Protein 7VHV (pdb70)

B-factor: mean 48.1, std 13.95, range [21.31, 115.85]

Organism: Staphylococcus aureus (strain Mu50 / ATCC 700699) (NCBI:txid158878)

Foldseek 3Di:
DAQLVLLVVLCVVCVQQWAEDEPPQTAGSVRLLLLLQLLLVVVAPDAFAEEQEEWRHCCSSSSLSNSQQNANAYEYDYPVDDPVVVLVVCVLRQHQHYEDADDDDDDHPHHDYDYPVCRVPRPDGSDGGRDHDQQGFRYWADFFAPFTFTAGSVLLVQVLVVLLVLDPPAAQFEEEDEFTVSYLLVSSGNRNHSSRNYYYYYDTLVCLVPVVVVVVSCVVDLGAEYGAELLSLVVVVVPVCPACVNRVSHAEYEHEDDFNALVSLVVHCVRRVRHFYKQFYDGVQQRNTFAIDTDHPVQSVVDVGHFNHAGDPQWDWDADPVQWIKTKGNRGTPAGRVPVVNRVVFWDQPPNIIMGTGQFRWDADPRTIHTQAGNVQWAPFPHDTHHQSNLQSLLCVDQFFVGKGKDFDDPVHHGPFIEIEGETPDPCPDFVPPVVVSVVRVVVRDPPRSRGPHYDYDNGFDAGSRGHGHNVVVVVVVVD/DALLVLLVVLCVVCVQQWAEDEPPQTDGSVRLLQLLQLLLVVCAPWLFAEEQEEWRHCCSSSNLSNRQQNQNAYEYDYPPPDPVVVLVVCVQRQGQHYEHADPDDDDHPHHDYDYVVCRVPRPDGSDGGRPHDQQGFRYWAQDPVCFTFTAGSVLLVQLLVVLLVLDPPAAAFAEEDEFTVSQLLNSSGNRVHSSRHYYYYYDTPVCLVPVVVVVVSCVVDLHAEYGAALLSLVVCVVVVCPACVNRVNHAEYEHEDDFNALVSLVSRCVRRVRHFYKQFYDDVQQRNTFAIDTDHPCQSVVPVGHFRAAGDAQWDWDADPVQFIKTKGNSGTPAGRPPVVRGVVFWDQPPNITMGTHQFRWDDDPRTIHTQARVVQWAQWPNDIDGQVLLQSLLCPAQFAVGKGKDFDDDPPHGDFIEIEGATPDDPPDQVVSVVRSLVSCVPPDDNRSDGPYYHYDNGFDADPRGHGDVVVVVVVVVD/DLALLVLLVVLCVVFVQQWAEDEPPDTDGSVRLLQLLQLLLVVCAPPQQAEEQEEWRHPCSSSSLSNRQQNQNAHEYDYPVDPVVVVQVVCVLRQDQHYEYADDDDDDHPHHDYDYPVCSVPDPDDSDGHRDHDQAGFRYWAWFQQQQHPTFTFTAGSVLLSQVLVVLLVVDPPAAQFEEEDEFTVSHLLVSSGNRVHSSRSYYYYYDTPVCLVPVVVVVVSCVVDQHAEYGAELLSLVVCVVVVQPACVNRVSYAEYEYEDDFNALVSLVSRCVRRVRHFYKQFYDGVQQRGTFAIDTDHPVQSVVDNGHFNHDGGPQWDWDADPVQWIKTKGNSGTPATRPDVPVRVVFWDCPPNIIMGTDQWRWDADPRTIHTQAGVSQWAQFPRRIDGQSQLFSLLCVQQFFVGWGKAFDDDPHHGHFIEIEGATPDDDPDQVVVQVSSLVSCVVPDPNSHRGPGYDYDNGFDARSRGHGDNVVVNVVVPD/DLAQLVLLVVLCVVFVQCWAEDEPPDTAGSLNLLQLLQLVLVVCAPDLFAEEQEEWRHCCSSSSLSNRQQNQNAYEYDYPVDDPVVVLVVCVLRQDQHYEDADPDDDDHPHHDYDYPVCSVPRPPGSDGGRDHDQQGFRYWAWFQQPQHGTFTFTAGSVLLSQVLVVLLVVDPPAAQFEEEDEFTPSYLLRSSGNRVHSSRSYYYYYDTPVCLVPVVNVVVSCVVGQHAEYGAALLSLVVCLVVVCPACVNRVNHAEYEHEDDFNQLVSLVSHCVRRVRHWYWQFYDGVQQRGTFAIDTDHPVQSVVDNGHFRHAGDPQWDWDADPQQWIKTKGNSGTPATRPDVPVRVVAWDCPPNIIMGGDQWRWDADPRTIHTQAGPSQWAQFPNDIGHQSQLQNLLCPQPFFPGWGKAFDDDPRHGHFIEIETATNDDDPDQVVVQVSSLVSCVVPDPNRHNGPHYDYDPGFDARSRGHGDNVVVNVVVVD

Radius of gyration: 46.09 Å; Cα contacts (8 Å, |Δi|>4): 4179; chains: 4; bounding box: 107×100×132 Å

InterPro domains:
  IPR000873 AMP-dependent synthetase/ligase domain [PF00501] (9-342)
  IPR010071 Amino acid adenylation domain [TIGR01733] (29-411)
  IPR010072 D-alanine--D-alanyl carrier protein ligase [MF_00593] (1-485)
  IPR010072 D-alanine--D-alanyl carrier protein ligase [TIGR01734] (3-484)
  IPR025110 AMP-binding enzyme, C-terminal domain [PF13193] (395-473)
  IPR042099 ANL, N-terminal domain [G3DSA:3.40.50.12780] (3-379)
  IPR044507 D-alanine:D-alanyl carrier protein ligase-like [cd05945] (12-479)
  IPR045851 AMP-binding enzyme domain superfamily [G3DSA:3.30.300.30] (381-484)

Secondary structure (DSSP, 8-state):
---HHHHHHHHHHHSTTSEEEEETTEEEEHHHHHHHHHHHHHHTTT--SPEEEEESS-THHHHHHHHHHHHTS-EEEEETTS-HHHHHHHHHHH--SEEEE-SSS----SSSEEEESHHHHH----S-------TTSEEEEEE---SSSS--EEEEEHHHHHHHHHHHHHH--S-SS-EEEE-S-TTSTHHHHHHHHHHTTT-EEEE--HHHHH-HHHHHHHHHHS---EEEE-HHHHHHHTT-TT-STTT-TT--EEEE-SS---HHHHHHHHHH-TT-EEEEEE--GGGSS-SEEEE--HHHHHH-SS---BEEPTT-EEEE-TTSEEEEESTTS-SEETT-HHHHHHHEE-GGGS-EEEEEEEEEEETTEEEEEEEGGGEEEETTEEEEHHHHHHHHHTSTTEEEEEEEEEEETTEEEEEEEEEEESS--S-HHHHHHHHHHHHHTTS-GGGS-SEEEE-SS--B-TTSSB-HHHHHHHHT-/---HHHHHHHHHHH-TTSEEEEETTEEEEHHHHHHHHHHHHHHHTT--SPEEEEESS-THHHHHHHHHHHHTS-EEEEETTS-HHHHHHHHHHH--SEEEE-SSS----SSSEEEESHHHHT--S-S-------TTSEEEEEE---SSSSPPEEEEEHHHHHHHHHHHHHH--S-SS-EEEE-S-TTSGGGHHHHHHHHTTT-EEEE--HHHHH-HHHHHHHHHHS---EEEE-HHHHHHHTT-TT-STTTSTT--EEEE-SS---HHHHHHHHHHSTT-EEEEEE--GGGSS-SEEEE--HHHHHH-SS---BEE-TT-EEEE-TTSEEEEESTTS--EETT-HHHHHHHEE-GGG--EEEEEEEEEEETTEEEEEEEGGGEEEETTEEEEHHHHHHHHHTSTTEEEEEEEEEEETTEEEEEEEEEEESS--S-HHHHHHHHHHHHHTTS-GGGS-SEEEE-SS--B-TTSSB-HHHHHHHHH-/--HHHHHHHHHHH-TTSEEEEETTEEEEHHHHHHHHHHHHHHHTT--SPEEEEESS-HHHHHHHHHHHHHSS-EEEEETTS-HHHHHHHHHHH--SEEEE-SSS----SSSEEEESHHHHT--S-S-------TTSEEEEEE-----EEEEEHHHHHHHHHHHHHH--S-SS-EEEE-S-TTSTHHHHHHHHHHTTT-EEEE--HHHHH-HHHHHHHHHHS---EEEE-HHHHHHHTT-TT-STTT-TT--EEEE-SS---HHHHHHHHHH-TT-EEEEEE--GGGSS-SEEEE--HHHHHH-SS---BEE-TT-EEEE-TTSEEEEESTTS--EETT-HHHHHHHEE--TT--EEEEEEEEEEETTEEEEEEEGGGEEEETTEEEEHHHHHHHHHSSTTEEEEEEEEEESSSSEEEEEEEEEESS--S-HHHHHHHHHHHHTTTS-GGGS-SEEEE-SS--B-TTSSB-HHHHHHHH--/--HHHHHHHHHHH-TTSEEEEETTEEEEHHHHHHHHHHHHHHHTT--SPEEEEESS-THHHHHHHHHHHHSS-EEEEETTS-HHHHHHHHHHH--SEEEE-SSS----SSSEEEEHHHHHT--S-S-------TTSEEEEEE-----EEEEEHHHHHHHHHHHHHH--S-SS-EEEE-S-TTSTHHHHHHHHHHTTT-EEEEPPHHHHH-HHHHHHHHHHS---EEEE-HHHHHHHTTSTT-STTT-TT--EEEEESS---HHHHHHHHHH-TT-EEEEEE--GGGSS-SEEEE--HHHHHH-SS---BEE-TT-EEEE-TTSEEEEESTTS--EESS-HHHHHHHEE-GGG--EEEEEEEEEEETTEEEEEEEGGG-EEETTEEE-HHHHHHHHHTSTTEEEEEEEEEESSSSEEEEEEEEEES-----SSSTHHHHHHHHHHHS-GGGS-SEEEE-SS--B-TTSSB-HHHHHHHHT-

Sequence (1930 aa):
TDIINKLQAFADANPQSIAVRHTTDELTYQQLMDESSKLAHRLQGSKKPMILFGHMSPYMIVGMIGAIKAGCGYVPVDTSIPEDRIKMIINKVQPEFVFNTTDESFESLEGEVFTIEDIKTSQDPVIFDSQIKDNDTVYTIFTSGSKGVQIEYASLVQFTEWMLELNKSGNKQQWLNQAPFSFDLSVMAIYPCLASGGTLNLVDKNMINKPKLLNEMLTATPINIWVSTPSFMEMCLLLPTLNEEQYGSLNEFFFCGEILPHRAAKALVSRFPSATIYNTYGPTEATVAVTSIQITQEILDQYPTLPVGVERLGARLSTTDDGELVIEGQSVSLGYLKNDQKTAEVFNFDDGIRTYHTGDKAKFENGQWFIQGRIDFQIKLNGYRMELEEIETQLRQSEFVKEAIVVPVYKNDKVIHLIGAIVPTTEVTDNAEMTKNIKNDLKSRLPEYMIPRKFEWMEQLPLTSNGKIDRKKIAEVINGTDIINKLQAFADANPQSIAVRHTTDELTYQQLMDESSKLAHRLQGSKKPMILFGHMSPYMIVGMIGAIKAGCGYVPVDTSIPEDRIKMIINKVQPEFVFNTTDESFESLEGEVFTIEDIKTSQDPVIFDSQIKDNDTVYTIFTSGSKGVQIEYASLVQFTEWMLELNKSGNKQQWLNQAPFSFDLSVMAIYPCLASGGTLNLVDKNMINKPKLLNEMLTATPINIWVSTPSFMEMCLLLPTLNEEQYGSLNEFFFCGEILPHRAAKALVSRFPSATIYNTYGPTEATVAVTSIQITQEILDQYPTLPVGVERLGARLSTTDDGELVIEGQSVSLGYLKNDQKTAEVFNFDDGIRTYHTGDKAKFENGQWFIQGRIDFQIKLNGYRMELEEIETQLRQSEFVKEAIVVPVYKNDKVIHLIGAIVPTTEVTDNAEMTKNIKNDLKSRLPEYMIPRKFEWMEQLPLTSNGKIDRKKIAEVINGMTDIINKLQAFADANPQSIAVRHTTDELTYQQLMDESSKLAHRLQGSKKPMILFGHMSPYMIVGMIGAIKAGCGYVPVDTSIPEDRIKMIINKVQPEFVFNTTDESFESLEGEVFTIEDIKTSQDPVIFDSQIKDNDTVYTIFTSGSTGEPKGVQIEYASLVQFTEWMLELNKSGNKQQWLNQAPFSFDLSVMAIYPCLASGGTLNLVDKNMINKPKLLNEMLTATPINIWVSTPSFMEMCLLLPTLNEEQYGSLNEFFFCGEILPHRAAKALVSRFPSATIYNTYGPTEATVAVTSIQITQEILDQYPTLPVGVERLGARLSTTDDGELVIEGQSVSLGYLKNDQKTAEVFNFDDGIRTYHTGDKAKFENGQWFIQGRIDFQIKLNGYRMELEEIETQLRQSEFVKEAIVVPVYKNDKVIHLIGAIVPTTEVTDNAEMTKNIKNDLKSRLPEYMIPRKFEWMEQLPLTSNGKIDRKKIAEVINGMTDIINKLQAFADANPQSIAVRHTTDELTYQQLMDESSKLAHRLQGSKKPMILFGHMSPYMIVGMIGAIKAGCGYVPVDTSIPEDRIKMIINKVQPEFVFNTTDESFESLEGEVFTIEDIKTSQDPVIFDSQIKDNDTVYTIFTSGSTGEPKGVQIEYASLVQFTEWMLELNKSGNKQQWLNQAPFSFDLSVMAIYPCLASGGTLNLVDKNMINKPKLLNEMLTATPINIWVSTPSFMEMCLLLPTLNEEQYGSLNEFFFCGEILPHRAAKALVSRFPSATIYNTYGPTEATVAVTSIQITQEILDQYPTLPVGVERLGARLSTTDDGELVIEGQSVSLGYLKNDQKTAEVFNFDDGIRTYHTGDKAKFENGQWFIQGRIDFQIKLNGYRMELEEIETQLRQSEFVKEAIVVPVYKNDKVIHLIGAIVPTTEVTDNAEMTKNIKNDLKSRLPEYMIPRKFEWMEQLPLTSNGKIDRKKIAEVING

Nearest PDB structures (foldseek):
  7vhv-assembly4_A  TM=1.002E+00  e=0.000E+00  Staphylococcus aureus subsp. aureus Mu50
  7vhv-assembly2_D  TM=9.859E-01  e=4.985E-98  Staphylococcus aureus subsp. aureus Mu50
  4pzp-assembly1_A  TM=9.039E-01  e=3.483E-54  Bacillus cereus ATCC 14579
  3lgx-assembly4_D  TM=9.377E-01  e=2.286E-50  Streptococcus pyogenes M1 GAS
  7r27-assembly1_A  TM=9.277E-01  e=1.248E-42  Lactiplantibacillus plantarum subsp. plantarum NC8

Solvent-accessible surface area: 79059 Å² total; per-residue (Å²): 112,42,4,10,100,54,0,63,59,33,3,102,78,38,40,125,43,37,0,0,46,32,72,130,78,79,7,18,2,70,79,0,7,31,20,0,2,37,0,0,49,83,1,127,60,19,178,76,33,2,0,0,14,0,41,3,24,2,13,0,0,0,0,1,0,0,0,0,5,12,15,8,0,3,0,3,0,1,61,47,31,84,110,29,129,9,31,74,3,2,25,56,8,87,7,72,40,1,0,3,5,25,148,120,97,35,132,24,80,28,38,107,44,1,46,34,110,54,1,115,99,19,177,52,78,57,128,22,117,42,104,21,106,101,107,28,35,0,1,3,2,36,57,32,63,105,84,4,0,32,0,16,7,23,1,0,27,42,0,0,39,29,0,38,135,28,18,135,26,35,82,125,35,39,0,0,0,2,0,6,2,14,10,7,3,0,3,0,0,1,1,0,0,2,3,1,9,0,9,0,2,2,1,14,70,73,8,19,86,113,65,180,66,2,53,116,22,5,108,82,11,77,0,23,0,0,1,0,0,3,8,1,2,6,21,1,18,102,22,112,46,4,20,52,176,127,25,50,29,1,54,0,0,0,1,4,26,40,58,7,17,45,73,3,1,113,34,1,10,76,60,1,92,87,10,16,2,8,5,3,24,16,20,14,7,0,0,3,0,0,0,9,21,52,3,42,83,113,29,7,111,100,26,95,55,11,0,15,0,78,70,9,151,10,0,164,19,60,66,36,148,107,6,35,1,24,0,60,22,64,0,1,0,52,2,12,41,102,40,116,66,86,20,41,137,33,13,68,81,95,135,64,79,34,28,13,69,14,18,16,58,4,69,115,92,115,34,35,16,16,30,39,1,97,50,121,42,24,2,76,13,104,61,188,144,35,15,10,18,76,1,5,10,54,0,42,70,2,138,69,1,34,13,4,8,2,21,32,30,99,89,97,97,124,20,105,24,2,16,0,0,0,5,18,56,81,74,102,68,64,107,52,81,36,23,74,49,0,26,97,32,1,73,101,121,23,60,86,76,20,8,1,38,111,9,58,52,30,132,73,7,30,43,35,38,13,4,33,42,35,52,151,89,0,33,103,48,18,124,96,131,36,0,10,98,30,0,61,61,37,1,53,16,16,17,121,36,36,0,0,47,36,72,124,83,91,6,19,2,64,77,0,5,33,16,0,2,27,0,0,59,85,1,121,62,12,189,72,28,1,0,0,20,0,40,3,25,6,15,0,0,0,0,2,0,0,0,0,4,13,17,12,0,3,0,5,0,0,67,42,28,64,136,102,114,4,67,94,6,1,93,45,2,76,6,65,23,0,0,2,6,39,148,126,118,30,129,5,154,56,33,98,37,3,53,32,107,57,0,109,95,22,163,53,78,68,150,29,110,32,125,21,124,78,83,42,34,0,1,4,3,28,29,58,66,146,81,1,0,35,0,18,7,23,0,0,28,34,0,0,58,28,0,37,129,28,18,128,23,34,49,76,33,39,0,0,0,2,0,6,2,16,15,8,3,0,4,0,0,0,0,0,0,0,4,1,9,0,8,0,1,1,1,16,112,75,9,29,87,115,58,184,72,2,54,114,23,7,110,84,12,79,0,29,0,0,0,0,0,3,12,1,3,12,27,1,12,108,20,112,47,3,23,44,175,124,26,54,30,1,60,0,0,0,2,5,36,41,71,8,14,40,70,3,2,114,29,2,14,64,58,1,100,85,12,14,2,15,6,3,24,16,22,31,14,0,0,3,0,0,0,13,15,53,3,42,68,113,31,7,108,109,17,95,53,18,0,13,0,75,74,9,154,9,1,149,21,59,68,43,115,118,6,41,1,16,0,58,12,63,0,0,0,55,2,14,36,110,33,118,142,102,20,79,131,45,10,86,69,96,146,72,94,34,22,15,64,12,9,18,6,3,44,105,80,110,38,23,15,20,40,21,3,94,65,98,63,51,8,115,18,110,65,38,74,2,0,10,13,31,0,4,14,15,0,36,60,10,128,56,3,50,25,3,11,2,19,27,33,114,163,139,143,85,10,80,52,1,8,0,0,0,12,15,65,76,118,26,141,63,100,64,61,27,31,114,33,0,73,60,37,0,149,41,87,1,1,120,33,2,20,1,128,113,9,47,76,24,146,114,9,40,46,46,73,17,3,48,42,34,67,168,93,0,35,92,74,31,126,112,131,74,45,2,14,77,35,0,64,38,37,4,96,83,61,50,130,39,37,0,0,43,33,76,123,77,79,11,17,2,78,69,0,10,31,18,0,0,39,0,0,45,97,0,129,59,16,155,75,30,0,0,0,19,0,33,3,23,2,11,1,0,0,0,2,0,0,0,0,9,15,12,5,0,2,0,3,0,1,52,43,33,63,82,99,79,4,56,92,10,2,83,57,4,68,6,76,21,0,0,3,9,30,146,133,96,14,111,21,153,52,37,102,56,5,38,29,98,49,1,121,101,29,183,62,76,64,144,30,108,35,91,17,110,93,104,39,42,0,1,5,1,24,23,31,29,56,65,39,106,25,57,3,0,40,0,17,2,22,0,0,22,36,0,4,56,37,0,27,146,26,21,132,20,36,75,123,38,36,0,0,0,3,0,7,1,12,13,6,2,1,2,0,0,1,0,0,0,0,2,1,7,0,9,0,1,1,1,13,78,62,6,40,109,96,64,175,58,2,51,113,18,7,115,84,12,81,0,28,0,1,0,0,0,3,10,2,2,14,45,0,16,112,18,116,64,5,25,51,173,122,29,53,29,1,60,0,0,0,1,5,25,35,70,7,13,45,82,4,1,116,32,1,13,77,57,1,96,82,12,14,2,11,4,3,24,17,22,16,8,0,0,3,0,0,0,8,16,50,3,42,86,113,27,7,109,107,24,87,42,10,0,15,0,78,79,8,154,5,0,110,19,58,66,44,157,110,16,23,0,16,0,67,1,56,0,0,0,51,2,17,20,127,43,125,130,100,18,76,113,42,11,67,100,94,145,76,77,37,22,12,70,15,26,17,40,3,87,109,75,122,40,31,14,18,41,48,4,76,54,97,35,27,12,117,22,32,34,3,141,13,28,9,27,37,0,4,11,29,1,32,53,2,86,32,0,44,20,5,7,2,6,25,27,119,145,134,112,136,19,83,38,2,11,0,0,0,8,25,37,38,142,46,68,55,84,72,59,10,24,108,40,0,56,51,47,3,44,26,69,0,3,75,22,0,26,0,137,89,5,62,63,20,162,120,12,44,57,38,70,15,6,29,41,36,69,152,95,0,29,91,81,26,83,99,195,64,33,2,10,83,53,0,64,62,35,4,98,75,52,36,126,39,35,0,0,39,39,75,129,78,83,5,22,1,78,84,0,6,42,14,0,3,25,0,0,46,69,1,110,60,8,159,76,34,1,0,0,20,1,43,2,24,5,16,2,0,0,0,1,0,0,0,0,5,7,5,10,0,2,0,4,3,3,63,41,35,72,123,102,68,12,125,57,5,10,85,59,9,64,6,77,31,0,0,2,5,33,148,122,91,31,51,4,52,21,19,46,43,1,50,33,104,52,0,104,88,20,168,65,75,58,135,21,126,43,85,18,123,95,108,20,33,0,1,3,1,19,21,30,29,43,64,45,118,42,57,4,0,40,0,21,6,23,0,0,19,42,0,3,52,32,0,36,133,24,22,128,22,37,81,105,38,35,0,0,0,2,0,8,4,14,10,6,2,1,2,0,0,0,0,1,0,0,5,1,8,0,9,0,1,1,1,16,111,78,9,34,98,112,68,173,60,3,46,112,21,7,116,85,10,78,0,24,0,0,0,0,0,3,8,2,2,15,57,0,14,120,20,114,62,3,26,46,172,125,30,54,27,1,55,0,0,0,2,4,23,33,75,9,17,36,73,5,4,106,32,2,12,66,64,1,96,83,12,16,2,12,4,3,22,17,19,18,9,0,0,3,0,0,0,12,22,50,2,42,84,124,27,8,112,103,27,88,47,13,0,16,0,68,78,8,150,9,0,115,20,57,74,41,159,105,15,29,0,15,0,67,2,54,0,0,0,50,2,15,31,132,55,118,137,90,18,74,124,42,14,65,97,91,143,77,73,35,20,10,70,15,24,18,17,4,92,116,86,115,35,34,19,21,43,40,4,76,59,97,27,31,8,141,22,97,67,122,132,24,17,10,11,50,0,5,12,32,0,36,60,0,134,51,0,39,20,5,8,2,6,24,29,116,140,133,124,159,22,85,37,3,12,0,0,0,9,20,53,88,144,10,106,68,37,76,81,22,22,100,47,0,60,68,42,0,124,96,92,10,61,123,77,0,18,0,135,98,14,43,14,28,116,118,13,39,50,41,66,14,6,26,43,35,42,125,102,0,24,112,66,16,93,83

Structure (mmCIF, N/CA/C/O backbone):
data_7VHV
#
_entry.id   7VHV
#
_cell.length_a   89.468
_cell.length_b   88.510
_cell.length_c   130.850
_cell.angle_alpha   90.000
_cell.angle_beta   91.670
_cell.angle_gamma   90.000
#
_symmetry.space_group_name_H-M   'P 1 21 1'
#
loop_
_entity.id
_entity.type
_entity.pdbx_description
1 polymer 'D-alanine--D-alanyl carrier protein ligase'
2 non-polymer 'MAGNESIUM ION'
3 non-polymer "ADENOSINE-5'-TRIPHOSPHATE"
4 water water
#
loop_
_atom_site.group_PDB
_atom_site.id
_atom_site.type_symbol
_atom_site.label_atom_id
_atom_site.label_alt_id
_atom_site.label_comp_id
_atom_site.label_asym_id
_atom_site.label_entity_id
_atom_site.label_seq_id
_atom_site.pdbx_PDB_ins_code
_atom_site.Cartn_x
_atom_site.Cartn_y
_atom_site.Cartn_z
_atom_site.occupancy
_atom_site.B_iso_or_equiv
_atom_site.auth_seq_id
_atom_site.auth_comp_id
_atom_site.auth_asym_id
_atom_site.auth_atom_id
_atom_site.pdbx_PDB_model_num
ATOM 1 N N . THR A 1 2 ? -39.597 -42.976 -11.024 1.00 66.64 2 THR D N 1
ATOM 2 C CA . THR A 1 2 ? -39.051 -41.621 -10.989 1.00 61.49 2 THR D CA 1
ATOM 3 C C . THR A 1 2 ? -40.040 -40.614 -10.414 1.00 61.63 2 THR D C 1
ATOM 4 O O . THR A 1 2 ? -39.939 -39.414 -10.699 1.00 64.30 2 THR D O 1
ATOM 8 N N . ASP A 1 3 ? -40.894 -41.056 -9.494 1.00 58.16 3 ASP D N 1
ATOM 9 C CA . ASP A 1 3 ? -41.934 -40.170 -9.005 1.00 49.93 3 ASP D CA 1
ATOM 10 C C . ASP A 1 3 ? -41.290 -39.164 -8.073 1.00 49.33 3 ASP D C 1
ATOM 11 O O . ASP A 1 3 ? -40.352 -39.485 -7.337 1.00 48.18 3 ASP D O 1
ATOM 16 N N . ILE A 1 4 ? -41.804 -37.940 -8.119 1.00 45.20 4 ILE D N 1
ATOM 17 C CA . ILE A 1 4 ? -41.118 -36.798 -7.526 1.00 42.77 4 ILE D CA 1
ATOM 18 C C . ILE A 1 4 ? -41.110 -36.895 -6.005 1.00 45.38 4 ILE D C 1
ATOM 19 O O . ILE A 1 4 ? -40.068 -36.709 -5.358 1.00 47.42 4 ILE D O 1
ATOM 24 N N . ILE A 1 5 ? -42.261 -37.212 -5.415 1.00 44.91 5 ILE D N 1
ATOM 25 C CA . ILE A 1 5 ? -42.336 -37.361 -3.962 1.00 44.61 5 ILE D CA 1
ATOM 26 C C . ILE A 1 5 ? -41.429 -38.500 -3.492 1.00 45.97 5 ILE D C 1
ATOM 27 O O . ILE A 1 5 ? -40.860 -38.457 -2.387 1.00 41.14 5 ILE D O 1
ATOM 32 N N . ASN A 1 6 ? -41.322 -39.570 -4.281 1.00 44.27 6 ASN D N 1
ATOM 33 C CA . ASN A 1 6 ? -40.460 -40.687 -3.900 1.00 47.38 6 ASN D CA 1
ATOM 34 C C . ASN A 1 6 ? -38.992 -40.288 -3.880 1.00 46.14 6 ASN D C 1
ATOM 35 O O . ASN A 1 6 ? -38.295 -40.545 -2.896 1.00 45.28 6 ASN D O 1
ATOM 40 N N . LYS A 1 7 ? -38.512 -39.649 -4.955 1.00 45.45 7 LYS D N 1
ATOM 41 C CA . LYS A 1 7 ? -37.107 -39.256 -4.996 1.00 47.82 7 LYS D CA 1
ATOM 42 C C . LYS A 1 7 ? -36.788 -38.253 -3.898 1.00 46.87 7 LYS D C 1
ATOM 43 O O . LYS A 1 7 ? -35.762 -38.351 -3.215 1.00 46.90 7 LYS D O 1
ATOM 49 N N . LEU A 1 8 ? -37.690 -37.316 -3.679 1.00 42.18 8 LEU D N 1
ATOM 50 C CA . LEU A 1 8 ? -37.364 -36.295 -2.701 1.00 44.45 8 LEU D CA 1
ATOM 51 C C . LEU A 1 8 ? -37.440 -36.887 -1.298 1.00 41.00 8 LEU D C 1
ATOM 52 O O . LEU A 1 8 ? -36.664 -36.522 -0.397 1.00 45.10 8 LEU D O 1
ATOM 57 N N . GLN A 1 9 ? -38.332 -37.848 -1.033 1.00 45.48 9 GLN D N 1
ATOM 58 C CA . GLN A 1 9 ? -38.341 -38.548 0.249 1.00 50.16 9 GLN D CA 1
ATOM 59 C C . GLN A 1 9 ? -37.063 -39.373 0.430 1.00 44.46 9 GLN D C 1
ATOM 60 O O . GLN A 1 9 ? -36.561 -39.503 1.540 1.00 41.70 9 GLN D O 1
ATOM 66 N N . ALA A 1 10 ? -36.573 -40.004 -0.649 1.00 36.71 10 ALA D N 1
ATOM 67 C CA . ALA A 1 10 ? -35.330 -40.772 -0.560 1.00 43.32 10 ALA D CA 1
ATOM 68 C C . ALA A 1 10 ? -34.145 -39.881 -0.177 1.00 45.99 10 ALA D C 1
ATOM 69 O O . ALA A 1 10 ? -33.337 -40.239 0.697 1.00 46.02 10 ALA D O 1
ATOM 71 N N . PHE A 1 11 ? -34.010 -38.718 -0.829 1.00 40.05 11 PHE D N 1
ATOM 72 C CA . PHE A 1 11 ? -32.933 -37.822 -0.430 1.00 42.81 11 PHE D CA 1
ATOM 73 C C . PHE A 1 11 ? -33.120 -37.361 1.007 1.00 45.85 11 PHE D C 1
ATOM 74 O O . PHE A 1 11 ? -32.137 -37.192 1.746 1.00 44.42 11 PHE D O 1
ATOM 82 N N . ALA A 1 12 ? -34.377 -37.138 1.419 1.00 44.55 12 ALA D N 1
ATOM 83 C CA . ALA A 1 12 ? -34.619 -36.676 2.785 1.00 49.06 12 ALA D CA 1
ATOM 84 C C . ALA A 1 12 ? -34.290 -37.752 3.822 1.00 46.92 12 ALA D C 1
ATOM 85 O O . ALA A 1 12 ? -33.797 -37.437 4.913 1.00 47.79 12 ALA D O 1
ATOM 87 N N . ASP A 1 13 ? -34.498 -39.016 3.491 1.00 38.21 13 ASP D N 1
ATOM 88 C CA . ASP A 1 13 ? -34.169 -40.075 4.440 1.00 48.74 13 ASP D CA 1
ATOM 89 C C . ASP A 1 13 ? -32.662 -40.287 4.519 1.00 51.07 13 ASP D C 1
ATOM 90 O O . ASP A 1 13 ? -32.133 -40.573 5.601 1.00 50.05 13 ASP D O 1
ATOM 95 N N . ALA A 1 14 ? -31.955 -40.147 3.387 1.00 45.84 14 ALA D N 1
ATOM 96 C CA . ALA A 1 14 ? -30.508 -40.338 3.421 1.00 45.41 14 ALA D CA 1
ATOM 97 C C . ALA A 1 14 ? -29.790 -39.167 4.090 1.00 44.73 14 ALA D C 1
ATOM 98 O O . ALA A 1 14 ? -28.797 -39.370 4.799 1.00 46.30 14 ALA D O 1
ATOM 100 N N . ASN A 1 15 ? -30.276 -37.939 3.897 1.00 46.67 15 ASN D N 1
ATOM 101 C CA . ASN A 1 15 ? -29.606 -36.734 4.396 1.00 46.73 15 ASN D CA 1
ATOM 102 C C . ASN A 1 15 ? -30.645 -35.813 5.029 1.00 44.69 15 ASN D C 1
ATOM 103 O O . ASN A 1 15 ? -30.912 -34.719 4.524 1.00 42.73 15 ASN D O 1
ATOM 108 N N . PRO A 1 16 ? -31.247 -36.225 6.149 1.00 43.75 16 PRO D N 1
ATOM 109 C CA . PRO A 1 16 ? -32.343 -35.429 6.716 1.00 46.36 16 PRO D CA 1
ATOM 110 C C . PRO A 1 16 ? -31.952 -34.002 7.065 1.00 44.55 16 PRO D C 1
ATOM 111 O O . PRO A 1 16 ? -32.772 -33.082 6.915 1.00 44.88 16 PRO D O 1
ATOM 115 N N . GLN A 1 17 ? -30.717 -33.765 7.476 1.00 40.41 17 GLN D N 1
ATOM 116 C CA . GLN A 1 17 ? -30.321 -32.423 7.868 1.00 43.30 17 GLN D CA 1
ATOM 117 C C . GLN A 1 17 ? -29.598 -31.680 6.746 1.00 38.97 17 GLN D C 1
ATOM 118 O O . GLN A 1 17 ? -28.963 -30.655 7.001 1.00 41.26 17 GLN D O 1
ATOM 124 N N . SER A 1 18 ? -29.629 -32.198 5.523 1.00 36.55 18 SER D N 1
ATOM 125 C CA . SER A 1 18 ? -29.268 -31.357 4.388 1.00 41.84 18 SER D CA 1
ATOM 126 C C . SER A 1 18 ? -30.304 -30.250 4.196 1.00 42.07 18 SER D C 1
ATOM 127 O O . SER A 1 18 ? -31.509 -30.474 4.344 1.00 42.46 18 SER D O 1
ATOM 130 N N . ILE A 1 19 ? -29.834 -29.062 3.830 1.00 37.39 19 ILE D N 1
ATOM 131 C CA . ILE A 1 19 ? -30.723 -27.930 3.609 1.00 36.90 19 ILE D CA 1
ATOM 132 C C . ILE A 1 19 ? -31.370 -28.089 2.243 1.00 37.80 19 ILE D C 1
ATOM 133 O O . ILE A 1 19 ? -30.682 -28.154 1.219 1.00 37.30 19 ILE D O 1
ATOM 138 N N . ALA A 1 20 ? -32.696 -28.138 2.223 1.00 38.40 20 ALA D N 1
ATOM 139 C CA . ALA A 1 20 ? -33.458 -28.205 0.985 1.00 40.91 20 ALA D CA 1
ATOM 140 C C . ALA A 1 20 ? -33.752 -26.817 0.405 1.00 35.48 20 ALA D C 1
ATOM 141 O O . ALA A 1 20 ? -33.690 -26.628 -0.813 1.00 36.04 20 ALA D O 1
ATOM 143 N N . VAL A 1 21 ? -34.045 -25.827 1.240 1.00 35.63 21 VAL D N 1
ATOM 144 C CA . VAL A 1 21 ? -34.389 -24.498 0.745 1.00 39.78 21 VAL D CA 1
ATOM 145 C C . VAL A 1 21 ? -33.716 -23.454 1.626 1.00 37.86 21 VAL D C 1
ATOM 146 O O . VAL A 1 21 ? -33.785 -23.514 2.860 1.00 37.20 21 VAL D O 1
ATOM 150 N N . ARG A 1 22 ? -33.136 -22.452 0.986 1.00 31.19 22 ARG D N 1
ATOM 151 C CA . ARG A 1 22 ? -32.491 -21.362 1.693 1.00 38.75 22 ARG D CA 1
ATOM 152 C C . ARG A 1 22 ? -32.930 -20.034 1.086 1.00 38.00 22 ARG D C 1
ATOM 153 O O . ARG A 1 22 ? -32.885 -19.849 -0.140 1.00 34.33 22 ARG D O 1
ATOM 161 N N . HIS A 1 23 ? -33.386 -19.130 1.953 1.00 38.93 23 HIS D N 1
ATOM 162 C CA . HIS A 1 23 ? -33.694 -17.745 1.596 1.00 38.88 23 HIS D CA 1
ATOM 163 C C . HIS A 1 23 ? -33.058 -16.898 2.678 1.00 38.53 23 HIS D C 1
ATOM 164 O O . HIS A 1 23 ? -33.554 -16.863 3.810 1.00 38.45 23 HIS D O 1
ATOM 171 N N . THR A 1 24 ? -31.971 -16.223 2.321 1.00 40.42 24 THR D N 1
ATOM 172 C CA . THR A 1 24 ? -31.089 -15.550 3.271 1.00 42.97 24 THR D CA 1
ATOM 173 C C . THR A 1 24 ? -30.854 -16.524 4.410 1.00 42.91 24 THR D C 1
ATOM 174 O O . THR A 1 24 ? -30.422 -17.662 4.190 1.00 46.11 24 THR D O 1
ATOM 178 N N . THR A 1 25 ? -31.079 -16.058 5.632 1.00 46.62 25 THR D N 1
ATOM 179 C CA . THR A 1 25 ? -30.854 -16.874 6.810 1.00 47.28 25 THR D CA 1
ATOM 180 C C . THR A 1 25 ? -31.890 -17.940 7.081 1.00 49.42 25 THR D C 1
ATOM 181 O O . THR A 1 25 ? -31.619 -18.878 7.838 1.00 51.68 25 THR D O 1
ATOM 185 N N . ASP A 1 26 ? -33.067 -17.807 6.487 1.00 48.00 26 ASP D N 1
ATOM 186 C CA . ASP A 1 26 ? -34.142 -18.750 6.732 1.00 49.41 26 ASP D CA 1
ATOM 187 C C . ASP A 1 26 ? -33.826 -20.054 6.003 1.00 47.48 26 ASP D C 1
ATOM 188 O O . ASP A 1 26 ? -33.644 -20.071 4.779 1.00 42.25 26 ASP D O 1
ATOM 193 N N . GLU A 1 27 ? -33.754 -21.147 6.752 1.00 47.34 27 GLU D N 1
ATOM 194 C CA . GLU A 1 27 ? -33.399 -22.428 6.175 1.00 39.30 27 GLU D CA 1
ATOM 195 C C . GLU A 1 27 ? -34.420 -23.491 6.544 1.00 41.76 27 GLU D C 1
ATOM 196 O O . GLU A 1 27 ? -35.018 -23.485 7.622 1.00 44.52 27 GLU D O 1
ATOM 202 N N . LEU A 1 28 ? -34.571 -24.441 5.637 1.00 39.33 28 LEU D N 1
ATOM 203 C CA . LEU A 1 28 ? -35.484 -25.554 5.817 1.00 42.13 28 LEU D CA 1
ATOM 204 C C . LEU A 1 28 ? -34.758 -26.792 5.337 1.00 37.01 28 LEU D C 1
ATOM 205 O O . LEU A 1 28 ? -34.289 -26.816 4.197 1.00 36.08 28 LEU D O 1
ATOM 210 N N . THR A 1 29 ? -34.610 -27.782 6.215 1.00 40.56 29 THR D N 1
ATOM 211 C CA . THR A 1 29 ? -33.966 -29.045 5.859 1.00 39.46 29 THR D CA 1
ATOM 212 C C . THR A 1 29 ? -34.905 -29.955 5.067 1.00 39.63 29 THR D C 1
ATOM 213 O O . THR A 1 29 ? -36.112 -29.713 4.944 1.00 38.70 29 THR D O 1
ATOM 217 N N . TYR A 1 30 ? -34.310 -30.989 4.468 1.00 42.20 30 TYR D N 1
ATOM 218 C CA . TYR A 1 30 ? -35.112 -32.012 3.808 1.00 39.94 30 TYR D CA 1
ATOM 219 C C . TYR A 1 30 ? -36.075 -32.663 4.803 1.00 42.25 30 TYR D C 1
ATOM 220 O O . TYR A 1 30 ? -37.269 -32.853 4.510 1.00 42.72 30 TYR D O 1
ATOM 229 N N . GLN A 1 31 ? -35.601 -32.901 6.025 1.00 39.25 31 GLN D N 1
ATOM 230 C CA . GLN A 1 31 ? -36.470 -33.437 7.061 1.00 40.55 31 GLN D CA 1
ATOM 231 C C . GLN A 1 31 ? -37.652 -32.514 7.313 1.00 44.18 31 GLN D C 1
ATOM 232 O O . GLN A 1 31 ? -38.812 -32.941 7.266 1.00 45.36 31 GLN D O 1
ATOM 238 N N . GLN A 1 32 ? -37.382 -31.230 7.539 1.00 43.61 32 GLN D N 1
ATOM 239 C CA . GLN A 1 32 ? -38.467 -30.297 7.813 1.00 45.78 32 GLN D CA 1
ATOM 240 C C . GLN A 1 32 ? -39.406 -30.159 6.623 1.00 44.52 32 GLN D C 1
ATOM 241 O O . GLN A 1 32 ? -40.625 -30.218 6.792 1.00 44.62 32 GLN D O 1
ATOM 247 N N . LEU A 1 33 ? -38.867 -30.077 5.405 1.00 41.51 33 LEU D N 1
ATOM 248 C CA . LEU A 1 33 ? -39.742 -29.963 4.242 1.00 41.28 33 LEU D CA 1
ATOM 249 C C . LEU A 1 33 ? -40.717 -31.133 4.193 1.00 47.84 33 LEU D C 1
ATOM 250 O O . LEU A 1 33 ? -41.926 -30.938 4.008 1.00 50.12 33 LEU D O 1
ATOM 255 N N . MET A 1 34 ? -40.216 -32.356 4.417 1.00 44.77 34 MET D N 1
ATOM 256 C CA . MET A 1 34 ? -41.088 -33.526 4.367 1.00 46.25 34 MET D CA 1
ATOM 257 C C . MET A 1 34 ? -42.092 -33.581 5.493 1.00 49.88 34 MET D C 1
ATOM 258 O O . MET A 1 34 ? -43.275 -33.871 5.265 1.00 51.94 34 MET D O 1
ATOM 263 N N . ASP A 1 35 ? -41.623 -33.333 6.711 1.00 49.61 35 ASP D N 1
ATOM 264 C CA . ASP A 1 35 ? -42.481 -33.411 7.883 1.00 50.35 35 ASP D CA 1
ATOM 265 C C . ASP A 1 35 ? -43.598 -32.396 7.772 1.00 48.79 35 ASP D C 1
ATOM 266 O O . ASP A 1 35 ? -44.788 -32.725 7.930 1.00 52.13 35 ASP D O 1
ATOM 271 N N . GLU A 1 36 ? -43.236 -31.141 7.504 1.00 47.06 36 GLU D N 1
ATOM 272 C CA . GLU A 1 36 ? -44.215 -30.071 7.387 1.00 49.72 36 GLU D CA 1
ATOM 273 C C . GLU A 1 36 ? -45.165 -30.320 6.231 1.00 47.70 36 GLU D C 1
ATOM 274 O O . GLU A 1 36 ? -46.385 -30.175 6.378 1.00 48.35 36 GLU D O 1
ATOM 280 N N . SER A 1 37 ? -44.640 -30.793 5.106 1.00 43.36 37 SER D N 1
ATOM 281 C CA . SER A 1 37 ? -45.506 -30.989 3.959 1.00 43.61 37 SER D CA 1
ATOM 282 C C . SER A 1 37 ? -46.531 -32.089 4.219 1.00 48.47 37 SER D C 1
ATOM 283 O O . SER A 1 37 ? -47.667 -32.010 3.726 1.00 44.68 37 SER D O 1
ATOM 286 N N . SER A 1 38 ? -46.155 -33.125 4.979 1.00 51.95 38 SER D N 1
ATOM 287 C CA . SER A 1 38 ? -47.153 -34.100 5.414 1.00 52.19 38 SER D CA 1
ATOM 288 C C . SER A 1 38 ? -48.188 -33.485 6.360 1.00 49.01 38 SER D C 1
ATOM 289 O O . SER A 1 38 ? -49.390 -33.747 6.216 1.00 43.83 38 SER D O 1
ATOM 292 N N . LYS A 1 39 ? -47.756 -32.666 7.329 1.00 43.51 39 LYS D N 1
ATOM 293 C CA . LYS A 1 39 ? -48.740 -32.065 8.230 1.00 48.26 39 LYS D CA 1
ATOM 294 C C . LYS A 1 39 ? -49.758 -31.222 7.452 1.00 55.38 39 LYS D C 1
ATOM 295 O O . LYS A 1 39 ? -50.974 -31.312 7.697 1.00 57.63 39 LYS D O 1
ATOM 301 N N . LEU A 1 40 ? -49.284 -30.419 6.487 1.00 50.86 40 LEU D N 1
ATOM 302 C CA . LEU A 1 40 ? -50.203 -29.646 5.653 1.00 51.03 40 LEU D CA 1
ATOM 303 C C . LEU A 1 40 ? -51.098 -30.558 4.821 1.00 55.37 40 LEU D C 1
ATOM 304 O O . LEU A 1 40 ? -52.293 -30.280 4.668 1.00 62.11 40 LEU D O 1
ATOM 309 N N . ALA A 1 41 ? -50.539 -31.628 4.243 1.00 44.24 41 ALA D N 1
ATOM 310 C CA . ALA A 1 41 ? -51.387 -32.535 3.479 1.00 50.73 41 ALA D CA 1
ATOM 311 C C . ALA A 1 41 ? -52.524 -33.056 4.344 1.00 58.07 41 ALA D C 1
ATOM 312 O O . ALA A 1 41 ? -53.679 -33.125 3.897 1.00 53.53 41 ALA D O 1
ATOM 314 N N . HIS A 1 42 ? -52.217 -33.367 5.610 1.00 56.61 42 HIS D N 1
ATOM 315 C CA . HIS A 1 42 ? -53.236 -33.839 6.542 1.00 60.48 42 HIS D CA 1
ATOM 316 C C . HIS A 1 42 ? -54.310 -32.787 6.737 1.00 60.72 42 HIS D C 1
ATOM 317 O O . HIS A 1 42 ? -55.504 -33.054 6.548 1.00 62.49 42 HIS D O 1
ATOM 324 N N . ARG A 1 43 ? -53.894 -31.553 7.028 1.00 61.86 43 ARG D N 1
ATOM 325 C CA . ARG A 1 43 ? -54.871 -30.482 7.152 1.00 54.57 43 ARG D CA 1
ATOM 326 C C . ARG A 1 43 ? -55.644 -30.261 5.856 1.00 52.76 43 ARG D C 1
ATOM 327 O O . ARG A 1 43 ? -56.715 -29.650 5.883 1.00 60.47 43 ARG D O 1
ATOM 335 N N . LEU A 1 44 ? -55.168 -30.777 4.733 1.00 53.30 44 LEU D N 1
ATOM 336 C CA . LEU A 1 44 ? -55.899 -30.614 3.488 1.00 56.26 44 LEU D CA 1
ATOM 337 C C . LEU A 1 44 ? -56.718 -31.827 3.062 1.00 66.59 44 LEU D C 1
ATOM 338 O O . LEU A 1 44 ? -57.413 -31.736 2.042 1.00 68.53 44 LEU D O 1
ATOM 343 N N . GLN A 1 45 ? -56.679 -32.940 3.804 1.00 68.03 45 GLN D N 1
ATOM 344 C CA . GLN A 1 45 ? -57.003 -34.232 3.199 1.00 69.75 45 GLN D CA 1
ATOM 345 C C . GLN A 1 45 ? -58.434 -34.276 2.653 1.00 69.55 45 GLN D C 1
ATOM 346 O O . GLN A 1 45 ? -59.374 -33.756 3.259 1.00 64.42 45 GLN D O 1
ATOM 352 N N . GLY A 1 46 ? -58.572 -34.831 1.448 1.00 67.22 46 GLY D N 1
ATOM 353 C CA . GLY A 1 46 ? -59.850 -35.033 0.815 1.00 65.16 46 GLY D CA 1
ATOM 354 C C . GLY A 1 46 ? -60.283 -33.929 -0.126 1.00 64.82 46 GLY D C 1
ATOM 355 O O . GLY A 1 46 ? -61.012 -34.203 -1.088 1.00 62.57 46 GLY D O 1
ATOM 356 N N . SER A 1 47 ? -59.863 -32.691 0.135 1.00 55.52 47 SER D N 1
ATOM 357 C CA . SER A 1 47 ? -60.346 -31.547 -0.628 1.00 58.89 47 SER D CA 1
ATOM 358 C C . SER A 1 47 ? -60.044 -31.675 -2.119 1.00 61.45 47 SER D C 1
ATOM 359 O O . SER A 1 47 ? -59.035 -32.251 -2.535 1.00 55.20 47 SER D O 1
ATOM 362 N N . LYS A 1 48 ? -60.960 -31.137 -2.927 1.00 65.69 48 LYS D N 1
ATOM 363 C CA . LYS A 1 48 ? -60.886 -31.204 -4.384 1.00 62.84 48 LYS D CA 1
ATOM 364 C C . LYS A 1 48 ? -60.166 -29.983 -4.967 1.00 60.62 48 LYS D C 1
ATOM 365 O O . LYS A 1 48 ? -59.151 -30.116 -5.661 1.00 64.69 48 LYS D O 1
ATOM 371 N N . LYS A 1 49 ? -60.674 -28.795 -4.679 1.00 52.14 49 LYS D N 1
ATOM 372 C CA . LYS A 1 49 ? -60.108 -27.521 -5.098 1.00 52.91 49 LYS D CA 1
ATOM 373 C C . LYS A 1 49 ? -58.597 -27.398 -4.881 1.00 49.44 49 LYS D C 1
ATOM 374 O O . LYS A 1 49 ? -58.063 -27.803 -3.835 1.00 49.78 49 LYS D O 1
ATOM 380 N N . PRO A 1 50 ? -57.878 -26.825 -5.839 1.00 47.87 50 PRO D N 1
ATOM 381 C CA . PRO A 1 50 ? -56.439 -26.595 -5.642 1.00 45.03 50 PRO D CA 1
ATOM 382 C C . PRO A 1 50 ? -56.200 -25.626 -4.489 1.00 45.61 50 PRO D C 1
ATOM 383 O O . PRO A 1 50 ? -57.022 -24.753 -4.181 1.00 40.39 50 PRO D O 1
ATOM 387 N N . MET A 1 51 ? -55.058 -25.791 -3.838 1.00 44.05 51 MET D N 1
ATOM 388 C CA . MET A 1 51 ? -54.731 -24.967 -2.687 1.00 43.81 51 MET D CA 1
ATOM 389 C C . MET A 1 51 ? -54.087 -23.661 -3.158 1.00 46.34 51 MET D C 1
ATOM 390 O O . MET A 1 51 ? -53.182 -23.669 -3.991 1.00 47.14 51 MET D O 1
ATOM 395 N N . ILE A 1 52 ? -54.603 -22.527 -2.706 1.00 44.12 52 ILE D N 1
ATOM 396 C CA . ILE A 1 52 ? -53.907 -21.299 -3.034 1.00 43.00 52 ILE D CA 1
ATOM 397 C C . ILE A 1 52 ? -52.623 -21.233 -2.219 1.00 44.30 52 ILE D C 1
ATOM 398 O O . ILE A 1 52 ? -52.645 -21.452 -1.002 1.00 40.22 52 ILE D O 1
ATOM 403 N N . LEU A 1 53 ? -51.491 -20.942 -2.889 1.00 40.28 53 LEU D N 1
ATOM 404 C CA . LEU A 1 53 ? -50.179 -20.813 -2.244 1.00 42.21 53 LEU D CA 1
ATOM 405 C C . LEU A 1 53 ? -49.719 -19.365 -2.379 1.00 37.54 53 LEU D C 1
ATOM 406 O O . LEU A 1 53 ? -49.298 -18.951 -3.468 1.00 30.31 53 LEU D O 1
ATOM 411 N N . PHE A 1 54 ? -49.760 -18.613 -1.271 1.00 37.36 54 PHE D N 1
ATOM 412 C CA . PHE A 1 54 ? -49.516 -17.169 -1.280 1.00 37.85 54 PHE D CA 1
ATOM 413 C C . PHE A 1 54 ? -48.281 -16.779 -0.477 1.00 37.83 54 PHE D C 1
ATOM 414 O O . PHE A 1 54 ? -48.117 -17.199 0.671 1.00 35.70 54 PHE D O 1
ATOM 422 N N . GLY A 1 55 ? -47.467 -15.902 -1.052 1.00 41.01 55 GLY D N 1
ATOM 423 C CA . GLY A 1 55 ? -46.288 -15.383 -0.384 1.00 35.95 55 GLY D CA 1
ATOM 424 C C . GLY A 1 55 ? -45.256 -14.964 -1.405 1.00 37.11 55 GLY D C 1
ATOM 425 O O . GLY A 1 55 ? -45.555 -14.804 -2.589 1.00 39.49 55 GLY D O 1
ATOM 426 N N . HIS A 1 56 ? -44.030 -14.802 -0.926 1.00 37.60 56 HIS D N 1
ATOM 427 C CA . HIS A 1 56 ? -42.940 -14.464 -1.830 1.00 39.05 56 HIS D CA 1
ATOM 428 C C . HIS A 1 56 ? -41.850 -15.542 -1.833 1.00 36.36 56 HIS D C 1
ATOM 429 O O . HIS A 1 56 ? -41.910 -16.462 -2.653 1.00 33.08 56 HIS D O 1
ATOM 436 N N . MET A 1 57 ? -40.874 -15.460 -0.923 1.00 29.56 57 MET D N 1
ATOM 437 C CA . MET A 1 57 ? -39.722 -16.347 -0.966 1.00 34.51 57 MET D CA 1
ATOM 438 C C . MET A 1 57 ? -39.475 -17.033 0.377 1.00 39.71 57 MET D C 1
ATOM 439 O O . MET A 1 57 ? -38.373 -17.517 0.636 1.00 37.43 57 MET D O 1
ATOM 444 N N . SER A 1 58 ? -40.512 -17.156 1.207 1.00 40.85 58 SER D N 1
ATOM 445 C CA . SER A 1 58 ? -40.377 -17.972 2.397 1.00 37.24 58 SER D CA 1
ATOM 446 C C . SER A 1 58 ? -40.219 -19.419 1.964 1.00 40.81 58 SER D C 1
ATOM 447 O O . SER A 1 58 ? -40.914 -19.862 1.047 1.00 40.93 58 SER D O 1
ATOM 450 N N . PRO A 1 59 ? -39.326 -20.183 2.593 1.00 42.87 59 PRO D N 1
ATOM 451 C CA . PRO A 1 59 ? -39.202 -21.596 2.210 1.00 40.08 59 PRO D CA 1
ATOM 452 C C . PRO A 1 59 ? -40.498 -22.366 2.345 1.00 40.51 59 PRO D C 1
ATOM 453 O O . PRO A 1 59 ? -40.641 -23.401 1.682 1.00 43.72 59 PRO D O 1
ATOM 457 N N . TYR A 1 60 ? -41.473 -21.864 3.117 1.00 38.52 60 TYR D N 1
ATOM 458 C CA . TYR A 1 60 ? -42.729 -22.590 3.276 1.00 41.21 60 TYR D CA 1
ATOM 459 C C . TYR A 1 60 ? -43.574 -22.584 2.008 1.00 42.12 60 TYR D C 1
ATOM 460 O O . TYR A 1 60 ? -44.477 -23.417 1.879 1.00 45.38 60 TYR D O 1
ATOM 469 N N . MET A 1 61 ? -43.298 -21.695 1.055 1.00 37.32 61 MET D N 1
ATOM 470 C CA . MET A 1 61 ? -43.894 -21.870 -0.262 1.00 36.57 61 MET D CA 1
ATOM 471 C C . MET A 1 61 ? -43.574 -23.258 -0.799 1.00 39.69 61 MET D C 1
ATOM 472 O O . MET A 1 61 ? -44.463 -23.978 -1.270 1.00 40.78 61 MET D O 1
ATOM 477 N N . ILE A 1 62 ? -42.312 -23.685 -0.668 1.00 39.91 62 ILE D N 1
ATOM 478 C CA . ILE A 1 62 ? -41.967 -25.026 -1.117 1.00 41.79 62 ILE D CA 1
ATOM 479 C C . ILE A 1 62 ? -42.764 -26.050 -0.332 1.00 38.57 62 ILE D C 1
ATOM 480 O O . ILE A 1 62 ? -43.295 -27.012 -0.903 1.00 39.93 62 ILE D O 1
ATOM 485 N N . VAL A 1 63 ? -42.889 -25.844 0.981 1.00 33.59 63 VAL D N 1
ATOM 486 C CA . VAL A 1 63 ? -43.701 -26.761 1.773 1.00 40.22 63 VAL D CA 1
ATOM 487 C C . VAL A 1 63 ? -45.088 -26.873 1.159 1.00 43.22 63 VAL D C 1
ATOM 488 O O . VAL A 1 63 ? -45.586 -27.981 0.870 1.00 38.08 63 VAL D O 1
ATOM 492 N N . GLY A 1 64 ? -45.665 -25.716 0.818 1.00 40.16 64 GLY D N 1
ATOM 493 C CA . GLY A 1 64 ? -47.004 -25.721 0.276 1.00 40.82 64 GLY D CA 1
ATOM 494 C C . GLY A 1 64 ? -47.092 -26.608 -0.942 1.00 41.29 64 GLY D C 1
ATOM 495 O O . GLY A 1 64 ? -47.924 -27.533 -0.996 1.00 42.30 64 GLY D O 1
ATOM 496 N N . MET A 1 65 ? -46.119 -26.457 -1.850 1.00 34.97 65 MET D N 1
ATOM 497 C CA . MET A 1 65 ? -46.174 -27.227 -3.079 1.00 36.49 65 MET D CA 1
ATOM 498 C C . MET A 1 65 ? -46.154 -28.718 -2.766 1.00 39.36 65 MET D C 1
ATOM 499 O O . MET A 1 65 ? -47.051 -29.469 -3.185 1.00 36.18 65 MET D O 1
ATOM 504 N N . ILE A 1 66 ? -45.189 -29.150 -1.955 1.00 35.17 66 ILE D N 1
ATOM 505 C CA . ILE A 1 66 ? -45.060 -30.585 -1.753 1.00 40.93 66 ILE D CA 1
ATOM 506 C C . ILE A 1 66 ? -46.294 -31.107 -1.039 1.00 45.70 66 ILE D C 1
ATOM 507 O O . ILE A 1 66 ? -46.836 -32.175 -1.394 1.00 37.26 66 ILE D O 1
ATOM 512 N N . GLY A 1 67 ? -46.827 -30.296 -0.106 1.00 45.20 67 GLY D N 1
ATOM 513 C CA . GLY A 1 67 ? -48.029 -30.708 0.600 1.00 46.71 67 GLY D CA 1
ATOM 514 C C . GLY A 1 67 ? -49.196 -30.855 -0.349 1.00 46.44 67 GLY D C 1
ATOM 515 O O . GLY A 1 67 ? -49.860 -31.900 -0.390 1.00 41.87 67 GLY D O 1
ATOM 516 N N . ALA A 1 68 ? -49.370 -29.855 -1.222 1.00 45.63 68 ALA D N 1
ATOM 517 C CA . ALA A 1 68 ? -50.482 -29.900 -2.155 1.00 45.70 68 ALA D CA 1
ATOM 518 C C . ALA A 1 68 ? -50.325 -31.054 -3.137 1.00 43.38 68 ALA D C 1
ATOM 519 O O . ALA A 1 68 ? -51.330 -31.571 -3.653 1.00 40.72 68 ALA D O 1
ATOM 521 N N . ILE A 1 69 ? -49.085 -31.466 -3.426 1.00 44.85 69 ILE D N 1
ATOM 522 C CA . ILE A 1 69 ? -48.924 -32.642 -4.271 1.00 45.03 69 ILE D CA 1
ATOM 523 C C . ILE A 1 69 ? -49.391 -33.879 -3.524 1.00 46.09 69 ILE D C 1
ATOM 524 O O . ILE A 1 69 ? -50.269 -34.605 -3.999 1.00 47.46 69 ILE D O 1
ATOM 529 N N . LYS A 1 70 ? -48.888 -34.074 -2.297 1.00 42.80 70 LYS D N 1
ATOM 530 C CA . LYS A 1 70 ? -49.202 -35.298 -1.568 1.00 45.09 70 LYS D CA 1
ATOM 531 C C . LYS A 1 70 ? -50.698 -35.413 -1.322 1.00 49.62 70 LYS D C 1
ATOM 532 O O . LYS A 1 70 ? -51.243 -36.526 -1.297 1.00 49.56 70 LYS D O 1
ATOM 538 N N . ALA A 1 71 ? -51.366 -34.278 -1.076 1.00 40.11 71 ALA D N 1
ATOM 539 C CA . ALA A 1 71 ? -52.803 -34.299 -0.882 1.00 40.92 71 ALA D CA 1
ATOM 540 C C . ALA A 1 71 ? -53.562 -34.515 -2.177 1.00 45.40 71 ALA D C 1
ATOM 541 O O . ALA A 1 71 ? -54.740 -34.879 -2.127 1.00 46.58 71 ALA D O 1
ATOM 543 N N . GLY A 1 72 ? -52.920 -34.314 -3.328 1.00 43.88 72 GLY D N 1
ATOM 544 C CA . GLY A 1 72 ? -53.549 -34.503 -4.624 1.00 37.95 72 GLY D CA 1
ATOM 545 C C . GLY A 1 72 ? -54.405 -33.348 -5.126 1.00 43.63 72 GLY D C 1
ATOM 546 O O . GLY A 1 72 ? -54.840 -33.387 -6.284 1.00 45.76 72 GLY D O 1
ATOM 547 N N . CYS A 1 73 ? -54.591 -32.278 -4.342 1.00 39.65 73 CYS D N 1
ATOM 548 C CA . CYS A 1 73 ? -55.427 -31.168 -4.802 1.00 44.70 73 CYS D CA 1
ATOM 549 C C . CYS A 1 73 ? -54.687 -30.184 -5.706 1.00 43.62 73 CYS D C 1
ATOM 550 O O . CYS A 1 73 ? -55.333 -29.452 -6.462 1.00 39.87 73 CYS D O 1
ATOM 553 N N . GLY A 1 74 ? -53.360 -30.151 -5.661 1.00 48.33 74 GLY D N 1
ATOM 554 C CA . GLY A 1 74 ? -52.615 -29.184 -6.439 1.00 39.69 74 GLY D CA 1
ATOM 555 C C . GLY A 1 74 ? -52.615 -27.840 -5.750 1.00 43.14 74 GLY D C 1
ATOM 556 O O . GLY A 1 74 ? -53.191 -27.649 -4.678 1.00 44.45 74 GLY D O 1
ATOM 557 N N . TYR A 1 75 ? -51.952 -26.883 -6.383 1.00 41.68 75 TYR D N 1
ATOM 558 C CA . TYR A 1 75 ? -51.825 -25.557 -5.802 1.00 36.55 75 TYR D CA 1
ATOM 559 C C . TYR A 1 75 ? -51.849 -24.531 -6.915 1.00 37.23 75 TYR D C 1
ATOM 560 O O . TYR A 1 75 ? -51.739 -24.859 -8.100 1.00 38.30 75 TYR D O 1
ATOM 569 N N . VAL A 1 76 ? -51.999 -23.276 -6.507 1.00 34.72 76 VAL D N 1
ATOM 570 C CA . VAL A 1 76 ? -51.982 -22.118 -7.395 1.00 37.83 76 VAL D CA 1
ATOM 571 C C . VAL A 1 76 ? -50.941 -21.188 -6.808 1.00 39.21 76 VAL D C 1
ATOM 572 O O . VAL A 1 76 ? -51.164 -20.630 -5.725 1.00 42.82 76 VAL D O 1
ATOM 576 N N . PRO A 1 77 ? -49.789 -21.023 -7.449 1.00 36.65 77 PRO D N 1
ATOM 577 C CA . PRO A 1 77 ? -48.766 -20.129 -6.894 1.00 33.74 77 PRO D CA 1
ATOM 578 C C . PRO A 1 77 ? -49.160 -18.673 -7.105 1.00 36.27 77 PRO D C 1
ATOM 579 O O . PRO A 1 77 ? -49.441 -18.240 -8.227 1.00 35.93 77 PRO D O 1
ATOM 583 N N . VAL A 1 78 ? -49.196 -17.921 -6.011 1.00 34.29 78 VAL D N 1
ATOM 584 C CA . VAL A 1 78 ? -49.507 -16.500 -6.063 1.00 32.87 78 VAL D CA 1
ATOM 585 C C . VAL A 1 78 ? -48.419 -15.704 -5.333 1.00 32.45 78 VAL D C 1
ATOM 586 O O . VAL A 1 78 ? -48.288 -15.783 -4.107 1.00 34.04 78 VAL D O 1
ATOM 590 N N . ASP A 1 79 ? -47.670 -14.916 -6.083 1.00 33.34 79 ASP D N 1
ATOM 591 C CA . ASP A 1 79 ? -46.590 -14.096 -5.562 1.00 37.76 79 ASP D CA 1
ATOM 592 C C . ASP A 1 79 ? -47.124 -12.737 -5.101 1.00 38.27 79 ASP D C 1
ATOM 593 O O . ASP A 1 79 ? -48.104 -12.212 -5.647 1.00 37.02 79 ASP D O 1
ATOM 598 N N . THR A 1 80 ? -46.447 -12.158 -4.100 1.00 36.52 80 THR D N 1
ATOM 599 C CA . THR A 1 80 ? -46.839 -10.845 -3.587 1.00 40.58 80 THR D CA 1
ATOM 600 C C . THR A 1 80 ? -46.661 -9.726 -4.597 1.00 39.13 80 THR D C 1
ATOM 601 O O . THR A 1 80 ? -47.188 -8.638 -4.366 1.00 37.72 80 THR D O 1
ATOM 605 N N . SER A 1 81 ? -45.929 -9.938 -5.694 1.00 41.50 81 SER D N 1
ATOM 606 C CA . SER A 1 81 ? -45.851 -8.864 -6.672 1.00 37.46 81 SER D CA 1
ATOM 607 C C . SER A 1 81 ? -47.106 -8.761 -7.526 1.00 34.45 81 SER D C 1
ATOM 608 O O . SER A 1 81 ? -47.201 -7.838 -8.333 1.00 42.48 81 SER D O 1
ATOM 611 N N . ILE A 1 82 ? -48.041 -9.692 -7.403 1.00 40.27 82 ILE D N 1
ATOM 612 C CA . ILE A 1 82 ? -49.299 -9.618 -8.154 1.00 41.05 82 ILE D CA 1
ATOM 613 C C . ILE A 1 82 ? -50.199 -8.596 -7.472 1.00 41.65 82 ILE D C 1
ATOM 614 O O . ILE A 1 82 ? -50.324 -8.633 -6.240 1.00 47.08 82 ILE D O 1
ATOM 619 N N . PRO A 1 83 ? -50.793 -7.659 -8.205 1.00 44.61 83 PRO D N 1
ATOM 620 C CA . PRO A 1 83 ? -51.684 -6.680 -7.563 1.00 44.62 83 PRO D CA 1
ATOM 621 C C . PRO A 1 83 ? -52.854 -7.345 -6.843 1.00 49.80 83 PRO D C 1
ATOM 622 O O . PRO A 1 83 ? -53.277 -8.463 -7.151 1.00 46.95 83 PRO D O 1
ATOM 626 N N . GLU A 1 84 ? -53.371 -6.632 -5.842 1.00 56.52 84 GLU D N 1
ATOM 627 C CA . GLU A 1 84 ? -54.345 -7.230 -4.931 1.00 56.09 84 GLU D CA 1
ATOM 628 C C . GLU A 1 84 ? -55.639 -7.607 -5.645 1.00 52.95 84 GLU D C 1
ATOM 629 O O . GLU A 1 84 ? -56.219 -8.660 -5.370 1.00 55.06 84 GLU D O 1
ATOM 635 N N . ASP A 1 85 ? -56.127 -6.755 -6.545 1.00 56.24 85 ASP D N 1
ATOM 636 C CA . ASP A 1 85 ? -57.394 -7.061 -7.184 1.00 52.13 85 ASP D CA 1
ATOM 637 C C . ASP A 1 85 ? -57.249 -8.243 -8.123 1.00 47.31 85 ASP D C 1
ATOM 638 O O . ASP A 1 85 ? -58.167 -9.061 -8.225 1.00 49.13 85 ASP D O 1
ATOM 643 N N . ARG A 1 86 ? -56.118 -8.344 -8.833 1.00 47.03 86 ARG D N 1
ATOM 644 C CA . ARG A 1 86 ? -55.947 -9.521 -9.685 1.00 54.45 86 ARG D CA 1
ATOM 645 C C . ARG A 1 86 ? -55.751 -10.783 -8.856 1.00 46.30 86 ARG D C 1
ATOM 646 O O . ARG A 1 86 ? -56.218 -11.851 -9.256 1.00 47.78 86 ARG D O 1
ATOM 654 N N . ILE A 1 87 ? -55.106 -10.683 -7.690 1.00 44.33 87 ILE D N 1
ATOM 655 C CA . ILE A 1 87 ? -55.114 -11.800 -6.757 1.00 48.45 87 ILE D CA 1
ATOM 656 C C . ILE A 1 87 ? -56.544 -12.213 -6.449 1.00 48.40 87 ILE D C 1
ATOM 657 O O . ILE A 1 87 ? -56.913 -13.385 -6.574 1.00 49.31 87 ILE D O 1
ATOM 662 N N . LYS A 1 88 ? -57.374 -11.251 -6.048 1.00 49.85 88 LYS D N 1
ATOM 663 C CA . LYS A 1 88 ? -58.741 -11.601 -5.677 1.00 51.89 88 LYS D CA 1
ATOM 664 C C . LYS A 1 88 ? -59.540 -12.126 -6.855 1.00 44.07 88 LYS D C 1
ATOM 665 O O . LYS A 1 88 ? -60.459 -12.921 -6.658 1.00 50.98 88 LYS D O 1
ATOM 671 N N . MET A 1 89 ? -59.175 -11.735 -8.069 1.00 41.47 89 MET D N 1
ATOM 672 C CA . MET A 1 89 ? -59.788 -12.301 -9.263 1.00 47.20 89 MET D CA 1
ATOM 673 C C . MET A 1 89 ? -59.408 -13.773 -9.435 1.00 52.17 89 MET D C 1
ATOM 674 O O . MET A 1 89 ? -60.263 -14.608 -9.757 1.00 53.87 89 MET D O 1
ATOM 679 N N . ILE A 1 90 ? -58.127 -14.105 -9.226 1.00 51.92 90 ILE D N 1
ATOM 680 C CA . ILE A 1 90 ? -57.691 -15.501 -9.283 1.00 49.29 90 ILE D CA 1
ATOM 681 C C . ILE A 1 90 ? -58.436 -16.323 -8.255 1.00 51.03 90 ILE D C 1
ATOM 682 O O . ILE A 1 90 ? -58.969 -17.392 -8.560 1.00 58.95 90 ILE D O 1
ATOM 687 N N . ILE A 1 91 ? -58.424 -15.876 -7.003 1.00 49.63 91 ILE D N 1
ATOM 688 C CA . ILE A 1 91 ? -59.153 -16.618 -5.982 1.00 50.37 91 ILE D CA 1
ATOM 689 C C . ILE A 1 91 ? -60.629 -16.758 -6.340 1.00 54.91 91 ILE D C 1
ATOM 690 O O . ILE A 1 91 ? -61.227 -17.812 -6.095 1.00 58.09 91 ILE D O 1
ATOM 695 N N . ASN A 1 92 ? -61.242 -15.740 -6.959 1.00 50.52 92 ASN D N 1
ATOM 696 C CA . ASN A 1 92 ? -62.631 -15.925 -7.379 1.00 53.51 92 ASN D CA 1
ATOM 697 C C . ASN A 1 92 ? -62.744 -17.073 -8.384 1.00 58.87 92 ASN D C 1
ATOM 698 O O . ASN A 1 92 ? -63.632 -17.930 -8.265 1.00 57.36 92 ASN D O 1
ATOM 703 N N . LYS A 1 93 ? -61.855 -17.109 -9.387 1.00 53.15 93 LYS D N 1
ATOM 704 C CA . LYS A 1 93 ? -61.936 -18.182 -10.373 1.00 49.09 93 LYS D CA 1
ATOM 705 C C . LYS A 1 93 ? -61.667 -19.547 -9.747 1.00 55.67 93 LYS D C 1
ATOM 706 O O . LYS A 1 93 ? -62.401 -20.504 -10.007 1.00 54.60 93 LYS D O 1
ATOM 712 N N . VAL A 1 94 ? -60.662 -19.652 -8.878 1.00 53.23 94 VAL D N 1
ATOM 713 C CA . VAL A 1 94 ? -60.282 -20.953 -8.331 1.00 50.91 94 VAL D CA 1
ATOM 714 C C . VAL A 1 94 ? -61.389 -21.506 -7.435 1.00 49.96 94 VAL D C 1
ATOM 715 O O . VAL A 1 94 ? -61.648 -22.715 -7.427 1.00 52.75 94 VAL D O 1
ATOM 719 N N . GLN A 1 95 ? -62.075 -20.636 -6.685 1.00 48.28 95 GLN D N 1
ATOM 720 C CA . GLN A 1 95 ? -63.007 -21.066 -5.643 1.00 53.74 95 GLN D CA 1
ATOM 721 C C . GLN A 1 95 ? -62.270 -22.035 -4.722 1.00 55.61 95 GLN D C 1
ATOM 722 O O . GLN A 1 95 ? -62.633 -23.215 -4.641 1.00 53.59 95 GLN D O 1
ATOM 728 N N . PRO A 1 96 ? -61.211 -21.602 -4.046 1.00 52.21 96 PRO D N 1
ATOM 729 C CA . PRO A 1 96 ? -60.451 -22.544 -3.210 1.00 50.95 96 PRO D CA 1
ATOM 730 C C . PRO A 1 96 ? -61.191 -22.874 -1.925 1.00 50.48 96 PRO D C 1
ATOM 731 O O . PRO A 1 96 ? -62.020 -22.101 -1.438 1.00 53.35 96 PRO D O 1
ATOM 735 N N . GLU A 1 97 ? -60.879 -24.052 -1.377 1.00 44.28 97 GLU D N 1
ATOM 736 C CA . GLU A 1 97 ? -61.244 -24.353 0.005 1.00 49.66 97 GLU D CA 1
ATOM 737 C C . GLU A 1 97 ? -60.190 -23.906 0.994 1.00 51.11 97 GLU D C 1
ATOM 738 O O . GLU A 1 97 ? -60.524 -23.589 2.139 1.00 50.75 97 GLU D O 1
ATOM 744 N N . PHE A 1 98 ? -58.926 -23.882 0.583 1.00 56.72 98 PHE D N 1
ATOM 745 C CA . PHE A 1 98 ? -57.833 -23.494 1.459 1.00 53.06 98 PHE D CA 1
ATOM 746 C C . PHE A 1 98 ? -56.904 -22.545 0.739 1.00 50.75 98 PHE D C 1
ATOM 747 O O . PHE A 1 98 ? -56.570 -22.750 -0.438 1.00 53.14 98 PHE D O 1
ATOM 755 N N . VAL A 1 99 ? -56.424 -21.561 1.490 1.00 47.83 99 VAL D N 1
ATOM 756 C CA . VAL A 1 99 ? -55.450 -20.597 1.009 1.00 47.51 99 VAL D CA 1
ATOM 757 C C . VAL A 1 99 ? -54.356 -20.499 2.071 1.00 47.66 99 VAL D C 1
ATOM 758 O O . VAL A 1 99 ? -54.634 -20.194 3.239 1.00 47.02 99 VAL D O 1
ATOM 762 N N . PHE A 1 100 ? -53.117 -20.802 1.670 1.00 48.86 100 PHE D N 1
ATOM 763 C CA . PHE A 1 100 ? -51.952 -20.825 2.558 1.00 48.02 100 PHE D CA 1
ATOM 764 C C . PHE A 1 100 ? -51.237 -19.479 2.493 1.00 46.22 100 PHE D C 1
ATOM 765 O O . PHE A 1 100 ? -50.640 -19.131 1.469 1.00 44.77 100 PHE D O 1
ATOM 773 N N . ASN A 1 101 ? -51.287 -18.745 3.601 1.00 42.57 101 ASN D N 1
ATOM 774 C CA . ASN A 1 101 ? -50.579 -17.483 3.765 1.00 47.02 101 ASN D CA 1
ATOM 775 C C . ASN A 1 101 ? -49.196 -17.758 4.364 1.00 46.84 101 ASN D C 1
ATOM 776 O O . ASN A 1 101 ? -49.067 -17.966 5.573 1.00 51.61 101 ASN D O 1
ATOM 781 N N . THR A 1 102 ? -48.144 -17.709 3.541 1.00 43.84 102 THR D N 1
ATOM 782 C CA . THR A 1 102 ? -46.786 -17.921 4.043 1.00 47.11 102 THR D CA 1
ATOM 783 C C . THR A 1 102 ? -46.051 -16.612 4.374 1.00 45.74 102 THR D C 1
ATOM 784 O O . THR A 1 102 ? -44.857 -16.652 4.692 1.00 42.91 102 THR D O 1
ATOM 788 N N . THR A 1 103 ? -46.743 -15.464 4.366 1.00 48.31 103 THR D N 1
ATOM 789 C CA . THR A 1 103 ? -46.144 -14.184 4.733 1.00 51.19 103 THR D CA 1
ATOM 790 C C . THR A 1 103 ? -46.441 -13.835 6.190 1.00 51.13 103 THR D C 1
ATOM 791 O O . THR A 1 103 ? -47.137 -14.559 6.904 1.00 47.05 103 THR D O 1
ATOM 795 N N . ASP A 1 104 ? -45.883 -12.692 6.627 1.00 58.26 104 ASP D N 1
ATOM 796 C CA . ASP A 1 104 ? -46.089 -12.176 7.977 1.00 60.07 104 ASP D CA 1
ATOM 797 C C . ASP A 1 104 ? -47.318 -11.303 8.114 1.00 61.10 104 ASP D C 1
ATOM 798 O O . ASP A 1 104 ? -47.914 -11.251 9.198 1.00 65.06 104 ASP D O 1
ATOM 803 N N . GLU A 1 105 ? -47.715 -10.612 7.056 1.00 59.95 105 GLU D N 1
ATOM 804 C CA . GLU A 1 105 ? -48.873 -9.763 7.185 1.00 53.98 105 GLU D CA 1
ATOM 805 C C . GLU A 1 105 ? -50.100 -10.663 7.119 1.00 57.17 105 GLU D C 1
ATOM 806 O O . GLU A 1 105 ? -50.066 -11.749 6.543 1.00 62.02 105 GLU D O 1
ATOM 812 N N . SER A 1 106 ? -51.181 -10.212 7.724 1.00 55.76 106 SER D N 1
ATOM 813 C CA . SER A 1 106 ? -52.431 -10.949 7.704 1.00 52.52 106 SER D CA 1
ATOM 814 C C . SER A 1 106 ? -52.965 -11.035 6.278 1.00 56.31 106 SER D C 1
ATOM 815 O O . SER A 1 106 ? -52.692 -10.169 5.446 1.00 59.65 106 SER D O 1
ATOM 818 N N . PHE A 1 107 ? -53.671 -12.119 5.960 1.00 49.44 107 PHE D N 1
ATOM 819 C CA . PHE A 1 107 ? -54.286 -12.204 4.638 1.00 54.20 107 PHE D CA 1
ATOM 820 C C . PHE A 1 107 ? -55.774 -12.541 4.728 1.00 59.23 107 PHE D C 1
ATOM 821 O O . PHE A 1 107 ? -56.161 -13.467 5.452 1.00 52.22 107 PHE D O 1
ATOM 829 N N . GLU A 1 108 ? -56.597 -11.797 3.976 1.00 53.01 108 GLU D N 1
ATOM 830 C CA . GLU A 1 108 ? -58.049 -11.947 3.965 1.00 55.04 108 GLU D CA 1
ATOM 831 C C . GLU A 1 108 ? -58.492 -12.512 2.621 1.00 57.26 108 GLU D C 1
ATOM 832 O O . GLU A 1 108 ? -58.019 -12.063 1.575 1.00 56.97 108 GLU D O 1
ATOM 838 N N . SER A 1 109 ? -59.418 -13.471 2.637 1.00 50.87 109 SER D N 1
ATOM 839 C CA . SER A 1 109 ? -59.889 -14.067 1.391 1.00 59.68 109 SER D CA 1
ATOM 840 C C . SER A 1 109 ? -61.400 -14.266 1.430 1.00 56.73 109 SER D C 1
ATOM 841 O O . SER A 1 109 ? -61.934 -14.843 2.384 1.00 53.77 109 SER D O 1
ATOM 844 N N . LEU A 1 110 ? -62.080 -13.819 0.370 1.00 58.15 110 LEU D N 1
ATOM 845 C CA . LEU A 1 110 ? -63.518 -14.048 0.239 1.00 61.40 110 LEU D CA 1
ATOM 846 C C . LEU A 1 110 ? -63.885 -15.526 0.257 1.00 60.67 110 LEU D C 1
ATOM 847 O O . LEU A 1 110 ? -65.001 -15.882 0.650 1.00 60.08 110 LEU D O 1
ATOM 852 N N . GLU A 1 111 ? -62.998 -16.380 -0.242 1.00 58.51 111 GLU D N 1
ATOM 853 C CA . GLU A 1 111 ? -63.249 -17.804 -0.381 1.00 57.15 111 GLU D CA 1
ATOM 854 C C . GLU A 1 111 ? -62.196 -18.628 0.350 1.00 56.89 111 GLU D C 1
ATOM 855 O O . GLU A 1 111 ? -61.045 -18.203 0.476 1.00 56.28 111 GLU D O 1
ATOM 861 N N . GLY A 1 112 ? -62.642 -19.730 0.962 1.00 56.44 112 GLY D N 1
ATOM 862 C CA . GLY A 1 112 ? -61.751 -20.711 1.543 1.00 49.20 112 GLY D CA 1
ATOM 863 C C . GLY A 1 112 ? -61.284 -20.290 2.924 1.00 51.44 112 GLY D C 1
ATOM 864 O O . GLY A 1 112 ? -61.530 -19.178 3.387 1.00 52.04 112 GLY D O 1
ATOM 865 N N . GLU A 1 113 ? -60.547 -21.184 3.580 1.00 53.50 113 GLU D N 1
ATOM 866 C CA . GLU A 1 113 ? -60.039 -20.953 4.931 1.00 51.91 113 GLU D CA 1
ATOM 867 C C . GLU A 1 113 ? -58.548 -20.617 4.860 1.00 56.90 113 GLU D C 1
ATOM 868 O O . GLU A 1 113 ? -57.736 -21.428 4.379 1.00 53.01 113 GLU D O 1
ATOM 874 N N . VAL A 1 114 ? -58.207 -19.416 5.325 1.00 52.58 114 VAL D N 1
ATOM 875 C CA . VAL A 1 114 ? -56.840 -18.905 5.342 1.00 49.50 114 VAL D CA 1
ATOM 876 C C . VAL A 1 114 ? -56.134 -19.430 6.591 1.00 49.87 114 VAL D C 1
ATOM 877 O O . VAL A 1 114 ? -56.634 -19.278 7.708 1.00 59.79 114 VAL D O 1
ATOM 881 N N . PHE A 1 115 ? -55.007 -20.107 6.408 1.00 44.58 115 PHE D N 1
ATOM 882 C CA . PHE A 1 115 ? -54.163 -20.511 7.522 1.00 48.72 115 PHE D CA 1
ATOM 883 C C . PHE A 1 115 ? -52.740 -20.028 7.268 1.00 50.84 115 PHE D C 1
ATOM 884 O O . PHE A 1 115 ? -52.414 -19.567 6.173 1.00 50.17 115 PHE D O 1
ATOM 892 N N . THR A 1 116 ? -51.909 -20.049 8.309 1.00 50.96 116 THR D N 1
ATOM 893 C CA . THR A 1 116 ? -50.555 -19.506 8.223 1.00 52.51 116 THR D CA 1
ATOM 894 C C . THR A 1 116 ? -49.481 -20.579 8.449 1.00 56.99 116 THR D C 1
ATOM 895 O O . THR A 1 116 ? -49.752 -21.773 8.606 1.00 50.58 116 THR D O 1
ATOM 899 N N . ILE A 1 117 ? -48.228 -20.122 8.432 1.00 57.87 117 ILE D N 1
ATOM 900 C CA . ILE A 1 117 ? -47.125 -20.998 8.799 1.00 55.64 117 ILE D CA 1
ATOM 901 C C . ILE A 1 117 ? -47.309 -21.461 10.236 1.00 56.01 117 ILE D C 1
ATOM 902 O O . ILE A 1 117 ? -47.091 -22.634 10.566 1.00 49.72 117 ILE D O 1
ATOM 907 N N . GLU A 1 118 ? -47.749 -20.546 11.107 1.00 60.43 118 GLU D N 1
ATOM 908 C CA . GLU A 1 118 ? -47.951 -20.897 12.507 1.00 60.55 118 GLU D CA 1
ATOM 909 C C . GLU A 1 118 ? -48.969 -22.020 12.646 1.00 57.32 118 GLU D C 1
ATOM 910 O O . GLU A 1 118 ? -48.815 -22.891 13.507 1.00 58.52 118 GLU D O 1
ATOM 916 N N . ASP A 1 119 ? -49.997 -22.044 11.786 1.00 52.30 119 ASP D N 1
ATOM 917 C CA . ASP A 1 119 ? -50.944 -23.152 11.844 1.00 53.00 119 ASP D CA 1
ATOM 918 C C . ASP A 1 119 ? -50.317 -24.501 11.493 1.00 55.30 119 ASP D C 1
ATOM 919 O O . ASP A 1 119 ? -50.855 -25.538 11.900 1.00 59.33 119 ASP D O 1
ATOM 924 N N . ILE A 1 120 ? -49.198 -24.529 10.768 1.00 55.17 120 ILE D N 1
ATOM 925 C CA . ILE A 1 120 ? -48.563 -25.803 10.421 1.00 49.99 120 ILE D CA 1
ATOM 926 C C . ILE A 1 120 ? -47.459 -26.165 11.384 1.00 48.62 120 ILE D C 1
ATOM 927 O O . ILE A 1 120 ? -47.262 -27.336 11.690 1.00 54.17 120 ILE D O 1
ATOM 932 N N . LYS A 1 121 ? -46.684 -25.181 11.827 1.00 58.89 121 LYS D N 1
ATOM 933 C CA . LYS A 1 121 ? -45.627 -25.456 12.793 1.00 56.54 121 LYS D CA 1
ATOM 934 C C . LYS A 1 121 ? -46.200 -26.090 14.060 1.00 60.48 121 LYS D C 1
ATOM 935 O O . LYS A 1 121 ? -45.553 -26.944 14.677 1.00 62.29 121 LYS D O 1
ATOM 941 N N . THR A 1 122 ? -47.404 -25.673 14.473 1.00 55.82 122 THR D N 1
ATOM 942 C CA . THR A 1 122 ? -48.052 -26.226 15.659 1.00 55.33 122 THR D CA 1
ATOM 943 C C . THR A 1 122 ? -48.997 -27.398 15.366 1.00 59.82 122 THR D C 1
ATOM 944 O O . THR A 1 122 ? -49.534 -27.986 16.312 1.00 56.50 122 THR D O 1
ATOM 948 N N . SER A 1 123 ? -49.220 -27.761 14.103 1.00 60.39 123 SER D N 1
ATOM 949 C CA . SER A 1 123 ? -50.069 -28.907 13.815 1.00 55.69 123 SER D CA 1
ATOM 950 C C . SER A 1 123 ? -49.488 -30.162 14.454 1.00 59.82 123 SER D C 1
ATOM 951 O O . SER A 1 123 ? -48.270 -30.346 14.502 1.00 66.81 123 SER D O 1
ATOM 954 N N . GLN A 1 124 ? -50.369 -31.009 14.979 1.00 66.16 124 GLN D N 1
ATOM 955 C CA . GLN A 1 124 ? -49.991 -32.276 15.593 1.00 64.81 124 GLN D CA 1
ATOM 956 C C . GLN A 1 124 ? -50.280 -33.472 14.700 1.00 62.51 124 GLN D C 1
ATOM 957 O O . GLN A 1 124 ? -50.130 -34.613 15.143 1.00 69.29 124 GLN D O 1
ATOM 963 N N . ASP A 1 125 ? -50.700 -33.245 13.461 1.00 58.80 125 ASP D N 1
ATOM 964 C CA . ASP A 1 125 ? -51.012 -34.346 12.568 1.00 58.96 125 ASP D CA 1
ATOM 965 C C . ASP A 1 125 ? -49.742 -35.144 12.240 1.00 58.92 125 ASP D C 1
ATOM 966 O O . ASP A 1 125 ? -48.624 -34.656 12.439 1.00 54.90 125 ASP D O 1
ATOM 971 N N . PRO A 1 126 ? -49.882 -36.390 11.765 1.00 55.97 126 PRO D N 1
ATOM 972 C CA . PRO A 1 126 ? -48.686 -37.207 11.519 1.00 57.50 126 PRO D CA 1
ATOM 973 C C . PRO A 1 126 ? -47.763 -36.557 10.504 1.00 56.03 126 PRO D C 1
ATOM 974 O O . PRO A 1 126 ? -48.195 -35.829 9.613 1.00 55.09 126 PRO D O 1
ATOM 978 N N . VAL A 1 127 ? -46.473 -36.882 10.602 1.00 55.72 127 VAL D N 1
ATOM 979 C CA . VAL A 1 127 ? -45.528 -36.404 9.605 1.00 49.09 127 VAL D CA 1
ATOM 980 C C . VAL A 1 127 ? -45.410 -37.393 8.467 1.00 55.23 127 VAL D C 1
ATOM 981 O O . VAL A 1 127 ? -44.659 -37.142 7.514 1.00 58.82 127 VAL D O 1
ATOM 985 N N . ILE A 1 128 ? -46.162 -38.497 8.527 1.00 56.46 128 ILE D N 1
ATOM 986 C CA . ILE A 1 128 ? -46.231 -39.498 7.473 1.00 52.13 128 ILE D CA 1
ATOM 987 C C . ILE A 1 128 ? -47.549 -39.281 6.741 1.00 49.89 128 ILE D C 1
ATOM 988 O O . ILE A 1 128 ? -48.614 -39.326 7.365 1.00 52.55 128 ILE D O 1
ATOM 993 N N . PHE A 1 129 ? -47.493 -39.059 5.425 1.00 49.31 129 PHE D N 1
ATOM 994 C CA . PHE A 1 129 ? -48.701 -38.924 4.603 1.00 49.88 129 PHE D CA 1
ATOM 995 C C . PHE A 1 129 ? -48.452 -39.505 3.219 1.00 41.23 129 PHE D C 1
ATOM 996 O O . PHE A 1 129 ? -47.648 -38.974 2.456 1.00 46.32 129 PHE D O 1
ATOM 1004 N N . ASP A 1 130 ? -49.200 -40.535 2.870 1.00 45.71 130 ASP D N 1
ATOM 1005 C CA . ASP A 1 130 ? -49.025 -41.215 1.594 1.00 51.18 130 ASP D CA 1
ATOM 1006 C C . ASP A 1 130 ? -49.593 -40.364 0.460 1.00 49.82 130 ASP D C 1
ATOM 1007 O O . ASP A 1 130 ? -50.800 -40.102 0.411 1.00 49.67 130 ASP D O 1
ATOM 1012 N N . SER A 1 131 ? -48.723 -39.988 -0.476 1.00 48.14 131 SER D N 1
ATOM 1013 C CA . SER A 1 131 ? -49.089 -39.099 -1.565 1.00 49.06 131 SER D CA 1
ATOM 1014 C C . SER A 1 131 ? -50.299 -39.635 -2.315 1.00 49.22 131 SER D C 1
ATOM 1015 O O . SER A 1 131 ? -50.398 -40.825 -2.592 1.00 52.42 131 SER D O 1
ATOM 1018 N N . GLN A 1 132 ? -51.233 -38.741 -2.625 1.00 51.46 132 GLN D N 1
ATOM 1019 C CA . GLN A 1 132 ? -52.455 -39.101 -3.322 1.00 49.81 132 GLN D CA 1
ATOM 1020 C C . GLN A 1 132 ? -52.506 -38.575 -4.736 1.00 49.73 132 GLN D C 1
ATOM 1021 O O . GLN A 1 132 ? -53.501 -38.802 -5.422 1.00 54.51 132 GLN D O 1
ATOM 1027 N N . ILE A 1 133 ? -51.435 -37.947 -5.213 1.00 48.89 133 ILE D N 1
ATOM 1028 C CA . ILE A 1 133 ? -51.406 -37.441 -6.578 1.00 47.61 133 ILE D CA 1
ATOM 1029 C C . ILE A 1 133 ? -51.448 -38.601 -7.577 1.00 46.30 133 ILE D C 1
ATOM 1030 O O . ILE A 1 133 ? -50.934 -39.698 -7.321 1.00 40.82 133 ILE D O 1
ATOM 1035 N N . LYS A 1 134 ? -52.057 -38.354 -8.734 1.00 44.67 134 LYS D N 1
ATOM 1036 C CA . LYS A 1 134 ? -52.064 -39.297 -9.845 1.00 45.31 134 LYS D CA 1
ATOM 1037 C C . LYS A 1 134 ? -51.609 -38.598 -11.117 1.00 48.97 134 LYS D C 1
ATOM 1038 O O . LYS A 1 134 ? -51.617 -37.363 -11.214 1.00 49.15 134 LYS D O 1
ATOM 1044 N N . ASP A 1 135 ? -51.260 -39.420 -12.113 1.00 43.76 135 ASP D N 1
ATOM 1045 C CA . ASP A 1 135 ? -50.641 -38.908 -13.334 1.00 46.04 135 ASP D CA 1
ATOM 1046 C C . ASP A 1 135 ? -51.505 -37.831 -14.004 1.00 50.66 135 ASP D C 1
ATOM 1047 O O . ASP A 1 135 ? -50.983 -36.829 -14.512 1.00 44.23 135 ASP D O 1
ATOM 1052 N N . ASN A 1 136 ? -52.824 -38.017 -14.027 1.00 50.34 136 ASN D N 1
ATOM 1053 C CA . ASN A 1 136 ? -53.689 -37.076 -14.724 1.00 49.81 136 ASN D CA 1
ATOM 1054 C C . ASN A 1 136 ? -54.240 -35.981 -13.818 1.00 44.98 136 ASN D C 1
ATOM 1055 O O . ASN A 1 136 ? -55.062 -35.189 -14.279 1.00 46.48 136 ASN D O 1
ATOM 1060 N N . ASP A 1 137 ? -53.828 -35.916 -12.550 1.00 43.31 137 ASP D N 1
ATOM 1061 C CA . ASP A 1 137 ? -54.218 -34.786 -11.710 1.00 45.18 137 ASP D CA 1
ATOM 1062 C C . ASP A 1 137 ? -53.513 -33.485 -12.133 1.00 46.95 137 ASP D C 1
ATOM 1063 O O . ASP A 1 137 ? -52.396 -33.491 -12.682 1.00 39.82 137 ASP D O 1
ATOM 1068 N N . THR A 1 138 ? -54.186 -32.358 -11.858 1.00 38.13 138 THR D N 1
ATOM 1069 C CA . THR A 1 138 ? -53.601 -31.032 -12.043 1.00 38.44 138 THR D CA 1
ATOM 1070 C C . THR A 1 138 ? -52.715 -30.704 -10.855 1.00 37.32 138 THR D C 1
ATOM 1071 O O . THR A 1 138 ? -53.206 -30.514 -9.743 1.00 46.91 138 THR D O 1
ATOM 1075 N N . VAL A 1 139 ? -51.407 -30.654 -11.071 1.00 34.25 139 VAL D N 1
ATOM 1076 C CA . VAL A 1 139 ? -50.517 -30.367 -9.952 1.00 34.84 139 VAL D CA 1
ATOM 1077 C C . VAL A 1 139 ? -50.465 -28.866 -9.657 1.00 36.38 139 VAL D C 1
ATOM 1078 O O . VAL A 1 139 ? -50.470 -28.440 -8.497 1.00 37.56 139 VAL D O 1
ATOM 1082 N N . TYR A 1 140 ? -50.445 -28.024 -10.681 1.00 36.15 140 TYR D N 1
ATOM 1083 C CA . TYR A 1 140 ? -50.445 -26.607 -10.374 1.00 39.98 140 TYR D CA 1
ATOM 1084 C C . TYR A 1 140 ? -51.214 -25.861 -11.449 1.00 40.24 140 TYR D C 1
ATOM 1085 O O . TYR A 1 140 ? -51.462 -26.386 -12.543 1.00 38.21 140 TYR D O 1
ATOM 1094 N N . THR A 1 141 ? -51.655 -24.654 -11.083 1.00 36.39 141 THR D N 1
ATOM 1095 C CA . THR A 1 141 ? -52.285 -23.721 -12.013 1.00 40.53 141 THR D CA 1
ATOM 1096 C C . THR A 1 141 ? -51.523 -22.406 -11.929 1.00 42.26 141 THR D C 1
ATOM 1097 O O . THR A 1 141 ? -51.498 -21.777 -10.865 1.00 40.81 141 THR D O 1
ATOM 1101 N N . ILE A 1 142 ? -50.851 -22.033 -13.017 1.00 42.80 142 ILE D N 1
ATOM 1102 C CA . ILE A 1 142 ? -50.040 -20.823 -13.094 1.00 44.66 142 ILE D CA 1
ATOM 1103 C C . ILE A 1 142 ? -50.586 -19.920 -14.187 1.00 50.24 142 ILE D C 1
ATOM 1104 O O . ILE A 1 142 ? -51.152 -20.401 -15.174 1.00 52.78 142 ILE D O 1
ATOM 1109 N N . PHE A 1 143 ? -50.462 -18.608 -13.991 1.00 52.90 143 PHE D N 1
ATOM 1110 C CA . PHE A 1 143 ? -50.851 -17.622 -14.995 1.00 56.35 143 PHE D CA 1
ATOM 1111 C C . PHE A 1 143 ? -49.623 -17.118 -15.780 1.00 61.21 143 PHE D C 1
ATOM 1112 O O . PHE A 1 143 ? -48.501 -17.084 -15.254 1.00 60.95 143 PHE D O 1
ATOM 1120 N N . THR A 1 144 ? -49.836 -16.727 -17.048 1.00 63.67 144 THR D N 1
ATOM 1121 C CA . THR A 1 144 ? -48.733 -16.325 -17.940 1.00 60.55 144 THR D CA 1
ATOM 1122 C C . THR A 1 144 ? -48.188 -14.920 -17.620 1.00 60.28 144 THR D C 1
ATOM 1123 O O . THR A 1 144 ? -48.852 -14.092 -16.978 1.00 64.62 144 THR D O 1
ATOM 1127 N N . SER A 1 145 ? -46.952 -14.666 -18.095 1.00 51.51 145 SER D N 1
ATOM 1128 C CA . SER A 1 145 ? -46.110 -13.533 -17.686 1.00 57.84 145 SER D CA 1
ATOM 1129 C C . SER A 1 145 ? -46.400 -12.177 -18.361 1.00 61.42 145 SER D C 1
ATOM 1130 O O . SER A 1 145 ? -46.537 -11.160 -17.675 1.00 55.75 145 SER D O 1
ATOM 1133 N N . GLY A 1 146 ? -46.449 -12.121 -19.693 1.00 69.38 146 GLY D N 1
ATOM 1134 C CA . GLY A 1 146 ? -46.342 -10.851 -20.399 1.00 62.15 146 GLY D CA 1
ATOM 1135 C C . GLY A 1 146 ? -47.589 -10.319 -21.075 1.00 60.54 146 GLY D C 1
ATOM 1136 O O . GLY A 1 146 ? -48.636 -10.157 -20.439 1.00 67.02 146 GLY D O 1
ATOM 1137 N N . SER A 1 147 ? -47.480 -10.035 -22.368 1.00 56.73 147 SER D N 1
ATOM 1138 C CA . SER A 1 147 ? -48.515 -9.291 -23.084 1.00 66.27 147 SER D CA 1
ATOM 1139 C C . SER A 1 147 ? -49.574 -10.177 -23.751 1.00 59.84 147 SER D C 1
ATOM 1140 O O . SER A 1 147 ? -49.317 -10.809 -24.777 1.00 60.95 147 SER D O 1
ATOM 1143 N N . LYS A 1 152 ? -54.026 -15.702 -18.161 1.00 53.14 152 LYS D N 1
ATOM 1144 C CA . LYS A 1 152 ? -55.080 -16.687 -17.909 1.00 57.58 152 LYS D CA 1
ATOM 1145 C C . LYS A 1 152 ? -54.446 -17.798 -17.081 1.00 56.20 152 LYS D C 1
ATOM 1146 O O . LYS A 1 152 ? -53.229 -17.799 -16.904 1.00 53.82 152 LYS D O 1
ATOM 1152 N N . GLY A 1 153 ? -55.244 -18.696 -16.510 1.00 54.44 153 GLY D N 1
ATOM 1153 C CA . GLY A 1 153 ? -54.661 -19.752 -15.697 1.00 49.45 153 GLY D CA 1
ATOM 1154 C C . GLY A 1 153 ? -54.263 -21.001 -16.455 1.00 49.82 153 GLY D C 1
ATOM 1155 O O . GLY A 1 153 ? -55.131 -21.664 -17.022 1.00 56.66 153 GLY D O 1
ATOM 1156 N N . VAL A 1 154 ? -52.984 -21.371 -16.458 1.00 43.58 154 VAL D N 1
ATOM 1157 C CA . VAL A 1 154 ? -52.540 -22.537 -17.216 1.00 44.77 154 VAL D CA 1
ATOM 1158 C C . VAL A 1 154 ? -52.522 -23.756 -16.291 1.00 44.85 154 VAL D C 1
ATOM 1159 O O . VAL A 1 154 ? -51.945 -23.717 -15.196 1.00 42.70 154 VAL D O 1
ATOM 1163 N N . GLN A 1 155 ? -53.171 -24.838 -16.718 1.00 40.33 155 GLN D N 1
ATOM 1164 C CA . GLN A 1 155 ? -53.267 -26.047 -15.915 1.00 39.58 155 GLN D CA 1
ATOM 1165 C C . GLN A 1 155 ? -52.297 -27.100 -16.431 1.00 40.77 155 GLN D C 1
ATOM 1166 O O . GLN A 1 155 ? -52.159 -27.308 -17.642 1.00 40.30 155 GLN D O 1
ATOM 1172 N N . ILE A 1 156 ? -51.603 -27.744 -15.498 1.00 35.80 156 ILE D N 1
ATOM 1173 C CA . ILE A 1 156 ? -50.516 -28.646 -15.829 1.00 37.82 156 ILE D CA 1
ATOM 1174 C C . ILE A 1 156 ? -50.735 -29.975 -15.114 1.00 41.15 156 ILE D C 1
ATOM 1175 O O . ILE A 1 156 ? -50.936 -30.003 -13.890 1.00 44.46 156 ILE D O 1
ATOM 1180 N N . GLU A 1 157 ? -50.697 -31.069 -15.880 1.00 38.12 157 GLU D N 1
ATOM 1181 C CA . GLU A 1 157 ? -50.814 -32.421 -15.334 1.00 42.14 157 GLU D CA 1
ATOM 1182 C C . GLU A 1 157 ? -49.596 -32.777 -14.491 1.00 37.23 157 GLU D C 1
ATOM 1183 O O . GLU A 1 157 ? -48.469 -32.405 -14.826 1.00 37.97 157 GLU D O 1
ATOM 1189 N N . TYR A 1 158 ? -49.810 -33.547 -13.421 1.00 34.43 158 TYR D N 1
ATOM 1190 C CA . TYR A 1 158 ? -48.668 -34.077 -12.676 1.00 36.98 158 TYR D CA 1
ATOM 1191 C C . TYR A 1 158 ? -47.694 -34.808 -13.594 1.00 40.22 158 TYR D C 1
ATOM 1192 O O . TYR A 1 158 ? -46.473 -34.679 -13.445 1.00 40.06 158 TYR D O 1
ATOM 1201 N N . ALA A 1 159 ? -48.220 -35.610 -14.534 1.00 39.56 159 ALA D N 1
ATOM 1202 C CA . ALA A 1 159 ? -47.348 -36.376 -15.422 1.00 38.72 159 ALA D CA 1
ATOM 1203 C C . ALA A 1 159 ? -46.512 -35.457 -16.307 1.00 37.06 159 ALA D C 1
ATOM 1204 O O . ALA A 1 159 ? -45.325 -35.722 -16.541 1.00 33.90 159 ALA D O 1
ATOM 1206 N N . SER A 1 160 ? -47.084 -34.331 -16.750 1.00 45.71 160 SER D N 1
ATOM 1207 C CA . SER A 1 160 ? -46.266 -33.356 -17.474 1.00 43.09 160 SER D CA 1
ATOM 1208 C C . SER A 1 160 ? -45.115 -32.860 -16.605 1.00 38.06 160 SER D C 1
ATOM 1209 O O . SER A 1 160 ? -43.970 -32.797 -17.072 1.00 37.06 160 SER D O 1
ATOM 1212 N N . LEU A 1 161 ? -45.377 -32.633 -15.306 1.00 34.13 161 LEU D N 1
ATOM 1213 C CA . LEU A 1 161 ? -44.341 -32.121 -14.412 1.00 37.62 161 LEU D CA 1
ATOM 1214 C C . LEU A 1 161 ? -43.248 -33.155 -14.197 1.00 34.76 161 LEU D C 1
ATOM 1215 O O . LEU A 1 161 ? -42.055 -32.842 -14.293 1.00 32.97 161 LEU D O 1
ATOM 1220 N N . VAL A 1 162 ? -43.645 -34.404 -13.941 1.00 42.01 162 VAL D N 1
ATOM 1221 C CA . VAL A 1 162 ? -42.695 -35.508 -13.790 1.00 34.64 162 VAL D CA 1
ATOM 1222 C C . VAL A 1 162 ? -41.819 -35.635 -15.034 1.00 35.74 162 VAL D C 1
ATOM 1223 O O . VAL A 1 162 ? -40.581 -35.671 -14.953 1.00 36.00 162 VAL D O 1
ATOM 1227 N N . GLN A 1 163 ? -42.443 -35.644 -16.208 1.00 32.27 163 GLN D N 1
ATOM 1228 C CA . GLN A 1 163 ? -41.671 -35.775 -17.441 1.00 42.12 163 GLN D CA 1
ATOM 1229 C C . GLN A 1 163 ? -40.644 -34.653 -17.551 1.00 40.12 163 GLN D C 1
ATOM 1230 O O . GLN A 1 163 ? -39.457 -34.901 -17.836 1.00 37.59 163 GLN D O 1
ATOM 1236 N N . PHE A 1 164 ? -41.091 -33.412 -17.297 1.00 37.41 164 PHE D N 1
ATOM 1237 C CA . PHE A 1 164 ? -40.212 -32.243 -17.352 1.00 38.18 164 PHE D CA 1
ATOM 1238 C C . PHE A 1 164 ? -39.053 -32.361 -16.379 1.00 36.52 164 PHE D C 1
ATOM 1239 O O . PHE A 1 164 ? -37.906 -32.043 -16.710 1.00 40.56 164 PHE D O 1
ATOM 1247 N N . THR A 1 165 ? -39.345 -32.767 -15.153 1.00 39.39 165 THR D N 1
ATOM 1248 C CA . THR A 1 165 ? -38.295 -32.877 -14.154 1.00 39.81 165 THR D CA 1
ATOM 1249 C C . THR A 1 165 ? -37.245 -33.881 -14.588 1.00 37.87 165 THR D C 1
ATOM 1250 O O . THR A 1 165 ? -36.041 -33.634 -14.453 1.00 37.05 165 THR D O 1
ATOM 1254 N N . GLU A 1 166 ? -37.679 -35.002 -15.153 1.00 44.57 166 GLU D N 1
ATOM 1255 C CA . GLU A 1 166 ? -36.702 -35.978 -15.614 1.00 44.06 166 GLU D CA 1
ATOM 1256 C C . GLU A 1 166 ? -35.838 -35.388 -16.720 1.00 39.88 166 GLU D C 1
ATOM 1257 O O . GLU A 1 166 ? -34.604 -35.490 -16.682 1.00 38.48 166 GLU D O 1
ATOM 1263 N N . TRP A 1 167 ? -36.457 -34.667 -17.648 1.00 36.94 167 TRP D N 1
ATOM 1264 C CA . TRP A 1 167 ? -35.673 -34.059 -18.711 1.00 37.83 167 TRP D CA 1
ATOM 1265 C C . TRP A 1 167 ? -34.588 -33.168 -18.124 1.00 42.94 167 TRP D C 1
ATOM 1266 O O . TRP A 1 167 ? -33.404 -33.309 -18.463 1.00 40.48 167 TRP D O 1
ATOM 1277 N N . MET A 1 168 ? -34.975 -32.309 -17.162 1.00 38.45 168 MET D N 1
ATOM 1278 C CA . MET A 1 168 ? -34.030 -31.403 -16.526 1.00 34.80 168 MET D CA 1
ATOM 1279 C C . MET A 1 168 ? -32.907 -32.158 -15.825 1.00 38.19 168 MET D C 1
ATOM 1280 O O . MET A 1 168 ? -31.745 -31.727 -15.865 1.00 35.60 168 MET D O 1
ATOM 1285 N N . LEU A 1 169 ? -33.244 -33.267 -15.147 1.00 38.96 169 LEU D N 1
ATOM 1286 C CA . LEU A 1 169 ? -32.243 -34.072 -14.449 1.00 37.68 169 LEU D CA 1
ATOM 1287 C C . LEU A 1 169 ? -31.290 -34.772 -15.411 1.00 37.46 169 LEU D C 1
ATOM 1288 O O . LEU A 1 169 ? -30.147 -35.075 -15.032 1.00 36.45 169 LEU D O 1
ATOM 1293 N N . GLU A 1 170 ? -31.745 -35.062 -16.634 1.00 33.34 170 GLU D N 1
ATOM 1294 C CA . GLU A 1 170 ? -30.843 -35.588 -17.653 1.00 34.71 170 GLU D CA 1
ATOM 1295 C C . GLU A 1 170 ? -29.928 -34.487 -18.177 1.00 38.18 170 GLU D C 1
ATOM 1296 O O . GLU A 1 170 ? -28.712 -34.690 -18.313 1.00 37.45 170 GLU D O 1
ATOM 1302 N N . LEU A 1 171 ? -30.496 -33.298 -18.443 1.00 39.09 171 LEU D N 1
ATOM 1303 C CA . LEU A 1 171 ? -29.718 -32.146 -18.896 1.00 37.01 171 LEU D CA 1
ATOM 1304 C C . LEU A 1 171 ? -28.668 -31.727 -17.874 1.00 35.32 171 LEU D C 1
ATOM 1305 O O . LEU A 1 171 ? -27.625 -31.188 -18.246 1.00 34.32 171 LEU D O 1
ATOM 1310 N N . ASN A 1 172 ? -28.933 -31.934 -16.590 1.00 33.59 172 ASN D N 1
ATOM 1311 C CA . ASN A 1 172 ? -27.965 -31.571 -15.562 1.00 31.96 172 ASN D CA 1
ATOM 1312 C C . ASN A 1 172 ? -26.718 -32.448 -15.669 1.00 39.53 172 ASN D C 1
ATOM 1313 O O . ASN A 1 172 ? -26.795 -33.687 -15.618 1.00 45.08 172 ASN D O 1
ATOM 1318 N N . LYS A 1 173 ? -25.570 -31.796 -15.806 1.00 39.67 173 LYS D N 1
ATOM 1319 C CA . LYS A 1 173 ? -24.267 -32.438 -15.893 1.00 36.91 173 LYS D CA 1
ATOM 1320 C C . LYS A 1 173 ? -23.438 -32.171 -14.651 1.00 43.64 173 LYS D C 1
ATOM 1321 O O . LYS A 1 173 ? -22.266 -32.573 -14.594 1.00 48.07 173 LYS D O 1
ATOM 1327 N N . SER A 1 174 ? -24.005 -31.463 -13.669 1.00 41.64 174 SER D N 1
ATOM 1328 C CA . SER A 1 174 ? -23.294 -31.091 -12.457 1.00 40.39 174 SER D CA 1
ATOM 1329 C C . SER A 1 174 ? -23.645 -31.982 -11.269 1.00 33.71 174 SER D C 1
ATOM 1330 O O . SER A 1 174 ? -23.103 -31.783 -10.172 1.00 33.44 174 SER D O 1
ATOM 1333 N N . GLY A 1 175 ? -24.509 -32.964 -11.458 1.00 34.03 175 GLY D N 1
ATOM 1334 C CA . GLY A 1 175 ? -24.716 -33.943 -10.421 1.00 30.96 175 GLY D CA 1
ATOM 1335 C C . GLY A 1 175 ? -25.635 -33.499 -9.299 1.00 39.00 175 GLY D C 1
ATOM 1336 O O . GLY A 1 175 ? -26.323 -32.456 -9.337 1.00 41.83 175 GLY D O 1
ATOM 1337 N N . ASN A 1 176 ? -25.642 -34.333 -8.267 1.00 36.05 176 ASN D N 1
ATOM 1338 C CA . ASN A 1 176 ? -26.552 -34.173 -7.150 1.00 33.52 176 ASN D CA 1
ATOM 1339 C C . ASN A 1 176 ? -25.949 -33.339 -6.033 1.00 35.17 176 ASN D C 1
ATOM 1340 O O . ASN A 1 176 ? -24.733 -33.183 -5.936 1.00 32.77 176 ASN D O 1
ATOM 1345 N N . LYS A 1 177 ? -26.835 -32.884 -5.132 1.00 38.21 177 LYS D N 1
ATOM 1346 C CA . LYS A 1 177 ? -26.480 -32.132 -3.925 1.00 36.63 177 LYS D CA 1
ATOM 1347 C C . LYS A 1 177 ? -25.772 -30.813 -4.280 1.00 39.30 177 LYS D C 1
ATOM 1348 O O . LYS A 1 177 ? -24.843 -30.365 -3.603 1.00 31.33 177 LYS D O 1
ATOM 1354 N N . GLN A 1 178 ? -26.201 -30.186 -5.368 1.00 41.57 178 GLN D N 1
ATOM 1355 C CA . GLN A 1 178 ? -25.635 -28.905 -5.765 1.00 37.07 178 GLN D CA 1
ATOM 1356 C C . GLN A 1 178 ? -26.419 -27.741 -5.157 1.00 34.90 178 GLN D C 1
ATOM 1357 O O . GLN A 1 178 ? -27.589 -27.864 -4.789 1.00 35.26 178 GLN D O 1
ATOM 1363 N N . GLN A 1 179 ? -25.756 -26.596 -5.070 1.00 33.07 179 GLN D N 1
ATOM 1364 C CA . GLN A 1 179 ? -26.436 -25.362 -4.693 1.00 36.30 179 GLN D CA 1
ATOM 1365 C C . GLN A 1 179 ? -27.106 -24.805 -5.946 1.00 34.05 179 GLN D C 1
ATOM 1366 O O . GLN A 1 179 ? -26.430 -24.451 -6.920 1.00 34.85 179 GLN D O 1
ATOM 1372 N N . TRP A 1 180 ? -28.430 -24.772 -5.939 1.00 31.04 180 TRP D N 1
ATOM 1373 C CA . TRP A 1 180 ? -29.215 -24.211 -7.023 1.00 35.04 180 TRP D CA 1
ATOM 1374 C C . TRP A 1 180 ? -29.591 -22.767 -6.729 1.00 33.93 180 TRP D C 1
ATOM 1375 O O . TRP A 1 180 ? -29.852 -22.406 -5.576 1.00 34.20 180 TRP D O 1
ATOM 1386 N N . LEU A 1 181 ? -29.663 -21.955 -7.791 1.00 33.93 181 LEU D N 1
ATOM 1387 C CA . LEU A 1 181 ? -30.112 -20.563 -7.707 1.00 33.35 181 LEU D CA 1
ATOM 1388 C C . LEU A 1 181 ? -31.447 -20.391 -8.427 1.00 35.71 181 LEU D C 1
ATOM 1389 O O . LEU A 1 181 ? -31.584 -20.794 -9.593 1.00 34.12 181 LEU D O 1
ATOM 1394 N N . ASN A 1 182 ? -32.425 -19.773 -7.747 1.00 32.49 182 ASN D N 1
ATOM 1395 C CA . ASN A 1 182 ? -33.704 -19.424 -8.369 1.00 32.36 182 ASN D CA 1
ATOM 1396 C C . ASN A 1 182 ? -33.960 -17.927 -8.267 1.00 31.26 182 ASN D C 1
ATOM 1397 O O . ASN A 1 182 ? -33.762 -17.319 -7.207 1.00 31.93 182 ASN D O 1
ATOM 1402 N N . GLN A 1 183 ? -34.422 -17.359 -9.380 1.00 29.06 183 GLN D N 1
ATOM 1403 C CA . GLN A 1 183 ? -34.776 -15.958 -9.492 1.00 31.84 183 GLN D CA 1
ATOM 1404 C C . GLN A 1 183 ? -36.263 -15.723 -9.727 1.00 32.29 183 GLN D C 1
ATOM 1405 O O . GLN A 1 183 ? -36.784 -14.685 -9.311 1.00 36.07 183 GLN D O 1
ATOM 1411 N N . ALA A 1 184 ? -36.941 -16.645 -10.388 1.00 28.25 184 ALA D N 1
ATOM 1412 C CA . ALA A 1 184 ? -38.332 -16.441 -10.784 1.00 29.03 184 ALA D CA 1
ATOM 1413 C C . ALA A 1 184 ? -39.249 -16.387 -9.571 1.00 29.94 184 ALA D C 1
ATOM 1414 O O . ALA A 1 184 ? -39.165 -17.254 -8.699 1.00 29.54 184 ALA D O 1
ATOM 1416 N N . PRO A 1 185 ? -40.173 -15.438 -9.495 1.00 34.38 185 PRO D N 1
ATOM 1417 C CA . PRO A 1 185 ? -41.211 -15.558 -8.472 1.00 34.54 185 PRO D CA 1
ATOM 1418 C C . PRO A 1 185 ? -41.958 -16.854 -8.753 1.00 31.83 185 PRO D C 1
ATOM 1419 O O . PRO A 1 185 ? -41.982 -17.335 -9.894 1.00 32.19 185 PRO D O 1
ATOM 1423 N N . PHE A 1 186 ? -42.534 -17.441 -7.701 1.00 32.12 186 PHE D N 1
ATOM 1424 C CA . PHE A 1 186 ? -43.144 -18.772 -7.829 1.00 31.83 186 PHE D CA 1
ATOM 1425 C C . PHE A 1 186 ? -44.408 -18.798 -8.697 1.00 35.95 186 PHE D C 1
ATOM 1426 O O . PHE A 1 186 ? -44.811 -19.891 -9.119 1.00 34.65 186 PHE D O 1
ATOM 1434 N N . SER A 1 187 ? -45.007 -17.630 -9.006 1.00 33.48 187 SER D N 1
ATOM 1435 C CA . SER A 1 187 ? -46.108 -17.507 -9.965 1.00 33.17 187 SER D CA 1
ATOM 1436 C C . SER A 1 187 ? -45.628 -17.410 -11.411 1.00 36.25 187 SER D C 1
ATOM 1437 O O . SER A 1 187 ? -46.446 -17.183 -12.313 1.00 39.90 187 SER D O 1
ATOM 1440 N N . PHE A 1 188 ? -44.324 -17.529 -11.640 1.00 32.70 188 PHE D N 1
ATOM 1441 C CA . PHE A 1 188 ? -43.713 -17.620 -12.957 1.00 29.08 188 PHE D CA 1
ATOM 1442 C C . PHE A 1 188 ? -43.214 -19.065 -13.098 1.00 34.33 188 PHE D C 1
ATOM 1443 O O . PHE A 1 188 ? -42.544 -19.578 -12.199 1.00 34.24 188 PHE D O 1
ATOM 1451 N N . ASP A 1 189 ? -43.587 -19.752 -14.181 1.00 33.91 189 ASP D N 1
ATOM 1452 C CA . ASP A 1 189 ? -43.286 -21.181 -14.186 1.00 35.72 189 ASP D CA 1
ATOM 1453 C C . ASP A 1 189 ? -41.802 -21.484 -14.390 1.00 39.84 189 ASP D C 1
ATOM 1454 O O . ASP A 1 189 ? -41.393 -22.650 -14.232 1.00 35.21 189 ASP D O 1
ATOM 1459 N N . LEU A 1 190 ? -40.977 -20.464 -14.665 1.00 36.56 190 LEU D N 1
ATOM 1460 C CA . LEU A 1 190 ? -39.531 -20.690 -14.683 1.00 36.68 190 LEU D CA 1
ATOM 1461 C C . LEU A 1 190 ? -39.038 -21.205 -13.336 1.00 36.78 190 LEU D C 1
ATOM 1462 O O . LEU A 1 190 ? -38.084 -21.988 -13.288 1.00 34.48 190 LEU D O 1
ATOM 1467 N N . SER A 1 191 ? -39.678 -20.795 -12.236 1.00 32.35 191 SER D N 1
ATOM 1468 C CA . SER A 1 191 ? -39.292 -21.340 -10.940 1.00 35.72 191 SER D CA 1
ATOM 1469 C C . SER A 1 191 ? -39.379 -22.855 -10.932 1.00 35.29 191 SER D C 1
ATOM 1470 O O . SER A 1 191 ? -38.567 -23.509 -10.273 1.00 33.35 191 SER D O 1
ATOM 1473 N N . VAL A 1 192 ? -40.349 -23.425 -11.665 1.00 38.72 192 VAL D N 1
ATOM 1474 C CA . VAL A 1 192 ? -40.496 -24.881 -11.744 1.00 38.50 192 VAL D CA 1
ATOM 1475 C C . VAL A 1 192 ? -39.191 -25.521 -12.208 1.00 35.72 192 VAL D C 1
ATOM 1476 O O . VAL A 1 192 ? -38.774 -26.564 -11.693 1.00 34.65 192 VAL D O 1
ATOM 1480 N N . MET A 1 193 ? -38.522 -24.885 -13.178 1.00 36.60 193 MET D N 1
ATOM 1481 C CA . MET A 1 193 ? -37.239 -25.357 -13.699 1.00 37.88 193 MET D CA 1
ATOM 1482 C C . MET A 1 193 ? -36.141 -25.421 -12.631 1.00 35.40 193 MET D C 1
ATOM 1483 O O . MET A 1 193 ? -35.166 -26.161 -12.812 1.00 33.44 193 MET D O 1
ATOM 1488 N N . ALA A 1 194 ? -36.241 -24.637 -11.550 1.00 32.95 194 ALA D N 1
ATOM 1489 C CA . ALA A 1 194 ? -35.338 -24.766 -10.406 1.00 31.88 194 ALA D CA 1
ATOM 1490 C C . ALA A 1 194 ? -35.888 -25.640 -9.280 1.00 36.71 194 ALA D C 1
ATOM 1491 O O . ALA A 1 194 ? -35.157 -26.486 -8.762 1.00 37.93 194 ALA D O 1
ATOM 1493 N N . ILE A 1 195 ? -37.164 -25.480 -8.904 1.00 36.59 195 ILE D N 1
ATOM 1494 C CA . ILE A 1 195 ? -37.735 -26.171 -7.736 1.00 35.92 195 ILE D CA 1
ATOM 1495 C C . ILE A 1 195 ? -37.567 -27.694 -7.835 1.00 35.01 195 ILE D C 1
ATOM 1496 O O . ILE A 1 195 ? -36.969 -28.337 -6.966 1.00 33.85 195 ILE D O 1
ATOM 1501 N N . TYR A 1 196 ? -38.131 -28.295 -8.862 1.00 32.34 196 TYR D N 1
ATOM 1502 C CA . TYR A 1 196 ? -38.245 -29.743 -8.839 1.00 34.82 196 TYR D CA 1
ATOM 1503 C C . TYR A 1 196 ? -36.960 -30.454 -9.263 1.00 37.27 196 TYR D C 1
ATOM 1504 O O . TYR A 1 196 ? -36.612 -31.477 -8.669 1.00 36.19 196 TYR D O 1
ATOM 1513 N N . PRO A 1 197 ? -36.234 -29.979 -10.274 1.00 37.50 197 PRO D N 1
ATOM 1514 C CA . PRO A 1 197 ? -34.900 -30.552 -10.518 1.00 32.79 197 PRO D CA 1
ATOM 1515 C C . PRO A 1 197 ? -33.951 -30.437 -9.342 1.00 33.93 197 PRO D C 1
ATOM 1516 O O . PRO A 1 197 ? -33.123 -31.329 -9.139 1.00 39.46 197 PRO D O 1
ATOM 1520 N N . CYS A 1 198 ? -34.039 -29.375 -8.549 1.00 34.27 198 CYS D N 1
ATOM 1521 C CA . CYS A 1 198 ? -33.170 -29.252 -7.382 1.00 37.39 198 CYS D CA 1
ATOM 1522 C C . CYS A 1 198 ? -33.554 -30.272 -6.318 1.00 39.89 198 CYS D C 1
ATOM 1523 O O . CYS A 1 198 ? -32.731 -31.094 -5.878 1.00 37.38 198 CYS D O 1
ATOM 1526 N N . LEU A 1 199 ? -34.822 -30.244 -5.920 1.00 38.26 199 LEU D N 1
ATOM 1527 C CA . LEU A 1 199 ? -35.321 -31.155 -4.901 1.00 39.93 199 LEU D CA 1
ATOM 1528 C C . LEU A 1 199 ? -35.223 -32.640 -5.301 1.00 40.65 199 LEU D C 1
ATOM 1529 O O . LEU A 1 199 ? -34.928 -33.502 -4.454 1.00 38.98 199 LEU D O 1
ATOM 1534 N N . ALA A 1 200 ? -35.438 -32.963 -6.574 1.00 35.59 200 ALA D N 1
ATOM 1535 C CA . ALA A 1 200 ? -35.319 -34.346 -7.017 1.00 35.36 200 ALA D CA 1
ATOM 1536 C C . ALA A 1 200 ? -33.866 -34.792 -7.195 1.00 42.69 200 ALA D C 1
ATOM 1537 O O . ALA A 1 200 ? -33.633 -35.949 -7.578 1.00 46.23 200 ALA D O 1
ATOM 1539 N N . SER A 1 201 ? -32.885 -33.922 -6.930 1.00 39.47 201 SER D N 1
ATOM 1540 C CA . SER A 1 201 ? -31.486 -34.308 -7.031 1.00 36.81 201 SER D CA 1
ATOM 1541 C C . SER A 1 201 ? -30.712 -34.067 -5.748 1.00 38.58 201 SER D C 1
ATOM 1542 O O . SER A 1 201 ? -29.487 -34.162 -5.763 1.00 41.17 201 SER D O 1
ATOM 1545 N N . GLY A 1 202 ? -31.396 -33.830 -4.632 1.00 40.30 202 GLY D N 1
ATOM 1546 C CA . GLY A 1 202 ? -30.745 -33.566 -3.368 1.00 36.10 202 GLY D CA 1
ATOM 1547 C C . GLY A 1 202 ? -30.149 -32.185 -3.210 1.00 37.13 202 GLY D C 1
ATOM 1548 O O . GLY A 1 202 ? -29.415 -31.962 -2.237 1.00 36.37 202 GLY D O 1
ATOM 1549 N N . GLY A 1 203 ? -30.459 -31.234 -4.127 1.00 39.05 203 GLY D N 1
ATOM 1550 C CA . GLY A 1 203 ? -29.883 -29.906 -4.059 1.00 39.04 203 GLY D CA 1
ATOM 1551 C C . GLY A 1 203 ? -30.487 -29.001 -2.981 1.00 38.18 203 GLY D C 1
ATOM 1552 O O . GLY A 1 203 ? -31.486 -29.312 -2.346 1.00 38.36 203 GLY D O 1
ATOM 1553 N N . THR A 1 204 ? -29.846 -27.845 -2.782 1.00 40.97 204 THR D N 1
ATOM 1554 C CA . THR A 1 204 ? -30.357 -26.780 -1.929 1.00 37.28 204 THR D CA 1
ATOM 1555 C C . THR A 1 204 ? -30.888 -25.709 -2.856 1.00 39.06 204 THR D C 1
ATOM 1556 O O . THR A 1 204 ? -30.144 -25.199 -3.698 1.00 38.36 204 THR D O 1
ATOM 1560 N N . LEU A 1 205 ? -32.173 -25.411 -2.741 1.00 37.71 205 LEU D N 1
ATOM 1561 C CA . LEU A 1 205 ? -32.796 -24.357 -3.530 1.00 35.24 205 LEU D CA 1
ATOM 1562 C C . LEU A 1 205 ? -32.534 -23.030 -2.831 1.00 34.44 205 LEU D C 1
ATOM 1563 O O . LEU A 1 205 ? -33.020 -22.819 -1.717 1.00 32.93 205 LEU D O 1
ATOM 1568 N N . ASN A 1 206 ? -31.718 -22.169 -3.447 1.00 31.20 206 ASN D N 1
ATOM 1569 C CA . ASN A 1 206 ? -31.407 -20.851 -2.908 1.00 35.04 206 ASN D CA 1
ATOM 1570 C C . ASN A 1 206 ? -32.270 -19.801 -3.603 1.00 34.11 206 ASN D C 1
ATOM 1571 O O . ASN A 1 206 ? -32.321 -19.743 -4.839 1.00 31.49 206 ASN D O 1
ATOM 1576 N N . LEU A 1 207 ? -32.919 -18.953 -2.812 1.00 34.17 207 LEU D N 1
ATOM 1577 C CA . LEU A 1 207 ? -33.958 -18.060 -3.322 1.00 33.57 207 LEU D CA 1
ATOM 1578 C C . LEU A 1 207 ? -33.444 -16.629 -3.458 1.00 29.58 207 LEU D C 1
ATOM 1579 O O . LEU A 1 207 ? -33.057 -16.000 -2.469 1.00 28.41 207 LEU D O 1
ATOM 1584 N N . VAL A 1 208 ? -33.412 -16.135 -4.691 1.00 30.76 208 VAL D N 1
ATOM 1585 C CA . VAL A 1 208 ? -33.296 -14.701 -4.938 1.00 32.92 208 VAL D CA 1
ATOM 1586 C C . VAL A 1 208 ? -34.673 -14.061 -4.794 1.00 26.45 208 VAL D C 1
ATOM 1587 O O . VAL A 1 208 ? -35.568 -14.325 -5.597 1.00 28.52 208 VAL D O 1
ATOM 1591 N N . ASP A 1 209 ? -34.810 -13.122 -3.866 1.00 33.05 209 ASP D N 1
ATOM 1592 C CA . ASP A 1 209 ? -36.085 -12.428 -3.694 1.00 37.22 209 ASP D CA 1
ATOM 1593 C C . ASP A 1 209 ? -36.102 -11.107 -4.486 1.00 35.56 209 ASP D C 1
ATOM 1594 O O . ASP A 1 209 ? -35.084 -10.661 -5.034 1.00 33.53 209 ASP D O 1
ATOM 1599 N N . LYS A 1 210 ? -37.293 -10.500 -4.568 1.00 32.91 210 LYS D N 1
ATOM 1600 C CA . LYS A 1 210 ? -37.462 -9.301 -5.393 1.00 41.84 210 LYS D CA 1
ATOM 1601 C C . LYS A 1 210 ? -36.486 -8.216 -4.968 1.00 38.57 210 LYS D C 1
ATOM 1602 O O . LYS A 1 210 ? -35.862 -7.545 -5.804 1.00 39.53 210 LYS D O 1
ATOM 1608 N N . ASN A 1 211 ? -36.315 -8.073 -3.663 1.00 37.80 211 ASN D N 1
ATOM 1609 C CA . ASN A 1 211 ? -35.444 -7.058 -3.094 1.00 40.11 211 ASN D CA 1
ATOM 1610 C C . ASN A 1 211 ? -34.015 -7.221 -3.595 1.00 42.15 211 ASN D C 1
ATOM 1611 O O . ASN A 1 211 ? -33.334 -6.232 -3.910 1.00 40.77 211 ASN D O 1
ATOM 1616 N N . MET A 1 212 ? -33.546 -8.473 -3.676 1.00 40.59 212 MET D N 1
ATOM 1617 C CA . MET A 1 212 ? -32.222 -8.747 -4.220 1.00 35.76 212 MET D CA 1
ATOM 1618 C C . MET A 1 212 ? -32.119 -8.315 -5.666 1.00 40.37 212 MET D C 1
ATOM 1619 O O . MET A 1 212 ? -31.058 -7.836 -6.095 1.00 43.67 212 MET D O 1
ATOM 1624 N N . ILE A 1 213 ? -33.182 -8.537 -6.449 1.00 37.35 213 ILE D N 1
ATOM 1625 C CA . ILE A 1 213 ? -33.190 -8.124 -7.849 1.00 37.38 213 ILE D CA 1
ATOM 1626 C C . ILE A 1 213 ? -33.071 -6.611 -7.959 1.00 39.35 213 ILE D C 1
ATOM 1627 O O . ILE A 1 213 ? -32.291 -6.091 -8.769 1.00 37.53 213 ILE D O 1
ATOM 1632 N N . ASN A 1 214 ? -33.755 -5.895 -7.071 1.00 37.94 214 ASN D N 1
ATOM 1633 C CA . ASN A 1 214 ? -33.753 -4.441 -7.146 1.00 41.43 214 ASN D CA 1
ATOM 1634 C C . ASN A 1 214 ? -32.489 -3.827 -6.557 1.00 37.66 214 ASN D C 1
ATOM 1635 O O . ASN A 1 214 ? -32.116 -2.723 -6.941 1.00 34.96 214 ASN D O 1
ATOM 1640 N N . LYS A 1 215 ? -31.809 -4.530 -5.658 1.00 42.59 215 LYS D N 1
ATOM 1641 C CA . LYS A 1 215 ? -30.621 -4.008 -4.989 1.00 42.11 215 LYS D CA 1
ATOM 1642 C C . LYS A 1 215 ? -29.445 -4.939 -5.235 1.00 37.42 215 LYS D C 1
ATOM 1643 O O . LYS A 1 215 ? -29.221 -5.877 -4.462 1.00 41.18 215 LYS D O 1
ATOM 1649 N N . PRO A 1 216 ? -28.629 -4.664 -6.249 1.00 34.87 216 PRO D N 1
ATOM 1650 C CA . PRO A 1 216 ? -27.552 -5.601 -6.614 1.00 32.86 216 PRO D CA 1
ATOM 1651 C C . PRO A 1 216 ? -26.537 -5.869 -5.508 1.00 38.94 216 PRO D C 1
ATOM 1652 O O . PRO A 1 216 ? -25.956 -6.967 -5.488 1.00 41.64 216 PRO D O 1
ATOM 1656 N N . LYS A 1 217 ? -26.321 -4.946 -4.567 1.00 30.67 217 LYS D N 1
ATOM 1657 C CA . LYS A 1 217 ? -25.431 -5.268 -3.458 1.00 32.16 217 LYS D CA 1
ATOM 1658 C C . LYS A 1 217 ? -25.987 -6.404 -2.609 1.00 38.03 217 LYS D C 1
ATOM 1659 O O . LYS A 1 217 ? -25.237 -7.280 -2.160 1.00 43.33 217 LYS D O 1
ATOM 1665 N N . LEU A 1 218 ? -27.300 -6.435 -2.402 1.00 38.62 218 LEU D N 1
ATOM 1666 C CA . LEU A 1 218 ? -27.877 -7.534 -1.632 1.00 41.99 218 LEU D CA 1
ATOM 1667 C C . LEU A 1 218 ? -27.729 -8.866 -2.368 1.00 41.93 218 LEU D C 1
ATOM 1668 O O . LEU A 1 218 ? -27.467 -9.917 -1.746 1.00 40.96 218 LEU D O 1
ATOM 1673 N N . LEU A 1 219 ? -27.825 -8.837 -3.699 1.00 39.16 219 LEU D N 1
ATOM 1674 C CA . LEU A 1 219 ? -27.571 -10.062 -4.442 1.00 37.63 219 LEU D CA 1
ATOM 1675 C C . LEU A 1 219 ? -26.134 -10.499 -4.255 1.00 40.30 219 LEU D C 1
ATOM 1676 O O . LEU A 1 219 ? -25.859 -11.665 -3.945 1.00 39.01 219 LEU D O 1
ATOM 1681 N N . ASN A 1 220 ? -25.202 -9.561 -4.426 1.00 36.11 220 ASN D N 1
ATOM 1682 C CA . ASN A 1 220 ? -23.795 -9.900 -4.296 1.00 37.04 220 ASN D CA 1
ATOM 1683 C C . ASN A 1 220 ? -23.528 -10.489 -2.923 1.00 38.18 220 ASN D C 1
ATOM 1684 O O . ASN A 1 220 ? -22.768 -11.456 -2.787 1.00 33.12 220 ASN D O 1
ATOM 1689 N N . GLU A 1 221 ? -24.173 -9.941 -1.892 1.00 40.21 221 GLU D N 1
ATOM 1690 C CA . GLU A 1 221 ? -23.980 -10.501 -0.561 1.00 40.46 221 GLU D CA 1
ATOM 1691 C C . GLU A 1 221 ? -24.458 -11.953 -0.514 1.00 41.85 221 GLU D C 1
ATOM 1692 O O . GLU A 1 221 ? -23.752 -12.844 -0.022 1.00 45.82 221 GLU D O 1
ATOM 1698 N N . MET A 1 222 ? -25.629 -12.218 -1.086 1.00 39.29 222 MET D N 1
ATOM 1699 C CA . MET A 1 222 ? -26.151 -13.579 -1.106 1.00 36.77 222 MET D CA 1
ATOM 1700 C C . MET A 1 222 ? -25.245 -14.542 -1.869 1.00 36.38 222 MET D C 1
ATOM 1701 O O . MET A 1 222 ? -25.033 -15.673 -1.426 1.00 39.40 222 MET D O 1
ATOM 1706 N N . LEU A 1 223 ? -24.725 -14.131 -3.029 1.00 36.28 223 LEU D N 1
ATOM 1707 C CA . LEU A 1 223 ? -23.838 -15.003 -3.799 1.00 35.85 223 LEU D CA 1
ATOM 1708 C C . LEU A 1 223 ? -22.537 -15.264 -3.052 1.00 38.95 223 LEU D C 1
ATOM 1709 O O . LEU A 1 223 ? -21.944 -16.340 -3.190 1.00 38.59 223 LEU D O 1
ATOM 1714 N N . THR A 1 224 ? -22.052 -14.288 -2.285 1.00 37.91 224 THR D N 1
ATOM 1715 C CA . THR A 1 224 ? -20.831 -14.547 -1.537 1.00 38.68 224 THR D CA 1
ATOM 1716 C C . THR A 1 224 ? -21.110 -15.479 -0.363 1.00 40.00 224 THR D C 1
ATOM 1717 O O . THR A 1 224 ? -20.246 -16.283 0.004 1.00 41.99 224 THR D O 1
ATOM 1721 N N . ALA A 1 225 ? -22.318 -15.412 0.209 1.00 38.58 225 ALA D N 1
ATOM 1722 C CA . ALA A 1 225 ? -22.643 -16.240 1.368 1.00 38.37 225 ALA D CA 1
ATOM 1723 C C . ALA A 1 225 ? -22.810 -17.704 1.002 1.00 41.37 225 ALA D C 1
ATOM 1724 O O . ALA A 1 225 ? -22.554 -18.574 1.842 1.00 42.97 225 ALA D O 1
ATOM 1726 N N . THR A 1 226 ? -23.270 -17.988 -0.216 1.00 37.85 226 THR D N 1
ATOM 1727 C CA . THR A 1 226 ? -23.452 -19.349 -0.709 1.00 34.76 226 THR D CA 1
ATOM 1728 C C . THR A 1 226 ? -22.795 -19.478 -2.074 1.00 38.07 226 THR D C 1
ATOM 1729 O O . THR A 1 226 ? -23.157 -18.731 -3.016 1.00 36.37 226 THR D O 1
ATOM 1733 N N . PRO A 1 227 ? -21.854 -20.371 -2.234 1.00 36.96 227 PRO D N 1
ATOM 1734 C CA . PRO A 1 227 ? -21.312 -20.626 -3.571 1.00 31.76 227 PRO D CA 1
ATOM 1735 C C . PRO A 1 227 ? -22.272 -21.461 -4.405 1.00 32.30 227 PRO D C 1
ATOM 1736 O O . PRO A 1 227 ? -22.295 -22.689 -4.311 1.00 39.91 227 PRO D O 1
ATOM 1740 N N . ILE A 1 228 ? -23.013 -20.791 -5.279 1.00 31.62 228 ILE D N 1
ATOM 1741 C CA . ILE A 1 228 ? -24.004 -21.419 -6.139 1.00 31.95 228 ILE D CA 1
ATOM 1742 C C . ILE A 1 228 ? -23.316 -22.249 -7.219 1.00 35.90 228 ILE D C 1
ATOM 1743 O O . ILE A 1 228 ? -22.277 -21.845 -7.765 1.00 36.99 228 ILE D O 1
ATOM 1748 N N . ASN A 1 229 ? -23.902 -23.412 -7.553 1.00 26.54 229 ASN D N 1
ATOM 1749 C CA . ASN A 1 229 ? -23.415 -24.237 -8.655 1.00 29.12 229 ASN D CA 1
ATOM 1750 C C . ASN A 1 229 ? -24.235 -24.125 -9.933 1.00 31.78 229 ASN D C 1
ATOM 1751 O O . ASN A 1 229 ? -23.652 -24.075 -11.025 1.00 32.30 229 ASN D O 1
ATOM 1756 N N . ILE A 1 230 ? -25.568 -24.105 -9.837 1.00 31.33 230 ILE D N 1
ATOM 1757 C CA . ILE A 1 230 ? -26.446 -24.168 -11.002 1.00 29.20 230 ILE D CA 1
ATOM 1758 C C . ILE A 1 230 ? -27.409 -22.996 -10.957 1.00 29.59 230 ILE D C 1
ATOM 1759 O O . ILE A 1 230 ? -27.985 -22.679 -9.913 1.00 34.75 230 ILE D O 1
ATOM 1764 N N . TRP A 1 231 ? -27.580 -22.343 -12.088 1.00 35.16 231 TRP D N 1
ATOM 1765 C CA . TRP A 1 231 ? -28.218 -21.038 -12.136 1.00 30.14 231 TRP D CA 1
ATOM 1766 C C . TRP A 1 231 ? -29.384 -21.121 -13.109 1.00 29.13 231 TRP D C 1
ATOM 1767 O O . TRP A 1 231 ? -29.179 -21.405 -14.298 1.00 29.56 231 TRP D O 1
ATOM 1778 N N . VAL A 1 232 ? -30.601 -20.883 -12.612 1.00 26.99 232 VAL D N 1
ATOM 1779 C CA . VAL A 1 232 ? -31.813 -20.842 -13.442 1.00 29.04 232 VAL D CA 1
ATOM 1780 C C . VAL A 1 232 ? -32.386 -19.424 -13.407 1.00 31.72 232 VAL D C 1
ATOM 1781 O O . VAL A 1 232 ? -32.716 -18.907 -12.324 1.00 30.34 232 VAL D O 1
ATOM 1785 N N . SER A 1 233 ? -32.505 -18.790 -14.576 1.00 29.77 233 SER D N 1
ATOM 1786 C CA . SER A 1 233 ? -32.986 -17.410 -14.612 1.00 29.42 233 SER D CA 1
ATOM 1787 C C . SER A 1 233 ? -33.373 -17.017 -16.026 1.00 29.93 233 SER D C 1
ATOM 1788 O O . SER A 1 233 ? -33.021 -17.689 -16.994 1.00 32.40 233 SER D O 1
ATOM 1791 N N . THR A 1 234 ? -34.067 -15.884 -16.136 1.00 30.89 234 THR D N 1
ATOM 1792 C CA . THR A 1 234 ? -34.274 -15.280 -17.442 1.00 31.99 234 THR D CA 1
ATOM 1793 C C . THR A 1 234 ? -32.974 -14.719 -17.998 1.00 37.42 234 THR D C 1
ATOM 1794 O O . THR A 1 234 ? -32.072 -14.339 -17.244 1.00 38.32 234 THR D O 1
ATOM 1798 N N . PRO A 1 235 ? -32.883 -14.586 -19.318 1.00 40.32 235 PRO D N 1
ATOM 1799 C CA . PRO A 1 235 ? -31.739 -13.859 -19.885 1.00 37.77 235 PRO D CA 1
ATOM 1800 C C . PRO A 1 235 ? -31.543 -12.466 -19.304 1.00 35.15 235 PRO D C 1
ATOM 1801 O O . PRO A 1 235 ? -30.393 -12.089 -19.063 1.00 35.43 235 PRO D O 1
ATOM 1805 N N . SER A 1 236 ? -32.606 -11.703 -19.030 1.00 36.94 236 SER D N 1
ATOM 1806 C CA . SER A 1 236 ? -32.410 -10.326 -18.564 1.00 28.90 236 SER D CA 1
ATOM 1807 C C . SER A 1 236 ? -31.794 -10.277 -17.170 1.00 31.07 236 SER D C 1
ATOM 1808 O O . SER A 1 236 ? -30.897 -9.469 -16.911 1.00 37.41 236 SER D O 1
ATOM 1811 N N . PHE A 1 237 ? -32.208 -11.167 -16.274 1.00 36.30 237 PHE D N 1
ATOM 1812 C CA . PHE A 1 237 ? -31.575 -11.229 -14.964 1.00 34.52 237 PHE D CA 1
ATOM 1813 C C . PHE A 1 237 ? -30.076 -11.510 -15.102 1.00 38.91 237 PHE D C 1
ATOM 1814 O O . PHE A 1 237 ? -29.231 -10.846 -14.472 1.00 35.20 237 PHE D O 1
ATOM 1822 N N . MET A 1 238 ? -29.726 -12.452 -15.974 1.00 38.16 238 MET D N 1
ATOM 1823 C CA . MET A 1 238 ? -28.319 -12.734 -16.236 1.00 37.27 238 MET D CA 1
ATOM 1824 C C . MET A 1 238 ? -27.606 -11.505 -16.785 1.00 35.80 238 MET D C 1
ATOM 1825 O O . MET A 1 238 ? -26.467 -11.214 -16.393 1.00 36.38 238 MET D O 1
ATOM 1830 N N . GLU A 1 239 ? -28.269 -10.766 -17.681 1.00 32.38 239 GLU D N 1
ATOM 1831 C CA . GLU A 1 239 ? -27.714 -9.510 -18.194 1.00 39.56 239 GLU D CA 1
ATOM 1832 C C . GLU A 1 239 ? -27.392 -8.549 -17.054 1.00 38.46 239 GLU D C 1
ATOM 1833 O O . GLU A 1 239 ? -26.341 -7.911 -17.060 1.00 38.83 239 GLU D O 1
ATOM 1839 N N . MET A 1 240 ? -28.274 -8.460 -16.053 1.00 36.61 240 MET D N 1
ATOM 1840 C CA . MET A 1 240 ? -28.004 -7.623 -14.887 1.00 37.38 240 MET D CA 1
ATOM 1841 C C . MET A 1 240 ? -26.780 -8.118 -14.132 1.00 38.31 240 MET D C 1
ATOM 1842 O O . MET A 1 240 ? -25.918 -7.325 -13.728 1.00 40.03 240 MET D O 1
ATOM 1847 N N . CYS A 1 241 ? -26.709 -9.431 -13.896 1.00 34.09 241 CYS D N 1
ATOM 1848 C CA . CYS A 1 241 ? -25.648 -9.961 -13.056 1.00 35.06 241 CYS D CA 1
ATOM 1849 C C . CYS A 1 241 ? -24.285 -9.971 -13.732 1.00 38.20 241 CYS D C 1
ATOM 1850 O O . CYS A 1 241 ? -23.264 -9.943 -13.029 1.00 40.21 241 CYS D O 1
ATOM 1853 N N . LEU A 1 242 ? -24.227 -9.920 -15.059 1.00 40.59 242 LEU D N 1
ATOM 1854 C CA . LEU A 1 242 ? -22.929 -9.738 -15.692 1.00 40.09 242 LEU D CA 1
ATOM 1855 C C . LEU A 1 242 ? -22.325 -8.371 -15.385 1.00 39.71 242 LEU D C 1
ATOM 1856 O O . LEU A 1 242 ? -21.148 -8.153 -15.687 1.00 38.77 242 LEU D O 1
ATOM 1861 N N . LEU A 1 243 ? -23.078 -7.476 -14.737 1.00 41.27 243 LEU D N 1
ATOM 1862 C CA . LEU A 1 243 ? -22.527 -6.214 -14.250 1.00 41.90 243 LEU D CA 1
ATOM 1863 C C . LEU A 1 243 ? -21.800 -6.306 -12.909 1.00 40.99 243 LEU D C 1
ATOM 1864 O O . LEU A 1 243 ? -21.232 -5.292 -12.482 1.00 44.57 243 LEU D O 1
ATOM 1869 N N . LEU A 1 244 ? -21.807 -7.468 -12.240 1.00 37.11 244 LEU D N 1
ATOM 1870 C CA . LEU A 1 244 ? -20.969 -7.707 -11.069 1.00 35.61 244 LEU D CA 1
ATOM 1871 C C . LEU A 1 244 ? -19.639 -8.281 -11.542 1.00 39.03 244 LEU D C 1
ATOM 1872 O O . LEU A 1 244 ? -19.611 -9.423 -12.044 1.00 40.12 244 LEU D O 1
ATOM 1877 N N . PRO A 1 245 ? -18.533 -7.538 -11.456 1.00 36.74 245 PRO D N 1
ATOM 1878 C CA . PRO A 1 245 ? -17.303 -7.990 -12.121 1.00 42.31 245 PRO D CA 1
ATOM 1879 C C . PRO A 1 245 ? -16.723 -9.238 -11.502 1.00 39.79 245 PRO D C 1
ATOM 1880 O O . PRO A 1 245 ? -15.952 -9.944 -12.161 1.00 43.30 245 PRO D O 1
ATOM 1884 N N . THR A 1 246 ? -17.062 -9.508 -10.250 1.00 39.72 246 THR D N 1
ATOM 1885 C CA . THR A 1 246 ? -16.588 -10.642 -9.475 1.00 42.18 246 THR D CA 1
ATOM 1886 C C . THR A 1 246 ? -17.188 -11.959 -9.958 1.00 43.07 246 THR D C 1
ATOM 1887 O O . THR A 1 246 ? -16.757 -13.039 -9.541 1.00 40.99 246 THR D O 1
ATOM 1891 N N . LEU A 1 247 ? -18.176 -11.892 -10.830 1.00 43.41 247 LEU D N 1
ATOM 1892 C CA . LEU A 1 247 ? -18.945 -13.071 -11.198 1.00 44.52 247 LEU D CA 1
ATOM 1893 C C . LEU A 1 247 ? -18.291 -13.718 -12.418 1.00 41.80 247 LEU D C 1
ATOM 1894 O O . LEU A 1 247 ? -18.662 -13.454 -13.559 1.00 44.46 247 LEU D O 1
ATOM 1899 N N . ASN A 1 248 ? -17.253 -14.530 -12.169 1.00 39.96 248 ASN D N 1
ATOM 1900 C CA . ASN A 1 248 ? -16.514 -15.233 -13.224 1.00 36.31 248 ASN D CA 1
ATOM 1901 C C . ASN A 1 248 ? -15.980 -16.541 -12.674 1.00 34.12 248 ASN D C 1
ATOM 1902 O O . ASN A 1 248 ? -15.959 -16.768 -11.463 1.00 34.91 248 ASN D O 1
ATOM 1907 N N . GLU A 1 249 ? -15.429 -17.355 -13.570 1.00 36.90 249 GLU D N 1
ATOM 1908 C CA . GLU A 1 249 ? -14.983 -18.680 -13.141 1.00 41.40 249 GLU D CA 1
ATOM 1909 C C . GLU A 1 249 ? -13.809 -18.586 -12.160 1.00 40.65 249 GLU D C 1
ATOM 1910 O O . GLU A 1 249 ? -13.808 -19.272 -11.138 1.00 38.20 249 GLU D O 1
ATOM 1916 N N . GLU A 1 250 ? -12.863 -17.663 -12.374 1.00 48.96 250 GLU D N 1
ATOM 1917 C CA . GLU A 1 250 ? -11.707 -17.611 -11.478 1.00 41.47 250 GLU D CA 1
ATOM 1918 C C . GLU A 1 250 ? -12.082 -17.166 -10.072 1.00 38.59 250 GLU D C 1
ATOM 1919 O O . GLU A 1 250 ? -11.649 -17.772 -9.090 1.00 42.44 250 GLU D O 1
ATOM 1925 N N . GLN A 1 251 ? -12.927 -16.145 -9.944 1.00 45.93 251 GLN D N 1
ATOM 1926 C CA . GLN A 1 251 ? -13.273 -15.621 -8.626 1.00 41.65 251 GLN D CA 1
ATOM 1927 C C . GLN A 1 251 ? -14.510 -16.282 -8.015 1.00 40.66 251 GLN D C 1
ATOM 1928 O O . GLN A 1 251 ? -14.763 -16.089 -6.827 1.00 36.41 251 GLN D O 1
ATOM 1934 N N . TYR A 1 252 ? -15.260 -17.091 -8.781 1.00 39.15 252 TYR D N 1
ATOM 1935 C CA . TYR A 1 252 ? -16.517 -17.664 -8.304 1.00 40.25 252 TYR D CA 1
ATOM 1936 C C . TYR A 1 252 ? -16.720 -19.040 -8.966 1.00 40.56 252 TYR D C 1
ATOM 1937 O O . TYR A 1 252 ? -17.637 -19.280 -9.773 1.00 35.18 252 TYR D O 1
ATOM 1946 N N . GLY A 1 253 ? -15.834 -19.974 -8.587 1.00 37.43 253 GLY D N 1
ATOM 1947 C CA . GLY A 1 253 ? -15.668 -21.249 -9.264 1.00 36.20 253 GLY D CA 1
ATOM 1948 C C . GLY A 1 253 ? -16.717 -22.300 -8.984 1.00 38.27 253 GLY D C 1
ATOM 1949 O O . GLY A 1 253 ? -16.814 -23.266 -9.743 1.00 27.74 253 GLY D O 1
ATOM 1950 N N . SER A 1 254 ? -17.534 -22.120 -7.950 1.00 35.67 254 SER D N 1
ATOM 1951 C CA . SER A 1 254 ? -18.583 -23.094 -7.684 1.00 27.54 254 SER D CA 1
ATOM 1952 C C . SER A 1 254 ? -19.555 -23.184 -8.849 1.00 36.25 254 SER D C 1
ATOM 1953 O O . SER A 1 254 ? -20.152 -24.244 -9.080 1.00 36.16 254 SER D O 1
ATOM 1956 N N . LEU A 1 255 ? -19.678 -22.102 -9.620 1.00 37.36 255 LEU D N 1
ATOM 1957 C CA . LEU A 1 255 ? -20.750 -21.916 -10.593 1.00 35.12 255 LEU D CA 1
ATOM 1958 C C . LEU A 1 255 ? -20.329 -22.522 -11.924 1.00 36.15 255 LEU D C 1
ATOM 1959 O O . LEU A 1 255 ? -19.444 -22.003 -12.602 1.00 38.63 255 LEU D O 1
ATOM 1964 N N . ASN A 1 256 ? -20.984 -23.606 -12.307 1.00 37.80 256 ASN D N 1
ATOM 1965 C CA . ASN A 1 256 ? -20.568 -24.343 -13.488 1.00 37.65 256 ASN D CA 1
ATOM 1966 C C . ASN A 1 256 ? -21.715 -24.804 -14.372 1.00 39.92 256 ASN D C 1
ATOM 1967 O O . ASN A 1 256 ? -21.477 -25.646 -15.255 1.00 41.02 256 ASN D O 1
ATOM 1972 N N . GLU A 1 257 ? -22.947 -24.318 -14.155 1.00 37.52 257 GLU D N 1
ATOM 1973 C CA . GLU A 1 257 ? -24.068 -24.699 -15.010 1.00 34.07 257 GLU D CA 1
ATOM 1974 C C . GLU A 1 257 ? -25.166 -23.646 -15.010 1.00 33.89 257 GLU D C 1
ATOM 1975 O O . GLU A 1 257 ? -25.541 -23.119 -13.951 1.00 29.07 257 GLU D O 1
ATOM 1981 N N . PHE A 1 258 ? -25.710 -23.380 -16.199 1.00 33.33 258 PHE D N 1
ATOM 1982 C CA . PHE A 1 258 ? -26.763 -22.384 -16.349 1.00 35.82 258 PHE D CA 1
ATOM 1983 C C . PHE A 1 258 ? -27.919 -22.886 -17.199 1.00 31.88 258 PHE D C 1
ATOM 1984 O O . PHE A 1 258 ? -27.719 -23.547 -18.220 1.00 33.69 258 PHE D O 1
ATOM 1992 N N . PHE A 1 259 ? -29.123 -22.492 -16.808 1.00 30.89 259 PHE D N 1
ATOM 1993 C CA . PHE A 1 259 ? -30.316 -22.719 -17.610 1.00 34.21 259 PHE D CA 1
ATOM 1994 C C . PHE A 1 259 ? -30.980 -21.363 -17.773 1.00 33.17 259 PHE D C 1
ATOM 1995 O O . PHE A 1 259 ? -31.342 -20.727 -16.773 1.00 31.30 259 PHE D O 1
ATOM 2003 N N . PHE A 1 260 ? -31.157 -20.928 -19.017 1.00 32.98 260 PHE D N 1
ATOM 2004 C CA . PHE A 1 260 ? -31.865 -19.688 -19.310 1.00 28.92 260 PHE D CA 1
ATOM 2005 C C . PHE A 1 260 ? -33.085 -20.002 -20.151 1.00 34.73 260 PHE D C 1
ATOM 2006 O O . PHE A 1 260 ? -33.029 -20.828 -21.077 1.00 38.21 260 PHE D O 1
ATOM 2014 N N . CYS A 1 261 ? -34.177 -19.331 -19.830 1.00 28.40 261 CYS D N 1
ATOM 2015 C CA . CYS A 1 261 ? -35.440 -19.576 -20.493 1.00 30.30 261 CYS D CA 1
ATOM 2016 C C . CYS A 1 261 ? -36.266 -18.327 -20.307 1.00 25.74 261 CYS D C 1
ATOM 2017 O O . CYS A 1 261 ? -36.100 -17.632 -19.315 1.00 27.59 261 CYS D O 1
ATOM 2020 N N . GLY A 1 262 ? -37.262 -18.149 -21.167 1.00 28.51 262 GLY D N 1
ATOM 2021 C CA . GLY A 1 262 ? -38.235 -17.079 -20.999 1.00 29.74 262 GLY D CA 1
ATOM 2022 C C . GLY A 1 262 ? -38.185 -15.939 -21.992 1.00 31.21 262 GLY D C 1
ATOM 2023 O O . GLY A 1 262 ? -39.232 -15.433 -22.385 1.00 34.91 262 GLY D O 1
ATOM 2024 N N . GLU A 1 263 ? -36.993 -15.562 -22.451 1.00 35.15 263 GLU D N 1
ATOM 2025 C CA . GLU A 1 263 ? -36.821 -14.548 -23.488 1.00 39.87 263 GLU D CA 1
ATOM 2026 C C . GLU A 1 263 ? -35.634 -14.946 -24.362 1.00 35.36 263 GLU D C 1
ATOM 2027 O O . GLU A 1 263 ? -34.864 -15.845 -24.029 1.00 37.31 263 GLU D O 1
ATOM 2033 N N . ILE A 1 264 ? -35.523 -14.283 -25.513 1.00 35.50 264 ILE D N 1
ATOM 2034 C CA . ILE A 1 264 ? -34.365 -14.441 -26.377 1.00 37.38 264 ILE D CA 1
ATOM 2035 C C . ILE A 1 264 ? -33.107 -14.325 -25.546 1.00 39.27 264 ILE D C 1
ATOM 2036 O O . ILE A 1 264 ? -32.971 -13.391 -24.759 1.00 37.53 264 ILE D O 1
ATOM 2041 N N . LEU A 1 265 ? -32.192 -15.290 -25.693 1.00 41.63 265 LEU D N 1
ATOM 2042 C CA . LEU A 1 265 ? -30.880 -15.178 -25.071 1.00 39.42 265 LEU D CA 1
ATOM 2043 C C . LEU A 1 265 ? -29.951 -14.399 -26.003 1.00 43.27 265 LEU D C 1
ATOM 2044 O O . LEU A 1 265 ? -29.564 -14.914 -27.061 1.00 42.84 265 LEU D O 1
ATOM 2049 N N . PRO A 1 266 ? -29.615 -13.150 -25.677 1.00 39.82 266 PRO D N 1
ATOM 2050 C CA . PRO A 1 266 ? -28.814 -12.344 -26.602 1.00 39.10 266 PRO D CA 1
ATOM 2051 C C . PRO A 1 266 ? -27.443 -12.958 -26.848 1.00 37.85 266 PRO D C 1
ATOM 2052 O O . PRO A 1 266 ? -26.768 -13.413 -25.929 1.00 40.61 266 PRO D O 1
ATOM 2056 N N . HIS A 1 267 ? -27.015 -12.932 -28.106 1.00 42.22 267 HIS D N 1
ATOM 2057 C CA . HIS A 1 267 ? -25.727 -13.515 -28.453 1.00 43.08 267 HIS D CA 1
ATOM 2058 C C . HIS A 1 267 ? -24.605 -12.912 -27.623 1.00 44.86 267 HIS D C 1
ATOM 2059 O O . HIS A 1 267 ? -23.790 -13.635 -27.047 1.00 46.82 267 HIS D O 1
ATOM 2066 N N . ARG A 1 268 ? -24.552 -11.586 -27.546 1.00 45.33 268 ARG D N 1
ATOM 2067 C CA . ARG A 1 268 ? -23.409 -10.950 -26.896 1.00 46.72 268 ARG D CA 1
ATOM 2068 C C . ARG A 1 268 ? -23.369 -11.250 -25.395 1.00 45.92 268 ARG D C 1
ATOM 2069 O O . ARG A 1 268 ? -22.286 -11.451 -24.821 1.00 41.15 268 ARG D O 1
ATOM 2077 N N . ALA A 1 269 ? -24.530 -11.317 -24.741 1.00 41.99 269 ALA D N 1
ATOM 2078 C CA . ALA A 1 269 ? -24.571 -11.741 -23.344 1.00 42.66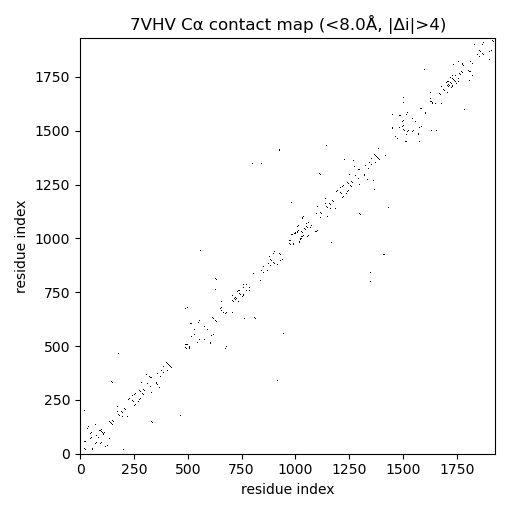 269 ALA D CA 1
ATOM 2079 C C . ALA A 1 269 ? -24.079 -13.180 -23.185 1.00 41.15 269 ALA D C 1
ATOM 2080 O O . ALA A 1 269 ? -23.300 -13.487 -22.275 1.00 41.40 269 ALA D O 1
ATOM 2082 N N . ALA A 1 270 ? -24.549 -14.084 -24.056 1.00 41.52 270 ALA D N 1
ATOM 2083 C CA . ALA A 1 270 ? -24.101 -15.471 -24.035 1.00 34.15 270 ALA D CA 1
ATOM 2084 C C . ALA A 1 270 ? -22.594 -15.585 -24.233 1.00 41.80 270 ALA D C 1
ATOM 2085 O O . ALA A 1 270 ? -21.941 -16.422 -23.603 1.00 41.85 270 ALA D O 1
ATOM 2087 N N . LYS A 1 271 ? -22.034 -14.778 -25.135 1.00 44.50 271 LYS D N 1
ATOM 2088 C CA . LYS A 1 271 ? -20.600 -14.804 -25.405 1.00 42.13 271 LYS D CA 1
ATOM 2089 C C . LYS A 1 271 ? -19.806 -14.337 -24.200 1.00 42.25 271 LYS D C 1
ATOM 2090 O O . LYS A 1 271 ? -18.767 -14.928 -23.863 1.00 36.67 271 LYS D O 1
ATOM 2096 N N . ALA A 1 272 ? -20.275 -13.271 -23.539 1.00 44.93 272 ALA D N 1
ATOM 2097 C CA . ALA A 1 272 ? -19.616 -12.862 -22.302 1.00 42.09 272 ALA D CA 1
ATOM 2098 C C . ALA A 1 272 ? -19.676 -13.980 -21.271 1.00 42.90 272 ALA D C 1
ATOM 2099 O O . ALA A 1 272 ? -18.699 -14.227 -20.568 1.00 43.40 272 ALA D O 1
ATOM 2101 N N . LEU A 1 273 ? -20.804 -14.689 -21.178 1.00 44.59 273 LEU D N 1
ATOM 2102 C CA . LEU A 1 273 ? -20.911 -15.721 -20.146 1.00 42.58 273 LEU D CA 1
ATOM 2103 C C . LEU A 1 273 ? -20.003 -16.919 -20.447 1.00 44.21 273 LEU D C 1
ATOM 2104 O O . LEU A 1 273 ? -19.315 -17.431 -19.553 1.00 42.20 273 LEU D O 1
ATOM 2109 N N . VAL A 1 274 ? -20.002 -17.395 -21.700 1.00 45.78 274 VAL D N 1
ATOM 2110 C CA . VAL A 1 274 ? -19.063 -18.436 -22.109 1.00 41.52 274 VAL D CA 1
ATOM 2111 C C . VAL A 1 274 ? -17.637 -17.980 -21.846 1.00 44.92 274 VAL D C 1
ATOM 2112 O O . VAL A 1 274 ? -16.766 -18.777 -21.479 1.00 51.32 274 VAL D O 1
ATOM 2116 N N . SER A 1 275 ? -17.377 -16.694 -22.077 1.00 45.66 275 SER D N 1
ATOM 2117 C CA . SER A 1 275 ? -16.058 -16.118 -21.868 1.00 41.01 275 SER D CA 1
ATOM 2118 C C . SER A 1 275 ? -15.677 -16.112 -20.389 1.00 41.01 275 SER D C 1
ATOM 2119 O O . SER A 1 275 ? -14.552 -16.477 -20.032 1.00 47.67 275 SER D O 1
ATOM 2122 N N . ARG A 1 276 ? -16.597 -15.713 -19.507 1.00 39.07 276 ARG D N 1
ATOM 2123 C CA . ARG A 1 276 ? -16.298 -15.604 -18.084 1.00 37.16 276 ARG D CA 1
ATOM 2124 C C . ARG A 1 276 ? -16.373 -16.944 -17.352 1.00 37.03 276 ARG D C 1
ATOM 2125 O O . ARG A 1 276 ? -15.766 -17.085 -16.284 1.00 37.45 276 ARG D O 1
ATOM 2133 N N . PHE A 1 277 ? -17.073 -17.934 -17.908 1.00 42.50 277 PHE D N 1
ATOM 2134 C CA . PHE A 1 277 ? -17.129 -19.293 -17.356 1.00 43.13 277 PHE D CA 1
ATOM 2135 C C . PHE A 1 277 ? -16.882 -20.269 -18.504 1.00 43.76 277 PHE D C 1
ATOM 2136 O O . PHE A 1 277 ? -17.827 -20.864 -19.041 1.00 40.62 277 PHE D O 1
ATOM 2144 N N . PRO A 1 278 ? -15.625 -20.417 -18.940 1.00 49.60 278 PRO D N 1
ATOM 2145 C CA . PRO A 1 278 ? -15.337 -21.279 -20.109 1.00 49.52 278 PRO D CA 1
ATOM 2146 C C . PRO A 1 278 ? -15.714 -22.747 -19.940 1.00 45.04 278 PRO D C 1
ATOM 2147 O O . PRO A 1 278 ? -15.845 -23.444 -20.947 1.00 40.55 278 PRO D O 1
ATOM 2151 N N . SER A 1 279 ? -15.872 -23.249 -18.724 1.00 43.43 279 SER D N 1
ATOM 2152 C CA . SER A 1 279 ? -16.177 -24.653 -18.524 1.00 48.17 279 SER D CA 1
ATOM 2153 C C . SER A 1 279 ? -17.604 -24.901 -18.074 1.00 47.67 279 SER D C 1
ATOM 2154 O O . SER A 1 279 ? -17.973 -26.060 -17.850 1.00 50.55 279 SER D O 1
ATOM 2157 N N . ALA A 1 280 ? -18.402 -23.855 -17.908 1.00 45.62 280 ALA D N 1
ATOM 2158 C CA . ALA A 1 280 ? -19.754 -24.025 -17.411 1.00 38.37 280 ALA D CA 1
ATOM 2159 C C . ALA A 1 280 ? -20.624 -24.645 -18.487 1.00 41.61 280 ALA D C 1
ATOM 2160 O O . ALA A 1 280 ? -20.441 -24.408 -19.687 1.00 42.88 280 ALA D O 1
ATOM 2162 N N . THR A 1 281 ? -21.575 -25.452 -18.044 1.00 44.17 281 THR D N 1
ATOM 2163 C CA . THR A 1 281 ? -22.613 -25.973 -18.919 1.00 43.49 281 THR D CA 1
ATOM 2164 C C . THR A 1 281 ? -23.747 -24.947 -18.979 1.00 36.18 281 THR D C 1
ATOM 2165 O O . THR A 1 281 ? -24.376 -24.632 -17.958 1.00 35.42 281 THR D O 1
ATOM 2169 N N . ILE A 1 282 ? -23.960 -24.392 -20.164 1.00 31.14 282 ILE D N 1
ATOM 2170 C CA . ILE A 1 282 ? -24.919 -23.315 -20.383 1.00 42.83 282 ILE D CA 1
ATOM 2171 C C . ILE A 1 282 ? -26.006 -23.782 -21.348 1.00 39.26 282 ILE D C 1
ATOM 2172 O O . ILE A 1 282 ? -25.701 -24.221 -22.460 1.00 43.11 282 ILE D O 1
ATOM 2177 N N . TYR A 1 283 ? -27.269 -23.680 -20.933 1.00 34.15 283 TYR D N 1
ATOM 2178 C CA . TYR A 1 283 ? -28.392 -24.073 -21.778 1.00 35.70 283 TYR D CA 1
ATOM 2179 C C . TYR A 1 283 ? -29.274 -22.895 -22.167 1.00 33.94 283 TYR D C 1
ATOM 2180 O O . TYR A 1 283 ? -29.743 -22.145 -21.301 1.00 34.15 283 TYR D O 1
ATOM 2189 N N . ASN A 1 284 ? -29.566 -22.776 -23.453 1.00 33.33 284 ASN D N 1
ATOM 2190 C CA . ASN A 1 284 ? -30.698 -21.965 -23.890 1.00 32.94 284 ASN D CA 1
ATOM 2191 C C . ASN A 1 284 ? -31.921 -22.872 -23.954 1.00 40.40 284 ASN D C 1
ATOM 2192 O O . ASN A 1 284 ? -31.837 -23.995 -24.465 1.00 38.59 284 ASN D O 1
ATOM 2197 N N . THR A 1 285 ? -33.038 -22.435 -23.374 1.00 38.29 285 THR D N 1
ATOM 2198 C CA . THR A 1 285 ? -34.260 -23.224 -23.474 1.00 34.31 285 THR D CA 1
ATOM 2199 C C . THR A 1 285 ? -35.439 -22.334 -23.829 1.00 36.78 285 THR D C 1
ATOM 2200 O O . THR A 1 285 ? -35.475 -21.143 -23.509 1.00 36.72 285 THR D O 1
ATOM 2204 N N . TYR A 1 286 ? -36.403 -22.928 -24.514 1.00 37.96 286 TYR D N 1
ATOM 2205 C CA . TYR A 1 286 ? -37.606 -22.225 -24.898 1.00 34.59 286 TYR D CA 1
ATOM 2206 C C . TYR A 1 286 ? -38.828 -23.059 -24.559 1.00 39.29 286 TYR D C 1
ATOM 2207 O O . TYR A 1 286 ? -38.813 -24.291 -24.662 1.00 39.32 286 TYR D O 1
ATOM 2216 N N . GLY A 1 287 ? -39.891 -22.352 -24.184 1.00 39.12 287 GLY D N 1
ATOM 2217 C CA . GLY A 1 287 ? -41.199 -22.915 -24.024 1.00 40.16 287 GLY D CA 1
ATOM 2218 C C . GLY A 1 287 ? -42.166 -21.869 -23.514 1.00 37.82 287 GLY D C 1
ATOM 2219 O O . GLY A 1 287 ? -41.780 -20.904 -22.853 1.00 34.08 287 GLY D O 1
ATOM 2220 N N . PRO A 1 288 ? -43.448 -22.046 -23.826 1.00 39.05 288 PRO D N 1
ATOM 2221 C CA . PRO A 1 288 ? -44.498 -21.265 -23.183 1.00 38.20 288 PRO D CA 1
ATOM 2222 C C . PRO A 1 288 ? -44.997 -21.989 -21.946 1.00 36.42 288 PRO D C 1
ATOM 2223 O O . PRO A 1 288 ? -44.786 -23.190 -21.768 1.00 41.81 288 PRO D O 1
ATOM 2227 N N . THR A 1 289 ? -45.652 -21.219 -21.082 1.00 32.51 289 THR D N 1
ATOM 2228 C CA . THR A 1 289 ? -46.288 -21.802 -19.912 1.00 34.13 289 THR D CA 1
ATOM 2229 C C . THR A 1 289 ? -47.272 -22.901 -20.318 1.00 36.41 289 THR D C 1
ATOM 2230 O O . THR A 1 289 ? -47.482 -23.858 -19.570 1.00 37.60 289 THR D O 1
ATOM 2234 N N . GLU A 1 290 ? -47.894 -22.780 -21.487 1.00 34.21 290 GLU D N 1
ATOM 2235 C CA . GLU A 1 290 ? -48.854 -23.787 -21.905 1.00 39.72 290 GLU D CA 1
ATOM 2236 C C . GLU A 1 290 ? -48.229 -25.149 -22.229 1.00 44.53 290 GLU D C 1
ATOM 2237 O O . GLU A 1 290 ? -48.979 -26.110 -22.481 1.00 44.67 290 GLU D O 1
ATOM 2243 N N . ALA A 1 291 ? -46.901 -25.289 -22.216 1.00 37.21 291 ALA D N 1
ATOM 2244 C CA . ALA A 1 291 ? -46.313 -26.613 -22.475 1.00 44.70 291 ALA D CA 1
ATOM 2245 C C . ALA A 1 291 ? -45.292 -26.990 -21.413 1.00 41.06 291 ALA D C 1
ATOM 2246 O O . ALA A 1 291 ? -44.206 -27.467 -21.732 1.00 39.46 291 ALA D O 1
ATOM 2248 N N . THR A 1 292 ? -45.623 -26.778 -20.140 1.00 33.27 292 THR D N 1
ATOM 2249 C CA . THR A 1 292 ? -44.763 -27.153 -19.009 1.00 36.97 292 THR D CA 1
ATOM 2250 C C . THR A 1 292 ? -43.348 -26.554 -19.139 1.00 36.76 292 THR D C 1
ATOM 2251 O O . THR A 1 292 ? -42.371 -27.240 -19.438 1.00 36.89 292 THR D O 1
ATOM 2255 N N . VAL A 1 293 ? -43.271 -25.238 -18.908 1.00 39.18 293 VAL D N 1
ATOM 2256 C CA . VAL A 1 293 ? -42.023 -24.509 -18.657 1.00 37.49 293 VAL D CA 1
ATOM 2257 C C . VAL A 1 293 ? -41.159 -24.346 -19.903 1.00 38.45 293 VAL D C 1
ATOM 2258 O O . VAL A 1 293 ? -40.982 -23.228 -20.388 1.00 39.83 293 VAL D O 1
ATOM 2262 N N . ALA A 1 294 ? -40.594 -25.432 -20.429 1.00 43.81 294 ALA D N 1
ATOM 2263 C CA . ALA A 1 294 ? -39.792 -25.346 -21.651 1.00 40.14 294 ALA D CA 1
ATOM 2264 C C . ALA A 1 294 ? -39.940 -26.656 -22.400 1.00 35.07 294 ALA D C 1
ATOM 2265 O O . ALA A 1 294 ? -40.363 -27.663 -21.828 1.00 35.32 294 ALA D O 1
ATOM 2267 N N . VAL A 1 295 ? -39.656 -26.615 -23.703 1.00 30.47 295 VAL D N 1
ATOM 2268 C CA . VAL A 1 295 ? -39.754 -27.807 -24.533 1.00 38.38 295 VAL D CA 1
ATOM 2269 C C . VAL A 1 295 ? -38.529 -27.946 -25.423 1.00 36.60 295 VAL D C 1
ATOM 2270 O O . VAL A 1 295 ? -38.424 -28.911 -26.182 1.00 36.89 295 VAL D O 1
ATOM 2274 N N . THR A 1 296 ? -37.627 -26.976 -25.408 1.00 36.61 296 THR D N 1
ATOM 2275 C CA . THR A 1 296 ? -36.380 -27.172 -26.133 1.00 37.61 296 THR D CA 1
ATOM 2276 C C . THR A 1 296 ? -35.197 -26.788 -25.263 1.00 37.75 296 THR D C 1
ATOM 2277 O O . THR A 1 296 ? -35.344 -26.142 -24.226 1.00 38.47 296 THR D O 1
ATOM 2281 N N . SER A 1 297 ? -34.027 -27.273 -25.665 1.00 36.49 297 SER D N 1
ATOM 2282 C CA . SER A 1 297 ? -32.777 -26.922 -25.022 1.00 34.40 297 SER D CA 1
ATOM 2283 C C . SER A 1 297 ? -31.667 -27.034 -26.037 1.00 37.99 297 SER D C 1
ATOM 2284 O O . SER A 1 297 ? -31.784 -27.781 -27.011 1.00 40.93 297 SER D O 1
ATOM 2287 N N . ILE A 1 298 ? -30.596 -26.276 -25.805 1.00 34.67 298 ILE D N 1
ATOM 2288 C CA . ILE A 1 298 ? -29.344 -26.438 -26.538 1.00 35.84 298 ILE D CA 1
ATOM 2289 C C . ILE A 1 298 ? -28.212 -25.922 -25.666 1.00 39.64 298 ILE D C 1
ATOM 2290 O O . ILE A 1 298 ? -28.302 -24.815 -25.107 1.00 41.56 298 ILE D O 1
ATOM 2295 N N . GLN A 1 299 ? -27.126 -26.692 -25.568 1.00 35.77 299 GLN D N 1
ATOM 2296 C CA . GLN A 1 299 ? -25.961 -26.236 -24.820 1.00 37.86 299 GLN D CA 1
ATOM 2297 C C . GLN A 1 299 ? -25.182 -25.218 -25.637 1.00 40.25 299 GLN D C 1
ATOM 2298 O O . GLN A 1 299 ? -24.786 -25.497 -26.774 1.00 42.48 299 GLN D O 1
ATOM 2304 N N . ILE A 1 300 ? -24.979 -24.037 -25.061 1.00 35.02 300 ILE D N 1
ATOM 2305 C CA . ILE A 1 300 ? -24.283 -22.954 -25.742 1.00 39.14 300 ILE D CA 1
ATOM 2306 C C . ILE A 1 300 ? -22.788 -23.140 -25.530 1.00 39.57 300 ILE D C 1
ATOM 2307 O O . ILE A 1 300 ? -22.287 -22.944 -24.422 1.00 35.95 300 ILE D O 1
ATOM 2312 N N . THR A 1 301 ? -22.061 -23.438 -26.602 1.00 39.60 301 THR D N 1
ATOM 2313 C CA . THR A 1 301 ? -20.617 -23.535 -26.516 1.00 41.48 301 THR D CA 1
ATOM 2314 C C . THR A 1 301 ? -19.990 -22.450 -27.382 1.00 47.88 301 THR D C 1
ATOM 2315 O O . THR A 1 301 ? -20.662 -21.791 -28.188 1.00 46.21 301 THR D O 1
ATOM 2319 N N . GLN A 1 302 ? -18.671 -22.289 -27.207 1.00 48.35 302 GLN D N 1
ATOM 2320 C CA . GLN A 1 302 ? -17.903 -21.385 -28.056 1.00 45.50 302 GLN D CA 1
ATOM 2321 C C . GLN A 1 302 ? -18.175 -21.651 -29.525 1.00 47.15 302 GLN D C 1
ATOM 2322 O O . GLN A 1 302 ? -18.318 -20.710 -30.312 1.00 46.84 302 GLN D O 1
ATOM 2328 N N . GLU A 1 303 ? -18.268 -22.935 -29.907 1.00 47.57 303 GLU D N 1
ATOM 2329 C CA . GLU A 1 303 ? -18.543 -23.285 -31.299 1.00 43.61 303 GLU D CA 1
ATOM 2330 C C . GLU A 1 303 ? -19.934 -22.835 -31.697 1.00 45.55 303 GLU D C 1
ATOM 2331 O O . GLU A 1 303 ? -20.149 -22.448 -32.849 1.00 44.65 303 GLU D O 1
ATOM 2337 N N . ILE A 1 304 ? -20.909 -22.963 -30.783 1.00 44.01 304 ILE D N 1
ATOM 2338 C CA . ILE A 1 304 ? -22.266 -22.501 -31.064 1.00 44.44 304 ILE D CA 1
ATOM 2339 C C . ILE A 1 304 ? -22.288 -20.995 -31.278 1.00 45.99 304 ILE D C 1
ATOM 2340 O O . ILE A 1 304 ? -22.915 -20.493 -32.223 1.00 44.96 304 ILE D O 1
ATOM 2345 N N . LEU A 1 305 ? -21.589 -20.254 -30.423 1.00 41.78 305 LEU D N 1
ATOM 2346 C CA . LEU A 1 305 ? -21.494 -18.821 -30.631 1.00 40.73 305 LEU D CA 1
ATOM 2347 C C . LEU A 1 305 ? -20.844 -18.543 -31.975 1.00 47.75 305 LEU D C 1
ATOM 2348 O O . LEU A 1 305 ? -21.321 -17.697 -32.747 1.00 47.96 305 LEU D O 1
ATOM 2353 N N . ASP A 1 306 ? -19.763 -19.277 -32.281 1.00 46.64 306 ASP D N 1
ATOM 2354 C CA . ASP A 1 306 ? -19.056 -19.074 -33.539 1.00 48.32 306 ASP D CA 1
ATOM 2355 C C . ASP A 1 306 ? -19.967 -19.367 -34.724 1.00 47.76 306 ASP D C 1
ATOM 2356 O O . ASP A 1 306 ? -19.964 -18.643 -35.720 1.00 47.99 306 ASP D O 1
ATOM 2361 N N . GLN A 1 307 ? -20.796 -20.385 -34.612 1.00 46.10 307 GLN D N 1
ATOM 2362 C CA . GLN A 1 307 ? -21.543 -20.851 -35.762 1.00 50.29 307 GLN D CA 1
ATOM 2363 C C . GLN A 1 307 ? -22.870 -20.141 -35.935 1.00 54.15 307 GLN D C 1
ATOM 2364 O O . GLN A 1 307 ? -23.379 -20.079 -37.060 1.00 57.75 307 GLN D O 1
ATOM 2370 N N . TYR A 1 308 ? -23.433 -19.588 -34.869 1.00 56.25 308 TYR D N 1
ATOM 2371 C CA . TYR A 1 308 ? -24.767 -19.004 -34.936 1.00 49.04 308 TYR D CA 1
ATOM 2372 C C . TYR A 1 308 ? -24.731 -17.570 -34.456 1.00 54.21 308 TYR D C 1
ATOM 2373 O O . TYR A 1 308 ? -24.569 -17.319 -33.244 1.00 51.84 308 TYR D O 1
ATOM 2382 N N . PRO A 1 309 ? -24.848 -16.606 -35.365 1.00 56.97 309 PRO D N 1
ATOM 2383 C CA . PRO A 1 309 ? -24.871 -15.206 -34.932 1.00 47.87 309 PRO D CA 1
ATOM 2384 C C . PRO A 1 309 ? -26.082 -14.895 -34.071 1.00 47.28 309 PRO D C 1
ATOM 2385 O O . PRO A 1 309 ? -25.977 -14.073 -33.150 1.00 52.52 309 PRO D O 1
ATOM 2389 N N . THR A 1 310 ? -27.217 -15.555 -34.324 1.00 51.52 310 THR D N 1
ATOM 2390 C CA . THR A 1 310 ? -28.376 -15.575 -33.432 1.00 49.43 310 THR D CA 1
ATOM 2391 C C . THR A 1 310 ? -28.564 -16.998 -32.918 1.00 46.79 310 THR D C 1
ATOM 2392 O O . THR A 1 310 ? -28.610 -17.950 -33.711 1.00 42.36 310 THR D O 1
ATOM 2396 N N . LEU A 1 311 ? -28.702 -17.127 -31.599 1.00 44.14 311 LEU D N 1
ATOM 2397 C CA . LEU A 1 311 ? -28.650 -18.437 -30.970 1.00 41.33 311 LEU D CA 1
ATOM 2398 C C . LEU A 1 311 ? -29.926 -19.218 -31.251 1.00 44.54 311 LEU D C 1
ATOM 2399 O O . LEU A 1 311 ? -31.028 -18.654 -31.227 1.00 44.71 311 LEU D O 1
ATOM 2404 N N . PRO A 1 312 ? -29.813 -20.506 -31.533 1.00 42.44 312 PRO D N 1
ATOM 2405 C CA . PRO A 1 312 ? -31.010 -21.348 -31.569 1.00 46.77 312 PRO D CA 1
ATOM 2406 C C . PRO A 1 312 ? -31.545 -21.604 -30.170 1.00 40.43 312 PRO D C 1
ATOM 2407 O O . PRO A 1 312 ? -30.855 -21.441 -29.164 1.00 39.71 312 PRO D O 1
ATOM 2411 N N . VAL A 1 313 ? -32.790 -22.067 -30.129 1.00 38.39 313 VAL D N 1
ATOM 2412 C CA . VAL A 1 313 ? -33.359 -22.584 -28.895 1.00 39.30 313 VAL D CA 1
ATOM 2413 C C . VAL A 1 313 ? -33.276 -24.099 -28.835 1.00 36.98 313 VAL D C 1
ATOM 2414 O O . VAL A 1 313 ? -33.564 -24.679 -27.777 1.00 42.85 313 VAL D O 1
ATOM 2418 N N . GLY A 1 314 ? -32.841 -24.759 -29.909 1.00 40.08 314 GLY D N 1
ATOM 2419 C CA . GLY A 1 314 ? -32.407 -26.149 -29.810 1.00 43.98 314 GLY D CA 1
ATOM 2420 C C . GLY A 1 314 ? -33.347 -27.244 -30.298 1.00 42.86 314 GLY D C 1
ATOM 2421 O O . GLY A 1 314 ? -34.017 -27.105 -31.325 1.00 40.80 314 GLY D O 1
ATOM 2422 N N . VAL A 1 315 ? -33.354 -28.374 -29.594 1.00 39.51 315 VAL D N 1
ATOM 2423 C CA . VAL A 1 315 ? -34.111 -29.532 -30.037 1.00 43.37 315 VAL D CA 1
ATOM 2424 C C . VAL A 1 315 ? -35.189 -29.858 -29.013 1.00 43.26 315 VAL D C 1
ATOM 2425 O O . VAL A 1 315 ? -35.046 -29.601 -27.809 1.00 38.62 315 VAL D O 1
ATOM 2429 N N . GLU A 1 316 ? -36.271 -30.449 -29.515 1.00 42.67 316 GLU D N 1
ATOM 2430 C CA . GLU A 1 316 ? -37.440 -30.748 -28.709 1.00 40.25 316 GLU D CA 1
ATOM 2431 C C . GLU A 1 316 ? -37.113 -31.867 -27.740 1.00 39.04 316 GLU D C 1
ATOM 2432 O O . GLU A 1 316 ? -36.225 -32.683 -27.985 1.00 40.20 316 GLU D O 1
ATOM 2438 N N . ARG A 1 317 ? -37.859 -31.916 -26.640 1.00 41.89 317 ARG D N 1
ATOM 2439 C CA . ARG A 1 317 ? -37.706 -32.965 -25.640 1.00 41.02 317 ARG D CA 1
ATOM 2440 C C . ARG A 1 317 ? -38.855 -33.956 -25.724 1.00 41.23 317 ARG D C 1
ATOM 2441 O O . ARG A 1 317 ? -39.911 -33.676 -26.294 1.00 42.61 317 ARG D O 1
ATOM 2449 N N . LEU A 1 318 ? -38.659 -35.109 -25.087 1.00 50.72 318 LEU D N 1
ATOM 2450 C CA . LEU A 1 318 ? -39.710 -36.109 -25.050 1.00 40.16 318 LEU D CA 1
ATOM 2451 C C . LEU A 1 318 ? -40.938 -35.508 -24.386 1.00 46.28 318 LEU D C 1
ATOM 2452 O O . LEU A 1 318 ? -40.835 -34.848 -23.344 1.00 50.18 318 LEU D O 1
ATOM 2457 N N . GLY A 1 319 ? -42.094 -35.697 -25.024 1.00 43.52 319 GLY D N 1
ATOM 2458 C CA . GLY A 1 319 ? -43.330 -35.041 -24.631 1.00 43.11 319 GLY D CA 1
ATOM 2459 C C . GLY A 1 319 ? -43.703 -33.808 -25.437 1.00 40.55 319 GLY D C 1
ATOM 2460 O O . GLY A 1 319 ? -44.789 -33.266 -25.222 1.00 39.92 319 GLY D O 1
ATOM 2461 N N . ALA A 1 320 ? -42.852 -33.372 -26.371 1.00 40.43 320 ALA D N 1
ATOM 2462 C CA . ALA A 1 320 ? -43.055 -32.149 -27.154 1.00 43.81 320 ALA D CA 1
ATOM 2463 C C . ALA A 1 320 ? -42.690 -32.399 -28.612 1.00 42.37 320 ALA D C 1
ATOM 2464 O O . ALA A 1 320 ? -41.509 -32.474 -28.941 1.00 43.81 320 ALA D O 1
ATOM 2466 N N . ARG A 1 321 ? -43.668 -32.567 -29.483 1.00 41.89 321 ARG D N 1
ATOM 2467 C CA . ARG A 1 321 ? -43.354 -32.706 -30.890 1.00 47.74 321 ARG D CA 1
ATOM 2468 C C . ARG A 1 321 ? -43.690 -31.374 -31.539 1.00 46.03 321 ARG D C 1
ATOM 2469 O O . ARG A 1 321 ? -44.803 -30.871 -31.370 1.00 50.29 321 ARG D O 1
ATOM 2477 N N . LEU A 1 322 ? -42.690 -30.746 -32.139 1.00 45.50 322 LEU D N 1
ATOM 2478 C CA . LEU A 1 322 ? -42.798 -29.375 -32.602 1.00 46.32 322 LEU D CA 1
ATOM 2479 C C . LEU A 1 322 ? -43.014 -29.385 -34.103 1.00 46.51 322 LEU D C 1
ATOM 2480 O O . LEU A 1 322 ? -42.328 -30.096 -34.840 1.00 48.17 322 LEU D O 1
ATOM 2485 N N . SER A 1 323 ? -43.931 -28.548 -34.555 1.00 48.09 323 SER D N 1
ATOM 2486 C CA . SER A 1 323 ? -44.243 -28.423 -35.962 1.00 50.40 323 SER D CA 1
ATOM 2487 C C . SER A 1 323 ? -44.470 -26.944 -36.223 1.00 58.72 323 SER D C 1
ATOM 2488 O O . SER A 1 323 ? -44.520 -26.139 -35.293 1.00 54.37 323 SER D O 1
ATOM 2491 N N . THR A 1 324 ? -44.564 -26.563 -37.493 1.00 62.58 324 THR D N 1
ATOM 2492 C CA . THR A 1 324 ? -44.746 -25.160 -37.830 1.00 55.26 324 THR D CA 1
ATOM 2493 C C . THR A 1 324 ? -45.918 -24.986 -38.788 1.00 60.01 324 THR D C 1
ATOM 2494 O O . THR A 1 324 ? -46.001 -25.670 -39.812 1.00 63.51 324 THR D O 1
ATOM 2498 N N . THR A 1 325 ? -46.836 -24.087 -38.439 1.00 59.64 325 THR D N 1
ATOM 2499 C CA . THR A 1 325 ? -47.852 -23.632 -39.378 1.00 61.02 325 THR D CA 1
ATOM 2500 C C . THR A 1 325 ? -47.158 -23.147 -40.644 1.00 67.29 325 THR D C 1
ATOM 2501 O O . THR A 1 325 ? -46.009 -22.700 -40.602 1.00 72.04 325 THR D O 1
ATOM 2505 N N . ASP A 1 326 ? -47.832 -23.238 -41.792 1.00 73.57 326 ASP D N 1
ATOM 2506 C CA . ASP A 1 326 ? -47.120 -22.723 -42.970 1.00 79.20 326 ASP D CA 1
ATOM 2507 C C . ASP A 1 326 ? -46.961 -21.204 -42.955 1.00 66.56 326 ASP D C 1
ATOM 2508 O O . ASP A 1 326 ? -46.356 -20.658 -43.876 1.00 69.97 326 ASP D O 1
ATOM 2513 N N . ASP A 1 327 ? -47.511 -20.512 -41.971 1.00 67.37 327 ASP D N 1
ATOM 2514 C CA . ASP A 1 327 ? -47.255 -19.096 -41.763 1.00 69.27 327 ASP D CA 1
ATOM 2515 C C . ASP A 1 327 ? -46.134 -18.879 -40.754 1.00 70.54 327 ASP D C 1
ATOM 2516 O O . ASP A 1 327 ? -45.834 -17.732 -40.394 1.00 73.18 327 ASP D O 1
ATOM 2521 N N . GLY A 1 328 ? -45.562 -19.969 -40.244 1.00 65.88 328 GLY D N 1
ATOM 2522 C CA . GLY A 1 328 ? -44.441 -19.940 -39.339 1.00 63.34 328 GLY D CA 1
ATOM 2523 C C . GLY A 1 328 ? -44.774 -20.183 -37.886 1.00 59.93 328 GLY D C 1
ATOM 2524 O O . GLY A 1 328 ? -43.851 -20.300 -37.074 1.00 60.85 328 GLY D O 1
ATOM 2525 N N . GLU A 1 329 ? -46.053 -20.306 -37.540 1.00 57.56 329 GLU D N 1
ATOM 2526 C CA . GLU A 1 329 ? -46.433 -20.376 -36.139 1.00 53.03 329 GLU D CA 1
ATOM 2527 C C . GLU A 1 329 ? -46.084 -21.735 -35.565 1.00 53.06 329 GLU D C 1
ATOM 2528 O O . GLU A 1 329 ? -46.427 -22.768 -36.140 1.00 59.93 329 GLU D O 1
ATOM 2534 N N . LEU A 1 330 ? -45.393 -21.742 -34.434 1.00 53.76 330 LEU D N 1
ATOM 2535 C CA . LEU A 1 330 ? -44.985 -23.004 -33.844 1.00 49.63 330 LEU D CA 1
ATOM 2536 C C . LEU A 1 330 ? -46.173 -23.674 -33.181 1.00 47.21 330 LEU D C 1
ATOM 2537 O O . LEU A 1 330 ? -46.988 -23.022 -32.526 1.00 47.39 330 LEU D O 1
ATOM 2542 N N . VAL A 1 331 ? -46.261 -24.992 -33.351 1.00 48.72 331 VAL D N 1
ATOM 2543 C CA . VAL A 1 331 ? -47.276 -25.823 -32.714 1.00 47.74 331 VAL D CA 1
ATOM 2544 C C . VAL A 1 331 ? -46.558 -26.923 -31.944 1.00 47.67 331 VAL D C 1
ATOM 2545 O O . VAL A 1 331 ? -45.550 -27.466 -32.415 1.00 47.33 331 VAL D O 1
ATOM 2549 N N . ILE A 1 332 ? -47.054 -27.207 -30.737 1.00 45.99 332 ILE D N 1
ATOM 2550 C CA . ILE A 1 332 ? -46.486 -28.200 -29.829 1.00 45.94 332 ILE D CA 1
ATOM 2551 C C . ILE A 1 332 ? -47.542 -29.268 -29.570 1.00 51.37 332 ILE D C 1
ATOM 2552 O O . ILE A 1 332 ? -48.706 -28.949 -29.311 1.00 44.12 332 ILE D O 1
ATOM 2557 N N . GLU A 1 333 ? -47.144 -30.529 -29.660 1.00 50.17 333 GLU D N 1
ATOM 2558 C CA . GLU A 1 333 ? -48.071 -31.628 -29.465 1.00 52.83 333 GLU D CA 1
ATOM 2559 C C . GLU A 1 333 ? -47.493 -32.649 -28.506 1.00 45.21 333 GLU D C 1
ATOM 2560 O O . GLU A 1 333 ? -46.320 -33.002 -28.622 1.00 40.95 333 GLU D O 1
ATOM 2566 N N . GLY A 1 334 ? -48.310 -33.133 -27.570 1.00 39.41 334 GLY D N 1
ATOM 2567 C CA . GLY A 1 334 ? -47.849 -34.237 -26.764 1.00 37.05 334 GLY D CA 1
ATOM 2568 C C . GLY A 1 334 ? -48.207 -34.047 -25.319 1.00 40.32 334 GLY D C 1
ATOM 2569 O O . GLY A 1 334 ? -49.066 -33.246 -24.970 1.00 47.07 334 GLY D O 1
ATOM 2570 N N . GLN A 1 335 ? -47.550 -34.840 -24.482 1.00 42.66 335 GLN D N 1
ATOM 2571 C CA . GLN A 1 335 ? -47.832 -34.834 -23.056 1.00 42.40 335 GLN D CA 1
ATOM 2572 C C . GLN A 1 335 ? -47.473 -33.500 -22.393 1.00 47.37 335 GLN D C 1
ATOM 2573 O O . GLN A 1 335 ? -48.058 -33.141 -21.357 1.00 44.90 335 GLN D O 1
ATOM 2579 N N . SER A 1 336 ? -46.530 -32.742 -22.962 1.00 41.72 336 SER D N 1
ATOM 2580 C CA . SER A 1 336 ? -46.118 -31.509 -22.295 1.00 41.11 336 SER D CA 1
ATOM 2581 C C . SER A 1 336 ? -47.205 -30.448 -22.328 1.00 43.31 336 SER D C 1
ATOM 2582 O O . SER A 1 336 ? -47.156 -29.503 -21.536 1.00 37.93 336 SER D O 1
ATOM 2585 N N . VAL A 1 337 ? -48.166 -30.586 -23.236 1.00 39.23 337 VAL D N 1
ATOM 2586 C CA . VAL A 1 337 ? -49.160 -29.558 -23.469 1.00 39.51 337 VAL D CA 1
ATOM 2587 C C . VAL A 1 337 ? -50.140 -29.472 -22.300 1.00 48.42 337 VAL D C 1
ATOM 2588 O O . VAL A 1 337 ? -50.587 -30.495 -21.760 1.00 42.95 337 VAL D O 1
ATOM 2592 N N . SER A 1 338 ? -50.500 -28.236 -21.923 1.00 49.28 338 SER D N 1
ATOM 2593 C CA . SER A 1 338 ? -51.398 -27.993 -20.798 1.00 46.01 338 SER D CA 1
ATOM 2594 C C . SER A 1 338 ? -52.767 -28.617 -21.045 1.00 49.80 338 SER D C 1
ATOM 2595 O O . SER A 1 338 ? -53.160 -28.873 -22.186 1.00 51.86 338 SER D O 1
ATOM 2598 N N . LEU A 1 339 ? -53.529 -28.794 -19.958 1.00 42.67 339 LEU D N 1
ATOM 2599 C CA . LEU A 1 339 ? -54.917 -29.228 -20.093 1.00 42.55 339 LEU D CA 1
ATOM 2600 C C . LEU A 1 339 ? -55.831 -28.144 -20.642 1.00 45.41 339 LEU D C 1
ATOM 2601 O O . LEU A 1 339 ? -56.930 -28.464 -21.116 1.00 44.19 339 LEU D O 1
ATOM 2606 N N . GLY A 1 340 ? -55.392 -26.890 -20.606 1.00 46.78 340 GLY D N 1
ATOM 2607 C CA . GLY A 1 340 ? -56.166 -25.744 -21.042 1.00 45.13 340 GLY D CA 1
ATOM 2608 C C . GLY A 1 340 ? -56.277 -24.711 -19.938 1.00 47.75 340 GLY D C 1
ATOM 2609 O O . GLY A 1 340 ? -55.944 -24.954 -18.780 1.00 50.51 340 GLY D O 1
ATOM 2610 N N . TYR A 1 341 ? -56.803 -23.551 -20.318 1.00 47.26 341 TYR D N 1
ATOM 2611 C CA . TYR A 1 341 ? -56.968 -22.480 -19.346 1.00 49.08 341 TYR D CA 1
ATOM 2612 C C . TYR A 1 341 ? -58.173 -22.796 -18.475 1.00 52.21 341 TYR D C 1
ATOM 2613 O O . TYR A 1 341 ? -59.123 -23.441 -18.923 1.00 59.09 341 TYR D O 1
ATOM 2622 N N . LEU A 1 342 ? -58.162 -22.292 -17.239 1.00 53.07 342 LEU D N 1
ATOM 2623 C CA . LEU A 1 342 ? -59.182 -22.711 -16.277 1.00 55.60 342 LEU D CA 1
ATOM 2624 C C . LEU A 1 342 ? -60.497 -21.974 -16.489 1.00 58.87 342 LEU D C 1
ATOM 2625 O O . LEU A 1 342 ? -60.568 -20.747 -16.356 1.00 57.16 342 LEU D O 1
ATOM 2630 N N . LYS A 1 343 ? -61.543 -22.732 -16.760 1.00 64.14 343 LYS D N 1
ATOM 2631 C CA . LYS A 1 343 ? -62.880 -22.219 -16.931 1.00 67.17 343 LYS D CA 1
ATOM 2632 C C . LYS A 1 343 ? -63.035 -21.289 -18.099 1.00 68.30 343 LYS D C 1
ATOM 2633 O O . LYS A 1 343 ? -64.141 -20.972 -18.495 1.00 72.06 343 LYS D O 1
ATOM 2639 N N . ASN A 1 344 ? -61.919 -20.872 -18.653 1.00 62.91 344 ASN D N 1
ATOM 2640 C CA . ASN A 1 344 ? -61.861 -19.954 -19.793 1.00 62.32 344 ASN D CA 1
ATOM 2641 C C . ASN A 1 344 ? -61.967 -20.784 -21.089 1.00 62.87 344 ASN D C 1
ATOM 2642 O O . ASN A 1 344 ? -61.008 -20.970 -21.846 1.00 61.13 344 ASN D O 1
ATOM 2647 N N . ASP A 1 345 ? -63.170 -21.331 -21.322 1.00 60.31 345 ASP D N 1
ATOM 2648 C CA . ASP A 1 345 ? -63.381 -22.258 -22.439 1.00 57.41 345 ASP D CA 1
ATOM 2649 C C . ASP A 1 345 ? -63.072 -21.637 -23.798 1.00 55.75 345 ASP D C 1
ATOM 2650 O O . ASP A 1 345 ? -62.513 -22.305 -24.675 1.00 56.51 345 ASP D O 1
ATOM 2655 N N . GLN A 1 346 ? -63.423 -20.368 -24.011 1.00 63.91 346 GLN D N 1
ATOM 2656 C CA . GLN A 1 346 ? -63.251 -19.826 -25.363 1.00 62.92 346 GLN D CA 1
ATOM 2657 C C . GLN A 1 346 ? -61.777 -19.518 -25.654 1.00 59.82 346 GLN D C 1
ATOM 2658 O O . GLN A 1 346 ? -61.240 -19.922 -26.704 1.00 57.11 346 GLN D O 1
ATOM 2664 N N . LYS A 1 347 ? -61.086 -18.873 -24.705 1.00 58.24 347 LYS D N 1
ATOM 2665 C CA . LYS A 1 347 ? -59.636 -18.733 -24.790 1.00 58.08 347 LYS D CA 1
ATOM 2666 C C . LYS A 1 347 ? -58.912 -20.073 -24.953 1.00 55.34 347 LYS D C 1
ATOM 2667 O O . LYS A 1 347 ? -57.889 -20.118 -25.638 1.00 58.44 347 LYS D O 1
ATOM 2673 N N . THR A 1 348 ? -59.447 -21.176 -24.414 1.00 54.43 348 THR D N 1
ATOM 2674 C CA . THR A 1 348 ? -58.856 -22.499 -24.640 1.00 50.84 348 THR D CA 1
ATOM 2675 C C . THR A 1 348 ? -59.128 -23.032 -26.043 1.00 56.85 348 THR D C 1
ATOM 2676 O O . THR A 1 348 ? -58.244 -23.637 -26.671 1.00 51.22 348 THR D O 1
ATOM 2680 N N . ALA A 1 349 ? -60.370 -22.868 -26.529 1.00 58.62 349 ALA D N 1
ATOM 2681 C CA . ALA A 1 349 ? -60.731 -23.370 -27.849 1.00 53.43 349 ALA D CA 1
ATOM 2682 C C . ALA A 1 349 ? -59.907 -22.720 -28.935 1.00 52.30 349 ALA D C 1
ATOM 2683 O O . ALA A 1 349 ? -59.690 -23.346 -29.977 1.00 63.00 349 ALA D O 1
ATOM 2685 N N . GLU A 1 350 ? -59.418 -21.499 -28.715 1.00 50.06 350 GLU D N 1
ATOM 2686 C CA . GLU A 1 350 ? -58.605 -20.905 -29.773 1.00 58.71 350 GLU D CA 1
ATOM 2687 C C . GLU A 1 350 ? -57.275 -21.592 -29.996 1.00 62.55 350 GLU D C 1
ATOM 2688 O O . GLU A 1 350 ? -56.913 -21.853 -31.153 1.00 67.27 350 GLU D O 1
ATOM 2694 N N . VAL A 1 351 ? -56.564 -21.989 -28.950 1.00 57.67 351 VAL D N 1
ATOM 2695 C CA . VAL A 1 351 ? -55.160 -22.341 -29.125 1.00 58.31 351 VAL D CA 1
ATOM 2696 C C . VAL A 1 351 ? -54.841 -23.768 -28.735 1.00 53.53 351 VAL D C 1
ATOM 2697 O O . VAL A 1 351 ? -53.762 -24.251 -29.087 1.00 54.36 351 VAL D O 1
ATOM 2701 N N . PHE A 1 352 ? -55.757 -24.467 -28.075 1.00 55.56 352 PHE D N 1
ATOM 2702 C CA . PHE A 1 352 ? -55.598 -25.874 -27.737 1.00 53.38 352 PHE D CA 1
ATOM 2703 C C . PHE A 1 352 ? -56.498 -26.727 -28.624 1.00 56.35 352 PHE D C 1
ATOM 2704 O O . PHE A 1 352 ? -57.617 -26.328 -28.959 1.00 60.58 352 PHE D O 1
ATOM 2712 N N . ASN A 1 353 ? -56.011 -27.882 -29.041 1.00 63.32 353 ASN D N 1
ATOM 2713 C CA . ASN A 1 353 ? -56.897 -28.850 -29.671 1.00 59.26 353 ASN D CA 1
ATOM 2714 C C . ASN A 1 353 ? -56.711 -30.197 -28.991 1.00 59.09 353 ASN D C 1
ATOM 2715 O O . ASN A 1 353 ? -55.575 -30.596 -28.727 1.00 60.29 353 ASN D O 1
ATOM 2720 N N . PHE A 1 354 ? -57.815 -30.871 -28.636 1.00 64.31 354 PHE D N 1
ATOM 2721 C CA . PHE A 1 354 ? -57.722 -32.175 -27.975 1.00 68.46 354 PHE D CA 1
ATOM 2722 C C . PHE A 1 354 ? -58.391 -33.311 -28.745 1.00 69.88 354 PHE D C 1
ATOM 2723 O O . PHE A 1 354 ? -58.888 -34.258 -28.129 1.00 66.59 354 PHE D O 1
ATOM 2731 N N . ASP A 1 355 ? -58.307 -33.320 -30.070 1.00 73.46 355 ASP D N 1
ATOM 2732 C CA . ASP A 1 355 ? -58.964 -34.398 -30.793 1.00 67.29 355 ASP D CA 1
ATOM 2733 C C . ASP A 1 355 ? -58.153 -35.669 -30.583 1.00 75.80 355 ASP D C 1
ATOM 2734 O O . ASP A 1 355 ? -56.935 -35.624 -30.399 1.00 76.82 355 ASP D O 1
ATOM 2739 N N . ASP A 1 356 ? -58.852 -36.806 -30.554 1.00 81.82 356 ASP D N 1
ATOM 2740 C CA . ASP A 1 356 ? -58.257 -38.125 -30.330 1.00 77.11 356 ASP D CA 1
ATOM 2741 C C . ASP A 1 356 ? -57.633 -38.260 -28.949 1.00 76.96 356 ASP D C 1
ATOM 2742 O O . ASP A 1 356 ? -57.070 -39.311 -28.628 1.00 86.31 356 ASP D O 1
ATOM 2747 N N . GLY A 1 357 ? -57.765 -37.248 -28.101 1.00 78.73 357 GLY D N 1
ATOM 2748 C CA . GLY A 1 357 ? -56.985 -37.242 -26.881 1.00 85.31 357 GLY D CA 1
ATOM 2749 C C . GLY A 1 357 ? -55.561 -36.750 -27.070 1.00 75.60 357 GLY D C 1
ATOM 2750 O O . GLY A 1 357 ? -54.821 -36.628 -26.083 1.00 69.41 357 GLY D O 1
ATOM 2751 N N . ILE A 1 358 ? -55.150 -36.483 -28.309 1.00 72.26 358 ILE D N 1
ATOM 2752 C CA . ILE A 1 358 ? -53.862 -35.858 -28.560 1.00 69.79 358 ILE D CA 1
ATOM 2753 C C . ILE A 1 358 ? -53.971 -34.380 -28.194 1.00 68.57 358 ILE D C 1
ATOM 2754 O O . ILE A 1 358 ? -54.876 -33.676 -28.665 1.00 70.74 358 ILE D O 1
ATOM 2759 N N . ARG A 1 359 ? -53.029 -33.878 -27.396 1.00 58.58 359 ARG D N 1
ATOM 2760 C CA . ARG A 1 359 ? -53.092 -32.477 -26.990 1.00 60.09 359 ARG D CA 1
ATOM 2761 C C . ARG A 1 359 ? -52.092 -31.651 -27.787 1.00 56.04 359 ARG D C 1
ATOM 2762 O O . ARG A 1 359 ? -50.896 -31.959 -27.824 1.00 53.85 359 ARG D O 1
ATOM 2770 N N . THR A 1 360 ? -52.592 -30.587 -28.397 1.00 53.43 360 THR D N 1
ATOM 2771 C CA . THR A 1 360 ? -51.802 -29.684 -29.208 1.00 52.09 360 THR D CA 1
ATOM 2772 C C . THR A 1 360 ? -52.077 -28.249 -28.801 1.00 54.49 360 THR D C 1
ATOM 2773 O O . THR A 1 360 ? -53.192 -27.892 -28.415 1.00 58.03 360 THR D O 1
ATOM 2777 N N . TYR A 1 361 ? -51.049 -27.426 -28.922 1.00 48.75 361 TYR D N 1
ATOM 2778 C CA . TYR A 1 361 ? -51.100 -26.050 -28.492 1.00 48.43 361 TYR D CA 1
ATOM 2779 C C . TYR A 1 3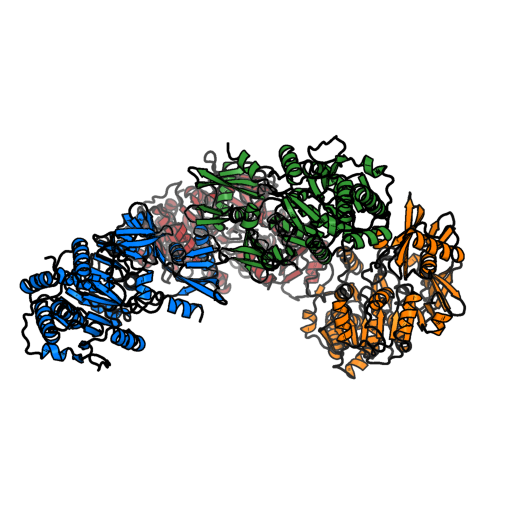61 ? -50.487 -25.189 -29.579 1.00 49.91 361 TYR D C 1
ATOM 2780 O O . TYR A 1 361 ? -49.395 -25.486 -30.077 1.00 48.96 361 TYR D O 1
ATOM 2789 N N . HIS A 1 362 ? -51.211 -24.142 -29.957 1.00 50.05 362 HIS D N 1
ATOM 2790 C CA . HIS A 1 362 ? -50.730 -23.168 -30.919 1.00 49.41 362 HIS D CA 1
ATOM 2791 C C . HIS A 1 362 ? -50.039 -22.053 -30.159 1.00 52.82 362 HIS D C 1
ATOM 2792 O O . HIS A 1 362 ? -50.622 -21.437 -29.263 1.00 51.92 362 HIS D O 1
ATOM 2799 N N . THR A 1 363 ? -48.804 -21.794 -30.534 1.00 47.85 363 THR D N 1
ATOM 2800 C CA . THR A 1 363 ? -47.874 -21.113 -29.658 1.00 49.24 363 THR D CA 1
ATOM 2801 C C . THR A 1 363 ? -47.889 -19.591 -29.802 1.00 53.65 363 THR D C 1
ATOM 2802 O O . THR A 1 363 ? -47.588 -18.886 -28.827 1.00 52.21 363 THR D O 1
ATOM 2806 N N . GLY A 1 364 ? -48.268 -19.058 -30.970 1.00 52.12 364 GLY D N 1
ATOM 2807 C CA . GLY A 1 364 ? -48.227 -17.628 -31.212 1.00 48.02 364 GLY D CA 1
ATOM 2808 C C . GLY A 1 364 ? -46.848 -17.085 -31.513 1.00 56.52 364 GLY D C 1
ATOM 2809 O O . GLY A 1 364 ? -46.688 -15.857 -31.679 1.00 48.87 364 GLY D O 1
ATOM 2810 N N . ASP A 1 365 ? -45.852 -17.961 -31.617 1.00 52.38 365 ASP D N 1
ATOM 2811 C CA . ASP A 1 365 ? -44.476 -17.586 -31.927 1.00 50.35 365 ASP D CA 1
ATOM 2812 C C . ASP A 1 365 ? -44.086 -17.962 -33.359 1.00 52.49 365 ASP D C 1
ATOM 2813 O O . ASP A 1 365 ? -44.392 -19.078 -33.799 1.00 52.87 365 ASP D O 1
ATOM 2818 N N . LYS A 1 366 ? -43.399 -17.033 -34.073 1.00 47.04 366 LYS D N 1
ATOM 2819 C CA . LYS A 1 366 ? -42.716 -17.373 -35.326 1.00 51.43 366 LYS D CA 1
ATOM 2820 C C . LYS A 1 366 ? -41.546 -18.318 -34.996 1.00 53.94 366 LYS D C 1
ATOM 2821 O O . LYS A 1 366 ? -40.665 -18.065 -34.131 1.00 52.23 366 LYS D O 1
ATOM 2827 N N . ALA A 1 367 ? -41.594 -19.468 -35.640 1.00 54.23 367 ALA D N 1
ATOM 2828 C CA . ALA A 1 367 ? -40.496 -20.391 -35.514 1.00 49.48 367 ALA D CA 1
ATOM 2829 C C . ALA A 1 367 ? -39.957 -20.751 -36.894 1.00 48.69 367 ALA D C 1
ATOM 2830 O O . ALA A 1 367 ? -40.619 -20.596 -37.919 1.00 55.39 367 ALA D O 1
ATOM 2832 N N . LYS A 1 368 ? -38.699 -21.168 -36.902 1.00 45.57 368 LYS D N 1
ATOM 2833 C CA . LYS A 1 368 ? -38.017 -21.643 -38.093 1.00 44.63 368 LYS D CA 1
ATOM 2834 C C . LYS A 1 368 ? -37.093 -22.766 -37.672 1.00 49.18 368 LYS D C 1
ATOM 2835 O O . LYS A 1 368 ? -36.471 -22.703 -36.611 1.00 53.31 368 LYS D O 1
ATOM 2841 N N . PHE A 1 369 ? -37.059 -23.814 -38.480 1.00 51.84 369 PHE D N 1
ATOM 2842 C CA . PHE A 1 369 ? -36.251 -24.997 -38.230 1.00 53.87 369 PHE D CA 1
ATOM 2843 C C . PHE A 1 369 ? -35.147 -25.041 -39.275 1.00 57.99 369 PHE D C 1
ATOM 2844 O O . PHE A 1 369 ? -35.430 -25.148 -40.471 1.00 56.70 369 PHE D O 1
ATOM 2852 N N . GLU A 1 370 ? -33.901 -24.929 -38.829 1.00 57.23 370 GLU D N 1
ATOM 2853 C CA . GLU A 1 370 ? -32.759 -24.922 -39.727 1.00 52.66 370 GLU D CA 1
ATOM 2854 C C . GLU A 1 370 ? -31.633 -25.736 -39.119 1.00 58.93 370 GLU D C 1
ATOM 2855 O O . GLU A 1 370 ? -31.323 -25.590 -37.931 1.00 60.06 370 GLU D O 1
ATOM 2861 N N . ASN A 1 371 ? -31.031 -26.596 -39.935 1.00 57.90 371 ASN D N 1
ATOM 2862 C CA . ASN A 1 371 ? -29.863 -27.349 -39.518 1.00 54.57 371 ASN D CA 1
ATOM 2863 C C . ASN A 1 371 ? -30.163 -28.158 -38.259 1.00 61.66 371 ASN D C 1
ATOM 2864 O O . ASN A 1 371 ? -29.294 -28.352 -37.399 1.00 64.04 371 ASN D O 1
ATOM 2869 N N . GLY A 1 372 ? -31.395 -28.662 -38.156 1.00 57.28 372 GLY D N 1
ATOM 2870 C CA . GLY A 1 372 ? -31.752 -29.485 -37.026 1.00 55.02 372 GLY D CA 1
ATOM 2871 C C . GLY A 1 372 ? -32.023 -28.724 -35.752 1.00 55.15 372 GLY D C 1
ATOM 2872 O O . GLY A 1 372 ? -32.057 -29.340 -34.685 1.00 57.44 372 GLY D O 1
ATOM 2873 N N . GLN A 1 373 ? -32.177 -27.402 -35.812 1.00 58.20 373 GLN D N 1
ATOM 2874 C CA . GLN A 1 373 ? -32.335 -26.599 -34.607 1.00 57.76 373 GLN D CA 1
ATOM 2875 C C . GLN A 1 373 ? -33.526 -25.674 -34.775 1.00 56.09 373 GLN D C 1
ATOM 2876 O O . GLN A 1 373 ? -33.717 -25.075 -35.840 1.00 54.48 373 GLN D O 1
ATOM 2882 N N . TRP A 1 374 ? -34.283 -25.504 -33.700 1.00 53.90 374 TRP D N 1
ATOM 2883 C CA . TRP A 1 374 ? -35.388 -24.561 -33.700 1.00 48.88 374 TRP D CA 1
ATOM 2884 C C . TRP A 1 374 ? -34.878 -23.172 -33.373 1.00 44.35 374 TRP D C 1
ATOM 2885 O O . TRP A 1 374 ? -33.948 -23.029 -32.582 1.00 49.48 374 TRP D O 1
ATOM 2896 N N . PHE A 1 375 ? -35.468 -22.152 -34.007 1.00 43.21 375 PHE D N 1
ATOM 2897 C CA . PHE A 1 375 ? -35.215 -20.746 -33.689 1.00 43.40 375 PHE D CA 1
ATOM 2898 C C . PHE A 1 375 ? -36.532 -20.031 -33.463 1.00 43.89 375 PHE D C 1
ATOM 2899 O O . PHE A 1 375 ? -37.476 -20.213 -34.239 1.00 46.70 375 PHE D O 1
ATOM 2907 N N . ILE A 1 376 ? -36.608 -19.200 -32.429 1.00 41.94 376 ILE D N 1
ATOM 2908 C CA . ILE A 1 376 ? -37.787 -18.357 -32.249 1.00 42.07 376 ILE D CA 1
ATOM 2909 C C . ILE A 1 376 ? -37.492 -17.002 -32.871 1.00 39.00 376 ILE D C 1
ATOM 2910 O O . ILE A 1 376 ? -36.536 -16.327 -32.488 1.00 40.69 376 ILE D O 1
ATOM 2915 N N . GLN A 1 377 ? -38.293 -16.613 -33.851 1.00 46.12 377 GLN D N 1
ATOM 2916 C CA . GLN A 1 377 ? -38.054 -15.340 -34.509 1.00 47.05 377 GLN D CA 1
ATOM 2917 C C . GLN A 1 377 ? -38.818 -14.176 -33.892 1.00 53.24 377 GLN D C 1
ATOM 2918 O O . GLN A 1 377 ? -38.385 -13.023 -34.038 1.00 60.07 377 GLN D O 1
ATOM 2924 N N . GLY A 1 378 ? -39.885 -14.431 -33.154 1.00 46.52 378 GLY D N 1
ATOM 2925 C CA . GLY A 1 378 ? -40.609 -13.352 -32.508 1.00 49.14 378 GLY D CA 1
ATOM 2926 C C . GLY A 1 378 ? -42.070 -13.711 -32.380 1.00 48.12 378 GLY D C 1
ATOM 2927 O O . GLY A 1 378 ? -42.518 -14.737 -32.859 1.00 49.95 378 GLY D O 1
ATOM 2928 N N . ARG A 1 379 ? -42.814 -12.842 -31.713 1.00 48.25 379 ARG D N 1
ATOM 2929 C CA . ARG A 1 379 ? -44.221 -13.113 -31.450 1.00 49.34 379 ARG D CA 1
ATOM 2930 C C . ARG A 1 379 ? -45.104 -12.475 -32.513 1.00 55.25 379 ARG D C 1
ATOM 2931 O O . ARG A 1 379 ? -44.911 -11.315 -32.899 1.00 57.53 379 ARG D O 1
ATOM 2939 N N . ILE A 1 380 ? -46.069 -13.257 -32.996 1.00 58.36 380 ILE D N 1
ATOM 2940 C CA . ILE A 1 380 ? -46.972 -12.778 -34.038 1.00 59.67 380 ILE D CA 1
ATOM 2941 C C . ILE A 1 380 ? -47.818 -11.617 -33.518 1.00 60.18 380 ILE D C 1
ATOM 2942 O O . ILE A 1 380 ? -48.100 -10.666 -34.259 1.00 63.09 380 ILE D O 1
ATOM 2947 N N . ASP A 1 381 ? -48.191 -11.650 -32.229 1.00 63.07 381 ASP D N 1
ATOM 2948 C CA . ASP A 1 381 ? -48.996 -10.582 -31.642 1.00 62.41 381 ASP D CA 1
ATOM 2949 C C . ASP A 1 381 ? -48.306 -9.237 -31.837 1.00 63.31 381 ASP D C 1
ATOM 2950 O O . ASP A 1 381 ? -48.970 -8.195 -31.847 1.00 69.40 381 ASP D O 1
ATOM 2955 N N . PHE A 1 382 ? -46.970 -9.253 -31.944 1.00 62.83 382 PHE D N 1
ATOM 2956 C CA . PHE A 1 382 ? -46.100 -8.094 -32.113 1.00 57.80 382 PHE D CA 1
ATOM 2957 C C . PHE A 1 382 ? -45.647 -7.810 -33.555 1.00 63.54 382 PHE D C 1
ATOM 2958 O O . PHE A 1 382 ? -44.955 -6.810 -33.772 1.00 59.88 382 PHE D O 1
ATOM 2966 N N . GLN A 1 383 ? -46.054 -8.599 -34.549 1.00 60.73 383 GLN D N 1
ATOM 2967 C CA . GLN A 1 383 ? -45.547 -8.404 -35.908 1.00 61.64 383 GLN D CA 1
ATOM 2968 C C . GLN A 1 383 ? -46.057 -7.107 -36.520 1.00 66.30 383 GLN D C 1
ATOM 2969 O O . GLN A 1 383 ? -47.156 -6.642 -36.205 1.00 69.11 383 GLN D O 1
ATOM 2975 N N . ILE A 1 384 ? -45.194 -6.467 -37.319 1.00 66.51 384 ILE D N 1
ATOM 2976 C CA . ILE A 1 384 ? -45.566 -5.253 -38.040 1.00 70.53 384 ILE D CA 1
ATOM 2977 C C . ILE A 1 384 ? -45.393 -5.301 -39.570 1.00 73.40 384 ILE D C 1
ATOM 2978 O O . ILE A 1 384 ? -44.353 -5.728 -40.120 1.00 69.18 384 ILE D O 1
ATOM 2983 N N . LYS A 1 385 ? -46.432 -4.677 -40.113 1.00 74.31 385 LYS D N 1
ATOM 2984 C CA . LYS A 1 385 ? -46.757 -4.351 -41.475 1.00 75.90 385 LYS D CA 1
ATOM 2985 C C . LYS A 1 385 ? -45.885 -3.184 -41.799 1.00 73.42 385 LYS D C 1
ATOM 2986 O O . LYS A 1 385 ? -46.253 -2.024 -41.799 1.00 70.30 385 LYS D O 1
ATOM 2992 N N . LEU A 1 386 ? -44.681 -3.559 -42.065 1.00 74.21 386 LEU D N 1
ATOM 2993 C CA . LEU A 1 386 ? -43.565 -2.686 -42.413 1.00 74.37 386 LEU D CA 1
ATOM 2994 C C . LEU A 1 386 ? -43.026 -3.021 -43.796 1.00 80.38 386 LEU D C 1
ATOM 2995 O O . LEU A 1 386 ? -42.566 -4.145 -44.036 1.00 78.23 386 LEU D O 1
ATOM 3000 N N . ASN A 1 387 ? -43.070 -2.023 -44.684 1.00 84.74 387 ASN D N 1
ATOM 3001 C CA . ASN A 1 387 ? -42.571 -2.129 -46.054 1.00 75.80 387 ASN D CA 1
ATOM 3002 C C . ASN A 1 387 ? -43.125 -3.367 -46.748 1.00 81.67 387 ASN D C 1
ATOM 3003 O O . ASN A 1 387 ? -42.435 -4.031 -47.522 1.00 87.11 387 ASN D O 1
ATOM 3008 N N . GLY A 1 388 ? -44.381 -3.687 -46.454 1.00 79.67 388 GLY D N 1
ATOM 3009 C CA . GLY A 1 388 ? -45.146 -4.496 -47.366 1.00 82.69 388 GLY D CA 1
ATOM 3010 C C . GLY A 1 388 ? -45.035 -5.985 -47.185 1.00 88.17 388 GLY D C 1
ATOM 3011 O O . GLY A 1 388 ? -45.507 -6.723 -48.057 1.00 88.05 388 GLY D O 1
ATOM 3012 N N . TYR A 1 389 ? -44.388 -6.440 -46.104 1.00 86.24 389 TYR D N 1
ATOM 3013 C CA . TYR A 1 389 ? -44.513 -7.786 -45.533 1.00 86.27 389 TYR D CA 1
ATOM 3014 C C . TYR A 1 389 ? -44.180 -7.800 -44.051 1.00 81.32 389 TYR D C 1
ATOM 3015 O O . TYR A 1 389 ? -43.321 -7.047 -43.587 1.00 74.22 389 TYR D O 1
ATOM 3024 N N . ARG A 1 390 ? -44.749 -8.801 -43.367 1.00 74.26 390 ARG D N 1
ATOM 3025 C CA . ARG A 1 390 ? -44.752 -8.812 -41.910 1.00 74.27 390 ARG D CA 1
ATOM 3026 C C . ARG A 1 390 ? -43.360 -9.012 -41.341 1.00 74.78 390 ARG D C 1
ATOM 3027 O O . ARG A 1 390 ? -42.484 -9.633 -41.953 1.00 72.62 390 ARG D O 1
ATOM 3035 N N . MET A 1 391 ? -43.167 -8.466 -40.137 1.00 74.31 391 MET D N 1
ATOM 3036 C CA . MET A 1 391 ? -41.831 -8.419 -39.587 1.00 64.49 391 MET D CA 1
ATOM 3037 C C . MET A 1 391 ? -41.970 -8.579 -38.076 1.00 58.63 391 MET D C 1
ATOM 3038 O O . MET A 1 391 ? -43.012 -8.250 -37.511 1.00 62.24 391 MET D O 1
ATOM 3043 N N . GLU A 1 392 ? -40.947 -9.095 -37.398 1.00 60.00 392 GLU D N 1
ATOM 3044 C CA . GLU A 1 392 ? -41.035 -9.161 -35.943 1.00 55.50 392 GLU D CA 1
ATOM 3045 C C . GLU A 1 392 ? -40.186 -8.050 -35.348 1.00 53.45 392 GLU D C 1
ATOM 3046 O O . GLU A 1 392 ? -39.056 -7.797 -35.792 1.00 51.04 392 GLU D O 1
ATOM 3052 N N . LEU A 1 393 ? -40.745 -7.380 -34.339 1.00 55.33 393 LEU D N 1
ATOM 3053 C CA . LEU A 1 393 ? -39.968 -6.347 -33.664 1.00 52.14 393 LEU D CA 1
ATOM 3054 C C . LEU A 1 393 ? -38.720 -6.982 -33.089 1.00 48.18 393 LEU D C 1
ATOM 3055 O O . LEU A 1 393 ? -37.664 -6.355 -33.077 1.00 52.14 393 LEU D O 1
ATOM 3060 N N . GLU A 1 394 ? -38.805 -8.254 -32.670 1.00 47.57 394 GLU D N 1
ATOM 3061 C CA . GLU A 1 394 ? -37.619 -8.921 -32.162 1.00 48.00 394 GLU D CA 1
ATOM 3062 C C . GLU A 1 394 ? -36.531 -8.983 -33.216 1.00 48.68 394 GLU D C 1
ATOM 3063 O O . GLU A 1 394 ? -35.358 -8.813 -32.896 1.00 48.98 394 GLU D O 1
ATOM 3069 N N . GLU A 1 395 ? -36.891 -9.174 -34.485 1.00 53.69 395 GLU D N 1
ATOM 3070 C CA . GLU A 1 395 ? -35.837 -9.204 -35.496 1.00 53.24 395 GLU D CA 1
ATOM 3071 C C . GLU A 1 395 ? -35.184 -7.845 -35.611 1.00 50.54 395 GLU D C 1
ATOM 3072 O O . GLU A 1 395 ? -33.955 -7.754 -35.700 1.00 49.73 395 GLU D O 1
ATOM 3078 N N . ILE A 1 396 ? -35.991 -6.778 -35.608 1.00 50.76 396 ILE D N 1
ATOM 3079 C CA . ILE A 1 396 ? -35.432 -5.428 -35.606 1.00 49.24 396 ILE D CA 1
ATOM 3080 C C . ILE A 1 396 ? -34.505 -5.233 -34.403 1.00 50.62 396 ILE D C 1
ATOM 3081 O O . ILE A 1 396 ? -33.362 -4.795 -34.556 1.00 53.44 396 ILE D O 1
ATOM 3086 N N . GLU A 1 397 ? -34.952 -5.630 -33.201 1.00 48.96 397 GLU D N 1
ATOM 3087 C CA . GLU A 1 397 ? -34.164 -5.415 -31.986 1.00 49.08 397 GLU D CA 1
ATOM 3088 C C . GLU A 1 397 ? -32.870 -6.222 -32.014 1.00 50.44 397 GLU D C 1
ATOM 3089 O O . GLU A 1 397 ? -31.808 -5.735 -31.605 1.00 54.92 397 GLU D O 1
ATOM 3095 N N . THR A 1 398 ? -32.925 -7.437 -32.529 1.00 44.84 398 THR D N 1
ATOM 3096 C CA . THR A 1 398 ? -31.704 -8.212 -32.660 1.00 52.26 398 THR D CA 1
ATOM 3097 C C . THR A 1 398 ? -30.765 -7.572 -33.671 1.00 54.19 398 THR D C 1
ATOM 3098 O O . THR A 1 398 ? -29.554 -7.484 -33.427 1.00 55.84 398 THR D O 1
ATOM 3102 N N . GLN A 1 399 ? -31.296 -7.113 -34.811 1.00 50.53 399 GLN D N 1
ATOM 3103 C CA . GLN A 1 399 ? -30.426 -6.487 -35.799 1.00 52.06 399 GLN D CA 1
ATOM 3104 C C . GLN A 1 399 ? -29.773 -5.235 -35.228 1.00 50.09 399 GLN D C 1
ATOM 3105 O O . GLN A 1 399 ? -28.597 -4.962 -35.496 1.00 51.77 399 GLN D O 1
ATOM 3111 N N . LEU A 1 400 ? -30.521 -4.472 -34.429 1.00 49.17 400 LEU D N 1
ATOM 3112 C CA . LEU A 1 400 ? -29.961 -3.302 -33.755 1.00 53.22 400 LEU D CA 1
ATOM 3113 C C . LEU A 1 400 ? -28.855 -3.702 -32.783 1.00 51.72 400 LEU D C 1
ATOM 3114 O O . LEU A 1 400 ? -27.859 -2.988 -32.634 1.00 50.75 400 LEU D O 1
ATOM 3119 N N . ARG A 1 401 ? -29.039 -4.826 -32.087 1.00 54.80 401 ARG D N 1
ATOM 3120 C CA . ARG A 1 401 ? -28.064 -5.332 -31.128 1.00 53.02 401 ARG D CA 1
ATOM 3121 C C . ARG A 1 401 ? -26.745 -5.745 -31.796 1.00 55.08 401 ARG D C 1
ATOM 3122 O O . ARG A 1 401 ? -25.717 -5.822 -31.117 1.00 51.05 401 ARG D O 1
ATOM 3130 N N . GLN A 1 402 ? -26.749 -5.970 -33.119 1.00 58.72 402 GLN D N 1
ATOM 3131 C CA . GLN A 1 402 ? -25.530 -6.327 -33.845 1.00 58.59 402 GLN D CA 1
ATOM 3132 C C . GLN A 1 402 ? -24.550 -5.164 -33.879 1.00 59.03 402 GLN D C 1
ATOM 3133 O O . GLN A 1 402 ? -23.336 -5.381 -33.978 1.00 59.42 402 GLN D O 1
ATOM 3139 N N . SER A 1 403 ? -25.065 -3.933 -33.833 1.00 59.81 403 SER D N 1
ATOM 3140 C CA . SER A 1 403 ? -24.224 -2.740 -33.848 1.00 64.81 403 SER D CA 1
ATOM 3141 C C . SER A 1 403 ? -23.398 -2.622 -32.570 1.00 63.29 403 SER D C 1
ATOM 3142 O O . SER A 1 403 ? -23.902 -2.813 -31.460 1.00 60.11 403 SER D O 1
ATOM 3145 N N . GLU A 1 404 ? -22.118 -2.274 -32.748 1.00 68.58 404 GLU D N 1
ATOM 3146 C CA . GLU A 1 404 ? -21.157 -2.186 -31.655 1.00 69.25 404 GLU D CA 1
ATOM 3147 C C . GLU A 1 404 ? -21.583 -1.192 -30.584 1.00 68.50 404 GLU D C 1
ATOM 3148 O O . GLU A 1 404 ? -21.064 -1.241 -29.467 1.00 67.55 404 GLU D O 1
ATOM 3154 N N . PHE A 1 405 ? -22.525 -0.309 -30.886 1.00 63.17 405 PHE D N 1
ATOM 3155 C CA . PHE A 1 405 ? -22.904 0.731 -29.951 1.00 63.42 405 PHE D CA 1
ATOM 3156 C C . PHE A 1 405 ? -24.173 0.403 -29.179 1.00 63.77 405 PHE D C 1
ATOM 3157 O O . PHE A 1 405 ? -24.505 1.126 -28.233 1.00 62.41 405 PHE D O 1
ATOM 3165 N N . VAL A 1 406 ? -24.846 -0.695 -29.519 1.00 61.23 406 VAL D N 1
ATOM 3166 C CA . VAL A 1 406 ? -26.073 -1.127 -28.865 1.00 61.16 406 VAL D CA 1
ATOM 3167 C C . VAL A 1 406 ? -25.752 -2.326 -27.985 1.00 61.78 406 VAL D C 1
ATOM 3168 O O . VAL A 1 406 ? -25.341 -3.382 -28.483 1.00 57.85 406 VAL D O 1
ATOM 3172 N N . LYS A 1 407 ? -25.978 -2.179 -26.683 1.00 61.31 407 LYS D N 1
ATOM 3173 C CA . LYS A 1 407 ? -25.896 -3.336 -25.808 1.00 56.99 407 LYS D CA 1
ATOM 3174 C C . LYS A 1 407 ? -27.259 -3.994 -25.652 1.00 59.11 407 LYS D C 1
ATOM 3175 O O . LYS A 1 407 ? -27.364 -5.226 -25.638 1.00 57.48 407 LYS D O 1
ATOM 3181 N N . GLU A 1 408 ? -28.319 -3.192 -25.616 1.00 56.55 408 GLU D N 1
ATOM 3182 C CA . GLU A 1 408 ? -29.673 -3.722 -25.588 1.00 55.75 408 GLU D CA 1
ATOM 3183 C C . GLU A 1 408 ? -30.557 -2.736 -26.329 1.00 56.02 408 GLU D C 1
ATOM 3184 O O . GLU A 1 408 ? -30.255 -1.543 -26.395 1.00 49.49 408 GLU D O 1
ATOM 3190 N N . ALA A 1 409 ? -31.648 -3.251 -26.899 1.00 55.81 409 ALA D N 1
ATOM 3191 C CA . ALA A 1 409 ? -32.540 -2.431 -27.697 1.00 46.21 409 ALA D CA 1
ATOM 3192 C C . ALA A 1 409 ? -33.939 -2.990 -27.614 1.00 45.54 409 ALA D C 1
ATOM 3193 O O . ALA A 1 409 ? -34.135 -4.199 -27.754 1.00 52.06 409 ALA D O 1
ATOM 3195 N N . ILE A 1 410 ? -34.902 -2.092 -27.411 1.00 43.72 410 ILE D N 1
ATOM 3196 C CA . ILE A 1 410 ? -36.327 -2.389 -27.526 1.00 44.99 410 ILE D CA 1
ATOM 3197 C C . ILE A 1 410 ? -36.938 -1.372 -28.484 1.00 48.73 410 ILE D C 1
ATOM 3198 O O . ILE A 1 410 ? -36.643 -0.174 -28.393 1.00 48.96 410 ILE D O 1
ATOM 3203 N N . VAL A 1 411 ? -37.743 -1.846 -29.430 1.00 44.10 411 VAL D N 1
ATOM 3204 C CA . VAL A 1 411 ? -38.289 -1.004 -30.491 1.00 39.36 411 VAL D CA 1
ATOM 3205 C C . VAL A 1 411 ? -39.783 -0.791 -30.313 1.00 45.09 411 VAL D C 1
ATOM 3206 O O . VAL A 1 411 ? -40.555 -1.753 -30.222 1.00 50.50 411 VAL D O 1
ATOM 3210 N N . VAL A 1 412 ? -40.191 0.469 -30.281 1.00 50.48 412 VAL D N 1
ATOM 3211 C CA . VAL A 1 412 ? -41.586 0.876 -30.168 1.00 48.40 412 VAL D CA 1
ATOM 3212 C C . VAL A 1 412 ? -42.057 1.407 -31.517 1.00 51.65 412 VAL D C 1
ATOM 3213 O O . VAL A 1 412 ? -41.525 2.413 -32.013 1.00 49.58 412 VAL D O 1
ATOM 3217 N N . PRO A 1 413 ? -43.020 0.749 -32.150 1.00 58.89 413 PRO D N 1
ATOM 3218 C CA . PRO A 1 413 ? -43.605 1.268 -33.395 1.00 62.74 413 PRO D CA 1
ATOM 3219 C C . PRO A 1 413 ? -44.514 2.472 -33.165 1.00 67.07 413 PRO D C 1
ATOM 3220 O O . PRO A 1 413 ? -45.104 2.638 -32.093 1.00 66.73 413 PRO D O 1
ATOM 3224 N N . VAL A 1 414 ? -44.572 3.362 -34.159 1.00 67.12 414 VAL D N 1
ATOM 3225 C CA . VAL A 1 414 ? -45.569 4.430 -34.150 1.00 69.51 414 VAL D CA 1
ATOM 3226 C C . VAL A 1 414 ? -46.401 4.326 -35.435 1.00 75.94 414 VAL D C 1
ATOM 3227 O O . VAL A 1 414 ? -45.870 3.963 -36.491 1.00 76.61 414 VAL D O 1
ATOM 3231 N N . TYR A 1 415 ? -47.702 4.640 -35.361 1.00 75.45 415 TYR D N 1
ATOM 3232 C CA . TYR A 1 415 ? -48.646 4.288 -36.430 1.00 80.59 415 TYR D CA 1
ATOM 3233 C C . TYR A 1 415 ? -49.232 5.485 -37.181 1.00 81.84 415 TYR D C 1
ATOM 3234 O O . TYR A 1 415 ? -49.244 6.607 -36.678 1.00 76.28 415 TYR D O 1
ATOM 3243 N N . LYS A 1 416 ? -49.789 5.212 -38.369 1.00 84.76 416 LYS D N 1
ATOM 3244 C CA . LYS A 1 416 ? -50.646 6.163 -39.103 1.00 90.84 416 LYS D CA 1
ATOM 3245 C C . LYS A 1 416 ? -52.114 6.012 -38.684 1.00 95.57 416 LYS D C 1
ATOM 3246 O O . LYS A 1 416 ? -53.003 6.280 -39.486 1.00 92.08 416 LYS D O 1
ATOM 3252 N N . ASN A 1 417 ? -52.391 5.580 -37.450 1.00 97.28 417 ASN D N 1
ATOM 3253 C CA . ASN A 1 417 ? -53.732 5.118 -37.071 1.00 96.80 417 ASN D CA 1
ATOM 3254 C C . ASN A 1 417 ? -54.041 3.905 -37.923 1.00 96.81 417 ASN D C 1
ATOM 3255 O O . ASN A 1 417 ? -54.996 3.903 -38.715 1.00 99.63 417 ASN D O 1
ATOM 3260 N N . ASP A 1 418 ? -53.102 2.922 -37.824 1.00 93.74 418 ASP D N 1
ATOM 3261 C CA . ASP A 1 418 ? -53.206 1.598 -38.502 1.00 92.57 418 ASP D CA 1
ATOM 3262 C C . ASP A 1 418 ? -51.904 1.030 -39.142 1.00 91.04 418 ASP D C 1
ATOM 3263 O O . ASP A 1 418 ? -51.729 -0.199 -39.171 1.00 90.94 418 ASP D O 1
ATOM 3268 N N . LYS A 1 419 ? -51.026 1.838 -39.802 1.00 91.15 419 LYS D N 1
ATOM 3269 C CA . LYS A 1 419 ? -49.742 1.387 -40.404 1.00 89.93 419 LYS D CA 1
ATOM 3270 C C . LYS A 1 419 ? -48.575 2.140 -39.754 1.00 84.85 419 LYS D C 1
ATOM 3271 O O . LYS A 1 419 ? -48.664 3.360 -39.539 1.00 85.73 419 LYS D O 1
ATOM 3277 N N . VAL A 1 420 ? -47.421 1.522 -39.804 1.00 78.57 420 VAL D N 1
ATOM 3278 C CA . VAL A 1 420 ? -46.270 2.073 -39.113 1.00 76.21 420 VAL D CA 1
ATOM 3279 C C . VAL A 1 420 ? -45.646 3.173 -39.960 1.00 74.08 420 VAL D C 1
ATOM 3280 O O . VAL A 1 420 ? -45.397 2.995 -41.160 1.00 70.20 420 VAL D O 1
ATOM 3284 N N . ILE A 1 421 ? -45.350 4.307 -39.326 1.00 72.37 421 ILE D N 1
ATOM 3285 C CA . ILE A 1 421 ? -44.765 5.440 -40.044 1.00 65.66 421 ILE D CA 1
ATOM 3286 C C . ILE A 1 421 ? -43.283 5.518 -39.709 1.00 65.43 421 ILE D C 1
ATOM 3287 O O . ILE A 1 421 ? -42.485 5.980 -40.532 1.00 60.89 421 ILE D O 1
ATOM 3292 N N . HIS A 1 422 ? -42.898 5.070 -38.516 1.00 66.12 422 HIS D N 1
ATOM 3293 C CA . HIS A 1 422 ? -41.481 4.882 -38.202 1.00 64.02 422 HIS D CA 1
ATOM 3294 C C . HIS A 1 422 ? -41.361 4.164 -36.857 1.00 62.12 422 HIS D C 1
ATOM 3295 O O . HIS A 1 422 ? -42.359 3.723 -36.255 1.00 63.71 422 HIS D O 1
ATOM 3302 N N . LEU A 1 423 ? -40.125 4.089 -36.366 1.00 57.72 423 LEU D N 1
ATOM 3303 C CA . LEU A 1 423 ? -39.805 3.423 -35.116 1.00 61.13 423 LEU D CA 1
ATOM 3304 C C . LEU A 1 423 ? -39.101 4.376 -34.157 1.00 52.29 423 LEU D C 1
ATOM 3305 O O . LEU A 1 423 ? -38.378 5.288 -34.570 1.00 51.85 423 LEU D O 1
ATOM 3310 N N . ILE A 1 424 ? -39.345 4.148 -32.865 1.00 53.91 424 ILE D N 1
ATOM 3311 C CA . ILE A 1 424 ? -38.577 4.740 -31.776 1.00 55.19 424 ILE D CA 1
ATOM 3312 C C . ILE A 1 424 ? -37.787 3.614 -31.112 1.00 49.74 424 ILE D C 1
ATOM 3313 O O . ILE A 1 424 ? -38.341 2.561 -30.796 1.00 38.94 424 ILE D O 1
ATOM 3318 N N . GLY A 1 425 ? -36.488 3.816 -30.945 1.00 52.32 425 GLY D N 1
ATOM 3319 C CA . GLY A 1 425 ? -35.657 2.860 -30.257 1.00 49.57 425 GLY D CA 1
ATOM 3320 C C . GLY A 1 425 ? -35.192 3.237 -28.863 1.00 51.01 425 GLY D C 1
ATOM 3321 O O . GLY A 1 425 ? -34.407 4.178 -28.727 1.00 56.75 425 GLY D O 1
ATOM 3322 N N . ALA A 1 426 ? -35.642 2.534 -27.823 1.00 47.38 426 ALA D N 1
ATOM 3323 C CA . ALA A 1 426 ? -35.020 2.677 -26.510 1.00 49.37 426 ALA D CA 1
ATOM 3324 C C . ALA A 1 426 ? -33.742 1.837 -26.491 1.00 56.74 426 ALA D C 1
ATOM 3325 O O . ALA A 1 426 ? -33.808 0.608 -26.667 1.00 53.45 426 ALA D O 1
ATOM 3327 N N . ILE A 1 427 ? -32.580 2.476 -26.273 1.00 51.40 427 ILE D N 1
ATOM 3328 C CA . ILE A 1 427 ? -31.294 1.787 -26.420 1.00 53.61 427 ILE D CA 1
ATOM 3329 C C . ILE A 1 427 ? -30.464 1.869 -25.136 1.00 54.52 427 ILE D C 1
ATOM 3330 O O . ILE A 1 427 ? -30.253 2.950 -24.582 1.00 51.77 427 ILE D O 1
ATOM 3335 N N . VAL A 1 428 ? -30.002 0.708 -24.675 1.00 59.44 428 VAL D N 1
ATOM 3336 C CA . VAL A 1 428 ? -28.936 0.607 -23.680 1.00 56.98 428 VAL D CA 1
ATOM 3337 C C . VAL A 1 428 ? -27.604 0.572 -24.426 1.00 55.32 428 VAL D C 1
ATOM 3338 O O . VAL A 1 428 ? -27.300 -0.449 -25.079 1.00 56.66 428 VAL D O 1
ATOM 3342 N N . PRO A 1 429 ? -26.772 1.608 -24.315 1.00 59.41 429 PRO D N 1
ATOM 3343 C CA . PRO A 1 429 ? -25.525 1.652 -25.083 1.00 63.88 429 PRO D CA 1
ATOM 3344 C C . PRO A 1 429 ? -24.424 0.820 -24.441 1.00 59.82 429 PRO D C 1
ATOM 3345 O O . PRO A 1 429 ? -24.337 0.692 -23.217 1.00 57.38 429 PRO D O 1
ATOM 3349 N N . THR A 1 430 ? -23.533 0.301 -25.299 1.00 62.57 430 THR D N 1
ATOM 3350 C CA . THR A 1 430 ? -22.453 -0.579 -24.834 1.00 68.23 430 THR D CA 1
ATOM 3351 C C . THR A 1 430 ? -21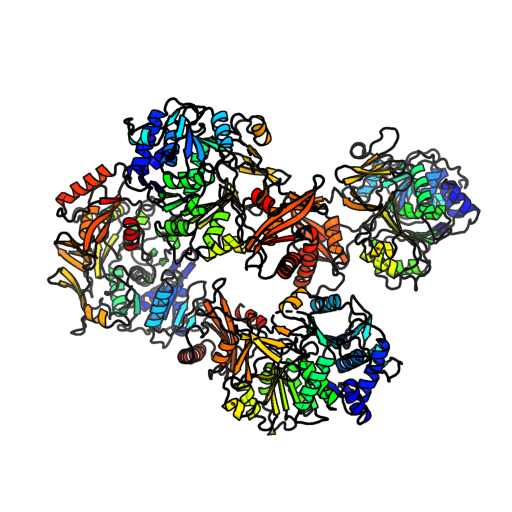.408 0.147 -24.005 1.00 70.52 430 THR D C 1
ATOM 3352 O O . THR A 1 430 ? -20.580 -0.507 -23.366 1.00 69.59 430 THR D O 1
ATOM 3356 N N . THR A 1 431 ? -21.348 1.466 -24.113 1.00 69.15 431 THR D N 1
ATOM 3357 C CA . THR A 1 431 ? -20.460 2.297 -23.320 1.00 71.84 431 THR D CA 1
ATOM 3358 C C . THR A 1 431 ? -21.247 3.557 -23.012 1.00 78.47 431 THR D C 1
ATOM 3359 O O . THR A 1 431 ? -21.450 4.371 -23.918 1.00 87.60 431 THR D O 1
ATOM 3363 N N . GLU A 1 432 ? -21.685 3.762 -21.772 1.00 84.88 432 GLU D N 1
ATOM 3364 C CA . GLU A 1 432 ? -22.285 5.068 -21.548 1.00 89.27 432 GLU D CA 1
ATOM 3365 C C . GLU A 1 432 ? -21.172 6.036 -21.114 1.00 96.10 432 GLU D C 1
ATOM 3366 O O . GLU A 1 432 ? -21.096 6.528 -19.987 1.00 94.22 432 GLU D O 1
ATOM 3372 N N . VAL A 1 433 ? -20.330 6.299 -22.125 1.00 101.47 433 VAL D N 1
ATOM 3373 C CA . VAL A 1 433 ? -19.488 7.460 -22.299 1.00 105.08 433 VAL D CA 1
ATOM 3374 C C . VAL A 1 433 ? -20.403 8.569 -22.831 1.00 111.51 433 VAL D C 1
ATOM 3375 O O . VAL A 1 433 ? -20.018 9.369 -23.703 1.00 113.44 433 VAL D O 1
ATOM 3379 N N . THR A 1 434 ? -21.609 8.656 -22.256 1.00 108.01 434 THR D N 1
ATOM 3380 C CA . THR A 1 434 ? -22.792 9.179 -22.930 1.00 104.81 434 THR D CA 1
ATOM 3381 C C . THR A 1 434 ? -22.695 10.672 -23.208 1.00 110.90 434 THR D C 1
ATOM 3382 O O . THR A 1 434 ? -21.937 11.414 -22.575 1.00 111.34 434 THR D O 1
ATOM 3386 N N . ASP A 1 435 ? -23.380 11.062 -24.285 1.00 114.10 435 ASP D N 1
ATOM 3387 C CA . ASP A 1 435 ? -23.503 12.415 -24.878 1.00 109.06 435 ASP D CA 1
ATOM 3388 C C . ASP A 1 435 ? -24.862 12.122 -25.411 1.00 104.43 435 ASP D C 1
ATOM 3389 O O . ASP A 1 435 ? -25.046 11.114 -26.054 1.00 98.78 435 ASP D O 1
ATOM 3394 N N . ASN A 1 436 ? -25.846 12.943 -25.113 1.00 104.96 436 ASN D N 1
ATOM 3395 C CA . ASN A 1 436 ? -27.207 12.475 -25.405 1.00 103.18 436 ASN D CA 1
ATOM 3396 C C . ASN A 1 436 ? -27.631 12.727 -26.846 1.00 97.42 436 ASN D C 1
ATOM 3397 O O . ASN A 1 436 ? -28.016 11.793 -27.570 1.00 93.77 436 ASN D O 1
ATOM 3402 N N . ALA A 1 437 ? -27.679 14.005 -27.248 1.00 101.33 437 ALA D N 1
ATOM 3403 C CA . ALA A 1 437 ? -27.940 14.285 -28.659 1.00 93.70 437 ALA D CA 1
ATOM 3404 C C . ALA A 1 437 ? -26.799 13.826 -29.567 1.00 87.77 437 ALA D C 1
ATOM 3405 O O . ALA A 1 437 ? -27.068 13.594 -30.739 1.00 81.59 437 ALA D O 1
ATOM 3407 N N . GLU A 1 438 ? -25.537 13.783 -29.076 1.00 91.40 438 GLU D N 1
ATOM 3408 C CA . GLU A 1 438 ? -24.357 13.218 -29.721 1.00 90.35 438 GLU D CA 1
ATOM 3409 C C . GLU A 1 438 ? -24.813 11.794 -30.010 1.00 94.45 438 GLU D C 1
ATOM 3410 O O . GLU A 1 438 ? -25.689 11.619 -30.845 1.00 93.87 438 GLU D O 1
ATOM 3416 N N . MET A 1 439 ? -24.361 10.766 -29.346 1.00 98.00 439 MET D N 1
ATOM 3417 C CA . MET A 1 439 ? -24.150 9.524 -30.100 1.00 85.60 439 MET D CA 1
ATOM 3418 C C . MET A 1 439 ? -25.354 8.885 -30.757 1.00 80.15 439 MET D C 1
ATOM 3419 O O . MET A 1 439 ? -25.182 7.792 -31.285 1.00 77.98 439 MET D O 1
ATOM 3424 N N . THR A 1 440 ? -26.469 9.586 -30.838 1.00 77.62 440 THR D N 1
ATOM 3425 C CA . THR A 1 440 ? -27.453 9.291 -31.861 1.00 74.23 440 THR D CA 1
ATOM 3426 C C . THR A 1 440 ? -26.855 9.420 -33.285 1.00 74.21 440 THR D C 1
ATOM 3427 O O . THR A 1 440 ? -27.339 8.746 -34.218 1.00 79.22 440 THR D O 1
ATOM 3431 N N . LYS A 1 441 ? -25.793 10.240 -33.500 1.00 74.40 441 LYS D N 1
ATOM 3432 C CA . LYS A 1 441 ? -25.276 10.284 -34.887 1.00 76.59 441 LYS D CA 1
ATOM 3433 C C . LYS A 1 441 ? -24.379 9.086 -35.152 1.00 73.34 441 LYS D C 1
ATOM 3434 O O . LYS A 1 441 ? -24.288 8.644 -36.299 1.00 70.60 441 LYS D O 1
ATOM 3440 N N . ASN A 1 442 ? -23.755 8.497 -34.116 1.00 74.20 442 ASN D N 1
ATOM 3441 C CA . ASN A 1 442 ? -22.962 7.284 -34.344 1.00 77.80 442 ASN D CA 1
ATOM 3442 C C . ASN A 1 442 ? -23.849 6.059 -34.506 1.00 72.53 442 ASN D C 1
ATOM 3443 O O . ASN A 1 442 ? -23.495 5.130 -35.248 1.00 66.28 442 ASN D O 1
ATOM 3448 N N . ILE A 1 443 ? -24.987 6.041 -33.805 1.00 73.14 443 ILE D N 1
ATOM 3449 C CA . ILE A 1 443 ? -25.925 4.945 -33.978 1.00 73.16 443 ILE D CA 1
ATOM 3450 C C . ILE A 1 443 ? -26.579 5.047 -35.349 1.00 67.56 443 ILE D C 1
ATOM 3451 O O . ILE A 1 443 ? -26.684 4.050 -36.076 1.00 71.01 443 ILE D O 1
ATOM 3456 N N . LYS A 1 444 ? -26.966 6.258 -35.754 1.00 62.55 444 LYS D N 1
ATOM 3457 C CA . LYS A 1 444 ? -27.557 6.427 -37.074 1.00 64.24 444 LYS D CA 1
ATOM 3458 C C . LYS A 1 444 ? -26.553 6.087 -38.168 1.00 63.89 444 LYS D C 1
ATOM 3459 O O . LYS A 1 444 ? -26.860 5.293 -39.068 1.00 63.31 444 LYS D O 1
ATOM 3465 N N . ASN A 1 445 ? -25.318 6.585 -38.047 1.00 64.48 445 ASN D N 1
ATOM 3466 C CA . ASN A 1 445 ? -24.304 6.307 -39.064 1.00 66.08 445 ASN D CA 1
ATOM 3467 C C . ASN A 1 445 ? -23.983 4.821 -39.169 1.00 62.08 445 ASN D C 1
ATOM 3468 O O . ASN A 1 445 ? -23.775 4.311 -40.273 1.00 62.90 445 ASN D O 1
ATOM 3473 N N . ASP A 1 446 ? -23.907 4.112 -38.047 1.00 59.06 446 ASP D N 1
ATOM 3474 C CA . ASP A 1 446 ? -23.703 2.666 -38.122 1.00 61.74 446 ASP D CA 1
ATOM 3475 C C . ASP A 1 446 ? -24.889 1.924 -38.746 1.00 60.41 446 ASP D C 1
ATOM 3476 O O . ASP A 1 446 ? -24.727 1.108 -39.676 1.00 59.29 446 ASP D O 1
ATOM 3481 N N . LEU A 1 447 ? -26.101 2.275 -38.323 1.00 61.72 447 LEU D N 1
ATOM 3482 C CA . LEU A 1 447 ? -27.270 1.497 -38.708 1.00 56.09 447 LEU D CA 1
ATOM 3483 C C . LEU A 1 447 ? -27.637 1.762 -40.145 1.00 53.65 447 LEU D C 1
ATOM 3484 O O . LEU A 1 447 ? -28.354 0.966 -40.753 1.00 53.85 447 LEU D O 1
ATOM 3489 N N . LYS A 1 448 ? -27.131 2.852 -40.701 1.00 55.88 448 LYS D N 1
ATOM 3490 C CA . LYS A 1 448 ? -27.426 3.177 -42.085 1.00 59.09 448 LYS D CA 1
ATOM 3491 C C . LYS A 1 448 ? -26.614 2.309 -43.032 1.00 54.07 448 LYS D C 1
ATOM 3492 O O . LYS A 1 448 ? -27.128 1.868 -44.065 1.00 55.77 448 LYS D O 1
ATOM 3498 N N . SER A 1 449 ? -25.348 2.049 -42.694 1.00 54.40 449 SER D N 1
ATOM 3499 C CA . SER A 1 449 ? -24.563 1.088 -43.462 1.00 56.27 449 SER D CA 1
ATOM 3500 C C . SER A 1 449 ? -24.987 -0.359 -43.196 1.00 53.40 449 SER D C 1
ATOM 3501 O O . SER A 1 449 ? -24.683 -1.235 -44.012 1.00 53.11 449 SER D O 1
ATOM 3504 N N . ARG A 1 450 ? -25.696 -0.635 -42.094 1.00 50.36 450 ARG D N 1
ATOM 3505 C CA . ARG A 1 450 ? -25.976 -2.026 -41.771 1.00 51.83 450 ARG D CA 1
ATOM 3506 C C . ARG A 1 450 ? -27.384 -2.531 -42.101 1.00 52.45 450 ARG D C 1
ATOM 3507 O O . ARG A 1 450 ? -27.561 -3.750 -42.213 1.00 49.16 450 ARG D O 1
ATOM 3515 N N . LEU A 1 451 ? -28.373 -1.665 -42.289 1.00 50.48 451 LEU D N 1
ATOM 3516 C CA . LEU A 1 451 ? -29.761 -2.091 -42.387 1.00 47.94 451 LEU D CA 1
ATOM 3517 C C . LEU A 1 451 ? -30.484 -1.285 -43.455 1.00 46.49 451 LEU D C 1
ATOM 3518 O O . LEU A 1 451 ? -30.042 -0.193 -43.825 1.00 42.60 451 LEU D O 1
ATOM 3523 N N . PRO A 1 452 ? -31.600 -1.803 -43.973 1.00 48.08 452 PRO D N 1
ATOM 3524 C CA . PRO A 1 452 ? -32.444 -0.991 -44.860 1.00 45.69 452 PRO D CA 1
ATOM 3525 C C . PRO A 1 452 ? -33.106 0.137 -44.078 1.00 49.10 452 PRO D C 1
ATOM 3526 O O . PRO A 1 452 ? -33.325 0.030 -42.866 1.00 46.88 452 PRO D O 1
ATOM 3530 N N . GLU A 1 453 ? -33.438 1.223 -44.791 1.00 47.00 453 GLU D N 1
ATOM 3531 C CA . GLU A 1 453 ? -33.907 2.432 -44.120 1.00 46.97 453 GLU D CA 1
ATOM 3532 C C . GLU A 1 453 ? -35.091 2.136 -43.213 1.00 49.69 453 GLU D C 1
ATOM 3533 O O . GLU A 1 453 ? -35.134 2.614 -42.071 1.00 50.09 453 GLU D O 1
ATOM 3539 N N . TYR A 1 454 ? -36.043 1.316 -43.685 1.00 47.20 454 TYR D N 1
ATOM 3540 C CA . TYR A 1 454 ? -37.291 1.066 -42.962 1.00 46.48 454 TYR D CA 1
ATOM 3541 C C . TYR A 1 454 ? -37.097 0.282 -41.685 1.00 51.12 454 TYR D C 1
ATOM 3542 O O . TYR A 1 454 ? -38.093 -0.019 -41.021 1.00 57.25 454 TYR D O 1
ATOM 3551 N N . MET A 1 455 ? -35.871 -0.075 -41.314 1.00 48.30 455 MET D N 1
ATOM 3552 C CA . MET A 1 455 ? -35.645 -0.752 -40.061 1.00 51.51 455 MET D CA 1
ATOM 3553 C C . MET A 1 455 ? -34.832 0.065 -39.072 1.00 53.85 455 MET D C 1
ATOM 3554 O O . MET A 1 455 ? -34.689 -0.348 -37.913 1.00 47.84 455 MET D O 1
ATOM 3559 N N . ILE A 1 456 ? -34.305 1.210 -39.491 1.00 53.39 456 ILE D N 1
ATOM 3560 C CA . ILE A 1 456 ? -33.608 2.099 -38.575 1.00 52.36 456 ILE D CA 1
ATOM 3561 C C . ILE A 1 456 ? -34.668 2.985 -37.939 1.00 48.24 456 ILE D C 1
ATOM 3562 O O . ILE A 1 456 ? -35.434 3.623 -38.675 1.00 57.82 456 ILE D O 1
ATOM 3567 N N . PRO A 1 457 ? -34.787 3.014 -36.626 1.00 51.57 457 PRO D N 1
ATOM 3568 C CA . PRO A 1 457 ? -35.747 3.927 -36.011 1.00 56.82 457 PRO D CA 1
ATOM 3569 C C . PRO A 1 457 ? -35.314 5.366 -36.274 1.00 54.32 457 PRO D C 1
ATOM 3570 O O . PRO A 1 457 ? -34.121 5.668 -36.371 1.00 53.18 457 PRO D O 1
ATOM 3574 N N . ARG A 1 458 ? -36.293 6.251 -36.442 1.00 56.03 458 ARG D N 1
ATOM 3575 C CA . ARG A 1 458 ? -35.958 7.649 -36.696 1.00 56.11 458 ARG D CA 1
ATOM 3576 C C . ARG A 1 458 ? -35.499 8.347 -35.442 1.00 52.47 458 ARG D C 1
ATOM 3577 O O . ARG A 1 458 ? -34.650 9.243 -35.505 1.00 52.66 458 ARG D O 1
ATOM 3585 N N . LYS A 1 459 ? -36.007 7.890 -34.304 1.00 63.32 459 LYS D N 1
ATOM 3586 C CA . LYS A 1 459 ? -35.964 8.589 -33.034 1.00 60.84 459 LYS D CA 1
ATOM 3587 C C . LYS A 1 459 ? -35.453 7.586 -31.989 1.00 67.71 459 LYS D C 1
ATOM 3588 O O . LYS A 1 459 ? -35.936 6.441 -31.919 1.00 57.76 459 LYS D O 1
ATOM 3594 N N . PHE A 1 460 ? -34.463 7.999 -31.190 1.00 67.44 460 PHE D N 1
ATOM 3595 C CA . PHE A 1 460 ? -33.898 7.129 -30.158 1.00 61.67 460 PHE D CA 1
ATOM 3596 C C . PHE A 1 460 ? -34.021 7.779 -28.787 1.00 66.13 460 PHE D C 1
ATOM 3597 O O . PHE A 1 460 ? -33.891 9.000 -28.655 1.00 69.05 460 PHE D O 1
ATOM 3605 N N . GLU A 1 461 ? -34.255 6.962 -27.759 1.00 66.35 461 GLU D N 1
ATOM 3606 C CA . GLU A 1 461 ? -34.212 7.418 -26.371 1.00 63.22 461 GLU D CA 1
ATOM 3607 C C . GLU A 1 461 ? -33.205 6.550 -25.634 1.00 63.72 461 GLU D C 1
ATOM 3608 O O . GLU A 1 461 ? -33.337 5.318 -25.604 1.00 67.54 461 GLU D O 1
ATOM 3614 N N . TRP A 1 462 ? -32.185 7.193 -25.077 1.00 63.46 462 TRP D N 1
ATOM 3615 C CA . TRP A 1 462 ? -31.084 6.496 -24.428 1.00 60.43 462 TRP D CA 1
ATOM 3616 C C . TRP A 1 462 ? -31.444 6.111 -23.008 1.00 59.81 462 TRP D C 1
ATOM 3617 O O . TRP A 1 462 ? -32.030 6.897 -22.258 1.00 57.39 462 TRP D O 1
ATOM 3628 N N . MET A 1 463 ? -31.078 4.895 -22.636 1.00 60.45 463 MET D N 1
ATOM 3629 C CA . MET A 1 463 ? -31.524 4.326 -21.379 1.00 64.53 463 MET D CA 1
ATOM 3630 C C . MET A 1 463 ? -30.343 3.712 -20.647 1.00 63.11 463 MET D C 1
ATOM 3631 O O . MET A 1 463 ? -29.435 3.139 -21.259 1.00 58.74 463 MET D O 1
ATOM 3636 N N . GLU A 1 464 ? -30.359 3.888 -19.326 1.00 68.73 464 GLU D N 1
ATOM 3637 C CA . GLU A 1 464 ? -29.309 3.352 -18.471 1.00 68.57 464 GLU D CA 1
ATOM 3638 C C . GLU A 1 464 ? -29.466 1.854 -18.298 1.00 65.37 464 GLU D C 1
ATOM 3639 O O . GLU A 1 464 ? -28.525 1.100 -18.565 1.00 54.83 464 GLU D O 1
ATOM 3645 N N . GLN A 1 465 ? -30.635 1.383 -17.885 1.00 65.71 465 GLN D N 1
ATOM 3646 C CA . GLN A 1 465 ? -30.789 -0.031 -18.182 1.00 60.75 465 GLN D CA 1
ATOM 3647 C C . GLN A 1 465 ? -32.301 -0.293 -18.289 1.00 60.02 465 GLN D C 1
ATOM 3648 O O . GLN A 1 465 ? -33.127 0.575 -17.982 1.00 62.44 465 GLN D O 1
ATOM 3654 N N . LEU A 1 466 ? -32.662 -1.409 -18.934 1.00 53.80 466 LEU D N 1
ATOM 3655 C CA . LEU A 1 466 ? -34.068 -1.595 -19.294 1.00 50.98 466 LEU D CA 1
ATOM 3656 C C . LEU A 1 466 ? -34.883 -2.072 -18.085 1.00 50.80 466 LEU D C 1
ATOM 3657 O O . LEU A 1 466 ? -34.396 -2.882 -17.280 1.00 49.72 466 LEU D O 1
ATOM 3662 N N . PRO A 1 467 ? -36.126 -1.582 -17.931 1.00 51.02 467 PRO D N 1
ATOM 3663 C CA . PRO A 1 467 ? -36.956 -2.001 -16.788 1.00 46.75 467 PRO D CA 1
ATOM 3664 C C . PRO A 1 467 ? -37.403 -3.451 -16.919 1.00 46.04 467 PRO D C 1
ATOM 3665 O O . PRO A 1 467 ? -37.596 -3.982 -18.017 1.00 46.88 467 PRO D O 1
ATOM 3669 N N . LEU A 1 468 ? -37.564 -4.095 -15.779 1.00 47.13 468 LEU D N 1
ATOM 3670 C CA . LEU A 1 468 ? -37.947 -5.490 -15.756 1.00 47.57 468 LEU D CA 1
ATOM 3671 C C . LEU A 1 468 ? -39.314 -5.681 -15.115 1.00 44.27 468 LEU D C 1
ATOM 3672 O O . LEU A 1 468 ? -39.663 -5.006 -14.152 1.00 47.27 468 LEU D O 1
ATOM 3677 N N . THR A 1 469 ? -40.066 -6.624 -15.654 1.00 44.50 469 THR D N 1
ATOM 3678 C CA . THR A 1 469 ? -41.264 -7.167 -15.044 1.00 46.86 469 THR D CA 1
ATOM 3679 C C . THR A 1 469 ? -40.921 -7.709 -13.646 1.00 52.62 469 THR D C 1
ATOM 3680 O O . THR A 1 469 ? -39.747 -7.853 -13.269 1.00 45.31 469 THR D O 1
ATOM 3684 N N . SER A 1 470 ? -41.966 -8.001 -12.863 1.00 48.03 470 SER D N 1
ATOM 3685 C CA . SER A 1 470 ? -41.758 -8.761 -11.636 1.00 43.36 470 SER D CA 1
ATOM 3686 C C . SER A 1 470 ? -41.183 -10.148 -11.944 1.00 49.71 470 SER D C 1
ATOM 3687 O O . SER A 1 470 ? -40.511 -10.753 -11.094 1.00 49.00 470 SER D O 1
ATOM 3690 N N . ASN A 1 471 ? -41.462 -10.688 -13.138 1.00 42.54 471 ASN D N 1
ATOM 3691 C CA . ASN A 1 471 ? -40.900 -11.976 -13.508 1.00 34.70 471 ASN D CA 1
ATOM 3692 C C . ASN A 1 471 ? -39.466 -11.878 -14.022 1.00 42.40 471 ASN D C 1
ATOM 3693 O O . ASN A 1 471 ? -38.821 -12.921 -14.237 1.00 38.93 471 ASN D O 1
ATOM 3698 N N . GLY A 1 472 ? -38.943 -10.662 -14.202 1.00 44.84 472 GLY D N 1
ATOM 3699 C CA . GLY A 1 472 ? -37.595 -10.467 -14.703 1.00 41.35 472 GLY D CA 1
ATOM 3700 C C . GLY A 1 472 ? -37.473 -10.387 -16.208 1.00 40.82 472 GLY D C 1
ATOM 3701 O O . GLY A 1 472 ? -36.364 -10.554 -16.735 1.00 38.57 472 GLY D O 1
ATOM 3702 N N . LYS A 1 473 ? -38.576 -10.190 -16.922 1.00 38.39 473 LYS D N 1
ATOM 3703 C CA . LYS A 1 473 ? -38.504 -9.967 -18.354 1.00 39.85 473 LYS D CA 1
ATOM 3704 C C . LYS A 1 473 ? -38.485 -8.474 -18.641 1.00 45.82 473 LYS D C 1
ATOM 3705 O O . LYS A 1 473 ? -38.914 -7.657 -17.825 1.00 45.94 473 LYS D O 1
ATOM 3711 N N . ILE A 1 474 ? -38.000 -8.121 -19.830 1.00 46.00 474 ILE D N 1
ATOM 3712 C CA . ILE A 1 474 ? -38.030 -6.720 -20.224 1.00 47.53 474 ILE D CA 1
ATOM 3713 C C . ILE A 1 474 ? -39.478 -6.250 -20.276 1.00 52.05 474 ILE D C 1
ATOM 3714 O O . ILE A 1 474 ? -40.363 -6.923 -20.818 1.00 56.19 474 ILE D O 1
ATOM 3719 N N . ASP A 1 475 ? -39.727 -5.104 -19.666 1.00 50.79 475 ASP D N 1
ATOM 3720 C CA . ASP A 1 475 ? -41.069 -4.564 -19.489 1.00 55.57 475 ASP D CA 1
ATOM 3721 C C . ASP A 1 475 ? -41.380 -3.676 -20.696 1.00 59.86 475 ASP D C 1
ATOM 3722 O O . ASP A 1 475 ? -41.208 -2.456 -20.652 1.00 52.09 475 ASP D O 1
ATOM 3727 N N . ARG A 1 476 ? -41.873 -4.296 -21.781 1.00 61.95 476 ARG D N 1
ATOM 3728 C CA . ARG A 1 476 ? -42.203 -3.543 -22.995 1.00 56.65 476 ARG D CA 1
ATOM 3729 C C . ARG A 1 476 ? -43.267 -2.490 -22.730 1.00 62.18 476 ARG D C 1
ATOM 3730 O O . ARG A 1 476 ? -43.144 -1.344 -23.185 1.00 55.37 476 ARG D O 1
ATOM 3738 N N . LYS A 1 477 ? -44.357 -2.877 -22.050 1.00 61.86 477 LYS D N 1
ATOM 3739 C CA . LYS A 1 477 ? -45.437 -1.916 -21.835 1.00 68.53 477 LYS D CA 1
ATOM 3740 C C . LYS A 1 477 ? -44.925 -0.701 -21.069 1.00 62.64 477 LYS D C 1
ATOM 3741 O O . LYS A 1 477 ? -45.318 0.441 -21.362 1.00 63.78 477 LYS D O 1
ATOM 3747 N N . LYS A 1 478 ? -43.972 -0.923 -20.158 1.00 57.71 478 LYS D N 1
ATOM 3748 C CA . LYS A 1 478 ? -43.456 0.164 -19.348 1.00 58.55 478 LYS D CA 1
ATOM 3749 C C . LYS A 1 478 ? -42.438 1.004 -20.112 1.00 61.97 478 LYS D C 1
ATOM 3750 O O . LYS A 1 478 ? -42.389 2.226 -19.919 1.00 68.96 478 LYS D O 1
ATOM 3756 N N . ILE A 1 479 ? -41.660 0.394 -21.017 1.00 59.52 479 ILE D N 1
ATOM 3757 C CA . ILE A 1 479 ? -40.772 1.180 -21.871 1.00 55.17 479 ILE D CA 1
ATOM 3758 C C . ILE A 1 479 ? -41.600 2.045 -22.813 1.00 60.06 479 ILE D C 1
ATOM 3759 O O . ILE A 1 479 ? -41.271 3.214 -23.075 1.00 58.52 479 ILE D O 1
ATOM 3764 N N . ALA A 1 480 ? -42.691 1.479 -23.332 1.00 58.93 480 ALA D N 1
ATOM 3765 C CA . ALA A 1 480 ? -43.627 2.253 -24.127 1.00 59.95 480 ALA D CA 1
ATOM 3766 C C . ALA A 1 480 ? -44.128 3.447 -23.334 1.00 63.34 480 ALA D C 1
ATOM 3767 O O . ALA A 1 480 ? -44.242 4.552 -23.872 1.00 66.15 480 ALA D O 1
ATOM 3769 N N . GLU A 1 481 ? -44.413 3.253 -22.044 1.00 64.65 481 GLU D N 1
ATOM 3770 C CA . GLU A 1 481 ? -44.850 4.392 -21.243 1.00 64.43 481 GLU D CA 1
ATOM 3771 C C . GLU A 1 481 ? -43.736 5.415 -21.066 1.00 66.38 481 GLU D C 1
ATOM 3772 O O . GLU A 1 481 ? -44.006 6.619 -21.027 1.00 70.08 481 GLU D O 1
ATOM 3778 N N . VAL A 1 482 ? -42.484 4.954 -20.975 1.00 64.73 482 VAL D N 1
ATOM 3779 C CA . VAL A 1 482 ? -41.340 5.850 -20.809 1.00 62.93 482 VAL D CA 1
ATOM 3780 C C . VAL A 1 482 ? -41.137 6.730 -22.045 1.00 70.04 482 VAL D C 1
ATOM 3781 O O . VAL A 1 482 ? -40.693 7.885 -21.935 1.00 73.33 482 VAL D O 1
ATOM 3785 N N . ILE A 1 483 ? -41.472 6.218 -23.234 1.00 68.19 483 ILE D N 1
ATOM 3786 C CA . ILE A 1 483 ? -41.217 6.967 -24.461 1.00 67.97 483 ILE D CA 1
ATOM 3787 C C . ILE A 1 483 ? -42.225 8.102 -24.643 1.00 72.85 483 ILE D C 1
ATOM 3788 O O . ILE A 1 483 ? -41.849 9.221 -25.010 1.00 78.97 483 ILE D O 1
ATOM 3793 N N . ASN A 1 484 ? -43.517 7.836 -24.419 1.00 70.84 484 ASN D N 1
ATOM 3794 C CA . ASN A 1 484 ? -44.572 8.833 -24.589 1.00 76.53 484 ASN D CA 1
ATOM 3795 C C . ASN A 1 484 ? -44.770 9.708 -23.355 1.00 75.85 484 ASN D C 1
ATOM 3796 O O . ASN A 1 484 ? -45.893 10.164 -23.091 1.00 77.28 484 ASN D O 1
ATOM 3801 N N . GLY A 1 485 ? -43.714 9.946 -22.590 1.00 79.25 485 GLY D N 1
ATOM 3802 C CA . GLY A 1 485 ? -43.778 10.815 -21.431 1.00 84.31 485 GLY D CA 1
ATOM 3803 C C . GLY A 1 485 ? -42.483 11.590 -21.346 1.00 86.57 485 GLY D C 1
ATOM 3804 O O . GLY A 1 485 ? -41.823 11.793 -22.370 1.00 86.49 485 GLY D O 1
ATOM 3805 N N . THR B 1 2 ? -82.303 33.971 -54.673 1.00 71.99 2 THR C N 1
ATOM 3806 C CA . THR B 1 2 ? -81.979 32.591 -55.039 1.00 67.06 2 THR C CA 1
ATOM 3807 C C . THR B 1 2 ? -83.195 31.652 -55.167 1.00 70.32 2 THR C C 1
ATOM 3808 O O . THR B 1 2 ? -83.801 31.231 -54.174 1.00 69.47 2 THR C O 1
ATOM 3812 N N . ASP B 1 3 ? -83.503 31.348 -56.434 1.00 64.03 3 ASP C N 1
ATOM 3813 C CA . ASP B 1 3 ? -84.633 30.568 -56.918 1.00 50.96 3 ASP C CA 1
ATOM 3814 C C . ASP B 1 3 ? -84.109 29.435 -57.782 1.00 50.29 3 ASP C C 1
ATOM 3815 O O . ASP B 1 3 ? -83.105 29.612 -58.476 1.00 52.75 3 ASP C O 1
ATOM 3820 N N . ILE B 1 4 ? -84.792 28.277 -57.775 1.00 38.39 4 ILE C N 1
ATOM 3821 C CA . ILE B 1 4 ? -84.185 27.096 -58.390 1.00 44.03 4 ILE C CA 1
ATOM 3822 C C . ILE B 1 4 ? -84.032 27.316 -59.892 1.00 44.93 4 ILE C C 1
ATOM 3823 O O . ILE B 1 4 ? -82.932 27.195 -60.461 1.00 47.37 4 ILE C O 1
ATOM 3828 N N . ILE B 1 5 ? -85.118 27.751 -60.534 1.00 46.01 5 ILE C N 1
ATOM 3829 C CA . ILE B 1 5 ? -85.119 27.969 -61.980 1.00 46.76 5 ILE C CA 1
ATOM 3830 C C . ILE B 1 5 ? -84.082 29.021 -62.371 1.00 46.55 5 ILE C C 1
ATOM 3831 O O . ILE B 1 5 ? -83.329 28.842 -63.337 1.00 44.08 5 ILE C O 1
ATOM 3836 N N . ASN B 1 6 ? -83.988 30.111 -61.597 1.00 43.48 6 ASN C N 1
ATOM 3837 C CA . ASN B 1 6 ? -83.081 31.206 -61.935 1.00 46.83 6 ASN C CA 1
ATOM 3838 C C . ASN B 1 6 ? -81.607 30.792 -61.881 1.00 46.57 6 ASN C C 1
ATOM 3839 O O . ASN B 1 6 ? -80.822 31.181 -62.751 1.00 44.81 6 ASN C O 1
ATOM 3844 N N . LYS B 1 7 ? -81.188 30.073 -60.828 1.00 45.83 7 LYS C N 1
ATOM 3845 C CA . LYS B 1 7 ? -79.786 29.660 -60.829 1.00 46.61 7 LYS C CA 1
ATOM 3846 C C . LYS B 1 7 ? -79.529 28.677 -61.960 1.00 43.81 7 LYS C C 1
ATOM 3847 O O . LYS B 1 7 ? -78.493 28.768 -62.651 1.00 48.22 7 LYS C O 1
ATOM 3853 N N . LEU B 1 8 ? -80.477 27.773 -62.235 1.00 37.67 8 LEU C N 1
ATOM 3854 C CA . LEU B 1 8 ? -80.207 26.838 -63.306 1.00 36.97 8 LEU C CA 1
ATOM 3855 C C . LEU B 1 8 ? -80.080 27.557 -64.631 1.00 39.63 8 LEU C C 1
ATOM 3856 O O . LEU B 1 8 ? -79.161 27.287 -65.408 1.00 35.55 8 LEU C O 1
ATOM 3861 N N . GLN B 1 9 ? -80.955 28.541 -64.854 1.00 40.64 9 GLN C N 1
ATOM 3862 C CA . GLN B 1 9 ? -80.979 29.289 -66.099 1.00 41.31 9 GLN C CA 1
ATOM 3863 C C . GLN B 1 9 ? -79.734 30.152 -66.248 1.00 38.50 9 GLN C C 1
ATOM 3864 O O . GLN B 1 9 ? -79.176 30.265 -67.346 1.00 37.84 9 GLN C O 1
ATOM 3870 N N . ALA B 1 10 ? -79.282 30.772 -65.160 1.00 32.91 10 ALA C N 1
ATOM 3871 C CA . ALA B 1 10 ? -78.054 31.556 -65.255 1.00 38.71 10 ALA C CA 1
ATOM 3872 C C . ALA B 1 10 ? -76.878 30.662 -65.638 1.00 43.95 10 ALA C C 1
ATOM 3873 O O . ALA B 1 10 ? -76.090 31.016 -66.525 1.00 46.12 10 ALA C O 1
ATOM 3875 N N . PHE B 1 11 ? -76.762 29.483 -64.999 1.00 34.67 11 PHE C N 1
ATOM 3876 C CA . PHE B 1 11 ? -75.700 28.549 -65.368 1.00 37.02 11 PHE C CA 1
ATOM 3877 C C . PHE B 1 11 ? -75.832 28.062 -66.805 1.00 40.13 11 PHE C C 1
ATOM 3878 O O . PHE B 1 11 ? -74.821 27.852 -67.488 1.00 44.96 11 PHE C O 1
ATOM 3886 N N . ALA B 1 12 ? -77.056 27.833 -67.271 1.00 35.68 12 ALA C N 1
ATOM 3887 C CA . ALA B 1 12 ? -77.225 27.376 -68.646 1.00 42.60 12 ALA C CA 1
ATOM 3888 C C . ALA B 1 12 ? -76.834 28.467 -69.620 1.00 42.99 12 ALA C C 1
ATOM 3889 O O . ALA B 1 12 ? -76.395 28.183 -70.742 1.00 39.88 12 ALA C O 1
ATOM 3891 N N . ASP B 1 13 ? -77.023 29.719 -69.219 1.00 41.92 13 ASP C N 1
ATOM 3892 C CA . ASP B 1 13 ? -76.645 30.832 -70.076 1.00 44.06 13 ASP C CA 1
ATOM 3893 C C . ASP B 1 13 ? -75.136 31.031 -70.072 1.00 45.25 13 ASP C C 1
ATOM 3894 O O . ASP B 1 13 ? -74.581 31.560 -71.045 1.00 43.77 13 ASP C O 1
ATOM 3899 N N . ALA B 1 14 ? -74.473 30.675 -68.966 1.00 42.33 14 ALA C N 1
ATOM 3900 C CA . ALA B 1 14 ? -73.022 30.785 -68.920 1.00 36.87 14 ALA C CA 1
ATOM 3901 C C . ALA B 1 14 ? -72.355 29.673 -69.714 1.00 40.04 14 ALA C C 1
ATOM 3902 O O . ALA B 1 14 ? -71.445 29.929 -70.510 1.00 42.45 14 ALA C O 1
ATOM 3904 N N . ASN B 1 15 ? -72.842 28.439 -69.573 1.00 43.53 15 ASN C N 1
ATOM 3905 C CA . ASN B 1 15 ? -72.178 27.260 -70.136 1.00 43.84 15 ASN C CA 1
ATOM 3906 C C . ASN B 1 15 ? -73.211 26.350 -70.773 1.00 43.30 15 ASN C C 1
ATOM 3907 O O . ASN B 1 15 ? -73.485 25.248 -70.278 1.00 45.41 15 ASN C O 1
ATOM 3912 N N . PRO B 1 16 ? -73.804 26.780 -71.886 1.00 40.11 16 PRO C N 1
ATOM 3913 C CA . PRO B 1 16 ? -74.869 25.971 -72.508 1.00 42.16 16 PRO C CA 1
ATOM 3914 C C . PRO B 1 16 ? -74.443 24.558 -72.849 1.00 38.85 16 PRO C C 1
ATOM 3915 O O . PRO B 1 16 ? -75.276 23.640 -72.811 1.00 42.55 16 PRO C O 1
ATOM 3919 N N . GLN B 1 17 ? -73.170 24.344 -73.151 1.00 34.61 17 GLN C N 1
ATOM 3920 C CA . GLN B 1 17 ? -72.699 23.030 -73.563 1.00 40.73 17 GLN C CA 1
ATOM 3921 C C . GLN B 1 17 ? -72.044 22.235 -72.436 1.00 40.15 17 GLN C C 1
ATOM 3922 O O . GLN B 1 17 ? -71.667 21.082 -72.656 1.00 43.85 17 GLN C O 1
ATOM 3928 N N . SER B 1 18 ? -72.030 22.758 -71.215 1.00 36.76 18 SER C N 1
ATOM 3929 C CA . SER B 1 18 ? -71.693 21.931 -70.068 1.00 35.37 18 SER C CA 1
ATOM 3930 C C . SER B 1 18 ? -72.736 20.840 -69.917 1.00 39.50 18 SER C C 1
ATOM 3931 O O . SER B 1 18 ? -73.882 20.983 -70.348 1.00 41.26 18 SER C O 1
ATOM 3934 N N . ILE B 1 19 ? -72.312 19.696 -69.404 1.00 34.01 19 ILE C N 1
ATOM 3935 C CA . ILE B 1 19 ? -73.248 18.601 -69.214 1.00 33.92 19 ILE C CA 1
ATOM 3936 C C . ILE B 1 19 ? -73.995 18.790 -67.892 1.00 35.91 19 ILE C C 1
ATOM 3937 O O . ILE B 1 19 ? -73.376 18.901 -66.827 1.00 34.65 19 ILE C O 1
ATOM 3942 N N . ALA B 1 20 ? -75.327 18.838 -67.960 1.00 31.78 20 ALA C N 1
ATOM 3943 C CA . ALA B 1 20 ? -76.174 18.888 -66.778 1.00 32.62 20 ALA C CA 1
ATOM 3944 C C . ALA B 1 20 ? -76.510 17.494 -66.219 1.00 34.14 20 ALA C C 1
ATOM 3945 O O . ALA B 1 20 ? -76.572 17.331 -64.992 1.00 26.65 20 ALA C O 1
ATOM 3947 N N . VAL B 1 21 ? -76.743 16.497 -67.093 1.00 32.97 21 VAL C N 1
ATOM 3948 C CA . VAL B 1 21 ? -77.137 15.139 -66.703 1.00 32.49 21 VAL C CA 1
ATOM 3949 C C . VAL B 1 21 ? -76.446 14.101 -67.601 1.00 34.79 21 VAL C C 1
ATOM 3950 O O . VAL B 1 21 ? -76.410 14.241 -68.831 1.00 29.74 21 VAL C O 1
ATOM 3954 N N . ARG B 1 22 ? -75.923 13.042 -66.977 1.00 29.33 22 ARG C N 1
ATOM 3955 C CA . ARG B 1 22 ? -75.272 11.949 -67.683 1.00 31.05 22 ARG C CA 1
ATOM 3956 C C . ARG B 1 22 ? -75.725 10.612 -67.107 1.00 29.78 22 ARG C C 1
ATOM 3957 O O . ARG B 1 22 ? -75.589 10.358 -65.903 1.00 27.22 22 ARG C O 1
ATOM 3965 N N . HIS B 1 23 ? -76.205 9.738 -67.974 1.00 32.85 23 HIS C N 1
ATOM 3966 C CA . HIS B 1 23 ? -76.546 8.367 -67.598 1.00 35.48 23 HIS C CA 1
ATOM 3967 C C . HIS B 1 23 ? -75.888 7.464 -68.637 1.00 36.82 23 HIS C C 1
ATOM 3968 O O . HIS B 1 23 ? -76.377 7.369 -69.770 1.00 33.72 23 HIS C O 1
ATOM 3975 N N . THR B 1 24 ? -74.745 6.930 -68.256 1.00 36.94 24 THR C N 1
ATOM 3976 C CA . THR B 1 24 ? -73.844 6.176 -69.089 1.00 38.75 24 THR C CA 1
ATOM 3977 C C . THR B 1 24 ? -73.531 7.048 -70.264 1.00 40.60 24 THR C C 1
ATOM 3978 O O . THR B 1 24 ? -73.072 8.134 -70.107 1.00 42.53 24 THR C O 1
ATOM 3982 N N . THR B 1 25 ? -73.807 6.587 -71.452 1.00 36.97 25 THR C N 1
ATOM 3983 C CA . THR B 1 25 ? -73.472 7.396 -72.619 1.00 41.00 25 THR C CA 1
ATOM 3984 C C . THR B 1 25 ? -74.508 8.468 -72.914 1.00 41.94 25 THR C C 1
ATOM 3985 O O . THR B 1 25 ? -74.247 9.323 -73.760 1.00 44.21 25 THR C O 1
ATOM 3989 N N . ASP B 1 26 ? -75.707 8.389 -72.336 1.00 41.52 26 ASP C N 1
ATOM 3990 C CA . ASP B 1 26 ? -76.735 9.396 -72.595 1.00 44.85 26 ASP C CA 1
ATOM 3991 C C . ASP B 1 26 ? -76.399 10.663 -71.817 1.00 39.61 26 ASP C C 1
ATOM 3992 O O . ASP B 1 26 ? -76.358 10.645 -70.586 1.00 37.86 26 ASP C O 1
ATOM 3997 N N . GLU B 1 27 ? -76.226 11.773 -72.522 1.00 41.03 27 GLU C N 1
ATOM 3998 C CA . GLU B 1 27 ? -75.849 13.042 -71.912 1.00 36.40 27 GLU C CA 1
ATOM 3999 C C . GLU B 1 27 ? -76.857 14.105 -72.292 1.00 35.28 27 GLU C C 1
ATOM 4000 O O . GLU B 1 27 ? -77.464 14.060 -73.368 1.00 36.02 27 GLU C O 1
ATOM 4006 N N . LEU B 1 28 ? -77.008 15.074 -71.396 1.00 36.49 28 LEU C N 1
ATOM 4007 C CA . LEU B 1 28 ? -77.907 16.208 -71.593 1.00 38.38 28 LEU C CA 1
ATOM 4008 C C . LEU B 1 28 ? -77.219 17.471 -71.100 1.00 39.47 28 LEU C C 1
ATOM 4009 O O . LEU B 1 28 ? -76.931 17.582 -69.903 1.00 36.00 28 LEU C O 1
ATOM 4014 N N . THR B 1 29 ? -76.995 18.428 -72.005 1.00 39.89 29 THR C N 1
ATOM 4015 C CA . THR B 1 29 ? -76.335 19.675 -71.638 1.00 38.76 29 THR C CA 1
ATOM 4016 C C . THR B 1 29 ? -77.316 20.614 -70.928 1.00 41.24 29 THR C C 1
ATOM 4017 O O . THR B 1 29 ? -78.539 20.494 -71.062 1.00 43.71 29 THR C O 1
ATOM 4021 N N . TYR B 1 30 ? -76.766 21.618 -70.239 1.00 36.52 30 TYR C N 1
ATOM 4022 C CA . TYR B 1 30 ? -77.627 22.589 -69.574 1.00 36.92 30 TYR C CA 1
ATOM 4023 C C . TYR B 1 30 ? -78.575 23.281 -70.561 1.00 38.78 30 TYR C C 1
ATOM 4024 O O . TYR B 1 30 ? -79.762 23.470 -70.259 1.00 35.98 30 TYR C O 1
ATOM 4033 N N . GLN B 1 31 ? -78.093 23.607 -71.767 1.00 42.60 31 GLN C N 1
ATOM 4034 C CA . GLN B 1 31 ? -78.964 24.239 -72.755 1.00 41.32 31 GLN C CA 1
ATOM 4035 C C . GLN B 1 31 ? -80.146 23.343 -73.100 1.00 46.09 31 GLN C C 1
ATOM 4036 O O . GLN B 1 31 ? -81.283 23.815 -73.158 1.00 39.21 31 GLN C O 1
ATOM 4042 N N . GLN B 1 32 ? -79.878 22.049 -73.369 1.00 41.53 32 GLN C N 1
ATOM 4043 C CA . GLN B 1 32 ? -80.962 21.117 -73.706 1.00 40.49 32 GLN C CA 1
ATOM 4044 C C . GLN B 1 32 ? -81.876 20.888 -72.518 1.00 43.91 32 GLN C C 1
ATOM 4045 O O . GLN B 1 32 ? -83.093 20.736 -72.671 1.00 51.45 32 GLN C O 1
ATOM 4051 N N . LEU B 1 33 ? -81.327 20.804 -71.312 1.00 43.79 33 LEU C N 1
ATOM 4052 C CA . LEU B 1 33 ? -82.200 20.663 -70.161 1.00 42.05 33 LEU C CA 1
ATOM 4053 C C . LEU B 1 33 ? -83.197 21.823 -70.141 1.00 45.55 33 LEU C C 1
ATOM 4054 O O . LEU B 1 33 ? -84.410 21.600 -70.065 1.00 44.11 33 LEU C O 1
ATOM 4059 N N . MET B 1 34 ? -82.711 23.068 -70.320 1.00 41.67 34 MET C N 1
ATOM 4060 C CA . MET B 1 34 ? -83.623 24.216 -70.308 1.00 47.10 34 MET C CA 1
ATOM 4061 C C . MET B 1 34 ? -84.544 24.263 -71.535 1.00 48.65 34 MET C C 1
ATOM 4062 O O . MET B 1 34 ? -85.724 24.625 -71.422 1.00 50.03 34 MET C O 1
ATOM 4067 N N . ASP B 1 35 ? -84.021 23.931 -72.715 1.00 45.43 35 ASP C N 1
ATOM 4068 C CA . ASP B 1 35 ? -84.822 23.934 -73.934 1.00 52.16 35 ASP C CA 1
ATOM 4069 C C . ASP B 1 35 ? -85.994 22.963 -73.819 1.00 52.90 35 ASP C C 1
ATOM 4070 O O . ASP B 1 35 ? -87.178 23.350 -73.874 1.00 52.87 35 ASP C O 1
ATOM 4075 N N . GLU B 1 36 ? -85.665 21.693 -73.605 1.00 48.16 36 GLU C N 1
ATOM 4076 C CA . GLU B 1 36 ? -86.670 20.650 -73.521 1.00 49.36 36 GLU C CA 1
ATOM 4077 C C . GLU B 1 36 ? -87.613 20.877 -72.347 1.00 48.55 36 GLU C C 1
ATOM 4078 O O . GLU B 1 36 ? -88.796 20.503 -72.414 1.00 46.56 36 GLU C O 1
ATOM 4084 N N . SER B 1 37 ? -87.112 21.462 -71.256 1.00 44.29 37 SER C N 1
ATOM 4085 C CA . SER B 1 37 ? -87.998 21.733 -70.131 1.00 49.59 37 SER C CA 1
ATOM 4086 C C . SER B 1 37 ? -89.043 22.785 -70.483 1.00 52.90 37 SER C C 1
ATOM 4087 O O . SER B 1 37 ? -90.218 22.637 -70.117 1.00 50.08 37 SER C O 1
ATOM 4090 N N . SER B 1 38 ? -88.657 23.836 -71.225 1.00 52.54 38 SER C N 1
ATOM 4091 C CA . SER B 1 38 ? -89.675 24.788 -71.676 1.00 51.32 38 SER C CA 1
ATOM 4092 C C . SER B 1 38 ? -90.677 24.137 -72.613 1.00 50.30 38 SER C C 1
ATOM 4093 O O . SER B 1 38 ? -91.887 24.351 -72.471 1.00 48.14 38 SER C O 1
ATOM 4096 N N . LYS B 1 39 ? -90.201 23.316 -73.559 1.00 49.10 39 LYS C N 1
ATOM 4097 C CA . LYS B 1 39 ? -91.128 22.658 -74.482 1.00 49.05 39 LYS C CA 1
ATOM 4098 C C . LYS B 1 39 ? -92.149 21.803 -73.724 1.00 57.64 39 LYS C C 1
ATOM 4099 O O . LYS B 1 39 ? -93.372 21.920 -73.947 1.00 61.06 39 LYS C O 1
ATOM 4105 N N . LEU B 1 40 ? -91.677 21.014 -72.747 1.00 52.64 40 LEU C N 1
ATOM 4106 C CA . LEU B 1 40 ? -92.604 20.243 -71.922 1.00 50.14 40 LEU C CA 1
ATOM 4107 C C . LEU B 1 40 ? -93.577 21.148 -71.184 1.00 54.08 40 LEU C C 1
ATOM 4108 O O . LEU B 1 40 ? -94.781 20.885 -71.161 1.00 58.96 40 LEU C O 1
ATOM 4113 N N . ALA B 1 41 ? -93.070 22.231 -70.593 1.00 48.07 41 ALA C N 1
ATOM 4114 C CA . ALA B 1 41 ? -93.931 23.175 -69.893 1.00 51.67 41 ALA C CA 1
ATOM 4115 C C . ALA B 1 41 ? -95.030 23.718 -70.801 1.00 58.25 41 ALA C C 1
ATOM 4116 O O . ALA B 1 41 ? -96.158 23.938 -70.348 1.00 58.60 41 ALA C O 1
ATOM 4118 N N . HIS B 1 42 ? -94.713 23.977 -72.077 1.00 60.98 42 HIS C N 1
ATOM 4119 C CA . HIS B 1 42 ? -95.744 24.410 -73.021 1.00 61.56 42 HIS C CA 1
ATOM 4120 C C . HIS B 1 42 ? -96.814 23.343 -73.174 1.00 59.77 42 HIS C C 1
ATOM 4121 O O . HIS B 1 42 ? -98.013 23.635 -73.125 1.00 61.77 42 HIS C O 1
ATOM 4128 N N . ARG B 1 43 ? -96.405 22.089 -73.358 1.00 59.51 43 ARG C N 1
ATOM 4129 C CA . ARG B 1 43 ? -97.425 21.049 -73.415 1.00 51.65 43 ARG C CA 1
ATOM 4130 C C . ARG B 1 43 ? -98.150 20.869 -72.077 1.00 58.72 43 ARG C C 1
ATOM 4131 O O . ARG B 1 43 ? -99.258 20.319 -72.042 1.00 59.72 43 ARG C O 1
ATOM 4139 N N . LEU B 1 44 ? -97.590 21.381 -70.989 1.00 58.77 44 LEU C N 1
ATOM 4140 C CA . LEU B 1 44 ? -98.133 21.148 -69.664 1.00 59.43 44 LEU C CA 1
ATOM 4141 C C . LEU B 1 44 ? -98.962 22.291 -69.103 1.00 63.06 44 LEU C C 1
ATOM 4142 O O . LEU B 1 44 ? -99.548 22.127 -68.026 1.00 70.76 44 LEU C O 1
ATOM 4147 N N . GLN B 1 45 ? -99.018 23.439 -69.765 1.00 64.94 45 GLN C N 1
ATOM 4148 C CA . GLN B 1 45 ? -99.530 24.652 -69.123 1.00 70.86 45 GLN C CA 1
ATOM 4149 C C . GLN B 1 45 ? -101.062 24.678 -69.046 1.00 71.17 45 GLN C C 1
ATOM 4150 O O . GLN B 1 45 ? -101.764 24.258 -69.980 1.00 69.90 45 GLN C O 1
ATOM 4156 N N . GLY B 1 46 ? -101.563 25.198 -67.912 1.00 69.35 46 GLY C N 1
ATOM 4157 C CA . GLY B 1 46 ? -102.958 25.196 -67.545 1.00 71.15 46 GLY C CA 1
ATOM 4158 C C . GLY B 1 46 ? -103.263 24.120 -66.517 1.00 69.35 46 GLY C C 1
ATOM 4159 O O . GLY B 1 46 ? -104.091 24.338 -65.620 1.00 75.95 46 GLY C O 1
ATOM 4160 N N . SER B 1 47 ? -102.532 23.012 -66.576 1.00 66.00 47 SER C N 1
ATOM 4161 C CA . SER B 1 47 ? -102.626 21.851 -65.696 1.00 63.91 47 SER C CA 1
ATOM 4162 C C . SER B 1 47 ? -102.487 22.231 -64.222 1.00 67.19 47 SER C C 1
ATOM 4163 O O . SER B 1 47 ? -101.423 22.678 -63.787 1.00 67.07 47 SER C O 1
ATOM 4166 N N . LYS B 1 48 ? -103.551 22.083 -63.430 1.00 70.89 48 LYS C N 1
ATOM 4167 C CA . LYS B 1 48 ? -103.438 22.245 -61.984 1.00 73.27 48 LYS C CA 1
ATOM 4168 C C . LYS B 1 48 ? -103.506 20.888 -61.277 1.00 68.74 48 LYS C C 1
ATOM 4169 O O . LYS B 1 48 ? -103.967 20.777 -60.138 1.00 67.18 48 LYS C O 1
ATOM 4175 N N . LYS B 1 49 ? -103.060 19.845 -61.967 1.00 59.30 49 LYS C N 1
ATOM 4176 C CA . LYS B 1 49 ? -102.819 18.543 -61.384 1.00 63.79 49 LYS C CA 1
ATOM 4177 C C . LYS B 1 49 ? -101.380 18.132 -61.680 1.00 57.64 49 LYS C C 1
ATOM 4178 O O . LYS B 1 49 ? -100.859 18.401 -62.776 1.00 52.14 49 LYS C O 1
ATOM 4184 N N . PRO B 1 50 ? -100.713 17.489 -60.726 1.00 46.41 50 PRO C N 1
ATOM 4185 C CA . PRO B 1 50 ? -99.304 17.133 -60.926 1.00 42.55 50 PRO C CA 1
ATOM 4186 C C . PRO B 1 50 ? -99.116 16.210 -62.115 1.00 50.14 50 PRO C C 1
ATOM 4187 O O . PRO B 1 50 ? -99.973 15.377 -62.435 1.00 51.49 50 PRO C O 1
ATOM 4191 N N . MET B 1 51 ? -97.963 16.349 -62.762 1.00 44.52 51 MET C N 1
ATOM 4192 C CA . MET B 1 51 ? -97.600 15.462 -63.856 1.00 45.13 51 MET C CA 1
ATOM 4193 C C . MET B 1 51 ? -96.943 14.215 -63.265 1.00 44.35 51 MET C C 1
ATOM 4194 O O . MET B 1 51 ? -96.018 14.331 -62.455 1.00 40.02 51 MET C O 1
ATOM 4199 N N . ILE B 1 52 ? -97.460 13.029 -63.609 1.00 39.32 52 ILE C N 1
ATOM 4200 C CA . ILE B 1 52 ? -96.755 11.810 -63.232 1.00 42.36 52 ILE C CA 1
ATOM 4201 C C . ILE B 1 52 ? -95.459 11.741 -64.024 1.00 42.62 52 ILE C C 1
ATOM 4202 O O . ILE B 1 52 ? -95.438 12.029 -65.228 1.00 40.88 52 ILE C O 1
ATOM 4207 N N . LEU B 1 53 ? -94.362 11.423 -63.338 1.00 37.42 53 LEU C N 1
ATOM 4208 C CA . LEU B 1 53 ? -93.040 11.322 -63.946 1.00 33.33 53 LEU C CA 1
ATOM 4209 C C . LEU B 1 53 ? -92.582 9.874 -63.836 1.00 38.84 53 LEU C C 1
ATOM 4210 O O . LEU B 1 53 ? -92.284 9.390 -62.734 1.00 38.85 53 LEU C O 1
ATOM 4215 N N . PHE B 1 54 ? -92.544 9.173 -64.968 1.00 35.91 54 PHE C N 1
ATOM 4216 C CA . PHE B 1 54 ? -92.317 7.741 -64.981 1.00 34.53 54 PHE C CA 1
ATOM 4217 C C . PHE B 1 54 ? -91.010 7.398 -65.684 1.00 37.79 54 PHE C C 1
ATOM 4218 O O . PHE B 1 54 ? -90.728 7.898 -66.778 1.00 36.86 54 PHE C O 1
ATOM 4226 N N . GLY B 1 55 ? -90.247 6.500 -65.085 1.00 37.30 55 GLY C N 1
ATOM 4227 C CA . GLY B 1 55 ? -89.035 6.014 -65.705 1.00 39.72 55 GLY C CA 1
ATOM 4228 C C . GLY B 1 55 ? -88.038 5.552 -64.660 1.00 36.96 55 GLY C C 1
ATOM 4229 O O . GLY B 1 55 ? -88.382 5.305 -63.504 1.00 38.09 55 GLY C O 1
ATOM 4230 N N . HIS B 1 56 ? -86.798 5.415 -65.099 1.00 31.68 56 HIS C N 1
ATOM 4231 C CA . HIS B 1 56 ? -85.739 5.073 -64.163 1.00 37.51 56 HIS C CA 1
ATOM 4232 C C . HIS B 1 56 ? -84.693 6.191 -64.204 1.00 35.59 56 HIS C C 1
ATOM 4233 O O . HIS B 1 56 ? -84.774 7.127 -63.401 1.00 36.21 56 HIS C O 1
ATOM 4240 N N . MET B 1 57 ? -83.708 6.108 -65.120 1.00 29.76 57 MET C N 1
ATOM 4241 C CA . MET B 1 57 ? -82.569 7.023 -65.086 1.00 39.12 57 MET C CA 1
ATOM 4242 C C . MET B 1 57 ? -82.317 7.718 -66.425 1.00 37.04 57 MET C C 1
ATOM 4243 O O . MET B 1 57 ? -81.200 8.154 -66.699 1.00 34.55 57 MET C O 1
ATOM 4248 N N . SER B 1 58 ? -83.334 7.872 -67.253 1.00 33.69 58 SER C N 1
ATOM 4249 C CA . SER B 1 58 ? -83.138 8.678 -68.434 1.00 32.01 58 SER C CA 1
ATOM 4250 C C . SER B 1 58 ? -82.978 10.129 -68.016 1.00 41.76 58 SER C C 1
ATOM 4251 O O . SER B 1 58 ? -83.732 10.612 -67.160 1.00 39.70 58 SER C O 1
ATOM 4254 N N . PRO B 1 59 ? -82.040 10.867 -68.627 1.00 41.70 59 PRO C N 1
ATOM 4255 C CA . PRO B 1 59 ? -81.911 12.290 -68.288 1.00 34.31 59 PRO C CA 1
ATOM 4256 C C . PRO B 1 59 ? -83.205 13.059 -68.485 1.00 38.16 59 PRO C C 1
ATOM 4257 O O . PRO B 1 59 ? -83.408 14.103 -67.850 1.00 36.89 59 PRO C O 1
ATOM 4261 N N . TYR B 1 60 ? -84.135 12.532 -69.276 1.00 38.55 60 TYR C N 1
ATOM 4262 C CA . TYR B 1 60 ? -85.390 13.249 -69.464 1.00 40.78 60 TYR C CA 1
ATOM 4263 C C . TYR B 1 60 ? -86.282 13.229 -68.220 1.00 36.53 60 TYR C C 1
ATOM 4264 O O . TYR B 1 60 ? -87.174 14.077 -68.111 1.00 40.29 60 TYR C O 1
ATOM 4273 N N . MET B 1 61 ? -86.042 12.331 -67.260 1.00 34.37 61 MET C N 1
ATOM 4274 C CA . MET B 1 61 ? -86.678 12.487 -65.952 1.00 36.00 61 MET C CA 1
ATOM 4275 C C . MET B 1 61 ? -86.391 13.873 -65.385 1.00 34.95 61 MET C C 1
ATOM 4276 O O . MET B 1 61 ? -87.302 14.570 -64.918 1.00 35.99 61 MET C O 1
ATOM 4281 N N . ILE B 1 62 ? -85.130 14.315 -65.472 1.00 35.38 62 ILE C N 1
ATOM 4282 C CA . ILE B 1 62 ? -84.800 15.667 -65.024 1.00 36.14 62 ILE C CA 1
ATOM 4283 C C . ILE B 1 62 ? -85.543 16.689 -65.866 1.00 35.92 62 ILE C C 1
ATOM 4284 O O . ILE B 1 62 ? -86.101 17.661 -65.328 1.00 40.37 62 ILE C O 1
ATOM 4289 N N . VAL B 1 63 ? -85.603 16.474 -67.191 1.00 32.90 63 VAL C N 1
ATOM 4290 C CA . VAL B 1 63 ? -86.386 17.379 -68.025 1.00 34.52 63 VAL C CA 1
ATOM 4291 C C . VAL B 1 63 ? -87.789 17.470 -67.454 1.00 39.50 63 VAL C C 1
ATOM 4292 O O . VAL B 1 63 ? -88.312 18.570 -67.187 1.00 37.66 63 VAL C O 1
ATOM 4296 N N . GLY B 1 64 ? -88.355 16.301 -67.123 1.00 37.61 64 GLY C N 1
ATOM 4297 C CA . GLY B 1 64 ? -89.692 16.281 -66.569 1.00 38.37 64 GLY C CA 1
ATOM 4298 C C . GLY B 1 64 ? -89.786 17.125 -65.317 1.00 36.54 64 GLY C C 1
ATOM 4299 O O . GLY B 1 64 ? -90.600 18.055 -65.243 1.00 46.00 64 GLY C O 1
ATOM 4300 N N . MET B 1 65 ? -88.843 16.939 -64.396 1.00 31.17 65 MET C N 1
ATOM 4301 C CA . MET B 1 65 ? -88.907 17.711 -63.162 1.00 35.25 65 MET C CA 1
ATOM 4302 C C . MET B 1 65 ? -88.866 19.200 -63.484 1.00 39.44 65 MET C C 1
ATOM 4303 O O . MET B 1 65 ? -89.760 19.966 -63.083 1.00 38.14 65 MET C O 1
ATOM 4308 N N . ILE B 1 66 ? -87.901 19.617 -64.298 1.00 38.36 66 ILE C N 1
ATOM 4309 C CA . ILE B 1 66 ? -87.767 21.049 -64.511 1.00 35.71 66 ILE C CA 1
ATOM 4310 C C . ILE B 1 66 ? -89.004 21.573 -65.226 1.00 43.02 66 ILE C C 1
ATOM 4311 O O . ILE B 1 66 ? -89.563 22.620 -64.857 1.00 35.27 66 ILE C O 1
ATOM 4316 N N . GLY B 1 67 ? -89.532 20.776 -66.167 1.00 46.54 67 GLY C N 1
ATOM 4317 C CA . GLY B 1 67 ? -90.737 21.191 -66.865 1.00 46.96 67 GLY C CA 1
ATOM 4318 C C . GLY B 1 67 ? -91.914 21.309 -65.924 1.00 44.60 67 GLY C C 1
ATOM 4319 O O . GLY B 1 67 ? -92.640 22.309 -65.936 1.00 43.57 67 GLY C O 1
ATOM 4320 N N . ALA B 1 68 ? -92.076 20.325 -65.038 1.00 45.22 68 ALA C N 1
ATOM 4321 C CA . ALA B 1 68 ? -93.207 20.395 -64.130 1.00 43.39 68 ALA C CA 1
ATOM 4322 C C . ALA B 1 68 ? -93.076 21.575 -63.190 1.00 42.03 68 ALA C C 1
ATOM 4323 O O . ALA B 1 68 ? -94.087 22.147 -62.772 1.00 46.31 68 ALA C O 1
ATOM 4325 N N . ILE B 1 69 ? -91.846 21.980 -62.866 1.00 42.57 69 ILE C N 1
ATOM 4326 C CA . ILE B 1 69 ? -91.708 23.157 -62.019 1.00 47.33 69 ILE C CA 1
ATOM 4327 C C . ILE B 1 69 ? -92.142 24.405 -62.772 1.00 40.89 69 ILE C C 1
ATOM 4328 O O . ILE B 1 69 ? -92.832 25.261 -62.215 1.00 45.58 69 ILE C O 1
ATOM 4333 N N . LYS B 1 70 ? -91.714 24.545 -64.028 1.00 37.62 70 LYS C N 1
ATOM 4334 C CA . LYS B 1 70 ? -91.983 25.783 -64.749 1.00 49.73 70 LYS C CA 1
ATOM 4335 C C . LYS B 1 70 ? -93.472 25.978 -65.004 1.00 51.32 70 LYS C C 1
ATOM 4336 O O . LYS B 1 70 ? -93.987 27.097 -64.881 1.00 50.03 70 LYS C O 1
ATOM 4342 N N . ALA B 1 71 ? -94.183 24.908 -65.351 1.00 50.52 71 ALA C N 1
ATOM 4343 C CA . ALA B 1 71 ? -95.623 25.020 -65.555 1.00 51.05 71 ALA C CA 1
ATOM 4344 C C . ALA B 1 71 ? -96.380 25.218 -64.243 1.00 49.64 71 ALA C C 1
ATOM 4345 O O . ALA B 1 71 ? -97.545 25.625 -64.270 1.00 55.69 71 ALA C O 1
ATOM 4347 N N . GLY B 1 72 ? -95.741 24.959 -63.102 1.00 47.95 72 GLY C N 1
ATOM 4348 C CA . GLY B 1 72 ? -96.325 25.172 -61.795 1.00 45.13 72 GLY C CA 1
ATOM 4349 C C . GLY B 1 72 ? -97.210 24.059 -61.280 1.00 46.87 72 GLY C C 1
ATOM 4350 O O . GLY B 1 72 ? -97.631 24.117 -60.117 1.00 47.72 72 GLY C O 1
ATOM 4351 N N . CYS B 1 73 ? -97.436 23.005 -62.062 1.00 41.43 73 CYS C N 1
ATOM 4352 C CA . CYS B 1 73 ? -98.284 21.923 -61.598 1.00 40.41 73 CYS C CA 1
ATOM 4353 C C . CYS B 1 73 ? -97.545 20.923 -60.702 1.00 48.83 73 CYS C C 1
ATOM 4354 O O . CYS B 1 73 ? -98.196 20.190 -59.945 1.00 48.81 73 CYS C O 1
ATOM 4357 N N . GLY B 1 74 ? -96.208 20.871 -60.754 1.00 47.31 74 GLY C N 1
ATOM 4358 C CA . GLY B 1 74 ? -95.461 19.921 -59.952 1.00 40.49 74 GLY C CA 1
ATOM 4359 C C . GLY B 1 74 ? -95.463 18.545 -60.588 1.00 46.80 74 GLY C C 1
ATOM 4360 O O . GLY B 1 74 ? -96.057 18.316 -61.650 1.00 45.28 74 GLY C O 1
ATOM 4361 N N . TYR B 1 75 ? -94.812 17.592 -59.908 1.00 42.75 75 TYR C N 1
ATOM 4362 C CA . TYR B 1 75 ? -94.684 16.250 -60.457 1.00 39.17 75 TYR C CA 1
ATOM 4363 C C . TYR B 1 75 ? -94.785 15.216 -59.340 1.00 38.43 75 TYR C C 1
ATOM 4364 O O . TYR B 1 75 ? -94.746 15.540 -58.153 1.00 40.62 75 TYR C O 1
ATOM 4373 N N . VAL B 1 76 ? -94.972 13.965 -59.745 1.00 39.08 76 VAL C N 1
ATOM 4374 C CA . VAL B 1 76 ? -95.020 12.805 -58.854 1.00 39.79 76 VAL C CA 1
ATOM 4375 C C . VAL B 1 76 ? -94.046 11.826 -59.477 1.00 40.02 76 VAL C C 1
ATOM 4376 O O . VAL B 1 76 ? -94.359 11.230 -60.518 1.00 39.78 76 VAL C O 1
ATOM 4380 N N . PRO B 1 77 ? -92.861 11.647 -58.896 1.00 40.31 77 PRO C N 1
ATOM 4381 C CA . PRO B 1 77 ? -91.852 10.784 -59.520 1.00 35.08 77 PRO C CA 1
ATOM 4382 C C . PRO B 1 77 ? -92.179 9.326 -59.255 1.00 36.07 77 PRO C C 1
ATOM 4383 O O . PRO B 1 77 ? -92.470 8.931 -58.122 1.00 36.85 77 PRO C O 1
ATOM 4387 N N . VAL B 1 78 ? -92.185 8.535 -60.321 1.00 36.83 78 VAL C N 1
ATOM 4388 C CA . VAL B 1 78 ? -92.478 7.113 -60.228 1.00 33.37 78 VAL C CA 1
ATOM 4389 C C . VAL B 1 78 ? -91.356 6.339 -60.902 1.00 30.20 78 VAL C C 1
ATOM 4390 O O . VAL B 1 78 ? -91.085 6.550 -62.091 1.00 32.21 78 VAL C O 1
ATOM 4394 N N . ASP B 1 79 ? -90.664 5.500 -60.134 1.00 33.16 79 ASP C N 1
ATOM 4395 C CA . ASP B 1 79 ? -89.578 4.669 -60.646 1.00 33.73 79 ASP C CA 1
ATOM 4396 C C . ASP B 1 79 ? -90.098 3.318 -61.150 1.00 37.07 79 ASP C C 1
ATOM 4397 O O . ASP B 1 79 ? -91.094 2.785 -60.648 1.00 34.89 79 ASP C O 1
ATOM 4402 N N . THR B 1 80 ? -89.393 2.761 -62.147 1.00 29.67 80 THR C N 1
ATOM 4403 C CA . THR B 1 80 ? -89.788 1.491 -62.750 1.00 39.54 80 THR C CA 1
ATOM 4404 C C . THR B 1 80 ? -89.689 0.318 -61.770 1.00 41.61 80 THR C C 1
ATOM 4405 O O . THR B 1 80 ? -90.274 -0.738 -62.019 1.00 39.99 80 THR C O 1
ATOM 4409 N N . SER B 1 81 ? -88.971 0.475 -60.663 1.00 39.39 81 SER C N 1
ATOM 4410 C CA . SER B 1 81 ? -88.901 -0.560 -59.641 1.00 36.99 81 SER C CA 1
ATOM 4411 C C . SER B 1 81 ? -90.129 -0.609 -58.738 1.00 37.89 81 SER C C 1
ATOM 4412 O O . SER B 1 81 ? -90.204 -1.495 -57.879 1.00 39.33 81 SER C O 1
ATOM 4415 N N . ILE B 1 82 ? -91.057 0.333 -58.853 1.00 38.27 82 ILE C N 1
ATOM 4416 C CA . ILE B 1 82 ? -92.275 0.273 -58.040 1.00 41.37 82 ILE C CA 1
ATOM 4417 C C . ILE B 1 82 ? -93.225 -0.743 -58.667 1.00 41.82 82 ILE C C 1
ATOM 4418 O O . ILE B 1 82 ? -93.461 -0.680 -59.883 1.00 47.34 82 ILE C O 1
ATOM 4423 N N . PRO B 1 83 ? -93.774 -1.678 -57.895 1.00 42.13 83 PRO C N 1
ATOM 4424 C CA . PRO B 1 83 ? -94.688 -2.674 -58.484 1.00 46.44 83 PRO C CA 1
ATOM 4425 C C . PRO B 1 83 ? -95.875 -2.028 -59.186 1.00 47.01 83 PRO C C 1
ATOM 4426 O O . PRO B 1 83 ? -96.371 -0.967 -58.791 1.00 41.38 83 PRO C O 1
ATOM 4430 N N . GLU B 1 84 ? -96.311 -2.692 -60.264 1.00 54.29 84 GLU C N 1
ATOM 4431 C CA . GLU B 1 84 ? -97.287 -2.091 -61.167 1.00 50.20 84 GLU C CA 1
ATOM 4432 C C . GLU B 1 84 ? -98.571 -1.754 -60.445 1.00 47.13 84 GLU C C 1
ATOM 4433 O O . GLU B 1 84 ? -99.163 -0.701 -60.690 1.00 48.23 84 GLU C O 1
ATOM 4439 N N . ASP B 1 85 ? -99.011 -2.623 -59.537 1.00 47.94 85 ASP C N 1
ATOM 4440 C CA . ASP B 1 85 ? -100.255 -2.341 -58.838 1.00 51.65 85 ASP C CA 1
ATOM 4441 C C . ASP B 1 85 ? -100.131 -1.090 -57.975 1.00 46.10 85 ASP C C 1
ATOM 4442 O O . ASP B 1 85 ? -101.080 -0.312 -57.892 1.00 51.65 85 ASP C O 1
ATOM 4447 N N . ARG B 1 86 ? -98.968 -0.849 -57.366 1.00 44.01 86 ARG C N 1
ATOM 4448 C CA . ARG B 1 86 ? -98.811 0.410 -56.641 1.00 50.04 86 ARG C CA 1
ATOM 4449 C C . ARG B 1 86 ? -98.754 1.596 -57.584 1.00 44.86 86 ARG C C 1
ATOM 4450 O O . ARG B 1 86 ? -99.215 2.677 -57.222 1.00 46.62 86 ARG C O 1
ATOM 4458 N N . ILE B 1 87 ? -98.229 1.415 -58.796 1.00 40.68 87 ILE C N 1
ATOM 4459 C CA . ILE B 1 87 ? -98.264 2.489 -59.781 1.00 38.68 87 ILE C CA 1
ATOM 4460 C C . ILE B 1 87 ? -99.710 2.836 -60.112 1.00 46.54 87 ILE C C 1
ATOM 4461 O O . ILE B 1 87 ? -100.102 4.009 -60.099 1.00 44.88 87 ILE C O 1
ATOM 4466 N N . LYS B 1 88 ? -100.534 1.807 -60.387 1.00 50.15 88 LYS C N 1
ATOM 4467 C CA . LYS B 1 88 ? -101.965 2.008 -60.620 1.00 47.20 88 LYS C CA 1
ATOM 4468 C C . LYS B 1 88 ? -102.602 2.748 -59.452 1.00 45.63 88 LYS C C 1
ATOM 4469 O O . LYS B 1 88 ? -103.358 3.711 -59.648 1.00 43.86 88 LYS C O 1
ATOM 4475 N N . MET B 1 89 ? -102.281 2.325 -58.226 1.00 41.97 89 MET C N 1
ATOM 4476 C CA . MET B 1 89 ? -102.822 3.011 -57.057 1.00 48.94 89 MET C CA 1
ATOM 4477 C C . MET B 1 89 ? -102.414 4.487 -57.045 1.00 55.38 89 MET C C 1
ATOM 4478 O O . MET B 1 89 ? -103.246 5.375 -56.778 1.00 57.25 89 MET C O 1
ATOM 4483 N N . ILE B 1 90 ? -101.160 4.790 -57.393 1.00 49.08 90 ILE C N 1
ATOM 4484 C CA . ILE B 1 90 ? -100.693 6.168 -57.357 1.00 47.36 90 ILE C CA 1
ATOM 4485 C C . ILE B 1 90 ? -101.411 7.007 -58.411 1.00 51.76 90 ILE C C 1
ATOM 4486 O O . ILE B 1 90 ? -102.037 8.017 -58.081 1.00 57.64 90 ILE C O 1
ATOM 4491 N N . ILE B 1 91 ? -101.354 6.598 -59.687 1.00 49.45 91 ILE C N 1
ATOM 4492 C CA . ILE B 1 91 ? -102.021 7.379 -60.737 1.00 52.60 91 ILE C CA 1
ATOM 4493 C C . ILE B 1 91 ? -103.501 7.587 -60.413 1.00 54.99 91 ILE C C 1
ATOM 4494 O O . ILE B 1 91 ? -104.066 8.666 -60.657 1.00 56.33 91 ILE C O 1
ATOM 4499 N N . ASN B 1 92 ? -104.141 6.571 -59.825 1.00 55.75 92 ASN C N 1
ATOM 4500 C CA . ASN B 1 92 ? -105.537 6.686 -59.411 1.00 58.58 92 ASN C CA 1
ATOM 4501 C C . ASN B 1 92 ? -105.742 7.763 -58.351 1.00 57.08 92 ASN C C 1
ATOM 4502 O O . ASN B 1 92 ? -106.684 8.562 -58.431 1.00 60.90 92 ASN C O 1
ATOM 4507 N N . LYS B 1 93 ? -104.905 7.762 -57.316 1.00 56.87 93 LYS C N 1
ATOM 4508 C CA . LYS B 1 93 ? -105.002 8.779 -56.272 1.00 55.37 93 LYS C CA 1
ATOM 4509 C C . LYS B 1 93 ? -104.693 10.184 -56.802 1.00 61.70 93 LYS C C 1
ATOM 4510 O O . LYS B 1 93 ? -105.351 11.161 -56.422 1.00 61.79 93 LYS C O 1
ATOM 4516 N N . VAL B 1 94 ? -103.676 10.300 -57.662 1.00 58.40 94 VAL C N 1
ATOM 4517 C CA . VAL B 1 94 ? -103.171 11.598 -58.113 1.00 57.37 94 VAL C CA 1
ATOM 4518 C C . VAL B 1 94 ? -104.172 12.303 -59.018 1.00 57.35 94 VAL C C 1
ATOM 4519 O O . VAL B 1 94 ? -104.311 13.532 -58.971 1.00 61.95 94 VAL C O 1
ATOM 4523 N N . GLN B 1 95 ? -104.890 11.545 -59.844 1.00 58.47 95 GLN C N 1
ATOM 4524 C CA . GLN B 1 95 ? -105.741 12.059 -60.913 1.00 58.27 95 GLN C CA 1
ATOM 4525 C C . GLN B 1 95 ? -104.931 12.888 -61.890 1.00 56.96 95 GLN C C 1
ATOM 4526 O O . GLN B 1 95 ? -105.284 14.047 -62.128 1.00 58.00 95 GLN C O 1
ATOM 4532 N N . PRO B 1 96 ? -103.892 12.359 -62.523 1.00 56.53 96 PRO C N 1
ATOM 4533 C CA . PRO B 1 96 ? -103.098 13.220 -63.392 1.00 57.47 96 PRO C CA 1
ATOM 4534 C C . PRO B 1 96 ? -103.854 13.517 -64.671 1.00 57.11 96 PRO C C 1
ATOM 4535 O O . PRO B 1 96 ? -104.676 12.725 -65.144 1.00 57.99 96 PRO C O 1
ATOM 4539 N N . GLU B 1 97 ? -103.542 14.664 -65.249 1.00 52.39 97 GLU C N 1
ATOM 4540 C CA . GLU B 1 97 ? -103.923 14.870 -66.632 1.00 55.76 97 GLU C CA 1
ATOM 4541 C C . GLU B 1 97 ? -102.843 14.321 -67.546 1.00 55.77 97 GLU C C 1
ATOM 4542 O O . GLU B 1 97 ? -103.132 13.879 -68.664 1.00 54.60 97 GLU C O 1
ATOM 4548 N N . PHE B 1 98 ? -101.604 14.318 -67.064 1.00 55.27 98 PHE C N 1
ATOM 4549 C CA . PHE B 1 98 ? -100.454 13.966 -67.874 1.00 54.72 98 PHE C CA 1
ATOM 4550 C C . PHE B 1 98 ? -99.529 12.993 -67.164 1.00 46.10 98 PHE C C 1
ATOM 4551 O O . PHE B 1 98 ? -99.318 13.065 -65.947 1.00 51.66 98 PHE C O 1
ATOM 4559 N N . VAL B 1 99 ? -98.951 12.109 -67.972 1.00 47.53 99 VAL C N 1
ATOM 4560 C CA . VAL B 1 99 ? -97.961 11.129 -67.550 1.00 44.66 99 VAL C CA 1
ATOM 4561 C C . VAL B 1 99 ? -96.810 11.208 -68.540 1.00 46.78 99 VAL C C 1
ATOM 4562 O O . VAL B 1 99 ? -97.024 11.092 -69.749 1.00 48.95 99 VAL C O 1
ATOM 4566 N N . PHE B 1 100 ? -95.604 11.434 -68.027 1.00 46.53 100 PHE C N 1
ATOM 4567 C CA . PHE B 1 100 ? -94.411 11.479 -68.860 1.00 45.00 100 PHE C CA 1
ATOM 4568 C C . PHE B 1 100 ? -93.794 10.085 -68.801 1.00 43.18 100 PHE C C 1
ATOM 4569 O O . PHE B 1 100 ? -93.265 9.679 -67.761 1.00 39.89 100 PHE C O 1
ATOM 4577 N N . ASN B 1 101 ? -93.879 9.346 -69.915 1.00 47.11 101 ASN C N 1
ATOM 4578 C CA . ASN B 1 101 ? -93.236 8.033 -70.049 1.00 45.47 101 ASN C CA 1
ATOM 4579 C C . ASN B 1 101 ? -91.851 8.265 -70.629 1.00 49.34 101 ASN C C 1
ATOM 4580 O O . ASN B 1 101 ? -91.702 8.458 -71.838 1.00 54.75 101 ASN C O 1
ATOM 4585 N N . THR B 1 102 ? -90.823 8.213 -69.775 1.00 45.24 102 THR C N 1
ATOM 4586 C CA . THR B 1 102 ? -89.453 8.423 -70.227 1.00 41.66 102 THR C CA 1
ATOM 4587 C C . THR B 1 102 ? -88.714 7.128 -70.547 1.00 46.69 102 THR C C 1
ATOM 4588 O O . THR B 1 102 ? -87.521 7.178 -70.871 1.00 42.89 102 THR C O 1
ATOM 4592 N N . THR B 1 103 ? -89.396 5.985 -70.544 1.00 46.06 103 THR C N 1
ATOM 4593 C CA . THR B 1 103 ? -88.732 4.746 -70.908 1.00 54.29 103 THR C CA 1
ATOM 4594 C C . THR B 1 103 ? -89.001 4.463 -72.384 1.00 58.57 103 THR C C 1
ATOM 4595 O O . THR B 1 103 ? -89.806 5.132 -73.032 1.00 53.94 103 THR C O 1
ATOM 4599 N N . ASP B 1 104 ? -88.376 3.407 -72.900 1.00 63.20 104 ASP C N 1
ATOM 4600 C CA . ASP B 1 104 ? -88.530 3.074 -74.313 1.00 68.74 104 ASP C CA 1
ATOM 4601 C C . ASP B 1 104 ? -89.804 2.293 -74.570 1.00 67.30 104 ASP C C 1
ATOM 4602 O O . ASP B 1 104 ? -90.364 2.358 -75.667 1.00 70.07 104 ASP C O 1
ATOM 4607 N N . GLU B 1 105 ? -90.255 1.543 -73.579 1.00 64.94 105 GLU C N 1
ATOM 4608 C CA . GLU B 1 105 ? -91.430 0.710 -73.722 1.00 68.77 105 GLU C CA 1
ATOM 4609 C C . GLU B 1 105 ? -92.712 1.511 -73.480 1.00 65.46 105 GLU C C 1
ATOM 4610 O O . GLU B 1 105 ? -92.737 2.523 -72.772 1.00 63.64 105 GLU C O 1
ATOM 4616 N N . SER B 1 106 ? -93.789 1.033 -74.086 1.00 68.06 106 SER C N 1
ATOM 4617 C CA . SER B 1 106 ? -95.067 1.710 -73.976 1.00 61.61 106 SER C CA 1
ATOM 4618 C C . SER B 1 106 ? -95.577 1.671 -72.547 1.00 61.53 106 SER C C 1
ATOM 4619 O O . SER B 1 106 ? -95.316 0.738 -71.787 1.00 63.61 106 SER C O 1
ATOM 4622 N N . PHE B 1 107 ? -96.232 2.748 -72.167 1.00 60.06 107 PHE C N 1
ATOM 4623 C CA . PHE B 1 107 ? -96.908 2.862 -70.890 1.00 57.64 107 PHE C CA 1
ATOM 4624 C C . PHE B 1 107 ? -98.330 3.315 -71.175 1.00 61.63 107 PHE C C 1
ATOM 4625 O O . PHE B 1 107 ? -98.534 4.178 -72.036 1.00 62.67 107 PHE C O 1
ATOM 4633 N N . GLU B 1 108 ? -99.326 2.756 -70.475 1.00 57.44 108 GLU C N 1
ATOM 4634 C CA . GLU B 1 108 ? -100.603 3.446 -70.510 1.00 61.63 108 GLU C CA 1
ATOM 4635 C C . GLU B 1 108 ? -101.302 3.438 -69.160 1.00 61.24 108 GLU C C 1
ATOM 4636 O O . GLU B 1 108 ? -101.188 2.491 -68.368 1.00 59.51 108 GLU C O 1
ATOM 4642 N N . SER B 1 109 ? -102.045 4.528 -68.954 1.00 65.39 109 SER C N 1
ATOM 4643 C CA . SER B 1 109 ? -102.558 5.012 -67.684 1.00 67.14 109 SER C CA 1
ATOM 4644 C C . SER B 1 109 ? -104.052 5.273 -67.794 1.00 61.00 109 SER C C 1
ATOM 4645 O O . SER B 1 109 ? -104.510 5.963 -68.710 1.00 55.63 109 SER C O 1
ATOM 4648 N N . LEU B 1 110 ? -104.801 4.769 -66.819 1.00 64.68 110 LEU C N 1
ATOM 4649 C CA . LEU B 1 110 ? -106.235 5.020 -66.788 1.00 64.38 110 LEU C CA 1
ATOM 4650 C C . LEU B 1 110 ? -106.538 6.507 -66.724 1.00 68.25 110 LEU C C 1
ATOM 4651 O O . LEU B 1 110 ? -107.587 6.941 -67.215 1.00 71.56 110 LEU C O 1
ATOM 4656 N N . GLU B 1 111 ? -105.636 7.311 -66.153 1.00 65.12 111 GLU C N 1
ATOM 4657 C CA . GLU B 1 111 ? -105.896 8.732 -65.979 1.00 57.93 111 GLU C CA 1
ATOM 4658 C C . GLU B 1 111 ? -104.865 9.522 -66.769 1.00 59.37 111 GLU C C 1
ATOM 4659 O O . GLU B 1 111 ? -103.664 9.388 -66.524 1.00 58.90 111 GLU C O 1
ATOM 4665 N N . GLY B 1 112 ? -105.336 10.423 -67.638 1.00 58.94 112 GLY C N 1
ATOM 4666 C CA . GLY B 1 112 ? -104.461 11.347 -68.333 1.00 52.68 112 GLY C CA 1
ATOM 4667 C C . GLY B 1 112 ? -103.845 10.836 -69.629 1.00 51.24 112 GLY C C 1
ATOM 4668 O O . GLY B 1 112 ? -104.028 9.692 -70.058 1.00 51.79 112 GLY C O 1
ATOM 4669 N N . GLU B 1 113 ? -103.067 11.724 -70.254 1.00 50.76 113 GLU C N 1
ATOM 4670 C CA . GLU B 1 113 ? -102.447 11.479 -71.551 1.00 54.56 113 GLU C CA 1
ATOM 4671 C C . GLU B 1 113 ? -100.994 11.061 -71.365 1.00 54.10 113 GLU C C 1
ATOM 4672 O O . GLU B 1 113 ? -100.185 11.847 -70.855 1.00 57.00 113 GLU C O 1
ATOM 4678 N N . VAL B 1 114 ? -100.657 9.848 -71.796 1.00 48.36 114 VAL C N 1
ATOM 4679 C CA . VAL B 1 114 ? -99.285 9.358 -71.738 1.00 51.83 114 VAL C CA 1
ATOM 4680 C C . VAL B 1 114 ? -98.542 9.833 -72.985 1.00 56.31 114 VAL C C 1
ATOM 4681 O O . VAL B 1 114 ? -98.915 9.491 -74.113 1.00 60.72 114 VAL C O 1
ATOM 4685 N N . PHE B 1 115 ? -97.473 10.598 -72.790 1.00 48.72 115 PHE C N 1
ATOM 4686 C CA . PHE B 1 115 ? -96.615 11.009 -73.885 1.00 48.36 115 PHE C CA 1
ATOM 4687 C C . PHE B 1 115 ? -95.177 10.573 -73.617 1.00 51.47 115 PHE C C 1
ATOM 4688 O O . PHE B 1 115 ? -94.794 10.238 -72.493 1.00 44.31 115 PHE C O 1
ATOM 4696 N N . THR B 1 116 ? -94.379 10.577 -74.671 1.00 54.20 116 THR C N 1
ATOM 4697 C CA . THR B 1 116 ? -93.041 10.026 -74.622 1.00 50.64 116 THR C CA 1
ATOM 4698 C C . THR B 1 116 ? -92.028 11.151 -74.756 1.00 55.31 116 THR C C 1
ATOM 4699 O O . THR B 1 116 ? -92.373 12.327 -74.938 1.00 51.19 116 THR C O 1
ATOM 4703 N N . ILE B 1 117 ? -90.753 10.771 -74.696 1.00 53.92 117 ILE C N 1
ATOM 4704 C CA . ILE B 1 117 ? -89.707 11.748 -74.954 1.00 50.03 117 ILE C CA 1
ATOM 4705 C C . ILE B 1 117 ? -89.832 12.262 -76.375 1.00 51.58 117 ILE C C 1
ATOM 4706 O O . ILE B 1 117 ? -89.653 13.452 -76.632 1.00 53.17 117 ILE C O 1
ATOM 4711 N N . GLU B 1 118 ? -90.183 11.372 -77.308 1.00 57.22 118 GLU C N 1
ATOM 4712 C CA . GLU B 1 118 ? -90.342 11.741 -78.711 1.00 54.44 118 GLU C CA 1
ATOM 4713 C C . GLU B 1 118 ? -91.274 12.931 -78.889 1.00 57.45 118 GLU C C 1
ATOM 4714 O O . GLU B 1 118 ? -90.989 13.838 -79.684 1.00 57.32 118 GLU C O 1
ATOM 4720 N N . ASP B 1 119 ? -92.389 12.957 -78.151 1.00 54.95 119 ASP C N 1
ATOM 4721 C CA . ASP B 1 119 ? -93.274 14.121 -78.206 1.00 54.47 119 ASP C CA 1
ATOM 4722 C C . ASP B 1 119 ? -92.570 15.425 -77.860 1.00 55.57 119 ASP C C 1
ATOM 4723 O O . ASP B 1 119 ? -93.023 16.495 -78.275 1.00 58.46 119 ASP C O 1
ATOM 4728 N N . ILE B 1 120 ? -91.478 15.370 -77.107 1.00 56.67 120 ILE C N 1
ATOM 4729 C CA . ILE B 1 120 ? -90.760 16.571 -76.706 1.00 53.08 120 ILE C CA 1
ATOM 4730 C C . ILE B 1 120 ? -89.554 16.838 -77.599 1.00 55.16 120 ILE C C 1
ATOM 4731 O O . ILE B 1 120 ? -89.289 17.986 -77.957 1.00 54.94 120 ILE C O 1
ATOM 4736 N N . LYS B 1 121 ? -88.820 15.785 -77.973 1.00 55.56 121 LYS C N 1
ATOM 4737 C CA . LYS B 1 121 ? -87.646 15.958 -78.816 1.00 53.72 121 LYS C CA 1
ATOM 4738 C C . LYS B 1 121 ? -88.017 16.667 -80.111 1.00 62.16 121 LYS C C 1
ATOM 4739 O O . LYS B 1 121 ? -87.280 17.539 -80.588 1.00 66.18 121 LYS C O 1
ATOM 4745 N N . THR B 1 122 ? -89.154 16.298 -80.700 1.00 64.07 122 THR C N 1
ATOM 4746 C CA . THR B 1 122 ? -89.654 16.919 -81.921 1.00 63.10 122 THR C CA 1
ATOM 4747 C C . THR B 1 122 ? -90.830 17.865 -81.688 1.00 61.35 122 THR C C 1
ATOM 4748 O O . THR B 1 122 ? -91.586 18.130 -82.626 1.00 62.14 122 THR C O 1
ATOM 4752 N N . SER B 1 123 ? -91.101 18.258 -80.446 1.00 59.95 123 SER C N 1
ATOM 4753 C CA . SER B 1 123 ? -92.059 19.336 -80.244 1.00 56.17 123 SER C CA 1
ATOM 4754 C C . SER B 1 123 ? -91.522 20.592 -80.918 1.00 62.20 123 SER C C 1
ATOM 4755 O O . SER B 1 123 ? -90.306 20.779 -81.039 1.00 64.01 123 SER C O 1
ATOM 4758 N N . GLN B 1 124 ? -92.436 21.446 -81.387 1.00 65.60 124 GLN C N 1
ATOM 4759 C CA . GLN B 1 124 ? -92.081 22.742 -81.964 1.00 64.38 124 GLN C CA 1
ATOM 4760 C C . GLN B 1 124 ? -92.432 23.899 -81.042 1.00 62.27 124 GLN C C 1
ATOM 4761 O O . GLN B 1 124 ? -92.310 25.058 -81.449 1.00 64.82 124 GLN C O 1
ATOM 4767 N N . ASP B 1 125 ? -92.882 23.622 -79.824 1.00 55.48 125 ASP C N 1
ATOM 4768 C CA . ASP B 1 125 ? -93.219 24.704 -78.915 1.00 60.05 125 ASP C CA 1
ATOM 4769 C C . ASP B 1 125 ? -91.981 25.551 -78.611 1.00 58.96 125 ASP C C 1
ATOM 4770 O O . ASP B 1 125 ? -90.848 25.074 -78.727 1.00 59.24 125 ASP C O 1
ATOM 4775 N N . PRO B 1 126 ? -92.165 26.814 -78.226 1.00 57.52 126 PRO C N 1
ATOM 4776 C CA . PRO B 1 126 ? -91.006 27.684 -77.997 1.00 61.36 126 PRO C CA 1
ATOM 4777 C C . PRO B 1 126 ? -90.126 27.151 -76.878 1.00 58.01 126 PRO C C 1
ATOM 4778 O O . PRO B 1 126 ? -90.561 26.397 -76.006 1.00 61.25 126 PRO C O 1
ATOM 4782 N N . VAL B 1 127 ? -88.854 27.550 -76.914 1.00 56.72 127 VAL C N 1
ATOM 4783 C CA . VAL B 1 127 ? -87.907 27.114 -75.897 1.00 56.61 127 VAL C CA 1
ATOM 4784 C C . VAL B 1 127 ? -87.771 28.099 -74.736 1.00 56.12 127 VAL C C 1
ATOM 4785 O O . VAL B 1 127 ? -87.029 27.813 -73.789 1.00 57.09 127 VAL C O 1
ATOM 4789 N N . ILE B 1 128 ? -88.462 29.245 -74.776 1.00 56.12 128 ILE C N 1
ATOM 4790 C CA . ILE B 1 128 ? -88.542 30.161 -73.639 1.00 55.49 128 ILE C CA 1
ATOM 4791 C C . ILE B 1 128 ? -89.933 30.038 -73.027 1.00 53.37 128 ILE C C 1
ATOM 4792 O O . ILE B 1 128 ? -90.937 30.102 -73.741 1.00 55.53 128 ILE C O 1
ATOM 4797 N N . PHE B 1 129 ? -89.966 29.831 -71.705 1.00 49.12 129 PHE C N 1
ATOM 4798 C CA . PHE B 1 129 ? -91.208 29.710 -70.949 1.00 45.61 129 PHE C CA 1
ATOM 4799 C C . PHE B 1 129 ? -91.049 30.299 -69.551 1.00 50.58 129 PHE C C 1
ATOM 4800 O O . PHE B 1 129 ? -90.211 29.820 -68.783 1.00 54.41 129 PHE C O 1
ATOM 4808 N N . ASP B 1 130 ? -91.879 31.288 -69.201 1.00 58.76 130 ASP C N 1
ATOM 4809 C CA . ASP B 1 130 ? -91.881 31.816 -67.833 1.00 61.23 130 ASP C CA 1
ATOM 4810 C C . ASP B 1 130 ? -92.332 30.807 -66.814 1.00 59.61 130 ASP C C 1
ATOM 4811 O O . ASP B 1 130 ? -93.497 30.374 -66.822 1.00 63.85 130 ASP C O 1
ATOM 4816 N N . SER B 1 131 ? -91.428 30.521 -65.877 1.00 56.46 131 SER C N 1
ATOM 4817 C CA . SER B 1 131 ? -91.781 29.696 -64.744 1.00 59.09 131 SER C CA 1
ATOM 4818 C C . SER B 1 131 ? -92.905 30.387 -63.981 1.00 54.42 131 SER C C 1
ATOM 4819 O O . SER B 1 131 ? -92.835 31.581 -63.682 1.00 55.64 131 SER C O 1
ATOM 4822 N N . GLN B 1 132 ? -93.949 29.623 -63.661 1.00 58.44 132 GLN C N 1
ATOM 4823 C CA . GLN B 1 132 ? -95.123 30.142 -62.973 1.00 57.97 132 GLN C CA 1
ATOM 4824 C C . GLN B 1 132 ? -95.336 29.475 -61.620 1.00 51.71 132 GLN C C 1
ATOM 4825 O O . GLN B 1 132 ? -96.411 29.623 -61.023 1.00 55.75 132 GLN C O 1
ATOM 4831 N N . ILE B 1 133 ? -94.339 28.730 -61.130 1.00 54.12 133 ILE C N 1
ATOM 4832 C CA . ILE B 1 133 ? -94.389 28.165 -59.782 1.00 52.45 133 ILE C CA 1
ATOM 4833 C C . ILE B 1 133 ? -94.402 29.307 -58.781 1.00 49.70 133 ILE C C 1
ATOM 4834 O O . ILE B 1 133 ? -93.850 30.380 -59.029 1.00 50.42 133 ILE C O 1
ATOM 4839 N N . LYS B 1 134 ? -95.022 29.081 -57.632 1.00 49.99 134 LYS C N 1
ATOM 4840 C CA . LYS B 1 134 ? -94.872 30.017 -56.532 1.00 48.91 134 LYS C CA 1
ATOM 4841 C C . LYS B 1 134 ? -94.609 29.243 -55.246 1.00 51.78 134 LYS C C 1
ATOM 4842 O O . LYS B 1 134 ? -94.733 28.016 -55.194 1.00 57.17 134 LYS C O 1
ATOM 4848 N N . ASP B 1 135 ? -94.255 29.988 -54.195 1.00 49.20 135 ASP C N 1
ATOM 4849 C CA . ASP B 1 135 ? -93.622 29.402 -53.019 1.00 51.88 135 ASP C CA 1
ATOM 4850 C C . ASP B 1 135 ? -94.483 28.327 -52.376 1.00 53.98 135 ASP C C 1
ATOM 4851 O O . ASP B 1 135 ? -93.966 27.312 -51.896 1.00 48.84 135 ASP C O 1
ATOM 4856 N N . ASN B 1 136 ? -95.793 28.537 -52.345 1.00 56.19 136 ASN C N 1
ATOM 4857 C CA . ASN B 1 136 ? -96.719 27.658 -51.650 1.00 52.18 136 ASN C CA 1
ATOM 4858 C C . ASN B 1 136 ? -97.246 26.541 -52.537 1.00 52.50 136 ASN C C 1
ATOM 4859 O O . ASN B 1 136 ? -97.974 25.669 -52.050 1.00 56.05 136 ASN C O 1
ATOM 4864 N N . ASP B 1 137 ? -96.819 26.480 -53.794 1.00 51.20 137 ASP C N 1
ATOM 4865 C CA . ASP B 1 137 ? -97.244 25.389 -54.652 1.00 52.78 137 ASP C CA 1
ATOM 4866 C C . ASP B 1 137 ? -96.602 24.092 -54.181 1.00 48.96 137 ASP C C 1
ATOM 4867 O O . ASP B 1 137 ? -95.577 24.092 -53.484 1.00 48.41 137 ASP C O 1
ATOM 4872 N N . THR B 1 138 ? -97.270 22.983 -54.481 1.00 49.11 138 THR C N 1
ATOM 4873 C CA . THR B 1 138 ? -96.695 21.666 -54.221 1.00 50.44 138 THR C CA 1
ATOM 4874 C C . THR B 1 138 ? -95.750 21.314 -55.358 1.00 45.23 138 THR C C 1
ATOM 4875 O O . THR B 1 138 ? -96.203 20.972 -56.456 1.00 49.26 138 THR C O 1
ATOM 4879 N N . VAL B 1 139 ? -94.442 21.329 -55.086 1.00 39.74 139 VAL C N 1
ATOM 4880 C CA . VAL B 1 139 ? -93.480 21.058 -56.152 1.00 44.29 139 VAL C CA 1
ATOM 4881 C C . VAL B 1 139 ? -93.448 19.567 -56.488 1.00 41.99 139 VAL C C 1
ATOM 4882 O O . VAL B 1 139 ? -93.421 19.177 -57.664 1.00 37.92 139 VAL C O 1
ATOM 4886 N N . TYR B 1 140 ? -93.487 18.709 -55.478 1.00 40.22 140 TYR C N 1
ATOM 4887 C CA . TYR B 1 140 ? -93.519 17.292 -55.780 1.00 41.01 140 TYR C CA 1
ATOM 4888 C C . TYR B 1 140 ? -94.287 16.568 -54.699 1.00 43.20 140 TYR C C 1
ATOM 4889 O O . TYR B 1 140 ? -94.374 17.005 -53.547 1.00 47.42 140 TYR C O 1
ATOM 4898 N N . THR B 1 141 ? -94.807 15.428 -55.098 1.00 39.24 141 THR C N 1
ATOM 4899 C CA . THR B 1 141 ? -95.455 14.489 -54.211 1.00 41.97 141 THR C CA 1
ATOM 4900 C C . THR B 1 141 ? -94.693 13.194 -54.373 1.00 42.24 141 THR C C 1
ATOM 4901 O O . THR B 1 141 ? -94.649 12.635 -55.467 1.00 47.41 141 THR C O 1
ATOM 4905 N N . ILE B 1 142 ? -94.031 12.765 -53.314 1.00 45.19 142 ILE C N 1
ATOM 4906 C CA . ILE B 1 142 ? -93.260 11.539 -53.318 1.00 41.75 142 ILE C CA 1
ATOM 4907 C C . ILE B 1 142 ? -93.998 10.597 -52.392 1.00 51.15 142 ILE C C 1
ATOM 4908 O O . ILE B 1 142 ? -94.540 11.026 -51.360 1.00 48.47 142 ILE C O 1
ATOM 4913 N N . PHE B 1 143 ? -94.054 9.324 -52.784 1.00 45.92 143 PHE C N 1
ATOM 4914 C CA . PHE B 1 143 ? -94.797 8.330 -52.029 1.00 53.52 143 PHE C CA 1
ATOM 4915 C C . PHE B 1 143 ? -93.894 7.580 -51.080 1.00 54.81 143 PHE C C 1
ATOM 4916 O O . PHE B 1 143 ? -92.682 7.483 -51.293 1.00 56.72 143 PHE C O 1
ATOM 4924 N N . THR B 1 144 ? -94.495 7.146 -49.975 1.00 62.22 144 THR C N 1
ATOM 4925 C CA . THR B 1 144 ? -93.752 6.512 -48.898 1.00 67.84 144 THR C CA 1
ATOM 4926 C C . THR B 1 144 ? -93.408 5.083 -49.245 1.00 66.08 144 THR C C 1
ATOM 4927 O O . THR B 1 144 ? -94.219 4.368 -49.846 1.00 62.26 144 THR C O 1
ATOM 4931 N N . SER B 1 145 ? -92.311 4.616 -48.647 1.00 73.14 145 SER C N 1
ATOM 4932 C CA . SER B 1 145 ? -91.719 3.344 -49.037 1.00 80.69 145 SER C CA 1
ATOM 4933 C C . SER B 1 145 ? -92.760 2.251 -48.838 1.00 75.22 145 SER C C 1
ATOM 4934 O O . SER B 1 145 ? -93.032 1.445 -49.737 1.00 78.24 145 SER C O 1
ATOM 4937 N N . GLY B 1 146 ? -93.441 2.304 -47.702 1.00 77.37 146 GLY C N 1
ATOM 4938 C CA . GLY B 1 146 ? -94.346 1.264 -47.282 1.00 82.24 146 GLY C CA 1
ATOM 4939 C C . GLY B 1 146 ? -93.797 0.387 -46.176 1.00 85.88 146 GLY C C 1
ATOM 4940 O O . GLY B 1 146 ? -94.435 -0.617 -45.834 1.00 84.20 146 GLY C O 1
ATOM 4941 N N . SER B 1 147 ? -92.629 0.722 -45.625 1.00 84.44 147 SER C N 1
ATOM 4942 C CA . SER B 1 147 ? -92.056 0.014 -44.483 1.00 83.24 147 SER C CA 1
ATOM 4943 C C . SER B 1 147 ? -92.953 0.208 -43.263 1.00 86.59 147 SER C C 1
ATOM 4944 O O . SER B 1 147 ? -92.842 -0.513 -42.278 1.00 85.98 147 SER C O 1
ATOM 4947 N N . LYS B 1 152 ? -98.508 6.206 -49.030 1.00 56.34 152 LYS C N 1
ATOM 4948 C CA . LYS B 1 152 ? -98.996 7.575 -48.917 1.00 53.50 152 LYS C CA 1
ATOM 4949 C C . LYS B 1 152 ? -98.006 8.570 -49.548 1.00 57.98 152 LYS C C 1
ATOM 4950 O O . LYS B 1 152 ? -96.800 8.551 -49.284 1.00 54.70 152 LYS C O 1
ATOM 4956 N N . GLY B 1 153 ? -98.556 9.487 -50.336 1.00 57.49 153 GLY C N 1
ATOM 4957 C CA . GLY B 1 153 ? -97.764 10.439 -51.085 1.00 53.74 153 GLY C CA 1
ATOM 4958 C C . GLY B 1 153 ? -97.448 11.662 -50.263 1.00 54.12 153 GLY C C 1
ATOM 4959 O O . GLY B 1 153 ? -98.375 12.287 -49.754 1.00 56.50 153 GLY C O 1
ATOM 4960 N N . VAL B 1 154 ? -96.174 12.011 -50.098 1.00 48.37 154 VAL C N 1
ATOM 4961 C CA . VAL B 1 154 ? -95.805 13.128 -49.239 1.00 48.80 154 VAL C CA 1
ATOM 4962 C C . VAL B 1 154 ? -95.744 14.388 -50.095 1.00 48.24 154 VAL C C 1
ATOM 4963 O O . VAL B 1 154 ? -95.080 14.411 -51.138 1.00 49.84 154 VAL C O 1
ATOM 4967 N N . GLN B 1 155 ? -96.429 15.444 -49.669 1.00 45.07 155 GLN C N 1
ATOM 4968 C CA . GLN B 1 155 ? -96.473 16.665 -50.469 1.00 43.94 155 GLN C CA 1
ATOM 4969 C C . GLN B 1 155 ? -95.529 17.730 -49.922 1.00 41.63 155 GLN C C 1
ATOM 4970 O O . GLN B 1 155 ? -95.494 17.989 -48.718 1.00 39.81 155 GLN C O 1
ATOM 4976 N N . ILE B 1 156 ? -94.796 18.379 -50.820 1.00 41.88 156 ILE C N 1
ATOM 4977 C CA . ILE B 1 156 ? -93.727 19.286 -50.430 1.00 42.63 156 ILE C CA 1
ATOM 4978 C C . ILE B 1 156 ? -93.912 20.641 -51.118 1.00 42.93 156 ILE C C 1
ATOM 4979 O O . ILE B 1 156 ? -94.071 20.712 -52.341 1.00 44.75 156 ILE C O 1
ATOM 4984 N N . GLU B 1 157 ? -93.899 21.715 -50.325 1.00 48.80 157 GLU C N 1
ATOM 4985 C CA . GLU B 1 157 ? -93.977 23.073 -50.864 1.00 49.03 157 GLU C CA 1
ATOM 4986 C C . GLU B 1 157 ? -92.715 23.442 -51.642 1.00 47.08 157 GLU C C 1
ATOM 4987 O O . GLU B 1 157 ? -91.598 23.077 -51.258 1.00 43.28 157 GLU C O 1
ATOM 4993 N N . TYR B 1 158 ? -92.902 24.204 -52.723 1.00 42.21 158 TYR C N 1
ATOM 4994 C CA . TYR B 1 158 ? -91.763 24.714 -53.482 1.00 43.81 158 TYR C CA 1
ATOM 4995 C C . TYR B 1 158 ? -90.757 25.419 -52.575 1.00 43.20 158 TYR C C 1
ATOM 4996 O O . TYR B 1 158 ? -89.539 25.278 -52.745 1.00 44.26 158 TYR C O 1
ATOM 5005 N N . ALA B 1 159 ? -91.245 26.189 -51.607 1.00 44.66 159 ALA C N 1
ATOM 5006 C CA . ALA B 1 159 ? -90.339 26.935 -50.738 1.00 44.77 159 ALA C CA 1
ATOM 5007 C C . ALA B 1 159 ? -89.498 26.019 -49.880 1.00 37.81 159 ALA C C 1
ATOM 5008 O O . ALA B 1 159 ? -88.330 26.328 -49.597 1.00 39.08 159 ALA C O 1
ATOM 5010 N N . SER B 1 160 ? -90.071 24.892 -49.470 1.00 43.14 160 SER C N 1
ATOM 5011 C CA . SER B 1 160 ? -89.293 23.893 -48.745 1.00 43.97 160 SER C CA 1
ATOM 5012 C C . SER B 1 160 ? -88.119 23.427 -49.588 1.00 37.78 160 SER C C 1
ATOM 5013 O O . SER B 1 160 ? -87.000 23.299 -49.083 1.00 36.03 160 SER C O 1
ATOM 5016 N N . LEU B 1 161 ? -88.347 23.236 -50.890 1.00 31.73 161 LEU C N 1
ATOM 5017 C CA . LEU B 1 161 ? -87.293 22.747 -51.762 1.00 37.57 161 LEU C CA 1
ATOM 5018 C C . LEU B 1 161 ? -86.223 23.809 -51.960 1.00 37.31 161 LEU C C 1
ATOM 5019 O O . LEU B 1 161 ? -85.024 23.534 -51.809 1.00 33.79 161 LEU C O 1
ATOM 5024 N N . VAL B 1 162 ? -86.646 25.050 -52.220 1.00 39.86 162 VAL C N 1
ATOM 5025 C CA . VAL B 1 162 ? -85.693 26.147 -52.375 1.00 39.31 162 VAL C CA 1
ATOM 5026 C C . VAL B 1 162 ? -84.810 26.249 -51.131 1.00 40.13 162 VAL C C 1
ATOM 5027 O O . VAL B 1 162 ? -83.571 26.266 -51.208 1.00 38.50 162 VAL C O 1
ATOM 5031 N N . GLN B 1 163 ? -85.443 26.261 -49.962 1.00 40.20 163 GLN C N 1
ATOM 5032 C CA . GLN B 1 163 ? -84.704 26.307 -48.707 1.00 38.25 163 GLN C CA 1
ATOM 5033 C C . GLN B 1 163 ? -83.741 25.135 -48.571 1.00 37.96 163 GLN C C 1
ATOM 5034 O O . GLN B 1 163 ? -82.552 25.331 -48.267 1.00 37.60 163 GLN C O 1
ATOM 5040 N N . PHE B 1 164 ? -84.234 23.904 -48.813 1.00 35.35 164 PHE C N 1
ATOM 5041 C CA . PHE B 1 164 ? -83.401 22.703 -48.672 1.00 34.99 164 PHE C CA 1
ATOM 5042 C C . PHE B 1 164 ? -82.170 22.772 -49.580 1.00 35.75 164 PHE C C 1
ATOM 5043 O O . PHE B 1 164 ? -81.056 22.427 -49.163 1.00 37.16 164 PHE C O 1
ATOM 5051 N N . THR B 1 165 ? -82.370 23.160 -50.846 1.00 30.53 165 THR C N 1
ATOM 5052 C CA . THR B 1 165 ? -81.266 23.306 -51.789 1.00 31.81 165 THR C CA 1
ATOM 5053 C C . THR B 1 165 ? -80.281 24.367 -51.330 1.00 34.61 165 THR C C 1
ATOM 5054 O O . THR B 1 165 ? -79.061 24.211 -51.478 1.00 33.31 165 THR C O 1
ATOM 5058 N N . GLU B 1 166 ? -80.785 25.477 -50.803 1.00 39.30 166 GLU C N 1
ATOM 5059 C CA . GLU B 1 166 ? -79.850 26.492 -50.337 1.00 44.06 166 GLU C CA 1
ATOM 5060 C C . GLU B 1 166 ? -79.008 25.941 -49.200 1.00 38.76 166 GLU C C 1
ATOM 5061 O O . GLU B 1 166 ? -77.793 26.193 -49.124 1.00 39.34 166 GLU C O 1
ATOM 5067 N N . TRP B 1 167 ? -79.628 25.130 -48.343 1.00 37.09 167 TRP C N 1
ATOM 5068 C CA . TRP B 1 167 ? -78.888 24.510 -47.257 1.00 34.62 167 TRP C CA 1
ATOM 5069 C C . TRP B 1 167 ? -77.771 23.608 -47.795 1.00 41.63 167 TRP C C 1
ATOM 5070 O O . TRP B 1 167 ? -76.605 23.722 -47.385 1.00 44.69 167 TRP C O 1
ATOM 5081 N N . MET B 1 168 ? -78.101 22.741 -48.758 1.00 37.28 168 MET C N 1
ATOM 5082 C CA . MET B 1 168 ? -77.096 21.868 -49.357 1.00 35.30 168 MET C CA 1
ATOM 5083 C C . MET B 1 168 ? -75.989 22.680 -50.023 1.00 35.51 168 MET C C 1
ATOM 5084 O O . MET B 1 168 ? -74.808 22.310 -49.950 1.00 31.06 168 MET C O 1
ATOM 5089 N N . LEU B 1 169 ? -76.349 23.798 -50.674 1.00 34.76 169 LEU C N 1
ATOM 5090 C CA . LEU B 1 169 ? -75.337 24.623 -51.324 1.00 35.44 169 LEU C CA 1
ATOM 5091 C C . LEU B 1 169 ? -74.349 25.211 -50.326 1.00 40.35 169 LEU C C 1
ATOM 5092 O O . LEU B 1 169 ? -73.164 25.355 -50.649 1.00 41.67 169 LEU C O 1
ATOM 5097 N N . GLU B 1 170 ? -74.804 25.553 -49.109 1.00 41.28 170 GLU C N 1
ATOM 5098 C CA . GLU B 1 170 ? -73.832 26.014 -48.111 1.00 39.86 170 GLU C CA 1
ATOM 5099 C C . GLU B 1 170 ? -73.026 24.863 -47.531 1.00 38.50 170 GLU C C 1
ATOM 5100 O O . GLU B 1 170 ? -71.823 25.006 -47.266 1.00 42.22 170 GLU C O 1
ATOM 5106 N N . LEU B 1 171 ? -73.673 23.718 -47.289 1.00 41.26 171 LEU C N 1
ATOM 5107 C CA . LEU B 1 171 ? -72.933 22.562 -46.789 1.00 40.10 171 LEU C CA 1
ATOM 5108 C C . LEU B 1 171 ? -71.870 22.106 -47.774 1.00 39.40 171 LEU C C 1
ATOM 5109 O O . LEU B 1 171 ? -70.811 21.618 -47.362 1.00 40.00 171 LEU C O 1
ATOM 5114 N N . ASN B 1 172 ? -72.117 22.298 -49.067 1.00 33.92 172 ASN C N 1
ATOM 5115 C CA . ASN B 1 172 ? -71.160 21.932 -50.094 1.00 34.76 172 ASN C CA 1
ATOM 5116 C C . ASN B 1 172 ? -69.865 22.744 -49.978 1.00 39.30 172 ASN C C 1
ATOM 5117 O O . ASN B 1 172 ? -69.876 23.978 -50.075 1.00 46.07 172 ASN C O 1
ATOM 5122 N N . LYS B 1 173 ? -68.741 22.043 -49.837 1.00 40.64 173 LYS C N 1
ATOM 5123 C CA . LYS B 1 173 ? -67.423 22.664 -49.772 1.00 42.48 173 LYS C CA 1
ATOM 5124 C C . LYS B 1 173 ? -66.580 22.429 -51.025 1.00 43.82 173 LYS C C 1
ATOM 5125 O O . LYS B 1 173 ? -65.460 22.943 -51.095 1.00 43.42 173 LYS C O 1
ATOM 5131 N N . SER B 1 174 ? -67.087 21.708 -52.027 1.00 40.34 174 SER C N 1
ATOM 5132 C CA . SER B 1 174 ? -66.310 21.416 -53.220 1.00 36.36 174 SER C CA 1
ATOM 5133 C C . SER B 1 174 ? -66.624 22.357 -54.374 1.00 32.64 174 SER C C 1
ATOM 5134 O O . SER B 1 174 ? -66.094 22.159 -55.469 1.00 34.84 174 SER C O 1
ATOM 5137 N N . GLY B 1 175 ? -67.473 23.357 -54.169 1.00 35.05 175 GLY C N 1
ATOM 5138 C CA . GLY B 1 175 ? -67.661 24.380 -55.180 1.00 33.09 175 GLY C CA 1
ATOM 5139 C C . GLY B 1 175 ? -68.615 24.002 -56.295 1.00 35.89 175 GLY C C 1
ATOM 5140 O O . GLY B 1 175 ? -69.347 23.014 -56.231 1.00 39.08 175 GLY C O 1
ATOM 5141 N N . ASN B 1 176 ? -68.616 24.842 -57.325 1.00 35.01 176 ASN C N 1
ATOM 5142 C CA . ASN B 1 176 ? -69.496 24.723 -58.474 1.00 32.28 176 ASN C CA 1
ATOM 5143 C C . ASN B 1 176 ? -68.854 23.859 -59.542 1.00 31.63 176 ASN C C 1
ATOM 5144 O O . ASN B 1 176 ? -67.646 23.623 -59.536 1.00 32.67 176 ASN C O 1
ATOM 5149 N N . LYS B 1 177 ? -69.678 23.444 -60.517 1.00 35.23 177 LYS C N 1
ATOM 5150 C CA . LYS B 1 177 ? -69.223 22.674 -61.686 1.00 32.52 177 LYS C CA 1
ATOM 5151 C C . LYS B 1 177 ? -68.547 21.354 -61.292 1.00 32.40 177 LYS C C 1
ATOM 5152 O O . LYS B 1 177 ? -67.567 20.930 -61.902 1.00 36.42 177 LYS C O 1
ATOM 5158 N N . GLN B 1 178 ? -69.063 20.699 -60.264 1.00 32.61 178 GLN C N 1
ATOM 5159 C CA . GLN B 1 178 ? -68.556 19.399 -59.848 1.00 33.03 178 GLN C CA 1
ATOM 5160 C C . GLN B 1 178 ? -69.318 18.241 -60.512 1.00 32.18 178 GLN C C 1
ATOM 5161 O O . GLN B 1 178 ? -70.485 18.367 -60.898 1.00 29.67 178 GLN C O 1
ATOM 5167 N N . GLN B 1 179 ? -68.650 17.090 -60.594 1.00 30.68 179 GLN C N 1
ATOM 5168 C CA . GLN B 1 179 ? -69.305 15.841 -60.989 1.00 31.61 179 GLN C CA 1
ATOM 5169 C C . GLN B 1 179 ? -69.963 15.245 -59.750 1.00 32.52 179 GLN C C 1
ATOM 5170 O O . GLN B 1 179 ? -69.261 14.779 -58.841 1.00 31.84 179 GLN C O 1
ATOM 5176 N N . TRP B 1 180 ? -71.305 15.243 -59.726 1.00 29.82 180 TRP C N 1
ATOM 5177 C CA . TRP B 1 180 ? -72.123 14.683 -58.649 1.00 27.60 180 TRP C CA 1
ATOM 5178 C C . TRP B 1 180 ? -72.527 13.250 -58.981 1.00 31.00 180 TRP C C 1
ATOM 5179 O O . TRP B 1 180 ? -72.729 12.898 -60.150 1.00 27.92 180 TRP C O 1
ATOM 5190 N N . LEU B 1 181 ? -72.658 12.428 -57.945 1.00 26.95 181 LEU C N 1
ATOM 5191 C CA . LEU B 1 181 ? -73.164 11.069 -58.088 1.00 30.28 181 LEU C CA 1
ATOM 5192 C C . LEU B 1 181 ? -74.515 10.945 -57.396 1.00 31.00 181 LEU C C 1
ATOM 5193 O O . LEU B 1 181 ? -74.644 11.272 -56.215 1.00 32.27 181 LEU C O 1
ATOM 5198 N N . ASN B 1 182 ? -75.493 10.400 -58.100 1.00 28.33 182 ASN C N 1
ATOM 5199 C CA . ASN B 1 182 ? -76.766 10.056 -57.504 1.00 24.06 182 ASN C CA 1
ATOM 5200 C C . ASN B 1 182 ? -76.957 8.553 -57.579 1.00 30.89 182 ASN C C 1
ATOM 5201 O O . ASN B 1 182 ? -76.634 7.931 -58.600 1.00 29.22 182 ASN C O 1
ATOM 5206 N N . GLN B 1 183 ? -77.450 7.976 -56.477 1.00 29.01 183 GLN C N 1
ATOM 5207 C CA . GLN B 1 183 ? -77.818 6.573 -56.410 1.00 28.57 183 GLN C CA 1
ATOM 5208 C C . GLN B 1 183 ? -79.313 6.365 -56.217 1.00 30.38 183 GLN C C 1
ATOM 5209 O O . GLN B 1 183 ? -79.865 5.399 -56.748 1.00 30.75 183 GLN C O 1
ATOM 5215 N N . ALA B 1 184 ? -79.983 7.272 -55.511 1.00 32.17 184 ALA C N 1
ATOM 5216 C CA . ALA B 1 184 ? -81.379 7.060 -55.124 1.00 32.24 184 ALA C CA 1
ATOM 5217 C C . ALA B 1 184 ? -82.271 7.083 -56.352 1.00 27.95 184 ALA C C 1
ATOM 5218 O O . ALA B 1 184 ? -82.050 7.890 -57.258 1.00 27.52 184 ALA C O 1
ATOM 5220 N N . PRO B 1 185 ? -83.237 6.170 -56.447 1.00 35.01 185 PRO C N 1
ATOM 5221 C CA . PRO B 1 185 ? -84.256 6.316 -57.484 1.00 33.44 185 PRO C CA 1
ATOM 5222 C C . PRO B 1 185 ? -85.015 7.589 -57.203 1.00 32.71 185 PRO C C 1
ATOM 5223 O O . PRO B 1 185 ? -85.126 8.027 -56.057 1.00 34.84 185 PRO C O 1
ATOM 5227 N N . PHE B 1 186 ? -85.555 8.172 -58.262 1.00 31.44 186 PHE C N 1
ATOM 5228 C CA . PHE B 1 186 ? -86.229 9.449 -58.138 1.00 27.53 186 PHE C CA 1
ATOM 5229 C C . PHE B 1 186 ? -87.529 9.369 -57.335 1.00 27.85 186 PHE C C 1
ATOM 5230 O O . PHE B 1 186 ? -88.096 10.408 -56.996 1.00 35.11 186 PHE C O 1
ATOM 5238 N N . SER B 1 187 ? -88.028 8.180 -57.039 1.00 29.89 187 SER C N 1
ATOM 5239 C CA . SER B 1 187 ? -89.176 8.024 -56.157 1.00 33.17 187 SER C CA 1
ATOM 5240 C C . SER B 1 187 ? -88.758 7.989 -54.706 1.00 30.24 187 SER C C 1
ATOM 5241 O O . SER B 1 187 ? -89.607 7.816 -53.826 1.00 31.16 187 SER C O 1
ATOM 5244 N N . PHE B 1 188 ? -87.462 8.127 -54.468 1.00 32.12 188 PHE C N 1
ATOM 5245 C CA . PHE B 1 188 ? -86.825 8.190 -53.158 1.00 33.34 188 PHE C CA 1
ATOM 5246 C C . PHE B 1 188 ? -86.285 9.609 -53.033 1.00 32.89 188 PHE C C 1
ATOM 5247 O O . PHE B 1 188 ? -85.440 10.022 -53.836 1.00 29.99 188 PHE C O 1
ATOM 5255 N N . ASP B 1 189 ? -86.730 10.334 -52.018 1.00 31.22 189 ASP C N 1
ATOM 5256 C CA . ASP B 1 189 ? -86.392 11.749 -52.019 1.00 34.43 189 ASP C CA 1
ATOM 5257 C C . ASP B 1 189 ? -84.914 11.993 -51.728 1.00 37.52 189 ASP C C 1
ATOM 5258 O O . ASP B 1 189 ? -84.475 13.154 -51.822 1.00 36.05 189 ASP C O 1
ATOM 5263 N N . LEU B 1 190 ? -84.135 10.938 -51.429 1.00 31.86 190 LEU C N 1
ATOM 5264 C CA . LEU B 1 190 ? -82.694 11.130 -51.333 1.00 29.82 190 LEU C CA 1
ATOM 5265 C C . LEU B 1 190 ? -82.129 11.674 -52.632 1.00 34.29 190 LEU C C 1
ATOM 5266 O O . LEU B 1 190 ? -81.197 12.490 -52.603 1.00 35.60 190 LEU C O 1
ATOM 5271 N N . SER B 1 191 ? -82.689 11.264 -53.779 1.00 29.63 191 SER C N 1
ATOM 5272 C CA . SER B 1 191 ? -82.195 11.799 -55.045 1.00 32.15 191 SER C CA 1
ATOM 5273 C C . SER B 1 19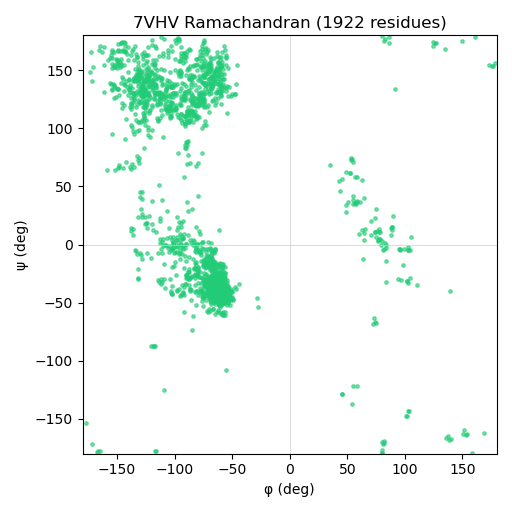1 ? -82.328 13.314 -55.088 1.00 34.40 191 SER C C 1
ATOM 5274 O O . SER B 1 191 ? -81.504 13.991 -55.714 1.00 30.94 191 SER C O 1
ATOM 5277 N N . VAL B 1 192 ? -83.343 13.867 -54.418 1.00 34.14 192 VAL C N 1
ATOM 5278 C CA . VAL B 1 192 ? -83.496 15.320 -54.404 1.00 37.52 192 VAL C CA 1
ATOM 5279 C C . VAL B 1 192 ? -82.223 15.973 -53.888 1.00 37.01 192 VAL C C 1
ATOM 5280 O O . VAL B 1 192 ? -81.747 16.974 -54.452 1.00 33.94 192 VAL C O 1
ATOM 5284 N N . MET B 1 193 ? -81.612 15.363 -52.856 1.00 36.05 193 MET C N 1
ATOM 5285 C CA . MET B 1 193 ? -80.373 15.874 -52.259 1.00 36.30 193 MET C CA 1
ATOM 5286 C C . MET B 1 193 ? -79.238 15.947 -53.277 1.00 35.11 193 MET C C 1
ATOM 5287 O O . MET B 1 193 ? -78.328 16.774 -53.135 1.00 35.68 193 MET C O 1
ATOM 5292 N N . ALA B 1 194 ? -79.282 15.121 -54.322 1.00 29.38 194 ALA C N 1
ATOM 5293 C CA . ALA B 1 194 ? -78.327 15.260 -55.412 1.00 29.47 194 ALA C CA 1
ATOM 5294 C C . ALA B 1 194 ? -78.843 16.154 -56.526 1.00 33.78 194 ALA C C 1
ATOM 5295 O O . ALA B 1 194 ? -78.093 17.000 -57.018 1.00 32.82 194 ALA C O 1
ATOM 5297 N N . ILE B 1 195 ? -80.110 15.998 -56.932 1.00 33.84 195 ILE C N 1
ATOM 5298 C CA . ILE B 1 195 ? -80.581 16.659 -58.155 1.00 30.79 195 ILE C CA 1
ATOM 5299 C C . ILE B 1 195 ? -80.409 18.170 -58.060 1.00 35.29 195 ILE C C 1
ATOM 5300 O O . ILE B 1 195 ? -79.713 18.800 -58.872 1.00 32.84 195 ILE C O 1
ATOM 5305 N N . TYR B 1 196 ? -81.033 18.770 -57.067 1.00 37.31 196 TYR C N 1
ATOM 5306 C CA . TYR B 1 196 ? -81.146 20.211 -57.103 1.00 34.10 196 TYR C CA 1
ATOM 5307 C C . TYR B 1 196 ? -79.857 20.901 -56.657 1.00 35.41 196 TYR C C 1
ATOM 5308 O O . TYR B 1 196 ? -79.392 21.785 -57.381 1.00 39.31 196 TYR C O 1
ATOM 5317 N N . PRO B 1 197 ? -79.171 20.477 -55.586 1.00 37.20 197 PRO C N 1
ATOM 5318 C CA . PRO B 1 197 ? -77.854 21.095 -55.306 1.00 35.42 197 PRO C CA 1
ATOM 5319 C C . PRO B 1 197 ? -76.878 20.977 -56.464 1.00 34.62 197 PRO C C 1
ATOM 5320 O O . PRO B 1 197 ? -76.074 21.889 -56.684 1.00 37.12 197 PRO C O 1
ATOM 5324 N N . CYS B 1 198 ? -76.949 19.901 -57.245 1.00 33.89 198 CYS C N 1
ATOM 5325 C CA . CYS B 1 198 ? -76.066 19.779 -58.396 1.00 32.58 198 CYS C CA 1
ATOM 5326 C C . CYS B 1 198 ? -76.450 20.791 -59.472 1.00 35.70 198 CYS C C 1
ATOM 5327 O O . CYS B 1 198 ? -75.644 21.653 -59.853 1.00 34.72 198 CYS C O 1
ATOM 5330 N N . LEU B 1 199 ? -77.700 20.747 -59.933 1.00 36.04 199 LEU C N 1
ATOM 5331 C CA . LEU B 1 199 ? -78.095 21.683 -60.987 1.00 33.93 199 LEU C CA 1
ATOM 5332 C C . LEU B 1 199 ? -77.969 23.132 -60.538 1.00 35.86 199 LEU C C 1
ATOM 5333 O O . LEU B 1 199 ? -77.614 24.000 -61.343 1.00 35.39 199 LEU C O 1
ATOM 5338 N N . ALA B 1 200 ? -78.233 23.415 -59.259 1.00 37.18 200 ALA C N 1
ATOM 5339 C CA . ALA B 1 200 ? -78.139 24.781 -58.770 1.00 35.22 200 ALA C CA 1
ATOM 5340 C C . ALA B 1 200 ? -76.702 25.248 -58.563 1.00 34.22 200 ALA C C 1
ATOM 5341 O O . ALA B 1 200 ? -76.508 26.417 -58.241 1.00 29.37 200 ALA C O 1
ATOM 5343 N N . SER B 1 201 ? -75.691 24.392 -58.781 1.00 35.66 201 SER C N 1
ATOM 5344 C CA . SER B 1 201 ? -74.303 24.844 -58.720 1.00 36.62 201 SER C CA 1
ATOM 5345 C C . SER B 1 201 ? -73.545 24.550 -60.015 1.00 37.00 201 SER C C 1
ATOM 5346 O O . SER B 1 201 ? -72.307 24.551 -60.012 1.00 33.98 201 SER C O 1
ATOM 5349 N N . GLY B 1 202 ? -74.257 24.294 -61.118 1.00 30.63 202 GLY C N 1
ATOM 5350 C CA . GLY B 1 202 ? -73.625 24.005 -62.387 1.00 29.12 202 GLY C CA 1
ATOM 5351 C C . GLY B 1 202 ? -72.987 22.636 -62.520 1.00 33.64 202 GLY C C 1
ATOM 5352 O O . GLY B 1 202 ? -72.268 22.402 -63.498 1.00 38.82 202 GLY C O 1
ATOM 5353 N N . GLY B 1 203 ? -73.220 21.708 -61.571 1.00 32.38 203 GLY C N 1
ATOM 5354 C CA . GLY B 1 203 ? -72.590 20.405 -61.631 1.00 33.90 203 GLY C CA 1
ATOM 5355 C C . GLY B 1 203 ? -73.210 19.482 -62.673 1.00 32.99 203 GLY C C 1
ATOM 5356 O O . GLY B 1 203 ? -74.211 19.787 -63.310 1.00 35.65 203 GLY C O 1
ATOM 5357 N N . THR B 1 204 ? -72.581 18.332 -62.867 1.00 28.90 204 THR C N 1
ATOM 5358 C CA . THR B 1 204 ? -73.125 17.290 -63.724 1.00 32.65 204 THR C CA 1
ATOM 5359 C C . THR B 1 204 ? -73.684 16.184 -62.842 1.00 29.92 204 THR C C 1
ATOM 5360 O O . THR B 1 204 ? -72.931 15.527 -62.122 1.00 26.83 204 THR C O 1
ATOM 5364 N N . LEU B 1 205 ? -74.993 15.970 -62.924 1.00 31.00 205 LEU C N 1
ATOM 5365 C CA . LEU B 1 205 ? -75.670 14.907 -62.184 1.00 27.71 205 LEU C CA 1
ATOM 5366 C C . LEU B 1 205 ? -75.408 13.620 -62.930 1.00 28.00 205 LEU C C 1
ATOM 5367 O O . LEU B 1 205 ? -75.895 13.447 -64.050 1.00 25.56 205 LEU C O 1
ATOM 5372 N N . ASN B 1 206 ? -74.588 12.753 -62.329 1.00 33.55 206 ASN C N 1
ATOM 5373 C CA . ASN B 1 206 ? -74.239 11.445 -62.868 1.00 27.24 206 ASN C CA 1
ATOM 5374 C C . ASN B 1 206 ? -75.122 10.399 -62.185 1.00 31.25 206 ASN C C 1
ATOM 5375 O O . ASN B 1 206 ? -75.194 10.353 -60.947 1.00 27.90 206 ASN C O 1
ATOM 5380 N N . LEU B 1 207 ? -75.770 9.555 -62.985 1.00 32.18 207 LEU C N 1
ATOM 5381 C CA . LEU B 1 207 ? -76.801 8.625 -62.523 1.00 25.56 207 LEU C CA 1
ATOM 5382 C C . LEU B 1 207 ? -76.281 7.196 -62.446 1.00 29.03 207 LEU C C 1
ATOM 5383 O O . LEU B 1 207 ? -75.896 6.604 -63.470 1.00 28.91 207 LEU C O 1
ATOM 5388 N N . VAL B 1 208 ? -76.250 6.663 -61.230 1.00 25.23 208 VAL C N 1
ATOM 5389 C CA . VAL B 1 208 ? -76.125 5.231 -60.988 1.00 31.12 208 VAL C CA 1
ATOM 5390 C C . VAL B 1 208 ? -77.502 4.578 -61.087 1.00 28.89 208 VAL C C 1
ATOM 5391 O O . VAL B 1 208 ? -78.392 4.891 -60.297 1.00 27.99 208 VAL C O 1
ATOM 5395 N N . ASP B 1 209 ? -77.651 3.604 -61.982 1.00 32.53 209 ASP C N 1
ATOM 5396 C CA . ASP B 1 209 ? -78.924 2.899 -62.143 1.00 35.60 209 ASP C CA 1
ATOM 5397 C C . ASP B 1 209 ? -78.952 1.548 -61.409 1.00 33.98 209 ASP C C 1
ATOM 5398 O O . ASP B 1 209 ? -77.955 1.069 -60.863 1.00 32.22 209 ASP C O 1
ATOM 5403 N N . LYS B 1 210 ? -80.138 0.937 -61.412 1.00 31.68 210 LYS C N 1
ATOM 5404 C CA . LYS B 1 210 ? -80.341 -0.319 -60.695 1.00 34.55 210 LYS C CA 1
ATOM 5405 C C . LYS B 1 210 ? -79.356 -1.387 -61.147 1.00 37.31 210 LYS C C 1
ATOM 5406 O O . LYS B 1 210 ? -78.807 -2.133 -60.324 1.00 35.87 210 LYS C O 1
ATOM 5412 N N . ASN B 1 211 ? -79.119 -1.478 -62.454 1.00 39.39 211 ASN C N 1
ATOM 5413 C CA . ASN B 1 211 ? -78.179 -2.468 -62.964 1.00 37.02 211 ASN C CA 1
ATOM 5414 C C . ASN B 1 211 ? -76.798 -2.298 -62.343 1.00 39.02 211 ASN C C 1
ATOM 5415 O O . ASN B 1 211 ? -76.175 -3.281 -61.920 1.00 34.58 211 ASN C O 1
ATOM 5420 N N . MET B 1 212 ? -76.323 -1.040 -62.246 1.00 35.50 212 MET C N 1
ATOM 5421 C CA . MET B 1 212 ? -75.036 -0.765 -61.622 1.00 31.80 212 MET C CA 1
ATOM 5422 C C . MET B 1 212 ? -75.045 -1.204 -60.175 1.00 38.30 212 MET C C 1
ATOM 5423 O O . MET B 1 212 ? -74.093 -1.848 -59.705 1.00 41.63 212 MET C O 1
ATOM 5428 N N . ILE B 1 213 ? -76.140 -0.922 -59.468 1.00 32.46 213 ILE C N 1
ATOM 5429 C CA . ILE B 1 213 ? -76.255 -1.371 -58.087 1.00 34.18 213 ILE C CA 1
ATOM 5430 C C . ILE B 1 213 ? -76.170 -2.902 -57.999 1.00 39.43 213 ILE C C 1
ATOM 5431 O O . ILE B 1 213 ? -75.466 -3.442 -57.136 1.00 37.02 213 ILE C O 1
ATOM 5436 N N . ASN B 1 214 ? -76.814 -3.629 -58.932 1.00 41.15 214 ASN C N 1
ATOM 5437 C CA . ASN B 1 214 ? -76.789 -5.096 -58.861 1.00 43.17 214 ASN C CA 1
ATOM 5438 C C . ASN B 1 214 ? -75.518 -5.713 -59.418 1.00 38.35 214 ASN C C 1
ATOM 5439 O O . ASN B 1 214 ? -75.133 -6.792 -58.975 1.00 33.81 214 ASN C O 1
ATOM 5444 N N . LYS B 1 215 ? -74.839 -5.054 -60.358 1.00 40.79 215 LYS C N 1
ATOM 5445 C CA . LYS B 1 215 ? -73.631 -5.615 -60.963 1.00 40.90 215 LYS C CA 1
ATOM 5446 C C . LYS B 1 215 ? -72.482 -4.642 -60.727 1.00 35.11 215 LYS C C 1
ATOM 5447 O O . LYS B 1 215 ? -72.205 -3.783 -61.573 1.00 37.72 215 LYS C O 1
ATOM 5453 N N . PRO B 1 216 ? -71.724 -4.812 -59.644 1.00 32.24 216 PRO C N 1
ATOM 5454 C CA . PRO B 1 216 ? -70.705 -3.805 -59.287 1.00 39.31 216 PRO C CA 1
ATOM 5455 C C . PRO B 1 216 ? -69.604 -3.593 -60.314 1.00 36.45 216 PRO C C 1
ATOM 5456 O O . PRO B 1 216 ? -69.052 -2.489 -60.356 1.00 35.75 216 PRO C O 1
ATOM 5460 N N . LYS B 1 217 ? -69.283 -4.568 -61.162 1.00 33.66 217 LYS C N 1
ATOM 5461 C CA . LYS B 1 217 ? -68.334 -4.284 -62.232 1.00 29.46 217 LYS C CA 1
ATOM 5462 C C . LYS B 1 217 ? -68.861 -3.174 -63.141 1.00 33.75 217 LYS C C 1
ATOM 5463 O O . LYS B 1 217 ? -68.083 -2.376 -63.681 1.00 36.80 217 LYS C O 1
ATOM 5469 N N . LEU B 1 218 ? -70.177 -3.118 -63.347 1.00 34.13 218 LEU C N 1
ATOM 5470 C CA . LEU B 1 218 ? -70.717 -2.007 -64.120 1.00 41.14 218 LEU C CA 1
ATOM 5471 C C . LEU B 1 218 ? -70.573 -0.688 -63.373 1.00 40.07 218 LEU C C 1
ATOM 5472 O O . LEU B 1 218 ? -70.274 0.351 -63.987 1.00 37.38 218 LEU C O 1
ATOM 5477 N N . LEU B 1 219 ? -70.725 -0.714 -62.048 1.00 34.15 219 LEU C N 1
ATOM 5478 C CA . LEU B 1 219 ? -70.505 0.512 -61.291 1.00 35.42 219 LEU C CA 1
ATOM 5479 C C . LEU B 1 219 ? -69.055 0.963 -61.413 1.00 40.62 219 LEU C C 1
ATOM 5480 O O . LEU B 1 219 ? -68.778 2.146 -61.670 1.00 37.21 219 LEU C O 1
ATOM 5485 N N . ASN B 1 220 ? -68.116 0.015 -61.241 1.00 35.81 220 ASN C N 1
ATOM 5486 C CA . ASN B 1 220 ? -66.693 0.311 -61.327 1.00 34.78 220 ASN C CA 1
ATOM 5487 C C . ASN B 1 220 ? -66.383 0.949 -62.669 1.00 33.65 220 ASN C C 1
ATOM 5488 O O . ASN B 1 220 ? -65.602 1.903 -62.756 1.00 33.07 220 ASN C O 1
ATOM 5493 N N . GLU B 1 221 ? -66.993 0.427 -63.729 1.00 32.52 221 GLU C N 1
ATOM 5494 C CA . GLU B 1 221 ? -66.773 0.996 -65.052 1.00 34.92 221 GLU C CA 1
ATOM 5495 C C . GLU B 1 221 ? -67.290 2.430 -65.134 1.00 41.70 221 GLU C C 1
ATOM 5496 O O . GLU B 1 221 ? -66.598 3.343 -65.627 1.00 41.00 221 GLU C O 1
ATOM 5502 N N . MET B 1 222 ? -68.488 2.662 -64.606 1.00 37.97 222 MET C N 1
ATOM 5503 C CA . MET B 1 222 ? -69.018 4.012 -64.621 1.00 37.59 222 MET C CA 1
ATOM 5504 C C . MET B 1 222 ? -68.109 4.963 -63.845 1.00 36.42 222 MET C C 1
ATOM 5505 O O . MET B 1 222 ? -67.917 6.106 -64.254 1.00 36.77 222 MET C O 1
ATOM 5510 N N . LEU B 1 223 ? -67.570 4.514 -62.707 1.00 37.39 223 LEU C N 1
ATOM 5511 C CA . LEU B 1 223 ? -66.692 5.343 -61.888 1.00 34.45 223 LEU C CA 1
ATOM 5512 C C . LEU B 1 223 ? -65.388 5.654 -62.596 1.00 32.14 223 LEU C C 1
ATOM 5513 O O . LEU B 1 223 ? -64.848 6.746 -62.435 1.00 31.55 223 LEU C O 1
ATOM 5518 N N . THR B 1 224 ? -64.855 4.706 -63.375 1.00 36.32 224 THR C N 1
ATOM 5519 C CA . THR B 1 224 ? -63.609 4.980 -64.094 1.00 35.13 224 THR C CA 1
ATOM 5520 C C . THR B 1 224 ? -63.847 5.936 -65.266 1.00 32.69 224 THR C C 1
ATOM 5521 O O . THR B 1 224 ? -62.953 6.715 -65.621 1.00 31.55 224 THR C O 1
ATOM 5525 N N . ALA B 1 225 ? -65.037 5.890 -65.874 1.00 31.87 225 ALA C N 1
ATOM 5526 C CA . ALA B 1 225 ? -65.334 6.797 -66.979 1.00 29.01 225 ALA C CA 1
ATOM 5527 C C . ALA B 1 225 ? -65.564 8.233 -66.516 1.00 34.26 225 ALA C C 1
ATOM 5528 O O . ALA B 1 225 ? -65.236 9.171 -67.255 1.00 35.48 225 ALA C O 1
ATOM 5530 N N . THR B 1 226 ? -66.093 8.443 -65.309 1.00 27.10 226 THR C N 1
ATOM 5531 C CA . THR B 1 226 ? -66.305 9.799 -64.803 1.00 31.82 226 THR C CA 1
ATOM 5532 C C . THR B 1 226 ? -65.628 9.963 -63.451 1.00 35.32 226 THR C C 1
ATOM 5533 O O . THR B 1 226 ? -65.954 9.219 -62.501 1.00 39.35 226 THR C O 1
ATOM 5537 N N . PRO B 1 227 ? -64.713 10.923 -63.304 1.00 36.66 227 PRO C N 1
ATOM 5538 C CA . PRO B 1 227 ? -64.154 11.209 -61.970 1.00 37.61 227 PRO C CA 1
ATOM 5539 C C . PRO B 1 227 ? -65.173 11.921 -61.095 1.00 35.65 227 PRO C C 1
ATOM 5540 O O . PRO B 1 227 ? -65.419 13.115 -61.258 1.00 38.21 227 PRO C O 1
ATOM 5544 N N . ILE B 1 228 ? -65.793 11.208 -60.184 1.00 35.11 228 ILE C N 1
ATOM 5545 C CA . ILE B 1 228 ? -66.811 11.808 -59.333 1.00 36.02 228 ILE C CA 1
ATOM 5546 C C . ILE B 1 228 ? -66.144 12.675 -58.263 1.00 36.26 228 ILE C C 1
ATOM 5547 O O . ILE B 1 228 ? -65.120 12.297 -57.693 1.00 36.62 228 ILE C O 1
ATOM 5552 N N . ASN B 1 229 ? -66.721 13.846 -57.979 1.00 32.13 229 ASN C N 1
ATOM 5553 C CA . ASN B 1 229 ? -66.264 14.681 -56.876 1.00 31.56 229 ASN C CA 1
ATOM 5554 C C . ASN B 1 229 ? -67.181 14.596 -55.655 1.00 33.93 229 ASN C C 1
ATOM 5555 O O . ASN B 1 229 ? -66.700 14.588 -54.518 1.00 34.93 229 ASN C O 1
ATOM 5560 N N . ILE B 1 230 ? -68.496 14.557 -55.858 1.00 33.63 230 ILE C N 1
ATOM 5561 C CA . ILE B 1 230 ? -69.470 14.640 -54.777 1.00 32.11 230 ILE C CA 1
ATOM 5562 C C . ILE B 1 230 ? -70.433 13.466 -54.862 1.00 33.85 230 ILE C C 1
ATOM 5563 O O . ILE B 1 230 ? -71.037 13.222 -55.912 1.00 34.10 230 ILE C O 1
ATOM 5568 N N . TRP B 1 231 ? -70.645 12.809 -53.732 1.00 31.29 231 TRP C N 1
ATOM 5569 C CA . TRP B 1 231 ? -71.265 11.498 -53.674 1.00 32.08 231 TRP C CA 1
ATOM 5570 C C . TRP B 1 231 ? -72.453 11.580 -52.720 1.00 31.81 231 TRP C C 1
ATOM 5571 O O . TRP B 1 231 ? -72.274 11.957 -51.559 1.00 35.17 231 TRP C O 1
ATOM 5582 N N . VAL B 1 232 ? -73.665 11.289 -53.222 1.00 26.18 232 VAL C N 1
ATOM 5583 C CA . VAL B 1 232 ? -74.904 11.287 -52.441 1.00 26.80 232 VAL C CA 1
ATOM 5584 C C . VAL B 1 232 ? -75.516 9.897 -52.484 1.00 29.07 232 VAL C C 1
ATOM 5585 O O . VAL B 1 232 ? -75.956 9.455 -53.549 1.00 29.65 232 VAL C O 1
ATOM 5589 N N . SER B 1 233 ? -75.645 9.245 -51.329 1.00 29.54 233 SER C N 1
ATOM 5590 C CA . SER B 1 233 ? -76.152 7.878 -51.346 1.00 29.10 233 SER C CA 1
ATOM 5591 C C . SER B 1 233 ? -76.571 7.452 -49.949 1.00 34.97 233 SER C C 1
ATOM 5592 O O . SER B 1 233 ? -76.360 8.174 -48.971 1.00 33.88 233 SER C O 1
ATOM 5595 N N . THR B 1 234 ? -77.233 6.284 -49.884 1.00 30.28 234 THR C N 1
ATOM 5596 C CA . THR B 1 234 ? -77.504 5.633 -48.614 1.00 33.08 234 THR C CA 1
ATOM 5597 C C . THR B 1 234 ? -76.211 5.092 -48.010 1.00 36.34 234 THR C C 1
ATOM 5598 O O . THR B 1 234 ? -75.259 4.775 -48.729 1.00 35.63 234 THR C O 1
ATOM 5602 N N . PRO B 1 235 ? -76.163 4.940 -46.682 1.00 41.44 235 PRO C N 1
ATOM 5603 C CA . PRO B 1 235 ? -75.031 4.207 -46.080 1.00 37.56 235 PRO C CA 1
ATOM 5604 C C . PRO B 1 235 ? -74.855 2.786 -46.618 1.00 39.90 235 PRO C C 1
ATOM 5605 O O . PRO B 1 235 ? -73.714 2.333 -46.783 1.00 35.66 235 PRO C O 1
ATOM 5609 N N . SER B 1 236 ? -75.942 2.055 -46.895 1.00 40.98 236 SER C N 1
ATOM 5610 C CA . SER B 1 236 ? -75.756 0.670 -47.329 1.00 37.84 236 SER C CA 1
ATOM 5611 C C . SER B 1 236 ? -75.095 0.612 -48.703 1.00 38.05 236 SER C C 1
ATOM 5612 O O . SER B 1 236 ? -74.176 -0.197 -48.925 1.00 38.66 236 SER C O 1
ATOM 5615 N N . PHE B 1 237 ? -75.497 1.507 -49.614 1.00 35.29 237 PHE C N 1
ATOM 5616 C CA . PHE B 1 237 ? -74.819 1.595 -50.903 1.00 35.78 237 PHE C CA 1
ATOM 5617 C C . PHE B 1 237 ? -73.340 1.943 -50.736 1.00 37.98 237 PHE C C 1
ATOM 5618 O O . PHE B 1 237 ? -72.471 1.375 -51.422 1.00 37.22 237 PHE C O 1
ATOM 5626 N N . MET B 1 238 ? -73.030 2.874 -49.833 1.00 39.50 238 MET C N 1
ATOM 5627 C CA . MET B 1 238 ? -71.626 3.212 -49.594 1.00 38.77 238 MET C CA 1
ATOM 5628 C C . MET B 1 238 ? -70.859 1.999 -49.087 1.00 39.92 238 MET C C 1
ATOM 5629 O O . MET B 1 238 ? -69.727 1.733 -49.514 1.00 38.27 238 MET C O 1
ATOM 5634 N N . GLU B 1 239 ? -71.477 1.248 -48.176 1.00 41.12 239 GLU C N 1
ATOM 5635 C CA . GLU B 1 239 ? -70.866 0.040 -47.637 1.00 45.07 239 GLU C CA 1
ATOM 5636 C C . GLU B 1 239 ? -70.556 -0.963 -48.737 1.00 39.52 239 GLU C C 1
ATOM 5637 O O . GLU B 1 239 ? -69.488 -1.582 -48.744 1.00 40.54 239 GLU C O 1
ATOM 5643 N N . MET B 1 240 ? -71.476 -1.124 -49.678 1.00 37.71 240 MET C N 1
ATOM 5644 C CA . MET B 1 240 ? -71.246 -2.026 -50.798 1.00 38.89 240 MET C CA 1
ATOM 5645 C C . MET B 1 240 ? -70.066 -1.549 -51.641 1.00 41.88 240 MET C C 1
ATOM 5646 O O . MET B 1 240 ? -69.214 -2.349 -52.058 1.00 41.50 240 MET C O 1
ATOM 5651 N N . CYS B 1 241 ? -70.001 -0.236 -51.902 1.00 43.92 241 CYS C N 1
ATOM 5652 C CA . CYS B 1 241 ? -68.934 0.312 -52.733 1.00 40.25 241 CYS C CA 1
ATOM 5653 C C . CYS B 1 241 ? -67.573 0.308 -52.031 1.00 41.08 241 CYS C C 1
ATOM 5654 O O . CYS B 1 241 ? -66.539 0.334 -52.712 1.00 35.70 241 CYS C O 1
ATOM 5657 N N . LEU B 1 242 ? -67.531 0.185 -50.701 1.00 40.51 242 LEU C N 1
ATOM 5658 C CA . LEU B 1 242 ? -66.224 0.023 -50.075 1.00 41.68 242 LEU C CA 1
ATOM 5659 C C . LEU B 1 242 ? -65.553 -1.284 -50.449 1.00 41.40 242 LEU C C 1
ATOM 5660 O O . LEU B 1 242 ? -64.338 -1.404 -50.285 1.00 43.17 242 LEU C O 1
ATOM 5665 N N . LEU B 1 243 ? -66.287 -2.234 -51.008 1.00 40.73 243 LEU C N 1
ATOM 5666 C CA . LEU B 1 243 ? -65.646 -3.458 -51.455 1.00 40.71 243 LEU C CA 1
ATOM 5667 C C . LEU B 1 243 ? -64.974 -3.287 -52.809 1.00 43.98 243 LEU C C 1
ATOM 5668 O O . LEU B 1 243 ? -64.407 -4.259 -53.325 1.00 43.71 243 LEU C O 1
ATOM 5673 N N . LEU B 1 244 ? -65.037 -2.087 -53.402 1.00 37.96 244 LEU C N 1
ATOM 5674 C CA . LEU B 1 244 ? -64.240 -1.791 -54.582 1.00 41.02 244 LEU C CA 1
ATOM 5675 C C . LEU B 1 244 ? -62.879 -1.321 -54.099 1.00 45.36 244 LEU C C 1
ATOM 5676 O O . LEU B 1 244 ? -62.788 -0.253 -53.468 1.00 46.88 244 LEU C O 1
ATOM 5681 N N . PRO B 1 245 ? -61.824 -2.116 -54.266 1.00 49.91 245 PRO C N 1
ATOM 5682 C CA . PRO B 1 245 ? -60.555 -1.728 -53.639 1.00 46.21 245 PRO C CA 1
ATOM 5683 C C . PRO B 1 245 ? -59.978 -0.456 -54.221 1.00 43.92 245 PRO C C 1
ATOM 5684 O O . PRO B 1 245 ? -59.300 0.292 -53.509 1.00 44.55 245 PRO C O 1
ATOM 5688 N N . THR B 1 246 ? -60.280 -0.149 -55.480 1.00 46.51 246 THR C N 1
ATOM 5689 C CA . THR B 1 246 ? -59.728 1.045 -56.114 1.00 48.10 246 THR C CA 1
ATOM 5690 C C . THR B 1 246 ? -60.283 2.327 -55.512 1.00 50.51 246 THR C C 1
ATOM 5691 O O . THR B 1 246 ? -59.736 3.411 -55.756 1.00 48.74 246 THR C O 1
ATOM 5695 N N . LEU B 1 247 ? -61.316 2.230 -54.684 1.00 47.73 247 LEU C N 1
ATOM 5696 C CA . LEU B 1 247 ? -62.062 3.413 -54.268 1.00 47.36 247 LEU C CA 1
ATOM 5697 C C . LEU B 1 247 ? -61.425 4.023 -53.023 1.00 43.66 247 LEU C C 1
ATOM 5698 O O . LEU B 1 247 ? -61.940 3.974 -51.911 1.00 48.30 247 LEU C O 1
ATOM 5703 N N . ASN B 1 248 ? -60.332 4.721 -53.249 1.00 46.54 248 ASN C N 1
ATOM 5704 C CA . ASN B 1 248 ? -59.598 5.338 -52.157 1.00 50.08 248 ASN C CA 1
ATOM 5705 C C . ASN B 1 248 ? -59.076 6.672 -52.655 1.00 44.23 248 ASN C C 1
ATOM 5706 O O . ASN B 1 248 ? -59.106 6.965 -53.851 1.00 44.49 248 ASN C O 1
ATOM 5711 N N . GLU B 1 249 ? -58.547 7.470 -51.742 1.00 43.41 249 GLU C N 1
ATOM 5712 C CA . GLU B 1 249 ? -58.165 8.823 -52.136 1.00 47.80 249 GLU C CA 1
ATOM 5713 C C . GLU B 1 249 ? -56.997 8.797 -53.111 1.00 47.39 249 GLU C C 1
ATOM 5714 O O . GLU B 1 249 ? -56.926 9.612 -54.032 1.00 47.56 249 GLU C O 1
ATOM 5720 N N . GLU B 1 250 ? -56.095 7.833 -52.939 1.00 50.43 250 GLU C N 1
ATOM 5721 C CA . GLU B 1 250 ? -54.876 7.812 -53.734 1.00 54.40 250 GLU C CA 1
ATOM 5722 C C . GLU B 1 250 ? -55.182 7.430 -55.186 1.00 52.20 250 GLU C C 1
ATOM 5723 O O . GLU B 1 250 ? -54.610 8.005 -56.118 1.00 52.91 250 GLU C O 1
ATOM 5729 N N . GLN B 1 251 ? -56.095 6.478 -55.404 1.00 53.26 251 GLN C N 1
ATOM 5730 C CA . GLN B 1 251 ? -56.423 6.011 -56.747 1.00 49.30 251 GLN C CA 1
ATOM 5731 C C . GLN B 1 251 ? -57.629 6.690 -57.378 1.00 48.64 251 GLN C C 1
ATOM 5732 O O . GLN B 1 251 ? -57.815 6.593 -58.595 1.00 49.62 251 GLN C O 1
ATOM 5738 N N . TYR B 1 252 ? -58.410 7.422 -56.617 1.00 45.57 252 TYR C N 1
ATOM 5739 C CA . TYR B 1 252 ? -59.630 8.011 -57.125 1.00 43.56 252 TYR C CA 1
ATOM 5740 C C . TYR B 1 252 ? -59.751 9.364 -56.411 1.00 40.80 252 TYR C C 1
ATOM 5741 O O . TYR B 1 252 ? -60.638 9.624 -55.594 1.00 38.05 252 TYR C O 1
ATOM 5750 N N . GLY B 1 253 ? -58.795 10.241 -56.724 1.00 40.95 253 GLY C N 1
ATOM 5751 C CA . GLY B 1 253 ? -58.603 11.502 -56.031 1.00 38.86 253 GLY C CA 1
ATOM 5752 C C . GLY B 1 253 ? -59.613 12.574 -56.360 1.00 35.02 253 GLY C C 1
ATOM 5753 O O . GLY B 1 253 ? -59.658 13.582 -55.653 1.00 39.35 253 GLY C O 1
ATOM 5754 N N . SER B 1 254 ? -60.410 12.390 -57.409 1.00 34.89 254 SER C N 1
ATOM 5755 C CA . SER B 1 254 ? -61.453 13.354 -57.735 1.00 32.81 254 SER C CA 1
ATOM 5756 C C . SER B 1 254 ? -62.503 13.435 -56.637 1.00 38.38 254 SER C C 1
ATOM 5757 O O . SER B 1 254 ? -63.225 14.428 -56.530 1.00 37.29 254 SER C O 1
ATOM 5760 N N . LEU B 1 255 ? -62.658 12.376 -55.866 1.00 38.87 255 LEU C N 1
ATOM 5761 C CA . LEU B 1 255 ? -63.802 12.236 -54.978 1.00 37.24 255 LEU C CA 1
ATOM 5762 C C . LEU B 1 255 ? -63.479 12.820 -53.613 1.00 38.46 255 LEU C C 1
ATOM 5763 O O . LEU B 1 255 ? -62.702 12.235 -52.850 1.00 35.34 255 LEU C O 1
ATOM 5768 N N . ASN B 1 256 ? -64.107 13.943 -53.274 1.00 37.17 256 ASN C N 1
ATOM 5769 C CA . ASN B 1 256 ? -63.737 14.572 -52.015 1.00 37.93 256 ASN C CA 1
ATOM 5770 C C . ASN B 1 256 ? -64.907 15.068 -51.167 1.00 38.98 256 ASN C C 1
ATOM 5771 O O . ASN B 1 256 ? -64.670 15.815 -50.204 1.00 42.85 256 ASN C O 1
ATOM 5776 N N . GLU B 1 257 ? -66.149 14.677 -51.461 1.00 37.24 257 GLU C N 1
ATOM 5777 C CA . GLU B 1 257 ? -67.276 15.102 -50.638 1.00 35.77 257 GLU C CA 1
ATOM 5778 C C . GLU B 1 257 ? -68.382 14.071 -50.732 1.00 35.64 257 GLU C C 1
ATOM 5779 O O . GLU B 1 257 ? -68.721 13.625 -51.830 1.00 34.54 257 GLU C O 1
ATOM 5785 N N . PHE B 1 258 ? -68.978 13.745 -49.581 1.00 37.72 258 PHE C N 1
ATOM 5786 C CA . PHE B 1 258 ? -70.015 12.726 -49.488 1.00 37.79 258 PHE C CA 1
ATOM 5787 C C . PHE B 1 258 ? -71.179 13.248 -48.662 1.00 40.36 258 PHE C C 1
ATOM 5788 O O . PHE B 1 258 ? -70.981 13.964 -47.671 1.00 37.30 258 PHE C O 1
ATOM 5796 N N . PHE B 1 259 ? -72.389 12.860 -49.062 1.00 35.21 259 PHE C N 1
ATOM 5797 C CA . PHE B 1 259 ? -73.592 13.099 -48.286 1.00 31.09 259 PHE C CA 1
ATOM 5798 C C . PHE B 1 259 ? -74.315 11.768 -48.169 1.00 37.61 259 PHE C C 1
ATOM 5799 O O . PHE B 1 259 ? -74.644 11.159 -49.194 1.00 38.66 259 PHE C O 1
ATOM 5807 N N . PHE B 1 260 ? -74.572 11.316 -46.935 1.00 37.94 260 PHE C N 1
ATOM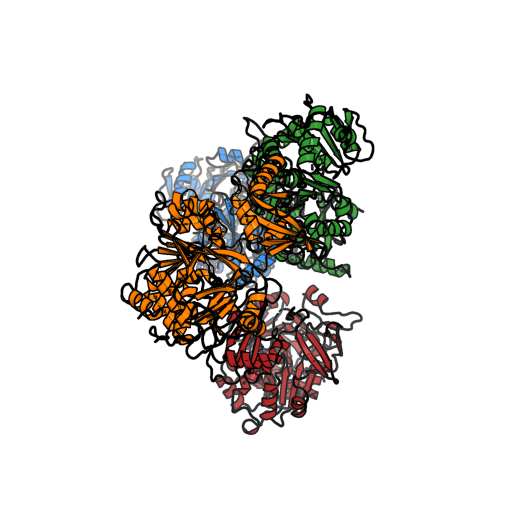 5808 C CA . PHE B 1 260 ? -75.315 10.083 -46.677 1.00 36.04 260 PHE C CA 1
ATOM 5809 C C . PHE B 1 260 ? -76.584 10.386 -45.904 1.00 35.46 260 PHE C C 1
ATOM 5810 O O . PHE B 1 260 ? -76.585 11.241 -45.017 1.00 42.36 260 PHE C O 1
ATOM 5818 N N . CYS B 1 261 ? -77.659 9.676 -46.236 1.00 38.12 261 CYS C N 1
ATOM 5819 C CA . CYS B 1 261 ? -78.946 9.865 -45.575 1.00 36.52 261 CYS C CA 1
ATOM 5820 C C . CYS B 1 261 ? -79.752 8.584 -45.719 1.00 36.65 261 CYS C C 1
ATOM 5821 O O . CYS B 1 261 ? -79.475 7.760 -46.596 1.00 36.96 261 CYS C O 1
ATOM 5824 N N . GLY B 1 262 ? -80.762 8.428 -44.858 1.00 33.91 262 GLY C N 1
ATOM 5825 C CA . GLY B 1 262 ? -81.723 7.364 -44.983 1.00 35.33 262 GLY C CA 1
ATOM 5826 C C . GLY B 1 262 ? -81.557 6.219 -43.997 1.00 40.30 262 GLY C C 1
ATOM 5827 O O . GLY B 1 262 ? -82.546 5.554 -43.670 1.00 39.57 262 GLY C O 1
ATOM 5828 N N . GLU B 1 263 ? -80.334 5.950 -43.540 1.00 37.38 263 GLU C N 1
ATOM 5829 C CA . GLU B 1 263 ? -80.087 4.870 -42.600 1.00 37.89 263 GLU C CA 1
ATOM 5830 C C . GLU B 1 263 ? -79.048 5.288 -41.568 1.00 34.78 263 GLU C C 1
ATOM 5831 O O . GLU B 1 263 ? -78.350 6.281 -41.726 1.00 37.88 263 GLU C O 1
ATOM 5837 N N . ILE B 1 264 ? -78.987 4.527 -40.480 1.00 35.37 264 ILE C N 1
ATOM 5838 C CA . ILE B 1 264 ? -77.873 4.621 -39.561 1.00 35.85 264 ILE C CA 1
ATOM 5839 C C . ILE B 1 264 ? -76.588 4.451 -40.346 1.00 43.99 264 ILE C C 1
ATOM 5840 O O . ILE B 1 264 ? -76.423 3.479 -41.092 1.00 43.14 264 ILE C O 1
ATOM 5845 N N . LEU B 1 265 ? -75.668 5.388 -40.171 1.00 41.51 265 LEU C N 1
ATOM 5846 C CA . LEU B 1 265 ? -74.341 5.289 -40.745 1.00 47.28 265 LEU C CA 1
ATOM 5847 C C . LEU B 1 265 ? -73.411 4.520 -39.807 1.00 47.59 265 LEU C C 1
ATOM 5848 O O . LEU B 1 265 ? -72.955 5.077 -38.802 1.00 54.72 265 LEU C O 1
ATOM 5853 N N . PRO B 1 266 ? -73.075 3.269 -40.108 1.00 46.39 266 PRO C N 1
ATOM 5854 C CA . PRO B 1 266 ? -72.258 2.484 -39.171 1.00 48.19 266 PRO C CA 1
ATOM 5855 C C . PRO B 1 266 ? -70.923 3.159 -38.878 1.00 52.96 266 PRO C C 1
ATOM 5856 O O . PRO B 1 266 ? -70.288 3.736 -39.765 1.00 52.88 266 PRO C O 1
ATOM 5860 N N . HIS B 1 267 ? -70.521 3.126 -37.603 1.00 52.64 267 HIS C N 1
ATOM 5861 C CA . HIS B 1 267 ? -69.237 3.708 -37.230 1.00 47.78 267 HIS C CA 1
ATOM 5862 C C . HIS B 1 267 ? -68.088 3.033 -37.976 1.00 51.62 267 HIS C C 1
ATOM 5863 O O . HIS B 1 267 ? -67.133 3.699 -38.399 1.00 52.26 267 HIS C O 1
ATOM 5870 N N . ARG B 1 268 ? -68.164 1.717 -38.174 1.00 52.10 268 ARG C N 1
ATOM 5871 C CA . ARG B 1 268 ? -67.091 1.053 -38.913 1.00 57.57 268 ARG C CA 1
ATOM 5872 C C . ARG B 1 268 ? -67.010 1.575 -40.344 1.00 57.68 268 ARG C C 1
ATOM 5873 O O . ARG B 1 268 ? -65.920 1.877 -40.846 1.00 59.71 268 ARG C O 1
ATOM 5881 N N . ALA B 1 269 ? -68.158 1.716 -41.010 1.00 57.89 269 ALA C N 1
ATOM 5882 C CA . ALA B 1 269 ? -68.152 2.178 -42.397 1.00 59.96 269 ALA C CA 1
ATOM 5883 C C . ALA B 1 269 ? -67.581 3.591 -42.509 1.00 52.57 269 ALA C C 1
ATOM 5884 O O . ALA B 1 269 ? -66.701 3.848 -43.343 1.00 41.45 269 ALA C O 1
ATOM 5886 N N . ALA B 1 270 ? -68.057 4.515 -41.655 1.00 50.58 270 ALA C N 1
ATOM 5887 C CA . ALA B 1 270 ? -67.514 5.870 -41.623 1.00 39.92 270 ALA C CA 1
ATOM 5888 C C . ALA B 1 270 ? -66.024 5.846 -41.325 1.00 46.71 270 ALA C C 1
ATOM 5889 O O . ALA B 1 270 ? -65.248 6.584 -41.931 1.00 44.55 270 ALA C O 1
ATOM 5891 N N . LYS B 1 271 ? -65.600 4.954 -40.433 1.00 53.16 271 LYS C N 1
ATOM 5892 C CA . LYS B 1 271 ? -64.187 4.866 -40.091 1.00 53.88 271 LYS C CA 1
ATOM 5893 C C . LYS B 1 271 ? -63.367 4.498 -41.315 1.00 47.27 271 LYS C C 1
ATOM 5894 O O . LYS B 1 271 ? -62.337 5.123 -41.607 1.00 45.35 271 LYS C O 1
ATOM 5900 N N . ALA B 1 272 ? -63.831 3.498 -42.065 1.00 43.37 272 ALA C N 1
ATOM 5901 C CA . ALA B 1 272 ? -63.135 3.087 -43.277 1.00 47.04 272 ALA C CA 1
ATOM 5902 C C . ALA B 1 272 ? -63.098 4.206 -44.313 1.00 50.98 272 ALA C C 1
ATOM 5903 O O . ALA B 1 272 ? -62.082 4.401 -44.990 1.00 52.81 272 ALA C O 1
ATOM 5905 N N . LEU B 1 273 ? -64.203 4.944 -44.469 1.00 43.55 273 LEU C N 1
ATOM 5906 C CA . LEU B 1 273 ? -64.240 5.966 -45.506 1.00 46.31 273 LEU C CA 1
ATOM 5907 C C . LEU B 1 273 ? -63.331 7.128 -45.147 1.00 47.56 273 LEU C C 1
ATOM 5908 O O . LEU B 1 273 ? -62.564 7.603 -45.998 1.00 45.79 273 LEU C O 1
ATOM 5913 N N . VAL B 1 274 ? -63.394 7.574 -43.882 1.00 43.82 274 VAL C N 1
ATOM 5914 C CA . VAL B 1 274 ? -62.477 8.591 -43.373 1.00 45.31 274 VAL C CA 1
ATOM 5915 C C . VAL B 1 274 ? -61.034 8.147 -43.553 1.00 48.60 274 VAL C C 1
ATOM 5916 O O . VAL B 1 274 ? -60.153 8.958 -43.872 1.00 47.15 274 VAL C O 1
ATOM 5920 N N . SER B 1 275 ? -60.764 6.861 -43.330 1.00 49.22 275 SER C N 1
ATOM 5921 C CA . SER B 1 275 ? -59.413 6.357 -43.516 1.00 42.50 275 SER C CA 1
ATOM 5922 C C . SER B 1 275 ? -58.995 6.453 -44.976 1.00 44.26 275 SER C C 1
ATOM 5923 O O . SER B 1 275 ? -57.906 6.942 -45.287 1.00 51.83 275 SER C O 1
ATOM 5926 N N . ARG B 1 276 ? -59.866 6.039 -45.896 1.00 44.89 276 ARG C N 1
ATOM 5927 C CA . ARG B 1 276 ? -59.474 5.961 -47.299 1.00 41.83 276 ARG C CA 1
ATOM 5928 C C . ARG B 1 276 ? -59.545 7.304 -48.020 1.00 44.22 276 ARG C C 1
ATOM 5929 O O . ARG B 1 276 ? -58.986 7.409 -49.116 1.00 46.59 276 ARG C O 1
ATOM 5937 N N . PHE B 1 277 ? -60.258 8.300 -47.464 1.00 44.48 277 PHE C N 1
ATOM 5938 C CA . PHE B 1 277 ? -60.302 9.673 -47.983 1.00 43.29 277 PHE C CA 1
ATOM 5939 C C . PHE B 1 277 ? -60.059 10.663 -46.853 1.00 44.90 277 PHE C C 1
ATOM 5940 O O . PHE B 1 277 ? -60.985 11.352 -46.402 1.00 42.53 277 PHE C O 1
ATOM 5948 N N . PRO B 1 278 ? -58.816 10.784 -46.386 1.00 48.41 278 PRO C N 1
ATOM 5949 C CA . PRO B 1 278 ? -58.546 11.666 -45.230 1.00 46.82 278 PRO C CA 1
ATOM 5950 C C . PRO B 1 278 ? -58.898 13.122 -45.472 1.00 46.94 278 PRO C C 1
ATOM 5951 O O . PRO B 1 278 ? -59.100 13.851 -44.499 1.00 41.89 278 PRO C O 1
ATOM 5955 N N . SER B 1 279 ? -59.036 13.543 -46.732 1.00 46.94 279 SER C N 1
ATOM 5956 C CA . SER B 1 279 ? -59.285 14.923 -47.115 1.00 39.38 279 SER C CA 1
ATOM 5957 C C . SER B 1 279 ? -60.741 15.188 -47.479 1.00 44.84 279 SER C C 1
ATOM 5958 O O . SER B 1 279 ? -61.089 16.323 -47.824 1.00 36.90 279 SER C O 1
ATOM 5961 N N . ALA B 1 280 ? -61.591 14.163 -47.463 1.00 47.08 280 ALA C N 1
ATOM 5962 C CA . ALA B 1 280 ? -62.957 14.330 -47.920 1.00 34.97 280 ALA C CA 1
ATOM 5963 C C . ALA B 1 280 ? -63.826 15.002 -46.873 1.00 39.91 280 ALA C C 1
ATOM 5964 O O . ALA B 1 280 ? -63.661 14.788 -45.671 1.00 43.02 280 ALA C O 1
ATOM 5966 N N . THR B 1 281 ? -64.772 15.814 -47.342 1.00 39.24 281 THR C N 1
ATOM 5967 C CA . THR B 1 281 ? -65.815 16.356 -46.483 1.00 38.46 281 THR C CA 1
ATOM 5968 C C . THR B 1 281 ? -66.958 15.347 -46.483 1.00 40.07 281 THR C C 1
ATOM 5969 O O . THR B 1 281 ? -67.599 15.115 -47.515 1.00 39.37 281 THR C O 1
ATOM 5973 N N . ILE B 1 282 ? -67.197 14.731 -45.333 1.00 40.04 282 ILE C N 1
ATOM 5974 C CA . ILE B 1 282 ? -68.196 13.684 -45.191 1.00 38.53 282 ILE C CA 1
ATOM 5975 C C . ILE B 1 282 ? -69.278 14.191 -44.254 1.00 39.93 282 ILE C C 1
ATOM 5976 O O . ILE B 1 282 ? -68.990 14.578 -43.115 1.00 45.03 282 ILE C O 1
ATOM 5981 N N . TYR B 1 283 ? -70.515 14.196 -44.726 1.00 36.45 283 TYR C N 1
ATOM 5982 C CA . TYR B 1 283 ? -71.652 14.589 -43.913 1.00 38.55 283 TYR C CA 1
ATOM 5983 C C . TYR B 1 283 ? -72.547 13.383 -43.639 1.00 41.51 283 TYR C C 1
ATOM 5984 O O . TYR B 1 283 ? -72.970 12.688 -44.576 1.00 32.62 283 TYR C O 1
ATOM 5993 N N . ASN B 1 284 ? -72.878 13.180 -42.361 1.00 41.32 284 ASN C N 1
ATOM 5994 C CA . ASN B 1 284 ? -74.029 12.385 -41.969 1.00 35.81 284 ASN C CA 1
ATOM 5995 C C . ASN B 1 284 ? -75.227 13.308 -41.919 1.00 35.84 284 ASN C C 1
ATOM 5996 O O . ASN B 1 284 ? -75.131 14.408 -41.374 1.00 44.45 284 ASN C O 1
ATOM 6001 N N . THR B 1 285 ? -76.335 12.893 -42.519 1.00 37.84 285 THR C N 1
ATOM 6002 C CA . THR B 1 285 ? -77.576 13.652 -42.417 1.00 41.67 285 THR C CA 1
ATOM 6003 C C . THR B 1 285 ? -78.740 12.742 -42.052 1.00 43.02 285 THR C C 1
ATOM 6004 O O . THR B 1 285 ? -78.740 11.549 -42.373 1.00 46.64 285 THR C O 1
ATOM 6008 N N . TYR B 1 286 ? -79.726 13.315 -41.355 1.00 42.18 286 TYR C N 1
ATOM 6009 C CA . TYR B 1 286 ? -80.949 12.609 -40.991 1.00 42.86 286 TYR C CA 1
ATOM 6010 C C . TYR B 1 286 ? -82.165 13.461 -41.349 1.00 42.48 286 TYR C C 1
ATOM 6011 O O . TYR B 1 286 ? -82.136 14.706 -41.283 1.00 38.22 286 TYR C O 1
ATOM 6020 N N . GLY B 1 287 ? -83.230 12.756 -41.738 1.00 33.91 287 GLY C N 1
ATOM 6021 C CA . GLY B 1 287 ? -84.519 13.341 -41.932 1.00 42.54 287 GLY C CA 1
ATOM 6022 C C . GLY B 1 287 ? -85.486 12.348 -42.531 1.00 43.53 287 GLY C C 1
ATOM 6023 O O . GLY B 1 287 ? -85.099 11.388 -43.195 1.00 45.42 287 GLY C O 1
ATOM 6024 N N . PRO B 1 288 ? -86.768 12.562 -42.291 1.00 43.87 288 PRO C N 1
ATOM 6025 C CA . PRO B 1 288 ? -87.815 11.804 -42.981 1.00 42.51 288 PRO C CA 1
ATOM 6026 C C . PRO B 1 288 ? -88.276 12.511 -44.256 1.00 42.85 288 PRO C C 1
ATOM 6027 O O . PRO B 1 288 ? -87.980 13.685 -44.501 1.00 43.13 288 PRO C O 1
ATOM 6031 N N . THR B 1 289 ? -88.975 11.749 -45.099 1.00 40.05 289 THR C N 1
ATOM 6032 C CA . THR B 1 289 ? -89.546 12.336 -46.308 1.00 43.65 289 THR C CA 1
ATOM 6033 C C . THR B 1 289 ? -90.478 13.488 -45.977 1.00 42.21 289 THR C C 1
ATOM 6034 O O . THR B 1 289 ? -90.549 14.466 -46.728 1.00 41.45 289 THR C O 1
ATOM 6038 N N . GLU B 1 290 ? -91.203 13.388 -44.854 1.00 43.24 290 GLU C N 1
ATOM 6039 C CA . GLU B 1 290 ? -92.202 14.383 -44.466 1.00 44.27 290 GLU C CA 1
ATOM 6040 C C . GLU B 1 290 ? -91.610 15.748 -44.096 1.00 46.79 290 GLU C C 1
ATOM 6041 O O . GLU B 1 290 ? -92.362 16.728 -43.963 1.00 44.22 290 GLU C O 1
ATOM 6047 N N . ALA B 1 291 ? -90.293 15.865 -44.011 1.00 45.96 291 ALA C N 1
ATOM 6048 C CA . ALA B 1 291 ? -89.661 17.142 -43.706 1.00 48.57 291 ALA C CA 1
ATOM 6049 C C . ALA B 1 291 ? -88.574 17.470 -44.725 1.00 43.59 291 ALA C C 1
ATOM 6050 O O . ALA B 1 291 ? -87.456 17.837 -44.362 1.00 44.94 291 ALA C O 1
ATOM 6052 N N . THR B 1 292 ? -88.874 17.281 -46.013 1.00 38.31 292 THR C N 1
ATOM 6053 C CA . THR B 1 292 ? -87.989 17.663 -47.120 1.00 34.15 292 THR C CA 1
ATOM 6054 C C . THR B 1 292 ? -86.581 17.082 -46.948 1.00 39.75 292 THR C C 1
ATOM 6055 O O . THR B 1 292 ? -85.625 17.796 -46.644 1.00 39.64 292 THR C O 1
ATOM 6059 N N . VAL B 1 293 ? -86.495 15.758 -47.164 1.00 35.65 293 VAL C N 1
ATOM 6060 C CA . VAL B 1 293 ? -85.257 15.008 -47.395 1.00 36.01 293 VAL C CA 1
ATOM 6061 C C . VAL B 1 293 ? -84.446 14.804 -46.114 1.00 43.07 293 VAL C C 1
ATOM 6062 O O . VAL B 1 293 ? -84.270 13.664 -45.655 1.00 38.43 293 VAL C O 1
ATOM 6066 N N . ALA B 1 294 ? -83.897 15.882 -45.550 1.00 40.04 294 ALA C N 1
ATOM 6067 C CA . ALA B 1 294 ? -83.142 15.763 -44.303 1.00 41.29 294 ALA C CA 1
ATOM 6068 C C . ALA B 1 294 ? -83.251 17.072 -43.539 1.00 45.32 294 ALA C C 1
ATOM 6069 O O . ALA B 1 294 ? -83.547 18.128 -44.116 1.00 40.87 294 ALA C O 1
ATOM 6071 N N . VAL B 1 295 ? -83.001 17.002 -42.230 1.00 40.05 295 VAL C N 1
ATOM 6072 C CA . VAL B 1 295 ? -83.108 18.208 -41.419 1.00 36.95 295 VAL C CA 1
ATOM 6073 C C . VAL B 1 295 ? -81.877 18.421 -40.547 1.00 41.81 295 VAL C C 1
ATOM 6074 O O . VAL B 1 295 ? -81.741 19.478 -39.917 1.00 44.40 295 VAL C O 1
ATOM 6078 N N . THR B 1 296 ? -80.959 17.454 -40.503 1.00 39.15 296 THR C N 1
ATOM 6079 C CA . THR B 1 296 ? -79.729 17.662 -39.743 1.00 39.98 296 THR C CA 1
ATOM 6080 C C . THR B 1 296 ? -78.503 17.255 -40.540 1.00 45.57 296 THR C C 1
ATOM 6081 O O . THR B 1 296 ? -78.577 16.499 -41.507 1.00 42.56 296 THR C O 1
ATOM 6085 N N . SER B 1 297 ? -77.357 17.759 -40.105 1.00 47.21 297 SER C N 1
ATOM 6086 C CA . SER B 1 297 ? -76.101 17.358 -40.703 1.00 44.07 297 SER C CA 1
ATOM 6087 C C . SER B 1 297 ? -74.992 17.493 -39.682 1.00 43.45 297 SER C C 1
ATOM 6088 O O . SER B 1 297 ? -75.045 18.351 -38.801 1.00 45.05 297 SER C O 1
ATOM 6091 N N . ILE B 1 298 ? -73.963 16.675 -39.854 1.00 41.13 298 ILE C N 1
ATOM 6092 C CA . ILE B 1 298 ? -72.734 16.753 -39.067 1.00 47.06 298 ILE C CA 1
ATOM 6093 C C . ILE B 1 298 ? -71.601 16.270 -39.944 1.00 47.34 298 ILE C C 1
ATOM 6094 O O . ILE B 1 298 ? -71.727 15.247 -40.628 1.00 45.71 298 ILE C O 1
ATOM 6099 N N . GLN B 1 299 ? -70.502 17.013 -39.949 1.00 40.96 299 GLN C N 1
ATOM 6100 C CA . GLN B 1 299 ? -69.327 16.549 -40.673 1.00 44.07 299 GLN C CA 1
ATOM 6101 C C . GLN B 1 299 ? -68.606 15.489 -39.850 1.00 48.00 299 GLN C C 1
ATOM 6102 O O . GLN B 1 299 ? -68.223 15.737 -38.701 1.00 53.49 299 GLN C O 1
ATOM 6108 N N . ILE B 1 300 ? -68.413 14.314 -40.441 1.00 43.19 300 ILE C N 1
ATOM 6109 C CA . ILE B 1 300 ? -67.756 13.206 -39.762 1.00 43.49 300 ILE C CA 1
ATOM 6110 C C . ILE B 1 300 ? -66.257 13.386 -39.920 1.00 47.69 300 ILE C C 1
ATOM 6111 O O . ILE B 1 300 ? -65.736 13.339 -41.033 1.00 50.41 300 ILE C O 1
ATOM 6116 N N . THR B 1 301 ? -65.563 13.625 -38.819 1.00 46.63 301 THR C N 1
ATOM 6117 C CA . THR B 1 301 ? -64.113 13.702 -38.877 1.00 53.44 301 THR C CA 1
ATOM 6118 C C . THR B 1 301 ? -63.506 12.638 -37.987 1.00 58.67 301 THR C C 1
ATOM 6119 O O . THR B 1 301 ? -64.201 11.864 -37.315 1.00 54.52 301 THR C O 1
ATOM 6123 N N . GLN B 1 302 ? -62.179 12.582 -38.054 1.00 59.18 302 GLN C N 1
ATOM 6124 C CA . GLN B 1 302 ? -61.430 11.759 -37.125 1.00 56.55 302 GLN C CA 1
ATOM 6125 C C . GLN B 1 302 ? -61.855 12.028 -35.691 1.00 59.14 302 GLN C C 1
ATOM 6126 O O . GLN B 1 302 ? -61.973 11.098 -34.887 1.00 57.35 302 GLN C O 1
ATOM 6132 N N . GLU B 1 303 ? -62.093 13.299 -35.349 1.00 58.71 303 GLU C N 1
ATOM 6133 C CA . GLU B 1 303 ? -62.509 13.622 -33.988 1.00 57.05 303 GLU C CA 1
ATOM 6134 C C . GLU B 1 303 ? -63.902 13.103 -33.708 1.00 60.15 303 GLU C C 1
ATOM 6135 O O . GLU B 1 303 ? -64.147 12.493 -32.665 1.00 67.90 303 GLU C O 1
ATOM 6141 N N . ILE B 1 304 ? -64.821 13.298 -34.650 1.00 56.76 304 ILE C N 1
ATOM 6142 C CA . ILE B 1 304 ? -66.171 12.791 -34.461 1.00 56.49 304 ILE C CA 1
ATOM 6143 C C . ILE B 1 304 ? -66.156 11.268 -34.325 1.00 59.12 304 ILE C C 1
ATOM 6144 O O . ILE B 1 304 ? -66.896 10.694 -33.513 1.00 58.59 304 ILE C O 1
ATOM 6149 N N . LEU B 1 305 ? -65.325 10.589 -35.118 1.00 52.94 305 LEU C N 1
ATOM 6150 C CA . LEU B 1 305 ? -65.214 9.141 -34.993 1.00 54.41 305 LEU C CA 1
ATOM 6151 C C . LEU B 1 305 ? -64.645 8.732 -33.637 1.00 63.53 305 LEU C C 1
ATOM 6152 O O . LEU B 1 305 ? -65.235 7.904 -32.929 1.00 60.46 305 LEU C O 1
ATOM 6157 N N . ASP B 1 306 ? -63.501 9.321 -33.250 1.00 65.47 306 ASP C N 1
ATOM 6158 C CA . ASP B 1 306 ? -62.838 8.922 -32.012 1.00 58.43 306 ASP C CA 1
ATOM 6159 C C . ASP B 1 306 ? -63.725 9.204 -30.821 1.00 61.35 306 ASP C C 1
ATOM 6160 O O . ASP B 1 306 ? -63.816 8.398 -29.889 1.00 67.74 306 ASP C O 1
ATOM 6165 N N . GLN B 1 307 ? -64.443 10.307 -30.881 1.00 57.49 307 GLN C N 1
ATOM 6166 C CA . GLN B 1 307 ? -65.171 10.856 -29.757 1.00 64.59 307 GLN C CA 1
ATOM 6167 C C . GLN B 1 307 ? -66.604 10.331 -29.648 1.00 67.81 307 GLN C C 1
ATOM 6168 O O . GLN B 1 307 ? -67.269 10.594 -28.641 1.00 72.80 307 GLN C O 1
ATOM 6174 N N . TYR B 1 308 ? -67.135 9.687 -30.691 1.00 65.23 308 TYR C N 1
ATOM 6175 C CA . TYR B 1 308 ? -68.517 9.197 -30.707 1.00 63.99 308 TYR C CA 1
ATOM 6176 C C . TYR B 1 308 ? -68.569 7.719 -31.055 1.00 65.41 308 TYR C C 1
ATOM 6177 O O . TYR B 1 308 ? -68.288 7.350 -32.214 1.00 62.26 308 TYR C O 1
ATOM 6186 N N . PRO B 1 309 ? -68.934 6.849 -30.105 1.00 69.29 309 PRO C N 1
ATOM 6187 C CA . PRO B 1 309 ? -68.890 5.399 -30.387 1.00 64.22 309 PRO C CA 1
ATOM 6188 C C . PRO B 1 309 ? -69.847 4.997 -31.487 1.00 63.53 309 PRO C C 1
ATOM 6189 O O . PRO B 1 309 ? -69.546 4.095 -32.287 1.00 60.97 309 PRO C O 1
ATOM 6193 N N . THR B 1 310 ? -71.023 5.633 -31.505 1.00 62.61 310 THR C N 1
ATOM 6194 C CA . THR B 1 310 ? -71.964 5.664 -32.614 1.00 60.78 310 THR C CA 1
ATOM 6195 C C . THR B 1 310 ? -72.209 7.122 -32.992 1.00 60.79 310 THR C C 1
ATOM 6196 O O . THR B 1 310 ? -72.246 7.999 -32.120 1.00 60.61 310 THR C O 1
ATOM 6200 N N . LEU B 1 311 ? -72.337 7.373 -34.298 1.00 61.79 311 LEU C N 1
ATOM 6201 C CA . LEU B 1 311 ? -72.326 8.727 -34.845 1.00 48.44 311 LEU C CA 1
ATOM 6202 C C . LEU B 1 311 ? -73.609 9.479 -34.520 1.00 45.80 311 LEU C C 1
ATOM 6203 O O . LEU B 1 311 ? -74.708 8.926 -34.619 1.00 45.73 311 LEU C O 1
ATOM 6208 N N . PRO B 1 312 ? -73.518 10.738 -34.138 1.00 49.52 312 PRO C N 1
ATOM 6209 C CA . PRO B 1 312 ? -74.708 11.595 -34.129 1.00 46.05 312 PRO C CA 1
ATOM 6210 C C . PRO B 1 312 ? -75.103 11.946 -35.559 1.00 47.81 312 PRO C C 1
ATOM 6211 O O . PRO B 1 312 ? -74.391 11.647 -36.521 1.00 44.75 312 PRO C O 1
ATOM 6215 N N . VAL B 1 313 ? -76.300 12.525 -35.694 1.00 48.97 313 VAL C N 1
ATOM 6216 C CA . VAL B 1 313 ? -76.783 13.064 -36.964 1.00 48.01 313 VAL C CA 1
ATOM 6217 C C . VAL B 1 313 ? -76.681 14.585 -37.041 1.00 52.50 313 VAL C C 1
ATOM 6218 O O . VAL B 1 313 ? -77.032 15.180 -38.078 1.00 48.18 313 VAL C O 1
ATOM 6222 N N . GLY B 1 314 ? -76.259 15.240 -35.964 1.00 56.38 314 GLY C N 1
ATOM 6223 C CA . GLY B 1 314 ? -75.860 16.633 -36.039 1.00 52.69 314 GLY C CA 1
ATOM 6224 C C . GLY B 1 314 ? -76.905 17.608 -35.540 1.00 49.84 314 GLY C C 1
ATOM 6225 O O . GLY B 1 314 ? -77.693 17.275 -34.647 1.00 49.39 314 GLY C O 1
ATOM 6226 N N . VAL B 1 315 ? -76.946 18.798 -36.152 1.00 41.58 315 VAL C N 1
ATOM 6227 C CA . VAL B 1 315 ? -77.745 19.911 -35.666 1.00 47.92 315 VAL C CA 1
ATOM 6228 C C . VAL B 1 315 ? -78.786 20.285 -36.713 1.00 47.21 315 VAL C C 1
ATOM 6229 O O . VAL B 1 315 ? -78.611 20.066 -37.909 1.00 50.95 315 VAL C O 1
ATOM 6233 N N . GLU B 1 316 ? -79.867 20.893 -36.253 1.00 44.84 316 GLU C N 1
ATOM 6234 C CA . GLU B 1 316 ? -80.967 21.204 -37.142 1.00 44.96 316 GLU C CA 1
ATOM 6235 C C . GLU B 1 316 ? -80.575 22.301 -38.135 1.00 48.29 316 GLU C C 1
ATOM 6236 O O . GLU B 1 316 ? -79.575 22.998 -37.959 1.00 47.36 316 GLU C O 1
ATOM 6242 N N . ARG B 1 317 ? -81.344 22.391 -39.227 1.00 45.57 317 ARG C N 1
ATOM 6243 C CA . ARG B 1 317 ? -81.217 23.398 -40.276 1.00 42.88 317 ARG C CA 1
ATOM 6244 C C . ARG B 1 317 ? -82.377 24.392 -40.268 1.00 45.04 317 ARG C C 1
ATOM 6245 O O . ARG B 1 317 ? -83.456 24.127 -39.732 1.00 48.74 317 ARG C O 1
ATOM 6253 N N . LEU B 1 318 ? -82.174 25.505 -40.969 1.00 45.03 318 LEU C N 1
ATOM 6254 C CA . LEU B 1 318 ? -83.208 26.524 -41.107 1.00 45.74 318 LEU C CA 1
ATOM 6255 C C . LEU B 1 318 ? -84.439 25.940 -41.798 1.00 52.27 318 LEU C C 1
ATOM 6256 O O . LEU B 1 318 ? -84.340 25.313 -42.862 1.00 48.71 318 LEU C O 1
ATOM 6261 N N . GLY B 1 319 ? -85.607 26.176 -41.196 1.00 53.24 319 GLY C N 1
ATOM 6262 C CA . GLY B 1 319 ? -86.858 25.565 -41.598 1.00 47.54 319 GLY C CA 1
ATOM 6263 C C . GLY B 1 319 ? -87.221 24.332 -40.802 1.00 43.51 319 GLY C C 1
ATOM 6264 O O . GLY B 1 319 ? -88.316 23.778 -40.995 1.00 41.28 319 GLY C O 1
ATOM 6265 N N . ALA B 1 320 ? -86.340 23.890 -39.910 1.00 41.57 320 ALA C N 1
ATOM 6266 C CA . ALA B 1 320 ? -86.564 22.670 -39.138 1.00 49.50 320 ALA C CA 1
ATOM 6267 C C . ALA B 1 320 ? -86.158 22.907 -37.687 1.00 52.09 320 ALA C C 1
ATOM 6268 O O . ALA B 1 320 ? -84.967 22.856 -37.354 1.00 54.52 320 ALA C O 1
ATOM 6270 N N . ARG B 1 321 ? -87.149 23.146 -36.831 1.00 48.10 321 ARG C N 1
ATOM 6271 C CA . ARG B 1 321 ? -86.938 23.285 -35.399 1.00 52.66 321 ARG C CA 1
ATOM 6272 C C . ARG B 1 321 ? -87.291 21.956 -34.752 1.00 52.56 321 ARG C C 1
ATOM 6273 O O . ARG B 1 321 ? -88.436 21.492 -34.839 1.00 54.74 321 ARG C O 1
ATOM 6281 N N . LEU B 1 322 ? -86.308 21.333 -34.135 1.00 42.52 322 LEU C N 1
ATOM 6282 C CA . LEU B 1 322 ? -86.482 20.001 -33.600 1.00 49.88 322 LEU C CA 1
ATOM 6283 C C . LEU B 1 322 ? -86.773 20.122 -32.113 1.00 60.02 322 LEU C C 1
ATOM 6284 O O . LEU B 1 322 ? -86.152 20.917 -31.401 1.00 58.65 322 LEU C O 1
ATOM 6289 N N . SER B 1 323 ? -87.720 19.323 -31.648 1.00 64.08 323 SER C N 1
ATOM 6290 C CA . SER B 1 323 ? -87.977 19.221 -30.227 1.00 60.50 323 SER C CA 1
ATOM 6291 C C . SER B 1 323 ? -88.164 17.752 -29.961 1.00 57.36 323 SER C C 1
ATOM 6292 O O . SER B 1 323 ? -88.345 16.968 -30.884 1.00 59.53 323 SER C O 1
ATOM 6295 N N . THR B 1 324 ? -88.130 17.382 -28.696 1.00 58.26 324 THR C N 1
ATOM 6296 C CA . THR B 1 324 ? -88.315 15.995 -28.319 1.00 63.17 324 THR C CA 1
ATOM 6297 C C . THR B 1 324 ? -89.451 15.920 -27.314 1.00 63.43 324 THR C C 1
ATOM 6298 O O . THR B 1 324 ? -89.393 16.545 -26.248 1.00 70.03 324 THR C O 1
ATOM 6302 N N . THR B 1 325 ? -90.489 15.168 -27.665 1.00 64.53 325 THR C N 1
ATOM 6303 C CA . THR B 1 325 ? -91.526 14.843 -26.708 1.00 68.25 325 THR C CA 1
ATOM 6304 C C . THR B 1 325 ? -90.903 14.114 -25.522 1.00 67.29 325 THR C C 1
ATOM 6305 O O . THR B 1 325 ? -89.807 13.550 -25.607 1.00 66.66 325 THR C O 1
ATOM 6309 N N . ASP B 1 326 ? -91.601 14.167 -24.391 1.00 73.49 326 ASP C N 1
ATOM 6310 C CA . ASP B 1 326 ? -91.129 13.555 -23.152 1.00 77.00 326 ASP C CA 1
ATOM 6311 C C . ASP B 1 326 ? -91.103 12.031 -23.187 1.00 72.07 326 ASP C C 1
ATOM 6312 O O . ASP B 1 326 ? -90.674 11.437 -22.195 1.00 72.55 326 ASP C O 1
ATOM 6317 N N . ASP B 1 327 ? -91.573 11.387 -24.263 1.00 70.50 327 ASP C N 1
ATOM 6318 C CA . ASP B 1 327 ? -91.305 9.967 -24.474 1.00 72.31 327 ASP C CA 1
ATOM 6319 C C . ASP B 1 327 ? -90.091 9.743 -25.367 1.00 70.31 327 ASP C C 1
ATOM 6320 O O . ASP B 1 327 ? -89.653 8.596 -25.533 1.00 63.29 327 ASP C O 1
ATOM 6325 N N . GLY B 1 328 ? -89.515 10.820 -25.907 1.00 65.96 328 GLY C N 1
ATOM 6326 C CA . GLY B 1 328 ? -88.340 10.754 -26.749 1.00 63.82 328 GLY C CA 1
ATOM 6327 C C . GLY B 1 328 ? -88.624 10.907 -28.228 1.00 63.57 328 GLY C C 1
ATOM 6328 O O . GLY B 1 328 ? -87.679 10.929 -29.025 1.00 62.25 328 GLY C O 1
ATOM 6329 N N . GLU B 1 329 ? -89.892 10.994 -28.618 1.00 60.56 329 GLU C N 1
ATOM 6330 C CA . GLU B 1 329 ? -90.222 11.062 -30.028 1.00 58.56 329 GLU C CA 1
ATOM 6331 C C . GLU B 1 329 ? -89.862 12.456 -30.520 1.00 60.92 329 GLU C C 1
ATOM 6332 O O . GLU B 1 329 ? -90.358 13.456 -29.992 1.00 58.25 329 GLU C O 1
ATOM 6338 N N . LEU B 1 330 ? -89.005 12.531 -31.531 1.00 59.16 330 LEU C N 1
ATOM 6339 C CA . LEU B 1 330 ? -88.623 13.833 -32.045 1.00 60.12 330 LEU C CA 1
ATOM 6340 C C . LEU B 1 330 ? -89.726 14.386 -32.928 1.00 56.64 330 LEU C C 1
ATOM 6341 O O . LEU B 1 330 ? -90.396 13.652 -33.657 1.00 57.15 330 LEU C O 1
ATOM 6346 N N . VAL B 1 331 ? -89.895 15.689 -32.836 1.00 57.47 331 VAL C N 1
ATOM 6347 C CA . VAL B 1 331 ? -90.878 16.463 -33.563 1.00 57.58 331 VAL C CA 1
ATOM 6348 C C . VAL B 1 331 ? -90.127 17.520 -34.358 1.00 53.43 331 VAL C C 1
ATOM 6349 O O . VAL B 1 331 ? -89.120 18.061 -33.892 1.00 55.35 331 VAL C O 1
ATOM 6353 N N . ILE B 1 332 ? -90.575 17.763 -35.584 1.00 51.56 332 ILE C N 1
ATOM 6354 C CA . ILE B 1 332 ? -89.965 18.755 -36.457 1.00 53.17 332 ILE C CA 1
ATOM 6355 C C . ILE B 1 332 ? -91.020 19.814 -36.744 1.00 51.66 332 ILE C C 1
ATOM 6356 O O . ILE B 1 332 ? -92.152 19.481 -37.099 1.00 50.83 332 ILE C O 1
ATOM 6361 N N . GLU B 1 333 ? -90.652 21.085 -36.592 1.00 53.63 333 GLU C N 1
ATOM 6362 C CA . GLU B 1 333 ? -91.569 22.200 -36.772 1.00 54.10 333 GLU C CA 1
ATOM 6363 C C . GLU B 1 333 ? -90.933 23.153 -37.768 1.00 53.60 333 GLU C C 1
ATOM 6364 O O . GLU B 1 333 ? -89.753 23.468 -37.641 1.00 49.94 333 GLU C O 1
ATOM 6370 N N . GLY B 1 334 ? -91.678 23.607 -38.751 1.00 50.54 334 GLY C N 1
ATOM 6371 C CA . GLY B 1 334 ? -91.119 24.650 -39.566 1.00 48.39 334 GLY C CA 1
ATOM 6372 C C . GLY B 1 334 ? -91.405 24.455 -41.027 1.00 50.09 334 GLY C C 1
ATOM 6373 O O . GLY B 1 334 ? -92.228 23.632 -41.423 1.00 53.45 334 GLY C O 1
ATOM 6374 N N . GLN B 1 335 ? -90.692 25.255 -41.832 1.00 51.93 335 GLN C N 1
ATOM 6375 C CA . GLN B 1 335 ? -90.912 25.290 -43.273 1.00 49.54 335 GLN C CA 1
ATOM 6376 C C . GLN B 1 335 ? -90.591 23.947 -43.930 1.00 49.95 335 GLN C C 1
ATOM 6377 O O . GLN B 1 335 ? -91.187 23.599 -44.958 1.00 40.22 335 GLN C O 1
ATOM 6383 N N . SER B 1 336 ? -89.704 23.156 -43.318 1.00 45.34 336 SER C N 1
ATOM 6384 C CA . SER B 1 336 ? -89.337 21.871 -43.895 1.00 44.37 336 SER C CA 1
ATOM 6385 C C . SER B 1 336 ? -90.489 20.895 -43.864 1.00 48.40 336 SER C C 1
ATOM 6386 O O . SER B 1 336 ? -90.490 19.934 -44.636 1.00 44.95 336 SER C O 1
ATOM 6389 N N . VAL B 1 337 ? -91.480 21.150 -43.013 1.00 47.18 337 VAL C N 1
ATOM 6390 C CA . VAL B 1 337 ? -92.570 20.219 -42.832 1.00 44.22 337 VAL C CA 1
ATOM 6391 C C . VAL B 1 337 ? -93.415 20.168 -44.089 1.00 45.39 337 VAL C C 1
ATOM 6392 O O . VAL B 1 337 ? -93.705 21.193 -44.722 1.00 47.93 337 VAL C O 1
ATOM 6396 N N . SER B 1 338 ? -93.800 18.957 -44.463 1.00 48.88 338 SER C N 1
ATOM 6397 C CA . SER B 1 338 ? -94.666 18.756 -45.614 1.00 47.96 338 SER C CA 1
ATOM 6398 C C . SER B 1 338 ? -96.020 19.423 -45.380 1.00 43.22 338 SER C C 1
ATOM 6399 O O . SER B 1 338 ? -96.403 19.733 -44.247 1.00 48.10 338 SER C O 1
ATOM 6402 N N . LEU B 1 339 ? -96.759 19.627 -46.461 1.00 38.93 339 LEU C N 1
ATOM 6403 C CA . LEU B 1 339 ? -98.145 20.036 -46.289 1.00 46.74 339 LEU C CA 1
ATOM 6404 C C . LEU B 1 339 ? -99.049 18.881 -45.860 1.00 52.10 339 LEU C C 1
ATOM 6405 O O . LEU B 1 339 ? -100.110 19.136 -45.285 1.00 50.93 339 LEU C O 1
ATOM 6410 N N . GLY B 1 340 ? -98.607 17.640 -46.032 1.00 57.35 340 GLY C N 1
ATOM 6411 C CA . GLY B 1 340 ? -99.354 16.450 -45.675 1.00 53.12 340 GLY C CA 1
ATOM 6412 C C . GLY B 1 340 ? -99.481 15.462 -46.826 1.00 54.10 340 GLY C C 1
ATOM 6413 O O . GLY B 1 340 ? -99.138 15.741 -47.974 1.00 51.47 340 GLY C O 1
ATOM 6414 N N . TYR B 1 341 ? -100.050 14.302 -46.491 1.00 55.94 341 TYR C N 1
ATOM 6415 C CA . TYR B 1 341 ? -100.278 13.244 -47.466 1.00 58.71 341 TYR C CA 1
ATOM 6416 C C . TYR B 1 341 ? -101.490 13.606 -48.331 1.00 58.92 341 TYR C C 1
ATOM 6417 O O . TYR B 1 341 ? -102.445 14.226 -47.866 1.00 66.18 341 TYR C O 1
ATOM 6426 N N . LEU B 1 342 ? -101.482 13.146 -49.578 1.00 58.14 342 LEU C N 1
ATOM 6427 C CA . LEU B 1 342 ? -102.485 13.567 -50.551 1.00 56.01 342 LEU C CA 1
ATOM 6428 C C . LEU B 1 342 ? -103.778 12.773 -50.424 1.00 63.13 342 LEU C C 1
ATOM 6429 O O . LEU B 1 342 ? -103.769 11.534 -50.466 1.00 62.29 342 LEU C O 1
ATOM 6434 N N . LYS B 1 343 ? -104.885 13.505 -50.281 1.00 68.73 343 LYS C N 1
ATOM 6435 C CA . LYS B 1 343 ? -106.232 12.946 -50.164 1.00 68.33 343 LYS C CA 1
ATOM 6436 C C . LYS B 1 343 ? -106.233 11.734 -49.220 1.00 67.50 343 LYS C C 1
ATOM 6437 O O . LYS B 1 343 ? -106.782 10.667 -49.516 1.00 60.62 343 LYS C O 1
ATOM 6443 N N . ASN B 1 344 ? -105.554 11.919 -48.061 1.00 65.44 344 ASN C N 1
ATOM 6444 C CA . ASN B 1 344 ? -105.476 10.949 -46.973 1.00 61.46 344 ASN C CA 1
ATOM 6445 C C . ASN B 1 344 ? -105.517 11.672 -45.618 1.00 62.35 344 ASN C C 1
ATOM 6446 O O . ASN B 1 344 ? -104.531 11.765 -44.883 1.00 61.15 344 ASN C O 1
ATOM 6451 N N . ASP B 1 345 ? -106.696 12.206 -45.304 1.00 65.17 345 ASP C N 1
ATOM 6452 C CA . ASP B 1 345 ? -106.917 13.026 -44.114 1.00 63.78 345 ASP C CA 1
ATOM 6453 C C . ASP B 1 345 ? -106.634 12.301 -42.804 1.00 61.45 345 ASP C C 1
ATOM 6454 O O . ASP B 1 345 ? -106.124 12.916 -41.861 1.00 58.69 345 ASP C O 1
ATOM 6459 N N . GLN B 1 346 ? -106.980 11.029 -42.694 1.00 61.67 346 GLN C N 1
ATOM 6460 C CA . GLN B 1 346 ? -106.752 10.375 -41.412 1.00 62.53 346 GLN C CA 1
ATOM 6461 C C . GLN B 1 346 ? -105.251 10.223 -41.149 1.00 64.95 346 GLN C C 1
ATOM 6462 O O . GLN B 1 346 ? -104.737 10.648 -40.086 1.00 68.19 346 GLN C O 1
ATOM 6468 N N . LYS B 1 347 ? -104.515 9.726 -42.164 1.00 64.34 347 LYS C N 1
ATOM 6469 C CA . LYS B 1 347 ? -103.074 9.525 -42.034 1.00 63.76 347 LYS C CA 1
ATOM 6470 C C . LYS B 1 347 ? -102.350 10.829 -41.789 1.00 61.39 347 LYS C C 1
ATOM 6471 O O . LYS B 1 347 ? -101.386 10.862 -41.014 1.00 55.08 347 LYS C O 1
ATOM 6477 N N . THR B 1 348 ? -102.922 11.912 -42.294 1.00 54.42 348 THR C N 1
ATOM 6478 C CA . THR B 1 348 ? -102.392 13.244 -42.045 1.00 57.54 348 THR C CA 1
ATOM 6479 C C . THR B 1 348 ? -102.628 13.736 -40.613 1.00 56.66 348 THR C C 1
ATOM 6480 O O . THR B 1 348 ? -101.701 14.216 -39.948 1.00 52.06 348 THR C O 1
ATOM 6484 N N . ALA B 1 349 ? -103.853 13.608 -40.110 1.00 62.27 349 ALA C N 1
ATOM 6485 C CA . ALA B 1 349 ? -104.144 14.091 -38.768 1.00 59.04 349 ALA C CA 1
ATOM 6486 C C . ALA B 1 349 ? -103.307 13.362 -37.740 1.00 54.21 349 ALA C C 1
ATOM 6487 O O . ALA B 1 349 ? -103.058 13.869 -36.637 1.00 49.41 349 ALA C O 1
ATOM 6489 N N . GLU B 1 350 ? -102.901 12.150 -38.090 1.00 58.51 350 GLU C N 1
ATOM 6490 C CA . GLU B 1 350 ? -102.409 11.229 -37.077 1.00 58.90 350 GLU C CA 1
ATOM 6491 C C . GLU B 1 350 ? -100.954 11.589 -36.698 1.00 62.55 350 GLU C C 1
ATOM 6492 O O . GLU B 1 350 ? -100.509 11.298 -35.581 1.00 65.30 350 GLU C O 1
ATOM 6498 N N . VAL B 1 351 ? -100.169 12.203 -37.611 1.00 66.00 351 VAL C N 1
ATOM 6499 C CA . VAL B 1 351 ? -98.787 12.602 -37.301 1.00 61.66 351 VAL C CA 1
ATOM 6500 C C . VAL B 1 351 ? -98.489 14.067 -37.635 1.00 59.02 351 VAL C C 1
ATOM 6501 O O . VAL B 1 351 ? -97.459 14.616 -37.220 1.00 57.44 351 VAL C O 1
ATOM 6505 N N . PHE B 1 352 ? -99.381 14.725 -38.377 1.00 55.39 352 PHE C N 1
ATOM 6506 C CA . PHE B 1 352 ? -99.186 16.128 -38.716 1.00 59.32 352 PHE C CA 1
ATOM 6507 C C . PHE B 1 352 ? -100.084 17.019 -37.857 1.00 65.37 352 PHE C C 1
ATOM 6508 O O . PHE B 1 352 ? -101.307 16.820 -37.797 1.00 58.39 352 PHE C O 1
ATOM 6516 N N . ASN B 1 353 ? -99.491 18.042 -37.245 1.00 62.78 353 ASN C N 1
ATOM 6517 C CA . ASN B 1 353 ? -100.272 19.113 -36.639 1.00 65.15 353 ASN C CA 1
ATOM 6518 C C . ASN B 1 353 ? -99.761 20.453 -37.140 1.00 67.62 353 ASN C C 1
ATOM 6519 O O . ASN B 1 353 ? -98.672 20.893 -36.747 1.00 69.83 353 ASN C O 1
ATOM 6524 N N . PHE B 1 354 ? -100.542 21.096 -38.006 1.00 62.61 354 PHE C N 1
ATOM 6525 C CA . PHE B 1 354 ? -100.212 22.418 -38.512 1.00 66.34 354 PHE C CA 1
ATOM 6526 C C . PHE B 1 354 ? -101.402 23.339 -38.282 1.00 75.26 354 PHE C C 1
ATOM 6527 O O . PHE B 1 354 ? -102.233 23.544 -39.169 1.00 72.62 354 PHE C O 1
ATOM 6535 N N . ASP B 1 355 ? -101.506 23.888 -37.084 1.00 76.21 355 ASP C N 1
ATOM 6536 C CA . ASP B 1 355 ? -102.525 24.889 -36.836 1.00 74.78 355 ASP C CA 1
ATOM 6537 C C . ASP B 1 355 ? -101.879 26.224 -36.530 1.00 74.51 355 ASP C C 1
ATOM 6538 O O . ASP B 1 355 ? -100.792 26.287 -35.950 1.00 71.00 355 ASP C O 1
ATOM 6543 N N . ASP B 1 356 ? -102.612 27.281 -36.887 1.00 80.86 356 ASP C N 1
ATOM 6544 C CA . ASP B 1 356 ? -102.191 28.666 -36.717 1.00 83.05 356 ASP C CA 1
ATOM 6545 C C . ASP B 1 356 ? -101.058 29.051 -37.677 1.00 80.37 356 ASP C C 1
ATOM 6546 O O . ASP B 1 356 ? -100.333 30.026 -37.444 1.00 74.58 356 ASP C O 1
ATOM 6551 N N . GLY B 1 357 ? -100.912 28.270 -38.756 1.00 87.74 357 GLY C N 1
ATOM 6552 C CA . GLY B 1 357 ? -99.881 28.406 -39.777 1.00 81.41 357 GLY C CA 1
ATOM 6553 C C . GLY B 1 357 ? -98.544 27.770 -39.454 1.00 77.43 357 GLY C C 1
ATOM 6554 O O . GLY B 1 357 ? -97.770 27.491 -40.379 1.00 75.06 357 GLY C O 1
ATOM 6555 N N . ILE B 1 358 ? -98.313 27.411 -38.194 1.00 72.00 358 ILE C N 1
ATOM 6556 C CA . ILE B 1 358 ? -97.117 26.683 -37.801 1.00 71.45 358 ILE C CA 1
ATOM 6557 C C . ILE B 1 358 ? -97.292 25.237 -38.259 1.00 74.15 358 ILE C C 1
ATOM 6558 O O . ILE B 1 358 ? -98.423 24.747 -38.374 1.00 71.99 358 ILE C O 1
ATOM 6563 N N . ARG B 1 359 ? -96.195 24.582 -38.661 1.00 68.63 359 ARG C N 1
ATOM 6564 C CA . ARG B 1 359 ? -96.279 23.202 -39.137 1.00 59.55 359 ARG C CA 1
ATOM 6565 C C . ARG B 1 359 ? -95.378 22.288 -38.322 1.00 57.75 359 ARG C C 1
ATOM 6566 O O . ARG B 1 359 ? -94.190 22.561 -38.171 1.00 57.14 359 ARG C O 1
ATOM 6574 N N . THR B 1 360 ? -95.950 21.189 -37.832 1.00 58.50 360 THR C N 1
ATOM 6575 C CA . THR B 1 360 ? -95.274 20.190 -37.009 1.00 60.06 360 THR C CA 1
ATOM 6576 C C . THR B 1 360 ? -95.497 18.761 -37.489 1.00 59.58 360 THR C C 1
ATOM 6577 O O . THR B 1 360 ? -96.565 18.415 -37.981 1.00 63.08 360 THR C O 1
ATOM 6581 N N . TYR B 1 361 ? -94.464 17.931 -37.330 1.00 53.61 361 TYR C N 1
ATOM 6582 C CA . TYR B 1 361 ? -94.508 16.553 -37.787 1.00 56.12 361 TYR C CA 1
ATOM 6583 C C . TYR B 1 361 ? -93.950 15.663 -36.690 1.00 52.80 361 TYR C C 1
ATOM 6584 O O . TYR B 1 361 ? -92.876 15.940 -36.144 1.00 53.83 361 TYR C O 1
ATOM 6593 N N . HIS B 1 362 ? -94.691 14.611 -36.356 1.00 55.35 362 HIS C N 1
ATOM 6594 C CA . HIS B 1 362 ? -94.257 13.648 -35.354 1.00 58.94 362 HIS C CA 1
ATOM 6595 C C . HIS B 1 362 ? -93.560 12.492 -36.059 1.00 53.08 362 HIS C C 1
ATOM 6596 O O . HIS B 1 362 ? -94.137 11.847 -36.939 1.00 54.34 362 HIS C O 1
ATOM 6603 N N . THR B 1 363 ? -92.335 12.219 -35.647 1.00 55.93 363 THR C N 1
ATOM 6604 C CA . THR B 1 363 ? -91.371 11.493 -36.462 1.00 54.81 363 THR C CA 1
ATOM 6605 C C . THR B 1 363 ? -91.391 9.978 -36.272 1.00 55.46 363 THR C C 1
ATOM 6606 O O . THR B 1 363 ? -91.064 9.233 -37.208 1.00 54.33 363 THR C O 1
ATOM 6610 N N . GLY B 1 364 ? -91.770 9.492 -35.099 1.00 56.95 364 GLY C N 1
ATOM 6611 C CA . GLY B 1 364 ? -91.681 8.075 -34.846 1.00 53.93 364 GLY C CA 1
ATOM 6612 C C . GLY B 1 364 ? -90.293 7.549 -34.550 1.00 54.93 364 GLY C C 1
ATOM 6613 O O . GLY B 1 364 ? -90.140 6.334 -34.371 1.00 59.85 364 GLY C O 1
ATOM 6614 N N . ASP B 1 365 ? -89.278 8.406 -34.477 1.00 54.30 365 ASP C N 1
ATOM 6615 C CA . ASP B 1 365 ? -87.930 7.993 -34.118 1.00 57.06 365 ASP C CA 1
ATOM 6616 C C . ASP B 1 365 ? -87.628 8.463 -32.703 1.00 56.46 365 ASP C C 1
ATOM 6617 O O . ASP B 1 365 ? -87.970 9.588 -32.329 1.00 60.52 365 ASP C O 1
ATOM 6622 N N . LYS B 1 366 ? -87.044 7.586 -31.898 1.00 53.54 366 LYS C N 1
ATOM 6623 C CA . LYS B 1 366 ? -86.529 8.020 -30.612 1.00 63.72 366 LYS C CA 1
ATOM 6624 C C . LYS B 1 366 ? -85.244 8.810 -30.833 1.00 65.52 366 LYS C C 1
ATOM 6625 O O . LYS B 1 366 ? -84.227 8.246 -31.264 1.00 63.56 366 LYS C O 1
ATOM 6631 N N . ALA B 1 367 ? -85.253 10.080 -30.433 1.00 58.49 367 ALA C N 1
ATOM 6632 C CA . ALA B 1 367 ? -84.086 10.929 -30.573 1.00 61.30 367 ALA C CA 1
ATOM 6633 C C . ALA B 1 367 ? -83.690 11.480 -29.210 1.00 68.68 367 ALA C C 1
ATOM 6634 O O . ALA B 1 367 ? -84.534 11.691 -28.331 1.00 68.88 367 ALA C O 1
ATOM 6636 N N . LYS B 1 368 ? -82.407 11.781 -29.063 1.00 62.66 368 LYS C N 1
ATOM 6637 C CA . LYS B 1 368 ? -81.909 12.371 -27.836 1.00 61.23 368 LYS C CA 1
ATOM 6638 C C . LYS B 1 368 ? -80.903 13.427 -28.233 1.00 62.44 368 LYS C C 1
ATOM 6639 O O . LYS B 1 368 ? -80.168 13.257 -29.209 1.00 62.73 368 LYS C O 1
ATOM 6645 N N . PHE B 1 369 ? -80.906 14.530 -27.502 1.00 63.61 369 PHE C N 1
ATOM 6646 C CA . PHE B 1 369 ? -79.988 15.628 -27.755 1.00 62.54 369 PHE C CA 1
ATOM 6647 C C . PHE B 1 369 ? -78.953 15.640 -26.633 1.00 61.60 369 PHE C C 1
ATOM 6648 O O . PHE B 1 369 ? -79.303 15.825 -25.468 1.00 64.90 369 PHE C O 1
ATOM 6656 N N . GLU B 1 370 ? -77.687 15.425 -26.966 1.00 62.51 370 GLU C N 1
ATOM 6657 C CA . GLU B 1 370 ? -76.649 15.491 -25.954 1.00 66.41 370 GLU C CA 1
ATOM 6658 C C . GLU B 1 370 ? -75.533 16.371 -26.479 1.00 66.94 370 GLU C C 1
ATOM 6659 O O . GLU B 1 370 ? -75.038 16.143 -27.587 1.00 63.90 370 GLU C O 1
ATOM 6665 N N . ASN B 1 371 ? -75.112 17.325 -25.641 1.00 68.24 371 ASN C N 1
ATOM 6666 C CA . ASN B 1 371 ? -74.057 18.312 -25.875 1.00 65.27 371 ASN C CA 1
ATOM 6667 C C . ASN B 1 371 ? -74.024 18.750 -27.339 1.00 61.99 371 ASN C C 1
ATOM 6668 O O . ASN B 1 371 ? -73.144 18.386 -28.127 1.00 61.84 371 ASN C O 1
ATOM 6673 N N . GLY B 1 372 ? -75.070 19.467 -27.715 1.00 67.15 372 GLY C N 1
ATOM 6674 C CA . GLY B 1 372 ? -75.182 20.134 -28.989 1.00 69.58 372 GLY C CA 1
ATOM 6675 C C . GLY B 1 372 ? -75.466 19.254 -30.184 1.00 68.24 372 GLY C C 1
ATOM 6676 O O . GLY B 1 372 ? -75.470 19.767 -31.307 1.00 64.84 372 GLY C O 1
ATOM 6677 N N . GLN B 1 373 ? -75.718 17.957 -29.998 1.00 68.27 373 GLN C N 1
ATOM 6678 C CA . GLN B 1 373 ? -75.920 17.080 -31.143 1.00 64.87 373 GLN C CA 1
ATOM 6679 C C . GLN B 1 373 ? -77.097 16.134 -30.954 1.00 61.29 373 GLN C C 1
ATOM 6680 O O . GLN B 1 373 ? -77.261 15.529 -29.893 1.00 63.33 373 GLN C O 1
ATOM 6686 N N . TRP B 1 374 ? -77.842 15.935 -32.036 1.00 62.10 374 TRP C N 1
ATOM 6687 C CA . TRP B 1 374 ? -78.933 14.971 -32.073 1.00 58.92 374 TRP C CA 1
ATOM 6688 C C . TRP B 1 374 ? -78.411 13.570 -32.368 1.00 56.25 374 TRP C C 1
ATOM 6689 O O . TRP B 1 374 ? -77.447 13.388 -33.123 1.00 52.50 374 TRP C O 1
ATOM 6700 N N . PHE B 1 375 ? -79.063 12.573 -31.760 1.00 58.13 375 PHE C N 1
ATOM 6701 C CA . PHE B 1 375 ? -78.817 11.162 -32.030 1.00 55.56 375 PHE C CA 1
ATOM 6702 C C . PHE B 1 375 ? -80.134 10.490 -32.353 1.00 56.00 375 PHE C C 1
ATOM 6703 O O . PHE B 1 375 ? -81.152 10.774 -31.717 1.00 55.31 375 PHE C O 1
ATOM 6711 N N . ILE B 1 376 ? -80.130 9.651 -33.381 1.00 50.30 376 ILE C N 1
ATOM 6712 C CA . ILE B 1 376 ? -81.292 8.835 -33.684 1.00 53.29 376 ILE C CA 1
ATOM 6713 C C . ILE B 1 376 ? -81.020 7.456 -33.098 1.00 59.03 376 ILE C C 1
ATOM 6714 O O . ILE B 1 376 ? -80.022 6.807 -33.431 1.00 53.83 376 ILE C O 1
ATOM 6719 N N . GLN B 1 377 ? -81.872 7.017 -32.184 1.00 64.37 377 GLN C N 1
ATOM 6720 C CA . GLN B 1 377 ? -81.575 5.766 -31.515 1.00 57.55 377 GLN C CA 1
ATOM 6721 C C . GLN B 1 377 ? -82.322 4.606 -32.131 1.00 63.54 377 GLN C C 1
ATOM 6722 O O . GLN B 1 377 ? -81.751 3.517 -32.294 1.00 67.10 377 GLN C O 1
ATOM 6728 N N . GLY B 1 378 ? -83.572 4.814 -32.515 1.00 59.51 378 GLY C N 1
ATOM 6729 C CA . GLY B 1 378 ? -84.296 3.764 -33.194 1.00 59.34 378 GLY C CA 1
ATOM 6730 C C . GLY B 1 378 ? -85.628 4.270 -33.688 1.00 56.56 378 GLY C C 1
ATOM 6731 O O . GLY B 1 378 ? -86.091 5.347 -33.303 1.00 49.89 378 GLY C O 1
ATOM 6732 N N . ARG B 1 379 ? -86.225 3.482 -34.568 1.00 55.78 379 ARG C N 1
ATOM 6733 C CA . ARG B 1 379 ? -87.610 3.711 -34.922 1.00 56.01 379 ARG C CA 1
ATOM 6734 C C . ARG B 1 379 ? -88.452 3.138 -33.786 1.00 63.01 379 ARG C C 1
ATOM 6735 O O . ARG B 1 379 ? -88.131 2.074 -33.244 1.00 71.14 379 ARG C O 1
ATOM 6743 N N . ILE B 1 380 ? -89.468 3.892 -33.353 1.00 62.22 380 ILE C N 1
ATOM 6744 C CA . ILE B 1 380 ? -90.257 3.479 -32.185 1.00 66.29 380 ILE C CA 1
ATOM 6745 C C . ILE B 1 380 ? -90.810 2.064 -32.355 1.00 69.39 380 ILE C C 1
ATOM 6746 O O . ILE B 1 380 ? -90.890 1.295 -31.389 1.00 71.96 380 ILE C O 1
ATOM 6751 N N . ASP B 1 381 ? -91.197 1.698 -33.576 1.00 68.71 381 ASP C N 1
ATOM 6752 C CA . ASP B 1 381 ? -91.746 0.370 -33.842 1.00 73.79 381 ASP C CA 1
ATOM 6753 C C . ASP B 1 381 ? -90.747 -0.749 -33.587 1.00 74.75 381 ASP C C 1
ATOM 6754 O O . ASP B 1 381 ? -91.125 -1.839 -33.141 1.00 74.91 381 ASP C O 1
ATOM 6759 N N . PHE B 1 382 ? -89.468 -0.476 -33.789 1.00 76.16 382 PHE C N 1
ATOM 6760 C CA . PHE B 1 382 ? -88.430 -1.494 -33.684 1.00 80.46 382 PHE C CA 1
ATOM 6761 C C . PHE B 1 382 ? -87.902 -1.581 -32.257 1.00 83.69 382 PHE C C 1
ATOM 6762 O O . PHE B 1 382 ? -86.690 -1.647 -32.020 1.00 85.74 382 PHE C O 1
ATOM 6770 N N . GLN B 1 383 ? -88.794 -1.402 -31.286 1.00 82.32 383 GLN C N 1
ATOM 6771 C CA . GLN B 1 383 ? -88.457 -1.510 -29.874 1.00 82.99 383 GLN C CA 1
ATOM 6772 C C . GLN B 1 383 ? -88.985 -2.853 -29.377 1.00 85.39 383 GLN C C 1
ATOM 6773 O O . GLN B 1 383 ? -90.124 -3.223 -29.687 1.00 80.60 383 GLN C O 1
ATOM 6779 N N . ILE B 1 384 ? -88.184 -3.583 -28.607 1.00 85.83 384 ILE C N 1
ATOM 6780 C CA . ILE B 1 384 ? -88.609 -4.886 -28.106 1.00 88.28 384 ILE C CA 1
ATOM 6781 C C . ILE B 1 384 ? -88.544 -4.925 -26.593 1.00 89.11 384 ILE C C 1
ATOM 6782 O O . ILE B 1 384 ? -87.604 -4.400 -25.985 1.00 87.82 384 ILE C O 1
ATOM 6787 N N . LYS B 1 385 ? -89.493 -5.624 -25.993 1.00 89.16 385 LYS C N 1
ATOM 6788 C CA . LYS B 1 385 ? -89.382 -6.013 -24.601 1.00 87.31 385 LYS C CA 1
ATOM 6789 C C . LYS B 1 385 ? -89.134 -7.517 -24.557 1.00 95.72 385 LYS C C 1
ATOM 6790 O O . LYS B 1 385 ? -89.944 -8.316 -25.051 1.00 93.98 385 LYS C O 1
ATOM 6796 N N . LEU B 1 386 ? -87.968 -7.888 -24.045 1.00 95.84 386 LEU C N 1
ATOM 6797 C CA . LEU B 1 386 ? -87.618 -9.269 -23.749 1.00 98.78 386 LEU C CA 1
ATOM 6798 C C . LEU B 1 386 ? -87.136 -9.294 -22.306 1.00 101.49 386 LEU C C 1
ATOM 6799 O O . LEU B 1 386 ? -86.367 -8.413 -21.900 1.00 99.69 386 LEU C O 1
ATOM 6804 N N . ASN B 1 387 ? -87.611 -10.273 -21.524 1.00 100.48 387 ASN C N 1
ATOM 6805 C CA . ASN B 1 387 ? -87.366 -10.299 -20.075 1.00 99.73 387 ASN C CA 1
ATOM 6806 C C . ASN B 1 387 ? -87.823 -8.986 -19.435 1.00 99.70 387 ASN C C 1
ATOM 6807 O O . ASN B 1 387 ? -87.168 -8.433 -18.546 1.00 98.03 387 ASN C O 1
ATOM 6812 N N . GLY B 1 388 ? -88.949 -8.460 -19.918 1.00 98.29 388 GLY C N 1
ATOM 6813 C CA . GLY B 1 388 ? -89.483 -7.213 -19.411 1.00 94.59 388 GLY C CA 1
ATOM 6814 C C . GLY B 1 388 ? -88.553 -6.032 -19.574 1.00 90.17 388 GLY C C 1
ATOM 6815 O O . GLY B 1 388 ? -88.814 -4.955 -19.029 1.00 89.97 388 GLY C O 1
ATOM 6816 N N . TYR B 1 389 ? -87.464 -6.212 -20.316 1.00 90.04 389 TYR C N 1
ATOM 6817 C CA . TYR B 1 389 ? -86.550 -5.118 -20.596 1.00 94.01 389 TYR C CA 1
ATOM 6818 C C . TYR B 1 389 ? -86.699 -4.637 -22.030 1.00 97.05 389 TYR C C 1
ATOM 6819 O O . TYR B 1 389 ? -87.230 -5.340 -22.901 1.00 94.45 389 TYR C O 1
ATOM 6828 N N . ARG B 1 390 ? -86.195 -3.419 -22.254 1.00 96.79 390 ARG C N 1
ATOM 6829 C CA . ARG B 1 390 ? -86.477 -2.661 -23.468 1.00 93.52 390 ARG C CA 1
ATOM 6830 C C . ARG B 1 390 ? -85.221 -1.971 -24.005 1.00 91.32 390 ARG C C 1
ATOM 6831 O O . ARG B 1 390 ? -84.613 -1.125 -23.323 1.00 90.81 390 ARG C O 1
ATOM 6839 N N . MET B 1 391 ? -84.839 -2.398 -25.213 1.00 85.79 391 MET C N 1
ATOM 6840 C CA . MET B 1 391 ? -83.931 -1.781 -26.166 1.00 86.56 391 MET C CA 1
ATOM 6841 C C . MET B 1 391 ? -84.595 -1.669 -27.558 1.00 86.69 391 MET C C 1
ATOM 6842 O O . MET B 1 391 ? -85.633 -2.296 -27.868 1.00 87.92 391 MET C O 1
ATOM 6847 N N . GLU B 1 392 ? -83.998 -0.793 -28.385 1.00 79.85 392 GLU C N 1
ATOM 6848 C CA . GLU B 1 392 ? -84.375 -0.531 -29.775 1.00 81.07 392 GLU C CA 1
ATOM 6849 C C . GLU B 1 392 ? -83.552 -1.455 -30.637 1.00 79.15 392 GLU C C 1
ATOM 6850 O O . GLU B 1 392 ? -82.342 -1.548 -30.454 1.00 76.26 392 GLU C O 1
ATOM 6856 N N . LEU B 1 393 ? -84.206 -2.031 -31.635 1.00 74.93 393 LEU C N 1
ATOM 6857 C CA . LEU B 1 393 ? -83.606 -3.147 -32.341 1.00 70.04 393 LEU C CA 1
ATOM 6858 C C . LEU B 1 393 ? -82.276 -2.701 -32.905 1.00 71.99 393 LEU C C 1
ATOM 6859 O O . LEU B 1 393 ? -81.303 -3.476 -32.979 1.00 68.59 393 LEU C O 1
ATOM 6864 N N . GLU B 1 394 ? -82.229 -1.427 -33.294 1.00 74.89 394 GLU C N 1
ATOM 6865 C CA . GLU B 1 394 ? -81.032 -0.833 -33.849 1.00 71.76 394 GLU C CA 1
ATOM 6866 C C . GLU B 1 394 ? -79.895 -0.876 -32.850 1.00 72.66 394 GLU C C 1
ATOM 6867 O O . GLU B 1 394 ? -78.751 -1.125 -33.229 1.00 69.16 394 GLU C O 1
ATOM 6873 N N . GLU B 1 395 ? -80.203 -0.716 -31.564 1.00 75.25 395 GLU C N 1
ATOM 6874 C CA . GLU B 1 395 ? -79.148 -0.706 -30.557 1.00 74.72 395 GLU C CA 1
ATOM 6875 C C . GLU B 1 395 ? -78.467 -2.067 -30.463 1.00 68.42 395 GLU C C 1
ATOM 6876 O O . GLU B 1 395 ? -77.227 -2.151 -30.421 1.00 65.25 395 GLU C O 1
ATOM 6882 N N . ILE B 1 396 ? -79.264 -3.144 -30.448 1.00 72.14 396 ILE C N 1
ATOM 6883 C CA . ILE B 1 396 ? -78.722 -4.506 -30.505 1.00 66.12 396 ILE C CA 1
ATOM 6884 C C . ILE B 1 396 ? -77.864 -4.673 -31.743 1.00 64.06 396 ILE C C 1
ATOM 6885 O O . ILE B 1 396 ? -76.745 -5.205 -31.688 1.00 64.00 396 ILE C O 1
ATOM 6890 N N . GLU B 1 397 ? -78.365 -4.184 -32.879 1.00 68.16 397 GLU C N 1
ATOM 6891 C CA . GLU B 1 397 ? -77.615 -4.360 -34.115 1.00 66.41 397 GLU C CA 1
ATOM 6892 C C . GLU B 1 397 ? -76.282 -3.609 -34.043 1.00 64.07 397 GLU C C 1
ATOM 6893 O O . GLU B 1 397 ? -75.247 -4.124 -34.490 1.00 63.87 397 GLU C O 1
ATOM 6899 N N . THR B 1 398 ? -76.275 -2.425 -33.415 1.00 57.49 398 THR C N 1
ATOM 6900 C CA . THR B 1 398 ? -75.036 -1.663 -33.273 1.00 60.76 398 THR C CA 1
ATOM 6901 C C . THR B 1 398 ? -74.037 -2.423 -32.427 1.00 58.33 398 THR C C 1
ATOM 6902 O O . THR B 1 398 ? -72.855 -2.517 -32.778 1.00 57.66 398 THR C O 1
ATOM 6906 N N . GLN B 1 399 ? -74.509 -3.008 -31.324 1.00 60.41 399 GLN C N 1
ATOM 6907 C CA . GLN B 1 399 ? -73.629 -3.820 -30.494 1.00 63.37 399 GLN C CA 1
ATOM 6908 C C . GLN B 1 399 ? -73.032 -4.985 -31.280 1.00 62.46 399 GLN C C 1
ATOM 6909 O O . GLN B 1 399 ? -71.832 -5.262 -31.166 1.00 63.00 399 GLN C O 1
ATOM 6915 N N . LEU B 1 400 ? -73.832 -5.641 -32.127 1.00 57.01 400 LEU C N 1
ATOM 6916 C CA . LEU B 1 400 ? -73.268 -6.684 -32.979 1.00 56.17 400 LEU C CA 1
ATOM 6917 C C . LEU B 1 400 ? -72.204 -6.137 -33.929 1.00 63.08 400 LEU C C 1
ATOM 6918 O O . LEU B 1 400 ? -71.160 -6.775 -34.121 1.00 63.95 400 LEU C O 1
ATOM 6923 N N . ARG B 1 401 ? -72.427 -4.950 -34.518 1.00 66.02 401 ARG C N 1
ATOM 6924 C CA . ARG B 1 401 ? -71.428 -4.425 -35.452 1.00 64.45 401 ARG C CA 1
ATOM 6925 C C . ARG B 1 401 ? -70.100 -4.113 -34.764 1.00 60.23 401 ARG C C 1
ATOM 6926 O O . ARG B 1 401 ? -69.038 -4.278 -35.381 1.00 59.77 401 ARG C O 1
ATOM 6934 N N . GLN B 1 402 ? -70.128 -3.716 -33.486 1.00 56.12 402 GLN C N 1
ATOM 6935 C CA . GLN B 1 402 ? -68.904 -3.491 -32.703 1.00 66.14 402 GLN C CA 1
ATOM 6936 C C . GLN B 1 402 ? -68.379 -4.828 -32.181 1.00 69.08 402 GLN C C 1
ATOM 6937 O O . GLN B 1 402 ? -68.386 -5.116 -30.984 1.00 75.44 402 GLN C O 1
ATOM 6943 N N . SER B 1 403 ? -67.929 -5.659 -33.116 1.00 64.08 403 SER C N 1
ATOM 6944 C CA . SER B 1 403 ? -67.353 -6.956 -32.794 1.00 61.38 403 SER C CA 1
ATOM 6945 C C . SER B 1 403 ? -66.541 -7.414 -33.983 1.00 65.20 403 SER C C 1
ATOM 6946 O O . SER B 1 403 ? -67.040 -7.396 -35.110 1.00 69.36 403 SER C O 1
ATOM 6949 N N . GLU B 1 404 ? -65.311 -7.851 -33.734 1.00 67.89 404 GLU C N 1
ATOM 6950 C CA . GLU B 1 404 ? -64.421 -8.152 -34.844 1.00 72.09 404 GLU C CA 1
ATOM 6951 C C . GLU B 1 404 ? -64.979 -9.223 -35.780 1.00 79.43 404 GLU C C 1
ATOM 6952 O O . GLU B 1 404 ? -64.588 -9.252 -36.951 1.00 81.29 404 GLU C O 1
ATOM 6958 N N . PHE B 1 405 ? -65.903 -10.080 -35.318 1.00 75.29 405 PHE C N 1
ATOM 6959 C CA . PHE B 1 405 ? -66.412 -11.152 -36.171 1.00 73.28 405 PHE C CA 1
ATOM 6960 C C . PHE B 1 405 ? -67.589 -10.745 -37.037 1.00 72.22 405 PHE C C 1
ATOM 6961 O O . PHE B 1 405 ? -67.945 -11.483 -37.961 1.00 70.81 405 PHE C O 1
ATOM 6969 N N . VAL B 1 406 ? -68.164 -9.577 -36.798 1.00 66.42 406 VAL C N 1
ATOM 6970 C CA . VAL B 1 406 ? -69.312 -9.091 -37.545 1.00 70.31 406 VAL C CA 1
ATOM 6971 C C . VAL B 1 406 ? -68.862 -7.964 -38.468 1.00 76.94 406 VAL C C 1
ATOM 6972 O O . VAL B 1 406 ? -68.307 -6.960 -38.004 1.00 81.90 406 VAL C O 1
ATOM 6976 N N . LYS B 1 407 ? -69.108 -8.115 -39.768 1.00 73.02 407 LYS C N 1
ATOM 6977 C CA . LYS B 1 407 ? -68.912 -6.923 -40.582 1.00 76.14 407 LYS C CA 1
ATOM 6978 C C . LYS B 1 407 ? -70.217 -6.147 -40.671 1.00 74.97 407 LYS C C 1
ATOM 6979 O O . LYS B 1 407 ? -70.218 -4.907 -40.645 1.00 70.59 407 LYS C O 1
ATOM 6985 N N . GLU B 1 408 ? -71.349 -6.857 -40.678 1.00 74.89 408 GLU C N 1
ATOM 6986 C CA . GLU B 1 408 ? -72.626 -6.159 -40.730 1.00 71.31 408 GLU C CA 1
ATOM 6987 C C . GLU B 1 408 ? -73.695 -7.054 -40.105 1.00 69.41 408 GLU C C 1
ATOM 6988 O O . GLU B 1 408 ? -73.586 -8.273 -40.178 1.00 70.41 408 GLU C O 1
ATOM 6994 N N . ALA B 1 409 ? -74.749 -6.473 -39.534 1.00 60.19 409 ALA C N 1
ATOM 6995 C CA . ALA B 1 409 ? -75.693 -7.353 -38.846 1.00 61.37 409 ALA C CA 1
ATOM 6996 C C . ALA B 1 409 ? -77.087 -6.745 -38.742 1.00 58.79 409 ALA C C 1
ATOM 6997 O O . ALA B 1 409 ? -77.227 -5.558 -38.452 1.00 67.30 409 ALA C O 1
ATOM 6999 N N . ILE B 1 410 ? -78.128 -7.574 -38.953 1.00 58.96 410 ILE C N 1
ATOM 7000 C CA . ILE B 1 410 ? -79.526 -7.194 -38.695 1.00 64.34 410 ILE C CA 1
ATOM 7001 C C . ILE B 1 410 ? -80.172 -8.263 -37.813 1.00 65.55 410 ILE C C 1
ATOM 7002 O O . ILE B 1 410 ? -79.925 -9.460 -38.006 1.00 65.07 410 ILE C O 1
ATOM 7007 N N . VAL B 1 411 ? -80.966 -7.830 -36.823 1.00 66.08 411 VAL C N 1
ATOM 7008 C CA . VAL B 1 411 ? -81.585 -8.702 -35.816 1.00 60.08 411 VAL C CA 1
ATOM 7009 C C . VAL B 1 411 ? -83.087 -8.825 -36.044 1.00 60.93 411 VAL C C 1
ATOM 7010 O O . VAL B 1 411 ? -83.795 -7.812 -36.120 1.00 61.18 411 VAL C O 1
ATOM 7014 N N . VAL B 1 412 ? -83.570 -10.062 -36.106 1.00 69.84 412 VAL C N 1
ATOM 7015 C CA . VAL B 1 412 ? -84.965 -10.404 -36.387 1.00 65.00 412 VAL C CA 1
ATOM 7016 C C . VAL B 1 412 ? -85.633 -10.834 -35.084 1.00 64.78 412 VAL C C 1
ATOM 7017 O O . VAL B 1 412 ? -85.158 -11.792 -34.449 1.00 63.48 412 VAL C O 1
ATOM 7021 N N . PRO B 1 413 ? -86.666 -10.140 -34.615 1.00 65.92 413 PRO C N 1
ATOM 7022 C CA . PRO B 1 413 ? -87.444 -10.682 -33.498 1.00 69.13 413 PRO C CA 1
ATOM 7023 C C . PRO B 1 413 ? -88.299 -11.833 -33.994 1.00 73.84 413 PRO C C 1
ATOM 7024 O O . PRO B 1 413 ? -88.753 -11.838 -35.140 1.00 79.56 413 PRO C O 1
ATOM 7028 N N . VAL B 1 414 ? -88.503 -12.828 -33.133 1.00 77.69 414 VAL C N 1
ATOM 7029 C CA . VAL B 1 414 ? -89.379 -13.954 -33.443 1.00 75.15 414 VAL C CA 1
ATOM 7030 C C . VAL B 1 414 ? -90.505 -13.945 -32.425 1.00 79.35 414 VAL C C 1
ATOM 7031 O O . VAL B 1 414 ? -90.287 -13.636 -31.248 1.00 80.16 414 VAL C O 1
ATOM 7035 N N . TYR B 1 415 ? -91.716 -14.246 -32.885 1.00 80.03 415 TYR C N 1
ATOM 7036 C CA . TYR B 1 415 ? -92.918 -14.074 -32.085 1.00 88.13 415 TYR C CA 1
ATOM 7037 C C . TYR B 1 415 ? -93.683 -15.380 -31.962 1.00 96.12 415 TYR C C 1
ATOM 7038 O O . TYR B 1 415 ? -93.398 -16.371 -32.637 1.00 96.68 415 TYR C O 1
ATOM 7047 N N . LYS B 1 416 ? -94.669 -15.345 -31.069 1.00 102.60 416 LYS C N 1
ATOM 7048 C CA . LYS B 1 416 ? -95.846 -16.204 -31.096 1.00 102.61 416 LYS C CA 1
ATOM 7049 C C . LYS B 1 416 ? -96.788 -15.723 -30.007 1.00 104.86 416 LYS C C 1
ATOM 7050 O O . LYS B 1 416 ? -96.345 -15.209 -28.972 1.00 101.52 416 LYS C O 1
ATOM 7056 N N . ASN B 1 417 ? -98.089 -15.882 -30.262 1.00 108.41 417 ASN C N 1
ATOM 7057 C CA . ASN B 1 417 ? -99.124 -15.328 -29.395 1.00 105.96 417 ASN C CA 1
ATOM 7058 C C . ASN B 1 417 ? -98.950 -13.815 -29.271 1.00 108.07 417 ASN C C 1
ATOM 7059 O O . ASN B 1 417 ? -99.187 -13.226 -28.211 1.00 108.38 417 ASN C O 1
ATOM 7064 N N . ASP B 1 418 ? -98.505 -13.193 -30.368 1.00 105.05 418 ASP C N 1
ATOM 7065 C CA . ASP B 1 418 ? -98.330 -11.744 -30.472 1.00 106.88 418 ASP C CA 1
ATOM 7066 C C . ASP B 1 418 ? -97.395 -11.218 -29.377 1.00 106.15 418 ASP C C 1
ATOM 7067 O O . ASP B 1 418 ? -97.756 -10.349 -28.571 1.00 101.92 418 ASP C O 1
ATOM 7072 N N . LYS B 1 419 ? -96.175 -11.767 -29.368 1.00 103.72 419 LYS C N 1
ATOM 7073 C CA . LYS B 1 419 ? -95.122 -11.361 -28.440 1.00 101.94 419 LYS C CA 1
ATOM 7074 C C . LYS B 1 419 ? -93.802 -12.026 -28.833 1.00 97.00 419 LYS C C 1
ATOM 7075 O O . LYS B 1 419 ? -93.784 -13.195 -29.230 1.00 90.84 419 LYS C O 1
ATOM 7081 N N . VAL B 1 420 ? -92.708 -11.260 -28.713 1.00 95.74 420 VAL C N 1
ATOM 7082 C CA . VAL B 1 420 ? -91.366 -11.708 -29.084 1.00 89.94 420 VAL C CA 1
ATOM 7083 C C . VAL B 1 420 ? -90.892 -12.814 -28.146 1.00 88.50 420 VAL C C 1
ATOM 7084 O O . VAL B 1 420 ? -91.048 -12.730 -26.918 1.00 84.71 420 VAL C O 1
ATOM 7088 N N . ILE B 1 421 ? -90.291 -13.856 -28.720 1.00 87.50 421 ILE C N 1
ATOM 7089 C CA . ILE B 1 421 ? -89.852 -15.019 -27.961 1.00 87.08 421 ILE C CA 1
ATOM 7090 C C . ILE B 1 421 ? -88.334 -15.091 -27.842 1.00 83.58 421 ILE C C 1
ATOM 7091 O O . ILE B 1 421 ? -87.810 -15.399 -26.770 1.00 83.14 421 ILE C O 1
ATOM 7096 N N . HIS B 1 422 ? -87.618 -14.716 -28.894 1.00 83.06 422 HIS C N 1
ATOM 7097 C CA . HIS B 1 422 ? -86.159 -14.660 -28.910 1.00 81.46 422 HIS C CA 1
ATOM 7098 C C . HIS B 1 422 ? -85.752 -13.869 -30.149 1.00 78.58 422 HIS C C 1
ATOM 7099 O O . HIS B 1 422 ? -86.599 -13.394 -30.916 1.00 76.30 422 HIS C O 1
ATOM 7106 N N . LEU B 1 423 ? -84.443 -13.763 -30.359 1.00 74.93 423 LEU C N 1
ATOM 7107 C CA . LEU B 1 423 ? -83.901 -13.021 -31.481 1.00 71.56 423 LEU C CA 1
ATOM 7108 C C . LEU B 1 423 ? -82.995 -13.924 -32.296 1.00 69.87 423 LEU C C 1
ATOM 7109 O O . LEU B 1 423 ? -82.266 -14.754 -31.742 1.00 67.12 423 LEU C O 1
ATOM 7114 N N . ILE B 1 424 ? -83.033 -13.734 -33.613 1.00 63.42 424 ILE C N 1
ATOM 7115 C CA . ILE B 1 424 ? -82.113 -14.387 -34.530 1.00 64.17 424 ILE C CA 1
ATOM 7116 C C . ILE B 1 424 ? -81.292 -13.289 -35.195 1.00 64.24 424 ILE C C 1
ATOM 7117 O O . ILE B 1 424 ? -81.862 -12.309 -35.684 1.00 58.21 424 ILE C O 1
ATOM 7122 N N . GLY B 1 425 ? -79.964 -13.435 -35.195 1.00 64.17 425 GLY C N 1
ATOM 7123 C CA . GLY B 1 425 ? -79.124 -12.441 -35.847 1.00 61.09 425 GLY C CA 1
ATOM 7124 C C . GLY B 1 425 ? -78.565 -12.833 -37.202 1.00 62.46 425 GLY C C 1
ATOM 7125 O O . GLY B 1 425 ? -77.640 -13.645 -37.289 1.00 55.11 425 GLY C O 1
ATOM 7126 N N . ALA B 1 426 ? -79.053 -12.193 -38.263 1.00 66.00 426 ALA C N 1
ATOM 7127 C CA . ALA B 1 426 ? -78.489 -12.386 -39.593 1.00 61.03 426 ALA C CA 1
ATOM 7128 C C . ALA B 1 426 ? -77.208 -11.568 -39.690 1.00 67.23 426 ALA C C 1
ATOM 7129 O O . ALA B 1 426 ? -77.230 -10.340 -39.496 1.00 65.14 426 ALA C O 1
ATOM 7131 N N . ILE B 1 427 ? -76.092 -12.251 -39.965 1.00 64.09 427 ILE C N 1
ATOM 7132 C CA . ILE B 1 427 ? -74.767 -11.653 -39.864 1.00 65.85 427 ILE C CA 1
ATOM 7133 C C . ILE B 1 427 ? -74.045 -11.778 -41.199 1.00 69.20 427 ILE C C 1
ATOM 7134 O O . ILE B 1 427 ? -74.056 -12.845 -41.825 1.00 65.39 427 ILE C O 1
ATOM 7139 N N . VAL B 1 428 ? -73.473 -10.667 -41.656 1.00 70.95 428 VAL C N 1
ATOM 7140 C CA . VAL B 1 428 ? -72.358 -10.690 -42.598 1.00 72.12 428 VAL C CA 1
ATOM 7141 C C . VAL B 1 428 ? -71.078 -10.723 -41.766 1.00 73.03 428 VAL C C 1
ATOM 7142 O O . VAL B 1 428 ? -70.793 -9.741 -41.054 1.00 70.93 428 VAL C O 1
ATOM 7146 N N . PRO B 1 429 ? -70.326 -11.818 -41.775 1.00 73.90 429 PRO C N 1
ATOM 7147 C CA . PRO B 1 429 ? -69.126 -11.919 -40.939 1.00 77.44 429 PRO C CA 1
ATOM 7148 C C . PRO B 1 429 ? -67.918 -11.235 -41.562 1.00 81.30 429 PRO C C 1
ATOM 7149 O O . PRO B 1 429 ? -67.811 -11.094 -42.783 1.00 82.36 429 PRO C O 1
ATOM 7153 N N . THR B 1 430 ? -66.981 -10.825 -40.697 1.00 79.04 430 THR C N 1
ATOM 7154 C CA . THR B 1 430 ? -65.761 -10.191 -41.195 1.00 82.64 430 THR C CA 1
ATOM 7155 C C . THR B 1 430 ? -64.904 -11.181 -41.968 1.00 83.91 430 THR C C 1
ATOM 7156 O O . THR B 1 430 ? -64.127 -10.783 -42.845 1.00 84.54 430 THR C O 1
ATOM 7160 N N . THR B 1 431 ? -65.110 -12.462 -41.729 1.00 84.60 431 THR C N 1
ATOM 7161 C CA . THR B 1 431 ? -64.409 -13.537 -42.400 1.00 83.16 431 THR C CA 1
ATOM 7162 C C . THR B 1 431 ? -65.448 -14.576 -42.783 1.00 87.63 431 THR C C 1
ATOM 7163 O O . THR B 1 431 ? -66.416 -14.777 -42.047 1.00 90.10 431 THR C O 1
ATOM 7167 N N . GLU B 1 432 ? -65.286 -15.202 -43.945 1.00 87.43 432 GLU C N 1
ATOM 7168 C CA . GLU B 1 432 ? -66.196 -16.279 -44.310 1.00 97.79 432 GLU C CA 1
ATOM 7169 C C . GLU B 1 432 ? -66.157 -17.350 -43.227 1.00 96.88 432 GLU C C 1
ATOM 7170 O O . GLU B 1 432 ? -65.091 -17.706 -42.718 1.00 94.95 432 GLU C O 1
ATOM 7176 N N . VAL B 1 433 ? -67.326 -17.844 -42.840 1.00 92.63 433 VAL C N 1
ATOM 7177 C CA . VAL B 1 433 ? -67.355 -18.559 -41.579 1.00 96.48 433 VAL C CA 1
ATOM 7178 C C . VAL B 1 433 ? -67.254 -20.051 -41.873 1.00 105.48 433 VAL C C 1
ATOM 7179 O O . VAL B 1 433 ? -68.244 -20.801 -41.881 1.00 103.49 433 VAL C O 1
ATOM 7183 N N . THR B 1 434 ? -66.013 -20.448 -42.136 1.00 109.52 434 THR C N 1
ATOM 7184 C CA . THR B 1 434 ? -65.497 -21.796 -42.226 1.00 109.15 434 THR C CA 1
ATOM 7185 C C . THR B 1 434 ? -66.248 -22.814 -41.370 1.00 111.26 434 THR C C 1
ATOM 7186 O O . THR B 1 434 ? -66.579 -23.909 -41.846 1.00 111.00 434 THR C O 1
ATOM 7190 N N . ASP B 1 435 ? -66.528 -22.476 -40.113 1.00 108.66 435 ASP C N 1
ATOM 7191 C CA . ASP B 1 435 ? -67.085 -23.425 -39.158 1.00 105.29 435 ASP C CA 1
ATOM 7192 C C . ASP B 1 435 ? -68.326 -22.840 -38.499 1.00 100.55 435 ASP C C 1
ATOM 7193 O O . ASP B 1 435 ? -68.365 -21.654 -38.162 1.00 97.92 435 ASP C O 1
ATOM 7198 N N . ASN B 1 436 ? -69.312 -23.698 -38.248 1.00 104.17 436 ASN C N 1
ATOM 7199 C CA . ASN B 1 436 ? -70.622 -23.259 -37.780 1.00 101.03 436 ASN C CA 1
ATOM 7200 C C . ASN B 1 436 ? -70.697 -23.097 -36.258 1.00 94.05 436 ASN C C 1
ATOM 7201 O O . ASN B 1 436 ? -71.185 -22.072 -35.772 1.00 86.16 436 ASN C O 1
ATOM 7206 N N . ALA B 1 437 ? -70.218 -24.084 -35.492 1.00 98.05 437 ALA C N 1
ATOM 7207 C CA . ALA B 1 437 ? -70.300 -24.006 -34.032 1.00 94.65 437 ALA C CA 1
ATOM 7208 C C . ALA B 1 437 ? -69.493 -22.830 -33.479 1.00 91.99 437 ALA C C 1
ATOM 7209 O O . ALA B 1 437 ? -69.967 -22.080 -32.602 1.00 87.12 437 ALA C O 1
ATOM 7211 N N . GLU B 1 438 ? -68.269 -22.647 -33.988 1.00 94.70 438 GLU C N 1
ATOM 7212 C CA . GLU B 1 438 ? -67.330 -21.738 -33.337 1.00 90.89 438 GLU C CA 1
ATOM 7213 C C . GLU B 1 438 ? -67.764 -20.287 -33.466 1.00 86.68 438 GLU C C 1
ATOM 7214 O O . GLU B 1 438 ? -67.595 -19.510 -32.526 1.00 86.00 438 GLU C O 1
ATOM 7220 N N . MET B 1 439 ? -68.306 -19.889 -34.618 1.00 84.85 439 MET C N 1
ATOM 7221 C CA . MET B 1 439 ? -68.643 -18.479 -34.769 1.00 78.58 439 MET C CA 1
ATOM 7222 C C . MET B 1 439 ? -69.789 -18.093 -33.862 1.00 74.18 439 MET C C 1
ATOM 7223 O O . MET B 1 439 ? -69.741 -17.041 -33.225 1.00 71.90 439 MET C O 1
ATOM 7228 N N . THR B 1 440 ? -70.819 -18.930 -33.779 1.00 72.20 440 THR C N 1
ATOM 7229 C CA . THR B 1 440 ? -71.873 -18.677 -32.812 1.00 68.79 440 THR C CA 1
ATOM 7230 C C . THR B 1 440 ? -71.275 -18.511 -31.419 1.00 67.28 440 THR C C 1
ATOM 7231 O O . THR B 1 440 ? -71.552 -17.522 -30.718 1.00 64.86 440 THR C O 1
ATOM 7235 N N . LYS B 1 441 ? -70.378 -19.434 -31.042 1.00 71.12 441 LYS C N 1
ATOM 7236 C CA . LYS B 1 441 ? -69.694 -19.327 -29.752 1.00 73.38 441 LYS C CA 1
ATOM 7237 C C . LYS B 1 441 ? -68.977 -17.981 -29.601 1.00 70.38 441 LYS C C 1
ATOM 7238 O O . LYS B 1 441 ? -69.133 -17.292 -28.584 1.00 73.42 441 LYS C O 1
ATOM 7244 N N . ASN B 1 442 ? -68.214 -17.571 -30.620 1.00 71.84 442 ASN C N 1
ATOM 7245 C CA . ASN B 1 442 ? -67.361 -16.382 -30.519 1.00 73.52 442 ASN C CA 1
ATOM 7246 C C . ASN B 1 442 ? -68.154 -15.083 -30.525 1.00 71.27 442 ASN C C 1
ATOM 7247 O O . ASN B 1 442 ? -67.784 -14.123 -29.838 1.00 71.64 442 ASN C O 1
ATOM 7252 N N . ILE B 1 443 ? -69.237 -15.024 -31.291 1.00 67.74 443 ILE C N 1
ATOM 7253 C CA . ILE B 1 443 ? -70.020 -13.804 -31.324 1.00 63.93 443 ILE C CA 1
ATOM 7254 C C . ILE B 1 443 ? -70.717 -13.621 -29.990 1.00 65.27 443 ILE C C 1
ATOM 7255 O O . ILE B 1 443 ? -70.663 -12.538 -29.386 1.00 70.86 443 ILE C O 1
ATOM 7260 N N . LYS B 1 444 ? -71.277 -14.708 -29.450 1.00 65.56 444 LYS C N 1
ATOM 7261 C CA . LYS B 1 444 ? -71.929 -14.621 -28.147 1.00 63.28 444 LYS C CA 1
ATOM 7262 C C . LYS B 1 444 ? -70.937 -14.213 -27.059 1.00 71.35 444 LYS C C 1
ATOM 7263 O O . LYS B 1 444 ? -71.220 -13.320 -26.251 1.00 70.93 444 LYS C O 1
ATOM 7269 N N . ASN B 1 445 ? -69.749 -14.823 -27.052 1.00 70.79 445 ASN C N 1
ATOM 7270 C CA . ASN B 1 445 ? -68.750 -14.480 -26.038 1.00 72.19 445 ASN C CA 1
ATOM 7271 C C . ASN B 1 445 ? -68.282 -13.038 -26.175 1.00 68.94 445 ASN C C 1
ATOM 7272 O O . ASN B 1 445 ? -68.055 -12.356 -25.170 1.00 71.73 445 ASN C O 1
ATOM 7277 N N . ASP B 1 446 ? -68.119 -12.564 -27.410 1.00 67.42 446 ASP C N 1
ATOM 7278 C CA . ASP B 1 446 ? -67.770 -11.168 -27.653 1.00 71.04 446 ASP C CA 1
ATOM 7279 C C . ASP B 1 446 ? -68.856 -10.239 -27.120 1.00 73.07 446 ASP C C 1
ATOM 7280 O O . ASP B 1 446 ? -68.593 -9.062 -26.825 1.00 68.06 446 ASP C O 1
ATOM 7285 N N . LEU B 1 447 ? -70.096 -10.740 -27.048 1.00 72.16 447 LEU C N 1
ATOM 7286 C CA . LEU B 1 447 ? -71.225 -9.937 -26.602 1.00 68.29 447 LEU C CA 1
ATOM 7287 C C . LEU B 1 447 ? -71.283 -9.762 -25.080 1.00 68.98 447 LEU C C 1
ATOM 7288 O O . LEU B 1 447 ? -71.885 -8.784 -24.609 1.00 66.15 447 LEU C O 1
ATOM 7293 N N . LYS B 1 448 ? -70.672 -10.677 -24.309 1.00 67.41 448 LYS C N 1
ATOM 7294 C CA . LYS B 1 448 ? -70.648 -10.636 -22.845 1.00 65.62 448 LYS C CA 1
ATOM 7295 C C . LYS B 1 448 ? -70.357 -9.231 -22.332 1.00 63.61 448 LYS C C 1
ATOM 7296 O O . LYS B 1 448 ? -70.890 -8.817 -21.299 1.00 62.58 448 LYS C O 1
ATOM 7302 N N . SER B 1 449 ? -69.537 -8.483 -23.075 1.00 66.06 449 SER C N 1
ATOM 7303 C CA . SER B 1 449 ? -69.151 -7.135 -22.671 1.00 75.40 449 SER C CA 1
ATOM 7304 C C . SER B 1 449 ? -70.198 -6.082 -23.046 1.00 72.00 449 SER C C 1
ATOM 7305 O O . SER B 1 449 ? -70.396 -5.113 -22.303 1.00 65.56 449 SER C O 1
ATOM 7308 N N . ARG B 1 450 ? -70.875 -6.243 -24.185 1.00 68.66 450 ARG C N 1
ATOM 7309 C CA . ARG B 1 450 ? -71.644 -5.141 -24.748 1.00 71.35 450 ARG C CA 1
ATOM 7310 C C . ARG B 1 450 ? -73.143 -5.254 -24.587 1.00 72.23 450 ARG C C 1
ATOM 7311 O O . ARG B 1 450 ? -73.848 -4.287 -24.915 1.00 68.85 450 ARG C O 1
ATOM 7319 N N . LEU B 1 451 ? -73.645 -6.384 -24.085 1.00 70.42 451 LEU C N 1
ATOM 7320 C CA . LEU B 1 451 ? -75.069 -6.625 -24.047 1.00 59.72 451 LEU C CA 1
ATOM 7321 C C . LEU B 1 451 ? -75.470 -7.432 -22.831 1.00 59.20 451 LEU C C 1
ATOM 7322 O O . LEU B 1 451 ? -74.772 -8.398 -22.481 1.00 59.84 451 LEU C O 1
ATOM 7327 N N . PRO B 1 452 ? -76.586 -7.083 -22.189 1.00 62.17 452 PRO C N 1
ATOM 7328 C CA . PRO B 1 452 ? -77.139 -7.954 -21.147 1.00 56.52 452 PRO C CA 1
ATOM 7329 C C . PRO B 1 452 ? -77.668 -9.224 -21.787 1.00 61.43 452 PRO C C 1
ATOM 7330 O O . PRO B 1 452 ? -78.402 -9.169 -22.774 1.00 63.63 452 PRO C O 1
ATOM 7334 N N . GLU B 1 453 ? -77.263 -10.366 -21.228 1.00 68.56 453 GLU C N 1
ATOM 7335 C CA . GLU B 1 453 ? -77.563 -11.708 -21.725 1.00 65.35 453 GLU C CA 1
ATOM 7336 C C . GLU B 1 453 ? -78.853 -11.845 -22.524 1.00 64.02 453 GLU C C 1
ATOM 7337 O O . GLU B 1 453 ? -78.835 -12.341 -23.652 1.00 63.89 453 GLU C O 1
ATOM 7343 N N . TYR B 1 454 ? -79.974 -11.403 -21.956 1.00 63.68 454 TYR C N 1
ATOM 7344 C CA . TYR B 1 454 ? -81.276 -11.648 -22.570 1.00 68.87 454 TYR C CA 1
ATOM 7345 C C . TYR B 1 454 ? -81.461 -10.918 -23.897 1.00 69.92 454 TYR C C 1
ATOM 7346 O O . TYR B 1 454 ? -82.344 -11.292 -24.674 1.00 73.85 454 TYR C O 1
ATOM 7355 N N . MET B 1 455 ? -80.666 -9.886 -24.171 1.00 70.15 455 MET C N 1
ATOM 7356 C CA . MET B 1 455 ? -80.700 -9.194 -25.450 1.00 61.56 455 MET C CA 1
ATOM 7357 C C . MET B 1 455 ? -79.690 -9.742 -26.459 1.00 64.11 455 MET C C 1
ATOM 7358 O O . MET B 1 455 ? -79.546 -9.161 -27.540 1.00 53.93 455 MET C O 1
ATOM 7363 N N . ILE B 1 456 ? -78.991 -10.834 -26.135 1.00 64.61 456 ILE C N 1
ATOM 7364 C CA . ILE B 1 456 ? -78.137 -11.548 -27.087 1.00 61.12 456 ILE C CA 1
ATOM 7365 C C . ILE B 1 456 ? -78.979 -12.596 -27.810 1.00 60.58 456 ILE C C 1
ATOM 7366 O O . ILE B 1 456 ? -79.746 -13.318 -27.159 1.00 62.33 456 ILE C O 1
ATOM 7371 N N . PRO B 1 457 ? -78.935 -12.654 -29.145 1.00 59.93 457 PRO C N 1
ATOM 7372 C CA . PRO B 1 457 ? -79.738 -13.637 -29.887 1.00 65.65 457 PRO C CA 1
ATOM 7373 C C . PRO B 1 457 ? -79.334 -15.092 -29.639 1.00 68.83 457 PRO C C 1
ATOM 7374 O O . PRO B 1 457 ? -78.157 -15.424 -29.454 1.00 65.47 457 PRO C O 1
ATOM 7378 N N . ARG B 1 458 ? -80.343 -15.972 -29.685 1.00 67.75 458 ARG C N 1
ATOM 7379 C CA . ARG B 1 458 ? -80.111 -17.416 -29.620 1.00 67.89 458 ARG C CA 1
ATOM 7380 C C . ARG B 1 458 ? -79.332 -17.910 -30.838 1.00 69.69 458 ARG C C 1
ATOM 7381 O O . ARG B 1 458 ? -78.239 -18.480 -30.709 1.00 64.01 458 ARG C O 1
ATOM 7389 N N . LYS B 1 459 ? -79.892 -17.710 -32.031 1.00 66.00 459 LYS C N 1
ATOM 7390 C CA . LYS B 1 459 ? -79.291 -18.108 -33.299 1.00 67.50 459 LYS C CA 1
ATOM 7391 C C . LYS B 1 459 ? -78.610 -16.949 -34.031 1.00 67.16 459 LYS C C 1
ATOM 7392 O O . LYS B 1 459 ? -78.894 -15.764 -33.803 1.00 61.42 459 LYS C O 1
ATOM 7398 N N . PHE B 1 460 ? -77.701 -17.331 -34.939 1.00 69.00 460 PHE C N 1
ATOM 7399 C CA . PHE B 1 460 ? -77.150 -16.462 -35.972 1.00 63.88 460 PHE C CA 1
ATOM 7400 C C . PHE B 1 460 ? -77.382 -17.148 -37.317 1.00 65.10 460 PHE C C 1
ATOM 7401 O O . PHE B 1 460 ? -77.347 -18.378 -37.425 1.00 60.96 460 PHE C O 1
ATOM 7409 N N . GLU B 1 461 ? -77.630 -16.332 -38.339 1.00 70.44 461 GLU C N 1
ATOM 7410 C CA . GLU B 1 461 ? -77.814 -16.765 -39.723 1.00 65.67 461 GLU C CA 1
ATOM 7411 C C . GLU B 1 461 ? -76.778 -16.034 -40.576 1.00 64.11 461 GLU C C 1
ATOM 7412 O O . GLU B 1 461 ? -76.978 -14.869 -40.931 1.00 71.68 461 GLU C O 1
ATOM 7418 N N . TRP B 1 462 ? -75.667 -16.691 -40.897 1.00 66.35 462 TRP C N 1
ATOM 7419 C CA . TRP B 1 462 ? -74.586 -16.006 -41.599 1.00 71.68 462 TRP C CA 1
ATOM 7420 C C . TRP B 1 462 ? -74.953 -15.803 -43.069 1.00 72.28 462 TRP C C 1
ATOM 7421 O O . TRP B 1 462 ? -75.300 -16.756 -43.771 1.00 73.54 462 TRP C O 1
ATOM 7432 N N . MET B 1 463 ? -74.879 -14.555 -43.531 1.00 67.16 463 MET C N 1
ATOM 7433 C CA . MET B 1 463 ? -75.279 -14.173 -44.881 1.00 68.52 463 MET C CA 1
ATOM 7434 C C . MET B 1 463 ? -74.103 -13.537 -45.603 1.00 67.89 463 MET C C 1
ATOM 7435 O O . MET B 1 463 ? -73.497 -12.593 -45.085 1.00 67.23 463 MET C O 1
ATOM 7440 N N . GLU B 1 464 ? -73.783 -14.054 -46.797 1.00 71.12 464 GLU C N 1
ATOM 7441 C CA . GLU B 1 464 ? -72.744 -13.440 -47.623 1.00 71.52 464 GLU C CA 1
ATOM 7442 C C . GLU B 1 464 ? -72.986 -11.945 -47.776 1.00 67.59 464 GLU C C 1
ATOM 7443 O O . GLU B 1 464 ? -72.081 -11.127 -47.579 1.00 71.51 464 GLU C O 1
ATOM 7449 N N . GLN B 1 465 ? -74.212 -11.565 -48.093 1.00 61.18 465 GLN C N 1
ATOM 7450 C CA . GLN B 1 465 ? -74.515 -10.166 -48.337 1.00 65.89 465 GLN C CA 1
ATOM 7451 C C . GLN B 1 465 ? -75.926 -9.877 -47.853 1.00 62.57 465 GLN C C 1
ATOM 7452 O O . GLN B 1 465 ? -76.820 -10.717 -47.991 1.00 64.89 465 GLN C O 1
ATOM 7458 N N . LEU B 1 466 ? -76.118 -8.713 -47.319 1.00 54.88 466 LEU C N 1
ATOM 7459 C CA . LEU B 1 466 ? -77.487 -8.416 -46.921 1.00 55.21 466 LEU C CA 1
ATOM 7460 C C . LEU B 1 466 ? -78.250 -7.845 -48.116 1.00 59.15 466 LEU C C 1
ATOM 7461 O O . LEU B 1 466 ? -77.723 -6.997 -48.842 1.00 55.91 466 LEU C O 1
ATOM 7466 N N . PRO B 1 467 ? -79.495 -8.250 -48.345 1.00 56.78 467 PRO C N 1
ATOM 7467 C CA . PRO B 1 467 ? -80.224 -7.728 -49.506 1.00 53.95 467 PRO C CA 1
ATOM 7468 C C . PRO B 1 467 ? -80.566 -6.266 -49.294 1.00 47.39 467 PRO C C 1
ATOM 7469 O O . PRO B 1 467 ? -80.715 -5.807 -48.160 1.00 49.90 467 PRO C O 1
ATOM 7473 N N . LEU B 1 468 ? -80.668 -5.515 -50.389 1.00 48.09 468 LEU C N 1
ATOM 7474 C CA . LEU B 1 468 ? -81.053 -4.110 -50.277 1.00 53.61 468 LEU C CA 1
ATOM 7475 C C . LEU B 1 468 ? -82.422 -3.881 -50.893 1.00 42.27 468 LEU C C 1
ATOM 7476 O O . LEU B 1 468 ? -82.790 -4.508 -51.882 1.00 46.66 468 LEU C O 1
ATOM 7481 N N . THR B 1 469 ? -83.173 -2.994 -50.280 1.00 46.95 469 THR C N 1
ATOM 7482 C CA . THR B 1 469 ? -84.408 -2.482 -50.842 1.00 50.21 469 THR C CA 1
ATOM 7483 C C . THR B 1 469 ? -84.171 -1.848 -52.236 1.00 52.71 469 THR C C 1
ATOM 7484 O O . THR B 1 469 ? -83.033 -1.706 -52.721 1.00 47.99 469 THR C O 1
ATOM 7488 N N . SER B 1 470 ? -85.277 -1.525 -52.922 1.00 52.39 470 SER C N 1
ATOM 7489 C CA . SER B 1 470 ? -85.167 -0.830 -54.208 1.00 50.25 470 SER C CA 1
ATOM 7490 C C . SER B 1 470 ? -84.522 0.546 -54.066 1.00 47.43 470 SER C C 1
ATOM 7491 O O . SER B 1 470 ? -83.846 1.007 -54.993 1.00 45.13 470 SER C O 1
ATOM 7494 N N . ASN B 1 471 ? -84.712 1.206 -52.919 1.00 45.66 471 ASN C N 1
ATOM 7495 C CA . ASN B 1 471 ? -84.126 2.504 -52.595 1.00 36.68 471 ASN C CA 1
ATOM 7496 C C . ASN B 1 471 ? -82.681 2.418 -52.100 1.00 37.62 471 ASN C C 1
ATOM 7497 O O . ASN B 1 471 ? -82.077 3.465 -51.822 1.00 38.18 471 ASN C O 1
ATOM 7502 N N . GLY B 1 472 ? -82.114 1.215 -51.953 1.00 42.84 472 GLY C N 1
ATOM 7503 C CA . GLY B 1 472 ? -80.746 1.063 -51.486 1.00 39.56 472 GLY C CA 1
ATOM 7504 C C . GLY B 1 472 ? -80.573 0.985 -49.979 1.00 46.22 472 GLY C C 1
ATOM 7505 O O . GLY B 1 472 ? -79.447 1.159 -49.488 1.00 42.49 472 GLY C O 1
ATOM 7506 N N . LYS B 1 473 ? -81.647 0.762 -49.225 1.00 45.57 473 LYS C N 1
ATOM 7507 C CA . LYS B 1 473 ? -81.560 0.506 -47.794 1.00 47.36 473 LYS C CA 1
ATOM 7508 C C . LYS B 1 473 ? -81.533 -0.998 -47.531 1.00 48.88 473 LYS C C 1
ATOM 7509 O O . LYS B 1 473 ? -81.807 -1.820 -48.409 1.00 45.18 473 LYS C O 1
ATOM 7515 N N . ILE B 1 474 ? -81.147 -1.363 -46.308 1.00 47.53 474 ILE C N 1
ATOM 7516 C CA . ILE B 1 474 ? -81.224 -2.764 -45.929 1.00 46.10 474 ILE C CA 1
ATOM 7517 C C . ILE B 1 474 ? -82.681 -3.201 -45.969 1.00 50.01 474 ILE C C 1
ATOM 7518 O O . ILE B 1 474 ? -83.571 -2.535 -45.423 1.00 53.83 474 ILE C O 1
ATOM 7523 N N . ASP B 1 475 ? -82.930 -4.333 -46.617 1.00 54.24 475 ASP C N 1
ATOM 7524 C CA . ASP B 1 475 ? -84.285 -4.844 -46.816 1.00 56.10 475 ASP C CA 1
ATOM 7525 C C . ASP B 1 475 ? -84.651 -5.715 -45.619 1.00 58.21 475 ASP C C 1
ATOM 7526 O O . ASP B 1 475 ? -84.435 -6.927 -45.625 1.00 57.14 475 ASP C O 1
ATOM 7531 N N . ARG B 1 476 ? -85.223 -5.102 -44.577 1.00 60.54 476 ARG C N 1
ATOM 7532 C CA . ARG B 1 476 ? -85.590 -5.886 -43.398 1.00 59.17 476 ARG C CA 1
ATOM 7533 C C . ARG B 1 476 ? -86.586 -6.998 -43.742 1.00 65.43 476 ARG C C 1
ATOM 7534 O O . ARG B 1 476 ? -86.367 -8.160 -43.381 1.00 64.23 476 ARG C O 1
ATOM 7542 N N . LYS B 1 477 ? -87.683 -6.670 -44.443 1.00 63.76 477 LYS C N 1
ATOM 7543 C CA . LYS B 1 477 ? -88.689 -7.685 -44.782 1.00 69.09 477 LYS C CA 1
ATOM 7544 C C . LYS B 1 477 ? -88.053 -8.914 -45.459 1.00 67.74 477 LYS C C 1
ATOM 7545 O O . LYS B 1 477 ? -88.235 -10.061 -45.016 1.00 63.53 477 LYS C O 1
ATOM 7551 N N . LYS B 1 478 ? -87.267 -8.676 -46.514 1.00 63.56 478 LYS C N 1
ATOM 7552 C CA . LYS B 1 478 ? -86.626 -9.765 -47.240 1.00 63.12 478 LYS C CA 1
ATOM 7553 C C . LYS B 1 478 ? -85.658 -10.537 -46.352 1.00 70.12 478 LYS C C 1
ATOM 7554 O O . LYS B 1 478 ? -85.454 -11.743 -46.551 1.00 68.02 478 LYS C O 1
ATOM 7560 N N . ILE B 1 479 ? -85.033 -9.862 -45.383 1.00 69.69 479 ILE C N 1
ATOM 7561 C CA . ILE B 1 479 ? -84.181 -10.563 -44.424 1.00 68.69 479 ILE C CA 1
ATOM 7562 C C . ILE B 1 479 ? -85.024 -11.446 -43.509 1.00 69.86 479 ILE C C 1
ATOM 7563 O O . ILE B 1 479 ? -84.626 -12.563 -43.158 1.00 70.20 479 ILE C O 1
ATOM 7568 N N . ALA B 1 480 ? -86.200 -10.960 -43.116 1.00 68.27 480 ALA C N 1
ATOM 7569 C CA . ALA B 1 480 ? -87.117 -11.771 -42.329 1.00 66.06 480 ALA C CA 1
ATOM 7570 C C . ALA B 1 480 ? -87.495 -13.057 -43.047 1.00 75.80 480 ALA C C 1
ATOM 7571 O O . ALA B 1 480 ? -87.527 -14.132 -42.431 1.00 79.13 480 ALA C O 1
ATOM 7573 N N . GLU B 1 481 ? -87.742 -12.986 -44.358 1.00 74.29 481 GLU C N 1
ATOM 7574 C CA . GLU B 1 481 ? -88.207 -14.191 -45.054 1.00 70.96 481 GLU C CA 1
ATOM 7575 C C . GLU B 1 481 ? -87.167 -15.298 -45.095 1.00 73.36 481 GLU C C 1
ATOM 7576 O O . GLU B 1 481 ? -87.532 -16.471 -45.059 1.00 79.45 481 GLU C O 1
ATOM 7582 N N . VAL B 1 482 ? -85.883 -14.962 -45.163 1.00 77.76 482 VAL C N 1
ATOM 7583 C CA . VAL B 1 482 ? -84.878 -16.010 -45.235 1.00 81.19 482 VAL C CA 1
ATOM 7584 C C . VAL B 1 482 ? -84.831 -16.787 -43.917 1.00 80.95 482 VAL C C 1
ATOM 7585 O O . VAL B 1 482 ? -84.547 -17.996 -43.906 1.00 79.61 482 VAL C O 1
ATOM 7589 N N . ILE B 1 483 ? -85.085 -16.100 -42.807 1.00 81.52 483 ILE C N 1
ATOM 7590 C CA . ILE B 1 483 ? -85.082 -16.675 -41.464 1.00 79.59 483 ILE C CA 1
ATOM 7591 C C . ILE B 1 483 ? -86.357 -17.467 -41.188 1.00 79.99 483 ILE C C 1
ATOM 7592 O O . ILE B 1 483 ? -86.315 -18.545 -40.578 1.00 77.48 483 ILE C O 1
ATOM 7597 N N . ASN B 1 484 ? -87.504 -16.930 -41.617 1.00 77.11 484 ASN C N 1
ATOM 7598 C CA . ASN B 1 484 ? -88.838 -17.469 -41.329 1.00 79.67 484 ASN C CA 1
ATOM 7599 C C . ASN B 1 484 ? -89.170 -18.646 -42.255 1.00 83.91 484 ASN C C 1
ATOM 7600 O O . ASN B 1 484 ? -90.028 -18.582 -43.144 1.00 73.51 484 ASN C O 1
ATOM 7605 N N . GLY B 1 485 ? -88.473 -19.751 -42.023 1.00 84.98 485 GLY C N 1
ATOM 7606 C CA . GLY B 1 485 ? -88.701 -20.968 -42.779 1.00 89.16 485 GLY C CA 1
ATOM 7607 C C . GLY B 1 485 ? -87.673 -21.197 -43.874 1.00 88.99 485 GLY C C 1
ATOM 7608 O O . GLY B 1 485 ? -87.332 -22.338 -44.195 1.00 82.71 485 GLY C O 1
ATOM 7609 N N . MET C 1 1 ? -107.634 -12.596 23.064 1.00 64.18 1 MET A N 1
ATOM 7610 C CA . MET C 1 1 ? -108.581 -13.660 22.763 1.00 63.73 1 MET A CA 1
ATOM 7611 C C . MET C 1 1 ? -109.776 -13.268 21.890 1.00 72.53 1 MET A C 1
ATOM 7612 O O . MET C 1 1 ? -110.921 -13.574 22.260 1.00 79.08 1 MET A O 1
ATOM 7617 N N . THR C 1 2 ? -109.562 -12.622 20.742 1.00 68.43 2 THR A N 1
ATOM 7618 C CA . THR C 1 2 ? -108.259 -12.229 20.222 1.00 60.85 2 THR A CA 1
ATOM 7619 C C . THR C 1 2 ? -107.966 -10.773 20.535 1.00 61.89 2 THR A C 1
ATOM 7620 O O . THR C 1 2 ? -107.094 -10.177 19.899 1.00 63.73 2 THR A O 1
ATOM 7624 N N . ASP C 1 3 ? -108.596 -10.215 21.562 1.00 55.70 3 ASP A N 1
ATOM 7625 C CA . ASP C 1 3 ? -108.471 -8.780 21.720 1.00 55.30 3 ASP A CA 1
ATOM 7626 C C . ASP C 1 3 ? -107.203 -8.474 22.492 1.00 52.67 3 ASP A C 1
ATOM 7627 O O . ASP C 1 3 ? -106.776 -9.246 23.356 1.00 55.81 3 ASP A O 1
ATOM 7632 N N . ILE C 1 4 ? -106.576 -7.351 22.138 1.00 50.90 4 ILE A N 1
ATOM 7633 C CA . ILE C 1 4 ? -105.228 -7.083 22.627 1.00 51.27 4 ILE A CA 1
ATOM 7634 C C . ILE C 1 4 ? -105.250 -6.802 24.120 1.00 50.37 4 ILE A C 1
ATOM 7635 O O . ILE C 1 4 ? -104.414 -7.314 24.879 1.00 48.11 4 ILE A O 1
ATOM 7640 N N . ILE C 1 5 ? -106.199 -5.991 24.572 1.00 53.24 5 ILE A N 1
ATOM 7641 C CA . ILE C 1 5 ? -106.290 -5.694 25.997 1.00 53.26 5 ILE A CA 1
ATOM 7642 C C . ILE C 1 5 ? -106.515 -6.963 26.798 1.00 52.40 5 ILE A C 1
ATOM 7643 O O . ILE C 1 5 ? -105.850 -7.194 27.817 1.00 49.36 5 ILE A O 1
ATOM 7648 N N . ASN C 1 6 ? -107.418 -7.829 26.323 1.00 51.56 6 ASN A N 1
ATOM 7649 C CA . ASN C 1 6 ? -107.652 -9.076 27.036 1.00 51.83 6 ASN A CA 1
ATOM 7650 C C . ASN C 1 6 ? -106.408 -9.931 27.037 1.00 54.44 6 ASN A C 1
ATOM 7651 O O . ASN C 1 6 ? -105.972 -10.391 28.091 1.00 57.67 6 ASN A O 1
ATOM 7656 N N . LYS C 1 7 ? -105.778 -10.093 25.872 1.00 51.52 7 LYS A N 1
ATOM 7657 C CA . LYS C 1 7 ? -104.648 -11.004 25.791 1.00 51.94 7 LYS A CA 1
ATOM 7658 C C . LYS C 1 7 ? -103.533 -10.564 26.735 1.00 54.20 7 LYS A C 1
ATOM 7659 O O . LYS C 1 7 ? -103.031 -11.373 27.538 1.00 56.56 7 LYS A O 1
ATOM 7665 N N . LEU C 1 8 ? -103.244 -9.255 26.768 1.00 54.98 8 LEU A N 1
ATOM 7666 C CA . LEU C 1 8 ? -102.258 -8.768 27.726 1.00 53.71 8 LEU A CA 1
ATOM 7667 C C . LEU C 1 8 ? -102.730 -9.009 29.142 1.00 56.54 8 LEU A C 1
ATOM 7668 O O . LEU C 1 8 ? -101.926 -9.298 30.030 1.00 54.29 8 LEU A O 1
ATOM 7673 N N . GLN C 1 9 ? -104.037 -8.885 29.365 1.00 57.09 9 GLN A N 1
ATOM 7674 C CA . GLN C 1 9 ? -104.572 -9.050 30.704 1.00 52.34 9 GLN A CA 1
ATOM 7675 C C . GLN C 1 9 ? -104.434 -10.481 31.200 1.00 57.89 9 GLN A C 1
ATOM 7676 O O . GLN C 1 9 ? -104.130 -10.704 32.376 1.00 53.80 9 GLN A O 1
ATOM 7682 N N . ALA C 1 10 ? -104.656 -11.465 30.329 1.00 56.27 10 ALA A N 1
ATOM 7683 C CA . ALA C 1 10 ? -104.452 -12.847 30.732 1.00 53.87 10 ALA A CA 1
ATOM 7684 C C . ALA C 1 10 ? -102.991 -13.103 31.060 1.00 53.41 10 ALA A C 1
ATOM 7685 O O . ALA C 1 10 ? -102.676 -13.673 32.112 1.00 54.73 10 ALA A O 1
ATOM 7687 N N . PHE C 1 11 ? -102.072 -12.648 30.199 1.00 50.79 11 PHE A N 1
ATOM 7688 C CA . PHE C 1 11 ? -100.667 -12.883 30.528 1.00 53.64 11 PHE A CA 1
ATOM 7689 C C . PHE C 1 11 ? -100.281 -12.169 31.827 1.00 49.98 11 PHE A C 1
ATOM 7690 O O . PHE C 1 11 ? -99.582 -12.733 32.674 1.00 51.84 11 PHE A O 1
ATOM 7698 N N . ALA C 1 12 ? -100.794 -10.958 32.032 1.00 57.20 12 ALA A N 1
ATOM 7699 C CA . ALA C 1 12 ? -100.515 -10.196 33.250 1.00 60.54 12 ALA A CA 1
ATOM 7700 C C . ALA C 1 12 ? -101.152 -10.843 34.486 1.00 61.21 12 ALA A C 1
ATOM 7701 O O . ALA C 1 12 ? -100.654 -10.654 35.602 1.00 57.73 12 ALA A O 1
ATOM 7703 N N . ASP C 1 13 ? -102.270 -11.568 34.329 1.00 58.06 13 ASP A N 1
ATOM 7704 C CA . ASP C 1 13 ? -102.841 -12.255 35.482 1.00 55.30 13 ASP A CA 1
ATOM 7705 C C . ASP C 1 13 ? -102.041 -13.489 35.835 1.00 61.16 13 ASP A C 1
ATOM 7706 O O . ASP C 1 13 ? -101.663 -13.678 36.998 1.00 63.09 13 ASP A O 1
ATOM 7711 N N . ALA C 1 14 ? -101.688 -14.282 34.817 1.00 61.16 14 ALA A N 1
ATOM 7712 C CA . ALA C 1 14 ? -100.995 -15.547 35.042 1.00 50.85 14 ALA A CA 1
ATOM 7713 C C . ALA C 1 14 ? -99.551 -15.331 35.471 1.00 56.73 14 ALA A C 1
ATOM 7714 O O . ALA C 1 14 ? -98.988 -16.181 36.168 1.00 61.00 14 ALA A O 1
ATOM 7716 N N . ASN C 1 15 ? -98.916 -14.247 35.016 1.00 55.09 15 ASN A N 1
ATOM 7717 C CA . ASN C 1 15 ? -97.511 -13.979 35.322 1.00 55.67 15 ASN A CA 1
ATOM 7718 C C . ASN C 1 15 ? -97.314 -12.500 35.659 1.00 57.38 15 ASN A C 1
ATOM 7719 O O . ASN C 1 15 ? -96.600 -11.773 34.959 1.00 56.61 15 ASN A O 1
ATOM 7724 N N . PRO C 1 16 ? -97.907 -12.027 36.758 1.00 60.57 16 PRO A N 1
ATOM 7725 C CA . PRO C 1 16 ? -97.871 -10.576 37.032 1.00 55.08 16 PRO A CA 1
ATOM 7726 C C . PRO C 1 16 ? -96.481 -9.965 37.183 1.00 56.48 16 PRO A C 1
ATOM 7727 O O . PRO C 1 16 ? -96.319 -8.771 36.915 1.00 55.95 16 PRO A O 1
ATOM 7731 N N . GLN C 1 17 ? -95.476 -10.701 37.641 1.00 57.28 17 GLN A N 1
ATOM 7732 C CA . GLN C 1 17 ? -94.173 -10.077 37.835 1.00 52.36 17 GLN A CA 1
ATOM 7733 C C . GLN C 1 17 ? -93.189 -10.393 36.721 1.00 50.38 17 GLN A C 1
ATOM 7734 O O . GLN C 1 17 ? -92.028 -9.977 36.808 1.00 52.68 17 GLN A O 1
ATOM 7740 N N . SER C 1 18 ? -93.637 -11.072 35.664 1.00 49.85 18 SER A N 1
ATOM 7741 C CA . SER C 1 18 ? -92.828 -11.227 34.460 1.00 49.71 18 SER A CA 1
ATOM 7742 C C . SER C 1 18 ? -92.633 -9.860 33.827 1.00 46.83 18 SER A C 1
ATOM 7743 O O . SER C 1 18 ? -93.570 -9.068 33.771 1.00 49.67 18 SER A O 1
ATOM 7746 N N . ILE C 1 19 ? -91.442 -9.608 33.284 1.00 46.89 19 ILE A N 1
ATOM 7747 C CA . ILE C 1 19 ? -91.101 -8.285 32.750 1.00 48.69 19 ILE A CA 1
ATOM 7748 C C . ILE C 1 19 ? -91.752 -8.073 31.386 1.00 46.65 19 ILE A C 1
ATOM 7749 O O . ILE C 1 19 ? -91.534 -8.841 30.445 1.00 44.17 19 ILE A O 1
ATOM 7754 N N . ALA C 1 20 ? -92.554 -7.014 31.281 1.00 48.46 20 ALA A N 1
ATOM 7755 C CA . ALA C 1 20 ? -93.263 -6.611 30.072 1.00 48.80 20 ALA A CA 1
ATOM 7756 C C . ALA C 1 20 ? -92.421 -5.722 29.145 1.00 46.45 20 ALA A C 1
ATOM 7757 O O . ALA C 1 20 ? -92.512 -5.863 27.915 1.00 42.51 20 ALA A O 1
ATOM 7759 N N . VAL C 1 21 ? -91.624 -4.795 29.692 1.00 37.71 21 VAL A N 1
ATOM 7760 C CA . VAL C 1 21 ? -90.771 -3.920 28.891 1.00 40.49 21 VAL A CA 1
ATOM 7761 C C . VAL C 1 21 ? -89.458 -3.718 29.641 1.00 40.85 21 VAL A C 1
ATOM 7762 O O . VAL C 1 21 ? -89.459 -3.607 30.868 1.00 44.25 21 VAL A O 1
ATOM 7766 N N . ARG C 1 22 ? -88.337 -3.705 28.914 1.00 37.82 22 ARG A N 1
ATOM 7767 C CA . ARG C 1 22 ? -87.006 -3.481 29.486 1.00 42.68 22 ARG A CA 1
ATOM 7768 C C . ARG C 1 22 ? -86.200 -2.533 28.604 1.00 42.26 22 ARG A C 1
ATOM 7769 O O . ARG C 1 22 ? -86.094 -2.742 27.390 1.00 43.10 22 ARG A O 1
ATOM 7777 N N . HIS C 1 23 ? -85.618 -1.510 29.213 1.00 44.64 23 HIS A N 1
ATOM 7778 C CA . HIS C 1 23 ? -84.717 -0.594 28.526 1.00 43.02 23 HIS A CA 1
ATOM 7779 C C . HIS C 1 23 ? -83.507 -0.383 29.419 1.00 47.66 23 HIS A C 1
ATOM 7780 O O . HIS C 1 23 ? -83.653 0.193 30.499 1.00 50.87 23 HIS A O 1
ATOM 7787 N N . THR C 1 24 ? -82.331 -0.875 28.997 1.00 49.41 24 THR A N 1
ATOM 7788 C CA . THR C 1 24 ? -81.145 -0.880 29.859 1.00 51.88 24 THR A CA 1
ATOM 7789 C C . THR C 1 24 ? -81.595 -1.378 31.224 1.00 52.65 24 THR A C 1
ATOM 7790 O O . THR C 1 24 ? -82.211 -2.442 31.321 1.00 51.84 24 THR A O 1
ATOM 7794 N N . THR C 1 25 ? -81.266 -0.644 32.283 1.00 53.88 25 THR A N 1
ATOM 7795 C CA . THR C 1 25 ? -81.702 -1.005 33.628 1.00 53.97 25 THR A CA 1
ATOM 7796 C C . THR C 1 25 ? -83.174 -0.804 33.963 1.00 54.43 25 THR A C 1
ATOM 7797 O O . THR C 1 25 ? -83.644 -1.358 34.963 1.00 59.10 25 THR A O 1
ATOM 7801 N N . ASP C 1 26 ? -83.894 0.000 33.184 1.00 49.30 26 ASP A N 1
ATOM 7802 C CA . ASP C 1 26 ? -85.309 0.249 33.438 1.00 49.14 26 ASP A CA 1
ATOM 7803 C C . ASP C 1 26 ? -86.151 -0.948 33.046 1.00 49.49 26 ASP A C 1
ATOM 7804 O O . ASP C 1 26 ? -86.110 -1.394 31.895 1.00 50.31 26 ASP A O 1
ATOM 7809 N N . GLU C 1 27 ? -86.939 -1.446 33.995 1.00 43.11 27 GLU A N 1
ATOM 7810 C CA . GLU C 1 27 ? -87.805 -2.585 33.766 1.00 46.54 27 GLU A CA 1
ATOM 7811 C C . GLU C 1 27 ? -89.203 -2.246 34.264 1.00 45.64 27 GLU A C 1
ATOM 7812 O O . GLU C 1 27 ? -89.362 -1.492 35.225 1.00 51.88 27 GLU A O 1
ATOM 7818 N N . LEU C 1 28 ? -90.210 -2.828 33.612 1.00 41.68 28 LEU A N 1
ATOM 7819 C CA . LEU C 1 28 ? -91.602 -2.745 34.037 1.00 45.02 28 LEU A CA 1
ATOM 7820 C C . LEU C 1 28 ? -92.246 -4.116 33.879 1.00 50.15 28 LEU A C 1
ATOM 7821 O O . LEU C 1 28 ? -92.187 -4.698 32.795 1.00 53.35 28 LEU A O 1
ATOM 7826 N N . THR C 1 29 ? -92.840 -4.631 34.956 1.00 51.11 29 THR A N 1
ATOM 7827 C CA . THR C 1 29 ? -93.515 -5.923 34.940 1.00 49.70 29 THR A CA 1
ATOM 7828 C C . THR C 1 29 ? -94.866 -5.819 34.236 1.00 47.96 29 THR A C 1
ATOM 7829 O O . THR C 1 29 ? -95.390 -4.729 34.007 1.00 50.61 29 THR A O 1
ATOM 7833 N N . TYR C 1 30 ? -95.443 -6.978 33.887 1.00 54.84 30 TYR A N 1
ATOM 7834 C CA . TYR C 1 30 ? -96.799 -6.995 33.327 1.00 52.70 30 TYR A CA 1
ATOM 7835 C C . TYR C 1 30 ? -97.790 -6.353 34.299 1.00 55.92 30 TYR A C 1
ATOM 7836 O O . TYR C 1 30 ? -98.670 -5.574 33.892 1.00 57.75 30 TYR A O 1
ATOM 7845 N N . GLN C 1 31 ? -97.605 -6.604 35.600 1.00 56.83 31 GLN A N 1
ATOM 7846 C CA . GLN C 1 31 ? -98.430 -5.965 36.620 1.00 60.08 31 GLN A CA 1
ATOM 7847 C C . GLN C 1 31 ? -98.280 -4.446 36.600 1.00 59.42 31 GLN A C 1
ATOM 7848 O O . GLN C 1 31 ? -99.283 -3.721 36.555 1.00 56.27 31 GLN A O 1
ATOM 7854 N N . GLN C 1 32 ? -97.038 -3.942 36.629 1.00 54.90 32 GLN A N 1
ATOM 7855 C CA . GLN C 1 32 ? -96.848 -2.495 36.612 1.00 55.46 32 GLN A CA 1
ATOM 7856 C C . GLN C 1 32 ? -97.407 -1.877 35.330 1.00 59.90 32 GLN A C 1
ATOM 7857 O O . GLN C 1 32 ? -97.966 -0.773 35.362 1.00 58.47 32 GLN A O 1
ATOM 7863 N N . LEU C 1 33 ? -97.256 -2.568 34.189 1.00 56.75 33 LEU A N 1
ATOM 7864 C CA . LEU C 1 33 ? -97.789 -2.050 32.927 1.00 54.94 33 LEU A CA 1
ATOM 7865 C C . LEU C 1 33 ? -99.299 -1.862 32.995 1.00 56.76 33 LEU A C 1
ATOM 7866 O O . LEU C 1 33 ? -99.812 -0.781 32.673 1.00 50.45 33 LEU A O 1
ATOM 7871 N N . MET C 1 34 ? -100.032 -2.897 33.436 1.00 53.72 34 MET A N 1
ATOM 7872 C CA . MET C 1 34 ? -101.488 -2.765 33.480 1.00 52.05 34 MET A CA 1
ATOM 7873 C C . MET C 1 34 ? -101.911 -1.748 34.542 1.00 61.97 34 MET A C 1
ATOM 7874 O O . MET C 1 34 ? -102.859 -0.971 34.326 1.00 61.41 34 MET A O 1
ATOM 7879 N N . ASP C 1 35 ? -101.206 -1.718 35.683 1.00 63.79 35 ASP A N 1
ATOM 7880 C CA . ASP C 1 35 ? -101.531 -0.756 36.734 1.00 61.59 35 ASP A CA 1
ATOM 7881 C C . ASP C 1 35 ? -101.438 0.664 36.193 1.00 54.27 35 ASP A C 1
ATOM 7882 O O . ASP C 1 35 ? -102.439 1.392 36.114 1.00 58.73 35 ASP A O 1
ATOM 7887 N N . GLU C 1 36 ? -100.242 1.041 35.742 1.00 52.55 36 GLU A N 1
ATOM 7888 C CA . GLU C 1 36 ? -100.018 2.417 35.298 1.00 61.56 36 GLU A CA 1
ATOM 7889 C C . GLU C 1 36 ? -100.863 2.748 34.075 1.00 58.35 36 GLU A C 1
ATOM 7890 O O . GLU C 1 36 ? -101.339 3.880 33.937 1.00 58.28 36 GLU A O 1
ATOM 7896 N N . SER C 1 37 ? -101.070 1.782 33.178 1.00 57.85 37 SER A N 1
ATOM 7897 C CA . SER C 1 37 ? -101.853 2.095 31.996 1.00 55.29 37 SER A CA 1
ATOM 7898 C C . SER C 1 37 ? -103.271 2.432 32.398 1.00 54.95 37 SER A C 1
ATOM 7899 O O . SER C 1 37 ? -103.852 3.399 31.893 1.00 55.19 37 SER A O 1
ATOM 7902 N N . SER C 1 38 ? -103.797 1.703 33.385 1.00 56.13 38 SER A N 1
ATOM 7903 C CA . SER C 1 38 ? -105.124 2.002 33.906 1.00 56.51 38 SER A CA 1
ATOM 7904 C C . SER C 1 38 ? -105.170 3.401 34.511 1.00 55.97 38 SER A C 1
ATOM 7905 O O . SER C 1 38 ? -106.134 4.153 34.300 1.00 52.70 38 SER A O 1
ATOM 7908 N N . LYS C 1 39 ? -104.128 3.772 35.261 1.00 57.51 39 LYS A N 1
ATOM 7909 C CA . LYS C 1 39 ? -104.088 5.106 35.868 1.00 59.65 39 LYS A CA 1
ATOM 7910 C C . LYS C 1 39 ? -104.071 6.224 34.814 1.00 60.67 39 LYS A C 1
ATOM 7911 O O . LYS C 1 39 ? -104.833 7.206 34.907 1.00 63.24 39 LYS A O 1
ATOM 7917 N N . LEU C 1 40 ? -103.242 6.067 33.779 1.00 60.19 40 LEU A N 1
ATOM 7918 C CA . LEU C 1 40 ? -103.185 7.068 32.716 1.00 56.77 40 LEU A CA 1
ATOM 7919 C C . LEU C 1 40 ? -104.519 7.139 31.988 1.00 57.80 40 LEU A C 1
ATOM 7920 O O . LEU C 1 40 ? -105.049 8.231 31.719 1.00 61.05 40 LEU A O 1
ATOM 7925 N N . ALA C 1 41 ? -105.114 5.975 31.698 1.00 53.95 41 ALA A N 1
ATOM 7926 C CA . ALA C 1 41 ? -106.439 5.934 31.093 1.00 53.84 41 ALA A CA 1
ATOM 7927 C C . ALA C 1 41 ? -107.433 6.722 31.938 1.00 57.40 41 ALA A C 1
ATOM 7928 O O . ALA C 1 41 ? -108.339 7.361 31.398 1.00 58.10 41 ALA A O 1
ATOM 7930 N N . HIS C 1 42 ? -107.301 6.657 33.268 1.00 54.38 42 HIS A N 1
ATOM 7931 C CA . HIS C 1 42 ? -108.173 7.464 34.112 1.00 59.49 42 HIS A CA 1
ATOM 7932 C C . HIS C 1 42 ? -107.995 8.948 33.849 1.00 62.08 42 HIS A C 1
ATOM 7933 O O . HIS C 1 42 ? -108.987 9.686 33.787 1.00 58.68 42 HIS A O 1
ATOM 7940 N N . ARG C 1 43 ? -106.748 9.416 33.729 1.00 57.46 43 ARG A N 1
ATOM 7941 C CA . ARG C 1 43 ? -106.631 10.831 33.381 1.00 56.74 43 ARG A CA 1
ATOM 7942 C C . ARG C 1 43 ? -107.138 11.161 31.980 1.00 58.26 43 ARG A C 1
ATOM 7943 O O . ARG C 1 43 ? -107.519 12.311 31.734 1.00 68.12 43 ARG A O 1
ATOM 7951 N N . LEU C 1 44 ? -107.285 10.189 31.090 1.00 59.79 44 LEU A N 1
ATOM 7952 C CA . LEU C 1 44 ? -107.782 10.524 29.763 1.00 60.14 44 LEU A CA 1
ATOM 7953 C C . LEU C 1 44 ? -109.282 10.338 29.647 1.00 68.47 44 LEU A C 1
ATOM 7954 O O . LEU C 1 44 ? -109.805 10.256 28.522 1.00 68.65 44 LEU A O 1
ATOM 7959 N N . GLN C 1 45 ? -109.980 10.280 30.782 1.00 68.53 45 GLN A N 1
ATOM 7960 C CA . GLN C 1 45 ? -111.340 9.781 30.814 1.00 68.58 45 GLN A CA 1
ATOM 7961 C C . GLN C 1 45 ? -112.214 10.621 29.898 1.00 71.43 45 GLN A C 1
ATOM 7962 O O . GLN C 1 45 ? -112.119 11.848 29.880 1.00 65.63 45 GLN A O 1
ATOM 7968 N N . GLY C 1 46 ? -112.996 9.950 29.062 1.00 71.51 46 GLY A N 1
ATOM 7969 C CA . GLY C 1 46 ? -113.971 10.672 28.273 1.00 71.03 46 GLY A CA 1
ATOM 7970 C C . GLY C 1 46 ? -113.408 11.265 27.004 1.00 71.43 46 GLY A C 1
ATOM 7971 O O . GLY C 1 46 ? -114.104 11.381 25.988 1.00 74.11 46 GLY A O 1
ATOM 7972 N N . SER C 1 47 ? -112.137 11.656 27.063 1.00 72.37 47 SER A N 1
ATOM 7973 C CA . SER C 1 47 ? -111.502 12.286 25.920 1.00 65.52 47 SER A CA 1
ATOM 7974 C C . SER C 1 47 ? -111.616 11.393 24.695 1.00 70.13 47 SER A C 1
ATOM 7975 O O . SER C 1 47 ? -111.784 10.171 24.786 1.00 72.34 47 SER A O 1
ATOM 7978 N N . LYS C 1 48 ? -111.566 12.017 23.536 1.00 65.39 48 LYS A N 1
ATOM 7979 C CA . LYS C 1 48 ? -111.528 11.259 22.303 1.00 74.08 48 LYS A CA 1
ATOM 7980 C C . LYS C 1 48 ? -110.448 11.736 21.353 1.00 74.10 48 LYS A C 1
ATOM 7981 O O . LYS C 1 48 ? -109.994 10.934 20.518 1.00 74.19 48 LYS A O 1
ATOM 7987 N N . LYS C 1 49 ? -109.973 12.972 21.495 1.00 61.28 49 LYS A N 1
ATOM 7988 C CA . LYS C 1 49 ? -108.777 13.370 20.775 1.00 54.57 49 LYS A CA 1
ATOM 7989 C C . LYS C 1 49 ? -107.604 12.455 21.109 1.00 56.57 49 LYS A C 1
ATOM 7990 O O . LYS C 1 49 ? -107.440 12.058 22.268 1.00 58.22 49 LYS A O 1
ATOM 7996 N N . PRO C 1 50 ? -106.751 12.140 20.133 1.00 53.87 50 PRO A N 1
ATOM 7997 C CA . PRO C 1 50 ? -105.590 11.284 20.406 1.00 49.30 50 PRO A CA 1
ATOM 7998 C C . PRO C 1 50 ? -104.618 11.944 21.377 1.00 43.97 50 PRO A C 1
ATOM 7999 O O . PRO C 1 50 ? -104.448 13.168 21.398 1.00 48.07 50 PRO A O 1
ATOM 8003 N N . MET C 1 51 ? -103.973 11.111 22.189 1.00 41.90 51 MET A N 1
ATOM 8004 C CA . MET C 1 51 ? -102.957 11.573 23.127 1.00 41.44 51 MET A CA 1
ATOM 8005 C C . MET C 1 51 ? -101.600 11.536 22.452 1.00 41.58 51 MET A C 1
ATOM 8006 O O . MET C 1 51 ? -101.195 10.496 21.933 1.00 40.26 51 MET A O 1
ATOM 8011 N N . ILE C 1 52 ? -100.896 12.667 22.461 1.00 47.96 52 ILE A N 1
ATOM 8012 C CA . ILE C 1 52 ? -99.524 12.660 21.961 1.00 46.14 52 ILE A CA 1
ATOM 8013 C C . ILE C 1 52 ? -98.649 11.882 22.934 1.00 45.42 52 ILE A C 1
ATOM 8014 O O . ILE C 1 52 ? -98.714 12.091 24.151 1.00 45.82 52 ILE A O 1
ATOM 8019 N N . LEU C 1 53 ? -97.835 10.978 22.403 1.00 45.34 53 LEU A N 1
ATOM 8020 C CA . LEU C 1 53 ? -96.927 10.145 23.181 1.00 43.47 53 LEU A CA 1
ATOM 8021 C C . LEU C 1 53 ? -95.506 10.566 22.825 1.00 42.57 53 LEU A C 1
ATOM 8022 O O . LEU C 1 53 ? -95.043 10.327 21.701 1.00 43.70 53 LEU A O 1
ATOM 8027 N N . PHE C 1 54 ? -94.827 11.226 23.758 1.00 43.78 54 PHE A N 1
ATOM 8028 C CA . PHE C 1 54 ? -93.539 11.833 23.459 1.00 43.31 54 PHE A CA 1
ATOM 8029 C C . PHE C 1 54 ? -92.428 11.200 24.287 1.00 45.49 54 PHE A C 1
ATOM 8030 O O . PHE C 1 54 ? -92.612 10.913 25.477 1.00 43.48 54 PHE A O 1
ATOM 8038 N N . GLY C 1 55 ? -91.289 10.968 23.641 1.00 42.50 55 GLY A N 1
ATOM 8039 C CA . GLY C 1 55 ? -90.117 10.453 24.312 1.00 45.34 55 GLY A CA 1
ATOM 8040 C C . GLY C 1 55 ? -89.270 9.638 23.354 1.00 42.54 55 GLY A C 1
ATOM 8041 O O . GLY C 1 55 ? -89.413 9.730 22.140 1.00 44.48 55 GLY A O 1
ATOM 8042 N N . HIS C 1 56 ? -88.381 8.838 23.930 1.00 39.18 56 HIS A N 1
ATOM 8043 C CA . HIS C 1 56 ? -87.601 7.929 23.101 1.00 46.28 56 HIS A CA 1
ATOM 8044 C C . HIS C 1 56 ? -87.888 6.487 23.476 1.00 36.09 56 HIS A C 1
ATOM 8045 O O . HIS C 1 56 ? -88.823 5.901 22.937 1.00 34.87 56 HIS A O 1
ATOM 8052 N N . MET C 1 57 ? -87.181 5.940 24.450 1.00 36.00 57 MET A N 1
ATOM 8053 C CA . MET C 1 57 ? -87.293 4.515 24.708 1.00 39.34 57 MET A CA 1
ATOM 8054 C C . MET C 1 57 ? -87.556 4.252 26.186 1.00 44.68 57 MET A C 1
ATOM 8055 O O . MET C 1 57 ? -87.106 3.237 26.734 1.00 41.53 57 MET A O 1
ATOM 8060 N N . SER C 1 58 ? -88.239 5.173 26.866 1.00 43.12 58 SER A N 1
ATOM 8061 C CA . SER C 1 58 ? -88.674 4.870 28.223 1.00 40.96 58 SER A CA 1
ATOM 8062 C C . SER C 1 58 ? -89.760 3.802 28.202 1.00 44.42 58 SER A C 1
ATOM 8063 O O . SER C 1 58 ? -90.677 3.864 27.376 1.00 47.83 58 SER A O 1
ATOM 8066 N N . PRO C 1 59 ? -89.719 2.838 29.122 1.00 43.99 59 PRO A N 1
ATOM 8067 C CA . PRO C 1 59 ? -90.798 1.842 29.167 1.00 44.55 59 PRO A CA 1
ATOM 8068 C C . PRO C 1 59 ? -92.164 2.474 29.365 1.00 45.97 59 PRO A C 1
ATOM 8069 O O . PRO C 1 59 ? -93.189 1.820 29.127 1.00 47.39 59 PRO A O 1
ATOM 8073 N N . TYR C 1 60 ? -92.227 3.726 29.809 1.00 48.57 60 TYR A N 1
ATOM 8074 C CA . TYR C 1 60 ? -93.543 4.324 29.963 1.00 50.48 60 TYR A CA 1
ATOM 8075 C C . TYR C 1 60 ? -94.191 4.660 28.624 1.00 45.81 60 TYR A C 1
ATOM 8076 O O . TYR C 1 60 ? -95.420 4.716 28.556 1.00 42.73 60 TYR A O 1
ATOM 8085 N N . MET C 1 61 ? -93.419 4.766 27.538 1.00 43.59 61 MET A N 1
ATOM 8086 C CA . MET C 1 61 ? -94.044 4.916 26.223 1.00 43.07 61 MET A CA 1
ATOM 8087 C C . MET C 1 61 ? -95.074 3.821 25.992 1.00 43.41 61 MET A C 1
ATOM 8088 O O . MET C 1 61 ? -96.193 4.100 25.532 1.00 40.05 61 MET A O 1
ATOM 8093 N N . ILE C 1 62 ? -94.726 2.574 26.358 1.00 43.60 62 ILE A N 1
ATOM 8094 C CA . ILE C 1 62 ? -95.662 1.450 26.269 1.00 37.47 62 ILE A CA 1
ATOM 8095 C C . ILE C 1 62 ? -96.866 1.684 27.181 1.00 40.24 62 ILE A C 1
ATOM 8096 O O . ILE C 1 62 ? -98.016 1.478 26.777 1.00 43.19 62 ILE A O 1
ATOM 8101 N N . VAL C 1 63 ? -96.630 2.130 28.422 1.00 43.59 63 VAL A N 1
ATOM 8102 C CA . VAL C 1 63 ? -97.761 2.415 29.309 1.00 42.81 63 VAL A CA 1
ATOM 8103 C C . VAL C 1 63 ? -98.708 3.369 28.616 1.00 43.12 63 VAL A C 1
ATOM 8104 O O . VAL C 1 63 ? -99.925 3.160 28.600 1.00 42.33 63 VAL A O 1
ATOM 8108 N N . GLY C 1 64 ? -98.141 4.434 28.026 1.00 42.17 64 GLY A N 1
ATOM 8109 C CA . GLY C 1 64 ? -98.934 5.410 27.302 1.00 39.03 64 GLY A CA 1
ATOM 8110 C C . GLY C 1 64 ? -99.759 4.769 26.204 1.00 45.82 64 GLY A C 1
ATOM 8111 O O . GLY C 1 64 ? -100.915 5.164 25.976 1.00 40.98 64 GLY A O 1
ATOM 8112 N N . MET C 1 65 ? -99.167 3.789 25.492 1.00 40.30 65 MET A N 1
ATOM 8113 C CA . MET C 1 65 ? -99.902 3.102 24.433 1.00 39.47 65 MET A CA 1
ATOM 8114 C C . MET C 1 65 ? -101.101 2.365 24.986 1.00 37.55 65 MET A C 1
ATOM 8115 O O . MET C 1 65 ? -102.240 2.631 24.576 1.00 42.73 65 MET A O 1
ATOM 8120 N N . ILE C 1 66 ? -100.869 1.469 25.958 1.00 42.32 66 ILE A N 1
ATOM 8121 C CA . ILE C 1 66 ? -101.951 0.626 26.483 1.00 42.48 66 ILE A CA 1
ATOM 8122 C C . ILE C 1 66 ? -103.006 1.485 27.171 1.00 44.22 66 ILE A C 1
ATOM 8123 O O . ILE C 1 66 ? -104.216 1.215 27.070 1.00 43.19 66 ILE A O 1
ATOM 8128 N N . GLY C 1 67 ? -102.567 2.554 27.846 1.00 41.12 67 GLY A N 1
ATOM 8129 C CA . GLY C 1 67 ? -103.505 3.470 28.478 1.00 43.93 67 GLY A CA 1
ATOM 8130 C C . GLY C 1 67 ? -104.409 4.171 27.482 1.00 45.24 67 GLY A C 1
ATOM 8131 O O . GLY C 1 67 ? -105.625 4.232 27.672 1.00 46.64 67 GLY A O 1
ATOM 8132 N N . ALA C 1 68 ? -103.832 4.707 26.393 1.00 46.05 68 ALA A N 1
ATOM 8133 C CA . ALA C 1 68 ? -104.669 5.392 25.398 1.00 44.88 68 ALA A CA 1
ATOM 8134 C C . ALA C 1 68 ? -105.583 4.428 24.636 1.00 48.52 68 ALA A C 1
ATOM 8135 O O . ALA C 1 68 ? -106.656 4.844 24.169 1.00 43.80 68 ALA A O 1
ATOM 8137 N N . ILE C 1 69 ? -105.188 3.155 24.474 1.00 44.31 69 ILE A N 1
ATOM 8138 C CA . ILE C 1 69 ? -106.135 2.179 23.922 1.00 44.00 69 ILE A CA 1
ATOM 8139 C C . ILE C 1 69 ? -107.300 1.984 24.888 1.00 47.85 69 ILE A C 1
ATOM 8140 O O . ILE C 1 69 ? -108.475 1.981 24.484 1.00 43.37 69 ILE A O 1
ATOM 8145 N N . LYS C 1 70 ? -106.986 1.816 26.186 1.00 45.68 70 LYS A N 1
ATOM 8146 C CA . LYS C 1 70 ? -108.043 1.598 27.172 1.00 47.55 70 LYS A CA 1
ATOM 8147 C C . LYS C 1 70 ? -108.998 2.779 27.231 1.00 51.02 70 LYS A C 1
ATOM 8148 O O . LYS C 1 70 ? -110.216 2.592 27.312 1.00 55.13 70 LYS A O 1
ATOM 8154 N N . ALA C 1 71 ? -108.469 4.006 27.159 1.00 48.57 71 ALA A N 1
ATOM 8155 C CA . ALA C 1 71 ? -109.330 5.179 27.195 1.00 50.17 71 ALA A CA 1
ATOM 8156 C C . ALA C 1 71 ? -110.141 5.351 25.917 1.00 52.09 71 ALA A C 1
ATOM 8157 O O . ALA C 1 71 ? -111.136 6.080 25.931 1.00 51.90 71 ALA A O 1
ATOM 8159 N N . GLY C 1 72 ? -109.756 4.679 24.825 1.00 53.91 72 GLY A N 1
ATOM 8160 C CA . GLY C 1 72 ? -110.447 4.755 23.547 1.00 51.09 72 GLY A CA 1
ATOM 8161 C C . GLY C 1 72 ? -110.087 5.936 22.651 1.00 49.32 72 GLY A C 1
ATOM 8162 O O . GLY C 1 72 ? -110.665 6.063 21.558 1.00 49.33 72 GLY A O 1
ATOM 8163 N N . CYS C 1 73 ? -109.185 6.821 23.079 1.00 43.43 73 CYS A N 1
ATOM 8164 C CA . CYS C 1 73 ? -108.820 7.967 22.257 1.00 49.80 73 CYS A CA 1
ATOM 8165 C C . CYS C 1 73 ? -107.691 7.683 21.272 1.00 49.39 73 CYS A C 1
ATOM 8166 O O . CYS C 1 73 ? -107.540 8.438 20.299 1.00 48.18 73 CYS A O 1
ATOM 8169 N N . GLY C 1 74 ? -106.874 6.643 21.509 1.00 45.47 74 GLY A N 1
ATOM 8170 C CA . GLY C 1 74 ? -105.733 6.377 20.653 1.00 37.26 74 GLY A CA 1
ATOM 8171 C C . GLY C 1 74 ? -104.566 7.282 21.003 1.00 39.44 74 GLY A C 1
ATOM 8172 O O . GLY C 1 74 ? -104.600 8.052 21.964 1.00 42.85 74 GLY A O 1
ATOM 8173 N N . TYR C 1 75 ? -103.489 7.159 20.230 1.00 37.89 75 TYR A N 1
ATOM 8174 C CA . TYR C 1 75 ? -102.277 7.910 20.548 1.00 37.18 75 TYR A CA 1
ATOM 8175 C C . TYR C 1 75 ? -101.512 8.297 19.283 1.00 33.55 75 TYR A C 1
ATOM 8176 O O . TYR C 1 75 ? -101.765 7.789 18.183 1.00 32.20 75 TYR A O 1
ATOM 8185 N N . VAL C 1 76 ? -100.557 9.203 19.455 1.00 32.70 76 VAL A N 1
ATOM 8186 C CA . VAL C 1 76 ? -99.690 9.620 18.359 1.00 34.36 76 VAL A CA 1
ATOM 8187 C C . VAL C 1 76 ? -98.249 9.565 18.843 1.00 35.95 76 VAL A C 1
ATOM 8188 O O . VAL C 1 76 ? -97.813 10.450 19.583 1.00 38.39 76 VAL A O 1
ATOM 8192 N N . PRO C 1 77 ? -97.453 8.579 18.432 1.00 41.65 77 PRO A N 1
ATOM 8193 C CA . PRO C 1 77 ? -96.092 8.481 18.975 1.00 38.46 77 PRO A CA 1
ATOM 8194 C C . PRO C 1 77 ? -95.162 9.483 18.308 1.00 36.84 77 PRO A C 1
ATOM 8195 O O . PRO C 1 77 ? -94.988 9.463 17.089 1.00 38.24 77 PRO A O 1
ATOM 8199 N N . VAL C 1 78 ? -94.495 10.295 19.128 1.00 35.25 78 VAL A N 1
ATOM 8200 C CA . VAL C 1 78 ? -93.537 11.303 18.676 1.00 30.99 78 VAL A CA 1
ATOM 8201 C C . VAL C 1 78 ? -92.193 11.014 19.322 1.00 34.97 78 VAL A C 1
ATOM 8202 O O . VAL C 1 78 ? -92.053 11.113 20.551 1.00 36.52 78 VAL A O 1
ATOM 8206 N N . ASP C 1 79 ? -91.200 10.690 18.509 1.00 35.22 79 ASP A N 1
ATOM 8207 C CA . ASP C 1 79 ? -89.863 10.403 18.993 1.00 37.95 79 ASP A CA 1
ATOM 8208 C C . ASP C 1 79 ? -89.021 11.680 19.095 1.00 44.25 79 ASP A C 1
ATOM 8209 O O . ASP C 1 79 ? -89.235 12.651 18.360 1.00 40.03 79 ASP A O 1
ATOM 8214 N N . THR C 1 80 ? -88.046 11.664 20.019 1.00 42.48 80 THR A N 1
ATOM 8215 C CA . THR C 1 80 ? -87.199 12.830 20.244 1.00 40.65 80 THR A CA 1
ATOM 8216 C C . THR C 1 80 ? -86.296 13.132 19.061 1.00 42.05 80 THR A C 1
ATOM 8217 O O . THR C 1 80 ? -85.728 14.220 18.996 1.00 42.20 80 THR A O 1
ATOM 8221 N N . SER C 1 81 ? -86.111 12.198 18.142 1.00 41.35 81 SER A N 1
ATOM 8222 C CA . SER C 1 81 ? -85.275 12.526 17.000 1.00 45.31 81 SER A CA 1
ATOM 8223 C C . SER C 1 81 ? -86.008 13.388 15.969 1.00 45.90 81 SER A C 1
ATOM 8224 O O . SER C 1 81 ? -85.379 13.864 15.015 1.00 44.66 81 SER A O 1
ATOM 8227 N N . ILE C 1 82 ? -87.306 13.609 16.140 1.00 40.90 82 ILE A N 1
ATOM 8228 C CA . ILE C 1 82 ? -88.062 14.446 15.209 1.00 42.57 82 ILE A CA 1
ATOM 8229 C C . ILE C 1 82 ? -87.749 15.909 15.506 1.00 47.75 82 ILE A C 1
ATOM 8230 O O . ILE C 1 82 ? -87.864 16.340 16.669 1.00 45.56 82 ILE A O 1
ATOM 8235 N N . PRO C 1 83 ? -87.342 16.688 14.506 1.00 46.79 83 PRO A N 1
ATOM 8236 C CA . PRO C 1 83 ? -87.084 18.111 14.749 1.00 43.02 83 PRO A CA 1
ATOM 8237 C C . PRO C 1 83 ? -88.348 18.787 15.250 1.00 49.18 83 PRO A C 1
ATOM 8238 O O . PRO C 1 83 ? -89.465 18.417 14.870 1.00 49.46 83 PRO A O 1
ATOM 8242 N N . GLU C 1 84 ? -88.176 19.755 16.158 1.00 49.00 84 GLU A N 1
ATOM 8243 C CA . GLU C 1 84 ? -89.374 20.371 16.709 1.00 48.34 84 GLU A CA 1
ATOM 8244 C C . GLU C 1 84 ? -90.072 21.244 15.687 1.00 48.02 84 GLU A C 1
ATOM 8245 O O . GLU C 1 84 ? -91.228 21.631 15.909 1.00 46.84 84 GLU A O 1
ATOM 8251 N N . ASP C 1 85 ? -89.426 21.502 14.546 1.00 48.07 85 ASP A N 1
ATOM 8252 C CA . ASP C 1 85 ? -90.145 22.172 13.474 1.00 51.44 85 ASP A CA 1
ATOM 8253 C C . ASP C 1 85 ? -91.213 21.250 12.896 1.00 48.47 85 ASP A C 1
ATOM 8254 O O . ASP C 1 85 ? -92.257 21.737 12.452 1.00 45.53 85 ASP A O 1
ATOM 8259 N N . ARG C 1 86 ? -91.024 19.926 12.973 1.00 50.72 86 ARG A N 1
ATOM 8260 C CA . ARG C 1 86 ? -92.088 18.990 12.618 1.00 45.35 86 ARG A CA 1
ATOM 8261 C C . ARG C 1 86 ? -92.983 18.638 13.791 1.00 47.37 86 ARG A C 1
ATOM 8262 O O . ARG C 1 86 ? -94.152 18.287 13.577 1.00 47.85 86 ARG A O 1
ATOM 8270 N N . ILE C 1 87 ? -92.457 18.695 15.020 1.00 44.99 87 ILE A N 1
ATOM 8271 C CA . ILE C 1 87 ? -93.274 18.365 16.188 1.00 47.80 87 ILE A CA 1
ATOM 8272 C C . ILE C 1 87 ? -94.398 19.378 16.377 1.00 49.07 87 ILE A C 1
ATOM 8273 O O . ILE C 1 87 ? -95.546 18.999 16.650 1.00 49.87 87 ILE A O 1
ATOM 8278 N N . LYS C 1 88 ? -94.108 20.676 16.241 1.00 50.68 88 LYS A N 1
ATOM 8279 C CA . LYS C 1 88 ? -95.218 21.615 16.376 1.00 51.79 88 LYS A CA 1
ATOM 8280 C C . LYS C 1 88 ? -96.235 21.413 15.264 1.00 45.03 88 LYS A C 1
ATOM 8281 O O . LYS C 1 88 ? -97.425 21.660 15.465 1.00 44.85 88 LYS A O 1
ATOM 8287 N N . MET C 1 89 ? -95.791 20.948 14.098 1.00 43.42 89 MET A N 1
ATOM 8288 C CA . MET C 1 89 ? -96.712 20.656 13.000 1.00 47.39 89 MET A CA 1
ATOM 8289 C C . MET C 1 89 ? -97.587 19.454 13.322 1.00 47.24 89 MET A C 1
ATOM 8290 O O . MET C 1 89 ? -98.786 19.445 13.009 1.00 49.55 89 MET A O 1
ATOM 8295 N N . ILE C 1 90 ? -97.023 18.442 13.975 1.00 46.17 90 ILE A N 1
ATOM 8296 C CA . ILE C 1 90 ? -97.840 17.304 14.373 1.00 44.78 90 ILE A CA 1
ATOM 8297 C C . ILE C 1 90 ? -98.843 17.725 15.431 1.00 48.25 90 ILE A C 1
ATOM 8298 O O . ILE C 1 90 ? -100.055 17.525 15.271 1.00 53.11 90 ILE A O 1
ATOM 8303 N N . ILE C 1 91 ? -98.347 18.302 16.533 1.00 43.46 91 ILE A N 1
ATOM 8304 C CA . ILE C 1 91 ? -99.225 18.758 17.611 1.00 49.46 91 ILE A CA 1
ATOM 8305 C C . ILE C 1 91 ? -100.303 19.686 17.064 1.00 52.24 91 ILE A C 1
ATOM 8306 O O . ILE C 1 91 ? -101.474 19.620 17.467 1.00 50.29 91 ILE A O 1
ATOM 8311 N N . ASN C 1 92 ? -99.935 20.521 16.090 1.00 45.13 92 ASN A N 1
ATOM 8312 C CA . ASN C 1 92 ? -100.914 21.372 15.443 1.00 47.86 92 ASN A CA 1
ATOM 8313 C C . ASN C 1 92 ? -101.989 20.558 14.742 1.00 53.35 92 ASN A C 1
ATOM 8314 O O . ASN C 1 92 ? -103.179 20.723 15.027 1.00 57.91 92 ASN A O 1
ATOM 8319 N N . LYS C 1 93 ? -101.594 19.606 13.893 1.00 46.55 93 LYS A N 1
ATOM 8320 C CA . LYS C 1 93 ? -102.601 18.859 13.139 1.00 46.81 93 LYS A CA 1
ATOM 8321 C C . LYS C 1 93 ? -103.516 18.079 14.080 1.00 51.12 93 LYS A C 1
ATOM 8322 O O . LYS C 1 93 ? -104.743 18.058 13.899 1.00 47.19 93 LYS A O 1
ATOM 8328 N N . VAL C 1 94 ? -102.930 17.470 15.116 1.00 48.95 94 VAL A N 1
ATOM 8329 C CA . VAL C 1 94 ? -103.671 16.612 16.041 1.00 48.07 94 VAL A CA 1
ATOM 8330 C C . VAL C 1 94 ? -104.640 17.422 16.896 1.00 50.70 94 VAL A C 1
ATOM 8331 O O . VAL C 1 94 ? -105.748 16.971 17.197 1.00 47.83 94 VAL A O 1
ATOM 8335 N N . GLN C 1 95 ? -104.248 18.613 17.314 1.00 54.16 95 GLN A N 1
ATOM 8336 C CA . GLN C 1 95 ? -105.001 19.387 18.298 1.00 53.09 95 GLN A CA 1
ATOM 8337 C C . GLN C 1 95 ? -105.364 18.546 19.507 1.00 51.15 95 GLN A C 1
ATOM 8338 O O . GLN C 1 95 ? -106.561 18.351 19.818 1.00 51.59 95 GLN A O 1
ATOM 8344 N N . PRO C 1 96 ? -104.379 18.060 20.242 1.00 54.16 96 PRO A N 1
ATOM 8345 C CA . PRO C 1 96 ? -104.640 17.142 21.343 1.00 53.09 96 PRO A CA 1
ATOM 8346 C C . PRO C 1 96 ? -105.160 17.845 22.582 1.00 50.23 96 PRO A C 1
ATOM 8347 O O . PRO C 1 96 ? -105.005 19.045 22.775 1.00 57.97 96 PRO A O 1
ATOM 8351 N N . GLU C 1 97 ? -105.839 17.060 23.423 1.00 48.96 97 GLU A N 1
ATOM 8352 C CA . GLU C 1 97 ? -106.103 17.489 24.794 1.00 51.47 97 GLU A CA 1
ATOM 8353 C C . GLU C 1 97 ? -105.008 17.080 25.770 1.00 54.43 97 GLU A C 1
ATOM 8354 O O . GLU C 1 97 ? -104.840 17.747 26.796 1.00 56.24 97 GLU A O 1
ATOM 8360 N N . PHE C 1 98 ? -104.278 15.985 25.494 1.00 53.70 98 PHE A N 1
ATOM 8361 C CA . PHE C 1 98 ? -103.260 15.473 26.410 1.00 51.35 98 PHE A CA 1
ATOM 8362 C C . PHE C 1 98 ? -101.960 15.175 25.667 1.00 48.54 98 PHE A C 1
ATOM 8363 O O . PHE C 1 98 ? -101.960 14.641 24.546 1.00 42.77 98 PHE A O 1
ATOM 8371 N N . VAL C 1 99 ? -100.844 15.486 26.323 1.00 52.79 99 VAL A N 1
ATOM 8372 C CA . VAL C 1 99 ? -99.517 15.196 25.795 1.00 48.24 99 VAL A CA 1
ATOM 8373 C C . VAL C 1 99 ? -98.697 14.563 26.915 1.00 48.73 99 VAL A C 1
ATOM 8374 O O . VAL C 1 99 ? -98.445 15.203 27.936 1.00 53.65 99 VAL A O 1
ATOM 8378 N N . PHE C 1 100 ? -98.259 13.319 26.707 1.00 49.22 100 PHE A N 1
ATOM 8379 C CA . PHE C 1 100 ? -97.501 12.552 27.703 1.00 54.55 100 PHE A CA 1
ATOM 8380 C C . PHE C 1 100 ? -95.999 12.652 27.432 1.00 55.61 100 PHE A C 1
ATOM 8381 O O . PHE C 1 100 ? -95.480 12.025 26.499 1.00 56.13 100 PHE A O 1
ATOM 8389 N N . ASN C 1 101 ? -95.294 13.370 28.305 1.00 54.62 101 ASN A N 1
ATOM 8390 C CA . ASN C 1 101 ? -93.843 13.520 28.232 1.00 55.22 101 ASN A CA 1
ATOM 8391 C C . ASN C 1 101 ? -93.156 12.430 29.068 1.00 54.50 101 ASN A C 1
ATOM 8392 O O . ASN C 1 101 ? -93.169 12.482 30.300 1.00 55.79 101 ASN A O 1
ATOM 8397 N N . THR C 1 102 ? -92.555 11.436 28.404 1.00 54.07 102 THR A N 1
ATOM 8398 C CA . THR C 1 102 ? -91.834 10.382 29.115 1.00 50.73 102 THR A CA 1
ATOM 8399 C C . THR C 1 102 ? -90.360 10.708 29.285 1.00 44.96 102 THR A C 1
ATOM 8400 O O . THR C 1 102 ? -89.602 9.849 29.734 1.00 49.56 102 THR A O 1
ATOM 8404 N N . THR C 1 103 ? -89.948 11.931 28.959 1.00 50.89 103 THR A N 1
ATOM 8405 C CA . THR C 1 103 ? -88.588 12.417 29.154 1.00 54.89 103 THR A CA 1
ATOM 8406 C C . THR C 1 103 ? -88.477 13.228 30.438 1.00 55.42 103 THR A C 1
ATOM 8407 O O . THR C 1 103 ? -89.455 13.465 31.145 1.00 53.77 103 THR A O 1
ATOM 8411 N N . ASP C 1 104 ? -87.250 13.664 30.739 1.00 59.70 104 ASP A N 1
ATOM 8412 C CA . ASP C 1 104 ? -87.031 14.507 31.912 1.00 64.30 104 ASP A CA 1
ATOM 8413 C C . ASP C 1 104 ? -87.235 15.984 31.635 1.00 68.70 104 ASP A C 1
ATOM 8414 O O . ASP C 1 104 ? -87.926 16.659 32.402 1.00 74.72 104 ASP A O 1
ATOM 8419 N N . GLU C 1 105 ? -86.783 16.456 30.481 1.00 65.87 105 GLU A N 1
ATOM 8420 C CA . GLU C 1 105 ? -86.796 17.875 30.171 1.00 73.77 105 GLU A CA 1
ATOM 8421 C C . GLU C 1 105 ? -88.195 18.365 29.882 1.00 73.83 105 GLU A C 1
ATOM 8422 O O . GLU C 1 105 ? -89.106 17.595 29.589 1.00 71.68 105 GLU A O 1
ATOM 8428 N N . SER C 1 106 ? -88.363 19.673 30.054 1.00 75.89 106 SER A N 1
ATOM 8429 C CA . SER C 1 106 ? -89.668 20.278 29.854 1.00 76.91 106 SER A CA 1
ATOM 8430 C C . SER C 1 106 ? -90.059 20.181 28.383 1.00 75.19 106 SER A C 1
ATOM 8431 O O . SER C 1 106 ? -89.256 20.509 27.507 1.00 74.43 106 SER A O 1
ATOM 8434 N N . PHE C 1 107 ? -91.323 19.835 28.122 1.00 65.82 107 PHE A N 1
ATOM 8435 C CA . PHE C 1 107 ? -91.850 19.764 26.767 1.00 64.04 107 PHE A CA 1
ATOM 8436 C C . PHE C 1 107 ? -92.898 20.850 26.602 1.00 69.14 107 PHE A C 1
ATOM 8437 O O . PHE C 1 107 ? -93.849 20.935 27.391 1.00 67.68 107 PHE A O 1
ATOM 8445 N N . GLU C 1 108 ? -92.715 21.683 25.581 1.00 66.77 108 GLU A N 1
ATOM 8446 C CA . GLU C 1 108 ? -93.579 22.831 25.348 1.00 72.88 108 GLU A CA 1
ATOM 8447 C C . GLU C 1 108 ? -94.532 22.504 24.201 1.00 66.69 108 GLU A C 1
ATOM 8448 O O . GLU C 1 108 ? -94.109 22.379 23.046 1.00 65.81 108 GLU A O 1
ATOM 8454 N N . SER C 1 109 ? -95.815 22.349 24.529 1.00 62.20 109 SER A N 1
ATOM 8455 C CA . SER C 1 109 ? -96.864 22.128 23.543 1.00 66.72 109 SER A CA 1
ATOM 8456 C C . SER C 1 109 ? -97.926 23.218 23.652 1.00 66.74 109 SER A C 1
ATOM 8457 O O . SER C 1 109 ? -98.477 23.443 24.736 1.00 63.31 109 SER A O 1
ATOM 8460 N N . LEU C 1 110 ? -98.240 23.844 22.504 1.00 61.50 110 LEU A N 1
ATOM 8461 C CA . LEU C 1 110 ? -99.249 24.904 22.405 1.00 65.95 110 LEU A CA 1
ATOM 8462 C C . LEU C 1 110 ? -100.665 24.417 22.737 1.00 68.44 110 LEU A C 1
ATOM 8463 O O . LEU C 1 110 ? -101.506 25.206 23.188 1.00 64.92 110 LEU A O 1
ATOM 8468 N N . GLU C 1 111 ? -100.948 23.137 22.505 1.00 65.16 111 GLU A N 1
ATOM 8469 C CA . GLU C 1 111 ? -102.269 22.545 22.642 1.00 60.56 111 GLU A CA 1
ATOM 8470 C C . GLU C 1 111 ? -102.197 21.500 23.736 1.00 59.69 111 GLU A C 1
ATOM 8471 O O . GLU C 1 111 ? -101.148 20.894 23.958 1.00 61.26 111 GLU A O 1
ATOM 8477 N N . GLY C 1 112 ? -103.269 21.326 24.470 1.00 59.91 112 GLY A N 1
ATOM 8478 C CA . GLY C 1 112 ? -103.295 20.180 25.343 1.00 55.83 112 GLY A CA 1
ATOM 8479 C C . GLY C 1 112 ? -102.567 20.431 26.646 1.00 58.17 112 GLY A C 1
ATOM 8480 O O . GLY C 1 112 ? -101.954 21.476 26.899 1.00 58.91 112 GLY A O 1
ATOM 8481 N N . GLU C 1 113 ? -102.633 19.410 27.482 1.00 57.74 113 GLU A N 1
ATOM 8482 C CA . GLU C 1 113 ? -102.160 19.440 28.855 1.00 57.58 113 GLU A CA 1
ATOM 8483 C C . GLU C 1 113 ? -100.930 18.538 28.920 1.00 52.43 113 GLU A C 1
ATOM 8484 O O . GLU C 1 113 ? -101.076 17.322 28.857 1.00 54.27 113 GLU A O 1
ATOM 8490 N N . VAL C 1 114 ? -99.744 19.100 29.126 1.00 52.72 114 VAL A N 1
ATOM 8491 C CA . VAL C 1 114 ? -98.548 18.256 29.146 1.00 49.89 114 VAL A CA 1
ATOM 8492 C C . VAL C 1 114 ? -98.405 17.629 30.528 1.00 54.11 114 VAL A C 1
ATOM 8493 O O . VAL C 1 114 ? -98.279 18.336 31.527 1.00 61.97 114 VAL A O 1
ATOM 8497 N N . PHE C 1 115 ? -98.419 16.291 30.594 1.00 51.86 115 PHE A N 1
ATOM 8498 C CA . PHE C 1 115 ? -98.154 15.655 31.881 1.00 61.16 115 PHE A CA 1
ATOM 8499 C C . PHE C 1 115 ? -96.986 14.678 31.773 1.00 63.16 115 PHE A C 1
ATOM 8500 O O . PHE C 1 115 ? -96.711 14.106 30.716 1.00 62.23 115 PHE A O 1
ATOM 8508 N N . THR C 1 116 ? -96.372 14.406 32.918 1.00 62.84 116 THR A N 1
ATOM 8509 C CA . THR C 1 116 ? -95.103 13.702 32.985 1.00 61.48 116 THR A CA 1
ATOM 8510 C C . THR C 1 116 ? -95.323 12.305 33.546 1.00 64.06 116 THR A C 1
ATOM 8511 O O . THR C 1 116 ? -96.440 11.930 33.911 1.00 69.98 116 THR A O 1
ATOM 8515 N N . ILE C 1 117 ? -94.245 11.517 33.602 1.00 63.07 117 ILE A N 1
ATOM 8516 C CA . ILE C 1 117 ? -94.363 10.179 34.180 1.00 63.86 117 ILE A CA 1
ATOM 8517 C C . ILE C 1 117 ? -94.754 10.277 35.639 1.00 64.83 117 ILE A C 1
ATOM 8518 O O . ILE C 1 117 ? -95.655 9.566 36.108 1.00 65.38 117 ILE A O 1
ATOM 8523 N N . GLU C 1 118 ? -94.089 11.176 36.377 1.00 67.08 118 GLU A N 1
ATOM 8524 C CA . GLU C 1 118 ? -94.322 11.352 37.807 1.00 67.24 118 GLU A CA 1
ATOM 8525 C C . GLU C 1 118 ? -95.810 11.444 38.120 1.00 66.00 118 GLU A C 1
ATOM 8526 O O . GLU C 1 118 ? -96.276 10.917 39.135 1.00 68.92 118 GLU A O 1
ATOM 8532 N N . ASP C 1 119 ? -96.574 12.083 37.233 1.00 65.46 119 ASP A N 1
ATOM 8533 C CA . ASP C 1 119 ? -98.006 12.265 37.427 1.00 58.72 119 ASP A CA 1
ATOM 8534 C C . ASP C 1 119 ? -98.760 10.940 37.429 1.00 63.19 119 ASP A C 1
ATOM 8535 O O . ASP C 1 119 ? -99.867 10.868 37.971 1.00 64.61 119 ASP A O 1
ATOM 8540 N N . ILE C 1 120 ? -98.183 9.889 36.851 1.00 64.40 120 ILE A N 1
ATOM 8541 C CA . ILE C 1 120 ? -98.866 8.602 36.778 1.00 61.20 120 ILE A CA 1
ATOM 8542 C C . ILE C 1 120 ? -98.501 7.725 37.973 1.00 64.48 120 ILE A C 1
ATOM 8543 O O . ILE C 1 120 ? -99.361 7.035 38.531 1.00 62.78 120 ILE A O 1
ATOM 8548 N N . LYS C 1 121 ? -97.224 7.734 38.371 1.00 64.35 121 LYS A N 1
ATOM 8549 C CA . LYS C 1 121 ? -96.818 7.043 39.589 1.00 62.68 121 LYS A CA 1
ATOM 8550 C C . LYS C 1 121 ? -97.498 7.658 40.811 1.00 66.66 121 LYS A C 1
ATOM 8551 O O . LYS C 1 121 ? -98.018 6.940 41.676 1.00 64.97 121 LYS A O 1
ATOM 8557 N N . THR C 1 122 ? -97.608 8.992 40.839 1.00 68.63 122 THR A N 1
ATOM 8558 C CA . THR C 1 122 ? -98.164 9.677 42.000 1.00 69.39 122 THR A CA 1
ATOM 8559 C C . THR C 1 122 ? -99.685 9.700 41.993 1.00 68.74 122 THR A C 1
ATOM 8560 O O . THR C 1 122 ? -100.297 9.839 43.059 1.00 71.58 122 THR A O 1
ATOM 8564 N N . SER C 1 123 ? -100.295 9.417 40.852 1.00 65.75 123 SER A N 1
ATOM 8565 C CA . SER C 1 123 ? -101.740 9.318 40.769 1.00 67.66 123 SER A CA 1
ATOM 8566 C C . SER C 1 123 ? -102.278 8.317 41.779 1.00 70.46 123 SER A C 1
ATOM 8567 O O . SER C 1 123 ? -101.732 7.222 41.948 1.00 72.85 123 SER A O 1
ATOM 8570 N N . GLN C 1 124 ? -103.343 8.720 42.467 1.00 72.21 124 GLN A N 1
ATOM 8571 C CA . GLN C 1 124 ? -104.066 7.869 43.397 1.00 67.91 124 GLN A CA 1
ATOM 8572 C C . GLN C 1 124 ? -105.281 7.225 42.748 1.00 70.72 124 GLN A C 1
ATOM 8573 O O . GLN C 1 124 ? -106.192 6.775 43.450 1.00 67.03 124 GLN A O 1
ATOM 8579 N N . ASP C 1 125 ? -105.306 7.166 41.422 1.00 71.61 125 ASP A N 1
ATOM 8580 C CA . ASP C 1 125 ? -106.478 6.721 40.691 1.00 65.63 125 ASP A CA 1
ATOM 8581 C C . ASP C 1 125 ? -106.564 5.203 40.636 1.00 61.63 125 ASP A C 1
ATOM 8582 O O . ASP C 1 125 ? -105.565 4.505 40.841 1.00 61.90 125 ASP A O 1
ATOM 8587 N N . PRO C 1 126 ? -107.763 4.670 40.375 1.00 58.88 126 PRO A N 1
ATOM 8588 C CA . PRO C 1 126 ? -107.942 3.215 40.366 1.00 54.84 126 PRO A CA 1
ATOM 8589 C C . PRO C 1 126 ? -107.058 2.513 39.342 1.00 60.56 126 PRO A C 1
ATOM 8590 O O . PRO C 1 126 ? -106.646 3.086 38.328 1.00 58.23 126 PRO A O 1
ATOM 8594 N N . VAL C 1 127 ? -106.757 1.246 39.640 1.00 64.34 127 VAL A N 1
ATOM 8595 C CA . VAL C 1 127 ? -105.941 0.394 38.784 1.00 56.12 127 VAL A CA 1
ATOM 8596 C C . VAL C 1 127 ? -106.788 -0.518 37.890 1.00 58.84 127 VAL A C 1
ATOM 8597 O O . VAL C 1 127 ? -106.248 -1.252 37.054 1.00 59.87 127 VAL A O 1
ATOM 8601 N N . ILE C 1 128 ? -108.105 -0.459 38.002 1.00 59.54 128 ILE A N 1
ATOM 8602 C CA . ILE C 1 128 ? -108.980 -1.092 37.027 1.00 60.53 128 ILE A CA 1
ATOM 8603 C C . ILE C 1 128 ? -109.578 0.002 36.155 1.00 64.20 128 ILE A C 1
ATOM 8604 O O . ILE C 1 128 ? -110.128 0.985 36.662 1.00 67.36 128 ILE A O 1
ATOM 8609 N N . PHE C 1 129 ? -109.458 -0.163 34.846 1.00 60.31 129 PHE A N 1
ATOM 8610 C CA . PHE C 1 129 ? -110.080 0.727 33.884 1.00 56.10 129 PHE A CA 1
ATOM 8611 C C . PHE C 1 129 ? -110.662 -0.174 32.821 1.00 64.73 129 PHE A C 1
ATOM 8612 O O . PHE C 1 129 ? -109.922 -0.924 32.173 1.00 63.84 129 PHE A O 1
ATOM 8620 N N . ASP C 1 130 ? -111.980 -0.110 32.644 1.00 67.85 130 ASP A N 1
ATOM 8621 C CA . ASP C 1 130 ? -112.613 -0.943 31.634 1.00 62.29 130 ASP A CA 1
ATOM 8622 C C . ASP C 1 130 ? -112.203 -0.416 30.275 1.00 62.86 130 ASP A C 1
ATOM 8623 O O . ASP C 1 130 ? -112.533 0.717 29.923 1.00 66.83 130 ASP A O 1
ATOM 8628 N N . SER C 1 131 ? -111.450 -1.217 29.528 1.00 67.69 131 SER A N 1
ATOM 8629 C CA . SER C 1 131 ? -111.053 -0.798 28.193 1.00 60.24 131 SER A CA 1
ATOM 8630 C C . SER C 1 131 ? -112.286 -0.543 27.324 1.00 62.93 131 SER A C 1
ATOM 8631 O O . SER C 1 131 ? -113.178 -1.398 27.230 1.00 65.98 131 SER A O 1
ATOM 8634 N N . GLN C 1 132 ? -112.332 0.634 26.681 1.00 57.97 132 GLN A N 1
ATOM 8635 C CA . GLN C 1 132 ? -113.403 0.971 25.738 1.00 63.42 132 GLN A CA 1
ATOM 8636 C C . GLN C 1 132 ? -113.015 1.273 24.310 1.00 56.21 132 GLN A C 1
ATOM 8637 O O . GLN C 1 132 ? -113.863 1.759 23.552 1.00 62.48 132 GLN A O 1
ATOM 8643 N N . ILE C 1 133 ? -111.831 0.892 23.857 1.00 51.93 133 ILE A N 1
ATOM 8644 C CA . ILE C 1 133 ? -111.592 1.043 22.435 1.00 46.39 133 ILE A CA 1
ATOM 8645 C C . ILE C 1 133 ? -112.622 0.189 21.694 1.00 50.19 133 ILE A C 1
ATOM 8646 O O . ILE C 1 133 ? -113.151 -0.797 22.226 1.00 58.28 133 ILE A O 1
ATOM 8651 N N . LYS C 1 134 ? -112.961 0.608 20.485 1.00 50.85 134 LYS A N 1
ATOM 8652 C CA . LYS C 1 134 ? -113.850 -0.149 19.621 1.00 50.90 134 LYS A CA 1
ATOM 8653 C C . LYS C 1 134 ? -113.093 -0.513 18.352 1.00 47.30 134 LYS A C 1
ATOM 8654 O O . LYS C 1 134 ? -112.095 0.124 18.015 1.00 49.34 134 LYS A O 1
ATOM 8660 N N . ASP C 1 135 ? -113.566 -1.551 17.650 1.00 46.16 135 ASP A N 1
ATOM 8661 C CA . ASP C 1 135 ? -112.882 -2.009 16.435 1.00 48.07 135 ASP A CA 1
ATOM 8662 C C . ASP C 1 135 ? -112.619 -0.871 15.455 1.00 50.65 135 ASP A C 1
ATOM 8663 O O . ASP C 1 135 ? -111.586 -0.860 14.771 1.00 47.58 135 ASP A O 1
ATOM 8668 N N . ASN C 1 136 ? -113.566 0.060 15.328 1.00 44.94 136 ASN A N 1
ATOM 8669 C CA . ASN C 1 136 ? -113.502 1.124 14.335 1.00 47.80 136 ASN A CA 1
ATOM 8670 C C . ASN C 1 136 ? -112.914 2.426 14.872 1.00 48.14 136 ASN A C 1
ATOM 8671 O O . ASN C 1 136 ? -112.961 3.448 14.174 1.00 46.58 136 ASN A O 1
ATOM 8676 N N . ASP C 1 137 ? -112.451 2.448 16.118 1.00 46.46 137 ASP A N 1
ATOM 8677 C CA . ASP C 1 137 ? -111.749 3.628 16.614 1.00 43.38 137 ASP A CA 1
ATOM 8678 C C . ASP C 1 137 ? -110.340 3.698 16.024 1.00 38.60 137 ASP A C 1
ATOM 8679 O O . ASP C 1 137 ? -109.752 2.692 15.622 1.00 38.61 137 ASP A O 1
ATOM 8684 N N . THR C 1 138 ? -109.811 4.904 15.942 1.00 40.29 138 THR A N 1
ATOM 8685 C CA . THR C 1 138 ? -108.452 5.076 15.461 1.00 35.49 138 THR A CA 1
ATOM 8686 C C . THR C 1 138 ? -107.512 4.781 16.618 1.00 34.92 138 THR A C 1
ATOM 8687 O O . THR C 1 138 ? -107.420 5.579 17.559 1.00 34.76 138 THR A O 1
ATOM 8691 N N . VAL C 1 139 ? -106.801 3.642 16.545 1.00 35.67 139 VAL A N 1
ATOM 8692 C CA . VAL C 1 139 ? -105.963 3.200 17.663 1.00 36.67 139 VAL A CA 1
ATOM 8693 C C . VAL C 1 139 ? -104.663 4.003 17.711 1.00 32.89 139 VAL A C 1
ATOM 8694 O O . VAL C 1 139 ? -104.173 4.342 18.788 1.00 36.94 139 VAL A O 1
ATOM 8698 N N . TYR C 1 140 ? -104.062 4.301 16.562 1.00 31.91 140 TYR A N 1
ATOM 8699 C CA . TYR C 1 140 ? -102.872 5.133 16.566 1.00 33.23 140 TYR A CA 1
ATOM 8700 C C . TYR C 1 140 ? -102.807 5.922 15.264 1.00 34.25 140 TYR A C 1
ATOM 8701 O O . TYR C 1 140 ? -103.463 5.588 14.275 1.00 35.92 140 TYR A O 1
ATOM 8710 N N . THR C 1 141 ? -102.053 7.010 15.294 1.00 31.27 141 THR A N 1
ATOM 8711 C CA . THR C 1 141 ? -101.729 7.774 14.097 1.00 33.55 141 THR A CA 1
ATOM 8712 C C . THR C 1 141 ? -100.211 7.908 14.062 1.00 39.74 141 THR A C 1
ATOM 8713 O O . THR C 1 141 ? -99.643 8.640 14.878 1.00 40.51 141 THR A O 1
ATOM 8717 N N . ILE C 1 142 ? -99.550 7.225 13.124 1.00 36.52 142 ILE A N 1
ATOM 8718 C CA . ILE C 1 142 ? -98.095 7.217 13.044 1.00 34.55 142 ILE A CA 1
ATOM 8719 C C . ILE C 1 142 ? -97.703 7.871 11.732 1.00 44.48 142 ILE A C 1
ATOM 8720 O O . ILE C 1 142 ? -98.358 7.654 10.708 1.00 44.72 142 ILE A O 1
ATOM 8725 N N . PHE C 1 143 ? -96.615 8.635 11.749 1.00 49.59 143 PHE A N 1
ATOM 8726 C CA . PHE C 1 143 ? -96.168 9.321 10.544 1.00 53.07 143 PHE A CA 1
ATOM 8727 C C . PHE C 1 143 ? -95.118 8.503 9.785 1.00 53.17 143 PHE A C 1
ATOM 8728 O O . PHE C 1 143 ? -94.322 7.764 10.373 1.00 53.61 143 PHE A O 1
ATOM 8736 N N . THR C 1 144 ? -95.119 8.660 8.461 1.00 50.10 144 THR A N 1
ATOM 8737 C CA . THR C 1 144 ? -94.262 7.887 7.570 1.00 50.61 144 THR A CA 1
ATOM 8738 C C . THR C 1 144 ? -92.811 8.362 7.676 1.00 52.43 144 THR A C 1
ATOM 8739 O O . THR C 1 144 ? -92.501 9.386 8.306 1.00 47.90 144 THR A O 1
ATOM 8743 N N . SER C 1 145 ? -91.910 7.565 7.082 1.00 43.44 145 SER A N 1
ATOM 8744 C CA . SER C 1 145 ? -90.475 7.777 7.282 1.00 44.70 145 SER A CA 1
ATOM 8745 C C . SER C 1 145 ? -89.961 9.088 6.681 1.00 48.82 145 SER A C 1
ATOM 8746 O O . SER C 1 145 ? -88.947 9.615 7.147 1.00 51.51 145 SER A O 1
ATOM 8749 N N . GLY C 1 146 ? -90.619 9.624 5.655 1.00 48.85 146 GLY A N 1
ATOM 8750 C CA . GLY C 1 146 ? -90.112 10.796 4.975 1.00 45.99 146 GLY A CA 1
ATOM 8751 C C . GLY C 1 146 ? -89.182 10.499 3.816 1.00 47.62 146 GLY A C 1
ATOM 8752 O O . GLY C 1 146 ? -88.363 11.358 3.461 1.00 49.29 146 GLY A O 1
ATOM 8753 N N . SER C 1 147 ? -89.290 9.319 3.199 1.00 42.22 147 SER A N 1
ATOM 8754 C CA . SER C 1 147 ? -88.325 8.934 2.173 1.00 46.25 147 SER A CA 1
ATOM 8755 C C . SER C 1 147 ? -88.560 9.685 0.880 1.00 46.78 147 SER A C 1
ATOM 8756 O O . SER C 1 147 ? -87.611 9.961 0.139 1.00 48.17 147 SER A O 1
ATOM 8759 N N . THR C 1 148 ? -89.811 10.030 0.607 1.00 50.54 148 THR A N 1
ATOM 8760 C CA . THR C 1 148 ? -90.224 10.609 -0.658 1.00 48.62 148 THR A CA 1
ATOM 8761 C C . THR C 1 148 ? -90.642 12.071 -0.529 1.00 53.44 148 THR A C 1
ATOM 8762 O O . THR C 1 148 ? -90.888 12.736 -1.554 1.00 47.84 148 THR A O 1
ATOM 8766 N N . GLY C 1 149 ? -90.723 12.574 0.700 1.00 48.03 149 GLY A N 1
ATOM 8767 C CA . GLY C 1 149 ? -91.209 13.912 0.964 1.00 50.91 149 GLY A CA 1
ATOM 8768 C C . GLY C 1 149 ? -91.442 14.072 2.452 1.00 54.86 149 GLY A C 1
ATOM 8769 O O . GLY C 1 149 ? -90.931 13.288 3.253 1.00 56.04 149 GLY A O 1
ATOM 8770 N N . GLU C 1 150 ? -92.215 15.093 2.809 1.00 55.04 150 GLU A N 1
ATOM 8771 C CA . GLU C 1 150 ? -92.580 15.278 4.206 1.00 57.56 150 GLU A CA 1
ATOM 8772 C C . GLU C 1 150 ? -93.345 14.049 4.708 1.00 57.47 150 GLU A C 1
ATOM 8773 O O . GLU C 1 150 ? -94.204 13.517 3.993 1.00 55.77 150 GLU A O 1
ATOM 8779 N N . PRO C 1 151 ? -93.038 13.546 5.902 1.00 56.56 151 PRO A N 1
ATOM 8780 C CA . PRO C 1 151 ? -93.825 12.427 6.448 1.00 56.14 151 PRO A CA 1
ATOM 8781 C C . PRO C 1 151 ? -95.300 12.794 6.567 1.00 51.44 151 PRO A C 1
ATOM 8782 O O . PRO C 1 151 ? -95.648 13.921 6.909 1.00 54.14 151 PRO A O 1
ATOM 8786 N N . LYS C 1 152 ? -96.171 11.830 6.280 1.00 49.27 152 LYS A N 1
ATOM 8787 C CA . LYS C 1 152 ? -97.614 12.019 6.364 1.00 47.72 152 LYS A CA 1
ATOM 8788 C C . LYS C 1 152 ? -98.161 11.234 7.559 1.00 52.16 152 LYS A C 1
ATOM 8789 O O . LYS C 1 152 ? -97.609 10.195 7.936 1.00 50.08 152 LYS A O 1
ATOM 8795 N N . GLY C 1 153 ? -99.254 11.733 8.151 1.00 42.66 153 GLY A N 1
ATOM 8796 C CA . GLY C 1 153 ? -99.883 11.091 9.293 1.00 36.53 153 GLY A CA 1
ATOM 8797 C C . GLY C 1 153 ? -100.949 10.070 8.931 1.00 46.55 153 GLY A C 1
ATOM 8798 O O . GLY C 1 153 ? -102.018 10.412 8.411 1.00 44.72 153 GLY A O 1
ATOM 8799 N N . VAL C 1 154 ? -100.676 8.809 9.255 1.00 40.01 154 VAL A N 1
ATOM 8800 C CA . VAL C 1 154 ? -101.495 7.674 8.857 1.00 35.69 154 VAL A CA 1
ATOM 8801 C C . VAL C 1 154 ? -102.365 7.219 10.019 1.00 38.76 154 VAL A C 1
ATOM 8802 O O . VAL C 1 154 ? -101.869 7.000 11.130 1.00 42.05 154 VAL A O 1
ATOM 8806 N N . GLN C 1 155 ? -103.654 7.044 9.762 1.00 38.03 155 GLN A N 1
ATOM 8807 C CA . GLN C 1 155 ? -104.608 6.623 10.777 1.00 34.75 155 GLN A CA 1
ATOM 8808 C C . GLN C 1 155 ? -104.916 5.136 10.622 1.00 34.20 155 GLN A C 1
ATOM 8809 O O . GLN C 1 155 ? -105.107 4.629 9.510 1.00 28.47 155 GLN A O 1
ATOM 8815 N N . ILE C 1 156 ? -104.925 4.433 11.743 1.00 31.15 156 ILE A N 1
ATOM 8816 C CA . ILE C 1 156 ? -105.084 2.987 11.727 1.00 38.05 156 ILE A CA 1
ATOM 8817 C C . ILE C 1 156 ? -106.218 2.630 12.670 1.00 32.35 156 ILE A C 1
ATOM 8818 O O . ILE C 1 156 ? -106.227 3.062 13.827 1.00 31.76 156 ILE A O 1
ATOM 8823 N N . GLU C 1 157 ? -107.182 1.873 12.161 1.00 31.48 157 GLU A N 1
ATOM 8824 C CA . GLU C 1 157 ? -108.254 1.343 12.982 1.00 31.77 157 GLU A CA 1
ATOM 8825 C C . GLU C 1 157 ? -107.710 0.296 13.938 1.00 40.16 157 GLU A C 1
ATOM 8826 O O . GLU C 1 157 ? -106.828 -0.491 13.578 1.00 39.63 157 GLU A O 1
ATOM 8832 N N . TYR C 1 158 ? -108.266 0.267 15.155 1.00 43.71 158 TYR A N 1
ATOM 8833 C CA . TYR C 1 158 ? -107.913 -0.768 16.137 1.00 42.03 158 TYR A CA 1
ATOM 8834 C C . TYR C 1 158 ? -108.062 -2.175 15.583 1.00 39.13 158 TYR A C 1
ATOM 8835 O O . TYR C 1 158 ? -107.178 -3.019 15.763 1.00 43.01 158 TYR A O 1
ATOM 8844 N N . ALA C 1 159 ? -109.160 -2.436 14.879 1.00 40.58 159 ALA A N 1
ATOM 8845 C CA . ALA C 1 159 ? -109.390 -3.768 14.344 1.00 37.74 159 ALA A CA 1
ATOM 8846 C C . ALA C 1 159 ? -108.293 -4.161 13.372 1.00 38.89 159 ALA A C 1
ATOM 8847 O O . ALA C 1 159 ? -107.935 -5.343 13.290 1.00 41.27 159 ALA A O 1
ATOM 8849 N N . SER C 1 160 ? -107.729 -3.187 12.643 1.00 39.57 160 SER A N 1
ATOM 8850 C CA . SER C 1 160 ? -106.569 -3.495 11.810 1.00 38.36 160 SER A CA 1
ATOM 8851 C C . SER C 1 160 ? -105.393 -3.979 12.650 1.00 36.32 160 SER A C 1
ATOM 8852 O O . SER C 1 160 ? -104.719 -4.952 12.281 1.00 33.52 160 SER A O 1
ATOM 8855 N N . LEU C 1 161 ? -105.170 -3.346 13.808 1.00 32.69 161 LEU A N 1
ATOM 8856 C CA . LEU C 1 161 ? -104.034 -3.683 14.653 1.00 33.84 161 LEU A CA 1
ATOM 8857 C C . LEU C 1 161 ? -104.206 -5.067 15.253 1.00 35.83 161 LEU A C 1
ATOM 8858 O O . LEU C 1 161 ? -103.242 -5.835 15.337 1.00 32.52 161 LEU A O 1
ATOM 8863 N N . VAL C 1 162 ? -105.422 -5.381 15.708 1.00 38.51 162 VAL A N 1
ATOM 8864 C CA . VAL C 1 162 ? -105.727 -6.735 16.177 1.00 40.53 162 VAL A CA 1
ATOM 8865 C C . VAL C 1 162 ? -105.450 -7.762 15.080 1.00 39.61 162 VAL A C 1
ATOM 8866 O O . VAL C 1 162 ? -104.747 -8.755 15.305 1.00 36.58 162 VAL A O 1
ATOM 8870 N N . GLN C 1 163 ? -105.981 -7.534 13.871 1.00 38.45 163 GLN A N 1
ATOM 8871 C CA . GLN C 1 163 ? -105.773 -8.506 12.794 1.00 38.97 163 GLN A CA 1
ATOM 8872 C C . GLN C 1 163 ? -104.280 -8.742 12.555 1.00 38.01 163 GLN A C 1
ATOM 8873 O O . GLN C 1 163 ? -103.823 -9.892 12.483 1.00 38.84 163 GLN A O 1
ATOM 8879 N N . PHE C 1 164 ? -103.509 -7.649 12.459 1.00 36.17 164 PHE A N 1
ATOM 8880 C CA . PHE C 1 164 ? -102.065 -7.725 12.239 1.00 35.98 164 PHE A CA 1
ATOM 8881 C C . PHE C 1 164 ? -101.375 -8.490 13.356 1.00 35.89 164 PHE A C 1
ATOM 8882 O O . PHE C 1 164 ? -100.558 -9.384 13.101 1.00 36.37 164 PHE A O 1
ATOM 8890 N N . THR C 1 165 ? -101.703 -8.153 14.605 1.00 33.90 165 THR A N 1
ATOM 8891 C CA . THR C 1 165 ? -101.100 -8.836 15.741 1.00 34.20 165 THR A CA 1
ATOM 8892 C C . THR C 1 165 ? -101.404 -10.331 15.698 1.00 40.71 165 THR A C 1
ATOM 8893 O O . THR C 1 165 ? -100.544 -11.161 15.998 1.00 40.86 165 THR A O 1
ATOM 8897 N N . GLU C 1 166 ? -102.628 -10.694 15.328 1.00 39.36 166 GLU A N 1
ATOM 8898 C CA . GLU C 1 166 ? -102.978 -12.099 15.241 1.00 42.57 166 GLU A CA 1
ATOM 8899 C C . GLU C 1 166 ? -102.146 -12.792 14.165 1.00 42.79 166 GLU A C 1
ATOM 8900 O O . GLU C 1 166 ? -101.654 -13.912 14.375 1.00 42.15 166 GLU A O 1
ATOM 8906 N N . TRP C 1 167 ? -101.916 -12.098 13.040 1.00 38.34 167 TRP A N 1
ATOM 8907 C CA . TRP C 1 167 ? -101.032 -12.605 11.989 1.00 39.08 167 TRP A CA 1
ATOM 8908 C C . TRP C 1 167 ? -99.621 -12.835 12.514 1.00 40.66 167 TRP A C 1
ATOM 8909 O O . TRP C 1 167 ? -98.992 -13.860 12.221 1.00 41.77 167 TRP A O 1
ATOM 8920 N N . MET C 1 168 ? -99.084 -11.849 13.235 1.00 39.56 168 MET A N 1
ATOM 8921 C CA . MET C 1 168 ? -97.741 -11.969 13.791 1.00 40.45 168 MET A CA 1
ATOM 8922 C C . MET C 1 168 ? -97.656 -13.109 14.785 1.00 36.43 168 MET A C 1
ATOM 8923 O O . MET C 1 168 ? -96.625 -13.775 14.875 1.00 35.71 168 MET A O 1
ATOM 8928 N N . LEU C 1 169 ? -98.697 -13.290 15.599 1.00 38.22 169 LEU A N 1
ATOM 8929 C CA . LEU C 1 169 ? -98.682 -14.366 16.580 1.00 45.17 169 LEU A CA 1
ATOM 8930 C C . LEU C 1 169 ? -98.706 -15.723 15.898 1.00 41.99 169 LEU A C 1
ATOM 8931 O O . LEU C 1 169 ? -98.035 -16.659 16.347 1.00 42.53 169 LEU A O 1
ATOM 8936 N N . GLU C 1 170 ? -99.472 -15.852 14.815 1.00 40.57 170 GLU A N 1
ATOM 8937 C CA . GLU C 1 170 ? -99.465 -17.123 14.116 1.00 40.82 170 GLU A CA 1
ATOM 8938 C C . GLU C 1 170 ? -98.171 -17.342 13.339 1.00 44.01 170 GLU A C 1
ATOM 8939 O O . GLU C 1 170 ? -97.776 -18.496 13.142 1.00 45.23 170 GLU A O 1
ATOM 8945 N N . LEU C 1 171 ? -97.479 -16.266 12.933 1.00 40.70 171 LEU A N 1
ATOM 8946 C CA . LEU C 1 171 ? -96.175 -16.403 12.291 1.00 40.38 171 LEU A CA 1
ATOM 8947 C C . LEU C 1 171 ? -95.069 -16.760 13.277 1.00 40.72 171 LEU A C 1
ATOM 8948 O O . LEU C 1 171 ? -94.058 -17.353 12.875 1.00 37.91 171 LEU A O 1
ATOM 8953 N N . ASN C 1 172 ? -95.222 -16.386 14.543 1.00 37.17 172 ASN A N 1
ATOM 8954 C CA . ASN C 1 172 ? -94.215 -16.690 15.555 1.00 40.11 172 ASN A CA 1
ATOM 8955 C C . ASN C 1 172 ? -94.044 -18.211 15.732 1.00 46.39 172 ASN A C 1
ATOM 8956 O O . ASN C 1 172 ? -95.020 -18.939 15.956 1.00 46.52 172 ASN A O 1
ATOM 8961 N N . LYS C 1 173 ? -92.803 -18.699 15.605 1.00 41.24 173 LYS A N 1
ATOM 8962 C CA . LYS C 1 173 ? -92.499 -20.126 15.757 1.00 42.88 173 LYS A CA 1
ATOM 8963 C C . LYS C 1 173 ? -91.707 -20.439 17.026 1.00 42.00 173 LYS A C 1
ATOM 8964 O O . LYS C 1 173 ? -91.416 -21.612 17.284 1.00 46.85 173 LYS A O 1
ATOM 8970 N N . SER C 1 174 ? -91.356 -19.422 17.818 1.00 41.72 174 SER A N 1
ATOM 8971 C CA . SER C 1 174 ? -90.554 -19.546 19.026 1.00 34.83 174 SER A CA 1
ATOM 8972 C C . SER C 1 174 ? -91.384 -19.491 20.297 1.00 36.87 174 SER A C 1
ATOM 8973 O O . SER C 1 174 ? -90.806 -19.461 21.387 1.00 39.21 174 SER A O 1
ATOM 8976 N N . GLY C 1 175 ? -92.712 -19.425 20.191 1.00 39.03 175 GLY A N 1
ATOM 8977 C CA . GLY C 1 175 ? -93.584 -19.539 21.352 1.00 43.56 175 GLY A CA 1
ATOM 8978 C C . GLY C 1 175 ? -93.738 -18.254 22.155 1.00 47.33 175 GLY A C 1
ATOM 8979 O O . GLY C 1 175 ? -93.272 -17.173 21.755 1.00 43.22 175 GLY A O 1
ATOM 8980 N N . ASN C 1 176 ? -94.392 -18.391 23.326 1.00 43.27 176 ASN A N 1
ATOM 8981 C CA . ASN C 1 176 ? -94.720 -17.279 24.217 1.00 45.73 176 ASN A CA 1
ATOM 8982 C C . ASN C 1 176 ? -93.591 -16.990 25.179 1.00 44.03 176 ASN A C 1
ATOM 8983 O O . ASN C 1 176 ? -92.630 -17.750 25.302 1.00 43.44 176 ASN A O 1
ATOM 8988 N N . LYS C 1 177 ? -93.722 -15.847 25.853 1.00 45.37 177 LYS A N 1
ATOM 8989 C CA . LYS C 1 177 ? -92.805 -15.451 26.917 1.00 43.45 177 LYS A CA 1
ATOM 8990 C C . LYS C 1 177 ? -91.351 -15.416 26.426 1.00 45.78 177 LYS A C 1
ATOM 8991 O O . LYS C 1 177 ? -90.422 -15.764 27.161 1.00 42.47 177 LYS A O 1
ATOM 8997 N N . GLN C 1 178 ? -91.145 -15.011 25.167 1.00 43.21 178 GLN A N 1
ATOM 8998 C CA . GLN C 1 178 ? -89.791 -14.863 24.647 1.00 41.66 178 GLN A CA 1
ATOM 8999 C C . GLN C 1 178 ? -89.273 -13.452 24.902 1.00 40.61 178 GLN A C 1
ATOM 9000 O O . GLN C 1 178 ? -90.025 -12.539 25.255 1.00 48.03 178 GLN A O 1
ATOM 9006 N N . GLN C 1 179 ? -87.957 -13.301 24.784 1.00 39.61 179 GLN A N 1
ATOM 9007 C CA . GLN C 1 179 ? -87.315 -11.992 24.792 1.00 41.72 179 GLN A CA 1
ATOM 9008 C C . GLN C 1 179 ? -87.352 -11.409 23.379 1.00 43.36 179 GLN A C 1
ATOM 9009 O O . GLN C 1 179 ? -86.758 -11.980 22.456 1.00 39.45 179 GLN A O 1
ATOM 9015 N N . TRP C 1 180 ? -88.077 -10.299 23.197 1.00 42.73 180 TRP A N 1
ATOM 9016 C CA . TRP C 1 180 ? -88.142 -9.618 21.908 1.00 36.29 180 TRP A CA 1
ATOM 9017 C C . TRP C 1 180 ? -87.149 -8.456 21.867 1.00 38.20 180 TRP A C 1
ATOM 9018 O O . TRP C 1 180 ? -86.881 -7.800 22.878 1.00 35.12 180 TRP A O 1
ATOM 9029 N N . LEU C 1 181 ? -86.612 -8.198 20.681 1.00 38.14 181 LEU A N 1
ATOM 9030 C CA . LEU C 1 181 ? -85.722 -7.069 20.433 1.00 38.20 181 LEU A CA 1
ATOM 9031 C C . LEU C 1 181 ? -86.444 -6.088 19.516 1.00 38.77 181 LEU A C 1
ATOM 9032 O O . LEU C 1 181 ? -86.936 -6.493 18.460 1.00 36.81 181 LEU A O 1
ATOM 9037 N N . ASN C 1 182 ? -86.472 -4.804 19.885 1.00 38.48 182 ASN A N 1
ATOM 9038 C CA . ASN C 1 182 ? -87.001 -3.765 19.011 1.00 30.18 182 ASN A CA 1
ATOM 9039 C C . ASN C 1 182 ? -85.927 -2.728 18.725 1.00 36.77 182 ASN A C 1
ATOM 9040 O O . ASN C 1 182 ? -85.176 -2.333 19.627 1.00 39.20 182 ASN A O 1
ATOM 9045 N N . GLN C 1 183 ? -85.857 -2.289 17.463 1.00 35.45 183 GLN A N 1
ATOM 9046 C CA . GLN C 1 183 ? -84.951 -1.231 17.033 1.00 30.06 183 GLN A CA 1
ATOM 9047 C C . GLN C 1 183 ? -85.671 0.052 16.631 1.00 36.25 183 GLN A C 1
ATOM 9048 O O . GLN C 1 183 ? -85.156 1.162 16.861 1.00 30.12 183 GLN A O 1
ATOM 9054 N N . ALA C 1 184 ? -86.861 -0.070 16.061 1.00 35.14 184 ALA A N 1
ATOM 9055 C CA . ALA C 1 184 ? -87.526 1.085 15.491 1.00 29.27 184 ALA A CA 1
ATOM 9056 C C . ALA C 1 184 ? -87.957 2.052 16.583 1.00 33.56 184 ALA A C 1
ATOM 9057 O O . ALA C 1 184 ? -88.569 1.618 17.571 1.00 35.01 184 ALA A O 1
ATOM 9059 N N . PRO C 1 185 ? -87.721 3.364 16.423 1.00 30.27 185 PRO A N 1
ATOM 9060 C CA . PRO C 1 185 ? -88.368 4.319 17.322 1.00 33.12 185 PRO A CA 1
ATOM 9061 C C . PRO C 1 185 ? -89.873 4.175 17.204 1.00 34.11 185 PRO A C 1
ATOM 9062 O O . PRO C 1 185 ? -90.408 3.790 16.157 1.00 34.90 185 PRO A O 1
ATOM 9066 N N . PHE C 1 186 ? -90.561 4.522 18.284 1.00 32.95 186 PHE A N 1
ATOM 9067 C CA . PHE C 1 186 ? -91.991 4.286 18.326 1.00 34.16 186 PHE A CA 1
ATOM 9068 C C . PHE C 1 186 ? -92.747 5.179 17.352 1.00 34.82 186 PHE A C 1
ATOM 9069 O O . PHE C 1 186 ? -93.935 4.933 17.119 1.00 35.11 186 PHE A O 1
ATOM 9077 N N . SER C 1 187 ? -92.096 6.202 16.781 1.00 33.70 187 SER A N 1
ATOM 9078 C CA . SER C 1 187 ? -92.723 6.996 15.723 1.00 33.81 187 SER A CA 1
ATOM 9079 C C . SER C 1 187 ? -92.576 6.335 14.362 1.00 33.35 187 SER A C 1
ATOM 9080 O O . SER C 1 187 ? -92.986 6.907 13.357 1.00 31.43 187 SER A O 1
ATOM 9083 N N . PHE C 1 188 ? -91.975 5.151 14.318 1.00 33.23 188 PHE A N 1
ATOM 9084 C CA . PHE C 1 188 ? -91.867 4.328 13.123 1.00 31.75 188 PHE A CA 1
ATOM 9085 C C . PHE C 1 188 ? -92.724 3.076 13.343 1.00 34.46 188 PHE A C 1
ATOM 9086 O O . PHE C 1 188 ? -92.583 2.399 14.366 1.00 36.31 188 PHE A O 1
ATOM 9094 N N . ASP C 1 189 ? -93.653 2.786 12.423 1.00 30.84 189 ASP A N 1
ATOM 9095 C CA . ASP C 1 189 ? -94.582 1.723 12.801 1.00 33.74 189 ASP A CA 1
ATOM 9096 C C . ASP C 1 189 ? -93.972 0.305 12.787 1.00 33.63 189 ASP A C 1
ATOM 9097 O O . ASP C 1 189 ? -94.668 -0.633 13.192 1.00 31.03 189 ASP A O 1
ATOM 9102 N N . LEU C 1 190 ? -92.717 0.110 12.372 1.00 29.45 190 LEU A N 1
ATOM 9103 C CA . LEU C 1 190 ? -92.092 -1.205 12.530 1.00 31.57 190 LEU A CA 1
ATOM 9104 C C . LEU C 1 190 ? -92.072 -1.636 13.994 1.00 34.32 190 LEU A C 1
ATOM 9105 O O . LEU C 1 190 ? -92.206 -2.825 14.297 1.00 31.55 190 LEU A O 1
ATOM 9110 N N . SER C 1 191 ? -91.923 -0.680 14.914 1.00 34.27 191 SER A N 1
ATOM 9111 C CA . SER C 1 191 ? -91.981 -0.999 16.332 1.00 34.79 191 SER A CA 1
ATOM 9112 C C . SER C 1 191 ? -93.267 -1.733 16.673 1.00 33.31 191 SER A C 1
ATOM 9113 O O . SER C 1 191 ? -93.266 -2.603 17.555 1.00 33.68 191 SER A O 1
ATOM 9116 N N . VAL C 1 192 ? -94.366 -1.420 15.975 1.00 31.53 192 VAL A N 1
ATOM 9117 C CA . VAL C 1 192 ? -95.631 -2.103 16.248 1.00 31.77 192 VAL A CA 1
ATOM 9118 C C . VAL C 1 192 ? -95.460 -3.607 16.071 1.00 30.22 192 VAL A C 1
ATOM 9119 O O . VAL C 1 192 ? -95.892 -4.398 16.918 1.00 35.66 192 VAL A O 1
ATOM 9123 N N . MET C 1 193 ? -94.730 -4.011 15.026 1.00 29.02 193 MET A N 1
ATOM 9124 C CA . MET C 1 193 ? -94.449 -5.421 14.749 1.00 30.12 193 MET A CA 1
ATOM 9125 C C . MET C 1 193 ? -93.759 -6.124 15.915 1.00 36.10 193 MET A C 1
ATOM 9126 O O . MET C 1 193 ? -93.889 -7.346 16.073 1.00 38.32 193 MET A O 1
ATOM 9131 N N . ALA C 1 194 ? -93.045 -5.383 16.744 1.00 27.41 194 ALA A N 1
ATOM 9132 C CA . ALA C 1 194 ? -92.510 -5.945 17.966 1.00 30.08 194 ALA A CA 1
ATOM 9133 C C . ALA C 1 194 ? -93.424 -5.720 19.159 1.00 37.53 194 ALA A C 1
ATOM 9134 O O . ALA C 1 194 ? -93.560 -6.614 19.992 1.00 37.67 194 ALA A O 1
ATOM 9136 N N . ILE C 1 195 ? -94.003 -4.521 19.318 1.00 40.46 195 ILE A N 1
ATOM 9137 C CA . ILE C 1 195 ? -94.692 -4.223 20.575 1.00 35.86 195 ILE A CA 1
ATOM 9138 C C . ILE C 1 195 ? -95.798 -5.234 20.826 1.00 41.29 195 ILE A C 1
ATOM 9139 O O . ILE C 1 195 ? -95.766 -6.005 21.798 1.00 39.50 195 ILE A O 1
ATOM 9144 N N . TYR C 1 196 ? -96.748 -5.279 19.919 1.00 34.52 196 TYR A N 1
ATOM 9145 C CA . TYR C 1 196 ? -97.989 -5.970 20.186 1.00 38.51 196 TYR A CA 1
ATOM 9146 C C . TYR C 1 196 ? -97.877 -7.494 20.090 1.00 38.40 196 TYR A C 1
ATOM 9147 O O . TYR C 1 196 ? -98.453 -8.195 20.933 1.00 36.50 196 TYR A O 1
ATOM 9156 N N . PRO C 1 197 ? -97.151 -8.060 19.127 1.00 37.11 197 PRO A N 1
ATOM 9157 C CA . PRO C 1 197 ? -96.940 -9.523 19.183 1.00 41.15 197 PRO A CA 1
ATOM 9158 C C . PRO C 1 197 ? -96.224 -9.966 20.451 1.00 42.26 197 PRO A C 1
ATOM 9159 O O . PRO C 1 197 ? -96.480 -11.066 20.952 1.00 41.88 197 PRO A O 1
ATOM 9163 N N . CYS C 1 198 ? -95.331 -9.131 20.983 1.00 39.74 198 CYS A N 1
ATOM 9164 C CA . CYS C 1 198 ? -94.621 -9.481 22.201 1.00 38.85 198 CYS A CA 1
ATOM 9165 C C . CYS C 1 198 ? -95.549 -9.444 23.404 1.00 40.05 198 CYS A C 1
ATOM 9166 O O . CYS C 1 198 ? -95.731 -10.451 24.093 1.00 50.42 198 CYS A O 1
ATOM 9169 N N . LEU C 1 199 ? -96.165 -8.303 23.665 1.00 38.15 199 LEU A N 1
ATOM 9170 C CA . LEU C 1 199 ? -97.031 -8.230 24.827 1.00 38.80 199 LEU A CA 1
ATOM 9171 C C . LEU C 1 199 ? -98.206 -9.193 24.692 1.00 46.13 199 LEU A C 1
ATOM 9172 O O . LEU C 1 199 ? -98.650 -9.777 25.688 1.00 47.94 199 LEU A O 1
ATOM 9177 N N . ALA C 1 200 ? -98.710 -9.398 23.478 1.00 42.18 200 ALA A N 1
ATOM 9178 C CA . ALA C 1 200 ? -99.827 -10.326 23.329 1.00 46.53 200 ALA A CA 1
ATOM 9179 C C . ALA C 1 200 ? -99.398 -11.789 23.410 1.00 48.22 200 ALA A C 1
ATOM 9180 O O . ALA C 1 200 ? -100.234 -12.679 23.204 1.00 52.97 200 ALA A O 1
ATOM 9182 N N . SER C 1 201 ? -98.113 -12.067 23.643 1.00 47.27 201 SER A N 1
ATOM 9183 C CA . SER C 1 201 ? -97.651 -13.435 23.853 1.00 44.70 201 SER A CA 1
ATOM 9184 C C . SER C 1 201 ? -96.873 -13.569 25.164 1.00 47.01 201 SER A C 1
ATOM 9185 O O . SER C 1 201 ? -96.106 -14.531 25.332 1.00 49.12 201 SER A O 1
ATOM 9188 N N . GLY C 1 202 ? -97.022 -12.609 26.078 1.00 44.43 202 GLY A N 1
ATOM 9189 C CA . GLY C 1 202 ? -96.329 -12.667 27.343 1.00 41.47 202 GLY A CA 1
ATOM 9190 C C . GLY C 1 202 ? -94.851 -12.371 27.271 1.00 44.31 202 GLY A C 1
ATOM 9191 O O . GLY C 1 202 ? -94.144 -12.567 28.268 1.00 50.53 202 GLY A O 1
ATOM 9192 N N . GLY C 1 203 ? -94.361 -11.883 26.134 1.00 45.32 203 GLY A N 1
ATOM 9193 C CA . GLY C 1 203 ? -92.939 -11.655 25.965 1.00 39.07 203 GLY A CA 1
ATOM 9194 C C . GLY C 1 203 ? -92.443 -10.443 26.724 1.00 41.93 203 GLY A C 1
ATOM 9195 O O . GLY C 1 203 ? -93.189 -9.698 27.362 1.00 37.40 203 GLY A O 1
ATOM 9196 N N . THR C 1 204 ? -91.126 -10.273 26.695 1.00 41.92 204 THR A N 1
ATOM 9197 C CA . THR C 1 204 ? -90.495 -9.082 27.237 1.00 42.77 204 THR A CA 1
ATOM 9198 C C . THR C 1 204 ? -89.960 -8.216 26.091 1.00 48.38 204 THR A C 1
ATOM 9199 O O . THR C 1 204 ? -89.070 -8.637 25.338 1.00 47.45 204 THR A O 1
ATOM 9203 N N . LEU C 1 205 ? -90.459 -6.992 25.991 1.00 47.75 205 LEU A N 1
ATOM 9204 C CA . LEU C 1 205 ? -90.007 -6.065 24.959 1.00 43.18 205 LEU A CA 1
ATOM 9205 C C . LEU C 1 205 ? -88.709 -5.391 25.389 1.00 39.73 205 LEU A C 1
ATOM 9206 O O . LEU C 1 205 ? -88.709 -4.595 26.330 1.00 43.43 205 LEU A O 1
ATOM 9211 N N . ASN C 1 206 ? -87.603 -5.709 24.710 1.00 39.39 206 ASN A N 1
ATOM 9212 C CA . ASN C 1 206 ? -86.287 -5.122 24.969 1.00 33.70 206 ASN A CA 1
ATOM 9213 C C . ASN C 1 206 ? -85.999 -4.020 23.959 1.00 34.07 206 ASN A C 1
ATOM 9214 O O . ASN C 1 206 ? -86.150 -4.227 22.752 1.00 31.95 206 ASN A O 1
ATOM 9219 N N . LEU C 1 207 ? -85.580 -2.856 24.446 1.00 37.15 207 LEU A N 1
ATOM 9220 C CA . LEU C 1 207 ? -85.527 -1.645 23.633 1.00 36.49 207 LEU A CA 1
ATOM 9221 C C . LEU C 1 207 ? -84.090 -1.265 23.282 1.00 44.37 207 LEU A C 1
ATOM 9222 O O . LEU C 1 207 ? -83.300 -0.923 24.170 1.00 51.38 207 LEU A O 1
ATOM 9227 N N . VAL C 1 208 ? -83.763 -1.289 21.993 1.00 43.65 208 VAL A N 1
ATOM 9228 C CA . VAL C 1 208 ? -82.560 -0.624 21.493 1.00 41.79 208 VAL A CA 1
ATOM 9229 C C . VAL C 1 208 ? -82.847 0.861 21.289 1.00 48.25 208 VAL A C 1
ATOM 9230 O O . VAL C 1 208 ? -83.842 1.228 20.647 1.00 45.99 208 VAL A O 1
ATOM 9234 N N . ASP C 1 209 ? -82.024 1.724 21.891 1.00 49.34 209 ASP A N 1
ATOM 9235 C CA . ASP C 1 209 ? -82.143 3.172 21.739 1.00 42.23 209 ASP A CA 1
ATOM 9236 C C . ASP C 1 209 ? -81.082 3.735 20.786 1.00 46.54 209 ASP A C 1
ATOM 9237 O O . ASP C 1 209 ? -80.141 3.044 20.392 1.00 45.77 209 ASP A O 1
ATOM 9242 N N . LYS C 1 210 ? -81.236 5.026 20.438 1.00 46.48 210 LYS A N 1
ATOM 9243 C CA . LYS C 1 210 ? -80.333 5.681 19.485 1.00 49.30 210 LYS A CA 1
ATOM 9244 C C . LYS C 1 210 ? -78.885 5.611 19.941 1.00 51.96 210 LYS A C 1
ATOM 9245 O O . LYS C 1 210 ? -77.958 5.607 19.117 1.00 53.92 210 LYS A O 1
ATOM 9251 N N . ASN C 1 211 ? -78.669 5.567 21.249 1.00 50.64 211 ASN A N 1
ATOM 9252 C CA . ASN C 1 211 ? -77.308 5.569 21.760 1.00 51.09 211 ASN A CA 1
ATOM 9253 C C . ASN C 1 211 ? -76.644 4.220 21.496 1.00 49.17 211 ASN A C 1
ATOM 9254 O O . ASN C 1 211 ? -75.485 4.155 21.071 1.00 48.07 211 ASN A O 1
ATOM 9259 N N . MET C 1 212 ? -77.390 3.134 21.711 1.00 49.88 212 MET A N 1
ATOM 9260 C CA . MET C 1 212 ? -76.921 1.798 21.370 1.00 43.36 212 MET A CA 1
ATOM 9261 C C . MET C 1 212 ? -76.667 1.674 19.881 1.00 46.86 212 MET A C 1
ATOM 9262 O O . MET C 1 212 ? -75.633 1.141 19.462 1.00 47.43 212 MET A O 1
ATOM 9267 N N . ILE C 1 213 ? -77.594 2.185 19.065 1.00 43.51 213 ILE A N 1
ATOM 9268 C CA . ILE C 1 213 ? -77.427 2.124 17.618 1.00 47.12 213 ILE A CA 1
ATOM 9269 C C . ILE C 1 213 ? -76.174 2.880 17.189 1.00 43.58 213 ILE A C 1
ATOM 9270 O O . ILE C 1 213 ? -75.485 2.469 16.254 1.00 42.95 213 ILE A O 1
ATOM 9275 N N . ASN C 1 214 ? -75.845 3.985 17.867 1.00 48.00 214 ASN A N 1
ATOM 9276 C CA . ASN C 1 214 ? -74.647 4.727 17.481 1.00 48.67 214 ASN A CA 1
ATOM 9277 C C . ASN C 1 214 ? -73.377 4.110 18.087 1.00 47.82 214 ASN A C 1
ATOM 9278 O O . ASN C 1 214 ? -72.290 4.247 17.512 1.00 48.10 214 ASN A O 1
ATOM 9283 N N . LYS C 1 215 ? -73.498 3.398 19.214 1.00 49.61 215 LYS A N 1
ATOM 9284 C CA . LYS C 1 215 ? -72.361 2.858 19.962 1.00 49.29 215 LYS A CA 1
ATOM 9285 C C . LYS C 1 215 ? -72.444 1.352 20.034 1.00 49.48 215 LYS A C 1
ATOM 9286 O O . LYS C 1 215 ? -73.160 0.810 20.893 1.00 47.54 215 LYS A O 1
ATOM 9292 N N . PRO C 1 216 ? -71.717 0.648 19.166 1.00 49.15 216 PRO A N 1
ATOM 9293 C CA . PRO C 1 216 ? -71.837 -0.814 19.168 1.00 46.23 216 PRO A CA 1
ATOM 9294 C C . PRO C 1 216 ? -71.393 -1.419 20.482 1.00 52.21 216 PRO A C 1
ATOM 9295 O O . PRO C 1 216 ? -71.839 -2.524 20.825 1.00 46.92 216 PRO A O 1
ATOM 9299 N N . LYS C 1 217 ? -70.539 -0.730 21.262 1.00 46.07 217 LYS A N 1
ATOM 9300 C CA . LYS C 1 217 ? -70.266 -1.300 22.571 1.00 47.66 217 LYS A CA 1
ATOM 9301 C C . LYS C 1 217 ? -71.527 -1.331 23.433 1.00 46.11 217 LYS A C 1
ATOM 9302 O O . LYS C 1 217 ? -71.800 -2.327 24.116 1.00 48.12 217 LYS A O 1
ATOM 9308 N N . LEU C 1 218 ? -72.327 -0.268 23.404 1.00 42.64 218 LEU A N 1
ATOM 9309 C CA . LEU C 1 218 ? -73.524 -0.257 24.234 1.00 42.22 218 LEU A CA 1
ATOM 9310 C C . LEU C 1 218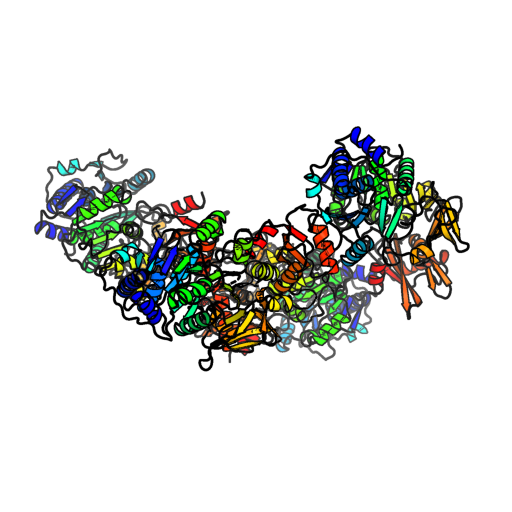 ? -74.534 -1.272 23.729 1.00 45.93 218 LEU A C 1
ATOM 9311 O O . LEU C 1 218 ? -75.315 -1.835 24.507 1.00 41.45 218 LEU A O 1
ATOM 9316 N N . LEU C 1 219 ? -74.544 -1.490 22.422 1.00 44.87 219 LEU A N 1
ATOM 9317 C CA . LEU C 1 219 ? -75.369 -2.535 21.850 1.00 42.88 219 LEU A CA 1
ATOM 9318 C C . LEU C 1 219 ? -74.910 -3.920 22.323 1.00 41.17 219 LEU A C 1
ATOM 9319 O O . LEU C 1 219 ? -75.730 -4.783 22.657 1.00 38.92 219 LEU A O 1
ATOM 9324 N N . ASN C 1 220 ? -73.601 -4.174 22.296 1.00 44.36 220 ASN A N 1
ATOM 9325 C CA . ASN C 1 220 ? -73.083 -5.463 22.755 1.00 43.96 220 ASN A CA 1
ATOM 9326 C C . ASN C 1 220 ? -73.458 -5.700 24.203 1.00 45.42 220 ASN A C 1
ATOM 9327 O O . ASN C 1 220 ? -73.978 -6.759 24.571 1.00 42.03 220 ASN A O 1
ATOM 9332 N N . GLU C 1 221 ? -73.248 -4.677 25.021 1.00 44.32 221 GLU A N 1
ATOM 9333 C CA . GLU C 1 221 ? -73.563 -4.735 26.434 1.00 46.98 221 GLU A CA 1
ATOM 9334 C C . GLU C 1 221 ? -75.036 -5.035 26.626 1.00 44.97 221 GLU A C 1
ATOM 9335 O O . GLU C 1 221 ? -75.413 -5.893 27.440 1.00 47.66 221 GLU A O 1
ATOM 9341 N N . MET C 1 222 ? -75.874 -4.387 25.817 1.00 47.66 222 MET A N 1
ATOM 9342 C CA . MET C 1 222 ? -77.307 -4.621 25.873 1.00 45.04 222 MET A CA 1
ATOM 9343 C C . MET C 1 222 ? -77.645 -6.065 25.493 1.00 39.23 222 MET A C 1
ATOM 9344 O O . MET C 1 222 ? -78.459 -6.701 26.155 1.00 43.72 222 MET A O 1
ATOM 9349 N N . LEU C 1 223 ? -77.041 -6.598 24.420 1.00 41.17 223 LEU A N 1
ATOM 9350 C CA . LEU C 1 223 ? -77.325 -7.979 23.991 1.00 43.31 223 LEU A CA 1
ATOM 9351 C C . LEU C 1 223 ? -76.797 -9.023 24.963 1.00 49.07 223 LEU A C 1
ATOM 9352 O O . LEU C 1 223 ? -77.384 -10.108 25.086 1.00 46.32 223 LEU A O 1
ATOM 9357 N N . THR C 1 224 ? -75.649 -8.748 25.596 1.00 48.79 224 THR A N 1
ATOM 9358 C CA . THR C 1 224 ? -75.064 -9.701 26.531 1.00 46.37 224 THR A CA 1
ATOM 9359 C C . THR C 1 224 ? -75.857 -9.735 27.817 1.00 47.64 224 THR A C 1
ATOM 9360 O O . THR C 1 224 ? -76.053 -10.806 28.402 1.00 48.79 224 THR A O 1
ATOM 9364 N N . ALA C 1 225 ? -76.400 -8.588 28.214 1.00 44.83 225 ALA A N 1
ATOM 9365 C CA . ALA C 1 225 ? -77.151 -8.543 29.455 1.00 43.00 225 ALA A CA 1
ATOM 9366 C C . ALA C 1 225 ? -78.476 -9.281 29.337 1.00 42.67 225 ALA A C 1
ATOM 9367 O O . ALA C 1 225 ? -78.989 -9.761 30.350 1.00 43.99 225 ALA A O 1
ATOM 9369 N N . THR C 1 226 ? -79.069 -9.357 28.142 1.00 38.08 226 THR A N 1
ATOM 9370 C CA . THR C 1 226 ? -80.335 -10.078 27.973 1.00 42.28 226 THR A CA 1
ATOM 9371 C C . THR C 1 226 ? -80.195 -11.019 26.786 1.00 47.24 226 THR A C 1
ATOM 9372 O O . THR C 1 226 ? -79.906 -10.552 25.667 1.00 49.73 226 THR A O 1
ATOM 9376 N N . PRO C 1 227 ? -80.398 -12.334 26.949 1.00 48.71 227 PRO A N 1
ATOM 9377 C CA . PRO C 1 227 ? -80.363 -13.218 25.761 1.00 44.55 227 PRO A CA 1
ATOM 9378 C C . PRO C 1 227 ? -81.611 -13.085 24.894 1.00 45.78 227 PRO A C 1
ATOM 9379 O O . PRO C 1 227 ? -82.654 -13.664 25.220 1.00 46.56 227 PRO A O 1
ATOM 9383 N N . ILE C 1 228 ? -81.506 -12.360 23.765 1.00 45.18 228 ILE A N 1
ATOM 9384 C CA . ILE C 1 228 ? -82.668 -12.102 22.911 1.00 40.08 228 ILE A CA 1
ATOM 9385 C C . ILE C 1 228 ? -83.071 -13.371 22.161 1.00 40.75 228 ILE A C 1
ATOM 9386 O O . ILE C 1 228 ? -82.215 -14.090 21.633 1.00 40.29 228 ILE A O 1
ATOM 9391 N N . ASN C 1 229 ? -84.388 -13.633 22.074 1.00 33.54 229 ASN A N 1
ATOM 9392 C CA . ASN C 1 229 ? -84.932 -14.737 21.285 1.00 35.28 229 ASN A CA 1
ATOM 9393 C C . ASN C 1 229 ? -85.528 -14.302 19.951 1.00 36.02 229 ASN A C 1
ATOM 9394 O O . ASN C 1 229 ? -85.337 -14.997 18.950 1.00 38.23 229 ASN A O 1
ATOM 9399 N N . ILE C 1 230 ? -86.279 -13.200 19.913 1.00 31.77 230 ILE A N 1
ATOM 9400 C CA . ILE C 1 230 ? -86.960 -12.743 18.710 1.00 31.89 230 ILE A CA 1
ATOM 9401 C C . ILE C 1 230 ? -86.553 -11.295 18.430 1.00 40.44 230 ILE A C 1
ATOM 9402 O O . ILE C 1 230 ? -86.556 -10.443 19.330 1.00 39.99 230 ILE A O 1
ATOM 9407 N N . TRP C 1 231 ? -86.209 -11.026 17.180 1.00 36.39 231 TRP A N 1
ATOM 9408 C CA . TRP C 1 231 ? -85.551 -9.798 16.764 1.00 34.93 231 TRP A CA 1
ATOM 9409 C C . TRP C 1 231 ? -86.369 -9.182 15.625 1.00 35.20 231 TRP A C 1
ATOM 9410 O O . TRP C 1 231 ? -86.546 -9.818 14.578 1.00 37.55 231 TRP A O 1
ATOM 9421 N N . VAL C 1 232 ? -86.890 -7.973 15.836 1.00 33.70 232 VAL A N 1
ATOM 9422 C CA . VAL C 1 232 ? -87.623 -7.211 14.816 1.00 31.04 232 VAL A CA 1
ATOM 9423 C C . VAL C 1 232 ? -86.781 -6.006 14.467 1.00 32.56 232 VAL A C 1
ATOM 9424 O O . VAL C 1 232 ? -86.475 -5.201 15.346 1.00 35.80 232 VAL A O 1
ATOM 9428 N N . SER C 1 233 ? -86.440 -5.840 13.191 1.00 34.58 233 SER A N 1
ATOM 9429 C CA . SER C 1 233 ? -85.557 -4.735 12.829 1.00 33.13 233 SER A CA 1
ATOM 9430 C C . SER C 1 233 ? -85.624 -4.467 11.327 1.00 32.36 233 SER A C 1
ATOM 9431 O O . SER C 1 233 ? -86.111 -5.299 10.549 1.00 33.46 233 SER A O 1
ATOM 9434 N N . THR C 1 234 ? -85.090 -3.305 10.927 1.00 25.27 234 THR A N 1
ATOM 9435 C CA . THR C 1 234 ? -84.840 -3.023 9.520 1.00 25.01 234 THR A CA 1
ATOM 9436 C C . THR C 1 234 ? -83.711 -3.909 8.995 1.00 29.83 234 THR A C 1
ATOM 9437 O O . THR C 1 234 ? -82.869 -4.387 9.767 1.00 31.59 234 THR A O 1
ATOM 9441 N N . PRO C 1 235 ? -83.665 -4.135 7.678 1.00 24.32 235 PRO A N 1
ATOM 9442 C CA . PRO C 1 235 ? -82.493 -4.798 7.084 1.00 26.23 235 PRO A CA 1
ATOM 9443 C C . PRO C 1 235 ? -81.163 -4.104 7.328 1.00 30.82 235 PRO A C 1
ATOM 9444 O O . PRO C 1 235 ? -80.156 -4.783 7.545 1.00 31.32 235 PRO A O 1
ATOM 9448 N N . SER C 1 236 ? -81.112 -2.775 7.287 1.00 30.48 236 SER A N 1
ATOM 9449 C CA . SER C 1 236 ? -79.826 -2.111 7.453 1.00 31.86 236 SER A CA 1
ATOM 9450 C C . SER C 1 236 ? -79.280 -2.311 8.859 1.00 32.44 236 SER A C 1
ATOM 9451 O O . SER C 1 236 ? -78.063 -2.473 9.044 1.00 31.92 236 SER A O 1
ATOM 9454 N N . PHE C 1 237 ? -80.156 -2.268 9.866 1.00 28.59 237 PHE A N 1
ATOM 9455 C CA . PHE C 1 237 ? -79.700 -2.560 11.218 1.00 32.19 237 PHE A CA 1
ATOM 9456 C C . PHE C 1 237 ? -79.129 -3.973 11.298 1.00 39.47 237 PHE A C 1
ATOM 9457 O O . PHE C 1 237 ? -78.061 -4.195 11.878 1.00 38.26 237 PHE A O 1
ATOM 9465 N N . MET C 1 238 ? -79.804 -4.937 10.676 1.00 33.14 238 MET A N 1
ATOM 9466 C CA . MET C 1 238 ? -79.237 -6.266 10.626 1.00 35.28 238 MET A CA 1
ATOM 9467 C C . MET C 1 238 ? -77.881 -6.237 9.932 1.00 37.96 238 MET A C 1
ATOM 9468 O O . MET C 1 238 ? -76.944 -6.934 10.350 1.00 41.43 238 MET A O 1
ATOM 9473 N N . GLU C 1 239 ? -77.757 -5.429 8.874 1.00 34.50 239 GLU A N 1
ATOM 9474 C CA . GLU C 1 239 ? -76.494 -5.322 8.150 1.00 34.58 239 GLU A CA 1
ATOM 9475 C C . GLU C 1 239 ? -75.369 -4.887 9.075 1.00 37.87 239 GLU A C 1
ATOM 9476 O O . GLU C 1 239 ? -74.292 -5.499 9.085 1.00 42.79 239 GLU A O 1
ATOM 9482 N N . MET C 1 240 ? -75.624 -3.858 9.895 1.00 37.96 240 MET A N 1
ATOM 9483 C CA . MET C 1 240 ? -74.623 -3.336 10.831 1.00 37.48 240 MET A CA 1
ATOM 9484 C C . MET C 1 240 ? -74.326 -4.341 11.936 1.00 41.10 240 MET A C 1
ATOM 9485 O O . MET C 1 240 ? -73.162 -4.571 12.288 1.00 45.73 240 MET A O 1
ATOM 9490 N N . CYS C 1 241 ? -75.357 -4.978 12.475 1.00 42.41 241 CYS A N 1
ATOM 9491 C CA . CYS C 1 241 ? -75.113 -5.949 13.532 1.00 42.60 241 CYS A CA 1
ATOM 9492 C C . CYS C 1 241 ? -74.404 -7.176 13.014 1.00 38.97 241 CYS A C 1
ATOM 9493 O O . CYS C 1 241 ? -73.863 -7.925 13.827 1.00 42.88 241 CYS A O 1
ATOM 9496 N N . LEU C 1 242 ? -74.409 -7.418 11.693 1.00 41.88 242 LEU A N 1
ATOM 9497 C CA . LEU C 1 242 ? -73.609 -8.530 11.165 1.00 48.86 242 LEU A CA 1
ATOM 9498 C C . LEU C 1 242 ? -72.115 -8.254 11.236 1.00 45.07 242 LEU A C 1
ATOM 9499 O O . LEU C 1 242 ? -71.333 -9.175 11.000 1.00 39.93 242 LEU A O 1
ATOM 9504 N N . LEU C 1 243 ? -71.710 -7.011 11.536 1.00 46.77 243 LEU A N 1
ATOM 9505 C CA . LEU C 1 243 ? -70.315 -6.670 11.797 1.00 46.85 243 LEU A CA 1
ATOM 9506 C C . LEU C 1 243 ? -69.886 -7.015 13.218 1.00 48.71 243 LEU A C 1
ATOM 9507 O O . LEU C 1 243 ? -68.744 -6.734 13.596 1.00 54.90 243 LEU A O 1
ATOM 9512 N N . LEU C 1 244 ? -70.786 -7.571 14.020 1.00 46.42 244 LEU A N 1
ATOM 9513 C CA . LEU C 1 244 ? -70.435 -8.099 15.328 1.00 49.63 244 LEU A CA 1
ATOM 9514 C C . LEU C 1 244 ? -70.041 -9.557 15.161 1.00 51.51 244 LEU A C 1
ATOM 9515 O O . LEU C 1 244 ? -70.929 -10.403 14.966 1.00 50.70 244 LEU A O 1
ATOM 9520 N N . PRO C 1 245 ? -68.752 -9.913 15.261 1.00 52.52 245 PRO A N 1
ATOM 9521 C CA . PRO C 1 245 ? -68.348 -11.276 14.881 1.00 49.61 245 PRO A CA 1
ATOM 9522 C C . PRO C 1 245 ? -68.911 -12.346 15.801 1.00 45.51 245 PRO A C 1
ATOM 9523 O O . PRO C 1 245 ? -69.079 -13.488 15.361 1.00 50.00 245 PRO A O 1
ATOM 9527 N N . THR C 1 246 ? -69.230 -11.992 17.046 1.00 51.25 246 THR A N 1
ATOM 9528 C CA . THR C 1 246 ? -69.754 -12.865 18.098 1.00 48.81 246 THR A CA 1
ATOM 9529 C C . THR C 1 246 ? -71.226 -13.244 17.926 1.00 50.63 246 THR A C 1
ATOM 9530 O O . THR C 1 246 ? -71.702 -14.162 18.604 1.00 47.73 246 THR A O 1
ATOM 9534 N N . LEU C 1 247 ? -71.962 -12.567 17.053 1.00 50.66 247 LEU A N 1
ATOM 9535 C CA . LEU C 1 247 ? -73.410 -12.751 16.946 1.00 49.43 247 LEU A CA 1
ATOM 9536 C C . LEU C 1 247 ? -73.678 -13.874 15.941 1.00 50.83 247 LEU A C 1
ATOM 9537 O O . LEU C 1 247 ? -73.866 -13.649 14.742 1.00 48.41 247 LEU A O 1
ATOM 9542 N N . ASN C 1 248 ? -73.647 -15.110 16.426 1.00 48.87 248 ASN A N 1
ATOM 9543 C CA . ASN C 1 248 ? -73.967 -16.264 15.609 1.00 43.17 248 ASN A CA 1
ATOM 9544 C C . ASN C 1 248 ? -74.701 -17.246 16.505 1.00 46.92 248 ASN A C 1
ATOM 9545 O O . ASN C 1 248 ? -74.853 -17.009 17.706 1.00 46.14 248 ASN A O 1
ATOM 9550 N N . GLU C 1 249 ? -75.211 -18.327 15.903 1.00 45.12 249 GLU A N 1
ATOM 9551 C CA . GLU C 1 249 ? -75.992 -19.286 16.674 1.00 44.12 249 GLU A CA 1
ATOM 9552 C C . GLU C 1 249 ? -75.135 -20.009 17.702 1.00 51.90 249 GLU A C 1
ATOM 9553 O O . GLU C 1 249 ? -75.605 -20.309 18.806 1.00 53.57 249 GLU A O 1
ATOM 9559 N N . GLU C 1 250 ? -73.882 -20.315 17.370 1.00 55.78 250 GLU A N 1
ATOM 9560 C CA . GLU C 1 250 ? -73.067 -21.046 18.337 1.00 57.44 250 GLU A CA 1
ATOM 9561 C C . GLU C 1 250 ? -72.672 -20.177 19.533 1.00 50.70 250 GLU A C 1
ATOM 9562 O O . GLU C 1 250 ? -72.532 -20.701 20.643 1.00 54.25 250 GLU A O 1
ATOM 9568 N N . GLN C 1 251 ? -72.428 -18.874 19.336 1.00 41.90 251 GLN A N 1
ATOM 9569 C CA . GLN C 1 251 ? -72.072 -17.982 20.449 1.00 44.35 251 GLN A CA 1
ATOM 9570 C C . GLN C 1 251 ? -73.238 -17.213 21.042 1.00 42.05 251 GLN A C 1
ATOM 9571 O O . GLN C 1 251 ? -73.042 -16.512 22.031 1.00 41.79 251 GLN A O 1
ATOM 9577 N N . TYR C 1 252 ? -74.420 -17.281 20.452 1.00 45.03 252 TYR A N 1
ATOM 9578 C CA . TYR C 1 252 ? -75.553 -16.519 20.946 1.00 43.71 252 TYR A CA 1
ATOM 9579 C C . TYR C 1 252 ? -76.814 -17.323 20.640 1.00 41.93 252 TYR A C 1
ATOM 9580 O O . TYR C 1 252 ? -77.658 -16.928 19.855 1.00 45.94 252 TYR A O 1
ATOM 9589 N N . GLY C 1 253 ? -76.961 -18.478 21.272 1.00 41.60 253 GLY A N 1
ATOM 9590 C CA . GLY C 1 253 ? -77.997 -19.428 20.899 1.00 37.72 253 GLY A CA 1
ATOM 9591 C C . GLY C 1 253 ? -79.405 -19.037 21.293 1.00 39.73 253 GLY A C 1
ATOM 9592 O O . GLY C 1 253 ? -80.352 -19.689 20.847 1.00 38.68 253 GLY A O 1
ATOM 9593 N N . SER C 1 254 ? -79.578 -17.995 22.108 1.00 43.08 254 SER A N 1
ATOM 9594 C CA . SER C 1 254 ? -80.939 -17.584 22.456 1.00 43.42 254 SER A CA 1
ATOM 9595 C C . SER C 1 254 ? -81.724 -17.147 21.226 1.00 41.02 254 SER A C 1
ATOM 9596 O O . SER C 1 254 ? -82.954 -17.295 21.179 1.00 36.80 254 SER A O 1
ATOM 9599 N N . LEU C 1 255 ? -81.022 -16.649 20.220 1.00 37.35 255 LEU A N 1
ATOM 9600 C CA . LEU C 1 255 ? -81.618 -15.911 19.121 1.00 38.89 255 LEU A CA 1
ATOM 9601 C C . LEU C 1 255 ? -81.949 -16.879 17.997 1.00 38.82 255 LEU A C 1
ATOM 9602 O O . LEU C 1 255 ? -81.048 -17.374 17.315 1.00 39.66 255 LEU A O 1
ATOM 9607 N N . ASN C 1 256 ? -83.252 -17.114 17.769 1.00 41.93 256 ASN A N 1
ATOM 9608 C CA . ASN C 1 256 ? -83.647 -18.121 16.792 1.00 41.33 256 ASN A CA 1
ATOM 9609 C C . ASN C 1 256 ? -84.811 -17.661 15.912 1.00 40.46 256 ASN A C 1
ATOM 9610 O O . ASN C 1 256 ? -85.435 -18.490 15.246 1.00 43.31 256 ASN A O 1
ATOM 9615 N N . GLU C 1 257 ? -85.142 -16.377 15.895 1.00 41.08 257 GLU A N 1
ATOM 9616 C CA . GLU C 1 257 ? -86.201 -15.907 15.010 1.00 36.11 257 GLU A CA 1
ATOM 9617 C C . GLU C 1 257 ? -85.942 -14.450 14.671 1.00 35.60 257 GLU A C 1
ATOM 9618 O O . GLU C 1 257 ? -85.613 -13.664 15.567 1.00 39.20 257 GLU A O 1
ATOM 9624 N N . PHE C 1 258 ? -86.127 -14.080 13.390 1.00 34.32 258 PHE A N 1
ATOM 9625 C CA . PHE C 1 258 ? -85.951 -12.695 12.934 1.00 38.23 258 PHE A CA 1
ATOM 9626 C C . PHE C 1 258 ? -87.148 -12.224 12.114 1.00 35.65 258 PHE A C 1
ATOM 9627 O O . PHE C 1 258 ? -87.700 -12.980 11.312 1.00 36.41 258 PHE A O 1
ATOM 9635 N N . PHE C 1 259 ? -87.510 -10.954 12.270 1.00 33.41 259 PHE A N 1
ATOM 9636 C CA . PHE C 1 259 ? -88.509 -10.308 11.415 1.00 34.18 259 PHE A CA 1
ATOM 9637 C C . PHE C 1 259 ? -87.908 -9.055 10.803 1.00 32.63 259 PHE A C 1
ATOM 9638 O O . PHE C 1 259 ? -87.442 -8.173 11.534 1.00 34.39 259 PHE A O 1
ATOM 9646 N N . PHE C 1 260 ? -87.924 -8.962 9.473 1.00 31.12 260 PHE A N 1
ATOM 9647 C CA . PHE C 1 260 ? -87.442 -7.764 8.790 1.00 31.70 260 PHE A CA 1
ATOM 9648 C C . PHE C 1 260 ? -88.539 -7.114 7.968 1.00 35.15 260 PHE A C 1
ATOM 9649 O O . PHE C 1 260 ? -89.361 -7.804 7.340 1.00 36.63 260 PHE A O 1
ATOM 9657 N N . CYS C 1 261 ? -88.535 -5.781 7.981 1.00 29.69 261 CYS A N 1
ATOM 9658 C CA . CYS C 1 261 ? -89.511 -4.976 7.259 1.00 27.93 261 CYS A CA 1
ATOM 9659 C C . CYS C 1 261 ? -88.862 -3.630 6.983 1.00 30.51 261 CYS A C 1
ATOM 9660 O O . CYS C 1 261 ? -87.824 -3.296 7.565 1.00 30.84 261 CYS A O 1
ATOM 9663 N N . GLY C 1 262 ? -89.449 -2.875 6.045 1.00 32.71 262 GLY A N 1
ATOM 9664 C CA . GLY C 1 262 ? -89.082 -1.501 5.826 1.00 28.36 262 GLY A CA 1
ATOM 9665 C C . GLY C 1 262 ? -88.182 -1.252 4.625 1.00 31.76 262 GLY A C 1
ATOM 9666 O O . GLY C 1 262 ? -88.285 -0.189 4.012 1.00 30.78 262 GLY A O 1
ATOM 9667 N N . GLU C 1 263 ? -87.304 -2.205 4.273 1.00 33.65 263 GLU A N 1
ATOM 9668 C CA . GLU C 1 263 ? -86.364 -2.057 3.163 1.00 33.49 263 GLU A CA 1
ATOM 9669 C C . GLU C 1 263 ? -86.184 -3.378 2.441 1.00 35.49 263 GLU A C 1
ATOM 9670 O O . GLU C 1 263 ? -86.575 -4.433 2.944 1.00 40.93 263 GLU A O 1
ATOM 9676 N N . ILE C 1 264 ? -85.574 -3.301 1.245 1.00 34.17 264 ILE A N 1
ATOM 9677 C CA . ILE C 1 264 ? -85.093 -4.480 0.521 1.00 33.68 264 ILE A CA 1
ATOM 9678 C C . ILE C 1 264 ? -84.231 -5.309 1.459 1.00 35.52 264 ILE A C 1
ATOM 9679 O O . ILE C 1 264 ? -83.313 -4.778 2.106 1.00 38.51 264 ILE A O 1
ATOM 9684 N N . LEU C 1 265 ? -84.532 -6.601 1.587 1.00 35.04 265 LEU A N 1
ATOM 9685 C CA . LEU C 1 265 ? -83.661 -7.507 2.327 1.00 32.86 265 LEU A CA 1
ATOM 9686 C C . LEU C 1 265 ? -82.594 -8.052 1.372 1.00 36.92 265 LEU A C 1
ATOM 9687 O O . LEU C 1 265 ? -82.917 -8.885 0.506 1.00 31.01 265 LEU A O 1
ATOM 9692 N N . PRO C 1 266 ? -81.334 -7.581 1.463 1.00 34.46 266 PRO A N 1
ATOM 9693 C CA . PRO C 1 266 ? -80.307 -8.005 0.505 1.00 23.83 266 PRO A CA 1
ATOM 9694 C C . PRO C 1 266 ? -80.076 -9.491 0.578 1.00 30.53 266 PRO A C 1
ATOM 9695 O O . PRO C 1 266 ? -80.184 -10.091 1.651 1.00 34.44 266 PRO A O 1
ATOM 9699 N N . HIS C 1 267 ? -79.845 -10.103 -0.591 1.00 31.43 267 HIS A N 1
ATOM 9700 C CA . HIS C 1 267 ? -79.550 -11.531 -0.607 1.00 30.02 267 HIS A CA 1
ATOM 9701 C C . HIS C 1 267 ? -78.322 -11.821 0.245 1.00 28.69 267 HIS A C 1
ATOM 9702 O O . HIS C 1 267 ? -78.375 -12.668 1.126 1.00 34.70 267 HIS A O 1
ATOM 9709 N N . ARG C 1 268 ? -77.229 -11.072 0.043 1.00 28.99 268 ARG A N 1
ATOM 9710 C CA . ARG C 1 268 ? -75.965 -11.317 0.748 1.00 28.08 268 ARG A CA 1
ATOM 9711 C C . ARG C 1 268 ? -76.141 -11.301 2.266 1.00 29.13 268 ARG A C 1
ATOM 9712 O O . ARG C 1 268 ? -75.632 -12.172 2.985 1.00 34.30 268 ARG A O 1
ATOM 9720 N N . ALA C 1 269 ? -76.867 -10.311 2.769 1.00 28.18 269 ALA A N 1
ATOM 9721 C CA . ALA C 1 269 ? -77.091 -10.205 4.202 1.00 28.28 269 ALA A CA 1
ATOM 9722 C C . ALA C 1 269 ? -77.913 -11.387 4.723 1.00 30.71 269 ALA A C 1
ATOM 9723 O O . ALA C 1 269 ? -77.582 -11.970 5.767 1.00 31.35 269 ALA A O 1
ATOM 9725 N N . ALA C 1 270 ? -79.002 -11.743 4.018 1.00 27.27 270 ALA A N 1
ATOM 9726 C CA . ALA C 1 270 ? -79.786 -12.928 4.397 1.00 31.86 270 ALA A CA 1
ATOM 9727 C C . ALA C 1 270 ? -78.947 -14.203 4.366 1.00 30.87 270 ALA A C 1
ATOM 9728 O O . ALA C 1 270 ? -79.080 -15.052 5.253 1.00 40.50 270 ALA A O 1
ATOM 9730 N N . LYS C 1 271 ? -78.076 -14.351 3.362 1.00 29.00 271 LYS A N 1
ATOM 9731 C CA . LYS C 1 271 ? -77.206 -15.523 3.252 1.00 36.58 271 LYS A CA 1
ATOM 9732 C C . LYS C 1 271 ? -76.268 -15.631 4.449 1.00 34.87 271 LYS A C 1
ATOM 9733 O O . LYS C 1 271 ? -76.092 -16.713 5.020 1.00 43.17 271 LYS A O 1
ATOM 9739 N N . ALA C 1 272 ? -75.681 -14.512 4.867 1.00 37.89 272 ALA A N 1
ATOM 9740 C CA . ALA C 1 272 ? -74.859 -14.525 6.076 1.00 36.85 272 ALA A CA 1
ATOM 9741 C C . ALA C 1 272 ? -75.680 -14.899 7.302 1.00 39.72 272 ALA A C 1
ATOM 9742 O O . ALA C 1 272 ? -75.211 -15.652 8.164 1.00 41.02 272 ALA A O 1
ATOM 9744 N N . LEU C 1 273 ? -76.914 -14.390 7.390 1.00 35.15 273 LEU A N 1
ATOM 9745 C CA . LEU C 1 273 ? -77.732 -14.626 8.576 1.00 33.63 273 LEU A CA 1
ATOM 9746 C C . LEU C 1 273 ? -78.154 -16.071 8.697 1.00 39.34 273 LEU A C 1
ATOM 9747 O O . LEU C 1 273 ? -78.160 -16.630 9.799 1.00 40.26 273 LEU A O 1
ATOM 9752 N N . VAL C 1 274 ? -78.593 -16.672 7.594 1.00 44.18 274 VAL A N 1
ATOM 9753 C CA . VAL C 1 274 ? -78.862 -18.104 7.602 1.00 41.76 274 VAL A CA 1
ATOM 9754 C C . VAL C 1 274 ? -77.594 -18.869 7.952 1.00 43.42 274 VAL A C 1
ATOM 9755 O O . VAL C 1 274 ? -77.609 -19.788 8.780 1.00 45.37 274 VAL A O 1
ATOM 9759 N N . SER C 1 275 ? -76.463 -18.456 7.378 1.00 41.14 275 SER A N 1
ATOM 9760 C CA . SER C 1 275 ? -75.226 -19.171 7.649 1.00 44.29 275 SER A CA 1
ATOM 9761 C C . SER C 1 275 ? -74.909 -19.145 9.139 1.00 44.15 275 SER A C 1
ATOM 9762 O O . SER C 1 275 ? -74.547 -20.171 9.726 1.00 46.58 275 SER A O 1
ATOM 9765 N N . ARG C 1 276 ? -75.074 -17.993 9.772 1.00 42.58 276 ARG A N 1
ATOM 9766 C CA . ARG C 1 276 ? -74.710 -17.830 11.172 1.00 44.52 276 ARG A CA 1
ATOM 9767 C C . ARG C 1 276 ? -75.782 -18.316 12.146 1.00 40.88 276 ARG A C 1
ATOM 9768 O O . ARG C 1 276 ? -75.458 -18.609 13.302 1.00 42.95 276 ARG A O 1
ATOM 9776 N N . PHE C 1 277 ? -77.037 -18.422 11.710 1.00 41.99 277 PHE A N 1
ATOM 9777 C CA . PHE C 1 277 ? -78.142 -18.916 12.534 1.00 39.37 277 PHE A CA 1
ATOM 9778 C C . PHE C 1 277 ? -78.905 -19.960 11.728 1.00 44.23 277 PHE A C 1
ATOM 9779 O O . PHE C 1 277 ? -80.033 -19.721 11.269 1.00 38.84 277 PHE A O 1
ATOM 9787 N N . PRO C 1 278 ? -78.307 -21.149 11.548 1.00 47.95 278 PRO A N 1
ATOM 9788 C CA . PRO C 1 278 ? -78.899 -22.160 10.644 1.00 45.75 278 PRO A CA 1
ATOM 9789 C C . PRO C 1 278 ? -80.275 -22.662 11.064 1.00 41.38 278 PRO A C 1
ATOM 9790 O O . PRO C 1 278 ? -80.998 -23.226 10.231 1.00 36.22 278 PRO A O 1
ATOM 9794 N N . SER C 1 279 ? -80.667 -22.463 12.317 1.00 39.26 279 SER A N 1
ATOM 9795 C CA . SER C 1 279 ? -81.954 -22.910 12.824 1.00 41.06 279 SER A CA 1
ATOM 9796 C C . SER C 1 279 ? -82.970 -21.789 13.016 1.00 45.51 279 SER A C 1
ATOM 9797 O O . SER C 1 279 ? -84.113 -22.068 13.413 1.00 40.11 279 SER A O 1
ATOM 9800 N N . ALA C 1 280 ? -82.592 -20.533 12.779 1.00 45.02 280 ALA A N 1
ATOM 9801 C CA . ALA C 1 280 ? -83.503 -19.439 13.071 1.00 38.25 280 ALA A CA 1
ATOM 9802 C C . ALA C 1 280 ? -84.592 -19.361 12.023 1.00 35.47 280 ALA A C 1
ATOM 9803 O O . ALA C 1 280 ? -84.373 -19.639 10.844 1.00 33.76 280 ALA A O 1
ATOM 9805 N N . THR C 1 281 ? -85.782 -18.974 12.465 1.00 34.12 281 THR A N 1
ATOM 9806 C CA . THR C 1 281 ? -86.866 -18.669 11.544 1.00 32.89 281 THR A CA 1
ATOM 9807 C C . THR C 1 281 ? -86.715 -17.204 11.153 1.00 34.35 281 THR A C 1
ATOM 9808 O O . THR C 1 281 ? -86.817 -16.311 12.002 1.00 36.47 281 THR A O 1
ATOM 9812 N N . ILE C 1 282 ? -86.436 -16.963 9.876 1.00 26.87 282 ILE A N 1
ATOM 9813 C CA . ILE C 1 282 ? -86.186 -15.622 9.357 1.00 34.54 282 ILE A CA 1
ATOM 9814 C C . ILE C 1 282 ? -87.325 -15.257 8.411 1.00 34.98 282 ILE A C 1
ATOM 9815 O O . ILE C 1 282 ? -87.528 -15.917 7.380 1.00 34.01 282 ILE A O 1
ATOM 9820 N N . TYR C 1 283 ? -88.018 -14.168 8.708 1.00 31.76 283 TYR A N 1
ATOM 9821 C CA . TYR C 1 283 ? -89.088 -13.685 7.840 1.00 35.09 283 TYR A CA 1
ATOM 9822 C C . TYR C 1 283 ? -88.661 -12.411 7.116 1.00 31.40 283 TYR A C 1
ATOM 9823 O O . TYR C 1 283 ? -88.092 -11.500 7.727 1.00 32.28 283 TYR A O 1
ATOM 9832 N N . ASN C 1 284 ? -88.876 -12.377 5.806 1.00 33.42 284 ASN A N 1
ATOM 9833 C CA . ASN C 1 284 ? -88.909 -11.119 5.073 1.00 36.29 284 ASN A CA 1
ATOM 9834 C C . ASN C 1 284 ? -90.366 -10.654 5.059 1.00 36.55 284 ASN A C 1
ATOM 9835 O O . ASN C 1 284 ? -91.284 -11.448 4.799 1.00 32.00 284 ASN A O 1
ATOM 9840 N N . THR C 1 285 ? -90.594 -9.398 5.404 1.00 33.06 285 THR A N 1
ATOM 9841 C CA . THR C 1 285 ? -91.946 -8.882 5.310 1.00 37.90 285 THR A CA 1
ATOM 9842 C C . THR C 1 285 ? -91.924 -7.559 4.583 1.00 35.52 285 THR A C 1
ATOM 9843 O O . THR C 1 285 ? -90.933 -6.821 4.622 1.00 37.52 285 THR A O 1
ATOM 9847 N N . TYR C 1 286 ? -93.028 -7.267 3.913 1.00 37.80 286 TYR A N 1
ATOM 9848 C CA . TYR C 1 286 ? -93.173 -5.981 3.247 1.00 32.31 286 TYR A CA 1
ATOM 9849 C C . TYR C 1 286 ? -94.514 -5.371 3.597 1.00 32.65 286 TYR A C 1
ATOM 9850 O O . TYR C 1 286 ? -95.537 -6.072 3.710 1.00 34.87 286 TYR A O 1
ATOM 9859 N N . GLY C 1 287 ? -94.497 -4.047 3.692 1.00 33.17 287 GLY A N 1
ATOM 9860 C CA . GLY C 1 287 ? -95.692 -3.264 3.840 1.00 33.39 287 GLY A CA 1
ATOM 9861 C C . GLY C 1 287 ? -95.438 -1.784 4.037 1.00 30.73 287 GLY A C 1
ATOM 9862 O O . GLY C 1 287 ? -94.388 -1.349 4.521 1.00 30.38 287 GLY A O 1
ATOM 9863 N N . PRO C 1 288 ? -96.421 -0.981 3.645 1.00 32.78 288 PRO A N 1
ATOM 9864 C CA . PRO C 1 288 ? -96.375 0.452 3.934 1.00 31.55 288 PRO A CA 1
ATOM 9865 C C . PRO C 1 288 ? -97.131 0.822 5.206 1.00 29.33 288 PRO A C 1
ATOM 9866 O O . PRO C 1 288 ? -98.062 0.131 5.605 1.00 31.87 288 PRO A O 1
ATOM 9870 N N . THR C 1 289 ? -96.800 1.957 5.809 1.00 32.06 289 THR A N 1
ATOM 9871 C CA . THR C 1 289 ? -97.523 2.392 7.000 1.00 34.61 289 THR A CA 1
ATOM 9872 C C . THR C 1 289 ? -99.023 2.427 6.742 1.00 32.94 289 THR A C 1
ATOM 9873 O O . THR C 1 289 ? -99.822 2.068 7.617 1.00 32.60 289 THR A O 1
ATOM 9877 N N . GLU C 1 290 ? -99.415 2.799 5.520 1.00 27.01 290 GLU A N 1
ATOM 9878 C CA . GLU C 1 290 ? -100.810 2.939 5.166 1.00 28.48 290 GLU A CA 1
ATOM 9879 C C . GLU C 1 290 ? -101.564 1.616 5.169 1.00 29.92 290 GLU A C 1
ATOM 9880 O O . GLU C 1 290 ? -102.788 1.646 5.032 1.00 28.11 290 GLU A O 1
ATOM 9886 N N . ALA C 1 291 ? -100.900 0.469 5.365 1.00 29.00 291 ALA A N 1
ATOM 9887 C CA . ALA C 1 291 ? -101.628 -0.806 5.428 1.00 31.65 291 ALA A CA 1
ATOM 9888 C C . ALA C 1 291 ? -101.234 -1.615 6.666 1.00 33.52 291 ALA A C 1
ATOM 9889 O O . ALA C 1 291 ? -101.104 -2.852 6.624 1.00 29.10 291 ALA A O 1
ATOM 9891 N N . THR C 1 292 ? -101.081 -0.916 7.791 1.00 32.67 292 THR A N 1
ATOM 9892 C CA . THR C 1 292 ? -100.767 -1.506 9.095 1.00 33.84 292 THR A CA 1
ATOM 9893 C C . THR C 1 292 ? -99.519 -2.402 9.007 1.00 30.07 292 THR A C 1
ATOM 9894 O O . THR C 1 292 ? -99.589 -3.623 8.968 1.00 31.32 292 THR A O 1
ATOM 9898 N N . VAL C 1 293 ? -98.373 -1.719 8.909 1.00 33.76 293 VAL A N 1
ATOM 9899 C CA . VAL C 1 293 ? -97.007 -2.201 9.167 1.00 34.99 293 VAL A CA 1
ATOM 9900 C C . VAL C 1 293 ? -96.483 -3.119 8.062 1.00 35.69 293 VAL A C 1
ATOM 9901 O O . VAL C 1 293 ? -95.550 -2.762 7.328 1.00 35.35 293 VAL A O 1
ATOM 9905 N N . ALA C 1 294 ? -97.078 -4.301 7.920 1.00 33.51 294 ALA A N 1
ATOM 9906 C CA . ALA C 1 294 ? -96.681 -5.186 6.841 1.00 30.74 294 ALA A CA 1
ATOM 9907 C C . ALA C 1 294 ? -97.914 -5.943 6.382 1.00 32.90 294 ALA A C 1
ATOM 9908 O O . ALA C 1 294 ? -98.877 -6.110 7.138 1.00 33.85 294 ALA A O 1
ATOM 9910 N N . VAL C 1 295 ? -97.880 -6.401 5.130 1.00 33.09 295 VAL A N 1
ATOM 9911 C CA . VAL C 1 295 ? -98.991 -7.169 4.579 1.00 29.04 295 VAL A CA 1
ATOM 9912 C C . VAL C 1 295 ? -98.519 -8.424 3.854 1.00 34.51 295 VAL A C 1
ATOM 9913 O O . VAL C 1 295 ? -99.350 -9.208 3.374 1.00 32.52 295 VAL A O 1
ATOM 9917 N N . THR C 1 296 ? -97.196 -8.610 3.710 1.00 35.98 296 THR A N 1
ATOM 9918 C CA . THR C 1 296 ? -96.685 -9.883 3.196 1.00 32.61 296 THR A CA 1
ATOM 9919 C C . THR C 1 296 ? -95.553 -10.389 4.071 1.00 32.47 296 THR A C 1
ATOM 9920 O O . THR C 1 296 ? -94.817 -9.617 4.692 1.00 35.81 296 THR A O 1
ATOM 9924 N N . SER C 1 297 ? -95.350 -11.700 3.995 1.00 36.46 297 SER A N 1
ATOM 9925 C CA . SER C 1 297 ? -94.258 -12.374 4.679 1.00 36.04 297 SER A CA 1
ATOM 9926 C C . SER C 1 297 ? -93.815 -13.554 3.834 1.00 34.75 297 SER A C 1
ATOM 9927 O O . SER C 1 297 ? -94.564 -14.048 2.985 1.00 31.61 297 SER A O 1
ATOM 9930 N N . ILE C 1 298 ? -92.561 -13.963 4.060 1.00 34.42 298 ILE A N 1
ATOM 9931 C CA . ILE C 1 298 ? -91.971 -15.187 3.521 1.00 35.60 298 ILE A CA 1
ATOM 9932 C C . ILE C 1 298 ? -90.839 -15.646 4.438 1.00 34.41 298 ILE A C 1
ATOM 9933 O O . ILE C 1 298 ? -89.984 -14.847 4.831 1.00 31.51 298 ILE A O 1
ATOM 9938 N N . GLN C 1 299 ? -90.807 -16.923 4.790 1.00 32.88 299 GLN A N 1
ATOM 9939 C CA . GLN C 1 299 ? -89.688 -17.421 5.576 1.00 33.28 299 GLN A CA 1
ATOM 9940 C C . GLN C 1 299 ? -88.472 -17.675 4.688 1.00 35.87 299 GLN A C 1
ATOM 9941 O O . GLN C 1 299 ? -88.547 -18.437 3.718 1.00 35.83 299 GLN A O 1
ATOM 9947 N N . ILE C 1 300 ? -87.352 -17.039 5.011 1.00 32.01 300 ILE A N 1
ATOM 9948 C CA . ILE C 1 300 ? -86.147 -17.172 4.208 1.00 36.03 300 ILE A CA 1
ATOM 9949 C C . ILE C 1 300 ? -85.372 -18.391 4.689 1.00 40.44 300 ILE A C 1
ATOM 9950 O O . ILE C 1 300 ? -84.885 -18.427 5.826 1.00 36.19 300 ILE A O 1
ATOM 9955 N N . THR C 1 301 ? -85.259 -19.389 3.824 1.00 40.51 301 THR A N 1
ATOM 9956 C CA . THR C 1 301 ? -84.497 -20.589 4.100 1.00 40.61 301 THR A CA 1
ATOM 9957 C C . THR C 1 301 ? -83.348 -20.682 3.108 1.00 44.01 301 THR A C 1
ATOM 9958 O O . THR C 1 301 ? -83.257 -19.914 2.136 1.00 40.14 301 THR A O 1
ATOM 9962 N N . GLN C 1 302 ? -82.460 -21.638 3.376 1.00 44.11 302 GLN A N 1
ATOM 9963 C CA . GLN C 1 302 ? -81.408 -21.967 2.421 1.00 44.42 302 GLN A CA 1
ATOM 9964 C C . GLN C 1 302 ? -81.973 -22.208 1.030 1.00 44.19 302 GLN A C 1
ATOM 9965 O O . GLN C 1 302 ? -81.392 -21.787 0.022 1.00 42.06 302 GLN A O 1
ATOM 9971 N N . GLU C 1 303 ? -83.112 -22.889 0.967 1.00 45.00 303 GLU A N 1
ATOM 9972 C CA . GLU C 1 303 ? -83.765 -23.198 -0.296 1.00 45.19 303 GLU A CA 1
ATOM 9973 C C . GLU C 1 303 ? -84.256 -21.920 -0.958 1.00 41.54 303 GLU A C 1
ATOM 9974 O O . GLU C 1 303 ? -84.124 -21.749 -2.180 1.00 41.25 303 GLU A O 1
ATOM 9980 N N . ILE C 1 304 ? -84.820 -21.011 -0.162 1.00 37.42 304 ILE A N 1
ATOM 9981 C CA . ILE C 1 304 ? -85.233 -19.726 -0.715 1.00 40.59 304 ILE A CA 1
ATOM 9982 C C . ILE C 1 304 ? -84.032 -18.976 -1.283 1.00 36.94 304 ILE A C 1
ATOM 9983 O O . ILE C 1 304 ? -84.091 -18.465 -2.403 1.00 39.98 304 ILE A O 1
ATOM 9988 N N . LEU C 1 305 ? -82.907 -18.961 -0.553 1.00 32.88 305 LEU A N 1
ATOM 9989 C CA . LEU C 1 305 ? -81.700 -18.284 -1.032 1.00 37.31 305 LEU A CA 1
ATOM 9990 C C . LEU C 1 305 ? -81.205 -18.894 -2.333 1.00 40.95 305 LEU A C 1
ATOM 9991 O O . LEU C 1 305 ? -80.886 -18.178 -3.291 1.00 42.38 305 LEU A O 1
ATOM 9996 N N . ASP C 1 306 ? -81.120 -20.222 -2.373 1.00 42.72 306 ASP A N 1
ATOM 9997 C CA . ASP C 1 306 ? -80.619 -20.929 -3.546 1.00 42.88 306 ASP A CA 1
ATOM 9998 C C . ASP C 1 306 ? -81.532 -20.705 -4.730 1.00 40.49 306 ASP A C 1
ATOM 9999 O O . ASP C 1 306 ? -81.098 -20.733 -5.883 1.00 47.05 306 ASP A O 1
ATOM 10004 N N . GLN C 1 307 ? -82.801 -20.523 -4.469 1.00 46.06 307 GLN A N 1
ATOM 10005 C CA . GLN C 1 307 ? -83.737 -20.451 -5.567 1.00 45.32 307 GLN A CA 1
ATOM 10006 C C . GLN C 1 307 ? -83.935 -19.043 -6.102 1.00 38.54 307 GLN A C 1
ATOM 10007 O O . GLN C 1 307 ? -84.208 -18.901 -7.292 1.00 38.73 307 GLN A O 1
ATOM 10013 N N . TYR C 1 308 ? -83.742 -18.001 -5.290 1.00 45.20 308 TYR A N 1
ATOM 10014 C CA . TYR C 1 308 ? -84.104 -16.623 -5.660 1.00 40.45 308 TYR A CA 1
ATOM 10015 C C . TYR C 1 308 ? -82.937 -15.662 -5.501 1.00 42.35 308 TYR A C 1
ATOM 10016 O O . TYR C 1 308 ? -82.630 -15.253 -4.359 1.00 42.12 308 TYR A O 1
ATOM 10025 N N . PRO C 1 309 ? -82.320 -15.214 -6.593 1.00 43.22 309 PRO A N 1
ATOM 10026 C CA . PRO C 1 309 ? -81.187 -14.276 -6.462 1.00 42.56 309 PRO A CA 1
ATOM 10027 C C . PRO C 1 309 ? -81.596 -12.946 -5.854 1.00 39.57 309 PRO A C 1
ATOM 10028 O O . PRO C 1 309 ? -80.793 -12.284 -5.187 1.00 40.99 309 PRO A O 1
ATOM 10032 N N . THR C 1 310 ? -82.831 -12.533 -6.076 1.00 39.98 310 THR A N 1
ATOM 10033 C CA . THR C 1 310 ? -83.437 -11.424 -5.370 1.00 33.72 310 THR A CA 1
ATOM 10034 C C . THR C 1 310 ? -84.542 -11.997 -4.499 1.00 38.94 310 THR A C 1
ATOM 10035 O O . THR C 1 310 ? -85.318 -12.842 -4.956 1.00 40.45 310 THR A O 1
ATOM 10039 N N . LEU C 1 311 ? -84.559 -11.614 -3.231 1.00 41.02 311 LEU A N 1
ATOM 10040 C CA . LEU C 1 311 ? -85.523 -12.277 -2.360 1.00 36.47 311 LEU A CA 1
ATOM 10041 C C . LEU C 1 311 ? -86.928 -11.734 -2.619 1.00 41.48 311 LEU A C 1
ATOM 10042 O O . LEU C 1 311 ? -87.101 -10.531 -2.856 1.00 38.08 311 LEU A O 1
ATOM 10047 N N . PRO C 1 312 ? -87.924 -12.608 -2.616 1.00 36.97 312 PRO A N 1
ATOM 10048 C CA . PRO C 1 312 ? -89.320 -12.164 -2.638 1.00 39.73 312 PRO A CA 1
ATOM 10049 C C . PRO C 1 312 ? -89.708 -11.559 -1.302 1.00 35.56 312 PRO A C 1
ATOM 10050 O O . PRO C 1 312 ? -89.010 -11.718 -0.303 1.00 33.32 312 PRO A O 1
ATOM 10054 N N . VAL C 1 313 ? -90.846 -10.856 -1.293 1.00 34.98 313 VAL A N 1
ATOM 10055 C CA . VAL C 1 313 ? -91.440 -10.394 -0.041 1.00 30.92 313 VAL A CA 1
ATOM 10056 C C . VAL C 1 313 ? -92.620 -11.248 0.370 1.00 34.49 313 VAL A C 1
ATOM 10057 O O . VAL C 1 313 ? -93.177 -11.022 1.457 1.00 33.80 313 VAL A O 1
ATOM 10061 N N . GLY C 1 314 ? -93.029 -12.215 -0.466 1.00 33.89 314 GLY A N 1
ATOM 10062 C CA . GLY C 1 314 ? -93.901 -13.287 -0.016 1.00 30.17 314 GLY A CA 1
ATOM 10063 C C . GLY C 1 314 ? -95.374 -13.246 -0.376 1.00 31.32 314 GLY A C 1
ATOM 10064 O O . GLY C 1 314 ? -95.758 -12.879 -1.486 1.00 32.99 314 GLY A O 1
ATOM 10065 N N . VAL C 1 315 ? -96.208 -13.693 0.552 1.00 28.74 315 VAL A N 1
ATOM 10066 C CA . VAL C 1 315 ? -97.624 -13.904 0.298 1.00 31.15 315 VAL A CA 1
ATOM 10067 C C . VAL C 1 315 ? -98.424 -12.991 1.217 1.00 36.24 315 VAL A C 1
ATOM 10068 O O . VAL C 1 315 ? -97.946 -12.555 2.273 1.00 34.39 315 VAL A O 1
ATOM 10072 N N . GLU C 1 316 ? -99.639 -12.667 0.782 1.00 34.95 316 GLU A N 1
ATOM 10073 C CA . GLU C 1 316 ? -100.489 -11.717 1.488 1.00 36.46 316 GLU A CA 1
ATOM 10074 C C . GLU C 1 316 ? -101.075 -12.328 2.764 1.00 39.21 316 GLU A C 1
ATOM 10075 O O . GLU C 1 316 ? -101.231 -13.551 2.906 1.00 33.21 316 GLU A O 1
ATOM 10081 N N . ARG C 1 317 ? -101.426 -11.449 3.690 1.00 38.42 317 ARG A N 1
ATOM 10082 C CA . ARG C 1 317 ? -102.084 -11.871 4.914 1.00 39.99 317 ARG A CA 1
ATOM 10083 C C . ARG C 1 317 ? -103.580 -11.571 4.829 1.00 35.68 317 ARG A C 1
ATOM 10084 O O . ARG C 1 317 ? -104.064 -10.918 3.900 1.00 39.32 317 ARG A O 1
ATOM 10092 N N . LEU C 1 318 ? -104.324 -12.148 5.758 1.00 37.49 318 LEU A N 1
ATOM 10093 C CA . LEU C 1 318 ? -105.762 -11.940 5.827 1.00 35.95 318 LEU A CA 1
ATOM 10094 C C . LEU C 1 318 ? -106.076 -10.462 6.083 1.00 42.47 318 LEU A C 1
ATOM 10095 O O . LEU C 1 318 ? -105.477 -9.825 6.960 1.00 41.34 318 LEU A O 1
ATOM 10100 N N . GLY C 1 319 ? -106.977 -9.890 5.294 1.00 33.76 319 GLY A N 1
ATOM 10101 C CA . GLY C 1 319 ? -107.176 -8.458 5.414 1.00 40.17 319 GLY A CA 1
ATOM 10102 C C . GLY C 1 319 ? -106.382 -7.596 4.446 1.00 36.47 319 GLY A C 1
ATOM 10103 O O . GLY C 1 319 ? -106.562 -6.370 4.442 1.00 28.39 319 GLY A O 1
ATOM 10104 N N . ALA C 1 320 ? -105.516 -8.199 3.629 1.00 32.75 320 ALA A N 1
ATOM 10105 C CA . ALA C 1 320 ? -104.664 -7.478 2.687 1.00 35.12 320 ALA A CA 1
ATOM 10106 C C . ALA C 1 320 ? -104.733 -8.240 1.373 1.00 32.43 320 ALA A C 1
ATOM 10107 O O . ALA C 1 320 ? -103.966 -9.180 1.169 1.00 36.04 320 ALA A O 1
ATOM 10109 N N . ARG C 1 321 ? -105.612 -7.810 0.475 1.00 30.69 321 ARG A N 1
ATOM 10110 C CA . ARG C 1 321 ? -105.775 -8.439 -0.828 1.00 32.06 321 ARG A CA 1
ATOM 10111 C C . ARG C 1 321 ? -105.021 -7.610 -1.853 1.00 35.83 321 ARG A C 1
ATOM 10112 O O . ARG C 1 321 ? -105.361 -6.443 -2.111 1.00 39.57 321 ARG A O 1
ATOM 10120 N N . LEU C 1 322 ? -104.003 -8.229 -2.433 1.00 34.49 322 LEU A N 1
ATOM 10121 C CA . LEU C 1 322 ? -103.037 -7.551 -3.268 1.00 35.43 322 LEU A CA 1
ATOM 10122 C C . LEU C 1 322 ? -103.328 -7.762 -4.735 1.00 37.09 322 LEU A C 1
ATOM 10123 O O . LEU C 1 322 ? -103.674 -8.864 -5.171 1.00 39.99 322 LEU A O 1
ATOM 10128 N N . SER C 1 323 ? -103.182 -6.694 -5.489 1.00 32.99 323 SER A N 1
ATOM 10129 C CA . SER C 1 323 ? -103.253 -6.807 -6.925 1.00 34.49 323 SER A CA 1
ATOM 10130 C C . SER C 1 323 ? -102.299 -5.778 -7.506 1.00 36.03 323 SER A C 1
ATOM 10131 O O . SER C 1 323 ? -101.729 -4.944 -6.794 1.00 35.79 323 SER A O 1
ATOM 10134 N N . THR C 1 324 ? -102.134 -5.831 -8.813 1.00 37.72 324 THR A N 1
ATOM 10135 C CA . THR C 1 324 ? -101.262 -4.891 -9.488 1.00 41.82 324 THR A CA 1
ATOM 10136 C C . THR C 1 324 ? -102.056 -4.153 -10.563 1.00 43.24 324 THR A C 1
ATOM 10137 O O . THR C 1 324 ? -102.831 -4.763 -11.310 1.00 43.68 324 THR A O 1
ATOM 10141 N N . THR C 1 325 ? -101.946 -2.827 -10.551 1.00 43.23 325 THR A N 1
ATOM 10142 C CA . THR C 1 325 ? -102.442 -1.958 -11.612 1.00 42.79 325 THR A CA 1
ATOM 10143 C C . THR C 1 325 ? -101.850 -2.384 -12.947 1.00 44.05 325 THR A C 1
ATOM 10144 O O . THR C 1 325 ? -100.862 -3.124 -12.977 1.00 44.89 325 THR A O 1
ATOM 10148 N N . ASP C 1 326 ? -102.458 -1.974 -14.061 1.00 45.51 326 ASP A N 1
ATOM 10149 C CA . ASP C 1 326 ? -101.884 -2.406 -15.335 1.00 51.58 326 ASP A CA 1
ATOM 10150 C C . ASP C 1 326 ? -100.507 -1.788 -15.640 1.00 52.14 326 ASP A C 1
ATOM 10151 O O . ASP C 1 326 ? -99.841 -2.241 -16.578 1.00 51.23 326 ASP A O 1
ATOM 10156 N N . ASP C 1 327 ? -100.032 -0.815 -14.859 1.00 53.98 327 ASP A N 1
ATOM 10157 C CA . ASP C 1 327 ? -98.650 -0.346 -14.937 1.00 49.02 327 ASP A CA 1
ATOM 10158 C C . ASP C 1 327 ? -97.711 -1.006 -13.929 1.00 46.45 327 ASP A C 1
ATOM 10159 O O . ASP C 1 327 ? -96.539 -0.640 -13.876 1.00 50.13 327 ASP A O 1
ATOM 10164 N N . GLY C 1 328 ? -98.187 -1.920 -13.094 1.00 45.21 328 GLY A N 1
ATOM 10165 C CA . GLY C 1 328 ? -97.305 -2.629 -12.183 1.00 43.45 328 GLY A CA 1
ATOM 10166 C C . GLY C 1 328 ? -97.382 -2.179 -10.745 1.00 45.30 328 GLY A C 1
ATOM 10167 O O . GLY C 1 328 ? -96.716 -2.777 -9.894 1.00 45.81 328 GLY A O 1
ATOM 10168 N N . GLU C 1 329 ? -98.155 -1.144 -10.447 1.00 41.20 329 GLU A N 1
ATOM 10169 C CA . GLU C 1 329 ? -98.233 -0.606 -9.102 1.00 42.47 329 GLU A CA 1
ATOM 10170 C C . GLU C 1 329 ? -99.104 -1.473 -8.208 1.00 40.11 329 GLU A C 1
ATOM 10171 O O . GLU C 1 329 ? -100.263 -1.744 -8.533 1.00 40.10 329 GLU A O 1
ATOM 10177 N N . LEU C 1 330 ? -98.572 -1.828 -7.042 1.00 36.80 330 LEU A N 1
ATOM 10178 C CA . LEU C 1 330 ? -99.299 -2.672 -6.109 1.00 35.45 330 LEU A CA 1
ATOM 10179 C C . LEU C 1 330 ? -100.413 -1.890 -5.434 1.00 32.65 330 LEU A C 1
ATOM 10180 O O . LEU C 1 330 ? -100.270 -0.708 -5.135 1.00 34.52 330 LEU A O 1
ATOM 10185 N N . VAL C 1 331 ? -101.565 -2.530 -5.281 1.00 34.85 331 VAL A N 1
ATOM 10186 C CA . VAL C 1 331 ? -102.683 -1.954 -4.552 1.00 34.73 331 VAL A CA 1
ATOM 10187 C C . VAL C 1 331 ? -103.080 -2.962 -3.491 1.00 35.75 331 VAL A C 1
ATOM 10188 O O . VAL C 1 331 ? -103.045 -4.183 -3.715 1.00 38.59 331 VAL A O 1
ATOM 10192 N N . ILE C 1 332 ? -103.416 -2.442 -2.320 1.00 38.73 332 ILE A N 1
ATOM 10193 C CA . ILE C 1 332 ? -103.809 -3.246 -1.174 1.00 38.38 332 ILE A CA 1
ATOM 10194 C C . ILE C 1 332 ? -105.247 -2.896 -0.835 1.00 38.92 332 ILE A C 1
ATOM 10195 O O . ILE C 1 332 ? -105.581 -1.716 -0.711 1.00 40.72 332 ILE A O 1
ATOM 10200 N N . GLU C 1 333 ? -106.092 -3.903 -0.672 1.00 38.76 333 GLU A N 1
ATOM 10201 C CA . GLU C 1 333 ? -107.496 -3.667 -0.340 1.00 36.63 333 GLU A CA 1
ATOM 10202 C C . GLU C 1 333 ? -107.905 -4.574 0.817 1.00 39.27 333 GLU A C 1
ATOM 10203 O O . GLU C 1 333 ? -107.616 -5.778 0.796 1.00 34.35 333 GLU A O 1
ATOM 10209 N N . GLY C 1 334 ? -108.565 -3.993 1.828 1.00 40.28 334 GLY A N 1
ATOM 10210 C CA . GLY C 1 334 ? -109.163 -4.722 2.932 1.00 31.08 334 GLY A CA 1
ATOM 10211 C C . GLY C 1 334 ? -108.964 -4.006 4.259 1.00 31.08 334 GLY A C 1
ATOM 10212 O O . GLY C 1 334 ? -108.520 -2.860 4.320 1.00 33.56 334 GLY A O 1
ATOM 10213 N N . GLN C 1 335 ? -109.254 -4.730 5.343 1.00 29.23 335 GLN A N 1
ATOM 10214 C CA . GLN C 1 335 ? -109.180 -4.192 6.700 1.00 32.74 335 GLN A CA 1
ATOM 10215 C C . GLN C 1 335 ? -107.779 -3.692 7.078 1.00 35.59 335 GLN A C 1
ATOM 10216 O O . GLN C 1 335 ? -107.641 -2.843 7.967 1.00 36.30 335 GLN A O 1
ATOM 10222 N N . SER C 1 336 ? -106.733 -4.196 6.442 1.00 31.65 336 SER A N 1
ATOM 10223 C CA . SER C 1 336 ? -105.407 -3.729 6.806 1.00 32.55 336 SER A CA 1
ATOM 10224 C C . SER C 1 336 ? -105.177 -2.272 6.381 1.00 35.98 336 SER A C 1
ATOM 10225 O O . SER C 1 336 ? -104.306 -1.582 6.939 1.00 30.43 336 SER A O 1
ATOM 10228 N N . VAL C 1 337 ? -105.969 -1.776 5.428 1.00 37.77 337 VAL A N 1
ATOM 10229 C CA . VAL C 1 337 ? -105.742 -0.446 4.874 1.00 29.15 337 VAL A CA 1
ATOM 10230 C C . VAL C 1 337 ? -106.079 0.633 5.887 1.00 27.46 337 VAL A C 1
ATOM 10231 O O . VAL C 1 337 ? -107.027 0.519 6.660 1.00 32.47 337 VAL A O 1
ATOM 10235 N N . SER C 1 338 ? -105.280 1.690 5.888 1.00 33.85 338 SER A N 1
ATOM 10236 C CA . SER C 1 338 ? -105.474 2.825 6.773 1.00 32.90 338 SER A CA 1
ATOM 10237 C C . SER C 1 338 ? -106.845 3.459 6.531 1.00 30.34 338 SER A C 1
ATOM 10238 O O . SER C 1 338 ? -107.486 3.231 5.501 1.00 27.29 338 SER A O 1
ATOM 10241 N N . LEU C 1 339 ? -107.303 4.251 7.516 1.00 33.15 339 LEU A N 1
ATOM 10242 C CA . LEU C 1 339 ? -108.499 5.084 7.339 1.00 33.74 339 LEU A CA 1
ATOM 10243 C C . LEU C 1 339 ? -108.239 6.305 6.469 1.00 35.53 339 LEU A C 1
ATOM 10244 O O . LEU C 1 339 ? -109.198 6.933 6.013 1.00 46.12 339 LEU A O 1
ATOM 10249 N N . GLY C 1 340 ? -106.981 6.645 6.228 1.00 32.45 340 GLY A N 1
ATOM 10250 C CA . GLY C 1 340 ? -106.606 7.820 5.470 1.00 38.11 340 GLY A CA 1
ATOM 10251 C C . GLY C 1 340 ? -105.640 8.690 6.249 1.00 43.28 340 GLY A C 1
ATOM 10252 O O . GLY C 1 340 ? -105.357 8.464 7.425 1.00 44.04 340 GLY A O 1
ATOM 10253 N N . TYR C 1 341 ? -105.148 9.717 5.562 1.00 37.51 341 TYR A N 1
ATOM 10254 C CA . TYR C 1 341 ? -104.161 10.589 6.179 1.00 39.55 341 TYR A CA 1
ATOM 10255 C C . TYR C 1 341 ? -104.784 11.594 7.145 1.00 41.32 341 TYR A C 1
ATOM 10256 O O . TYR C 1 341 ? -105.998 11.803 7.182 1.00 43.63 341 TYR A O 1
ATOM 10265 N N . LEU C 1 342 ? -103.930 12.117 8.023 1.00 45.47 342 LEU A N 1
ATOM 10266 C CA . LEU C 1 342 ? -104.313 13.136 8.995 1.00 50.05 342 LEU A CA 1
ATOM 10267 C C . LEU C 1 342 ? -104.213 14.510 8.331 1.00 42.65 342 LEU A C 1
ATOM 10268 O O . LEU C 1 342 ? -103.131 14.914 7.892 1.00 38.67 342 LEU A O 1
ATOM 10273 N N . LYS C 1 343 ? -105.330 15.235 8.310 1.00 41.99 343 LYS A N 1
ATOM 10274 C CA . LYS C 1 343 ? -105.431 16.542 7.651 1.00 52.88 343 LYS A CA 1
ATOM 10275 C C . LYS C 1 343 ? -104.743 16.533 6.293 1.00 48.07 343 LYS A C 1
ATOM 10276 O O . LYS C 1 343 ? -103.819 17.299 6.040 1.00 50.97 343 LYS A O 1
ATOM 10282 N N . ASN C 1 344 ? -105.132 15.587 5.446 1.00 50.70 344 ASN A N 1
ATOM 10283 C CA . ASN C 1 344 ? -104.641 15.705 4.090 1.00 47.84 344 ASN A CA 1
ATOM 10284 C C . ASN C 1 344 ? -105.633 15.057 3.124 1.00 46.77 344 ASN A C 1
ATOM 10285 O O . ASN C 1 344 ? -105.296 14.125 2.391 1.00 45.86 344 ASN A O 1
ATOM 10290 N N . ASP C 1 345 ? -106.849 15.636 3.063 1.00 53.19 345 ASP A N 1
ATOM 10291 C CA . ASP C 1 345 ? -107.923 15.088 2.234 1.00 50.13 345 ASP A CA 1
ATOM 10292 C C . ASP C 1 345 ? -107.494 14.963 0.783 1.00 49.49 345 ASP A C 1
ATOM 10293 O O . ASP C 1 345 ? -107.886 14.020 0.087 1.00 48.74 345 ASP A O 1
ATOM 10298 N N . GLN C 1 346 ? -106.710 15.921 0.310 1.00 42.93 346 GLN A N 1
ATOM 10299 C CA . GLN C 1 346 ? -106.185 15.845 -1.036 1.00 46.45 346 GLN A CA 1
ATOM 10300 C C . GLN C 1 346 ? -105.285 14.618 -1.200 1.00 45.40 346 GLN A C 1
ATOM 10301 O O . GLN C 1 346 ? -105.401 13.870 -2.175 1.00 50.17 346 GLN A O 1
ATOM 10307 N N . LYS C 1 347 ? -104.385 14.381 -0.253 1.00 47.76 347 LYS A N 1
ATOM 10308 C CA . LYS C 1 347 ? -103.445 13.303 -0.539 1.00 49.69 347 LYS A CA 1
ATOM 10309 C C . LYS C 1 347 ? -104.148 11.987 -0.215 1.00 44.40 347 LYS A C 1
ATOM 10310 O O . LYS C 1 347 ? -103.837 10.940 -0.788 1.00 37.41 347 LYS A O 1
ATOM 10316 N N . THR C 1 348 ? -105.181 12.018 0.637 1.00 41.10 348 THR A N 1
ATOM 10317 C CA . THR C 1 348 ? -106.035 10.864 0.861 1.00 41.81 348 THR A CA 1
ATOM 10318 C C . THR C 1 348 ? -106.805 10.499 -0.408 1.00 43.98 348 THR A C 1
ATOM 10319 O O . THR C 1 348 ? -106.863 9.328 -0.803 1.00 36.82 348 THR A O 1
ATOM 10323 N N . ALA C 1 349 ? -107.417 11.501 -1.056 1.00 41.22 349 ALA A N 1
ATOM 10324 C CA . ALA C 1 349 ? -108.189 11.228 -2.256 1.00 36.09 349 ALA A CA 1
ATOM 10325 C C . ALA C 1 349 ? -107.310 10.721 -3.376 1.00 36.25 349 ALA A C 1
ATOM 10326 O O . ALA C 1 349 ? -107.759 9.885 -4.159 1.00 37.60 349 ALA A O 1
ATOM 10328 N N . GLU C 1 350 ? -106.037 11.131 -3.432 1.00 37.34 350 GLU A N 1
ATOM 10329 C CA . GLU C 1 350 ? -105.253 10.684 -4.579 1.00 39.67 350 GLU A CA 1
ATOM 10330 C C . GLU C 1 350 ? -104.968 9.177 -4.525 1.00 36.07 350 GLU A C 1
ATOM 10331 O O . GLU C 1 350 ? -104.751 8.572 -5.579 1.00 34.95 350 GLU A O 1
ATOM 10337 N N . VAL C 1 351 ? -104.925 8.552 -3.331 1.00 32.80 351 VAL A N 1
ATOM 10338 C CA . VAL C 1 351 ? -104.497 7.147 -3.283 1.00 37.97 351 VAL A CA 1
ATOM 10339 C C . VAL C 1 351 ? -105.410 6.177 -2.519 1.00 35.88 351 VAL A C 1
ATOM 10340 O O . VAL C 1 351 ? -105.165 4.970 -2.531 1.00 33.10 351 VAL A O 1
ATOM 10344 N N . PHE C 1 352 ? -106.416 6.675 -1.803 1.00 39.43 352 PHE A N 1
ATOM 10345 C CA . PHE C 1 352 ? -107.370 5.830 -1.094 1.00 30.64 352 PHE A CA 1
ATOM 10346 C C . PHE C 1 352 ? -108.688 5.818 -1.854 1.00 33.29 352 PHE A C 1
ATOM 10347 O O . PHE C 1 352 ? -109.111 6.836 -2.406 1.00 36.61 352 PHE A O 1
ATOM 10355 N N . ASN C 1 353 ? -109.330 4.661 -1.907 1.00 37.58 353 ASN A N 1
ATOM 10356 C CA . ASN C 1 353 ? -110.667 4.543 -2.470 1.00 34.82 353 ASN A CA 1
ATOM 10357 C C . ASN C 1 353 ? -111.571 3.922 -1.423 1.00 32.70 353 ASN A C 1
ATOM 10358 O O . ASN C 1 353 ? -111.241 2.874 -0.861 1.00 35.66 353 ASN A O 1
ATOM 10363 N N . PHE C 1 354 ? -112.726 4.546 -1.180 1.00 32.26 354 PHE A N 1
ATOM 10364 C CA . PHE C 1 354 ? -113.612 4.069 -0.124 1.00 41.23 354 PHE A CA 1
ATOM 10365 C C . PHE C 1 354 ? -114.911 3.496 -0.651 1.00 37.78 354 PHE A C 1
ATOM 10366 O O . PHE C 1 354 ? -115.821 3.255 0.144 1.00 39.81 354 PHE A O 1
ATOM 10374 N N . ASP C 1 355 ? -114.951 3.107 -1.921 1.00 35.62 355 ASP A N 1
ATOM 10375 C CA . ASP C 1 355 ? -116.181 2.593 -2.503 1.00 39.11 355 ASP A CA 1
ATOM 10376 C C . ASP C 1 355 ? -116.515 1.204 -1.926 1.00 37.58 355 ASP A C 1
ATOM 10377 O O . ASP C 1 355 ? -115.656 0.480 -1.412 1.00 38.75 355 ASP A O 1
ATOM 10382 N N . ASP C 1 356 ? -117.796 0.869 -1.943 1.00 36.07 356 ASP A N 1
ATOM 10383 C CA . ASP C 1 356 ? -118.295 -0.418 -1.470 1.00 37.96 356 ASP A CA 1
ATOM 10384 C C . ASP C 1 356 ? -118.068 -0.633 0.026 1.00 36.57 356 ASP A C 1
ATOM 10385 O O . ASP C 1 356 ? -118.256 -1.747 0.508 1.00 40.25 356 ASP A O 1
ATOM 10390 N N . GLY C 1 357 ? -117.649 0.379 0.792 1.00 36.50 357 GLY A N 1
ATOM 10391 C CA . GLY C 1 357 ? -117.452 0.089 2.206 1.00 32.21 357 GLY A CA 1
ATOM 10392 C C . GLY C 1 357 ? -116.155 -0.610 2.569 1.00 43.73 357 GLY A C 1
ATOM 10393 O O . GLY C 1 357 ? -116.002 -1.046 3.716 1.00 45.56 357 GLY A O 1
ATOM 10394 N N . ILE C 1 358 ? -115.274 -0.861 1.608 1.00 40.40 358 ILE A N 1
ATOM 10395 C CA . ILE C 1 358 ? -113.964 -1.430 1.877 1.00 38.16 358 ILE A CA 1
ATOM 10396 C C . ILE C 1 358 ? -112.898 -0.487 1.334 1.00 37.77 358 ILE A C 1
ATOM 10397 O O . ILE C 1 358 ? -113.060 0.088 0.249 1.00 38.70 358 ILE A O 1
ATOM 10402 N N . ARG C 1 359 ? -111.782 -0.387 2.054 1.00 35.65 359 ARG A N 1
ATOM 10403 C CA . ARG C 1 359 ? -110.691 0.520 1.710 1.00 36.85 359 ARG A CA 1
ATOM 10404 C C . ARG C 1 359 ? -109.717 -0.110 0.718 1.00 36.82 359 ARG A C 1
ATOM 10405 O O . ARG C 1 359 ? -109.348 -1.289 0.841 1.00 36.82 359 ARG A O 1
ATOM 10413 N N . THR C 1 360 ? -109.340 0.679 -0.293 1.00 33.01 360 THR A N 1
ATOM 10414 C CA . THR C 1 360 ? -108.363 0.288 -1.299 1.00 35.36 360 THR A CA 1
ATOM 10415 C C . THR C 1 360 ? -107.289 1.367 -1.331 1.00 37.71 360 THR A C 1
ATOM 10416 O O . THR C 1 360 ? -107.600 2.561 -1.240 1.00 38.21 360 THR A O 1
ATOM 10420 N N . TYR C 1 361 ? -106.029 0.952 -1.484 1.00 34.34 361 TYR A N 1
ATOM 10421 C CA . TYR C 1 361 ? -104.892 1.854 -1.345 1.00 34.51 361 TYR A CA 1
ATOM 10422 C C . TYR C 1 361 ? -103.903 1.618 -2.463 1.00 34.69 361 TYR A C 1
ATOM 10423 O O . TYR C 1 361 ? -103.506 0.471 -2.722 1.00 35.72 361 TYR A O 1
ATOM 10432 N N . HIS C 1 362 ? -103.525 2.711 -3.121 1.00 30.74 362 HIS A N 1
ATOM 10433 C CA . HIS C 1 362 ? -102.509 2.678 -4.154 1.00 33.61 362 HIS A CA 1
ATOM 10434 C C . HIS C 1 362 ? -101.172 2.957 -3.511 1.00 33.01 362 HIS A C 1
ATOM 10435 O O . HIS C 1 362 ? -100.996 3.956 -2.813 1.00 34.25 362 HIS A O 1
ATOM 10442 N N . THR C 1 363 ? -100.250 2.050 -3.732 1.00 35.30 363 THR A N 1
ATOM 10443 C CA . THR C 1 363 ? -99.099 1.911 -2.870 1.00 34.41 363 THR A CA 1
ATOM 10444 C C . THR C 1 363 ? -97.941 2.777 -3.345 1.00 34.55 363 THR A C 1
ATOM 10445 O O . THR C 1 363 ? -97.123 3.199 -2.533 1.00 33.35 363 THR A O 1
ATOM 10449 N N . GLY C 1 364 ? -97.873 3.097 -4.631 1.00 36.96 364 GLY A N 1
ATOM 10450 C CA . GLY C 1 364 ? -96.731 3.814 -5.129 1.00 32.21 364 GLY A CA 1
ATOM 10451 C C . GLY C 1 364 ? -95.510 2.960 -5.330 1.00 37.95 364 GLY A C 1
ATOM 10452 O O . GLY C 1 364 ? -94.445 3.493 -5.642 1.00 46.50 364 GLY A O 1
ATOM 10453 N N . ASP C 1 365 ? -95.624 1.655 -5.128 1.00 42.27 365 ASP A N 1
ATOM 10454 C CA . ASP C 1 365 ? -94.560 0.689 -5.369 1.00 41.40 365 ASP A CA 1
ATOM 10455 C C . ASP C 1 365 ? -94.920 -0.100 -6.612 1.00 40.64 365 ASP A C 1
ATOM 10456 O O . ASP C 1 365 ? -96.079 -0.475 -6.797 1.00 43.10 365 ASP A O 1
ATOM 10461 N N . LYS C 1 366 ? -93.950 -0.254 -7.494 1.00 45.22 366 LYS A N 1
ATOM 10462 C CA . LYS C 1 366 ? -94.005 -1.209 -8.584 1.00 46.49 366 LYS A CA 1
ATOM 10463 C C . LYS C 1 366 ? -93.759 -2.613 -8.027 1.00 39.77 366 LYS A C 1
ATOM 10464 O O . LYS C 1 366 ? -92.781 -2.832 -7.313 1.00 42.56 366 LYS A O 1
ATOM 10470 N N . ALA C 1 367 ? -94.671 -3.544 -8.276 1.00 35.29 367 ALA A N 1
ATOM 10471 C CA . ALA C 1 367 ? -94.490 -4.917 -7.812 1.00 40.33 367 ALA A CA 1
ATOM 10472 C C . ALA C 1 367 ? -94.803 -5.920 -8.926 1.00 44.91 367 ALA A C 1
ATOM 10473 O O . ALA C 1 367 ? -95.369 -5.572 -9.967 1.00 48.22 367 ALA A O 1
ATOM 10475 N N . LYS C 1 368 ? -94.363 -7.168 -8.745 1.00 39.32 368 LYS A N 1
ATOM 10476 C CA . LYS C 1 368 ? -94.775 -8.229 -9.652 1.00 39.42 368 LYS A CA 1
ATOM 10477 C C . LYS C 1 368 ? -94.942 -9.546 -8.901 1.00 42.33 368 LYS A C 1
ATOM 10478 O O . LYS C 1 368 ? -94.168 -9.871 -7.996 1.00 42.71 368 LYS A O 1
ATOM 10484 N N . PHE C 1 369 ? -95.956 -10.308 -9.302 1.00 45.27 369 PHE A N 1
ATOM 10485 C CA . PHE C 1 369 ? -96.266 -11.602 -8.717 1.00 41.51 369 PHE A CA 1
ATOM 10486 C C . PHE C 1 369 ? -95.827 -12.657 -9.718 1.00 46.95 369 PHE A C 1
ATOM 10487 O O . PHE C 1 369 ? -96.347 -12.711 -10.836 1.00 50.55 369 PHE A O 1
ATOM 10495 N N . GLU C 1 370 ? -94.837 -13.456 -9.340 1.00 46.81 370 GLU A N 1
ATOM 10496 C CA . GLU C 1 370 ? -94.341 -14.499 -10.222 1.00 48.03 370 GLU A CA 1
ATOM 10497 C C . GLU C 1 370 ? -93.981 -15.706 -9.369 1.00 51.76 370 GLU A C 1
ATOM 10498 O O . GLU C 1 370 ? -93.439 -15.546 -8.271 1.00 46.10 370 GLU A O 1
ATOM 10504 N N . ASN C 1 371 ? -94.349 -16.903 -9.845 1.00 48.73 371 ASN A N 1
ATOM 10505 C CA . ASN C 1 371 ? -94.069 -18.139 -9.120 1.00 49.87 371 ASN A CA 1
ATOM 10506 C C . ASN C 1 371 ? -94.687 -18.135 -7.730 1.00 49.19 371 ASN A C 1
ATOM 10507 O O . ASN C 1 371 ? -94.110 -18.667 -6.776 1.00 47.77 371 ASN A O 1
ATOM 10512 N N . GLY C 1 372 ? -95.872 -17.550 -7.609 1.00 46.34 372 GLY A N 1
ATOM 10513 C CA . GLY C 1 372 ? -96.582 -17.614 -6.343 1.00 45.20 372 GLY A CA 1
ATOM 10514 C C . GLY C 1 372 ? -96.093 -16.674 -5.268 1.00 41.11 372 GLY A C 1
ATOM 10515 O O . GLY C 1 372 ? -96.502 -16.823 -4.114 1.00 38.57 372 GLY A O 1
ATOM 10516 N N . GLN C 1 373 ? -95.227 -15.718 -5.610 1.00 42.13 373 GLN A N 1
ATOM 10517 C CA . GLN C 1 373 ? -94.606 -14.809 -4.659 1.00 41.21 373 GLN A CA 1
ATOM 10518 C C . GLN C 1 373 ? -94.717 -13.391 -5.179 1.00 43.69 373 GLN A C 1
ATOM 10519 O O . GLN C 1 373 ? -94.755 -13.181 -6.396 1.00 43.95 373 GLN A O 1
ATOM 10525 N N . TRP C 1 374 ? -94.836 -12.428 -4.249 1.00 38.28 374 TRP A N 1
ATOM 10526 C CA . TRP C 1 374 ? -94.723 -11.008 -4.576 1.00 35.15 374 TRP A CA 1
ATOM 10527 C C . TRP C 1 374 ? -93.264 -10.579 -4.558 1.00 36.65 374 TRP A C 1
ATOM 10528 O O . TRP C 1 374 ? -92.477 -11.023 -3.714 1.00 38.04 374 TRP A O 1
ATOM 10539 N N . PHE C 1 375 ? -92.907 -9.706 -5.488 1.00 36.57 375 PHE A N 1
ATOM 10540 C CA . PHE C 1 375 ? -91.598 -9.076 -5.508 1.00 32.29 375 PHE A CA 1
ATOM 10541 C C . PHE C 1 375 ? -91.819 -7.586 -5.628 1.00 39.56 375 PHE A C 1
ATOM 10542 O O . PHE C 1 375 ? -92.621 -7.151 -6.458 1.00 42.45 375 PHE A O 1
ATOM 10550 N N . ILE C 1 376 ? -91.078 -6.813 -4.832 1.00 39.07 376 ILE A N 1
ATOM 10551 C CA . ILE C 1 376 ? -91.113 -5.357 -4.853 1.00 30.39 376 ILE A CA 1
ATOM 10552 C C . ILE C 1 376 ? -89.979 -4.873 -5.752 1.00 44.34 376 ILE A C 1
ATOM 10553 O O . ILE C 1 376 ? -88.805 -5.184 -5.509 1.00 45.38 376 ILE A O 1
ATOM 10558 N N . GLN C 1 377 ? -90.305 -4.108 -6.793 1.00 42.50 377 GLN A N 1
ATOM 10559 C CA . GLN C 1 377 ? -89.248 -3.695 -7.706 1.00 45.08 377 GLN A CA 1
ATOM 10560 C C . GLN C 1 377 ? -88.730 -2.293 -7.441 1.00 47.66 377 GLN A C 1
ATOM 10561 O O . GLN C 1 377 ? -87.573 -2.003 -7.759 1.00 56.79 377 GLN A O 1
ATOM 10567 N N . GLY C 1 378 ? -89.536 -1.428 -6.859 1.00 44.16 378 GLY A N 1
ATOM 10568 C CA . GLY C 1 378 ? -89.075 -0.099 -6.522 1.00 44.63 378 GLY A CA 1
ATOM 10569 C C . GLY C 1 378 ? -90.246 0.848 -6.373 1.00 45.11 378 GLY A C 1
ATOM 10570 O O . GLY C 1 378 ? -91.404 0.470 -6.523 1.00 43.41 378 GLY A O 1
ATOM 10571 N N . ARG C 1 379 ? -89.913 2.096 -6.074 1.00 43.10 379 ARG A N 1
ATOM 10572 C CA . ARG C 1 379 ? -90.916 3.139 -5.924 1.00 44.92 379 ARG A CA 1
ATOM 10573 C C . ARG C 1 379 ? -91.100 3.873 -7.243 1.00 45.46 379 ARG A C 1
ATOM 10574 O O . ARG C 1 379 ? -90.125 4.137 -7.948 1.00 48.05 379 ARG A O 1
ATOM 10582 N N . ILE C 1 380 ? -92.363 4.187 -7.574 1.00 48.39 380 ILE A N 1
ATOM 10583 C CA . ILE C 1 380 ? -92.667 5.014 -8.744 1.00 46.26 380 ILE A CA 1
ATOM 10584 C C . ILE C 1 380 ? -91.909 6.329 -8.649 1.00 46.15 380 ILE A C 1
ATOM 10585 O O . ILE C 1 380 ? -91.393 6.848 -9.647 1.00 48.63 380 ILE A O 1
ATOM 10590 N N . ASP C 1 381 ? -91.814 6.878 -7.434 1.00 42.58 381 ASP A N 1
ATOM 10591 C CA . ASP C 1 381 ? -91.044 8.101 -7.222 1.00 48.09 381 ASP A CA 1
ATOM 10592 C C . ASP C 1 381 ? -89.559 7.933 -7.537 1.00 48.94 381 ASP A C 1
ATOM 10593 O O . ASP C 1 381 ? -88.902 8.906 -7.891 1.00 48.91 381 ASP A O 1
ATOM 10598 N N . PHE C 1 382 ? -88.996 6.737 -7.398 1.00 52.67 382 PHE A N 1
ATOM 10599 C CA . PHE C 1 382 ? -87.570 6.568 -7.661 1.00 53.09 382 PHE A CA 1
ATOM 10600 C C . PHE C 1 382 ? -87.293 6.144 -9.081 1.00 55.23 382 PHE A C 1
ATOM 10601 O O . PHE C 1 382 ? -86.247 5.536 -9.361 1.00 52.80 382 PHE A O 1
ATOM 10609 N N . GLN C 1 383 ? -88.249 6.384 -9.960 1.00 57.12 383 GLN A N 1
ATOM 10610 C CA . GLN C 1 383 ? -88.097 6.138 -11.381 1.00 60.74 383 GLN A CA 1
ATOM 10611 C C . GLN C 1 383 ? -87.487 7.382 -12.018 1.00 60.50 383 GLN A C 1
ATOM 10612 O O . GLN C 1 383 ? -87.883 8.510 -11.711 1.00 56.29 383 GLN A O 1
ATOM 10618 N N . ILE C 1 384 ? -86.478 7.174 -12.846 1.00 60.63 384 ILE A N 1
ATOM 10619 C CA . ILE C 1 384 ? -85.846 8.261 -13.577 1.00 63.37 384 ILE A CA 1
ATOM 10620 C C . ILE C 1 384 ? -85.907 7.904 -15.053 1.00 61.94 384 ILE A C 1
ATOM 10621 O O . ILE C 1 384 ? -85.781 6.730 -15.417 1.00 69.54 384 ILE A O 1
ATOM 10626 N N . LYS C 1 385 ? -86.137 8.896 -15.903 1.00 63.38 385 LYS A N 1
ATOM 10627 C CA . LYS C 1 385 ? -85.966 8.720 -17.342 1.00 67.65 385 LYS A CA 1
ATOM 10628 C C . LYS C 1 385 ? -84.634 9.361 -17.706 1.00 66.54 385 LYS A C 1
ATOM 10629 O O . LYS C 1 385 ? -84.442 10.560 -17.501 1.00 72.09 385 LYS A O 1
ATOM 10635 N N . LEU C 1 386 ? -83.698 8.545 -18.175 1.00 71.81 386 LEU A N 1
ATOM 10636 C CA . LEU C 1 386 ? -82.398 9.003 -18.629 1.00 73.25 386 LEU A CA 1
ATOM 10637 C C . LEU C 1 386 ? -82.212 8.544 -20.072 1.00 78.26 386 LEU A C 1
ATOM 10638 O O . LEU C 1 386 ? -82.670 7.455 -20.453 1.00 80.21 386 LEU A O 1
ATOM 10643 N N . ASN C 1 387 ? -81.711 9.476 -20.865 1.00 80.66 387 ASN A N 1
ATOM 10644 C CA . ASN C 1 387 ? -81.584 9.353 -22.311 1.00 77.97 387 ASN A CA 1
ATOM 10645 C C . ASN C 1 387 ? -82.865 8.872 -22.949 1.00 78.69 387 ASN A C 1
ATOM 10646 O O . ASN C 1 387 ? -82.853 8.238 -23.972 1.00 78.55 387 ASN A O 1
ATOM 10651 N N . GLY C 1 388 ? -83.977 9.182 -22.305 1.00 80.07 388 GLY A N 1
ATOM 10652 C CA . GLY C 1 388 ? -85.288 8.900 -22.854 1.00 77.64 388 GLY A CA 1
ATOM 10653 C C . GLY C 1 388 ? -85.936 7.638 -22.339 1.00 77.43 388 GLY A C 1
ATOM 10654 O O . GLY C 1 388 ? -87.168 7.501 -22.458 1.00 76.07 388 GLY A O 1
ATOM 10655 N N . TYR C 1 389 ? -85.158 6.733 -21.741 1.00 81.97 389 TYR A N 1
ATOM 10656 C CA . TYR C 1 389 ? -85.597 5.453 -21.179 1.00 78.14 389 TYR A CA 1
ATOM 10657 C C . TYR C 1 389 ? -85.859 5.551 -19.689 1.00 72.40 389 TYR A C 1
ATOM 10658 O O . TYR C 1 389 ? -85.072 6.153 -18.957 1.00 72.79 389 TYR A O 1
ATOM 10667 N N . ARG C 1 390 ? -86.854 4.817 -19.227 1.00 58.89 390 ARG A N 1
ATOM 10668 C CA . ARG C 1 390 ? -87.400 4.990 -17.894 1.00 66.50 390 ARG A CA 1
ATOM 10669 C C . ARG C 1 390 ? -87.036 3.800 -17.005 1.00 74.34 390 ARG A C 1
ATOM 10670 O O . ARG C 1 390 ? -87.767 2.807 -16.961 1.00 77.30 390 ARG A O 1
ATOM 10678 N N . MET C 1 391 ? -85.922 3.898 -16.272 1.00 69.13 391 MET A N 1
ATOM 10679 C CA . MET C 1 391 ? -85.581 2.793 -15.389 1.00 69.42 391 MET A CA 1
ATOM 10680 C C . MET C 1 391 ? -85.752 3.212 -13.927 1.00 65.50 391 MET A C 1
ATOM 10681 O O . MET C 1 391 ? -85.892 4.402 -13.598 1.00 56.07 391 MET A O 1
ATOM 10686 N N . GLU C 1 392 ? -85.826 2.190 -13.062 1.00 62.23 392 GLU A N 1
ATOM 10687 C CA . GLU C 1 392 ? -85.973 2.345 -11.617 1.00 62.12 392 GLU A CA 1
ATOM 10688 C C . GLU C 1 392 ? -84.664 2.099 -10.865 1.00 57.14 392 GLU A C 1
ATOM 10689 O O . GLU C 1 392 ? -83.942 1.139 -11.159 1.00 48.49 392 GLU A O 1
ATOM 10695 N N . LEU C 1 393 ? -84.376 2.976 -9.881 1.00 54.40 393 LEU A N 1
ATOM 10696 C CA . LEU C 1 393 ? -83.104 2.922 -9.156 1.00 50.57 393 LEU A CA 1
ATOM 10697 C C . LEU C 1 393 ? -82.911 1.636 -8.370 1.00 44.43 393 LEU A C 1
ATOM 10698 O O . LEU C 1 393 ? -81.783 1.141 -8.249 1.00 45.38 393 LEU A O 1
ATOM 10703 N N . GLU C 1 394 ? -83.980 1.104 -7.795 1.00 47.86 394 GLU A N 1
ATOM 10704 C CA . GLU C 1 394 ? -83.852 -0.111 -7.002 1.00 44.17 394 GLU A CA 1
ATOM 10705 C C . GLU C 1 394 ? -83.358 -1.266 -7.851 1.00 45.40 394 GLU A C 1
ATOM 10706 O O . GLU C 1 394 ? -82.681 -2.173 -7.353 1.00 45.10 394 GLU A O 1
ATOM 10712 N N . GLU C 1 395 ? -83.714 -1.259 -9.127 1.00 49.45 395 GLU A N 1
ATOM 10713 C CA . GLU C 1 395 ? -83.285 -2.308 -10.038 1.00 49.23 395 GLU A CA 1
ATOM 10714 C C . GLU C 1 395 ? -81.789 -2.226 -10.315 1.00 42.48 395 GLU A C 1
ATOM 10715 O O . GLU C 1 395 ? -81.074 -3.237 -10.254 1.00 45.99 395 GLU A O 1
ATOM 10721 N N . ILE C 1 396 ? -81.295 -1.029 -10.611 1.00 43.54 396 ILE A N 1
ATOM 10722 C CA . ILE C 1 396 ? -79.859 -0.849 -10.777 1.00 42.19 396 ILE A CA 1
ATOM 10723 C C . ILE C 1 396 ? -79.130 -1.281 -9.510 1.00 37.83 396 ILE A C 1
ATOM 10724 O O . ILE C 1 396 ? -78.090 -1.948 -9.568 1.00 35.66 396 ILE A O 1
ATOM 10729 N N . GLU C 1 397 ? -79.678 -0.919 -8.347 1.00 33.77 397 GLU A N 1
ATOM 10730 C CA . GLU C 1 397 ? -79.032 -1.238 -7.084 1.00 36.99 397 GLU A CA 1
ATOM 10731 C C . GLU C 1 397 ? -79.014 -2.735 -6.826 1.00 38.76 397 GLU A C 1
ATOM 10732 O O . GLU C 1 397 ? -77.997 -3.287 -6.390 1.00 37.58 397 GLU A O 1
ATOM 10738 N N . THR C 1 398 ? -80.103 -3.419 -7.154 1.00 43.11 398 THR A N 1
ATOM 10739 C CA . THR C 1 398 ? -80.147 -4.861 -6.977 1.00 42.62 398 THR A CA 1
ATOM 10740 C C . THR C 1 398 ? -79.144 -5.552 -7.892 1.00 43.28 398 THR A C 1
ATOM 10741 O O . THR C 1 398 ? -78.445 -6.486 -7.465 1.00 41.06 398 THR A O 1
ATOM 10745 N N . GLN C 1 399 ? -79.063 -5.122 -9.158 1.00 39.67 399 GLN A N 1
ATOM 10746 C CA . GLN C 1 399 ? -78.092 -5.743 -10.059 1.00 40.67 399 GLN A CA 1
ATOM 10747 C C . GLN C 1 399 ? -76.664 -5.469 -9.608 1.00 42.57 399 GLN A C 1
ATOM 10748 O O . GLN C 1 399 ? -75.801 -6.350 -9.684 1.00 40.49 399 GLN A O 1
ATOM 10754 N N . LEU C 1 400 ? -76.405 -4.251 -9.119 1.00 42.64 400 LEU A N 1
ATOM 10755 C CA . LEU C 1 400 ? -75.094 -3.924 -8.568 1.00 40.71 400 LEU A CA 1
ATOM 10756 C C . LEU C 1 400 ? -74.751 -4.818 -7.384 1.00 41.09 400 LEU A C 1
ATOM 10757 O O . LEU C 1 400 ? -73.592 -5.226 -7.231 1.00 41.65 400 LEU A O 1
ATOM 10762 N N . ARG C 1 401 ? -75.738 -5.113 -6.518 1.00 38.41 401 ARG A N 1
ATOM 10763 C CA . ARG C 1 401 ? -75.462 -5.966 -5.361 1.00 38.67 401 ARG A CA 1
ATOM 10764 C C . ARG C 1 401 ? -75.140 -7.394 -5.750 1.00 37.94 401 ARG A C 1
ATOM 10765 O O . ARG C 1 401 ? -74.466 -8.088 -4.987 1.00 36.83 401 ARG A O 1
ATOM 10773 N N . GLN C 1 402 ? -75.593 -7.855 -6.898 1.00 38.05 402 GLN A N 1
ATOM 10774 C CA . GLN C 1 402 ? -75.220 -9.207 -7.250 1.00 46.19 402 GLN A CA 1
ATOM 10775 C C . GLN C 1 402 ? -73.800 -9.305 -7.793 1.00 46.60 402 GLN A C 1
ATOM 10776 O O . GLN C 1 402 ? -73.368 -10.398 -8.174 1.00 54.20 402 GLN A O 1
ATOM 10782 N N . SER C 1 403 ? -73.010 -8.252 -7.666 1.00 46.69 403 SER A N 1
ATOM 10783 C CA . SER C 1 403 ? -71.622 -8.329 -8.076 1.00 47.55 403 SER A CA 1
ATOM 10784 C C . SER C 1 403 ? -70.822 -8.849 -6.901 1.00 46.68 403 SER A C 1
ATOM 10785 O O . SER C 1 403 ? -71.142 -8.572 -5.741 1.00 44.19 403 SER A O 1
ATOM 10788 N N . GLU C 1 404 ? -69.817 -9.665 -7.206 1.00 51.58 404 GLU A N 1
ATOM 10789 C CA . GLU C 1 404 ? -69.054 -10.301 -6.146 1.00 52.08 404 GLU A CA 1
ATOM 10790 C C . GLU C 1 404 ? -68.316 -9.287 -5.304 1.00 50.07 404 GLU A C 1
ATOM 10791 O O . GLU C 1 404 ? -67.912 -9.610 -4.183 1.00 51.38 404 GLU A O 1
ATOM 10797 N N . PHE C 1 405 ? -68.181 -8.061 -5.811 1.00 48.02 405 PHE A N 1
ATOM 10798 C CA . PHE C 1 405 ? -67.431 -7.002 -5.159 1.00 44.94 405 PHE A CA 1
ATOM 10799 C C . PHE C 1 405 ? -68.294 -6.003 -4.410 1.00 42.59 405 PHE A C 1
ATOM 10800 O O . PHE C 1 405 ? -67.802 -5.372 -3.470 1.00 47.72 405 PHE A O 1
ATOM 10808 N N . VAL C 1 406 ? -69.581 -5.936 -4.705 1.00 41.22 406 VAL A N 1
ATOM 10809 C CA . VAL C 1 406 ? -70.455 -4.914 -4.149 1.00 36.96 406 VAL A CA 1
ATOM 10810 C C . VAL C 1 406 ? -71.229 -5.502 -2.991 1.00 33.04 406 VAL A C 1
ATOM 10811 O O . VAL C 1 406 ? -72.081 -6.365 -3.181 1.00 38.77 406 VAL A O 1
ATOM 10815 N N . LYS C 1 407 ? -71.002 -4.962 -1.806 1.00 35.96 407 LYS A N 1
ATOM 10816 C CA . LYS C 1 407 ? -71.797 -5.341 -0.657 1.00 34.18 407 LYS A CA 1
ATOM 10817 C C . LYS C 1 407 ? -73.024 -4.448 -0.505 1.00 32.22 407 LYS A C 1
ATOM 10818 O O . LYS C 1 407 ? -74.092 -4.922 -0.141 1.00 32.43 407 LYS A O 1
ATOM 10824 N N . GLU C 1 408 ? -72.936 -3.169 -0.847 1.00 39.66 408 GLU A N 1
ATOM 10825 C CA . GLU C 1 408 ? -74.133 -2.335 -0.819 1.00 41.36 408 GLU A CA 1
ATOM 10826 C C . GLU C 1 408 ? -73.988 -1.263 -1.881 1.00 34.57 408 GLU A C 1
ATOM 10827 O O . GLU C 1 408 ? -72.874 -0.868 -2.226 1.00 38.05 408 GLU A O 1
ATOM 10833 N N . ALA C 1 409 ? -75.124 -0.797 -2.398 1.00 36.92 409 ALA A N 1
ATOM 10834 C CA . ALA C 1 409 ? -75.133 0.194 -3.472 1.00 34.53 409 ALA A CA 1
ATOM 10835 C C . ALA C 1 409 ? -76.365 1.082 -3.382 1.00 35.71 409 ALA A C 1
ATOM 10836 O O . ALA C 1 409 ? -77.494 0.613 -3.214 1.00 39.53 409 ALA A O 1
ATOM 10838 N N . ILE C 1 410 ? -76.134 2.372 -3.515 1.00 36.63 410 ILE A N 1
ATOM 10839 C CA . ILE C 1 410 ? -77.198 3.344 -3.658 1.00 36.92 410 ILE A CA 1
ATOM 10840 C C . ILE C 1 410 ? -76.875 4.165 -4.890 1.00 40.25 410 ILE A C 1
ATOM 10841 O O . ILE C 1 410 ? -75.750 4.664 -5.022 1.00 39.16 410 ILE A O 1
ATOM 10846 N N . VAL C 1 411 ? -77.853 4.351 -5.768 1.00 35.85 411 VAL A N 1
ATOM 10847 C CA . VAL C 1 411 ? -77.573 5.030 -7.017 1.00 39.82 411 VAL A CA 1
ATOM 10848 C C . VAL C 1 411 ? -78.094 6.462 -6.878 1.00 43.79 411 VAL A C 1
ATOM 10849 O O . VAL C 1 411 ? -79.283 6.692 -6.624 1.00 44.37 411 VAL A O 1
ATOM 10853 N N . VAL C 1 412 ? -77.192 7.423 -7.043 1.00 41.53 412 VAL A N 1
ATOM 10854 C CA . VAL C 1 412 ? -77.488 8.838 -6.860 1.00 41.87 412 VAL A CA 1
ATOM 10855 C C . VAL C 1 412 ? -77.608 9.468 -8.243 1.00 41.50 412 VAL A C 1
ATOM 10856 O O . VAL C 1 412 ? -76.591 9.588 -8.952 1.00 38.01 412 VAL A O 1
ATOM 10860 N N . PRO C 1 413 ? -78.799 9.879 -8.661 1.00 48.34 413 PRO A N 1
ATOM 10861 C CA . PRO C 1 413 ? -78.928 10.622 -9.919 1.00 47.32 413 PRO A CA 1
ATOM 10862 C C . PRO C 1 413 ? -78.344 12.016 -9.786 1.00 48.07 413 PRO A C 1
ATOM 10863 O O . PRO C 1 413 ? -78.351 12.624 -8.713 1.00 51.59 413 PRO A O 1
ATOM 10867 N N . VAL C 1 414 ? -77.795 12.504 -10.895 1.00 48.70 414 VAL A N 1
ATOM 10868 C CA . VAL C 1 414 ? -77.196 13.828 -10.956 1.00 52.46 414 VAL A CA 1
ATOM 10869 C C . VAL C 1 414 ? -77.983 14.660 -11.951 1.00 50.26 414 VAL A C 1
ATOM 10870 O O . VAL C 1 414 ? -78.375 14.154 -13.004 1.00 56.54 414 VAL A O 1
ATOM 10874 N N . TYR C 1 415 ? -78.248 15.919 -11.613 1.00 53.55 415 TYR A N 1
ATOM 10875 C CA . TYR C 1 415 ? -79.192 16.735 -12.373 1.00 55.53 415 TYR A CA 1
ATOM 10876 C C . TYR C 1 415 ? -78.537 17.987 -12.937 1.00 55.01 415 TYR A C 1
ATOM 10877 O O . TYR C 1 415 ? -77.592 18.529 -12.358 1.00 54.53 415 TYR A O 1
ATOM 10886 N N . LYS C 1 416 ? -79.042 18.420 -14.094 1.00 61.25 416 LYS A N 1
ATOM 10887 C CA . LYS C 1 416 ? -78.797 19.761 -14.619 1.00 62.23 416 LYS A CA 1
ATOM 10888 C C . LYS C 1 416 ? -80.125 20.291 -15.129 1.00 60.54 416 LYS A C 1
ATOM 10889 O O . LYS C 1 416 ? -80.746 19.665 -15.994 1.00 59.09 416 LYS A O 1
ATOM 10895 N N . ASN C 1 417 ? -80.548 21.442 -14.596 1.00 64.68 417 ASN A N 1
ATOM 10896 C CA . ASN C 1 417 ? -81.952 21.838 -14.637 1.00 65.68 417 ASN A CA 1
ATOM 10897 C C . ASN C 1 417 ? -82.748 20.680 -14.021 1.00 69.38 417 ASN A C 1
ATOM 10898 O O . ASN C 1 417 ? -82.309 20.151 -12.991 1.00 67.31 417 ASN A O 1
ATOM 10903 N N . ASP C 1 418 ? -83.885 20.253 -14.565 1.00 60.72 418 ASP A N 1
ATOM 10904 C CA . ASP C 1 418 ? -84.616 19.174 -13.893 1.00 71.00 418 ASP A CA 1
ATOM 10905 C C . ASP C 1 418 ? -84.582 17.873 -14.703 1.00 69.14 418 ASP A C 1
ATOM 10906 O O . ASP C 1 418 ? -85.556 17.116 -14.725 1.00 67.43 418 ASP A O 1
ATOM 10911 N N . LYS C 1 419 ? -83.442 17.571 -15.343 1.00 69.78 419 LYS A N 1
ATOM 10912 C CA . LYS C 1 419 ? -83.237 16.301 -16.050 1.00 70.53 419 LYS A CA 1
ATOM 10913 C C . LYS C 1 419 ? -82.022 15.558 -15.506 1.00 61.26 419 LYS A C 1
ATOM 10914 O O . LYS C 1 419 ? -81.023 16.176 -15.126 1.00 60.76 419 LYS A O 1
ATOM 10920 N N . VAL C 1 420 ? -82.103 14.225 -15.499 1.00 56.82 420 VAL A N 1
ATOM 10921 C CA . VAL C 1 420 ? -80.958 13.395 -15.130 1.00 55.32 420 VAL A CA 1
ATOM 10922 C C . VAL C 1 420 ? -79.930 13.416 -16.257 1.00 53.05 420 VAL A C 1
ATOM 10923 O O . VAL C 1 420 ? -80.269 13.292 -17.441 1.00 55.89 420 VAL A O 1
ATOM 10927 N N . ILE C 1 421 ? -78.666 13.603 -15.898 1.00 53.02 421 ILE A N 1
ATOM 10928 C CA . ILE C 1 421 ? -77.596 13.631 -16.876 1.00 55.41 421 ILE A CA 1
ATOM 10929 C C . ILE C 1 421 ? -76.669 12.432 -16.753 1.00 52.63 421 ILE A C 1
ATOM 10930 O O . ILE C 1 421 ? -76.022 12.073 -17.744 1.00 54.54 421 ILE A O 1
ATOM 10935 N N . HIS C 1 422 ? -76.512 11.868 -15.553 1.00 52.51 422 HIS A N 1
ATOM 10936 C CA . HIS C 1 422 ? -75.805 10.606 -15.342 1.00 50.65 422 HIS A CA 1
ATOM 10937 C C . HIS C 1 422 ? -76.079 10.101 -13.922 1.00 49.24 422 HIS A C 1
ATOM 10938 O O . HIS C 1 422 ? -76.791 10.734 -13.131 1.00 54.18 422 HIS A O 1
ATOM 10945 N N . LEU C 1 423 ? -75.460 8.970 -13.595 1.00 43.37 423 LEU A N 1
ATOM 10946 C CA . LEU C 1 423 ? -75.663 8.278 -12.335 1.00 42.59 423 LEU A CA 1
ATOM 10947 C C . LEU C 1 423 ? -74.328 8.091 -11.643 1.00 42.92 423 LEU A C 1
ATOM 10948 O O . LEU C 1 423 ? -73.299 7.905 -12.301 1.00 39.34 423 LEU A O 1
ATOM 10953 N N . ILE C 1 424 ? -74.354 8.166 -10.307 1.00 37.61 424 ILE A N 1
ATOM 10954 C CA . ILE C 1 424 ? -73.207 7.820 -9.477 1.00 39.15 424 ILE A CA 1
ATOM 10955 C C . ILE C 1 424 ? -73.595 6.619 -8.633 1.00 45.32 424 ILE A C 1
ATOM 10956 O O . ILE C 1 424 ? -74.647 6.633 -7.981 1.00 44.52 424 ILE A O 1
ATOM 10961 N N . GLY C 1 425 ? -72.749 5.589 -8.628 1.00 40.88 425 GLY A N 1
ATOM 10962 C CA . GLY C 1 425 ? -73.046 4.464 -7.773 1.00 33.86 425 GLY A CA 1
ATOM 10963 C C . GLY C 1 425 ? -72.251 4.595 -6.494 1.00 39.92 425 GLY A C 1
ATOM 10964 O O . GLY C 1 425 ? -71.013 4.543 -6.504 1.00 42.20 425 GLY A O 1
ATOM 10965 N N . ALA C 1 426 ? -72.957 4.828 -5.388 1.00 38.04 426 ALA A N 1
ATOM 10966 C CA . ALA C 1 426 ? -72.367 4.791 -4.054 1.00 39.32 426 ALA A CA 1
ATOM 10967 C C . ALA C 1 426 ? -72.239 3.338 -3.626 1.00 38.30 426 ALA A C 1
ATOM 10968 O O . ALA C 1 426 ? -73.240 2.615 -3.583 1.00 34.93 426 ALA A O 1
ATOM 10970 N N . ILE C 1 427 ? -71.021 2.886 -3.348 1.00 34.09 427 ILE A N 1
ATOM 10971 C CA . ILE C 1 427 ? -70.797 1.469 -3.084 1.00 36.27 427 ILE A CA 1
ATOM 10972 C C . ILE C 1 427 ? -70.073 1.276 -1.763 1.00 40.38 427 ILE A C 1
ATOM 10973 O O . ILE C 1 427 ? -68.990 1.838 -1.548 1.00 38.91 427 ILE A O 1
ATOM 10978 N N . VAL C 1 428 ? -70.635 0.431 -0.906 1.00 34.01 428 VAL A N 1
ATOM 10979 C CA . VAL C 1 428 ? -69.872 -0.252 0.133 1.00 37.30 428 VAL A CA 1
ATOM 10980 C C . VAL C 1 428 ? -69.318 -1.513 -0.517 1.00 38.05 428 VAL A C 1
ATOM 10981 O O . VAL C 1 428 ? -70.111 -2.381 -0.914 1.00 37.40 428 VAL A O 1
ATOM 10985 N N . PRO C 1 429 ? -68.003 -1.611 -0.723 1.00 44.74 429 PRO A N 1
ATOM 10986 C CA . PRO C 1 429 ? -67.431 -2.773 -1.406 1.00 41.07 429 PRO A CA 1
ATOM 10987 C C . PRO C 1 429 ? -67.234 -3.914 -0.432 1.00 40.12 429 PRO A C 1
ATOM 10988 O O . PRO C 1 429 ? -67.084 -3.714 0.774 1.00 41.39 429 PRO A O 1
ATOM 10992 N N . THR C 1 430 ? -67.236 -5.128 -0.963 1.00 41.74 430 THR A N 1
ATOM 10993 C CA . THR C 1 430 ? -66.936 -6.269 -0.105 1.00 47.86 430 THR A CA 1
ATOM 10994 C C . THR C 1 430 ? -65.474 -6.301 0.318 1.00 44.14 430 THR A C 1
ATOM 10995 O O . THR C 1 430 ? -65.139 -6.972 1.293 1.00 48.85 430 THR A O 1
ATOM 10999 N N . THR C 1 431 ? -64.600 -5.604 -0.396 1.00 46.58 431 THR A N 1
ATOM 11000 C CA . THR C 1 431 ? -63.177 -5.631 -0.116 1.00 50.27 431 THR A CA 1
ATOM 11001 C C . THR C 1 431 ? -62.586 -4.229 -0.214 1.00 53.95 431 THR A C 1
ATOM 11002 O O . THR C 1 431 ? -63.184 -3.313 -0.786 1.00 52.74 431 THR A O 1
ATOM 11006 N N . GLU C 1 432 ? -61.390 -4.081 0.358 1.00 55.31 432 GLU A N 1
ATOM 11007 C CA . GLU C 1 432 ? -60.552 -2.919 0.108 1.00 59.90 432 GLU A CA 1
ATOM 11008 C C . GLU C 1 432 ? -60.466 -2.638 -1.383 1.00 55.76 432 GLU A C 1
ATOM 11009 O O . GLU C 1 432 ? -60.200 -3.546 -2.179 1.00 57.86 432 GLU A O 1
ATOM 11015 N N . VAL C 1 433 ? -60.713 -1.385 -1.756 1.00 42.97 433 VAL A N 1
ATOM 11016 C CA . VAL C 1 433 ? -60.455 -0.912 -3.111 1.00 46.25 433 VAL A CA 1
ATOM 11017 C C . VAL C 1 433 ? -58.981 -0.515 -3.177 1.00 48.46 433 VAL A C 1
ATOM 11018 O O . VAL C 1 433 ? -58.586 0.522 -2.640 1.00 49.53 433 VAL A O 1
ATOM 11022 N N . THR C 1 434 ? -58.161 -1.345 -3.822 1.00 52.47 434 THR A N 1
ATOM 11023 C CA . THR C 1 434 ? -56.745 -1.043 -4.012 1.00 50.10 434 THR A CA 1
ATOM 11024 C C . THR C 1 434 ? -56.433 -0.497 -5.392 1.00 50.80 434 THR A C 1
ATOM 11025 O O . THR C 1 434 ? -55.331 0.028 -5.600 1.00 48.81 434 THR A O 1
ATOM 11029 N N . ASP C 1 435 ? -57.357 -0.641 -6.340 1.00 51.20 435 ASP A N 1
ATOM 11030 C CA . ASP C 1 435 ? -57.189 -0.107 -7.693 1.00 51.75 435 ASP A CA 1
ATOM 11031 C C . ASP C 1 435 ? -58.565 0.380 -8.151 1.00 46.94 435 ASP A C 1
ATOM 11032 O O . ASP C 1 435 ? -59.343 -0.396 -8.723 1.00 45.16 435 ASP A O 1
ATOM 11037 N N . ASN C 1 436 ? -58.850 1.660 -7.872 1.00 41.83 436 ASN A N 1
ATOM 11038 C CA . ASN C 1 436 ? -60.133 2.276 -8.221 1.00 42.64 436 ASN A CA 1
ATOM 11039 C C . ASN C 1 436 ? -60.504 2.018 -9.675 1.00 45.36 436 ASN A C 1
ATOM 11040 O O . ASN C 1 436 ? -61.620 1.568 -9.976 1.00 42.89 436 ASN A O 1
ATOM 11045 N N . ALA C 1 437 ? -59.556 2.244 -10.587 1.00 42.50 437 ALA A N 1
ATOM 11046 C CA . ALA C 1 437 ? -59.834 2.064 -12.007 1.00 41.59 437 ALA A CA 1
ATOM 11047 C C . ALA C 1 437 ? -60.262 0.633 -12.314 1.00 45.35 437 ALA A C 1
ATOM 11048 O O . ALA C 1 437 ? -61.302 0.414 -12.947 1.00 47.81 437 ALA A O 1
ATOM 11050 N N . GLU C 1 438 ? -59.484 -0.358 -11.854 1.00 43.55 438 GLU A N 1
ATOM 11051 C CA . GLU C 1 438 ? -59.823 -1.761 -12.114 1.00 50.00 438 GLU A CA 1
ATOM 11052 C C . GLU C 1 438 ? -61.163 -2.137 -11.486 1.00 45.59 438 GLU A C 1
ATOM 11053 O O . GLU C 1 438 ? -62.019 -2.740 -12.142 1.00 41.46 438 GLU A O 1
ATOM 11059 N N . MET C 1 439 ? -61.353 -1.807 -10.211 1.00 41.08 439 MET A N 1
ATOM 11060 C CA . MET C 1 439 ? -62.625 -2.096 -9.563 1.00 42.29 439 MET A CA 1
ATOM 11061 C C . MET C 1 439 ? -63.810 -1.513 -10.330 1.00 43.51 439 MET A C 1
ATOM 11062 O O . MET C 1 439 ? -64.827 -2.191 -10.507 1.00 45.70 439 MET A O 1
ATOM 11067 N N . THR C 1 440 ? -63.709 -0.250 -10.785 1.00 43.78 440 THR A N 1
ATOM 11068 C CA . THR C 1 440 ? -64.778 0.314 -11.617 1.00 41.74 440 THR A CA 1
ATOM 11069 C C . THR C 1 440 ? -64.972 -0.497 -12.895 1.00 45.14 440 THR A C 1
ATOM 11070 O O . THR C 1 440 ? -66.112 -0.734 -13.323 1.00 47.63 440 THR A O 1
ATOM 11074 N N . LYS C 1 441 ? -63.876 -0.978 -13.489 1.00 49.49 441 LYS A N 1
ATOM 11075 C CA . LYS C 1 441 ? -63.980 -1.846 -14.666 1.00 50.79 441 LYS A CA 1
ATOM 11076 C C . LYS C 1 441 ? -64.744 -3.131 -14.349 1.00 54.21 441 LYS A C 1
ATOM 11077 O O . LYS C 1 441 ? -65.722 -3.466 -15.017 1.00 48.93 441 LYS A O 1
ATOM 11083 N N . ASN C 1 442 ? -64.311 -3.863 -13.322 1.00 49.61 442 ASN A N 1
ATOM 11084 C CA . ASN C 1 442 ? -64.949 -5.129 -13.007 1.00 48.84 442 ASN A CA 1
ATOM 11085 C C . ASN C 1 442 ? -66.413 -4.954 -12.625 1.00 53.24 442 ASN A C 1
ATOM 11086 O O . ASN C 1 442 ? -67.256 -5.798 -12.966 1.00 52.70 442 ASN A O 1
ATOM 11091 N N . ILE C 1 443 ? -66.751 -3.861 -11.935 1.00 54.40 443 ILE A N 1
ATOM 11092 C CA . ILE C 1 443 ? -68.147 -3.683 -11.536 1.00 53.36 443 ILE A CA 1
ATOM 11093 C C . ILE C 1 443 ? -69.013 -3.321 -12.746 1.00 50.12 443 ILE A C 1
ATOM 11094 O O . ILE C 1 443 ? -70.121 -3.852 -12.918 1.00 48.49 443 ILE A O 1
ATOM 11099 N N . LYS C 1 444 ? -68.528 -2.426 -13.614 1.00 48.47 444 LYS A N 1
ATOM 11100 C CA . LYS C 1 444 ? -69.290 -2.133 -14.826 1.00 52.34 444 LYS A CA 1
ATOM 11101 C C . LYS C 1 444 ? -69.407 -3.357 -15.721 1.00 49.50 444 LYS A C 1
ATOM 11102 O O . LYS C 1 444 ? -70.471 -3.625 -16.270 1.00 47.22 444 LYS A O 1
ATOM 11108 N N . ASN C 1 445 ? -68.324 -4.109 -15.890 1.00 55.87 445 ASN A N 1
ATOM 11109 C CA . ASN C 1 445 ? -68.378 -5.275 -16.763 1.00 53.31 445 ASN A CA 1
ATOM 11110 C C . ASN C 1 445 ? -69.354 -6.305 -16.233 1.00 53.43 445 ASN A C 1
ATOM 11111 O O . ASN C 1 445 ? -70.167 -6.845 -16.989 1.00 57.82 445 ASN A O 1
ATOM 11116 N N . ASP C 1 446 ? -69.339 -6.535 -14.921 1.00 54.06 446 ASP A N 1
ATOM 11117 C CA . ASP C 1 446 ? -70.355 -7.397 -14.337 1.00 50.99 446 ASP A CA 1
ATOM 11118 C C . ASP C 1 446 ? -71.745 -6.807 -14.562 1.00 51.71 446 ASP A C 1
ATOM 11119 O O . ASP C 1 446 ? -72.728 -7.546 -14.623 1.00 53.67 446 ASP A O 1
ATOM 11124 N N . LEU C 1 447 ? -71.859 -5.477 -14.675 1.00 52.92 447 LEU A N 1
ATOM 11125 C CA . LEU C 1 447 ? -73.178 -4.889 -14.883 1.00 50.60 447 LEU A CA 1
ATOM 11126 C C . LEU C 1 447 ? -73.680 -5.025 -16.324 1.00 54.55 447 LEU A C 1
ATOM 11127 O O . LEU C 1 447 ? -74.873 -5.267 -16.542 1.00 53.37 447 LEU A O 1
ATOM 11132 N N . LYS C 1 448 ? -72.802 -4.843 -17.318 1.00 53.13 448 LYS A N 1
ATOM 11133 C CA . LYS C 1 448 ? -73.225 -4.835 -18.715 1.00 57.64 448 LYS A CA 1
ATOM 11134 C C . LYS C 1 448 ? -73.903 -6.133 -19.127 1.00 59.61 448 LYS A C 1
ATOM 11135 O O . LYS C 1 448 ? -74.595 -6.166 -20.154 1.00 54.96 448 LYS A O 1
ATOM 11141 N N . SER C 1 449 ? -73.694 -7.207 -18.378 1.00 53.05 449 SER A N 1
ATOM 11142 C CA . SER C 1 449 ? -74.394 -8.446 -18.634 1.00 54.64 449 SER A CA 1
ATOM 11143 C C . SER C 1 449 ? -75.730 -8.522 -17.903 1.00 52.91 449 SER A C 1
ATOM 11144 O O . SER C 1 449 ? -76.375 -9.571 -17.935 1.00 56.47 449 SER A O 1
ATOM 11147 N N . ARG C 1 450 ? -76.172 -7.432 -17.272 1.00 51.38 450 ARG A N 1
ATOM 11148 C CA . ARG C 1 450 ? -77.384 -7.468 -16.464 1.00 48.82 450 ARG A CA 1
ATOM 11149 C C . ARG C 1 450 ? -78.306 -6.308 -16.792 1.00 50.83 450 ARG A C 1
ATOM 11150 O O . ARG C 1 450 ? -79.527 -6.411 -16.646 1.00 54.95 450 ARG A O 1
ATOM 11158 N N . LEU C 1 451 ? -77.728 -5.196 -17.219 1.00 54.32 451 LEU A N 1
ATOM 11159 C CA . LEU C 1 451 ? -78.468 -3.977 -17.465 1.00 52.42 451 LEU A CA 1
ATOM 11160 C C . LEU C 1 451 ? -78.035 -3.404 -18.807 1.00 56.25 451 LEU A C 1
ATOM 11161 O O . LEU C 1 451 ? -76.856 -3.512 -19.182 1.00 53.39 451 LEU A O 1
ATOM 11166 N N . PRO C 1 452 ? -78.963 -2.824 -19.564 1.00 54.64 452 PRO A N 1
ATOM 11167 C CA . PRO C 1 452 ? -78.578 -2.149 -20.799 1.00 48.53 452 PRO A CA 1
ATOM 11168 C C . PRO C 1 452 ? -77.706 -0.970 -20.447 1.00 55.80 452 PRO A C 1
ATOM 11169 O O . PRO C 1 452 ? -77.982 -0.269 -19.473 1.00 60.53 452 PRO A O 1
ATOM 11173 N N . GLU C 1 453 ? -76.654 -0.752 -21.239 1.00 57.79 453 GLU A N 1
ATOM 11174 C CA . GLU C 1 453 ? -75.566 0.098 -20.762 1.00 61.39 453 GLU A CA 1
ATOM 11175 C C . GLU C 1 453 ? -76.044 1.515 -20.406 1.00 65.14 453 GLU A C 1
ATOM 11176 O O . GLU C 1 453 ? -75.414 2.181 -19.581 1.00 62.12 453 GLU A O 1
ATOM 11182 N N . TYR C 1 454 ? -77.209 1.932 -20.933 1.00 65.86 454 TYR A N 1
ATOM 11183 C CA . TYR C 1 454 ? -77.659 3.281 -20.619 1.00 63.64 454 TYR A CA 1
ATOM 11184 C C . TYR C 1 454 ? -78.109 3.405 -19.177 1.00 63.79 454 TYR A C 1
ATOM 11185 O O . TYR C 1 454 ? -78.561 4.487 -18.785 1.00 58.45 454 TYR A O 1
ATOM 11194 N N . MET C 1 455 ? -78.012 2.334 -18.374 1.00 58.20 455 MET A N 1
ATOM 11195 C CA . MET C 1 455 ? -78.323 2.449 -16.956 1.00 54.66 455 MET A CA 1
ATOM 11196 C C . MET C 1 455 ? -77.171 1.963 -16.083 1.00 49.76 455 MET A C 1
ATOM 11197 O O . MET C 1 455 ? -77.370 1.633 -14.910 1.00 48.32 455 MET A O 1
ATOM 11202 N N . ILE C 1 456 ? -75.957 1.972 -16.616 1.00 51.15 456 ILE A N 1
ATOM 11203 C CA . ILE C 1 456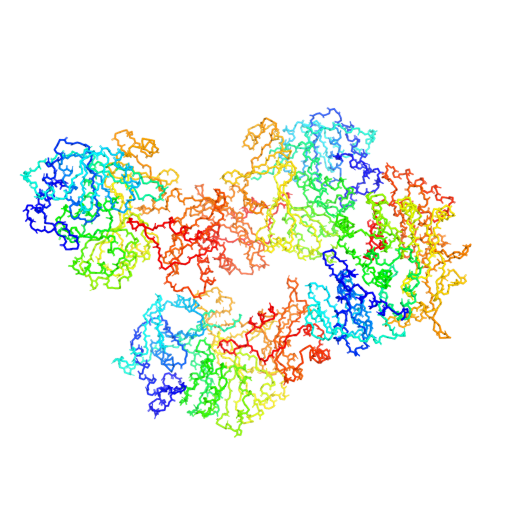 ? -74.753 1.767 -15.820 1.00 43.06 456 ILE A CA 1
ATOM 11204 C C . ILE C 1 456 ? -74.225 3.115 -15.344 1.00 49.36 456 ILE A C 1
ATOM 11205 O O . ILE C 1 456 ? -74.050 4.040 -16.157 1.00 46.71 456 ILE A O 1
ATOM 11210 N N . PRO C 1 457 ? -73.968 3.270 -14.042 1.00 51.08 457 PRO A N 1
ATOM 11211 C CA . PRO C 1 457 ? -73.473 4.557 -13.527 1.00 42.88 457 PRO A CA 1
ATOM 11212 C C . PRO C 1 457 ? -72.147 4.939 -14.162 1.00 46.01 457 PRO A C 1
ATOM 11213 O O . PRO C 1 457 ? -71.270 4.093 -14.355 1.00 49.46 457 PRO A O 1
ATOM 11217 N N . ARG C 1 458 ? -72.010 6.234 -14.486 1.00 51.24 458 ARG A N 1
ATOM 11218 C CA . ARG C 1 458 ? -70.764 6.739 -15.055 1.00 47.69 458 ARG A CA 1
ATOM 11219 C C . ARG C 1 458 ? -69.580 6.300 -14.214 1.00 45.98 458 ARG A C 1
ATOM 11220 O O . ARG C 1 458 ? -68.582 5.814 -14.745 1.00 45.85 458 ARG A O 1
ATOM 11228 N N . LYS C 1 459 ? -69.701 6.425 -12.890 1.00 49.64 459 LYS A N 1
ATOM 11229 C CA . LYS C 1 459 ? -68.592 6.252 -11.957 1.00 46.88 459 LYS A CA 1
ATOM 11230 C C . LYS C 1 459 ? -69.132 5.833 -10.589 1.00 43.49 459 LYS A C 1
ATOM 11231 O O . LYS C 1 459 ? -70.340 5.873 -10.324 1.00 46.25 459 LYS A O 1
ATOM 11237 N N . PHE C 1 460 ? -68.222 5.386 -9.730 1.00 42.59 460 PHE A N 1
ATOM 11238 C CA . PHE C 1 460 ? -68.559 4.938 -8.388 1.00 42.18 460 PHE A CA 1
ATOM 11239 C C . PHE C 1 460 ? -67.820 5.761 -7.345 1.00 43.45 460 PHE A C 1
ATOM 11240 O O . PHE C 1 460 ? -66.720 6.256 -7.580 1.00 40.82 460 PHE A O 1
ATOM 11248 N N . GLU C 1 461 ? -68.458 5.902 -6.195 1.00 44.76 461 GLU A N 1
ATOM 11249 C CA . GLU C 1 461 ? -67.896 6.516 -5.006 1.00 41.23 461 GLU A CA 1
ATOM 11250 C C . GLU C 1 461 ? -67.912 5.467 -3.910 1.00 40.54 461 GLU A C 1
ATOM 11251 O O . GLU C 1 461 ? -68.904 4.750 -3.770 1.00 44.33 461 GLU A O 1
ATOM 11257 N N . TRP C 1 462 ? -66.820 5.337 -3.149 1.00 37.54 462 TRP A N 1
ATOM 11258 C CA . TRP C 1 462 ? -66.747 4.258 -2.172 1.00 37.50 462 TRP A CA 1
ATOM 11259 C C . TRP C 1 462 ? -66.980 4.731 -0.762 1.00 34.57 462 TRP A C 1
ATOM 11260 O O . TRP C 1 462 ? -66.479 5.772 -0.350 1.00 36.44 462 TRP A O 1
ATOM 11271 N N . MET C 1 463 ? -67.730 3.925 -0.029 1.00 37.82 463 MET A N 1
ATOM 11272 C CA . MET C 1 463 ? -68.205 4.267 1.289 1.00 40.95 463 MET A CA 1
ATOM 11273 C C . MET C 1 463 ? -67.819 3.123 2.211 1.00 34.61 463 MET A C 1
ATOM 11274 O O . MET C 1 463 ? -67.819 1.967 1.810 1.00 37.17 463 MET A O 1
ATOM 11279 N N . GLU C 1 464 ? -67.435 3.445 3.422 1.00 35.53 464 GLU A N 1
ATOM 11280 C CA . GLU C 1 464 ? -67.078 2.396 4.346 1.00 39.64 464 GLU A CA 1
ATOM 11281 C C . GLU C 1 464 ? -68.324 1.810 4.987 1.00 42.66 464 GLU A C 1
ATOM 11282 O O . GLU C 1 464 ? -68.319 0.637 5.400 1.00 45.65 464 GLU A O 1
ATOM 11288 N N . GLN C 1 465 ? -69.393 2.610 5.060 1.00 39.82 465 GLN A N 1
ATOM 11289 C CA . GLN C 1 465 ? -70.728 2.147 5.418 1.00 40.36 465 GLN A CA 1
ATOM 11290 C C . GLN C 1 465 ? -71.712 3.202 4.955 1.00 41.39 465 GLN A C 1
ATOM 11291 O O . GLN C 1 465 ? -71.353 4.374 4.805 1.00 49.40 465 GLN A O 1
ATOM 11297 N N . LEU C 1 466 ? -72.939 2.777 4.698 1.00 38.57 466 LEU A N 1
ATOM 11298 C CA . LEU C 1 466 ? -73.937 3.759 4.304 1.00 38.74 466 LEU A CA 1
ATOM 11299 C C . LEU C 1 466 ? -74.560 4.397 5.544 1.00 37.52 466 LEU A C 1
ATOM 11300 O O . LEU C 1 466 ? -74.838 3.697 6.526 1.00 39.01 466 LEU A O 1
ATOM 11305 N N . PRO C 1 467 ? -74.806 5.706 5.523 1.00 34.74 467 PRO A N 1
ATOM 11306 C CA . PRO C 1 467 ? -75.444 6.354 6.673 1.00 29.67 467 PRO A CA 1
ATOM 11307 C C . PRO C 1 467 ? -76.898 5.927 6.807 1.00 36.17 467 PRO A C 1
ATOM 11308 O O . PRO C 1 467 ? -77.593 5.685 5.811 1.00 32.06 467 PRO A O 1
ATOM 11312 N N . LEU C 1 468 ? -77.374 5.902 8.054 1.00 35.65 468 LEU A N 1
ATOM 11313 C CA . LEU C 1 468 ? -78.752 5.553 8.349 1.00 32.06 468 LEU A CA 1
ATOM 11314 C C . LEU C 1 468 ? -79.558 6.733 8.877 1.00 33.54 468 LEU A C 1
ATOM 11315 O O . LEU C 1 468 ? -79.053 7.595 9.606 1.00 36.66 468 LEU A O 1
ATOM 11320 N N . THR C 1 469 ? -80.805 6.752 8.438 1.00 29.14 469 THR A N 1
ATOM 11321 C CA . THR C 1 469 ? -81.940 7.506 8.922 1.00 30.67 469 THR A CA 1
ATOM 11322 C C . THR C 1 469 ? -82.149 7.244 10.401 1.00 38.79 469 THR A C 1
ATOM 11323 O O . THR C 1 469 ? -81.623 6.260 10.931 1.00 40.65 469 THR A O 1
ATOM 11327 N N . SER C 1 470 ? -82.907 8.096 11.088 1.00 38.49 470 SER A N 1
ATOM 11328 C CA . SER C 1 470 ? -83.234 7.795 12.476 1.00 40.82 470 SER A CA 1
ATOM 11329 C C . SER C 1 470 ? -84.082 6.540 12.571 1.00 37.74 470 SER A C 1
ATOM 11330 O O . SER C 1 470 ? -84.024 5.825 13.574 1.00 46.90 470 SER A O 1
ATOM 11333 N N . ASN C 1 471 ? -84.854 6.232 11.540 1.00 36.57 471 ASN A N 1
ATOM 11334 C CA . ASN C 1 471 ? -85.630 4.998 11.582 1.00 36.13 471 ASN A CA 1
ATOM 11335 C C . ASN C 1 471 ? -84.814 3.756 11.274 1.00 34.88 471 ASN A C 1
ATOM 11336 O O . ASN C 1 471 ? -85.334 2.640 11.425 1.00 33.51 471 ASN A O 1
ATOM 11341 N N . GLY C 1 472 ? -83.549 3.915 10.905 1.00 30.25 472 GLY A N 1
ATOM 11342 C CA . GLY C 1 472 ? -82.725 2.785 10.582 1.00 29.80 472 GLY A CA 1
ATOM 11343 C C . GLY C 1 472 ? -82.772 2.363 9.134 1.00 34.59 472 GLY A C 1
ATOM 11344 O O . GLY C 1 472 ? -82.230 1.298 8.801 1.00 33.17 472 GLY A O 1
ATOM 11345 N N . LYS C 1 473 ? -83.343 3.184 8.252 1.00 33.33 473 LYS A N 1
ATOM 11346 C CA . LYS C 1 473 ? -83.234 2.915 6.832 1.00 29.18 473 LYS A CA 1
ATOM 11347 C C . LYS C 1 473 ? -82.030 3.657 6.275 1.00 30.30 473 LYS A C 1
ATOM 11348 O O . LYS C 1 473 ? -81.469 4.534 6.917 1.00 30.89 473 LYS A O 1
ATOM 11354 N N . ILE C 1 474 ? -81.594 3.240 5.091 1.00 32.32 474 ILE A N 1
ATOM 11355 C CA . ILE C 1 474 ? -80.497 3.912 4.407 1.00 28.79 474 ILE A CA 1
ATOM 11356 C C . ILE C 1 474 ? -80.905 5.342 4.100 1.00 33.38 474 ILE A C 1
ATOM 11357 O O . ILE C 1 474 ? -81.993 5.589 3.569 1.00 39.37 474 ILE A O 1
ATOM 11362 N N . ASP C 1 475 ? -80.035 6.299 4.425 1.00 37.16 475 ASP A N 1
ATOM 11363 C CA . ASP C 1 475 ? -80.331 7.725 4.229 1.00 32.57 475 ASP A CA 1
ATOM 11364 C C . ASP C 1 475 ? -79.884 8.150 2.831 1.00 33.38 475 ASP A C 1
ATOM 11365 O O . ASP C 1 475 ? -78.767 8.629 2.620 1.00 30.89 475 ASP A O 1
ATOM 11370 N N . ARG C 1 476 ? -80.786 7.984 1.860 1.00 35.07 476 ARG A N 1
ATOM 11371 C CA . ARG C 1 476 ? -80.475 8.360 0.485 1.00 37.32 476 ARG A CA 1
ATOM 11372 C C . ARG C 1 476 ? -80.123 9.834 0.377 1.00 37.15 476 ARG A C 1
ATOM 11373 O O . ARG C 1 476 ? -79.206 10.204 -0.365 1.00 42.26 476 ARG A O 1
ATOM 11381 N N . LYS C 1 477 ? -80.857 10.694 1.094 1.00 37.51 477 LYS A N 1
ATOM 11382 C CA . LYS C 1 477 ? -80.650 12.136 0.971 1.00 42.15 477 LYS A CA 1
ATOM 11383 C C . LYS C 1 477 ? -79.228 12.507 1.345 1.00 40.32 477 LYS A C 1
ATOM 11384 O O . LYS C 1 477 ? -78.586 13.308 0.647 1.00 41.11 477 LYS A O 1
ATOM 11390 N N . LYS C 1 478 ? -78.707 11.867 2.410 1.00 35.77 478 LYS A N 1
ATOM 11391 C CA . LYS C 1 478 ? -77.388 12.136 2.950 1.00 34.86 478 LYS A CA 1
ATOM 11392 C C . LYS C 1 478 ? -76.295 11.593 2.038 1.00 41.38 478 LYS A C 1
ATOM 11393 O O . LYS C 1 478 ? -75.230 12.211 1.901 1.00 43.71 478 LYS A O 1
ATOM 11399 N N . ILE C 1 479 ? -76.577 10.483 1.363 1.00 38.89 479 ILE A N 1
ATOM 11400 C CA . ILE C 1 479 ? -75.645 9.924 0.393 1.00 37.00 479 ILE A CA 1
ATOM 11401 C C . ILE C 1 479 ? -75.534 10.849 -0.816 1.00 41.94 479 ILE A C 1
ATOM 11402 O O . ILE C 1 479 ? -74.443 11.081 -1.355 1.00 40.05 479 ILE A O 1
ATOM 11407 N N . ALA C 1 480 ? -76.675 11.392 -1.253 1.00 41.23 480 ALA A N 1
ATOM 11408 C CA . ALA C 1 480 ? -76.684 12.386 -2.314 1.00 40.68 480 ALA A CA 1
ATOM 11409 C C . ALA C 1 480 ? -75.892 13.619 -1.907 1.00 48.91 480 ALA A C 1
ATOM 11410 O O . ALA C 1 480 ? -75.164 14.196 -2.726 1.00 46.48 480 ALA A O 1
ATOM 11412 N N . GLU C 1 481 ? -76.016 14.037 -0.637 1.00 44.32 481 GLU A N 1
ATOM 11413 C CA . GLU C 1 481 ? -75.272 15.211 -0.199 1.00 45.85 481 GLU A CA 1
ATOM 11414 C C . GLU C 1 481 ? -73.773 14.947 -0.204 1.00 55.04 481 GLU A C 1
ATOM 11415 O O . GLU C 1 481 ? -72.985 15.828 -0.585 1.00 54.95 481 GLU A O 1
ATOM 11421 N N . VAL C 1 482 ? -73.361 13.733 0.182 1.00 48.90 482 VAL A N 1
ATOM 11422 C CA . VAL C 1 482 ? -71.938 13.422 0.182 1.00 44.85 482 VAL A CA 1
ATOM 11423 C C . VAL C 1 482 ? -71.399 13.288 -1.242 1.00 51.43 482 VAL A C 1
ATOM 11424 O O . VAL C 1 482 ? -70.287 13.735 -1.546 1.00 58.40 482 VAL A O 1
ATOM 11428 N N . ILE C 1 483 ? -72.186 12.713 -2.150 1.00 51.53 483 ILE A N 1
ATOM 11429 C CA . ILE C 1 483 ? -71.678 12.481 -3.497 1.00 55.04 483 ILE A CA 1
ATOM 11430 C C . ILE C 1 483 ? -71.628 13.781 -4.286 1.00 53.34 483 ILE A C 1
ATOM 11431 O O . ILE C 1 483 ? -70.628 14.089 -4.938 1.00 59.53 483 ILE A O 1
ATOM 11436 N N . ASN C 1 484 ? -72.686 14.569 -4.242 1.00 52.35 484 ASN A N 1
ATOM 11437 C CA . ASN C 1 484 ? -72.699 15.805 -5.023 1.00 55.77 484 ASN A CA 1
ATOM 11438 C C . ASN C 1 484 ? -72.013 16.927 -4.252 1.00 63.22 484 ASN A C 1
ATOM 11439 O O . ASN C 1 484 ? -70.894 17.328 -4.592 1.00 68.83 484 ASN A O 1
ATOM 11444 N N . GLY C 1 485 ? -72.683 17.438 -3.217 1.00 65.03 485 GLY A N 1
ATOM 11445 C CA . GLY C 1 485 ? -72.167 18.525 -2.394 1.00 73.06 485 GLY A CA 1
ATOM 11446 C C . GLY C 1 485 ? -70.869 18.287 -1.644 1.00 71.86 485 GLY A C 1
ATOM 11447 O O . GLY C 1 485 ? -69.816 18.064 -2.240 1.00 69.86 485 GLY A O 1
ATOM 11448 N N . MET D 1 1 ? -21.405 46.616 -41.703 1.00 55.76 1 MET B N 1
ATOM 11449 C CA . MET D 1 1 ? -21.778 47.976 -42.107 1.00 73.81 1 MET B CA 1
ATOM 11450 C C . MET D 1 1 ? -23.115 47.951 -42.845 1.00 72.11 1 MET B C 1
ATOM 11451 O O . MET D 1 1 ? -24.195 48.227 -42.282 1.00 66.80 1 MET B O 1
ATOM 11456 N N . THR D 1 2 ? -23.006 47.631 -44.131 1.00 66.37 2 THR B N 1
ATOM 11457 C CA . THR D 1 2 ? -24.115 47.196 -44.956 1.00 56.40 2 THR B CA 1
ATOM 11458 C C . THR D 1 2 ? -24.471 45.736 -44.697 1.00 61.07 2 THR B C 1
ATOM 11459 O O . THR D 1 2 ? -25.318 45.179 -45.409 1.00 63.39 2 THR B O 1
ATOM 11463 N N . ASP D 1 3 ? -23.887 45.128 -43.664 1.00 52.62 3 ASP B N 1
ATOM 11464 C CA . ASP D 1 3 ? -24.033 43.703 -43.415 1.00 48.38 3 ASP B CA 1
ATOM 11465 C C . ASP D 1 3 ? -25.325 43.416 -42.668 1.00 47.79 3 ASP B C 1
ATOM 11466 O O . ASP D 1 3 ? -25.746 44.183 -41.799 1.00 50.02 3 ASP B O 1
ATOM 11471 N N . ILE D 1 4 ? -25.948 42.285 -43.002 1.00 48.54 4 ILE B N 1
ATOM 11472 C CA . ILE D 1 4 ? -27.316 42.030 -42.551 1.00 47.20 4 ILE B CA 1
ATOM 11473 C C . ILE D 1 4 ? -27.374 41.803 -41.046 1.00 45.54 4 ILE B C 1
ATOM 11474 O O . ILE D 1 4 ? -28.233 42.378 -40.364 1.00 48.77 4 ILE B O 1
ATOM 11479 N N . ILE D 1 5 ? -26.488 40.938 -40.514 1.00 44.12 5 ILE B N 1
ATOM 11480 C CA . ILE D 1 5 ? -26.494 40.682 -39.069 1.00 47.36 5 ILE B CA 1
ATOM 11481 C C . ILE D 1 5 ? -26.175 41.951 -38.301 1.00 49.90 5 ILE B C 1
ATOM 11482 O O . ILE D 1 5 ? -26.820 42.254 -37.291 1.00 45.65 5 ILE B O 1
ATOM 11487 N N . ASN D 1 6 ? -25.197 42.739 -38.767 1.00 45.62 6 ASN B N 1
ATOM 11488 C CA . ASN D 1 6 ? -24.868 43.992 -38.094 1.00 43.09 6 ASN B CA 1
ATOM 11489 C C . ASN D 1 6 ? -26.052 44.938 -38.109 1.00 44.73 6 ASN B C 1
ATOM 11490 O O . ASN D 1 6 ? -26.367 45.573 -37.098 1.00 43.66 6 ASN B O 1
ATOM 11495 N N . LYS D 1 7 ? -26.724 45.055 -39.250 1.00 41.87 7 LYS B N 1
ATOM 11496 C CA . LYS D 1 7 ? -27.879 45.940 -39.270 1.00 44.39 7 LYS B CA 1
ATOM 11497 C C . LYS D 1 7 ? -28.942 45.466 -38.288 1.00 46.83 7 LYS B C 1
ATOM 11498 O O . LYS D 1 7 ? -29.480 46.268 -37.508 1.00 52.75 7 LYS B O 1
ATOM 11504 N N . LEU D 1 8 ? -29.162 44.146 -38.217 1.00 51.29 8 LEU B N 1
ATOM 11505 C CA . LEU D 1 8 ? -30.155 43.615 -37.287 1.00 46.31 8 LEU B CA 1
ATOM 11506 C C . LEU D 1 8 ? -29.758 43.820 -35.834 1.00 47.10 8 LEU B C 1
ATOM 11507 O O . LEU D 1 8 ? -30.618 44.094 -34.996 1.00 48.28 8 LEU B O 1
ATOM 11512 N N . GLN D 1 9 ? -28.474 43.683 -35.511 1.00 48.18 9 GLN B N 1
ATOM 11513 C CA . GLN D 1 9 ? -28.037 43.921 -34.136 1.00 51.08 9 GLN B CA 1
ATOM 11514 C C . GLN D 1 9 ? -28.140 45.394 -33.778 1.00 48.51 9 GLN B C 1
ATOM 11515 O O . GLN D 1 9 ? -28.445 45.738 -32.635 1.00 49.33 9 GLN B O 1
ATOM 11521 N N . ALA D 1 10 ? -27.862 46.284 -34.727 1.00 50.85 10 ALA B N 1
ATOM 11522 C CA . ALA D 1 10 ? -28.048 47.698 -34.428 1.00 51.87 10 ALA B CA 1
ATOM 11523 C C . ALA D 1 10 ? -29.498 47.956 -34.054 1.00 53.61 10 ALA B C 1
ATOM 11524 O O . ALA D 1 10 ? -29.787 48.583 -33.023 1.00 54.43 10 ALA B O 1
ATOM 11526 N N . PHE D 1 11 ? -30.431 47.415 -34.843 1.00 49.55 11 PHE B N 1
ATOM 11527 C CA . PHE D 1 11 ? -31.834 47.614 -34.485 1.00 52.54 11 PHE B CA 1
ATOM 11528 C C . PHE D 1 11 ? -32.209 46.904 -33.175 1.00 52.50 11 PHE B C 1
ATOM 11529 O O . PHE D 1 11 ? -32.967 47.452 -32.368 1.00 58.46 11 PHE B O 1
ATOM 11537 N N . ALA D 1 12 ? -31.673 45.709 -32.920 1.00 50.47 12 ALA B N 1
ATOM 11538 C CA . ALA D 1 12 ? -32.041 44.988 -31.701 1.00 54.76 12 ALA B CA 1
ATOM 11539 C C . ALA D 1 12 ? -31.485 45.660 -30.451 1.00 51.81 12 ALA B C 1
ATOM 11540 O O . ALA D 1 12 ? -32.154 45.697 -29.414 1.00 47.60 12 ALA B O 1
ATOM 11542 N N . ASP D 1 13 ? -30.295 46.246 -30.553 1.00 57.13 13 ASP B N 1
ATOM 11543 C CA . ASP D 1 13 ? -29.720 46.986 -29.440 1.00 56.99 13 ASP B CA 1
ATOM 11544 C C . ASP D 1 13 ? -30.465 48.295 -29.224 1.00 59.16 13 ASP B C 1
ATOM 11545 O O . ASP D 1 13 ? -30.659 48.719 -28.078 1.00 55.98 13 ASP B O 1
ATOM 11550 N N . ALA D 1 14 ? -30.910 48.938 -30.312 1.00 53.94 14 ALA B N 1
ATOM 11551 C CA . ALA D 1 14 ? -31.618 50.207 -30.171 1.00 54.86 14 ALA B CA 1
ATOM 11552 C C . ALA D 1 14 ? -33.049 50.032 -29.660 1.00 59.02 14 ALA B C 1
ATOM 11553 O O . ALA D 1 14 ? -33.552 50.903 -28.947 1.00 60.47 14 ALA B O 1
ATOM 11555 N N . ASN D 1 15 ? -33.759 48.971 -30.055 1.00 58.93 15 ASN B N 1
ATOM 11556 C CA . ASN D 1 15 ? -35.157 48.768 -29.652 1.00 52.39 15 ASN B CA 1
ATOM 11557 C C . ASN D 1 15 ? -35.400 47.307 -29.299 1.00 53.49 15 ASN B C 1
ATOM 11558 O O . ASN D 1 15 ? -36.206 46.628 -29.944 1.00 52.70 15 ASN B O 1
ATOM 11563 N N . PRO D 1 16 ? -34.781 46.811 -28.222 1.00 57.56 16 PRO B N 1
ATOM 11564 C CA . PRO D 1 16 ? -34.850 45.362 -27.945 1.00 46.91 16 PRO B CA 1
ATOM 11565 C C . PRO D 1 16 ? -36.259 44.816 -27.808 1.00 47.37 16 PRO B C 1
ATOM 11566 O O . PRO D 1 16 ? -36.500 43.674 -28.203 1.00 50.16 16 PRO B O 1
ATOM 11570 N N . GLN D 1 17 ? -37.217 45.600 -27.335 1.00 49.90 17 GLN B N 1
ATOM 11571 C CA . GLN D 1 17 ? -38.571 45.105 -27.126 1.00 46.38 17 GLN B CA 1
ATOM 11572 C C . GLN D 1 17 ? -39.521 45.434 -28.264 1.00 46.46 17 GLN B C 1
ATOM 11573 O O . GLN D 1 17 ? -40.728 45.224 -28.115 1.00 45.54 17 GLN B O 1
ATOM 11579 N N . SER D 1 18 ? -39.040 46.005 -29.364 1.00 48.70 18 SER B N 1
ATOM 11580 C CA . SER D 1 18 ? -39.883 46.109 -30.553 1.00 50.17 18 SER B CA 1
ATOM 11581 C C . SER D 1 18 ? -40.023 44.752 -31.242 1.00 45.38 18 SER B C 1
ATOM 11582 O O . SER D 1 18 ? -39.067 43.979 -31.332 1.00 45.54 18 SER B O 1
ATOM 11585 N N . ILE D 1 19 ? -41.207 44.513 -31.793 1.00 43.19 19 ILE B N 1
ATOM 11586 C CA . ILE D 1 19 ? -41.568 43.231 -32.381 1.00 42.06 19 ILE B CA 1
ATOM 11587 C C . ILE D 1 19 ? -40.944 43.094 -33.774 1.00 46.67 19 ILE B C 1
ATOM 11588 O O . ILE D 1 19 ? -41.249 43.861 -34.695 1.00 46.40 19 ILE B O 1
ATOM 11593 N N . ALA D 1 20 ? -40.108 42.072 -33.939 1.00 46.09 20 ALA B N 1
ATOM 11594 C CA . ALA D 1 20 ? -39.462 41.733 -35.200 1.00 42.71 20 ALA B CA 1
ATOM 11595 C C . ALA D 1 20 ? -40.318 40.813 -36.076 1.00 43.30 20 ALA B C 1
ATOM 11596 O O . ALA D 1 20 ? -40.280 40.920 -37.314 1.00 38.89 20 ALA B O 1
ATOM 11598 N N . VAL D 1 21 ? -41.071 39.897 -35.465 1.00 40.82 21 VAL B N 1
ATOM 11599 C CA . VAL D 1 21 ? -41.889 38.929 -36.192 1.00 44.06 21 VAL B CA 1
ATOM 11600 C C . VAL D 1 21 ? -43.232 38.777 -35.493 1.00 40.22 21 VAL B C 1
ATOM 11601 O O . VAL D 1 21 ? -43.296 38.692 -34.263 1.00 47.01 21 VAL B O 1
ATOM 11605 N N . ARG D 1 22 ? -44.304 38.724 -36.278 1.00 36.12 22 ARG B N 1
ATOM 11606 C CA . ARG D 1 22 ? -45.638 38.497 -35.736 1.00 40.61 22 ARG B CA 1
ATOM 11607 C C . ARG D 1 22 ? -46.392 37.494 -36.600 1.00 39.93 22 ARG B C 1
ATOM 11608 O O . ARG D 1 22 ? -46.428 37.615 -37.830 1.00 39.96 22 ARG B O 1
ATOM 11616 N N . HIS D 1 23 ? -46.971 36.489 -35.956 1.00 41.11 23 HIS B N 1
ATOM 11617 C CA . HIS D 1 23 ? -47.843 35.533 -36.631 1.00 42.00 23 HIS B CA 1
ATOM 11618 C C . HIS D 1 23 ? -49.059 35.427 -35.728 1.00 41.73 23 HIS B C 1
ATOM 11619 O O . HIS D 1 23 ? -49.002 34.725 -34.720 1.00 44.10 23 HIS B O 1
ATOM 11626 N N . THR D 1 24 ? -50.110 36.148 -36.047 1.00 42.68 24 THR B N 1
ATOM 11627 C CA . THR D 1 24 ? -51.287 36.204 -35.211 1.00 47.58 24 THR B CA 1
ATOM 11628 C C . THR D 1 24 ? -50.870 36.705 -33.852 1.00 48.35 24 THR B C 1
ATOM 11629 O O . THR D 1 24 ? -50.316 37.765 -33.719 1.00 45.79 24 THR B O 1
ATOM 11633 N N . THR D 1 25 ? -51.142 35.906 -32.839 1.00 53.53 25 THR B N 1
ATOM 11634 C CA . THR D 1 25 ? -50.809 36.254 -31.459 1.00 51.93 25 THR B CA 1
ATOM 11635 C C . THR D 1 25 ? -49.345 36.011 -31.131 1.00 46.72 25 THR B C 1
ATOM 11636 O O . THR D 1 25 ? -48.842 36.567 -30.153 1.00 53.36 25 THR B O 1
ATOM 11640 N N . ASP D 1 26 ? -48.652 35.195 -31.911 1.00 44.88 26 ASP B N 1
ATOM 11641 C CA . ASP D 1 26 ? -47.254 34.902 -31.632 1.00 51.85 26 ASP B CA 1
ATOM 11642 C C . ASP D 1 26 ? -46.372 36.049 -32.084 1.00 49.29 26 ASP B C 1
ATOM 11643 O O . ASP D 1 26 ? -46.444 36.488 -33.234 1.00 49.35 26 ASP B O 1
ATOM 11648 N N . GLU D 1 27 ? -45.552 36.540 -31.170 1.00 48.36 27 GLU B N 1
ATOM 11649 C CA . GLU D 1 27 ? -44.644 37.631 -31.447 1.00 44.67 27 GLU B CA 1
ATOM 11650 C C . GLU D 1 27 ? -43.244 37.235 -31.040 1.00 42.32 27 GLU B C 1
ATOM 11651 O O . GLU D 1 27 ? -43.035 36.347 -30.217 1.00 52.83 27 GLU B O 1
ATOM 11657 N N . LEU D 1 28 ? -42.279 37.862 -31.682 1.00 44.47 28 LEU B N 1
ATOM 11658 C CA . LEU D 1 28 ? -40.889 37.672 -31.310 1.00 44.94 28 LEU B CA 1
ATOM 11659 C C . LEU D 1 28 ? -40.230 39.049 -31.360 1.00 46.43 28 LEU B C 1
ATOM 11660 O O . LEU D 1 28 ? -40.258 39.716 -32.394 1.00 44.70 28 LEU B O 1
ATOM 11665 N N . THR D 1 29 ? -39.683 39.503 -30.241 1.00 44.56 29 THR B N 1
ATOM 11666 C CA . THR D 1 29 ? -39.013 40.795 -30.213 1.00 41.95 29 THR B CA 1
ATOM 11667 C C . THR D 1 29 ? -37.639 40.710 -30.873 1.00 44.57 29 THR B C 1
ATOM 11668 O O . THR D 1 29 ? -37.065 39.626 -31.043 1.00 40.73 29 THR B O 1
ATOM 11672 N N . TYR D 1 30 ? -37.093 41.888 -31.209 1.00 45.31 30 TYR B N 1
ATOM 11673 C CA . TYR D 1 30 ? -35.750 41.961 -31.785 1.00 44.25 30 TYR B CA 1
ATOM 11674 C C . TYR D 1 30 ? -34.714 41.335 -30.860 1.00 44.63 30 TYR B C 1
ATOM 11675 O O . TYR D 1 30 ? -33.832 40.583 -31.307 1.00 48.39 30 TYR B O 1
ATOM 11684 N N . GLN D 1 31 ? -34.839 41.577 -29.561 1.00 45.83 31 GLN B N 1
ATOM 11685 C CA . GLN D 1 31 ? -33.937 40.930 -28.618 1.00 52.43 31 GLN B CA 1
ATOM 11686 C C . GLN D 1 31 ? -34.132 39.416 -28.635 1.00 48.15 31 GLN B C 1
ATOM 11687 O O . GLN D 1 31 ? -33.158 38.667 -28.710 1.00 46.30 31 GLN B O 1
ATOM 11693 N N . GLN D 1 32 ? -35.378 38.941 -28.554 1.00 44.43 32 GLN B N 1
ATOM 11694 C CA . GLN D 1 32 ? -35.575 37.496 -28.587 1.00 48.41 32 GLN B CA 1
ATOM 11695 C C . GLN D 1 32 ? -35.092 36.915 -29.906 1.00 50.31 32 GLN B C 1
ATOM 11696 O O . GLN D 1 32 ? -34.568 35.791 -29.938 1.00 51.20 32 GLN B O 1
ATOM 11702 N N . LEU D 1 33 ? -35.271 37.657 -31.008 1.00 46.35 33 LEU B N 1
ATOM 11703 C CA . LEU D 1 33 ? -34.775 37.177 -32.292 1.00 46.10 33 LEU B CA 1
ATOM 11704 C C . LEU D 1 33 ? -33.264 36.951 -32.230 1.00 49.04 33 LEU B C 1
ATOM 11705 O O . LEU D 1 33 ? -32.769 35.865 -32.573 1.00 48.94 33 LEU B O 1
ATOM 11710 N N . MET D 1 34 ? -32.519 37.950 -31.733 1.00 49.36 34 MET B N 1
ATOM 11711 C CA . MET D 1 34 ? -31.060 37.830 -31.676 1.00 45.56 34 MET B CA 1
ATOM 11712 C C . MET D 1 34 ? -30.605 36.812 -30.628 1.00 49.14 34 MET B C 1
ATOM 11713 O O . MET D 1 34 ? -29.663 36.039 -30.869 1.00 46.52 34 MET B O 1
ATOM 11718 N N . ASP D 1 35 ? -31.263 36.799 -29.461 1.00 49.55 35 ASP B N 1
ATOM 11719 C CA . ASP D 1 35 ? -30.917 35.881 -28.374 1.00 50.91 35 ASP B CA 1
ATOM 11720 C C . ASP D 1 35 ? -31.118 34.428 -28.792 1.00 52.17 35 ASP B C 1
ATOM 11721 O O . ASP D 1 35 ? -30.186 33.605 -28.732 1.00 50.64 35 ASP B O 1
ATOM 11726 N N . GLU D 1 36 ? -32.347 34.087 -29.200 1.00 46.99 36 GLU B N 1
ATOM 11727 C CA . GLU D 1 36 ? -32.613 32.718 -29.615 1.00 47.93 36 GLU B CA 1
ATOM 11728 C C . GLU D 1 36 ? -31.767 32.342 -30.823 1.00 51.59 36 GLU B C 1
ATOM 11729 O O . GLU D 1 36 ? -31.278 31.208 -30.917 1.00 45.09 36 GLU B O 1
ATOM 11735 N N . SER D 1 37 ? -31.555 33.289 -31.745 1.00 48.28 37 SER B N 1
ATOM 11736 C CA . SER D 1 37 ? -30.783 32.950 -32.933 1.00 47.97 37 SER B CA 1
ATOM 11737 C C . SER D 1 37 ? -29.329 32.661 -32.578 1.00 43.25 37 SER B C 1
ATOM 11738 O O . SER D 1 37 ? -28.707 31.798 -33.198 1.00 46.13 37 SER B O 1
ATOM 11741 N N . SER D 1 38 ? -28.769 33.359 -31.592 1.00 46.35 38 SER B N 1
ATOM 11742 C CA . SER D 1 38 ? -27.446 32.974 -31.106 1.00 49.59 38 SER B CA 1
ATOM 11743 C C . SER D 1 38 ? -27.464 31.588 -30.476 1.00 46.76 38 SER B C 1
ATOM 11744 O O . SER D 1 38 ? -26.553 30.784 -30.723 1.00 48.28 38 SER B O 1
ATOM 11747 N N . LYS D 1 39 ? -28.472 31.283 -29.639 1.00 46.42 39 LYS B N 1
ATOM 11748 C CA . LYS D 1 39 ? -28.476 29.945 -29.041 1.00 49.72 39 LYS B CA 1
ATOM 11749 C C . LYS D 1 39 ? -28.499 28.869 -30.128 1.00 48.87 39 LYS B C 1
ATOM 11750 O O . LYS D 1 39 ? -27.789 27.851 -30.042 1.00 48.79 39 LYS B O 1
ATOM 11756 N N . LEU D 1 40 ? -29.292 29.099 -31.174 1.00 42.15 40 LEU B N 1
ATOM 11757 C CA . LEU D 1 40 ? -29.344 28.127 -32.254 1.00 43.94 40 LEU B CA 1
ATOM 11758 C C . LEU D 1 40 ? -28.009 28.058 -32.967 1.00 43.43 40 LEU B C 1
ATOM 11759 O O . LEU D 1 40 ? -27.539 26.968 -33.326 1.00 49.31 40 LEU B O 1
ATOM 11764 N N . ALA D 1 41 ? -27.368 29.201 -33.199 1.00 44.29 41 ALA B N 1
ATOM 11765 C CA . ALA D 1 41 ? -26.044 29.185 -33.811 1.00 49.26 41 ALA B CA 1
ATOM 11766 C C . ALA D 1 41 ? -25.087 28.314 -33.002 1.00 47.75 41 ALA B C 1
ATOM 11767 O O . ALA D 1 41 ? -24.327 27.520 -33.570 1.00 45.95 41 ALA B O 1
ATOM 11769 N N . HIS D 1 42 ? -25.161 28.405 -31.668 1.00 49.21 42 HIS B N 1
ATOM 11770 C CA . HIS D 1 42 ? -24.313 27.568 -30.817 1.00 50.42 42 HIS B CA 1
ATOM 11771 C C . HIS D 1 42 ? -24.586 26.101 -31.071 1.00 49.30 42 HIS B C 1
ATOM 11772 O O . HIS D 1 42 ? -23.652 25.309 -31.256 1.00 50.16 42 HIS B O 1
ATOM 11779 N N . ARG D 1 43 ? -25.867 25.720 -31.125 1.00 45.15 43 ARG B N 1
ATOM 11780 C CA . ARG D 1 43 ? -26.138 24.325 -31.428 1.00 45.91 43 ARG B CA 1
ATOM 11781 C C . ARG D 1 43 ? -25.686 23.919 -32.840 1.00 51.31 43 ARG B C 1
ATOM 11782 O O . ARG D 1 43 ? -25.377 22.736 -33.054 1.00 51.79 43 ARG B O 1
ATOM 11790 N N . LEU D 1 44 ? -25.497 24.868 -33.765 1.00 51.21 44 LEU B N 1
ATOM 11791 C CA . LEU D 1 44 ? -25.073 24.502 -35.118 1.00 53.94 44 LEU B CA 1
ATOM 11792 C C . LEU D 1 44 ? -23.573 24.605 -35.337 1.00 60.11 44 LEU B C 1
ATOM 11793 O O . LEU D 1 44 ? -23.070 24.046 -36.325 1.00 60.60 44 LEU B O 1
ATOM 11798 N N . GLN D 1 45 ? -22.841 25.154 -34.368 1.00 60.83 45 GLN B N 1
ATOM 11799 C CA . GLN D 1 45 ? -21.498 25.665 -34.612 1.00 60.71 45 GLN B CA 1
ATOM 11800 C C . GLN D 1 45 ? -20.562 24.591 -35.142 1.00 59.40 45 GLN B C 1
ATOM 11801 O O . GLN D 1 45 ? -20.506 23.473 -34.620 1.00 55.19 45 GLN B O 1
ATOM 11807 N N . GLY D 1 46 ? -19.810 24.958 -36.181 1.00 56.34 46 GLY B N 1
ATOM 11808 C CA . GLY D 1 46 ? -18.877 24.088 -36.824 1.00 56.76 46 GLY B CA 1
ATOM 11809 C C . GLY D 1 46 ? -19.423 23.411 -38.065 1.00 60.52 46 GLY B C 1
ATOM 11810 O O . GLY D 1 46 ? -18.644 23.070 -38.962 1.00 70.13 46 GLY B O 1
ATOM 11811 N N . SER D 1 47 ? -20.728 23.156 -38.116 1.00 56.86 47 SER B N 1
ATOM 11812 C CA . SER D 1 47 ? -21.310 22.502 -39.284 1.00 58.05 47 SER B CA 1
ATOM 11813 C C . SER D 1 47 ? -21.069 23.316 -40.553 1.00 59.33 47 SER B C 1
ATOM 11814 O O . SER D 1 47 ? -21.360 24.515 -40.604 1.00 56.54 47 SER B O 1
ATOM 11817 N N . LYS D 1 48 ? -20.519 22.660 -41.575 1.00 62.12 48 LYS B N 1
ATOM 11818 C CA . LYS D 1 48 ? -20.487 23.234 -42.918 1.00 64.06 48 LYS B CA 1
ATOM 11819 C C . LYS D 1 48 ? -21.383 22.379 -43.814 1.00 60.39 48 LYS B C 1
ATOM 11820 O O . LYS D 1 48 ? -20.975 21.902 -44.880 1.00 61.16 48 LYS B O 1
ATOM 11826 N N . LYS D 1 49 ? -22.606 22.159 -43.341 1.00 54.99 49 LYS B N 1
ATOM 11827 C CA . LYS D 1 49 ? -23.729 21.607 -44.067 1.00 49.80 49 LYS B CA 1
ATOM 11828 C C . LYS D 1 49 ? -24.953 22.480 -43.831 1.00 50.06 49 LYS B C 1
ATOM 11829 O O . LYS D 1 49 ? -25.195 22.924 -42.698 1.00 46.10 49 LYS B O 1
ATOM 11835 N N . PRO D 1 50 ? -25.749 22.734 -44.868 1.00 49.72 50 PRO B N 1
ATOM 11836 C CA . PRO D 1 50 ? -26.937 23.575 -44.684 1.00 41.07 50 PRO B CA 1
ATOM 11837 C C . PRO D 1 50 ? -27.909 22.942 -43.697 1.00 43.95 50 PRO B C 1
ATOM 11838 O O . PRO D 1 50 ? -28.038 21.717 -43.609 1.00 40.14 50 PRO B O 1
ATOM 11842 N N . MET D 1 51 ? -28.572 23.804 -42.926 1.00 41.62 51 MET B N 1
ATOM 11843 C CA . MET D 1 51 ? -29.564 23.386 -41.941 1.00 38.58 51 MET B CA 1
ATOM 11844 C C . MET D 1 51 ? -30.939 23.355 -42.596 1.00 37.39 51 MET B C 1
ATOM 11845 O O . MET D 1 51 ? -31.385 24.360 -43.149 1.00 36.74 51 MET B O 1
ATOM 11850 N N . ILE D 1 52 ? -31.624 22.218 -42.530 1.00 36.07 52 ILE B N 1
ATOM 11851 C CA . ILE D 1 52 ? -32.988 22.216 -43.042 1.00 31.85 52 ILE B CA 1
ATOM 11852 C C . ILE D 1 52 ? -33.838 23.034 -42.094 1.00 36.93 52 ILE B C 1
ATOM 11853 O O . ILE D 1 52 ? -33.817 22.806 -40.879 1.00 35.90 52 ILE B O 1
ATOM 11858 N N . LEU D 1 53 ? -34.598 23.983 -42.645 1.00 32.69 53 LEU B N 1
ATOM 11859 C CA . LEU D 1 53 ? -35.467 24.860 -41.880 1.00 27.91 53 LEU B CA 1
ATOM 11860 C C . LEU D 1 53 ? -36.886 24.514 -42.300 1.00 33.27 53 LEU B C 1
ATOM 11861 O O . LEU D 1 53 ? -37.315 24.892 -43.402 1.00 31.30 53 LEU B O 1
ATOM 11866 N N . PHE D 1 54 ? -37.621 23.815 -41.417 1.00 31.51 54 PHE B N 1
ATOM 11867 C CA . PHE D 1 54 ? -38.902 23.209 -41.769 1.00 31.87 54 PHE B CA 1
ATOM 11868 C C . PHE D 1 54 ? -40.069 23.791 -40.978 1.00 34.69 54 PHE B C 1
ATOM 11869 O O . PHE D 1 54 ? -39.993 23.970 -39.755 1.00 34.32 54 PHE B O 1
ATOM 11877 N N . GLY D 1 55 ? -41.166 24.033 -41.667 1.00 30.72 55 GLY B N 1
ATOM 11878 C CA . GLY D 1 55 ? -42.343 24.503 -40.983 1.00 34.34 55 GLY B CA 1
ATOM 11879 C C . GLY D 1 55 ? -43.210 25.349 -41.898 1.00 34.48 55 GLY B C 1
ATOM 11880 O O . GLY D 1 55 ? -43.148 25.265 -43.127 1.00 30.94 55 GLY B O 1
ATOM 11881 N N . HIS D 1 56 ? -44.046 26.145 -41.262 1.00 27.16 56 HIS B N 1
ATOM 11882 C CA . HIS D 1 56 ? -44.842 27.053 -42.053 1.00 37.05 56 HIS B CA 1
ATOM 11883 C C . HIS D 1 56 ? -44.502 28.512 -41.718 1.00 36.03 56 HIS B C 1
ATOM 11884 O O . HIS D 1 56 ? -43.646 29.131 -42.357 1.00 28.01 56 HIS B O 1
ATOM 11891 N N . MET D 1 57 ? -45.170 29.056 -40.713 1.00 33.11 57 MET B N 1
ATOM 11892 C CA . MET D 1 57 ? -45.098 30.472 -40.417 1.00 35.53 57 MET B CA 1
ATOM 11893 C C . MET D 1 57 ? -44.842 30.715 -38.934 1.00 39.85 57 MET B C 1
ATOM 11894 O O . MET D 1 57 ? -45.114 31.808 -38.427 1.00 38.51 57 MET B O 1
ATOM 11899 N N . SER D 1 58 ? -44.260 29.756 -38.232 1.00 32.29 58 SER B N 1
ATOM 11900 C CA . SER D 1 58 ? -43.878 30.065 -36.877 1.00 36.76 58 SER B CA 1
ATOM 11901 C C . SER D 1 58 ? -42.780 31.130 -36.902 1.00 41.21 58 SER B C 1
ATOM 11902 O O . SER D 1 58 ? -41.918 31.123 -37.793 1.00 40.74 58 SER B O 1
ATOM 11905 N N . PRO D 1 59 ? -42.804 32.090 -35.979 1.00 39.97 59 PRO B N 1
ATOM 11906 C CA . PRO D 1 59 ? -41.728 33.097 -35.975 1.00 38.82 59 PRO B CA 1
ATOM 11907 C C . PRO D 1 59 ? -40.348 32.490 -35.832 1.00 35.83 59 PRO B C 1
ATOM 11908 O O . PRO D 1 59 ? -39.373 33.081 -36.304 1.00 38.49 59 PRO B O 1
ATOM 11912 N N . TYR D 1 60 ? -40.235 31.282 -35.282 1.00 36.54 60 TYR B N 1
ATOM 11913 C CA . TYR D 1 60 ? -38.913 30.677 -35.150 1.00 39.16 60 TYR B CA 1
ATOM 11914 C C . TYR D 1 60 ? -38.330 30.265 -36.505 1.00 38.00 60 TYR B C 1
ATOM 11915 O O . TYR D 1 60 ? -37.114 30.064 -36.608 1.00 35.33 60 TYR B O 1
ATOM 11924 N N . MET D 1 61 ? -39.153 30.181 -37.557 1.00 34.48 61 MET B N 1
ATOM 11925 C CA . MET D 1 61 ? -38.573 30.090 -38.891 1.00 39.65 61 MET B CA 1
ATOM 11926 C C . MET D 1 61 ? -37.550 31.200 -39.100 1.00 38.11 61 MET B C 1
ATOM 11927 O O . MET D 1 61 ? -36.414 30.933 -39.528 1.00 37.02 61 MET B O 1
ATOM 11932 N N . ILE D 1 62 ? -37.896 32.435 -38.706 1.00 35.42 62 ILE B N 1
ATOM 11933 C CA . ILE D 1 62 ? -36.940 33.535 -38.823 1.00 35.69 62 ILE B CA 1
ATOM 11934 C C . ILE D 1 62 ? -35.724 33.276 -37.949 1.00 35.30 62 ILE B C 1
ATOM 11935 O O . ILE D 1 62 ? -34.577 33.444 -38.393 1.00 34.04 62 ILE B O 1
ATOM 11940 N N . VAL D 1 63 ? -35.955 32.803 -36.720 1.00 34.20 63 VAL B N 1
ATOM 11941 C CA . VAL D 1 63 ? -34.848 32.451 -35.842 1.00 31.94 63 VAL B CA 1
ATOM 11942 C C . VAL D 1 63 ? -33.901 31.518 -36.566 1.00 35.53 63 VAL B C 1
ATOM 11943 O O . VAL D 1 63 ? -32.679 31.753 -36.617 1.00 34.06 63 VAL B O 1
ATOM 11947 N N . GLY D 1 64 ? -34.476 30.488 -37.216 1.00 37.57 64 GLY B N 1
ATOM 11948 C CA . GLY D 1 64 ? -33.659 29.505 -37.906 1.00 32.59 64 GLY B CA 1
ATOM 11949 C C . GLY D 1 64 ? -32.752 30.154 -38.927 1.00 37.88 64 GLY B C 1
ATOM 11950 O O . GLY D 1 64 ? -31.554 29.830 -39.015 1.00 37.34 64 GLY B O 1
ATOM 11951 N N . MET D 1 65 ? -33.303 31.106 -39.687 1.00 34.64 65 MET B N 1
ATOM 11952 C CA . MET D 1 65 ? -32.515 31.800 -40.692 1.00 34.73 65 MET B CA 1
ATOM 11953 C C . MET D 1 65 ? -31.361 32.536 -40.053 1.00 34.29 65 MET B C 1
ATOM 11954 O O . MET D 1 65 ? -30.199 32.324 -40.431 1.00 29.97 65 MET B O 1
ATOM 11959 N N . ILE D 1 66 ? -31.656 33.363 -39.036 1.00 37.23 66 ILE B N 1
ATOM 11960 C CA . ILE D 1 66 ? -30.611 34.253 -38.534 1.00 38.53 66 ILE B CA 1
ATOM 11961 C C . ILE D 1 66 ? -29.499 33.426 -37.925 1.00 39.21 66 ILE B C 1
ATOM 11962 O O . ILE D 1 66 ? -28.304 33.639 -38.218 1.00 37.30 66 ILE B O 1
ATOM 11967 N N . GLY D 1 67 ? -29.892 32.363 -37.211 1.00 35.09 67 GLY B N 1
ATOM 11968 C CA . GLY D 1 67 ? -28.913 31.485 -36.612 1.00 35.93 67 GLY B CA 1
ATOM 11969 C C . GLY D 1 67 ? -28.054 30.816 -37.653 1.00 36.20 67 GLY B C 1
ATOM 11970 O O . GLY D 1 67 ? -26.823 30.811 -37.546 1.00 40.17 67 GLY B O 1
ATOM 11971 N N . ALA D 1 68 ? -28.686 30.301 -38.717 1.00 38.58 68 ALA B N 1
ATOM 11972 C CA . ALA D 1 68 ? -27.913 29.584 -39.732 1.00 40.09 68 ALA B CA 1
ATOM 11973 C C . ALA D 1 68 ? -26.951 30.509 -40.468 1.00 37.36 68 ALA B C 1
ATOM 11974 O O . ALA D 1 68 ? -25.917 30.054 -40.979 1.00 39.70 68 ALA B O 1
ATOM 11976 N N . ILE D 1 69 ? -27.280 31.795 -40.557 1.00 39.22 69 ILE B N 1
ATOM 11977 C CA . ILE D 1 69 ? -26.318 32.728 -41.133 1.00 39.98 69 ILE B CA 1
ATOM 11978 C C . ILE D 1 69 ? -25.135 32.881 -40.195 1.00 40.83 69 ILE B C 1
ATOM 11979 O O . ILE D 1 69 ? -23.970 32.800 -40.612 1.00 40.41 69 ILE B O 1
ATOM 11984 N N . LYS D 1 70 ? -25.422 33.050 -38.904 1.00 34.49 70 LYS B N 1
ATOM 11985 C CA . LYS D 1 70 ? -24.367 33.324 -37.947 1.00 41.31 70 LYS B CA 1
ATOM 11986 C C . LYS D 1 70 ? -23.353 32.189 -37.897 1.00 44.91 70 LYS B C 1
ATOM 11987 O O . LYS D 1 70 ? -22.141 32.439 -37.837 1.00 49.59 70 LYS B O 1
ATOM 11993 N N . ALA D 1 71 ? -23.824 30.940 -37.955 1.00 38.34 71 ALA B N 1
ATOM 11994 C CA . ALA D 1 71 ? -22.922 29.799 -37.976 1.00 41.41 71 ALA B CA 1
ATOM 11995 C C . ALA D 1 71 ? -22.187 29.646 -39.302 1.00 43.91 71 ALA B C 1
ATOM 11996 O O . ALA D 1 71 ? -21.205 28.896 -39.363 1.00 45.64 71 ALA B O 1
ATOM 11998 N N . GLY D 1 72 ? -22.642 30.309 -40.364 1.00 41.09 72 GLY B N 1
ATOM 11999 C CA . GLY D 1 72 ? -21.942 30.238 -41.628 1.00 41.28 72 GLY B CA 1
ATOM 12000 C C . GLY D 1 72 ? -22.265 29.032 -42.460 1.00 42.49 72 GLY B C 1
ATOM 12001 O O . GLY D 1 72 ? -21.628 28.832 -43.503 1.00 46.31 72 GLY B O 1
ATOM 12002 N N . CYS D 1 73 ? -23.167 28.172 -41.989 1.00 46.39 73 CYS B N 1
ATOM 12003 C CA . CYS D 1 73 ? -23.553 26.996 -42.751 1.00 42.06 73 CYS B CA 1
ATOM 12004 C C . CYS D 1 73 ? -24.694 27.268 -43.720 1.00 41.28 73 CYS B C 1
ATOM 12005 O O . CYS D 1 73 ? -24.806 26.562 -44.727 1.00 38.12 73 CYS B O 1
ATOM 12008 N N . GLY D 1 74 ? -25.514 28.299 -43.469 1.00 43.20 74 GLY B N 1
ATOM 12009 C CA . GLY D 1 74 ? -26.672 28.570 -44.308 1.00 39.73 74 GLY B CA 1
ATOM 12010 C C . GLY D 1 74 ? -27.860 27.673 -43.973 1.00 40.05 74 GLY B C 1
ATOM 12011 O O . GLY D 1 74 ? -27.810 26.812 -43.086 1.00 40.25 74 GLY B O 1
ATOM 12012 N N . TYR D 1 75 ? -28.948 27.860 -44.721 1.00 32.10 75 TYR B N 1
ATOM 12013 C CA . TYR D 1 75 ? -30.174 27.130 -44.423 1.00 36.40 75 TYR B CA 1
ATOM 12014 C C . TYR D 1 75 ? -30.886 26.742 -45.713 1.00 34.34 75 TYR B C 1
ATOM 12015 O O . TYR D 1 75 ? -30.547 27.202 -46.807 1.00 34.53 75 TYR B O 1
ATOM 12024 N N . VAL D 1 76 ? -31.849 25.838 -45.556 1.00 33.59 76 VAL B N 1
ATOM 12025 C CA . VAL D 1 76 ? -32.715 25.339 -46.617 1.00 33.17 76 VAL B CA 1
ATOM 12026 C C . VAL D 1 76 ? -34.160 25.384 -46.130 1.00 35.33 76 VAL B C 1
ATOM 12027 O O . VAL D 1 76 ? -34.574 24.523 -45.337 1.00 33.71 76 VAL B O 1
ATOM 12031 N N . PRO D 1 77 ? -34.974 26.327 -46.604 1.00 32.28 77 PRO B N 1
ATOM 12032 C CA . PRO D 1 77 ? -36.364 26.407 -46.137 1.00 33.85 77 PRO B CA 1
ATOM 12033 C C . PRO D 1 77 ? -37.257 25.345 -46.781 1.00 36.08 77 PRO B C 1
ATOM 12034 O O . PRO D 1 77 ? -37.278 25.171 -48.003 1.00 34.84 77 PRO B O 1
ATOM 12038 N N . VAL D 1 78 ? -37.993 24.621 -45.941 1.00 34.52 78 VAL B N 1
ATOM 12039 C CA . VAL D 1 78 ? -38.961 23.632 -46.399 1.00 32.36 78 VAL B CA 1
ATOM 12040 C C . VAL D 1 78 ? -40.307 23.952 -45.762 1.00 31.06 78 VAL B C 1
ATOM 12041 O O . VAL D 1 78 ? -40.452 23.892 -44.536 1.00 32.42 78 VAL B O 1
ATOM 12045 N N . ASP D 1 79 ? -41.284 24.264 -46.582 1.00 28.79 79 ASP B N 1
ATOM 12046 C CA . ASP D 1 79 ? -42.608 24.567 -46.091 1.00 31.91 79 ASP B CA 1
ATOM 12047 C C . ASP D 1 79 ? -43.435 23.293 -45.925 1.00 36.82 79 ASP B C 1
ATOM 12048 O O . ASP D 1 79 ? -43.197 22.271 -46.579 1.00 34.55 79 ASP B O 1
ATOM 12053 N N . THR D 1 80 ? -44.397 23.355 -45.010 1.00 36.20 80 THR B N 1
ATOM 12054 C CA . THR D 1 80 ? -45.228 22.197 -44.753 1.00 36.10 80 THR B CA 1
ATOM 12055 C C . THR D 1 80 ? -46.098 21.832 -45.946 1.00 37.32 80 THR B C 1
ATOM 12056 O O . THR D 1 80 ? -46.559 20.698 -46.021 1.00 39.58 80 THR B O 1
ATOM 12060 N N . SER D 1 81 ? -46.285 22.721 -46.913 1.00 35.73 81 SER B N 1
ATOM 12061 C CA . SER D 1 81 ? -47.107 22.333 -48.049 1.00 39.02 81 SER B CA 1
ATOM 12062 C C . SER D 1 81 ? -46.382 21.417 -49.030 1.00 38.21 81 SER B C 1
ATOM 12063 O O . SER D 1 81 ? -47.036 20.831 -49.898 1.00 40.05 81 SER B O 1
ATOM 12066 N N . ILE D 1 82 ? -45.080 21.230 -48.869 1.00 38.41 82 ILE B N 1
ATOM 12067 C CA . ILE D 1 82 ? -44.293 20.389 -49.774 1.00 39.41 82 ILE B CA 1
ATOM 12068 C C . ILE D 1 82 ? -44.585 18.922 -49.469 1.00 44.20 82 ILE B C 1
ATOM 12069 O O . ILE D 1 82 ? -44.548 18.521 -48.287 1.00 38.45 82 ILE B O 1
ATOM 12074 N N . PRO D 1 83 ? -44.884 18.106 -50.493 1.00 49.54 83 PRO B N 1
ATOM 12075 C CA . PRO D 1 83 ? -45.168 16.679 -50.266 1.00 40.24 83 PRO B CA 1
ATOM 12076 C C . PRO D 1 83 ? -44.000 15.987 -49.586 1.00 41.98 83 PRO B C 1
ATOM 12077 O O . PRO D 1 83 ? -42.837 16.362 -49.779 1.00 37.11 83 PRO B O 1
ATOM 12081 N N . GLU D 1 84 ? -44.334 14.939 -48.819 1.00 47.90 84 GLU B N 1
ATOM 12082 C CA . GLU D 1 84 ? -43.329 14.132 -48.120 1.00 49.05 84 GLU B CA 1
ATOM 12083 C C . GLU D 1 84 ? -42.235 13.652 -49.043 1.00 45.29 84 GLU B C 1
ATOM 12084 O O . GLU D 1 84 ? -41.054 13.686 -48.695 1.00 48.13 84 GLU B O 1
ATOM 12090 N N . ASP D 1 85 ? -42.603 13.136 -50.199 1.00 46.82 85 ASP B N 1
ATOM 12091 C CA . ASP D 1 85 ? -41.586 12.530 -51.045 1.00 53.25 85 ASP B CA 1
ATOM 12092 C C . ASP D 1 85 ? -40.622 13.577 -51.591 1.00 43.69 85 ASP B C 1
ATOM 12093 O O . ASP D 1 85 ? -39.411 13.334 -51.638 1.00 47.94 85 ASP B O 1
ATOM 12098 N N . ARG D 1 86 ? -41.126 14.767 -51.940 1.00 46.20 86 ARG B N 1
ATOM 12099 C CA . ARG D 1 86 ? -40.242 15.892 -52.262 1.00 45.39 86 ARG B CA 1
ATOM 12100 C C . ARG D 1 86 ? -39.330 16.220 -51.093 1.00 41.76 86 ARG B C 1
ATOM 12101 O O . ARG D 1 86 ? -38.130 16.429 -51.280 1.00 40.30 86 ARG B O 1
ATOM 12109 N N . ILE D 1 87 ? -39.902 16.316 -49.884 1.00 39.88 87 ILE B N 1
ATOM 12110 C CA . ILE D 1 87 ? -39.115 16.555 -48.670 1.00 42.76 87 ILE B CA 1
ATOM 12111 C C . ILE D 1 87 ? -37.999 15.523 -48.538 1.00 41.93 87 ILE B C 1
ATOM 12112 O O . ILE D 1 87 ? -36.831 15.871 -48.328 1.00 38.79 87 ILE B O 1
ATOM 12117 N N . LYS D 1 88 ? -38.345 14.238 -48.660 1.00 42.64 88 LYS B N 1
ATOM 12118 C CA . LYS D 1 88 ? -37.343 13.182 -48.596 1.00 40.92 88 LYS B CA 1
ATOM 12119 C C . LYS D 1 88 ? -36.232 13.420 -49.613 1.00 37.74 88 LYS B C 1
ATOM 12120 O O . LYS D 1 88 ? -35.046 13.322 -49.283 1.00 35.19 88 LYS B O 1
ATOM 12126 N N . MET D 1 89 ? -36.595 13.762 -50.853 1.00 37.25 89 MET B N 1
ATOM 12127 C CA . MET D 1 89 ? -35.555 14.016 -51.852 1.00 41.12 89 MET B CA 1
ATOM 12128 C C . MET D 1 89 ? -34.689 15.226 -51.478 1.00 41.82 89 MET B C 1
ATOM 12129 O O . MET D 1 89 ? -33.471 15.205 -51.696 1.00 39.95 89 MET B O 1
ATOM 12134 N N . ILE D 1 90 ? -35.295 16.291 -50.923 1.00 36.41 90 ILE B N 1
ATOM 12135 C CA . ILE D 1 90 ? -34.547 17.487 -50.517 1.00 39.91 90 ILE B CA 1
ATOM 12136 C C . ILE D 1 90 ? -33.520 17.139 -49.444 1.00 37.93 90 ILE B C 1
ATOM 12137 O O . ILE D 1 90 ? -32.318 17.373 -49.599 1.00 39.36 90 ILE B O 1
ATOM 12142 N N . ILE D 1 91 ? -34.001 16.582 -48.333 1.00 38.06 91 ILE B N 1
ATOM 12143 C CA . ILE D 1 91 ? -33.134 16.126 -47.248 1.00 41.97 91 ILE B CA 1
ATOM 12144 C C . ILE D 1 91 ? -32.064 15.160 -47.773 1.00 42.79 91 ILE B C 1
ATOM 12145 O O . ILE D 1 91 ? -30.920 15.158 -47.305 1.00 45.74 91 ILE B O 1
ATOM 12150 N N . ASN D 1 92 ? -32.417 14.325 -48.748 1.00 36.82 92 ASN B N 1
ATOM 12151 C CA . ASN D 1 92 ? -31.418 13.461 -49.359 1.00 38.21 92 ASN B CA 1
ATOM 12152 C C . ASN D 1 92 ? -30.355 14.241 -50.125 1.00 40.43 92 ASN B C 1
ATOM 12153 O O . ASN D 1 92 ? -29.164 13.901 -50.066 1.00 41.86 92 ASN B O 1
ATOM 12158 N N . LYS D 1 93 ? -30.773 15.227 -50.924 1.00 38.47 93 LYS B N 1
ATOM 12159 C CA . LYS D 1 93 ? -29.816 16.023 -51.689 1.00 44.46 93 LYS B CA 1
ATOM 12160 C C . LYS D 1 93 ? -28.885 16.792 -50.750 1.00 45.67 93 LYS B C 1
ATOM 12161 O O . LYS D 1 93 ? -27.665 16.814 -50.947 1.00 43.86 93 LYS B O 1
ATOM 12167 N N . VAL D 1 94 ? -29.444 17.402 -49.705 1.00 39.47 94 VAL B N 1
ATOM 12168 C CA . VAL D 1 94 ? -28.662 18.257 -48.826 1.00 38.25 94 VAL B CA 1
ATOM 12169 C C . VAL D 1 94 ? -27.695 17.443 -47.970 1.00 41.81 94 VAL B C 1
ATOM 12170 O O . VAL D 1 94 ? -26.557 17.863 -47.726 1.00 46.66 94 VAL B O 1
ATOM 12174 N N . GLN D 1 95 ? -28.132 16.281 -47.490 1.00 44.18 95 GLN B N 1
ATOM 12175 C CA . GLN D 1 95 ? -27.404 15.540 -46.460 1.00 42.40 95 GLN B CA 1
ATOM 12176 C C . GLN D 1 95 ? -27.098 16.435 -45.268 1.00 41.07 95 GLN B C 1
ATOM 12177 O O . GLN D 1 95 ? -25.894 16.687 -44.977 1.00 46.88 95 GLN B O 1
ATOM 12183 N N . PRO D 1 96 ? -28.082 16.967 -44.582 1.00 41.34 96 PRO B N 1
ATOM 12184 C CA . PRO D 1 96 ? -27.828 17.889 -43.473 1.00 37.87 96 PRO B CA 1
ATOM 12185 C C . PRO D 1 96 ? -27.338 17.207 -42.203 1.00 42.49 96 PRO B C 1
ATOM 12186 O O . PRO D 1 96 ? -27.658 16.054 -41.914 1.00 46.69 96 PRO B O 1
ATOM 12190 N N . GLU D 1 97 ? -26.594 17.974 -41.396 1.00 44.10 97 GLU B N 1
ATOM 12191 C CA . GLU D 1 97 ? -26.294 17.582 -40.024 1.00 42.60 97 GLU B CA 1
ATOM 12192 C C . GLU D 1 97 ? -27.397 17.991 -39.056 1.00 46.50 97 GLU B C 1
ATOM 12193 O O . GLU D 1 97 ? -27.563 17.355 -38.002 1.00 41.35 97 GLU B O 1
ATOM 12199 N N . PHE D 1 98 ? -28.139 19.051 -39.382 1.00 40.72 98 PHE B N 1
ATOM 12200 C CA . PHE D 1 98 ? -29.190 19.551 -38.515 1.00 40.86 98 PHE B CA 1
ATOM 12201 C C . PHE D 1 98 ? -30.461 19.881 -39.295 1.00 40.85 98 PHE B C 1
ATOM 12202 O O . PHE D 1 98 ? -30.415 20.361 -40.441 1.00 36.20 98 PHE B O 1
ATOM 12210 N N . VAL D 1 99 ? -31.605 19.602 -38.664 1.00 37.85 99 VAL B N 1
ATOM 12211 C CA . VAL D 1 99 ? -32.900 19.996 -39.201 1.00 38.92 99 VAL B CA 1
ATOM 12212 C C . VAL D 1 99 ? -33.714 20.589 -38.048 1.00 43.28 99 VAL B C 1
ATOM 12213 O O . VAL D 1 99 ? -33.867 19.961 -36.994 1.00 42.41 99 VAL B O 1
ATOM 12217 N N . PHE D 1 100 ? -34.179 21.825 -38.235 1.00 39.57 100 PHE B N 1
ATOM 12218 C CA . PHE D 1 100 ? -34.950 22.588 -37.267 1.00 38.76 100 PHE B CA 1
ATOM 12219 C C . PHE D 1 100 ? -36.432 22.375 -37.581 1.00 39.80 100 PHE B C 1
ATOM 12220 O O . PHE D 1 100 ? -36.915 22.770 -38.653 1.00 41.95 100 PHE B O 1
ATOM 12228 N N . ASN D 1 101 ? -37.126 21.682 -36.684 1.00 36.33 101 ASN B N 1
ATOM 12229 C CA . ASN D 1 101 ? -38.572 21.509 -36.738 1.00 36.55 101 ASN B CA 1
ATOM 12230 C C . ASN D 1 101 ? -39.244 22.595 -35.899 1.00 40.91 101 ASN B C 1
ATOM 12231 O O . ASN D 1 101 ? -39.264 22.520 -34.668 1.00 43.83 101 ASN B O 1
ATOM 12236 N N . THR D 1 102 ? -39.829 23.597 -36.560 1.00 34.79 102 THR B N 1
ATOM 12237 C CA . THR D 1 102 ? -40.567 24.655 -35.871 1.00 38.11 102 THR B CA 1
ATOM 12238 C C . THR D 1 102 ? -42.078 24.436 -35.827 1.00 35.61 102 THR B C 1
ATOM 12239 O O . THR D 1 102 ? -42.814 25.396 -35.601 1.00 32.22 102 THR B O 1
ATOM 12243 N N . THR D 1 103 ? -42.561 23.229 -36.106 1.00 36.35 103 THR B N 1
ATOM 12244 C CA . THR D 1 103 ? -43.983 22.946 -35.997 1.00 46.42 103 THR B CA 1
ATOM 12245 C C . THR D 1 103 ? -44.313 22.315 -34.639 1.00 50.64 103 THR B C 1
ATOM 12246 O O . THR D 1 103 ? -43.440 22.045 -33.817 1.00 49.07 103 THR B O 1
ATOM 12250 N N . ASP D 1 104 ? -45.603 22.082 -34.405 1.00 52.06 104 ASP B N 1
ATOM 12251 C CA . ASP D 1 104 ? -46.051 21.413 -33.188 1.00 53.96 104 ASP B CA 1
ATOM 12252 C C . ASP D 1 104 ? -45.991 19.897 -33.298 1.00 53.92 104 ASP B C 1
ATOM 12253 O O . ASP D 1 104 ? -46.289 19.214 -32.320 1.00 61.67 104 ASP B O 1
ATOM 12258 N N . GLU D 1 105 ? -45.807 19.374 -34.497 1.00 55.40 105 GLU B N 1
ATOM 12259 C CA . GLU D 1 105 ? -45.750 17.954 -34.803 1.00 56.63 105 GLU B CA 1
ATOM 12260 C C . GLU D 1 105 ? -44.340 17.406 -34.790 1.00 48.07 105 GLU B C 1
ATOM 12261 O O . GLU D 1 105 ? -43.353 18.134 -34.900 1.00 47.81 105 GLU B O 1
ATOM 12267 N N . SER D 1 106 ? -44.274 16.090 -34.661 1.00 49.72 106 SER B N 1
ATOM 12268 C CA . SER D 1 106 ? -43.029 15.359 -34.817 1.00 45.24 106 SER B CA 1
ATOM 12269 C C . SER D 1 106 ? -42.563 15.454 -36.265 1.00 45.35 106 SER B C 1
ATOM 12270 O O . SER D 1 106 ? -43.377 15.412 -37.190 1.00 42.03 106 SER B O 1
ATOM 12273 N N . PHE D 1 107 ? -41.255 15.609 -36.466 1.00 41.24 107 PHE B N 1
ATOM 12274 C CA . PHE D 1 107 ? -40.660 15.512 -37.790 1.00 40.48 107 PHE B CA 1
ATOM 12275 C C . PHE D 1 107 ? -39.504 14.534 -37.697 1.00 49.77 107 PHE B C 1
ATOM 12276 O O . PHE D 1 107 ? -38.636 14.682 -36.830 1.00 50.86 107 PHE B O 1
ATOM 12284 N N . GLU D 1 108 ? -39.481 13.551 -38.585 1.00 43.36 108 GLU B N 1
ATOM 12285 C CA . GLU D 1 108 ? -38.391 12.596 -38.613 1.00 48.43 108 GLU B CA 1
ATOM 12286 C C . GLU D 1 108 ? -37.568 12.778 -39.878 1.00 44.77 108 GLU B C 1
ATOM 12287 O O . GLU D 1 108 ? -38.073 13.195 -40.926 1.00 41.84 108 GLU B O 1
ATOM 12293 N N . SER D 1 109 ? -36.289 12.448 -39.764 1.00 43.61 109 SER B N 1
ATOM 12294 C CA . SER D 1 109 ? -35.356 12.606 -40.863 1.00 45.41 109 SER B CA 1
ATOM 12295 C C . SER D 1 109 ? -34.361 11.466 -40.834 1.00 50.09 109 SER B C 1
ATOM 12296 O O . SER D 1 109 ? -33.832 11.120 -39.770 1.00 52.04 109 SER B O 1
ATOM 12299 N N . LEU D 1 110 ? -34.156 10.861 -42.006 1.00 53.45 110 LEU B N 1
ATOM 12300 C CA . LEU D 1 110 ? -33.126 9.845 -42.163 1.00 53.79 110 LEU B CA 1
ATOM 12301 C C . LEU D 1 110 ? -31.739 10.423 -41.911 1.00 57.27 110 LEU B C 1
ATOM 12302 O O . LEU D 1 110 ? -30.850 9.719 -41.411 1.00 51.53 110 LEU B O 1
ATOM 12307 N N . GLU D 1 111 ? -31.554 11.708 -42.220 1.00 53.25 111 GLU B N 1
ATOM 12308 C CA . GLU D 1 111 ? -30.274 12.397 -42.118 1.00 54.60 111 GLU B CA 1
ATOM 12309 C C . GLU D 1 111 ? -30.375 13.541 -41.124 1.00 52.99 111 GLU B C 1
ATOM 12310 O O . GLU D 1 111 ? -31.287 14.374 -41.209 1.00 50.85 111 GLU B O 1
ATOM 12316 N N . GLY D 1 112 ? -29.383 13.640 -40.262 1.00 54.61 112 GLY B N 1
ATOM 12317 C CA . GLY D 1 112 ? -29.245 14.776 -39.384 1.00 46.24 112 GLY B CA 1
ATOM 12318 C C . GLY D 1 112 ? -30.040 14.640 -38.104 1.00 44.61 112 GLY B C 1
ATOM 12319 O O . GLY D 1 112 ? -30.864 13.741 -37.921 1.00 51.89 112 GLY B O 1
ATOM 12320 N N . GLU D 1 113 ? -29.819 15.606 -37.232 1.00 45.06 113 GLU B N 1
ATOM 12321 C CA . GLU D 1 113 ? -30.406 15.648 -35.905 1.00 48.02 113 GLU B CA 1
ATOM 12322 C C . GLU D 1 113 ? -31.602 16.592 -35.942 1.00 46.05 113 GLU B C 1
ATOM 12323 O O . GLU D 1 113 ? -31.439 17.784 -36.225 1.00 45.08 113 GLU B O 1
ATOM 12329 N N . VAL D 1 114 ? -32.799 16.062 -35.693 1.00 45.52 114 VAL B N 1
ATOM 12330 C CA . VAL D 1 114 ? -33.999 16.899 -35.641 1.00 46.09 114 VAL B CA 1
ATOM 12331 C C . VAL D 1 114 ? -34.114 17.514 -34.251 1.00 49.82 114 VAL B C 1
ATOM 12332 O O . VAL D 1 114 ? -34.190 16.793 -33.247 1.00 54.07 114 VAL B O 1
ATOM 12336 N N . PHE D 1 115 ? -34.144 18.840 -34.183 1.00 39.36 115 PHE B N 1
ATOM 12337 C CA . PHE D 1 115 ? -34.411 19.510 -32.923 1.00 41.17 115 PHE B CA 1
ATOM 12338 C C . PHE D 1 115 ? -35.595 20.469 -33.068 1.00 48.81 115 PHE B C 1
ATOM 12339 O O . PHE D 1 115 ? -36.023 20.809 -34.172 1.00 45.00 115 PHE B O 1
ATOM 12347 N N . THR D 1 116 ? -36.159 20.871 -31.937 1.00 49.27 116 THR B N 1
ATOM 12348 C CA . THR D 1 116 ? -37.391 21.641 -31.916 1.00 46.15 116 THR B CA 1
ATOM 12349 C C . THR D 1 116 ? -37.154 23.029 -31.335 1.00 44.84 116 THR B C 1
ATOM 12350 O O . THR D 1 116 ? -36.037 23.414 -31.000 1.00 45.25 116 THR B O 1
ATOM 12354 N N . ILE D 1 117 ? -38.248 23.782 -31.238 1.00 43.06 117 ILE B N 1
ATOM 12355 C CA . ILE D 1 117 ? -38.227 25.087 -30.582 1.00 45.03 117 ILE B CA 1
ATOM 12356 C C . ILE D 1 117 ? -37.868 24.960 -29.101 1.00 47.13 117 ILE B C 1
ATOM 12357 O O . ILE D 1 117 ? -37.099 25.770 -28.566 1.00 47.10 117 ILE B O 1
ATOM 12362 N N . GLU D 1 118 ? -38.437 23.960 -28.409 1.00 49.88 118 GLU B N 1
ATOM 12363 C CA . GLU D 1 118 ? -38.114 23.735 -27.002 1.00 50.29 118 GLU B CA 1
ATOM 12364 C C . GLU D 1 118 ? -36.615 23.645 -26.771 1.00 49.94 118 GLU B C 1
ATOM 12365 O O . GLU D 1 118 ? -36.103 24.172 -25.780 1.00 49.48 118 GLU B O 1
ATOM 12371 N N . ASP D 1 119 ? -35.897 22.962 -27.668 1.00 50.15 119 ASP B N 1
ATOM 12372 C CA . ASP D 1 119 ? -34.455 22.818 -27.518 1.00 47.23 119 ASP B CA 1
ATOM 12373 C C . ASP D 1 119 ? -33.719 24.140 -27.682 1.00 51.77 119 ASP B C 1
ATOM 12374 O O . ASP D 1 119 ? -32.545 24.229 -27.305 1.00 53.99 119 ASP B O 1
ATOM 12379 N N . ILE D 1 120 ? -34.348 25.144 -28.285 1.00 44.67 120 ILE B N 1
ATOM 12380 C CA . ILE D 1 120 ? -33.721 26.456 -28.339 1.00 47.88 120 ILE B CA 1
ATOM 12381 C C . ILE D 1 120 ? -34.164 27.324 -27.160 1.00 51.16 120 ILE B C 1
ATOM 12382 O O . ILE D 1 120 ? -33.341 27.982 -26.518 1.00 55.92 120 ILE B O 1
ATOM 12387 N N . LYS D 1 121 ? -35.448 27.282 -26.808 1.00 48.10 121 LYS B N 1
ATOM 12388 C CA . LYS D 1 121 ? -35.935 28.079 -25.689 1.00 54.68 121 LYS B CA 1
ATOM 12389 C C . LYS D 1 121 ? -35.217 27.710 -24.395 1.00 57.73 121 LYS B C 1
ATOM 12390 O O . LYS D 1 121 ? -34.778 28.596 -23.647 1.00 60.59 121 LYS B O 1
ATOM 12396 N N . THR D 1 122 ? -35.009 26.408 -24.160 1.00 50.18 122 THR B N 1
ATOM 12397 C CA . THR D 1 122 ? -34.382 25.919 -22.937 1.00 49.18 122 THR B CA 1
ATOM 12398 C C . THR D 1 122 ? -32.874 25.751 -23.048 1.00 56.44 122 THR B C 1
ATOM 12399 O O . THR D 1 122 ? -32.240 25.344 -22.069 1.00 60.81 122 THR B O 1
ATOM 12403 N N . SER D 1 123 ? -32.282 26.031 -24.203 1.00 58.18 123 SER B N 1
ATOM 12404 C CA . SER D 1 123 ? -30.832 25.982 -24.300 1.00 54.97 123 SER B CA 1
ATOM 12405 C C . SER D 1 123 ? -30.217 26.956 -23.318 1.00 58.71 123 SER B C 1
ATOM 12406 O O . SER D 1 123 ? -30.692 28.089 -23.168 1.00 61.24 123 SER B O 1
ATOM 12409 N N . GLN D 1 124 ? -29.159 26.519 -22.641 1.00 62.33 124 GLN B N 1
ATOM 12410 C CA . GLN D 1 124 ? -28.465 27.502 -21.832 1.00 68.43 124 GLN B CA 1
ATOM 12411 C C . GLN D 1 124 ? -27.193 28.017 -22.504 1.00 65.01 124 GLN B C 1
ATOM 12412 O O . GLN D 1 124 ? -26.570 28.948 -21.978 1.00 62.88 124 GLN B O 1
ATOM 12418 N N . ASP D 1 125 ? -26.878 27.532 -23.708 1.00 58.62 125 ASP B N 1
ATOM 12419 C CA . ASP D 1 125 ? -25.815 28.085 -24.530 1.00 54.21 125 ASP B CA 1
ATOM 12420 C C . ASP D 1 125 ? -25.923 29.608 -24.540 1.00 55.32 125 ASP B C 1
ATOM 12421 O O . ASP D 1 125 ? -27.007 30.161 -24.327 1.00 51.37 125 ASP B O 1
ATOM 12426 N N . PRO D 1 126 ? -24.817 30.310 -24.777 1.00 53.35 126 PRO B N 1
ATOM 12427 C CA . PRO D 1 126 ? -24.811 31.776 -24.678 1.00 51.68 126 PRO B CA 1
ATOM 12428 C C . PRO D 1 126 ? -25.736 32.463 -25.667 1.00 56.45 126 PRO B C 1
ATOM 12429 O O . PRO D 1 126 ? -26.048 31.949 -26.743 1.00 54.46 126 PRO B O 1
ATOM 12433 N N . VAL D 1 127 ? -26.111 33.692 -25.304 1.00 53.05 127 VAL B N 1
ATOM 12434 C CA . VAL D 1 127 ? -26.976 34.527 -26.126 1.00 46.76 127 VAL B CA 1
ATOM 12435 C C . VAL D 1 127 ? -26.183 35.425 -27.081 1.00 51.94 127 VAL B C 1
ATOM 12436 O O . VAL D 1 127 ? -26.776 36.102 -27.932 1.00 48.98 127 VAL B O 1
ATOM 12440 N N . ILE D 1 128 ? -24.853 35.390 -27.017 1.00 50.81 128 ILE B N 1
ATOM 12441 C CA . ILE D 1 128 ? -23.967 36.082 -27.951 1.00 47.70 128 ILE B CA 1
ATOM 12442 C C . ILE D 1 128 ? -23.316 35.051 -28.861 1.00 50.43 128 ILE B C 1
ATOM 12443 O O . ILE D 1 128 ? -22.871 33.998 -28.387 1.00 53.85 128 ILE B O 1
ATOM 12448 N N . PHE D 1 129 ? -23.333 35.312 -30.170 1.00 52.37 129 PHE B N 1
ATOM 12449 C CA . PHE D 1 129 ? -22.621 34.475 -31.137 1.00 48.80 129 PHE B CA 1
ATOM 12450 C C . PHE D 1 129 ? -22.084 35.391 -32.229 1.00 53.63 129 PHE B C 1
ATOM 12451 O O . PHE D 1 129 ? -22.864 36.071 -32.905 1.00 59.05 129 PHE B O 1
ATOM 12459 N N . ASP D 1 130 ? -20.765 35.407 -32.404 1.00 51.00 130 ASP B N 1
ATOM 12460 C CA . ASP D 1 130 ? -20.133 36.224 -33.432 1.00 47.63 130 ASP B CA 1
ATOM 12461 C C . ASP D 1 130 ? -20.429 35.609 -34.799 1.00 50.83 130 ASP B C 1
ATOM 12462 O O . ASP D 1 130 ? -20.003 34.482 -35.074 1.00 49.19 130 ASP B O 1
ATOM 12467 N N . SER D 1 131 ? -21.125 36.350 -35.663 1.00 47.51 131 SER B N 1
ATOM 12468 C CA . SER D 1 131 ? -21.468 35.831 -36.980 1.00 44.00 131 SER B CA 1
ATOM 12469 C C . SER D 1 131 ? -20.223 35.382 -37.712 1.00 47.54 131 SER B C 1
ATOM 12470 O O . SER D 1 131 ? -19.252 36.132 -37.813 1.00 48.06 131 SER B O 1
ATOM 12473 N N . GLN D 1 132 ? -20.276 34.175 -38.285 1.00 50.40 132 GLN B N 1
ATOM 12474 C CA . GLN D 1 132 ? -19.117 33.614 -38.958 1.00 49.61 132 GLN B CA 1
ATOM 12475 C C . GLN D 1 132 ? -19.323 33.488 -40.453 1.00 49.41 132 GLN B C 1
ATOM 12476 O O . GLN D 1 132 ? -18.405 33.036 -41.148 1.00 48.95 132 GLN B O 1
ATOM 12482 N N . ILE D 1 133 ? -20.451 33.985 -40.975 1.00 45.56 133 ILE B N 1
ATOM 12483 C CA . ILE D 1 133 ? -20.715 33.916 -42.401 1.00 40.10 133 ILE B CA 1
ATOM 12484 C C . ILE D 1 133 ? -19.694 34.745 -43.177 1.00 44.70 133 ILE B C 1
ATOM 12485 O O . ILE D 1 133 ? -19.139 35.729 -42.675 1.00 49.40 133 ILE B O 1
ATOM 12490 N N . LYS D 1 134 ? -19.421 34.319 -44.404 1.00 46.95 134 LYS B N 1
ATOM 12491 C CA . LYS D 1 134 ? -18.564 35.045 -45.324 1.00 42.16 134 LYS B CA 1
ATOM 12492 C C . LYS D 1 134 ? -19.300 35.300 -46.634 1.00 44.16 134 LYS B C 1
ATOM 12493 O O . LYS D 1 134 ? -20.296 34.640 -46.960 1.00 46.32 134 LYS B O 1
ATOM 12499 N N . ASP D 1 135 ? -18.760 36.243 -47.404 1.00 43.91 135 ASP B N 1
ATOM 12500 C CA . ASP D 1 135 ? -19.410 36.697 -48.628 1.00 44.14 135 ASP B CA 1
ATOM 12501 C C . ASP D 1 135 ? -19.671 35.556 -49.594 1.00 45.43 135 ASP B C 1
ATOM 12502 O O . ASP D 1 135 ? -20.741 35.498 -50.218 1.00 44.72 135 ASP B O 1
ATOM 12507 N N . ASN D 1 136 ? -18.716 34.641 -49.737 1.00 44.51 136 ASN B N 1
ATOM 12508 C CA . ASN D 1 136 ? -18.857 33.580 -50.724 1.00 43.14 136 ASN B CA 1
ATOM 12509 C C . ASN D 1 136 ? -19.494 32.336 -50.124 1.00 40.22 136 ASN B C 1
ATOM 12510 O O . ASN D 1 136 ? -19.512 31.290 -50.777 1.00 42.39 136 ASN B O 1
ATOM 12515 N N . ASP D 1 137 ? -19.939 32.403 -48.872 1.00 36.05 137 ASP B N 1
ATOM 12516 C CA . ASP D 1 137 ? -20.693 31.301 -48.302 1.00 36.69 137 ASP B CA 1
ATOM 12517 C C . ASP D 1 137 ? -22.084 31.241 -48.938 1.00 41.42 137 ASP B C 1
ATOM 12518 O O . ASP D 1 137 ? -22.666 32.264 -49.327 1.00 45.13 137 ASP B O 1
ATOM 12523 N N . THR D 1 138 ? -22.634 30.040 -49.031 1.00 33.51 138 THR B N 1
ATOM 12524 C CA . THR D 1 138 ? -24.000 29.888 -49.506 1.00 31.19 138 THR B CA 1
ATOM 12525 C C . THR D 1 138 ? -24.948 30.153 -48.348 1.00 37.85 138 THR B C 1
ATOM 12526 O O . THR D 1 138 ? -25.026 29.351 -47.406 1.00 40.35 138 THR B O 1
ATOM 12530 N N . VAL D 1 139 ? -25.678 31.272 -48.413 1.00 33.33 139 VAL B N 1
ATOM 12531 C CA . VAL D 1 139 ? -26.541 31.644 -47.295 1.00 32.48 139 VAL B CA 1
ATOM 12532 C C . VAL D 1 139 ? -27.826 30.824 -47.301 1.00 30.56 139 VAL B C 1
ATOM 12533 O O . VAL D 1 139 ? -28.386 30.528 -46.245 1.00 33.84 139 VAL B O 1
ATOM 12537 N N . TYR D 1 140 ? -28.380 30.531 -48.472 1.00 28.94 140 TYR B N 1
ATOM 12538 C CA . TYR D 1 140 ? -29.569 29.692 -48.510 1.00 33.09 140 TYR B CA 1
ATOM 12539 C C . TYR D 1 140 ? -29.603 28.900 -49.814 1.00 34.01 140 TYR B C 1
ATOM 12540 O O . TYR D 1 140 ? -29.004 29.288 -50.827 1.00 35.72 140 TYR B O 1
ATOM 12549 N N . THR D 1 141 ? -30.320 27.779 -49.767 1.00 27.94 141 THR B N 1
ATOM 12550 C CA . THR D 1 141 ? -30.648 26.978 -50.947 1.00 34.59 141 THR B CA 1
ATOM 12551 C C . THR D 1 141 ? -32.169 26.885 -51.008 1.00 35.01 141 THR B C 1
ATOM 12552 O O . THR D 1 141 ? -32.809 26.346 -50.092 1.00 29.62 141 THR B O 1
ATOM 12556 N N . ILE D 1 142 ? -32.749 27.496 -52.035 1.00 35.45 142 ILE B N 1
ATOM 12557 C CA . ILE D 1 142 ? -34.195 27.545 -52.197 1.00 39.02 142 ILE B CA 1
ATOM 12558 C C . ILE D 1 142 ? -34.575 26.838 -53.487 1.00 42.85 142 ILE B C 1
ATOM 12559 O O . ILE D 1 142 ? -33.851 26.896 -54.487 1.00 43.09 142 ILE B O 1
ATOM 12564 N N . PHE D 1 143 ? -35.725 26.181 -53.467 1.00 44.39 143 PHE B N 1
ATOM 12565 C CA . PHE D 1 143 ? -36.217 25.486 -54.642 1.00 46.76 143 PHE B CA 1
ATOM 12566 C C . PHE D 1 143 ? -37.204 26.350 -55.435 1.00 49.85 143 PHE B C 1
ATOM 12567 O O . PHE D 1 143 ? -37.872 27.241 -54.897 1.00 47.53 143 PHE B O 1
ATOM 12575 N N . THR D 1 144 ? -37.214 26.133 -56.747 1.00 49.15 144 THR B N 1
ATOM 12576 C CA . THR D 1 144 ? -38.011 26.938 -57.661 1.00 49.63 144 THR B CA 1
ATOM 12577 C C . THR D 1 144 ? -39.480 26.528 -57.568 1.00 46.59 144 THR B C 1
ATOM 12578 O O . THR D 1 144 ? -39.841 25.537 -56.913 1.00 47.91 144 THR B O 1
ATOM 12582 N N . SER D 1 145 ? -40.346 27.350 -58.173 1.00 45.41 145 SER B N 1
ATOM 12583 C CA . SER D 1 145 ? -41.785 27.142 -58.004 1.00 47.21 145 SER B CA 1
ATOM 12584 C C . SER D 1 145 ? -42.300 25.863 -58.663 1.00 46.98 145 SER B C 1
ATOM 12585 O O . SER D 1 145 ? -43.430 25.463 -58.377 1.00 44.12 145 SER B O 1
ATOM 12588 N N . GLY D 1 146 ? -41.521 25.210 -59.524 1.00 45.07 146 GLY B N 1
ATOM 12589 C CA . GLY D 1 146 ? -42.049 24.061 -60.227 1.00 48.61 146 GLY B CA 1
ATOM 12590 C C . GLY D 1 146 ? -43.029 24.373 -61.346 1.00 50.00 146 GLY B C 1
ATOM 12591 O O . GLY D 1 146 ? -43.823 23.506 -61.729 1.00 48.36 146 GLY B O 1
ATOM 12592 N N . SER D 1 147 ? -42.995 25.580 -61.908 1.00 46.56 147 SER B N 1
ATOM 12593 C CA . SER D 1 147 ? -43.955 25.910 -62.959 1.00 51.22 147 SER B CA 1
ATOM 12594 C C . SER D 1 147 ? -43.677 25.145 -64.252 1.00 58.65 147 SER B C 1
ATOM 12595 O O . SER D 1 147 ? -44.610 24.824 -65.006 1.00 49.95 147 SER B O 1
ATOM 12598 N N . THR D 1 148 ? -42.410 24.845 -64.522 1.00 55.50 148 THR B N 1
ATOM 12599 C CA . THR D 1 148 ? -42.017 24.249 -65.785 1.00 55.58 148 THR B CA 1
ATOM 12600 C C . THR D 1 148 ? -41.601 22.788 -65.635 1.00 53.57 148 THR B C 1
ATOM 12601 O O . THR D 1 148 ? -41.601 22.039 -66.622 1.00 46.08 148 THR B O 1
ATOM 12605 N N . GLY D 1 149 ? -41.316 22.360 -64.418 1.00 51.72 149 GLY B N 1
ATOM 12606 C CA . GLY D 1 149 ? -40.938 21.003 -64.148 1.00 49.33 149 GLY B CA 1
ATOM 12607 C C . GLY D 1 149 ? -40.771 20.856 -62.657 1.00 51.13 149 GLY B C 1
ATOM 12608 O O . GLY D 1 149 ? -41.373 21.605 -61.882 1.00 48.41 149 GLY B O 1
ATOM 12609 N N . GLU D 1 150 ? -39.946 19.910 -62.241 1.00 54.14 150 GLU B N 1
ATOM 12610 C CA . GLU D 1 150 ? -39.677 19.757 -60.824 1.00 55.44 150 GLU B CA 1
ATOM 12611 C C . GLU D 1 150 ? -38.987 21.005 -60.267 1.00 56.47 150 GLU B C 1
ATOM 12612 O O . GLU D 1 150 ? -38.162 21.628 -60.955 1.00 57.78 150 GLU B O 1
ATOM 12618 N N . PRO D 1 151 ? -39.347 21.434 -59.060 1.00 49.46 151 PRO B N 1
ATOM 12619 C CA . PRO D 1 151 ? -38.599 22.519 -58.418 1.00 49.14 151 PRO B CA 1
ATOM 12620 C C . PRO D 1 151 ? -37.116 22.186 -58.402 1.00 52.32 151 PRO B C 1
ATOM 12621 O O . PRO D 1 151 ? -36.720 21.048 -58.122 1.00 47.90 151 PRO B O 1
ATOM 12625 N N . LYS D 1 152 ? -36.291 23.177 -58.742 1.00 50.32 152 LYS B N 1
ATOM 12626 C CA . LYS D 1 152 ? -34.844 23.014 -58.683 1.00 51.69 152 LYS B CA 1
ATOM 12627 C C . LYS D 1 152 ? -34.281 23.728 -57.458 1.00 48.63 152 LYS B C 1
ATOM 12628 O O . LYS D 1 152 ? -34.825 24.736 -57.016 1.00 47.09 152 LYS B O 1
ATOM 12634 N N . GLY D 1 153 ? -33.193 23.181 -56.904 1.00 43.90 153 GLY B N 1
ATOM 12635 C CA . GLY D 1 153 ? -32.544 23.781 -55.756 1.00 40.63 153 GLY B CA 1
ATOM 12636 C C . GLY D 1 153 ? -31.481 24.798 -56.137 1.00 41.11 153 GLY B C 1
ATOM 12637 O O . GLY D 1 153 ? -30.414 24.440 -56.646 1.00 45.50 153 GLY B O 1
ATOM 12638 N N . VAL D 1 154 ? -31.748 26.063 -55.819 1.00 34.21 154 VAL B N 1
ATOM 12639 C CA . VAL D 1 154 ? -30.924 27.212 -56.187 1.00 37.55 154 VAL B CA 1
ATOM 12640 C C . VAL D 1 154 ? -30.087 27.651 -54.990 1.00 34.55 154 VAL B C 1
ATOM 12641 O O . VAL D 1 154 ? -30.612 27.786 -53.880 1.00 37.22 154 VAL B O 1
ATOM 12645 N N . GLN D 1 155 ? -28.789 27.833 -55.195 1.00 31.29 155 GLN B N 1
ATOM 12646 C CA . GLN D 1 155 ? -27.900 28.258 -54.123 1.00 37.41 155 GLN B CA 1
ATOM 12647 C C . GLN D 1 155 ? -27.479 29.707 -54.319 1.00 34.28 155 GLN B C 1
ATOM 12648 O O . GLN D 1 155 ? -26.994 30.071 -55.401 1.00 29.20 155 GLN B O 1
ATOM 12654 N N . ILE D 1 156 ? -27.548 30.498 -53.242 1.00 27.28 156 ILE B N 1
ATOM 12655 C CA . ILE D 1 156 ? -27.313 31.938 -53.324 1.00 33.07 156 ILE B CA 1
ATOM 12656 C C . ILE D 1 156 ? -26.230 32.346 -52.337 1.00 32.38 156 ILE B C 1
ATOM 12657 O O . ILE D 1 156 ? -26.327 32.057 -51.137 1.00 33.30 156 ILE B O 1
ATOM 12662 N N . GLU D 1 157 ? -25.238 33.071 -52.839 1.00 32.40 157 GLU B N 1
ATOM 12663 C CA . GLU D 1 157 ? -24.177 33.620 -52.004 1.00 33.66 157 GLU B CA 1
ATOM 12664 C C . GLU D 1 157 ? -24.698 34.677 -51.029 1.00 38.18 157 GLU B C 1
ATOM 12665 O O . GLU D 1 157 ? -25.604 35.462 -51.339 1.00 40.00 157 GLU B O 1
ATOM 12671 N N . TYR D 1 158 ? -24.114 34.700 -49.833 1.00 39.65 158 TYR B N 1
ATOM 12672 C CA . TYR D 1 158 ? -24.453 35.754 -48.873 1.00 43.82 158 TYR B CA 1
ATOM 12673 C C . TYR D 1 158 ? -24.282 37.150 -49.473 1.00 38.58 158 TYR B C 1
ATOM 12674 O O . TYR D 1 158 ? -25.123 38.037 -49.262 1.00 37.43 158 TYR B O 1
ATOM 12683 N N . ALA D 1 159 ? -23.197 37.364 -50.225 1.00 37.39 159 ALA B N 1
ATOM 12684 C CA . ALA D 1 159 ? -22.949 38.692 -50.775 1.00 38.12 159 ALA B CA 1
ATOM 12685 C C . ALA D 1 159 ? -24.064 39.092 -51.730 1.00 37.51 159 ALA B C 1
ATOM 12686 O O . ALA D 1 159 ? -24.408 40.281 -51.827 1.00 34.73 159 ALA B O 1
ATOM 12688 N N . SER D 1 160 ? -24.638 38.103 -52.429 1.00 34.98 160 SER B N 1
ATOM 12689 C CA . SER D 1 160 ? -25.812 38.342 -53.258 1.00 30.50 160 SER B CA 1
ATOM 12690 C C . SER D 1 160 ? -27.008 38.781 -52.426 1.00 29.92 160 SER B C 1
ATOM 12691 O O . SER D 1 160 ? -27.782 39.646 -52.848 1.00 31.45 160 SER B O 1
ATOM 12694 N N . LEU D 1 161 ? -27.195 38.181 -51.250 1.00 30.80 161 LEU B N 1
ATOM 12695 C CA . LEU D 1 161 ? -28.342 38.546 -50.429 1.00 30.00 161 LEU B CA 1
ATOM 12696 C C . LEU D 1 161 ? -28.163 39.937 -49.850 1.00 34.79 161 LEU B C 1
ATOM 12697 O O . LEU D 1 161 ? -29.127 40.708 -49.768 1.00 33.55 161 LEU B O 1
ATOM 12702 N N . VAL D 1 162 ? -26.952 40.252 -49.383 1.00 37.81 162 VAL B N 1
ATOM 12703 C CA . VAL D 1 162 ? -26.682 41.602 -48.886 1.00 35.77 162 VAL B CA 1
ATOM 12704 C C . VAL D 1 162 ? -26.978 42.615 -49.975 1.00 35.54 162 VAL B C 1
ATOM 12705 O O . VAL D 1 162 ? -27.738 43.577 -49.772 1.00 34.68 162 VAL B O 1
ATOM 12709 N N . GLN D 1 163 ? -26.424 42.379 -51.168 1.00 32.70 163 GLN B N 1
ATOM 12710 C CA . GLN D 1 163 ? -26.608 43.327 -52.263 1.00 33.01 163 GLN B CA 1
ATOM 12711 C C . GLN D 1 163 ? -28.085 43.539 -52.567 1.00 34.99 163 GLN B C 1
ATOM 12712 O O . GLN D 1 163 ? -28.561 44.679 -52.682 1.00 31.23 163 GLN B O 1
ATOM 12718 N N . PHE D 1 164 ? -28.826 42.431 -52.694 1.00 37.30 164 PHE B N 1
ATOM 12719 C CA . PHE D 1 164 ? -30.263 42.507 -52.940 1.00 34.89 164 PHE B CA 1
ATOM 12720 C C . PHE D 1 164 ? -30.978 43.284 -51.837 1.00 32.75 164 PHE B C 1
ATOM 12721 O O . PHE D 1 164 ? -31.836 44.132 -52.114 1.00 30.96 164 PHE B O 1
ATOM 12729 N N . THR D 1 165 ? -30.644 42.988 -50.573 1.00 32.86 165 THR B N 1
ATOM 12730 C CA . THR D 1 165 ? -31.302 43.633 -49.440 1.00 32.75 165 THR B CA 1
ATOM 12731 C C . THR D 1 165 ? -31.084 45.147 -49.438 1.00 37.38 165 THR B C 1
ATOM 12732 O O . THR D 1 165 ? -32.017 45.911 -49.192 1.00 37.13 165 THR B O 1
ATOM 12736 N N . GLU D 1 166 ? -29.847 45.581 -49.699 1.00 37.23 166 GLU B N 1
ATOM 12737 C CA . GLU D 1 166 ? -29.553 47.018 -49.751 1.00 40.40 166 GLU B CA 1
ATOM 12738 C C . GLU D 1 166 ? -30.288 47.662 -50.916 1.00 44.75 166 GLU B C 1
ATOM 12739 O O . GLU D 1 166 ? -30.731 48.831 -50.827 1.00 44.06 166 GLU B O 1
ATOM 12745 N N . TRP D 1 167 ? -30.408 46.946 -52.048 1.00 37.85 167 TRP B N 1
ATOM 12746 C CA . TRP D 1 167 ? -31.202 47.438 -53.164 1.00 35.38 167 TRP B CA 1
ATOM 12747 C C . TRP D 1 167 ? -32.619 47.712 -52.703 1.00 37.29 167 TRP B C 1
ATOM 12748 O O . TRP D 1 167 ? -33.196 48.766 -52.995 1.00 35.28 167 TRP B O 1
ATOM 12759 N N . MET D 1 168 ? -33.197 46.745 -51.983 1.00 41.53 168 MET B N 1
ATOM 12760 C CA . MET D 1 168 ? -34.549 46.924 -51.472 1.00 42.04 168 MET B CA 1
ATOM 12761 C C . MET D 1 168 ? -34.622 48.098 -50.510 1.00 38.39 168 MET B C 1
ATOM 12762 O O . MET D 1 168 ? -35.556 48.905 -50.580 1.00 38.03 168 MET B O 1
ATOM 12767 N N . LEU D 1 169 ? -33.626 48.239 -49.632 1.00 38.65 169 LEU B N 1
ATOM 12768 C CA . LEU D 1 169 ? -33.683 49.314 -48.645 1.00 39.15 169 LEU B CA 1
ATOM 12769 C C . LEU D 1 169 ? -33.664 50.668 -49.336 1.00 38.40 169 LEU B C 1
ATOM 12770 O O . LEU D 1 169 ? -34.328 51.606 -48.887 1.00 38.29 169 LEU B O 1
ATOM 12775 N N . GLU D 1 170 ? -32.935 50.769 -50.449 1.00 38.10 170 GLU B N 1
ATOM 12776 C CA . GLU D 1 170 ? -32.931 52.005 -51.205 1.00 37.87 170 GLU B CA 1
ATOM 12777 C C . GLU D 1 170 ? -34.221 52.176 -51.976 1.00 37.19 170 GLU B C 1
ATOM 12778 O O . GLU D 1 170 ? -34.628 53.312 -52.240 1.00 43.32 170 GLU B O 1
ATOM 12784 N N . LEU D 1 171 ? -34.914 51.076 -52.292 1.00 39.04 171 LEU B N 1
ATOM 12785 C CA . LEU D 1 171 ? -36.204 51.203 -52.960 1.00 34.28 171 LEU B CA 1
ATOM 12786 C C . LEU D 1 171 ? -37.310 51.599 -51.989 1.00 36.87 171 LEU B C 1
ATOM 12787 O O . LEU D 1 171 ? -38.297 52.217 -52.405 1.00 40.73 171 LEU B O 1
ATOM 12792 N N . ASN D 1 172 ? -37.183 51.240 -50.712 1.00 34.66 172 ASN B N 1
ATOM 12793 C CA . ASN D 1 172 ? -38.212 51.575 -49.730 1.00 39.50 172 ASN B CA 1
ATOM 12794 C C . ASN D 1 172 ? -38.349 53.097 -49.553 1.00 41.76 172 ASN B C 1
ATOM 12795 O O . ASN D 1 172 ? -37.352 53.818 -49.434 1.00 40.85 172 ASN B O 1
ATOM 12800 N N . LYS D 1 173 ? -39.586 53.590 -49.617 1.00 36.70 173 LYS B N 1
ATOM 12801 C CA . LYS D 1 173 ? -39.884 55.008 -49.422 1.00 41.95 173 LYS B CA 1
ATOM 12802 C C . LYS D 1 173 ? -40.676 55.287 -48.147 1.00 43.41 173 LYS B C 1
ATOM 12803 O O . LYS D 1 173 ? -41.042 56.438 -47.912 1.00 40.21 173 LYS B O 1
ATOM 12809 N N . SER D 1 174 ? -40.992 54.265 -47.345 1.00 47.25 174 SER B N 1
ATOM 12810 C CA . SER D 1 174 ? -41.805 54.414 -46.139 1.00 43.70 174 SER B CA 1
ATOM 12811 C C . SER D 1 174 ? -40.997 54.423 -44.852 1.00 40.15 174 SER B C 1
ATOM 12812 O O . SER D 1 174 ? -41.591 54.505 -43.770 1.00 36.05 174 SER B O 1
ATOM 12815 N N . GLY D 1 175 ? -39.671 54.352 -44.944 1.00 43.13 175 GLY B N 1
ATOM 12816 C CA . GLY D 1 175 ? -38.818 54.459 -43.787 1.00 38.81 175 GLY B CA 1
ATOM 12817 C C . GLY D 1 175 ? -38.667 53.161 -43.006 1.00 39.66 175 GLY B C 1
ATOM 12818 O O . GLY D 1 175 ? -39.091 52.067 -43.404 1.00 38.30 175 GLY B O 1
ATOM 12819 N N . ASN D 1 176 ? -38.048 53.316 -41.848 1.00 37.50 176 ASN B N 1
ATOM 12820 C CA . ASN D 1 176 ? -37.722 52.239 -40.937 1.00 39.42 176 ASN B CA 1
ATOM 12821 C C . ASN D 1 176 ? -38.894 51.942 -40.000 1.00 37.54 176 ASN B C 1
ATOM 12822 O O . ASN D 1 176 ? -39.896 52.655 -39.961 1.00 39.52 176 ASN B O 1
ATOM 12827 N N . LYS D 1 177 ? -38.796 50.818 -39.304 1.00 38.52 177 LYS B N 1
ATOM 12828 C CA . LYS D 1 177 ? -39.780 50.436 -38.278 1.00 43.05 177 LYS B CA 1
ATOM 12829 C C . LYS D 1 177 ? -41.222 50.401 -38.804 1.00 43.30 177 LYS B C 1
ATOM 12830 O O . LYS D 1 177 ? -42.167 50.698 -38.066 1.00 45.21 177 LYS B O 1
ATOM 12836 N N . GLN D 1 178 ? -41.423 49.999 -40.061 1.00 40.57 178 GLN B N 1
ATOM 12837 C CA . GLN D 1 178 ? -42.771 49.865 -40.600 1.00 39.99 178 GLN B CA 1
ATOM 12838 C C . GLN D 1 178 ? -43.323 48.454 -40.373 1.00 40.63 178 GLN B C 1
ATOM 12839 O O . GLN D 1 178 ? -42.585 47.500 -40.104 1.00 42.33 178 GLN B O 1
ATOM 12845 N N . GLN D 1 179 ? -44.644 48.331 -40.476 1.00 37.70 179 GLN B N 1
ATOM 12846 C CA . GLN D 1 179 ? -45.285 47.021 -40.452 1.00 38.65 179 GLN B CA 1
ATOM 12847 C C . GLN D 1 179 ? -45.246 46.422 -41.854 1.00 38.77 179 GLN B C 1
ATOM 12848 O O . GLN D 1 179 ? -45.916 46.923 -42.760 1.00 37.45 179 GLN B O 1
ATOM 12854 N N . TRP D 1 180 ? -44.474 45.339 -42.023 1.00 39.97 180 TRP B N 1
ATOM 12855 C CA . TRP D 1 180 ? -44.345 44.590 -43.276 1.00 40.26 180 TRP B CA 1
ATOM 12856 C C . TRP D 1 180 ? -45.304 43.397 -43.316 1.00 40.05 180 TRP B C 1
ATOM 12857 O O . TRP D 1 180 ? -45.536 42.740 -42.295 1.00 41.25 180 TRP B O 1
ATOM 12868 N N . LEU D 1 181 ? -45.829 43.097 -44.509 1.00 36.37 181 LEU B N 1
ATOM 12869 C CA . LEU D 1 181 ? -46.672 41.921 -44.761 1.00 33.61 181 LEU B CA 1
ATOM 12870 C C . LEU D 1 181 ? -45.977 40.946 -45.708 1.00 33.87 181 LEU B C 1
ATOM 12871 O O . LEU D 1 181 ? -45.494 41.344 -46.774 1.00 34.05 181 LEU B O 1
ATOM 12876 N N . ASN D 1 182 ? -45.955 39.668 -45.336 1.00 35.63 182 ASN B N 1
ATOM 12877 C CA . ASN D 1 182 ? -45.445 38.602 -46.190 1.00 31.95 182 ASN B CA 1
ATOM 12878 C C . ASN D 1 182 ? -46.520 37.563 -46.446 1.00 33.88 182 ASN B C 1
ATOM 12879 O O . ASN D 1 182 ? -47.199 37.116 -45.518 1.00 38.65 182 ASN B O 1
ATOM 12884 N N . GLN D 1 183 ? -46.613 37.139 -47.702 1.00 32.30 183 GLN B N 1
ATOM 12885 C CA . GLN D 1 183 ? -47.521 36.093 -48.158 1.00 36.20 183 GLN B CA 1
ATOM 12886 C C . GLN D 1 183 ? -46.798 34.808 -48.583 1.00 37.54 183 GLN B C 1
ATOM 12887 O O . GLN D 1 183 ? -47.338 33.709 -48.413 1.00 28.71 183 GLN B O 1
ATOM 12893 N N . ALA D 1 184 ? -45.593 34.933 -49.119 1.00 33.44 184 ALA B N 1
ATOM 12894 C CA . ALA D 1 184 ? -44.891 33.807 -49.697 1.00 31.22 184 ALA B CA 1
ATOM 12895 C C . ALA D 1 184 ? -44.421 32.835 -48.615 1.00 33.66 184 ALA B C 1
ATOM 12896 O O . ALA D 1 184 ? -43.844 33.264 -47.617 1.00 36.76 184 ALA B O 1
ATOM 12898 N N . PRO D 1 185 ? -44.610 31.528 -48.789 1.00 30.38 185 PRO B N 1
ATOM 12899 C CA . PRO D 1 185 ? -43.955 30.574 -47.885 1.00 32.91 185 PRO B CA 1
ATOM 12900 C C . PRO D 1 185 ? -42.440 30.712 -47.962 1.00 34.82 185 PRO B C 1
ATOM 12901 O O . PRO D 1 185 ? -41.871 31.269 -48.914 1.00 31.11 185 PRO B O 1
ATOM 12905 N N . PHE D 1 186 ? -41.788 30.244 -46.900 1.00 27.47 186 PHE B N 1
ATOM 12906 C CA . PHE D 1 186 ? -40.356 30.449 -46.809 1.00 32.16 186 PHE B CA 1
ATOM 12907 C C . PHE D 1 186 ? -39.577 29.634 -47.830 1.00 37.53 186 PHE B C 1
ATOM 12908 O O . PHE D 1 186 ? -38.418 29.974 -48.113 1.00 33.95 186 PHE B O 1
ATOM 12916 N N . SER D 1 187 ? -40.212 28.624 -48.444 1.00 32.69 187 SER B N 1
ATOM 12917 C CA . SER D 1 187 ? -39.628 27.839 -49.522 1.00 28.85 187 SER B CA 1
ATOM 12918 C C . SER D 1 187 ? -39.789 28.503 -50.888 1.00 34.25 187 SER B C 1
ATOM 12919 O O . SER D 1 187 ? -39.306 27.971 -51.889 1.00 33.85 187 SER B O 1
ATOM 12922 N N . PHE D 1 188 ? -40.427 29.665 -50.937 1.00 33.02 188 PHE B N 1
ATOM 12923 C CA . PHE D 1 188 ? -40.549 30.494 -52.123 1.00 32.03 188 PHE B CA 1
ATOM 12924 C C . PHE D 1 188 ? -39.699 31.733 -51.841 1.00 36.22 188 PHE B C 1
ATOM 12925 O O . PHE D 1 188 ? -39.825 32.326 -50.763 1.00 36.98 188 PHE B O 1
ATOM 12933 N N . ASP D 1 189 ? -38.749 32.059 -52.738 1.00 32.56 189 ASP B N 1
ATOM 12934 C CA . ASP D 1 189 ? -37.806 33.127 -52.388 1.00 31.70 189 ASP B CA 1
ATOM 12935 C C . ASP D 1 189 ? -38.435 34.526 -52.484 1.00 35.32 189 ASP B C 1
ATOM 12936 O O . ASP D 1 189 ? -37.777 35.523 -52.131 1.00 30.89 189 ASP B O 1
ATOM 12941 N N . LEU D 1 190 ? -39.695 34.622 -52.927 1.00 33.44 190 LEU B N 1
ATOM 12942 C CA . LEU D 1 190 ? -40.391 35.892 -52.830 1.00 31.91 190 LEU B CA 1
ATOM 12943 C C . LEU D 1 190 ? -40.369 36.374 -51.390 1.00 33.77 190 LEU B C 1
ATOM 12944 O O . LEU D 1 190 ? -40.163 37.567 -51.130 1.00 29.67 190 LEU B O 1
ATOM 12949 N N . SER D 1 191 ? -40.478 35.433 -50.442 1.00 30.45 191 SER B N 1
ATOM 12950 C CA . SER D 1 191 ? -40.449 35.778 -49.026 1.00 33.29 191 SER B CA 1
ATOM 12951 C C . SER D 1 191 ? -39.188 36.536 -48.644 1.00 35.28 191 SER B C 1
ATOM 12952 O O . SER D 1 191 ? -39.229 37.390 -47.744 1.00 31.38 191 SER B O 1
ATOM 12955 N N . VAL D 1 192 ? -38.055 36.215 -49.283 1.00 31.90 192 VAL B N 1
ATOM 12956 C CA . VAL D 1 192 ? -36.805 36.899 -48.950 1.00 34.12 192 VAL B CA 1
ATOM 12957 C C . VAL D 1 192 ? -36.965 38.410 -49.098 1.00 33.63 192 VAL B C 1
ATOM 12958 O O . VAL D 1 192 ? -36.528 39.182 -48.232 1.00 34.43 192 VAL B O 1
ATOM 12962 N N . MET D 1 193 ? -37.681 38.842 -50.146 1.00 31.47 193 MET B N 1
ATOM 12963 C CA . MET D 1 193 ? -37.955 40.255 -50.398 1.00 30.92 193 MET B CA 1
ATOM 12964 C C . MET D 1 193 ? -38.631 40.940 -49.220 1.00 34.25 193 MET B C 1
ATOM 12965 O O . MET D 1 193 ? -38.521 42.161 -49.086 1.00 40.42 193 MET B O 1
ATOM 12970 N N . ALA D 1 194 ? -39.325 40.192 -48.368 1.00 30.86 194 ALA B N 1
ATOM 12971 C CA . ALA D 1 194 ? -39.852 40.741 -47.126 1.00 30.89 194 ALA B CA 1
ATOM 12972 C C . ALA D 1 194 ? -38.920 40.511 -45.955 1.00 33.95 194 ALA B C 1
ATOM 12973 O O . ALA D 1 194 ? -38.700 41.435 -45.171 1.00 35.82 194 ALA B O 1
ATOM 12975 N N . ILE D 1 195 ? -38.342 39.310 -45.824 1.00 33.66 195 ILE B N 1
ATOM 12976 C CA . ILE D 1 195 ? -37.659 38.959 -44.575 1.00 34.65 195 ILE B CA 1
ATOM 12977 C C . ILE D 1 195 ? -36.574 39.979 -44.254 1.00 37.59 195 ILE B C 1
ATOM 12978 O O . ILE D 1 195 ? -36.556 40.576 -43.171 1.00 36.93 195 ILE B O 1
ATOM 12983 N N . TYR D 1 196 ? -35.633 40.150 -45.175 1.00 36.77 196 TYR B N 1
ATOM 12984 C CA . TYR D 1 196 ? -34.397 40.877 -44.935 1.00 37.45 196 TYR B CA 1
ATOM 12985 C C . TYR D 1 196 ? -34.526 42.394 -45.066 1.00 39.40 196 TYR B C 1
ATOM 12986 O O . TYR D 1 196 ? -33.949 43.115 -44.239 1.00 35.52 196 TYR B O 1
ATOM 12995 N N . PRO D 1 197 ? -35.256 42.932 -46.056 1.00 41.58 197 PRO B N 1
ATOM 12996 C CA . PRO D 1 197 ? -35.493 44.393 -46.031 1.00 38.09 197 PRO B CA 1
ATOM 12997 C C . PRO D 1 197 ? -36.202 44.822 -44.772 1.00 36.87 197 PRO B C 1
ATOM 12998 O O . PRO D 1 197 ? -35.927 45.906 -44.253 1.00 38.60 197 PRO B O 1
ATOM 13002 N N . CYS D 1 198 ? -37.075 43.967 -44.232 1.00 40.01 198 CYS B N 1
ATOM 13003 C CA . CYS D 1 198 ? -37.815 44.320 -43.031 1.00 37.11 198 CYS B CA 1
ATOM 13004 C C . CYS D 1 198 ? -36.905 44.328 -41.816 1.00 38.56 198 CYS B C 1
ATOM 13005 O O . CYS D 1 198 ? -36.756 45.360 -41.149 1.00 42.67 198 CYS B O 1
ATOM 13008 N N . LEU D 1 199 ? -36.248 43.204 -41.533 1.00 40.90 199 LEU B N 1
ATOM 13009 C CA . LEU D 1 199 ? -35.380 43.160 -40.360 1.00 37.74 199 LEU B CA 1
ATOM 13010 C C . LEU D 1 199 ? -34.249 44.180 -40.462 1.00 43.06 199 LEU B C 1
ATOM 13011 O O . LEU D 1 199 ? -33.919 44.849 -39.475 1.00 46.66 199 LEU B O 1
ATOM 13016 N N . ALA D 1 200 ? -33.705 44.388 -41.663 1.00 43.60 200 ALA B N 1
ATOM 13017 C CA . ALA D 1 200 ? -32.610 45.344 -41.804 1.00 43.12 200 ALA B CA 1
ATOM 13018 C C . ALA D 1 200 ? -33.085 46.790 -41.743 1.00 45.47 200 ALA B C 1
ATOM 13019 O O . ALA D 1 200 ? -32.265 47.699 -41.920 1.00 46.11 200 ALA B O 1
ATOM 13021 N N . SER D 1 201 ? -34.380 47.028 -41.528 1.00 38.26 201 SER B N 1
ATOM 13022 C CA . SER D 1 201 ? -34.877 48.379 -41.319 1.00 38.38 201 SER B CA 1
ATOM 13023 C C . SER D 1 201 ? -35.664 48.509 -40.011 1.00 39.13 201 SER B C 1
ATOM 13024 O O . SER D 1 201 ? -36.461 49.451 -39.862 1.00 35.75 201 SER B O 1
ATOM 13027 N N . GLY D 1 202 ? -35.503 47.568 -39.078 1.00 38.12 202 GLY B N 1
ATOM 13028 C CA . GLY D 1 202 ? -36.214 47.655 -37.819 1.00 37.28 202 GLY B CA 1
ATOM 13029 C C . GLY D 1 202 ? -37.714 47.414 -37.893 1.00 43.96 202 GLY B C 1
ATOM 13030 O O . GLY D 1 202 ? -38.407 47.603 -36.881 1.00 46.15 202 GLY B O 1
ATOM 13031 N N . GLY D 1 203 ? -38.242 46.986 -39.048 1.00 36.58 203 GLY B N 1
ATOM 13032 C CA . GLY D 1 203 ? -39.667 46.805 -39.222 1.00 35.32 203 GLY B CA 1
ATOM 13033 C C . GLY D 1 203 ? -40.170 45.558 -38.515 1.00 38.05 203 GLY B C 1
ATOM 13034 O O . GLY D 1 203 ? -39.418 44.789 -37.918 1.00 38.38 203 GLY B O 1
ATOM 13035 N N . THR D 1 204 ? -41.483 45.366 -38.560 1.00 34.77 204 THR B N 1
ATOM 13036 C CA . THR D 1 204 ? -42.090 44.136 -38.063 1.00 37.67 204 THR B CA 1
ATOM 13037 C C . THR D 1 204 ? -42.510 43.250 -39.233 1.00 39.08 204 THR B C 1
ATOM 13038 O O . THR D 1 204 ? -43.249 43.689 -40.121 1.00 35.22 204 THR B O 1
ATOM 13042 N N . LEU D 1 205 ? -42.002 42.019 -39.256 1.00 38.30 205 LEU B N 1
ATOM 13043 C CA . LEU D 1 205 ? -42.401 41.042 -40.270 1.00 39.03 205 LEU B CA 1
ATOM 13044 C C . LEU D 1 205 ? -43.705 40.357 -39.845 1.00 33.57 205 LEU B C 1
ATOM 13045 O O . LEU D 1 205 ? -43.733 39.626 -38.854 1.00 38.50 205 LEU B O 1
ATOM 13050 N N . ASN D 1 206 ? -44.794 40.627 -40.556 1.00 29.56 206 ASN B N 1
ATOM 13051 C CA . ASN D 1 206 ? -46.096 40.012 -40.301 1.00 36.52 206 ASN B CA 1
ATOM 13052 C C . ASN D 1 206 ? -46.371 38.879 -41.301 1.00 39.64 206 ASN B C 1
ATOM 13053 O O . ASN D 1 206 ? -46.361 39.099 -42.517 1.00 35.90 206 ASN B O 1
ATOM 13058 N N . LEU D 1 207 ? -46.696 37.684 -40.789 1.00 36.74 207 LEU B N 1
ATOM 13059 C CA . LEU D 1 207 ? -46.742 36.476 -41.607 1.00 31.87 207 LEU B CA 1
ATOM 13060 C C . LEU D 1 207 ? -48.197 36.131 -41.902 1.00 34.82 207 LEU B C 1
ATOM 13061 O O . LEU D 1 207 ? -48.956 35.759 -40.998 1.00 33.89 207 LEU B O 1
ATOM 13066 N N . VAL D 1 208 ? -48.575 36.238 -43.174 1.00 32.13 208 VAL B N 1
ATOM 13067 C CA . VAL D 1 208 ? -49.814 35.650 -43.658 1.00 28.90 208 VAL B CA 1
ATOM 13068 C C . VAL D 1 208 ? -49.552 34.172 -43.872 1.00 39.48 208 VAL B C 1
ATOM 13069 O O . VAL D 1 208 ? -48.586 33.797 -44.549 1.00 46.81 208 VAL B O 1
ATOM 13073 N N . ASP D 1 209 ? -50.365 33.324 -43.255 1.00 43.11 209 ASP B N 1
ATOM 13074 C CA . ASP D 1 209 ? -50.181 31.889 -43.399 1.00 36.14 209 ASP B CA 1
ATOM 13075 C C . ASP D 1 209 ? -51.165 31.342 -44.442 1.00 38.93 209 ASP B C 1
ATOM 13076 O O . ASP D 1 209 ? -52.007 32.062 -44.983 1.00 43.81 209 ASP B O 1
ATOM 13081 N N . LYS D 1 210 ? -51.051 30.043 -44.728 1.00 44.59 210 LYS B N 1
ATOM 13082 C CA . LYS D 1 210 ? -51.882 29.406 -45.754 1.00 43.24 210 LYS B CA 1
ATOM 13083 C C . LYS D 1 210 ? -53.363 29.448 -45.391 1.00 41.29 210 LYS B C 1
ATOM 13084 O O . LYS D 1 210 ? -54.208 29.702 -46.248 1.00 44.99 210 LYS B O 1
ATOM 13090 N N . ASN D 1 211 ? -53.690 29.185 -44.126 1.00 43.64 211 ASN B N 1
ATOM 13091 C CA . ASN D 1 211 ? -55.071 29.234 -43.657 1.00 43.72 211 ASN B CA 1
ATOM 13092 C C . ASN D 1 211 ? -55.719 30.589 -43.926 1.00 44.65 211 ASN B C 1
ATOM 13093 O O . ASN D 1 211 ? -56.898 30.661 -44.298 1.00 44.23 211 ASN B O 1
ATOM 13098 N N . MET D 1 212 ? -54.979 31.677 -43.717 1.00 46.94 212 MET B N 1
ATOM 13099 C CA . MET D 1 212 ? -55.515 32.998 -44.039 1.00 41.53 212 MET B CA 1
ATOM 13100 C C . MET D 1 212 ? -55.805 33.127 -45.530 1.00 44.94 212 MET B C 1
ATOM 13101 O O . MET D 1 212 ? -56.854 33.646 -45.923 1.00 47.35 212 MET B O 1
ATOM 13106 N N . ILE D 1 213 ? -54.890 32.647 -46.377 1.00 45.22 213 ILE B N 1
ATOM 13107 C CA . ILE D 1 213 ? -55.097 32.696 -47.822 1.00 44.07 213 ILE B CA 1
ATOM 13108 C C . ILE D 1 213 ? -56.330 31.885 -48.216 1.00 39.27 213 ILE B C 1
ATOM 13109 O O . ILE D 1 213 ? -57.051 32.253 -49.141 1.00 52.14 213 ILE B O 1
ATOM 13114 N N . ASN D 1 214 ? -56.599 30.771 -47.550 1.00 42.76 214 ASN B N 1
ATOM 13115 C CA . ASN D 1 214 ? -57.771 30.010 -47.979 1.00 47.30 214 ASN B CA 1
ATOM 13116 C C . ASN D 1 214 ? -59.081 30.587 -47.436 1.00 45.80 214 ASN B C 1
ATOM 13117 O O . ASN D 1 214 ? -60.138 30.394 -48.051 1.00 43.81 214 ASN B O 1
ATOM 13122 N N . LYS D 1 215 ? -59.044 31.289 -46.301 1.00 50.13 215 LYS B N 1
ATOM 13123 C CA . LYS D 1 215 ? -60.246 31.843 -45.683 1.00 50.95 215 LYS B CA 1
ATOM 13124 C C . LYS D 1 215 ? -60.117 33.350 -45.437 1.00 46.94 215 LYS B C 1
ATOM 13125 O O . LYS D 1 215 ? -59.467 33.766 -44.481 1.00 43.79 215 LYS B O 1
ATOM 13131 N N . PRO D 1 216 ? -60.761 34.166 -46.298 1.00 45.51 216 PRO B N 1
ATOM 13132 C CA . PRO D 1 216 ? -60.563 35.631 -46.223 1.00 47.30 216 PRO B CA 1
ATOM 13133 C C . PRO D 1 216 ? -60.977 36.271 -44.911 1.00 46.89 216 PRO B C 1
ATOM 13134 O O . PRO D 1 216 ? -60.509 37.363 -44.541 1.00 44.72 216 PRO B O 1
ATOM 13138 N N . LYS D 1 217 ? -61.869 35.614 -44.191 1.00 47.37 217 LYS B N 1
ATOM 13139 C CA . LYS D 1 217 ? -62.307 36.092 -42.894 1.00 42.39 217 LYS B CA 1
ATOM 13140 C C . LYS D 1 217 ? -61.103 36.124 -41.951 1.00 45.91 217 LYS B C 1
ATOM 13141 O O . LYS D 1 217 ? -60.817 37.145 -41.307 1.00 50.42 217 LYS B O 1
ATOM 13147 N N . LEU D 1 218 ? -60.267 35.091 -42.023 1.00 42.41 218 LEU B N 1
ATOM 13148 C CA . LEU D 1 218 ? -59.049 35.016 -41.225 1.00 47.40 218 LEU B CA 1
ATOM 13149 C C . LEU D 1 218 ? -58.007 36.059 -41.657 1.00 46.63 218 LEU B C 1
ATOM 13150 O O . LEU D 1 218 ? -57.358 36.710 -40.812 1.00 48.00 218 LEU B O 1
ATOM 13155 N N . LEU D 1 219 ? -57.899 36.302 -42.961 1.00 44.74 219 LEU B N 1
ATOM 13156 C CA . LEU D 1 219 ? -57.007 37.348 -43.437 1.00 43.81 219 LEU B CA 1
ATOM 13157 C C . LEU D 1 219 ? -57.461 38.711 -42.926 1.00 46.15 219 LEU B C 1
ATOM 13158 O O . LEU D 1 219 ? -56.648 39.505 -42.435 1.00 45.91 219 LEU B O 1
ATOM 13163 N N . ASN D 1 220 ? -58.759 39.001 -43.025 1.00 45.95 220 ASN B N 1
ATOM 13164 C CA . ASN D 1 220 ? -59.255 40.294 -42.558 1.00 46.07 220 ASN B CA 1
ATOM 13165 C C . ASN D 1 220 ? -58.933 40.522 -41.100 1.00 49.73 220 ASN B C 1
ATOM 13166 O O . ASN D 1 220 ? -58.543 41.639 -40.715 1.00 48.50 220 ASN B O 1
ATOM 13171 N N . GLU D 1 221 ? -59.113 39.496 -40.259 1.00 41.68 221 GLU B N 1
ATOM 13172 C CA . GLU D 1 221 ? -58.757 39.719 -38.860 1.00 45.17 221 GLU B CA 1
ATOM 13173 C C . GLU D 1 221 ? -57.290 40.072 -38.744 1.00 48.89 221 GLU B C 1
ATOM 13174 O O . GLU D 1 221 ? -56.914 40.941 -37.939 1.00 48.53 221 GLU B O 1
ATOM 13180 N N . MET D 1 222 ? -56.440 39.408 -39.539 1.00 44.86 222 MET B N 1
ATOM 13181 C CA . MET D 1 222 ? -55.018 39.730 -39.469 1.00 46.50 222 MET B CA 1
ATOM 13182 C C . MET D 1 222 ? -54.747 41.189 -39.874 1.00 49.35 222 MET B C 1
ATOM 13183 O O . MET D 1 222 ? -54.024 41.915 -39.176 1.00 45.73 222 MET B O 1
ATOM 13188 N N . LEU D 1 223 ? -55.373 41.655 -40.968 1.00 41.44 223 LEU B N 1
ATOM 13189 C CA . LEU D 1 223 ? -55.158 43.017 -41.450 1.00 41.32 223 LEU B CA 1
ATOM 13190 C C . LEU D 1 223 ? -55.685 44.056 -40.475 1.00 47.32 223 LEU B C 1
ATOM 13191 O O . LEU D 1 223 ? -55.149 45.175 -40.409 1.00 44.44 223 LEU B O 1
ATOM 13196 N N . THR D 1 224 ? -56.772 43.729 -39.766 1.00 48.21 224 THR B N 1
ATOM 13197 C CA . THR D 1 224 ? -57.342 44.620 -38.762 1.00 42.99 224 THR B CA 1
ATOM 13198 C C . THR D 1 224 ? -56.532 44.651 -37.469 1.00 43.83 224 THR B C 1
ATOM 13199 O O . THR D 1 224 ? -56.490 45.695 -36.809 1.00 52.83 224 THR B O 1
ATOM 13203 N N . ALA D 1 225 ? -55.883 43.545 -37.084 1.00 39.75 225 ALA B N 1
ATOM 13204 C CA . ALA D 1 225 ? -55.119 43.552 -35.836 1.00 39.45 225 ALA B CA 1
ATOM 13205 C C . ALA D 1 225 ? -53.826 44.346 -35.947 1.00 46.70 225 ALA B C 1
ATOM 13206 O O . ALA D 1 225 ? -53.377 44.929 -34.953 1.00 53.38 225 ALA B O 1
ATOM 13208 N N . THR D 1 226 ? -53.213 44.389 -37.130 1.00 47.95 226 THR B N 1
ATOM 13209 C CA . THR D 1 226 ? -51.962 45.124 -37.336 1.00 42.54 226 THR B CA 1
ATOM 13210 C C . THR D 1 226 ? -52.182 46.024 -38.542 1.00 42.17 226 THR B C 1
ATOM 13211 O O . THR D 1 226 ? -52.566 45.528 -39.621 1.00 42.11 226 THR B O 1
ATOM 13215 N N . PRO D 1 227 ? -51.977 47.320 -38.423 1.00 42.93 227 PRO B N 1
ATOM 13216 C CA . PRO D 1 227 ? -52.075 48.171 -39.615 1.00 41.89 227 PRO B CA 1
ATOM 13217 C C . PRO D 1 227 ? -50.858 47.966 -40.503 1.00 36.11 227 PRO B C 1
ATOM 13218 O O . PRO D 1 227 ? -49.750 48.367 -40.140 1.00 37.81 227 PRO B O 1
ATOM 13222 N N . ILE D 1 228 ? -51.022 47.269 -41.626 1.00 39.97 228 ILE B N 1
ATOM 13223 C CA . ILE D 1 228 ? -49.879 46.997 -42.499 1.00 45.40 228 ILE B CA 1
ATOM 13224 C C . ILE D 1 228 ? -49.472 48.256 -43.259 1.00 40.50 228 ILE B C 1
ATOM 13225 O O . ILE D 1 228 ? -50.324 48.982 -43.783 1.00 44.82 228 ILE B O 1
ATOM 13230 N N . ASN D 1 229 ? -48.163 48.506 -43.363 1.00 35.01 229 ASN B N 1
ATOM 13231 C CA . ASN D 1 229 ? -47.654 49.637 -44.151 1.00 41.29 229 ASN B CA 1
ATOM 13232 C C . ASN D 1 229 ? -47.074 49.237 -45.498 1.00 41.99 229 ASN B C 1
ATOM 13233 O O . ASN D 1 229 ? -47.269 49.968 -46.483 1.00 41.81 229 ASN B O 1
ATOM 13238 N N . ILE D 1 230 ? -46.317 48.134 -45.533 1.00 35.19 230 ILE B N 1
ATOM 13239 C CA . ILE D 1 230 ? -45.559 47.688 -46.697 1.00 38.64 230 ILE B CA 1
ATOM 13240 C C . ILE D 1 230 ? -45.918 46.236 -47.001 1.00 41.89 230 ILE B C 1
ATOM 13241 O O . ILE D 1 230 ? -45.834 45.367 -46.121 1.00 43.05 230 ILE B O 1
ATOM 13246 N N . TRP D 1 231 ? -46.233 45.958 -48.259 1.00 36.76 231 TRP B N 1
ATOM 13247 C CA . TRP D 1 231 ? -46.880 44.715 -48.658 1.00 35.84 231 TRP B CA 1
ATOM 13248 C C . TRP D 1 231 ? -46.047 44.046 -49.756 1.00 33.97 231 TRP B C 1
ATOM 13249 O O . TRP D 1 231 ? -45.799 44.659 -50.800 1.00 33.99 231 TRP B O 1
ATOM 13260 N N . VAL D 1 232 ? -45.577 42.819 -49.510 1.00 31.75 232 VAL B N 1
ATOM 13261 C CA . VAL D 1 232 ? -44.843 42.014 -50.506 1.00 36.43 232 VAL B CA 1
ATOM 13262 C C . VAL D 1 232 ? -45.668 40.769 -50.840 1.00 32.06 232 VAL B C 1
ATOM 13263 O O . VAL D 1 232 ? -45.896 39.930 -49.965 1.00 32.68 232 VAL B O 1
ATOM 13267 N N . SER D 1 233 ? -46.042 40.597 -52.108 1.00 31.32 233 SER B N 1
ATOM 13268 C CA . SER D 1 233 ? -46.847 39.432 -52.478 1.00 31.50 233 SER B CA 1
ATOM 13269 C C . SER D 1 233 ? -46.759 39.208 -53.985 1.00 31.99 233 SER B C 1
ATOM 13270 O O . SER D 1 233 ? -46.196 40.026 -54.716 1.00 35.09 233 SER B O 1
ATOM 13273 N N . THR D 1 234 ? -47.273 38.058 -54.435 1.00 28.81 234 THR B N 1
ATOM 13274 C CA . THR D 1 234 ? -47.472 37.824 -55.862 1.00 30.15 234 THR B CA 1
ATOM 13275 C C . THR D 1 234 ? -48.575 38.742 -56.369 1.00 31.77 234 THR B C 1
ATOM 13276 O O . THR D 1 234 ? -49.388 39.234 -55.583 1.00 35.09 234 THR B O 1
ATOM 13280 N N . PRO D 1 235 ? -48.632 38.983 -57.680 1.00 29.84 235 PRO B N 1
ATOM 13281 C CA . PRO D 1 235 ? -49.797 39.696 -58.226 1.00 27.84 235 PRO B CA 1
ATOM 13282 C C . PRO D 1 235 ? -51.124 39.040 -57.903 1.00 35.91 235 PRO B C 1
ATOM 13283 O O . PRO D 1 235 ? -52.097 39.748 -57.628 1.00 36.98 235 PRO B O 1
ATOM 13287 N N . SER D 1 236 ? -51.191 37.705 -57.930 1.00 34.38 236 SER B N 1
ATOM 13288 C CA . SER D 1 236 ? -52.459 36.997 -57.777 1.00 32.65 236 SER B CA 1
ATOM 13289 C C . SER D 1 236 ? -53.008 37.109 -56.367 1.00 31.71 236 SER B C 1
ATOM 13290 O O . SER D 1 236 ? -54.225 37.165 -56.176 1.00 35.85 236 SER B O 1
ATOM 13293 N N . PHE D 1 237 ? -52.138 37.065 -55.364 1.00 32.95 237 PHE B N 1
ATOM 13294 C CA . PHE D 1 237 ? -52.598 37.327 -54.010 1.00 33.52 237 PHE B CA 1
ATOM 13295 C C . PHE D 1 237 ? -53.208 38.710 -53.931 1.00 38.87 237 PHE B C 1
ATOM 13296 O O . PHE D 1 237 ? -54.261 38.904 -53.306 1.00 38.90 237 PHE B O 1
ATOM 13304 N N . MET D 1 238 ? -52.555 39.689 -54.571 1.00 35.56 238 MET B N 1
ATOM 13305 C CA . MET D 1 238 ? -53.123 41.025 -54.631 1.00 34.18 238 MET B CA 1
ATOM 13306 C C . MET D 1 238 ? -54.451 41.024 -55.368 1.00 35.21 238 MET B C 1
ATOM 13307 O O . MET D 1 238 ? -55.411 41.662 -54.926 1.00 40.73 238 MET B O 1
ATOM 13312 N N . GLU D 1 239 ? -54.534 40.285 -56.476 1.00 38.40 239 GLU B N 1
ATOM 13313 C CA . GLU D 1 239 ? -55.786 40.148 -57.211 1.00 37.84 239 GLU B CA 1
ATOM 13314 C C . GLU D 1 239 ? -56.891 39.640 -56.302 1.00 38.97 239 GLU B C 1
ATOM 13315 O O . GLU D 1 239 ? -58.029 40.113 -56.365 1.00 44.60 239 GLU B O 1
ATOM 13321 N N . MET D 1 240 ? -56.571 38.683 -55.440 1.00 40.27 240 MET B N 1
ATOM 13322 C CA . MET D 1 240 ? -57.554 38.191 -54.483 1.00 43.42 240 MET B CA 1
ATOM 13323 C C . MET D 1 240 ? -57.931 39.270 -53.467 1.00 41.22 240 MET B C 1
ATOM 13324 O O . MET D 1 240 ? -59.116 39.549 -53.253 1.00 44.76 240 MET B O 1
ATOM 13329 N N . CYS D 1 241 ? -56.941 39.957 -52.903 1.00 39.78 241 CYS B N 1
ATOM 13330 C CA . CYS D 1 241 ? -57.228 40.936 -51.864 1.00 39.91 241 CYS B CA 1
ATOM 13331 C C . CYS D 1 241 ? -57.947 42.180 -52.403 1.00 39.88 241 CYS B C 1
ATOM 13332 O O . CYS D 1 241 ? -58.447 42.984 -51.610 1.00 37.53 241 CYS B O 1
ATOM 13335 N N . LEU D 1 242 ? -57.969 42.392 -53.720 1.00 40.08 242 LEU B N 1
ATOM 13336 C CA . LEU D 1 242 ? -58.781 43.476 -54.274 1.00 44.03 242 LEU B CA 1
ATOM 13337 C C . LEU D 1 242 ? -60.278 43.196 -54.228 1.00 47.80 242 LEU B C 1
ATOM 13338 O O . LEU D 1 242 ? -61.057 44.114 -54.494 1.00 50.10 242 LEU B O 1
ATOM 13343 N N . LEU D 1 243 ? -60.700 41.953 -53.952 1.00 51.73 243 LEU B N 1
ATOM 13344 C CA . LEU D 1 243 ? -62.109 41.630 -53.719 1.00 47.47 243 LEU B CA 1
ATOM 13345 C C . LEU D 1 243 ? -62.556 41.925 -52.295 1.00 48.52 243 LEU B C 1
ATOM 13346 O O . LEU D 1 243 ? -63.722 41.682 -51.972 1.00 50.20 243 LEU B O 1
ATOM 13351 N N . LEU D 1 244 ? -61.659 42.418 -51.438 1.00 49.15 244 LEU B N 1
ATOM 13352 C CA . LEU D 1 244 ? -62.018 42.931 -50.124 1.00 47.78 244 LEU B CA 1
ATOM 13353 C C . LEU D 1 244 ? -62.322 44.423 -50.222 1.00 52.56 244 LEU B C 1
ATOM 13354 O O . LEU D 1 244 ? -61.382 45.232 -50.278 1.00 53.02 244 LEU B O 1
ATOM 13359 N N . PRO D 1 245 ? -63.597 44.839 -50.189 1.00 55.53 245 PRO B N 1
ATOM 13360 C CA . PRO D 1 245 ? -63.916 46.247 -50.502 1.00 49.71 245 PRO B CA 1
ATOM 13361 C C . PRO D 1 245 ? -63.369 47.224 -49.479 1.00 50.91 245 PRO B C 1
ATOM 13362 O O . PRO D 1 245 ? -63.160 48.397 -49.808 1.00 52.35 245 PRO B O 1
ATOM 13366 N N . THR D 1 246 ? -63.095 46.757 -48.267 1.00 51.98 246 THR B N 1
ATOM 13367 C CA . THR D 1 246 ? -62.581 47.572 -47.179 1.00 50.53 246 THR B CA 1
ATOM 13368 C C . THR D 1 246 ? -61.134 48.016 -47.404 1.00 51.38 246 THR B C 1
ATOM 13369 O O . THR D 1 246 ? -60.675 48.952 -46.731 1.00 48.86 246 THR B O 1
ATOM 13373 N N . LEU D 1 247 ? -60.438 47.412 -48.377 1.00 52.67 247 LEU B N 1
ATOM 13374 C CA . LEU D 1 247 ? -58.988 47.584 -48.582 1.00 50.71 247 LEU B CA 1
ATOM 13375 C C . LEU D 1 247 ? -58.731 48.752 -49.540 1.00 46.39 247 LEU B C 1
ATOM 13376 O O . LEU D 1 247 ? -58.568 48.608 -50.754 1.00 45.60 247 LEU B O 1
ATOM 13381 N N . ASN D 1 248 ? -58.737 49.943 -48.972 1.00 48.02 248 ASN B N 1
ATOM 13382 C CA . ASN D 1 248 ? -58.492 51.155 -49.726 1.00 45.86 248 ASN B CA 1
ATOM 13383 C C . ASN D 1 248 ? -57.770 52.123 -48.800 1.00 50.48 248 ASN B C 1
ATOM 13384 O O . ASN D 1 248 ? -57.574 51.851 -47.608 1.00 53.18 248 ASN B O 1
ATOM 13389 N N . GLU D 1 249 ? -57.342 53.251 -49.357 1.00 47.53 249 GLU B N 1
ATOM 13390 C CA . GLU D 1 249 ? -56.518 54.149 -48.565 1.00 48.47 249 GLU B CA 1
ATOM 13391 C C . GLU D 1 249 ? -57.319 54.807 -47.442 1.00 54.17 249 GLU B C 1
ATOM 13392 O O . GLU D 1 249 ? -56.873 54.827 -46.293 1.00 55.76 249 GLU B O 1
ATOM 13398 N N . GLU D 1 250 ? -58.550 55.242 -47.729 1.00 52.72 250 GLU B N 1
ATOM 13399 C CA . GLU D 1 250 ? -59.390 55.830 -46.689 1.00 53.83 250 GLU B CA 1
ATOM 13400 C C . GLU D 1 250 ? -59.818 54.833 -45.627 1.00 56.54 250 GLU B C 1
ATOM 13401 O O . GLU D 1 250 ? -59.911 55.194 -44.448 1.00 54.18 250 GLU B O 1
ATOM 13407 N N . GLN D 1 251 ? -60.081 53.579 -45.981 1.00 55.91 251 GLN B N 1
ATOM 13408 C CA . GLN D 1 251 ? -60.504 52.677 -44.921 1.00 45.81 251 GLN B CA 1
ATOM 13409 C C . GLN D 1 251 ? -59.341 51.902 -44.331 1.00 48.54 251 GLN B C 1
ATOM 13410 O O . GLN D 1 251 ? -59.528 51.199 -43.340 1.00 55.78 251 GLN B O 1
ATOM 13416 N N . TYR D 1 252 ? -58.150 51.992 -44.924 1.00 49.28 252 TYR B N 1
ATOM 13417 C CA . TYR D 1 252 ? -56.995 51.243 -44.431 1.00 49.74 252 TYR B CA 1
ATOM 13418 C C . TYR D 1 252 ? -55.751 52.089 -44.735 1.00 50.25 252 TYR B C 1
ATOM 13419 O O . TYR D 1 252 ? -54.890 51.769 -45.566 1.00 48.88 252 TYR B O 1
ATOM 13428 N N . GLY D 1 253 ? -55.640 53.214 -44.028 1.00 51.44 253 GLY B N 1
ATOM 13429 C CA . GLY D 1 253 ? -54.657 54.232 -44.355 1.00 46.83 253 GLY B CA 1
ATOM 13430 C C . GLY D 1 253 ? -53.219 53.895 -44.023 1.00 44.43 253 GLY B C 1
ATOM 13431 O O . GLY D 1 253 ? -52.331 54.614 -44.489 1.00 38.47 253 GLY B O 1
ATOM 13432 N N . SER D 1 254 ? -52.958 52.832 -43.249 1.00 43.55 254 SER B N 1
ATOM 13433 C CA . SER D 1 254 ? -51.568 52.471 -42.957 1.00 45.07 254 SER B CA 1
ATOM 13434 C C . SER D 1 254 ? -50.805 52.034 -44.201 1.00 43.05 254 SER B C 1
ATOM 13435 O O . SER D 1 254 ? -49.580 52.192 -44.261 1.00 37.17 254 SER B O 1
ATOM 13438 N N . LEU D 1 255 ? -51.504 51.509 -45.204 1.00 42.61 255 LEU B N 1
ATOM 13439 C CA . LEU D 1 255 ? -50.865 50.771 -46.287 1.00 40.45 255 LEU B CA 1
ATOM 13440 C C . LEU D 1 255 ? -50.462 51.758 -47.372 1.00 44.64 255 LEU B C 1
ATOM 13441 O O . LEU D 1 255 ? -51.317 52.379 -48.015 1.00 41.72 255 LEU B O 1
ATOM 13446 N N . ASN D 1 256 ? -49.149 51.915 -47.565 1.00 46.09 256 ASN B N 1
ATOM 13447 C CA . ASN D 1 256 ? -48.671 52.952 -48.461 1.00 43.39 256 ASN B CA 1
ATOM 13448 C C . ASN D 1 256 ? -47.556 52.458 -49.376 1.00 44.68 256 ASN B C 1
ATOM 13449 O O . ASN D 1 256 ? -46.977 53.271 -50.109 1.00 48.72 256 ASN B O 1
ATOM 13454 N N . GLU D 1 257 ? -47.256 51.159 -49.389 1.00 41.53 257 GLU B N 1
ATOM 13455 C CA . GLU D 1 257 ? -46.208 50.653 -50.268 1.00 40.10 257 GLU B CA 1
ATOM 13456 C C . GLU D 1 257 ? -46.455 49.186 -50.610 1.00 40.32 257 GLU B C 1
ATOM 13457 O O . GLU D 1 257 ? -46.837 48.390 -49.742 1.00 43.64 257 GLU B O 1
ATOM 13463 N N . PHE D 1 258 ? -46.243 48.828 -51.878 1.00 37.31 258 PHE B N 1
ATOM 13464 C CA . PHE D 1 258 ? -46.422 47.450 -52.333 1.00 36.21 258 PHE B CA 1
ATOM 13465 C C . PHE D 1 258 ? -45.231 47.016 -53.170 1.00 37.39 258 PHE B C 1
ATOM 13466 O O . PHE D 1 258 ? -44.728 47.783 -54.006 1.00 36.22 258 PHE B O 1
ATOM 13474 N N . PHE D 1 259 ? -44.837 45.756 -52.984 1.00 32.74 259 PHE B N 1
ATOM 13475 C CA . PHE D 1 259 ? -43.836 45.076 -53.803 1.00 36.60 259 PHE B CA 1
ATOM 13476 C C . PHE D 1 259 ? -44.453 43.807 -54.371 1.00 34.93 259 PHE B C 1
ATOM 13477 O O . PHE D 1 259 ? -44.966 42.977 -53.609 1.00 31.84 259 PHE B O 1
ATOM 13485 N N . PHE D 1 260 ? -44.442 43.680 -55.703 1.00 33.76 260 PHE B N 1
ATOM 13486 C CA . PHE D 1 260 ? -44.935 42.489 -56.379 1.00 31.31 260 PHE B CA 1
ATOM 13487 C C . PHE D 1 260 ? -43.841 41.862 -57.212 1.00 34.68 260 PHE B C 1
ATOM 13488 O O . PHE D 1 260 ? -43.117 42.559 -57.936 1.00 38.81 260 PHE B O 1
ATOM 13496 N N . CYS D 1 261 ? -43.806 40.537 -57.185 1.00 30.91 261 CYS B N 1
ATOM 13497 C CA . CYS D 1 261 ? -42.809 39.780 -57.921 1.00 34.78 261 CYS B CA 1
ATOM 13498 C C . CYS D 1 261 ? -43.414 38.426 -58.234 1.00 33.47 261 CYS B C 1
ATOM 13499 O O . CYS D 1 261 ? -44.487 38.080 -57.733 1.00 38.30 261 CYS B O 1
ATOM 13502 N N . GLY D 1 262 ? -42.774 37.699 -59.146 1.00 32.61 262 GLY B N 1
ATOM 13503 C CA . GLY D 1 262 ? -43.094 36.309 -59.365 1.00 35.34 262 GLY B CA 1
ATOM 13504 C C . GLY D 1 262 ? -43.936 36.012 -60.592 1.00 34.07 262 GLY B C 1
ATOM 13505 O O . GLY D 1 262 ? -43.812 34.921 -61.161 1.00 32.82 262 GLY B O 1
ATOM 13506 N N . GLU D 1 263 ? -44.838 36.918 -60.969 1.00 32.48 263 GLU B N 1
ATOM 13507 C CA . GLU D 1 263 ? -45.667 36.735 -62.154 1.00 31.44 263 GLU B CA 1
ATOM 13508 C C . GLU D 1 263 ? -45.993 38.089 -62.775 1.00 36.35 263 GLU B C 1
ATOM 13509 O O . GLU D 1 263 ? -45.788 39.148 -62.175 1.00 42.64 263 GLU B O 1
ATOM 13515 N N . ILE D 1 264 ? -46.493 38.028 -64.009 1.00 33.76 264 ILE B N 1
ATOM 13516 C CA . ILE D 1 264 ? -46.980 39.192 -64.722 1.00 30.68 264 ILE B CA 1
ATOM 13517 C C . ILE D 1 264 ? -47.940 39.979 -63.846 1.00 32.81 264 ILE B C 1
ATOM 13518 O O . ILE D 1 264 ? -48.868 39.417 -63.260 1.00 38.62 264 ILE B O 1
ATOM 13523 N N . LEU D 1 265 ? -47.694 41.291 -63.735 1.00 33.25 265 LEU B N 1
ATOM 13524 C CA . LEU D 1 265 ? -48.571 42.210 -63.018 1.00 33.66 265 LEU B CA 1
ATOM 13525 C C . LEU D 1 265 ? -49.647 42.742 -63.958 1.00 38.30 265 LEU B C 1
ATOM 13526 O O . LEU D 1 265 ? -49.343 43.601 -64.804 1.00 34.24 265 LEU B O 1
ATOM 13531 N N . PRO D 1 266 ? -50.901 42.299 -63.833 1.00 33.60 266 PRO B N 1
ATOM 13532 C CA . PRO D 1 266 ? -51.946 42.712 -64.786 1.00 36.09 266 PRO B CA 1
ATOM 13533 C C . PRO D 1 266 ? -52.197 44.216 -64.776 1.00 36.67 266 PRO B C 1
ATOM 13534 O O . PRO D 1 266 ? -52.264 44.859 -63.723 1.00 38.13 266 PRO B O 1
ATOM 13538 N N . HIS D 1 267 ? -52.356 44.782 -65.967 1.00 33.31 267 HIS B N 1
ATOM 13539 C CA . HIS D 1 267 ? -52.615 46.210 -66.024 1.00 37.36 267 HIS B CA 1
ATOM 13540 C C . HIS D 1 267 ? -53.881 46.574 -65.245 1.00 39.28 267 HIS B C 1
ATOM 13541 O O . HIS D 1 267 ? -53.887 47.542 -64.476 1.00 41.07 267 HIS B O 1
ATOM 13548 N N . ARG D 1 268 ? -54.943 45.778 -65.391 1.00 35.75 268 ARG B N 1
ATOM 13549 C CA . ARG D 1 268 ? -56.208 46.071 -64.724 1.00 34.92 268 ARG B CA 1
ATOM 13550 C C . ARG D 1 268 ? -56.037 46.087 -63.213 1.00 39.27 268 ARG B C 1
ATOM 13551 O O . ARG D 1 268 ? -56.499 47.013 -62.527 1.00 45.41 268 ARG B O 1
ATOM 13559 N N . ALA D 1 269 ? -55.311 45.102 -62.684 1.00 35.02 269 ALA B N 1
ATOM 13560 C CA . ALA D 1 269 ? -55.077 45.041 -61.244 1.00 38.74 269 ALA B CA 1
ATOM 13561 C C . ALA D 1 269 ? -54.267 46.246 -60.756 1.00 39.34 269 ALA B C 1
ATOM 13562 O O . ALA D 1 269 ? -54.591 46.861 -59.728 1.00 34.94 269 ALA B O 1
ATOM 13564 N N . ALA D 1 270 ? -53.188 46.584 -61.469 1.00 38.94 270 ALA B N 1
ATOM 13565 C CA . ALA D 1 270 ? -52.415 47.757 -61.079 1.00 39.06 270 ALA B CA 1
ATOM 13566 C C . ALA D 1 270 ? -53.276 49.010 -61.114 1.00 39.93 270 ALA B C 1
ATOM 13567 O O . ALA D 1 270 ? -53.193 49.848 -60.209 1.00 42.85 270 ALA B O 1
ATOM 13569 N N . LYS D 1 271 ? -54.146 49.143 -62.116 1.00 38.28 271 LYS B N 1
ATOM 13570 C CA . LYS D 1 271 ? -54.953 50.359 -62.149 1.00 42.98 271 LYS B CA 1
ATOM 13571 C C . LYS D 1 271 ? -55.920 50.414 -60.968 1.00 38.67 271 LYS B C 1
ATOM 13572 O O . LYS D 1 271 ? -56.062 51.465 -60.326 1.00 45.43 271 LYS B O 1
ATOM 13578 N N . ALA D 1 272 ? -56.548 49.290 -60.616 1.00 38.57 272 ALA B N 1
ATOM 13579 C CA . ALA D 1 272 ? -57.409 49.283 -59.436 1.00 34.15 272 ALA B CA 1
ATOM 13580 C C . ALA D 1 272 ? -56.633 49.676 -58.184 1.00 42.02 272 ALA B C 1
ATOM 13581 O O . ALA D 1 272 ? -57.136 50.432 -57.338 1.00 46.95 272 ALA B O 1
ATOM 13583 N N . LEU D 1 273 ? -55.391 49.196 -58.057 1.00 38.55 273 LEU B N 1
ATOM 13584 C CA . LEU D 1 273 ? -54.625 49.467 -56.844 1.00 36.17 273 LEU B CA 1
ATOM 13585 C C . LEU D 1 273 ? -54.196 50.931 -56.762 1.00 40.75 273 LEU B C 1
ATOM 13586 O O . LEU D 1 273 ? -54.267 51.554 -55.696 1.00 41.39 273 LEU B O 1
ATOM 13591 N N . VAL D 1 274 ? -53.700 51.488 -57.867 1.00 42.71 274 VAL B N 1
ATOM 13592 C CA . VAL D 1 274 ? -53.383 52.909 -57.881 1.00 41.76 274 VAL B CA 1
ATOM 13593 C C . VAL D 1 274 ? -54.621 53.736 -57.542 1.00 43.99 274 VAL B C 1
ATOM 13594 O O . VAL D 1 274 ? -54.551 54.687 -56.751 1.00 42.94 274 VAL B O 1
ATOM 13598 N N . SER D 1 275 ? -55.781 53.370 -58.090 1.00 38.49 275 SER B N 1
ATOM 13599 C CA . SER D 1 275 ? -56.965 54.161 -57.779 1.00 44.38 275 SER B CA 1
ATOM 13600 C C . SER D 1 275 ? -57.295 54.091 -56.291 1.00 46.96 275 SER B C 1
ATOM 13601 O O . SER D 1 275 ? -57.588 55.113 -55.659 1.00 53.95 275 SER B O 1
ATOM 13604 N N . ARG D 1 276 ? -57.224 52.899 -55.708 1.00 43.98 276 ARG B N 1
ATOM 13605 C CA . ARG D 1 276 ? -57.625 52.722 -54.320 1.00 43.25 276 ARG B CA 1
ATOM 13606 C C . ARG D 1 276 ? -56.562 53.164 -53.324 1.00 41.67 276 ARG B C 1
ATOM 13607 O O . ARG D 1 276 ? -56.892 53.434 -52.161 1.00 41.92 276 ARG B O 1
ATOM 13615 N N . PHE D 1 277 ? -55.310 53.262 -53.756 1.00 40.01 277 PHE B N 1
ATOM 13616 C CA . PHE D 1 277 ? -54.210 53.759 -52.930 1.00 40.89 277 PHE B CA 1
ATOM 13617 C C . PHE D 1 277 ? -53.458 54.808 -53.741 1.00 43.50 277 PHE B C 1
ATOM 13618 O O . PHE D 1 277 ? -52.299 54.607 -54.140 1.00 38.85 277 PHE B O 1
ATOM 13626 N N . PRO D 1 278 ? -54.088 55.973 -53.954 1.00 46.72 278 PRO B N 1
ATOM 13627 C CA . PRO D 1 278 ? -53.521 56.985 -54.873 1.00 46.24 278 PRO B CA 1
ATOM 13628 C C . PRO D 1 278 ? -52.168 57.532 -54.452 1.00 40.41 278 PRO B C 1
ATOM 13629 O O . PRO D 1 278 ? -51.438 58.064 -55.295 1.00 36.07 278 PRO B O 1
ATOM 13633 N N . SER D 1 279 ? -51.796 57.400 -53.192 1.00 37.63 279 SER B N 1
ATOM 13634 C CA . SER D 1 279 ? -50.508 57.884 -52.740 1.00 43.26 279 SER B CA 1
ATOM 13635 C C . SER D 1 279 ? -49.509 56.756 -52.513 1.00 45.40 279 SER B C 1
ATOM 13636 O O . SER D 1 279 ? -48.353 57.027 -52.183 1.00 48.00 279 SER B O 1
ATOM 13639 N N . ALA D 1 280 ? -49.912 55.506 -52.714 1.00 48.67 280 ALA B N 1
ATOM 13640 C CA . ALA D 1 280 ? -49.035 54.385 -52.415 1.00 42.87 280 ALA B CA 1
ATOM 13641 C C . ALA D 1 280 ? -47.914 54.271 -53.444 1.00 41.42 280 ALA B C 1
ATOM 13642 O O . ALA D 1 280 ? -48.062 54.628 -54.612 1.00 42.54 280 ALA B O 1
ATOM 13644 N N . THR D 1 281 ? -46.761 53.830 -52.969 1.00 38.66 281 THR B N 1
ATOM 13645 C CA . THR D 1 281 ? -45.630 53.489 -53.810 1.00 35.00 281 THR B CA 1
ATOM 13646 C C . THR D 1 281 ? -45.759 52.017 -54.188 1.00 35.59 281 THR B C 1
ATOM 13647 O O . THR D 1 281 ? -45.696 51.151 -53.317 1.00 41.72 281 THR B O 1
ATOM 13651 N N . ILE D 1 282 ? -45.949 51.733 -55.471 1.00 34.76 282 ILE B N 1
ATOM 13652 C CA . ILE D 1 282 ? -46.088 50.373 -55.986 1.00 35.70 282 ILE B CA 1
ATOM 13653 C C . ILE D 1 282 ? -44.882 50.044 -56.847 1.00 38.06 282 ILE B C 1
ATOM 13654 O O . ILE D 1 282 ? -44.512 50.821 -57.734 1.00 37.90 282 ILE B O 1
ATOM 13659 N N . TYR D 1 283 ? -44.233 48.929 -56.552 1.00 35.25 283 TYR B N 1
ATOM 13660 C CA . TYR D 1 283 ? -43.150 48.448 -57.380 1.00 34.27 283 TYR B CA 1
ATOM 13661 C C . TYR D 1 283 ? -43.580 47.163 -58.080 1.00 38.48 283 TYR B C 1
ATOM 13662 O O . TYR D 1 283 ? -44.106 46.229 -57.449 1.00 36.15 283 TYR B O 1
ATOM 13671 N N . ASN D 1 284 ? -43.400 47.145 -59.390 1.00 36.23 284 ASN B N 1
ATOM 13672 C CA . ASN D 1 284 ? -43.365 45.914 -60.148 1.00 32.16 284 ASN B CA 1
ATOM 13673 C C . ASN D 1 284 ? -41.906 45.474 -60.223 1.00 41.66 284 ASN B C 1
ATOM 13674 O O . ASN D 1 284 ? -41.022 46.279 -60.568 1.00 35.52 284 ASN B O 1
ATOM 13679 N N . THR D 1 285 ? -41.644 44.208 -59.884 1.00 33.50 285 THR B N 1
ATOM 13680 C CA . THR D 1 285 ? -40.294 43.690 -60.012 1.00 37.56 285 THR B CA 1
ATOM 13681 C C . THR D 1 285 ? -40.343 42.357 -60.725 1.00 38.44 285 THR B C 1
ATOM 13682 O O . THR D 1 285 ? -41.356 41.655 -60.695 1.00 38.34 285 THR B O 1
ATOM 13686 N N . TYR D 1 286 ? -39.237 42.042 -61.387 1.00 36.21 286 TYR B N 1
ATOM 13687 C CA . TYR D 1 286 ? -39.047 40.772 -62.062 1.00 35.15 286 TYR B CA 1
ATOM 13688 C C . TYR D 1 286 ? -37.710 40.162 -61.651 1.00 33.44 286 TYR B C 1
ATOM 13689 O O . TYR D 1 286 ? -36.713 40.875 -61.468 1.00 39.21 286 TYR B O 1
ATOM 13698 N N . GLY D 1 287 ? -37.692 38.825 -61.590 1.00 38.63 287 GLY B N 1
ATOM 13699 C CA . GLY D 1 287 ? -36.495 38.037 -61.403 1.00 33.53 287 GLY B CA 1
ATOM 13700 C C . GLY D 1 287 ? -36.762 36.541 -61.318 1.00 33.33 287 GLY B C 1
ATOM 13701 O O . GLY D 1 287 ? -37.873 36.096 -61.013 1.00 34.46 287 GLY B O 1
ATOM 13702 N N . PRO D 1 288 ? -35.746 35.728 -61.644 1.00 36.53 288 PRO B N 1
ATOM 13703 C CA . PRO D 1 288 ? -35.836 34.287 -61.381 1.00 32.70 288 PRO B CA 1
ATOM 13704 C C . PRO D 1 288 ? -35.170 33.930 -60.065 1.00 32.88 288 PRO B C 1
ATOM 13705 O O . PRO D 1 288 ? -34.264 34.656 -59.637 1.00 32.37 288 PRO B O 1
ATOM 13709 N N . THR D 1 289 ? -35.539 32.791 -59.460 1.00 30.43 289 THR B N 1
ATOM 13710 C CA . THR D 1 289 ? -34.876 32.353 -58.228 1.00 33.19 289 THR B CA 1
ATOM 13711 C C . THR D 1 289 ? -33.366 32.245 -58.391 1.00 36.79 289 THR B C 1
ATOM 13712 O O . THR D 1 289 ? -32.605 32.588 -57.474 1.00 35.91 289 THR B O 1
ATOM 13716 N N . GLU D 1 290 ? -32.920 31.836 -59.577 1.00 31.02 290 GLU B N 1
ATOM 13717 C CA . GLU D 1 290 ? -31.508 31.722 -59.877 1.00 32.77 290 GLU B CA 1
ATOM 13718 C C . GLU D 1 290 ? -30.756 33.061 -59.874 1.00 34.49 290 GLU B C 1
ATOM 13719 O O . GLU D 1 290 ? -29.520 33.038 -59.981 1.00 32.55 290 GLU B O 1
ATOM 13725 N N . ALA D 1 291 ? -31.427 34.210 -59.717 1.00 30.10 291 ALA B N 1
ATOM 13726 C CA . ALA D 1 291 ? -30.691 35.486 -59.674 1.00 34.06 291 ALA B CA 1
ATOM 13727 C C . ALA D 1 291 ? -31.067 36.327 -58.456 1.00 31.35 291 ALA B C 1
ATOM 13728 O O . ALA D 1 291 ? -31.125 37.555 -58.513 1.00 28.95 291 ALA B O 1
ATOM 13730 N N . THR D 1 292 ? -31.248 35.675 -57.318 1.00 34.51 292 THR B N 1
ATOM 13731 C CA . THR D 1 292 ? -31.575 36.326 -56.049 1.00 32.64 292 THR B CA 1
ATOM 13732 C C . THR D 1 292 ? -32.824 37.207 -56.176 1.00 31.82 292 THR B C 1
ATOM 13733 O O . THR D 1 292 ? -32.761 38.429 -56.147 1.00 31.80 292 THR B O 1
ATOM 13737 N N . VAL D 1 293 ? -33.966 36.512 -56.309 1.00 30.23 293 VAL B N 1
ATOM 13738 C CA . VAL D 1 293 ? -35.321 37.017 -56.085 1.00 33.20 293 VAL B CA 1
ATOM 13739 C C . VAL D 1 293 ? -35.809 37.960 -57.186 1.00 35.00 293 VAL B C 1
ATOM 13740 O O . VAL D 1 293 ? -36.842 37.699 -57.814 1.00 33.18 293 VAL B O 1
ATOM 13744 N N . ALA D 1 294 ? -35.148 39.112 -57.352 1.00 33.23 294 ALA B N 1
ATOM 13745 C CA . ALA D 1 294 ? -35.508 40.045 -58.412 1.00 31.73 294 ALA B CA 1
ATOM 13746 C C . ALA D 1 294 ? -34.271 40.812 -58.874 1.00 32.85 294 ALA B C 1
ATOM 13747 O O . ALA D 1 294 ? -33.309 40.986 -58.111 1.00 30.66 294 ALA B O 1
ATOM 13749 N N . VAL D 1 295 ? -34.323 41.293 -60.128 1.00 30.76 295 VAL B N 1
ATOM 13750 C CA . VAL D 1 295 ? -33.254 42.088 -60.724 1.00 26.14 295 VAL B CA 1
ATOM 13751 C C . VAL D 1 295 ? -33.769 43.340 -61.422 1.00 33.78 295 VAL B C 1
ATOM 13752 O O . VAL D 1 295 ? -32.968 44.213 -61.787 1.00 31.80 295 VAL B O 1
ATOM 13756 N N . THR D 1 296 ? -35.091 43.501 -61.578 1.00 33.57 296 THR B N 1
ATOM 13757 C CA . THR D 1 296 ? -35.535 44.791 -62.103 1.00 33.68 296 THR B CA 1
ATOM 13758 C C . THR D 1 296 ? -36.599 45.383 -61.194 1.00 35.43 296 THR B C 1
ATOM 13759 O O . THR D 1 296 ? -37.271 44.665 -60.458 1.00 35.22 296 THR B O 1
ATOM 13763 N N . SER D 1 297 ? -36.785 46.708 -61.300 1.00 38.17 297 SER B N 1
ATOM 13764 C CA . SER D 1 297 ? -37.869 47.389 -60.596 1.00 37.07 297 SER B CA 1
ATOM 13765 C C . SER D 1 297 ? -38.412 48.513 -61.465 1.00 38.27 297 SER B C 1
ATOM 13766 O O . SER D 1 297 ? -37.702 49.049 -62.323 1.00 38.46 297 SER B O 1
ATOM 13769 N N . ILE D 1 298 ? -39.689 48.851 -61.225 1.00 37.23 298 ILE B N 1
ATOM 13770 C CA . ILE D 1 298 ? -40.397 49.981 -61.845 1.00 40.92 298 ILE B CA 1
ATOM 13771 C C . ILE D 1 298 ? -41.486 50.458 -60.895 1.00 39.59 298 ILE B C 1
ATOM 13772 O O . ILE D 1 298 ? -42.335 49.672 -60.469 1.00 40.37 298 ILE B O 1
ATOM 13777 N N . GLN D 1 299 ? -41.493 51.744 -60.572 1.00 38.78 299 GLN B N 1
ATOM 13778 C CA . GLN D 1 299 ? -42.591 52.244 -59.765 1.00 37.23 299 GLN B CA 1
ATOM 13779 C C . GLN D 1 299 ? -43.797 52.485 -60.658 1.00 37.30 299 GLN B C 1
ATOM 13780 O O . GLN D 1 299 ? -43.750 53.327 -61.557 1.00 38.97 299 GLN B O 1
ATOM 13786 N N . ILE D 1 300 ? -44.894 51.798 -60.364 1.00 37.14 300 ILE B N 1
ATOM 13787 C CA . ILE D 1 300 ? -46.105 51.878 -61.168 1.00 40.59 300 ILE B CA 1
ATOM 13788 C C . ILE D 1 300 ? -46.898 53.087 -60.676 1.00 38.30 300 ILE B C 1
ATOM 13789 O O . ILE D 1 300 ? -47.341 53.127 -59.529 1.00 37.02 300 ILE B O 1
ATOM 13794 N N . THR D 1 301 ? -47.037 54.093 -61.534 1.00 42.59 301 THR B N 1
ATOM 13795 C CA . THR D 1 301 ? -47.755 55.334 -61.251 1.00 41.84 301 THR B CA 1
ATOM 13796 C C . THR D 1 301 ? -48.913 55.517 -62.219 1.00 41.31 301 THR B C 1
ATOM 13797 O O . THR D 1 301 ? -49.082 54.752 -63.175 1.00 47.21 301 THR B O 1
ATOM 13801 N N . GLN D 1 302 ? -49.748 56.523 -61.943 1.00 46.60 302 GLN B N 1
ATOM 13802 C CA . GLN D 1 302 ? -50.817 56.869 -62.884 1.00 44.59 302 GLN B CA 1
ATOM 13803 C C . GLN D 1 302 ? -50.263 57.097 -64.284 1.00 42.08 302 GLN B C 1
ATOM 13804 O O . GLN D 1 302 ? -50.880 56.709 -65.287 1.00 40.45 302 GLN B O 1
ATOM 13810 N N . GLU D 1 303 ? -49.094 57.731 -64.373 1.00 46.28 303 GLU B N 1
ATOM 13811 C CA . GLU D 1 303 ? -48.471 57.962 -65.674 1.00 47.49 303 GLU B CA 1
ATOM 13812 C C . GLU D 1 303 ? -48.021 56.651 -66.322 1.00 43.54 303 GLU B C 1
ATOM 13813 O O . GLU D 1 303 ? -48.230 56.452 -67.525 1.00 43.43 303 GLU B O 1
ATOM 13819 N N . ILE D 1 304 ? -47.438 55.731 -65.542 1.00 41.14 304 ILE B N 1
ATOM 13820 C CA . ILE D 1 304 ? -47.049 54.428 -66.094 1.00 41.25 304 ILE B CA 1
ATOM 13821 C C . ILE D 1 304 ? -48.263 53.686 -66.638 1.00 40.29 304 ILE B C 1
ATOM 13822 O O . ILE D 1 304 ? -48.176 53.009 -67.670 1.00 41.88 304 ILE B O 1
ATOM 13827 N N . LEU D 1 305 ? -49.397 53.761 -65.931 1.00 38.23 305 LEU B N 1
ATOM 13828 C CA . LEU D 1 305 ? -50.627 53.147 -66.431 1.00 38.82 305 LEU B CA 1
ATOM 13829 C C . LEU D 1 305 ? -51.037 53.752 -67.761 1.00 39.49 305 LEU B C 1
ATOM 13830 O O . LEU D 1 305 ? -51.453 53.036 -68.678 1.00 42.28 305 LEU B O 1
ATOM 13835 N N . ASP D 1 306 ? -51.001 55.087 -67.850 1.00 46.43 306 ASP B N 1
ATOM 13836 C CA . ASP D 1 306 ? -51.410 55.797 -69.066 1.00 42.36 306 ASP B CA 1
ATOM 13837 C C . ASP D 1 306 ? -50.470 55.535 -70.231 1.00 40.38 306 ASP B C 1
ATOM 13838 O O . ASP D 1 306 ? -50.922 55.453 -71.375 1.00 46.19 306 ASP B O 1
ATOM 13843 N N . GLN D 1 307 ? -49.168 55.394 -69.982 1.00 41.49 307 GLN B N 1
ATOM 13844 C CA . GLN D 1 307 ? -48.266 55.230 -71.114 1.00 42.25 307 GLN B CA 1
ATOM 13845 C C . GLN D 1 307 ? -48.141 53.782 -71.562 1.00 41.58 307 GLN B C 1
ATOM 13846 O O . GLN D 1 307 ? -48.001 53.531 -72.764 1.00 44.43 307 GLN B O 1
ATOM 13852 N N . TYR D 1 308 ? -48.326 52.819 -70.658 1.00 41.65 308 TYR B N 1
ATOM 13853 C CA . TYR D 1 308 ? -47.985 51.421 -70.931 1.00 42.28 308 TYR B CA 1
ATOM 13854 C C . TYR D 1 308 ? -49.176 50.497 -70.742 1.00 43.68 308 TYR B C 1
ATOM 13855 O O . TYR D 1 308 ? -49.509 50.128 -69.603 1.00 45.02 308 TYR B O 1
ATOM 13864 N N . PRO D 1 309 ? -49.824 50.076 -71.826 1.00 44.55 309 PRO B N 1
ATOM 13865 C CA . PRO D 1 309 ? -50.952 49.132 -71.692 1.00 43.34 309 PRO B CA 1
ATOM 13866 C C . PRO D 1 309 ? -50.527 47.775 -71.157 1.00 43.23 309 PRO B C 1
ATOM 13867 O O . PRO D 1 309 ? -51.324 47.080 -70.516 1.00 48.65 309 PRO B O 1
ATOM 13871 N N . THR D 1 310 ? -49.295 47.364 -71.400 1.00 43.18 310 THR B N 1
ATOM 13872 C CA . THR D 1 310 ? -48.705 46.273 -70.654 1.00 37.42 310 THR B CA 1
ATOM 13873 C C . THR D 1 310 ? -47.572 46.834 -69.805 1.00 37.88 310 THR B C 1
ATOM 13874 O O . THR D 1 310 ? -46.692 47.531 -70.313 1.00 43.73 310 THR B O 1
ATOM 13878 N N . LEU D 1 311 ? -47.580 46.511 -68.529 1.00 34.55 311 LEU B N 1
ATOM 13879 C CA . LEU D 1 311 ? -46.624 47.129 -67.642 1.00 39.04 311 LEU B CA 1
ATOM 13880 C C . LEU D 1 311 ? -45.238 46.540 -67.904 1.00 41.36 311 LEU B C 1
ATOM 13881 O O . LEU D 1 311 ? -45.099 45.324 -68.100 1.00 32.84 311 LEU B O 1
ATOM 13886 N N . PRO D 1 312 ? -44.207 47.380 -67.947 1.00 40.91 312 PRO B N 1
ATOM 13887 C CA . PRO D 1 312 ? -42.829 46.877 -67.936 1.00 38.27 312 PRO B CA 1
ATOM 13888 C C . PRO D 1 312 ? -42.475 46.319 -66.569 1.00 36.72 312 PRO B C 1
ATOM 13889 O O . PRO D 1 312 ? -43.177 46.489 -65.570 1.00 33.48 312 PRO B O 1
ATOM 13893 N N . VAL D 1 313 ? -41.350 45.612 -66.547 1.00 37.52 313 VAL B N 1
ATOM 13894 C CA . VAL D 1 313 ? -40.786 45.126 -65.303 1.00 35.84 313 VAL B CA 1
ATOM 13895 C C . VAL D 1 313 ? -39.631 45.980 -64.842 1.00 38.38 313 VAL B C 1
ATOM 13896 O O . VAL D 1 313 ? -39.064 45.713 -63.775 1.00 38.35 313 VAL B O 1
ATOM 13900 N N . GLY D 1 314 ? -39.250 46.994 -65.633 1.00 39.55 314 GLY B N 1
ATOM 13901 C CA . GLY D 1 314 ? -38.404 48.080 -65.179 1.00 34.98 314 GLY B CA 1
ATOM 13902 C C . GLY D 1 314 ? -36.944 48.002 -65.583 1.00 39.76 314 GLY B C 1
ATOM 13903 O O . GLY D 1 314 ? -36.605 47.453 -66.640 1.00 41.15 314 GLY B O 1
ATOM 13904 N N . VAL D 1 315 ? -36.065 48.510 -64.716 1.00 41.91 315 VAL B N 1
ATOM 13905 C CA . VAL D 1 315 ? -34.645 48.689 -65.009 1.00 42.20 315 VAL B CA 1
ATOM 13906 C C . VAL D 1 315 ? -33.797 47.830 -64.080 1.00 35.28 315 VAL B C 1
ATOM 13907 O O . VAL D 1 315 ? -34.206 47.468 -62.968 1.00 35.85 315 VAL B O 1
ATOM 13911 N N . GLU D 1 316 ? -32.597 47.501 -64.555 1.00 33.97 316 GLU B N 1
ATOM 13912 C CA . GLU D 1 316 ? -31.742 46.585 -63.812 1.00 35.19 316 GLU B CA 1
ATOM 13913 C C . GLU D 1 316 ? -31.191 47.248 -62.542 1.00 38.25 316 GLU B C 1
ATOM 13914 O O . GLU D 1 316 ? -31.082 48.473 -62.430 1.00 42.60 316 GLU B O 1
ATOM 13920 N N . ARG D 1 317 ? -30.851 46.412 -61.574 1.00 37.08 317 ARG B N 1
ATOM 13921 C CA . ARG D 1 317 ? -30.227 46.832 -60.335 1.00 30.80 317 ARG B CA 1
ATOM 13922 C C . ARG D 1 317 ? -28.751 46.454 -60.361 1.00 30.53 317 ARG B C 1
ATOM 13923 O O . ARG D 1 317 ? -28.263 45.723 -61.225 1.00 33.51 317 ARG B O 1
ATOM 13931 N N . LEU D 1 318 ? -28.035 47.006 -59.407 1.00 36.76 318 LEU B N 1
ATOM 13932 C CA . LEU D 1 318 ? -26.622 46.726 -59.251 1.00 33.83 318 LEU B CA 1
ATOM 13933 C C . LEU D 1 318 ? -26.396 45.240 -58.978 1.00 36.42 318 LEU B C 1
ATOM 13934 O O . LEU D 1 318 ? -27.062 44.637 -58.134 1.00 39.99 318 LEU B O 1
ATOM 13939 N N . GLY D 1 319 ? -25.470 44.646 -59.712 1.00 34.86 319 GLY B N 1
ATOM 13940 C CA . GLY D 1 319 ? -25.223 43.221 -59.645 1.00 34.65 319 GLY B CA 1
ATOM 13941 C C . GLY D 1 319 ? -25.930 42.391 -60.692 1.00 31.04 319 GLY B C 1
ATOM 13942 O O . GLY D 1 319 ? -25.716 41.172 -60.748 1.00 33.31 319 GLY B O 1
ATOM 13943 N N . ALA D 1 320 ? -26.762 43.009 -61.518 1.00 28.75 320 ALA B N 1
ATOM 13944 C CA . ALA D 1 320 ? -27.566 42.294 -62.504 1.00 35.58 320 ALA B CA 1
ATOM 13945 C C . ALA D 1 320 ? -27.479 43.077 -63.808 1.00 34.28 320 ALA B C 1
ATOM 13946 O O . ALA D 1 320 ? -28.211 44.045 -64.006 1.00 36.90 320 ALA B O 1
ATOM 13948 N N . ARG D 1 321 ? -26.597 42.646 -64.688 1.00 36.50 321 ARG B N 1
ATOM 13949 C CA . ARG D 1 321 ? -26.448 43.232 -66.008 1.00 36.34 321 ARG B CA 1
ATOM 13950 C C . ARG D 1 321 ? -27.209 42.365 -66.995 1.00 35.60 321 ARG B C 1
ATOM 13951 O O . ARG D 1 321 ? -26.876 41.188 -67.186 1.00 34.35 321 ARG B O 1
ATOM 13959 N N . LEU D 1 322 ? -28.227 42.959 -67.607 1.00 38.64 322 LEU B N 1
ATOM 13960 C CA . LEU D 1 322 ? -29.210 42.265 -68.422 1.00 33.58 322 LEU B CA 1
ATOM 13961 C C . LEU D 1 322 ? -28.888 42.417 -69.903 1.00 37.82 322 LEU B C 1
ATOM 13962 O O . LEU D 1 322 ? -28.546 43.504 -70.374 1.00 36.33 322 LEU B O 1
ATOM 13967 N N . SER D 1 323 ? -29.009 41.327 -70.638 1.00 34.38 323 SER B N 1
ATOM 13968 C CA . SER D 1 323 ? -28.862 41.404 -72.075 1.00 33.74 323 SER B CA 1
ATOM 13969 C C . SER D 1 323 ? -29.817 40.395 -72.700 1.00 36.21 323 SER B C 1
ATOM 13970 O O . SER D 1 323 ? -30.517 39.652 -72.006 1.00 37.36 323 SER B O 1
ATOM 13973 N N . THR D 1 324 ? -29.899 40.423 -74.021 1.00 39.34 324 THR B N 1
ATOM 13974 C CA . THR D 1 324 ? -30.816 39.553 -74.733 1.00 39.97 324 THR B CA 1
ATOM 13975 C C . THR D 1 324 ? -30.011 38.790 -75.773 1.00 42.39 324 THR B C 1
ATOM 13976 O O . THR D 1 324 ? -29.120 39.361 -76.415 1.00 48.99 324 THR B O 1
ATOM 13980 N N . THR D 1 325 ? -30.232 37.483 -75.812 1.00 40.03 325 THR B N 1
ATOM 13981 C CA . THR D 1 325 ? -29.812 36.564 -76.867 1.00 41.69 325 THR B CA 1
ATOM 13982 C C . THR D 1 325 ? -30.320 37.026 -78.241 1.00 46.57 325 THR B C 1
ATOM 13983 O O . THR D 1 325 ? -31.245 37.833 -78.347 1.00 47.11 325 THR B O 1
ATOM 13987 N N . ASP D 1 326 ? -29.691 36.522 -79.314 1.00 46.35 326 ASP B N 1
ATOM 13988 C CA . ASP D 1 326 ? -30.167 36.847 -80.652 1.00 44.74 326 ASP B CA 1
ATOM 13989 C C . ASP D 1 326 ? -31.592 36.358 -80.875 1.00 52.89 326 ASP B C 1
ATOM 13990 O O . ASP D 1 326 ? -32.276 36.866 -81.767 1.00 52.98 326 ASP B O 1
ATOM 13995 N N . ASP D 1 327 ? -32.079 35.446 -80.032 1.00 51.33 327 ASP B N 1
ATOM 13996 C CA . ASP D 1 327 ? -33.452 34.957 -80.068 1.00 52.76 327 ASP B CA 1
ATOM 13997 C C . ASP D 1 327 ? -34.384 35.630 -79.079 1.00 50.90 327 ASP B C 1
ATOM 13998 O O . ASP D 1 327 ? -35.560 35.276 -79.057 1.00 57.46 327 ASP B O 1
ATOM 14003 N N . GLY D 1 328 ? -33.911 36.558 -78.242 1.00 42.61 328 GLY B N 1
ATOM 14004 C CA . GLY D 1 328 ? -34.810 37.239 -77.334 1.00 37.16 328 GLY B CA 1
ATOM 14005 C C . GLY D 1 328 ? -34.759 36.762 -75.902 1.00 41.49 328 GLY B C 1
ATOM 14006 O O . GLY D 1 328 ? -35.523 37.269 -75.067 1.00 43.13 328 GLY B O 1
ATOM 14007 N N . GLU D 1 329 ? -33.950 35.750 -75.611 1.00 42.45 329 GLU B N 1
ATOM 14008 C CA . GLU D 1 329 ? -33.856 35.183 -74.274 1.00 38.41 329 GLU B CA 1
ATOM 14009 C C . GLU D 1 329 ? -33.021 36.095 -73.387 1.00 35.44 329 GLU B C 1
ATOM 14010 O O . GLU D 1 329 ? -31.906 36.485 -73.753 1.00 35.43 329 GLU B O 1
ATOM 14016 N N . LEU D 1 330 ? -33.555 36.434 -72.223 1.00 33.73 330 LEU B N 1
ATOM 14017 C CA . LEU D 1 330 ? -32.839 37.314 -71.323 1.00 34.12 330 LEU B CA 1
ATOM 14018 C C . LEU D 1 330 ? -31.730 36.549 -70.637 1.00 32.18 330 LEU B C 1
ATOM 14019 O O . LEU D 1 330 ? -31.884 35.369 -70.312 1.00 30.69 330 LEU B O 1
ATOM 14024 N N . VAL D 1 331 ? -30.575 37.193 -70.492 1.00 34.31 331 VAL B N 1
ATOM 14025 C CA . VAL D 1 331 ? -29.500 36.608 -69.715 1.00 37.20 331 VAL B CA 1
ATOM 14026 C C . VAL D 1 331 ? -29.095 37.639 -68.677 1.00 37.37 331 VAL B C 1
ATOM 14027 O O . VAL D 1 331 ? -29.065 38.843 -68.958 1.00 33.81 331 VAL B O 1
ATOM 14031 N N . ILE D 1 332 ? -28.821 37.161 -67.465 1.00 42.10 332 ILE B N 1
ATOM 14032 C CA . ILE D 1 332 ? -28.446 37.996 -66.332 1.00 36.49 332 ILE B CA 1
ATOM 14033 C C . ILE D 1 332 ? -27.012 37.645 -65.960 1.00 40.88 332 ILE B C 1
ATOM 14034 O O . ILE D 1 332 ? -26.695 36.464 -65.761 1.00 37.42 332 ILE B O 1
ATOM 14039 N N . GLU D 1 333 ? -26.153 38.662 -65.827 1.00 38.70 333 GLU B N 1
ATOM 14040 C CA . GLU D 1 333 ? -24.744 38.427 -65.510 1.00 35.66 333 GLU B CA 1
ATOM 14041 C C . GLU D 1 333 ? -24.325 39.318 -64.334 1.00 36.82 333 GLU B C 1
ATOM 14042 O O . GLU D 1 333 ? -24.687 40.504 -64.292 1.00 34.63 333 GLU B O 1
ATOM 14048 N N . GLY D 1 334 ? -23.623 38.738 -63.335 1.00 33.29 334 GLY B N 1
ATOM 14049 C CA . GLY D 1 334 ? -23.096 39.526 -62.236 1.00 31.65 334 GLY B CA 1
ATOM 14050 C C . GLY D 1 334 ? -23.323 38.857 -60.890 1.00 35.37 334 GLY B C 1
ATOM 14051 O O . GLY D 1 334 ? -23.719 37.698 -60.805 1.00 37.47 334 GLY B O 1
ATOM 14052 N N . GLN D 1 335 ? -23.126 39.629 -59.815 1.00 34.01 335 GLN B N 1
ATOM 14053 C CA . GLN D 1 335 ? -23.171 39.078 -58.452 1.00 38.05 335 GLN B CA 1
ATOM 14054 C C . GLN D 1 335 ? -24.525 38.468 -58.081 1.00 35.98 335 GLN B C 1
ATOM 14055 O O . GLN D 1 335 ? -24.586 37.579 -57.221 1.00 34.36 335 GLN B O 1
ATOM 14061 N N . SER D 1 336 ? -25.617 38.937 -58.692 1.00 37.59 336 SER B N 1
ATOM 14062 C CA . SER D 1 336 ? -26.936 38.441 -58.315 1.00 35.22 336 SER B CA 1
ATOM 14063 C C . SER D 1 336 ? -27.135 37.001 -58.740 1.00 37.19 336 SER B C 1
ATOM 14064 O O . SER D 1 336 ? -27.956 36.289 -58.136 1.00 33.51 336 SER B O 1
ATOM 14067 N N . VAL D 1 337 ? -26.361 36.554 -59.731 1.00 37.62 337 VAL B N 1
ATOM 14068 C CA . VAL D 1 337 ? -26.554 35.229 -60.297 1.00 36.90 337 VAL B CA 1
ATOM 14069 C C . VAL D 1 337 ? -26.172 34.177 -59.273 1.00 29.19 337 VAL B C 1
ATOM 14070 O O . VAL D 1 337 ? -25.228 34.347 -58.505 1.00 31.36 337 VAL B O 1
ATOM 14074 N N . SER D 1 338 ? -26.970 33.123 -59.207 1.00 29.14 338 SER B N 1
ATOM 14075 C CA . SER D 1 338 ? -26.765 32.030 -58.275 1.00 34.59 338 SER B CA 1
ATOM 14076 C C . SER D 1 338 ? -25.437 31.310 -58.544 1.00 33.05 338 SER B C 1
ATOM 14077 O O . SER D 1 338 ? -24.792 31.482 -59.591 1.00 31.85 338 SER B O 1
ATOM 14080 N N . LEU D 1 339 ? -25.025 30.496 -57.565 1.00 28.61 339 LEU B N 1
ATOM 14081 C CA . LEU D 1 339 ? -23.862 29.638 -57.779 1.00 33.71 339 LEU B CA 1
ATOM 14082 C C . LEU D 1 339 ? -24.165 28.459 -58.685 1.00 33.83 339 LEU B C 1
ATOM 14083 O O . LEU D 1 339 ? -23.232 27.844 -59.204 1.00 41.59 339 LEU B O 1
ATOM 14088 N N . GLY D 1 340 ? -25.433 28.140 -58.895 1.00 30.04 340 GLY B N 1
ATOM 14089 C CA . GLY D 1 340 ? -25.832 26.959 -59.629 1.00 34.09 340 GLY B CA 1
ATOM 14090 C C . GLY D 1 340 ? -26.767 26.106 -58.794 1.00 39.37 340 GLY B C 1
ATOM 14091 O O . GLY D 1 340 ? -27.030 26.379 -57.622 1.00 36.13 340 GLY B O 1
ATOM 14092 N N . TYR D 1 341 ? -27.279 25.063 -59.438 1.00 33.97 341 TYR B N 1
ATOM 14093 C CA . TYR D 1 341 ? -28.236 24.178 -58.790 1.00 37.44 341 TYR B CA 1
ATOM 14094 C C . TYR D 1 341 ? -27.548 23.162 -57.889 1.00 46.49 341 TYR B C 1
ATOM 14095 O O . TYR D 1 341 ? -26.373 22.815 -58.077 1.00 48.52 341 TYR B O 1
ATOM 14104 N N . LEU D 1 342 ? -28.292 22.681 -56.898 1.00 44.02 342 LEU B N 1
ATOM 14105 C CA . LEU D 1 342 ? -27.734 21.697 -55.982 1.00 50.57 342 LEU B CA 1
ATOM 14106 C C . LEU D 1 342 ? -27.884 20.300 -56.582 1.00 42.93 342 LEU B C 1
ATOM 14107 O O . LEU D 1 342 ? -28.967 19.942 -57.059 1.00 42.49 342 LEU B O 1
ATOM 14112 N N . LYS D 1 343 ? -26.770 19.559 -56.622 1.00 41.44 343 LYS B N 1
ATOM 14113 C CA . LYS D 1 343 ? -26.676 18.186 -57.137 1.00 48.77 343 LYS B CA 1
ATOM 14114 C C . LYS D 1 343 ? -27.416 18.032 -58.462 1.00 48.53 343 LYS B C 1
ATOM 14115 O O . LYS D 1 343 ? -28.359 17.258 -58.599 1.00 49.81 343 LYS B O 1
ATOM 14121 N N . ASN D 1 344 ? -27.024 18.870 -59.415 1.00 53.98 344 ASN B N 1
ATOM 14122 C CA . ASN D 1 344 ? -27.542 18.774 -60.773 1.00 52.29 344 ASN B CA 1
ATOM 14123 C C . ASN D 1 344 ? -26.584 19.467 -61.741 1.00 55.24 344 ASN B C 1
ATOM 14124 O O . ASN D 1 344 ? -26.949 20.465 -62.384 1.00 52.06 344 ASN B O 1
ATOM 14129 N N . ASP D 1 345 ? -25.361 18.938 -61.860 1.00 54.22 345 ASP B N 1
ATOM 14130 C CA . ASP D 1 345 ? -24.349 19.580 -62.689 1.00 51.65 345 ASP B CA 1
ATOM 14131 C C . ASP D 1 345 ? -24.764 19.687 -64.155 1.00 49.74 345 ASP B C 1
ATOM 14132 O O . ASP D 1 345 ? -24.335 20.622 -64.843 1.00 44.51 345 ASP B O 1
ATOM 14137 N N . GLN D 1 346 ? -25.608 18.780 -64.648 1.00 46.81 346 GLN B N 1
ATOM 14138 C CA . GLN D 1 346 ? -26.030 18.914 -66.041 1.00 49.71 346 GLN B CA 1
ATOM 14139 C C . GLN D 1 346 ? -26.882 20.155 -66.219 1.00 47.02 346 GLN B C 1
ATOM 14140 O O . GLN D 1 346 ? -26.656 20.967 -67.132 1.00 51.70 346 GLN B O 1
ATOM 14146 N N . LYS D 1 347 ? -27.895 20.337 -65.371 1.00 49.85 347 LYS B N 1
ATOM 14147 C CA . LYS D 1 347 ? -28.799 21.461 -65.556 1.00 45.76 347 LYS B CA 1
ATOM 14148 C C . LYS D 1 347 ? -28.103 22.770 -65.219 1.00 44.40 347 LYS B C 1
ATOM 14149 O O . LYS D 1 347 ? -28.417 23.803 -65.810 1.00 42.69 347 LYS B O 1
ATOM 14155 N N . THR D 1 348 ? -27.112 22.731 -64.324 1.00 40.38 348 THR B N 1
ATOM 14156 C CA . THR D 1 348 ? -26.297 23.913 -64.099 1.00 38.11 348 THR B CA 1
ATOM 14157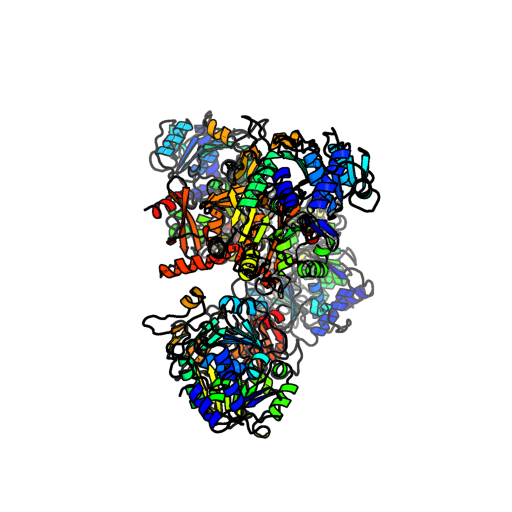 C C . THR D 1 348 ? -25.457 24.221 -65.321 1.00 40.63 348 THR B C 1
ATOM 14158 O O . THR D 1 348 ? -25.333 25.381 -65.728 1.00 44.68 348 THR B O 1
ATOM 14162 N N . ALA D 1 349 ? -24.877 23.194 -65.922 1.00 41.68 349 ALA B N 1
ATOM 14163 C CA . ALA D 1 349 ? -24.058 23.398 -67.102 1.00 38.08 349 ALA B CA 1
ATOM 14164 C C . ALA D 1 349 ? -24.870 23.929 -68.269 1.00 38.03 349 ALA B C 1
ATOM 14165 O O . ALA D 1 349 ? -24.319 24.602 -69.134 1.00 38.04 349 ALA B O 1
ATOM 14167 N N . GLU D 1 350 ? -26.170 23.636 -68.339 1.00 39.95 350 GLU B N 1
ATOM 14168 C CA . GLU D 1 350 ? -26.890 24.086 -69.526 1.00 41.40 350 GLU B CA 1
ATOM 14169 C C . GLU D 1 350 ? -27.154 25.595 -69.532 1.00 40.95 350 GLU B C 1
ATOM 14170 O O . GLU D 1 350 ? -27.190 26.205 -70.608 1.00 36.90 350 GLU B O 1
ATOM 14176 N N . VAL D 1 351 ? -27.313 26.230 -68.369 1.00 37.89 351 VAL B N 1
ATOM 14177 C CA . VAL D 1 351 ? -27.729 27.626 -68.334 1.00 33.84 351 VAL B CA 1
ATOM 14178 C C . VAL D 1 351 ? -26.771 28.522 -67.561 1.00 36.98 351 VAL B C 1
ATOM 14179 O O . VAL D 1 351 ? -26.971 29.745 -67.549 1.00 36.84 351 VAL B O 1
ATOM 14183 N N . PHE D 1 352 ? -25.762 27.974 -66.884 1.00 38.05 352 PHE B N 1
ATOM 14184 C CA . PHE D 1 352 ? -24.788 28.779 -66.160 1.00 33.57 352 PHE B CA 1
ATOM 14185 C C . PHE D 1 352 ? -23.465 28.791 -66.908 1.00 32.17 352 PHE B C 1
ATOM 14186 O O . PHE D 1 352 ? -23.056 27.788 -67.479 1.00 38.35 352 PHE B O 1
ATOM 14194 N N . ASN D 1 353 ? -22.832 29.948 -66.951 1.00 38.34 353 ASN B N 1
ATOM 14195 C CA . ASN D 1 353 ? -21.464 30.108 -67.413 1.00 34.76 353 ASN B CA 1
ATOM 14196 C C . ASN D 1 353 ? -20.666 30.777 -66.303 1.00 37.28 353 ASN B C 1
ATOM 14197 O O . ASN D 1 353 ? -21.073 31.825 -65.778 1.00 36.26 353 ASN B O 1
ATOM 14202 N N . PHE D 1 354 ? -19.519 30.193 -65.966 1.00 39.37 354 PHE B N 1
ATOM 14203 C CA . PHE D 1 354 ? -18.678 30.713 -64.892 1.00 38.80 354 PHE B CA 1
ATOM 14204 C C . PHE D 1 354 ? -17.358 31.252 -65.417 1.00 40.55 354 PHE B C 1
ATOM 14205 O O . PHE D 1 354 ? -16.436 31.472 -64.628 1.00 42.86 354 PHE B O 1
ATOM 14213 N N . ASP D 1 355 ? -17.309 31.630 -66.693 1.00 39.21 355 ASP B N 1
ATOM 14214 C CA . ASP D 1 355 ? -16.075 32.121 -67.273 1.00 38.32 355 ASP B CA 1
ATOM 14215 C C . ASP D 1 355 ? -15.755 33.499 -66.716 1.00 44.64 355 ASP B C 1
ATOM 14216 O O . ASP D 1 355 ? -16.631 34.210 -66.200 1.00 42.82 355 ASP B O 1
ATOM 14221 N N . ASP D 1 356 ? -14.465 33.827 -66.738 1.00 43.04 356 ASP B N 1
ATOM 14222 C CA . ASP D 1 356 ? -13.934 35.118 -66.316 1.00 41.86 356 ASP B CA 1
ATOM 14223 C C . ASP D 1 356 ? -14.183 35.415 -64.851 1.00 38.75 356 ASP B C 1
ATOM 14224 O O . ASP D 1 356 ? -14.039 36.564 -64.444 1.00 38.29 356 ASP B O 1
ATOM 14229 N N . GLY D 1 357 ? -14.604 34.434 -64.047 1.00 41.13 357 GLY B N 1
ATOM 14230 C CA . GLY D 1 357 ? -14.845 34.730 -62.645 1.00 33.40 357 GLY B CA 1
ATOM 14231 C C . GLY D 1 357 ? -16.158 35.428 -62.352 1.00 43.63 357 GLY B C 1
ATOM 14232 O O . GLY D 1 357 ? -16.375 35.847 -61.208 1.00 45.03 357 GLY B O 1
ATOM 14233 N N . ILE D 1 358 ? -16.958 35.722 -63.372 1.00 36.81 358 ILE B N 1
ATOM 14234 C CA . ILE D 1 358 ? -18.288 36.284 -63.210 1.00 35.55 358 ILE B CA 1
ATOM 14235 C C . ILE D 1 358 ? -19.306 35.266 -63.711 1.00 35.34 358 ILE B C 1
ATOM 14236 O O . ILE D 1 358 ? -19.048 34.536 -64.675 1.00 40.17 358 ILE B O 1
ATOM 14241 N N . ARG D 1 359 ? -20.459 35.221 -63.054 1.00 32.13 359 ARG B N 1
ATOM 14242 C CA . ARG D 1 359 ? -21.500 34.224 -63.285 1.00 34.48 359 ARG B CA 1
ATOM 14243 C C . ARG D 1 359 ? -22.554 34.744 -64.257 1.00 37.25 359 ARG B C 1
ATOM 14244 O O . ARG D 1 359 ? -23.042 35.868 -64.121 1.00 39.63 359 ARG B O 1
ATOM 14252 N N . THR D 1 360 ? -22.894 33.934 -65.245 1.00 35.50 360 THR B N 1
ATOM 14253 C CA . THR D 1 360 ? -23.853 34.336 -66.257 1.00 31.85 360 THR B CA 1
ATOM 14254 C C . THR D 1 360 ? -24.933 33.273 -66.307 1.00 39.19 360 THR B C 1
ATOM 14255 O O . THR D 1 360 ? -24.636 32.071 -66.226 1.00 37.02 360 THR B O 1
ATOM 14259 N N . TYR D 1 361 ? -26.184 33.721 -66.461 1.00 34.99 361 TYR B N 1
ATOM 14260 C CA . TYR D 1 361 ? -27.338 32.836 -66.356 1.00 36.77 361 TYR B CA 1
ATOM 14261 C C . TYR D 1 361 ? -28.317 33.109 -67.483 1.00 39.11 361 TYR B C 1
ATOM 14262 O O . TYR D 1 361 ? -28.775 34.254 -67.666 1.00 38.16 361 TYR B O 1
ATOM 14271 N N . HIS D 1 362 ? -28.654 32.043 -68.214 1.00 31.76 362 HIS B N 1
ATOM 14272 C CA . HIS D 1 362 ? -29.652 32.131 -69.267 1.00 31.34 362 HIS B CA 1
ATOM 14273 C C . HIS D 1 362 ? -31.002 31.778 -68.673 1.00 35.47 362 HIS B C 1
ATOM 14274 O O . HIS D 1 362 ? -31.208 30.672 -68.139 1.00 31.74 362 HIS B O 1
ATOM 14281 N N . THR D 1 363 ? -31.927 32.699 -68.835 1.00 31.89 363 THR B N 1
ATOM 14282 C CA . THR D 1 363 ? -33.098 32.769 -67.989 1.00 35.10 363 THR B CA 1
ATOM 14283 C C . THR D 1 363 ? -34.244 31.917 -68.520 1.00 34.54 363 THR B C 1
ATOM 14284 O O . THR D 1 363 ? -35.114 31.504 -67.749 1.00 34.72 363 THR B O 1
ATOM 14288 N N . GLY D 1 364 ? -34.273 31.635 -69.810 1.00 30.71 364 GLY B N 1
ATOM 14289 C CA . GLY D 1 364 ? -35.436 30.970 -70.332 1.00 30.72 364 GLY B CA 1
ATOM 14290 C C . GLY D 1 364 ? -36.640 31.866 -70.512 1.00 34.52 364 GLY B C 1
ATOM 14291 O O . GLY D 1 364 ? -37.716 31.364 -70.867 1.00 39.39 364 GLY B O 1
ATOM 14292 N N . ASP D 1 365 ? -36.504 33.166 -70.265 1.00 33.18 365 ASP B N 1
ATOM 14293 C CA . ASP D 1 365 ? -37.573 34.130 -70.463 1.00 35.09 365 ASP B CA 1
ATOM 14294 C C . ASP D 1 365 ? -37.285 34.985 -71.677 1.00 35.90 365 ASP B C 1
ATOM 14295 O O . ASP D 1 365 ? -36.249 35.655 -71.762 1.00 36.60 365 ASP B O 1
ATOM 14300 N N . LYS D 1 366 ? -38.260 35.024 -72.545 1.00 38.45 366 LYS B N 1
ATOM 14301 C CA . LYS D 1 366 ? -38.317 35.952 -73.644 1.00 38.76 366 LYS B CA 1
ATOM 14302 C C . LYS D 1 366 ? -38.588 37.345 -73.112 1.00 36.70 366 LYS B C 1
ATOM 14303 O O . LYS D 1 366 ? -39.611 37.556 -72.447 1.00 39.07 366 LYS B O 1
ATOM 14309 N N . ALA D 1 367 ? -37.662 38.273 -73.374 1.00 37.89 367 ALA B N 1
ATOM 14310 C CA . ALA D 1 367 ? -37.775 39.668 -72.960 1.00 34.37 367 ALA B CA 1
ATOM 14311 C C . ALA D 1 367 ? -37.394 40.622 -74.093 1.00 38.99 367 ALA B C 1
ATOM 14312 O O . ALA D 1 367 ? -36.638 40.267 -74.999 1.00 39.16 367 ALA B O 1
ATOM 14314 N N . LYS D 1 368 ? -37.865 41.872 -73.995 1.00 38.37 368 LYS B N 1
ATOM 14315 C CA . LYS D 1 368 ? -37.473 42.926 -74.925 1.00 37.82 368 LYS B CA 1
ATOM 14316 C C . LYS D 1 368 ? -37.255 44.247 -74.187 1.00 39.63 368 LYS B C 1
ATOM 14317 O O . LYS D 1 368 ? -37.998 44.594 -73.263 1.00 39.43 368 LYS B O 1
ATOM 14323 N N . PHE D 1 369 ? -36.242 44.992 -74.618 1.00 35.43 369 PHE B N 1
ATOM 14324 C CA . PHE D 1 369 ? -35.891 46.270 -74.016 1.00 35.74 369 PHE B CA 1
ATOM 14325 C C . PHE D 1 369 ? -36.382 47.390 -74.926 1.00 41.17 369 PHE B C 1
ATOM 14326 O O . PHE D 1 369 ? -35.951 47.494 -76.077 1.00 39.87 369 PHE B O 1
ATOM 14334 N N . GLU D 1 370 ? -37.296 48.216 -74.421 1.00 42.11 370 GLU B N 1
ATOM 14335 C CA . GLU D 1 370 ? -37.888 49.264 -75.238 1.00 42.70 370 GLU B CA 1
ATOM 14336 C C . GLU D 1 370 ? -38.080 50.545 -74.448 1.00 45.65 370 GLU B C 1
ATOM 14337 O O . GLU D 1 370 ? -38.729 50.530 -73.397 1.00 46.40 370 GLU B O 1
ATOM 14343 N N . ASN D 1 371 ? -37.599 51.663 -74.993 1.00 49.96 371 ASN B N 1
ATOM 14344 C CA . ASN D 1 371 ? -37.772 52.969 -74.353 1.00 47.00 371 ASN B CA 1
ATOM 14345 C C . ASN D 1 371 ? -37.245 52.960 -72.924 1.00 51.24 371 ASN B C 1
ATOM 14346 O O . ASN D 1 371 ? -37.897 53.462 -71.999 1.00 48.59 371 ASN B O 1
ATOM 14351 N N . GLY D 1 372 ? -36.086 52.315 -72.733 1.00 48.54 372 GLY B N 1
ATOM 14352 C CA . GLY D 1 372 ? -35.394 52.317 -71.455 1.00 43.25 372 GLY B CA 1
ATOM 14353 C C . GLY D 1 372 ? -35.944 51.383 -70.394 1.00 45.23 372 GLY B C 1
ATOM 14354 O O . GLY D 1 372 ? -35.559 51.510 -69.225 1.00 44.57 372 GLY B O 1
ATOM 14355 N N . GLN D 1 373 ? -36.857 50.478 -70.745 1.00 41.91 373 GLN B N 1
ATOM 14356 C CA . GLN D 1 373 ? -37.490 49.604 -69.770 1.00 40.78 373 GLN B CA 1
ATOM 14357 C C . GLN D 1 373 ? -37.469 48.185 -70.313 1.00 41.04 373 GLN B C 1
ATOM 14358 O O . GLN D 1 373 ? -37.532 47.978 -71.530 1.00 39.96 373 GLN B O 1
ATOM 14364 N N . TRP D 1 374 ? -37.326 47.207 -69.413 1.00 38.69 374 TRP B N 1
ATOM 14365 C CA . TRP D 1 374 ? -37.441 45.802 -69.801 1.00 42.84 374 TRP B CA 1
ATOM 14366 C C . TRP D 1 374 ? -38.902 45.373 -69.782 1.00 39.06 374 TRP B C 1
ATOM 14367 O O . TRP D 1 374 ? -39.674 45.796 -68.916 1.00 41.19 374 TRP B O 1
ATOM 14378 N N . PHE D 1 375 ? -39.278 44.528 -70.738 1.00 32.67 375 PHE B N 1
ATOM 14379 C CA . PHE D 1 375 ? -40.596 43.906 -70.733 1.00 33.91 375 PHE B CA 1
ATOM 14380 C C . PHE D 1 375 ? -40.381 42.413 -70.825 1.00 36.11 375 PHE B C 1
ATOM 14381 O O . PHE D 1 375 ? -39.628 41.954 -71.691 1.00 38.05 375 PHE B O 1
ATOM 14389 N N . ILE D 1 376 ? -41.085 41.657 -69.973 1.00 36.87 376 ILE B N 1
ATOM 14390 C CA . ILE D 1 376 ? -41.026 40.198 -69.968 1.00 28.80 376 ILE B CA 1
ATOM 14391 C C . ILE D 1 376 ? -42.143 39.662 -70.844 1.00 36.05 376 ILE B C 1
ATOM 14392 O O . ILE D 1 376 ? -43.310 40.038 -70.684 1.00 34.85 376 ILE B O 1
ATOM 14397 N N . GLN D 1 377 ? -41.776 38.822 -71.810 1.00 35.80 377 GLN B N 1
ATOM 14398 C CA . GLN D 1 377 ? -42.700 38.401 -72.850 1.00 40.67 377 GLN B CA 1
ATOM 14399 C C . GLN D 1 377 ? -43.238 37.005 -72.625 1.00 42.54 377 GLN B C 1
ATOM 14400 O O . GLN D 1 377 ? -44.398 36.733 -72.955 1.00 45.31 377 GLN B O 1
ATOM 14406 N N . GLY D 1 378 ? -42.423 36.108 -72.100 1.00 39.75 378 GLY B N 1
ATOM 14407 C CA . GLY D 1 378 ? -42.965 34.842 -71.650 1.00 37.11 378 GLY B CA 1
ATOM 14408 C C . GLY D 1 378 ? -41.846 33.845 -71.534 1.00 37.14 378 GLY B C 1
ATOM 14409 O O . GLY D 1 378 ? -40.708 34.153 -71.815 1.00 42.13 378 GLY B O 1
ATOM 14410 N N . ARG D 1 379 ? -42.197 32.634 -71.103 1.00 38.03 379 ARG B N 1
ATOM 14411 C CA . ARG D 1 379 ? -41.234 31.536 -71.018 1.00 35.27 379 ARG B CA 1
ATOM 14412 C C . ARG D 1 379 ? -41.135 30.817 -72.353 1.00 35.50 379 ARG B C 1
ATOM 14413 O O . ARG D 1 379 ? -42.155 30.445 -72.937 1.00 39.68 379 ARG B O 1
ATOM 14421 N N . ILE D 1 380 ? -39.904 30.620 -72.829 1.00 36.00 380 ILE B N 1
ATOM 14422 C CA . ILE D 1 380 ? -39.612 29.778 -73.987 1.00 38.06 380 ILE B CA 1
ATOM 14423 C C . ILE D 1 380 ? -40.346 28.444 -73.868 1.00 40.49 380 ILE B C 1
ATOM 14424 O O . ILE D 1 380 ? -40.851 27.911 -74.859 1.00 47.13 380 ILE B O 1
ATOM 14429 N N . ASP D 1 381 ? -40.425 27.905 -72.647 1.00 40.92 381 ASP B N 1
ATOM 14430 C CA . ASP D 1 381 ? -41.109 26.639 -72.401 1.00 43.28 381 ASP B CA 1
ATOM 14431 C C . ASP D 1 381 ? -42.612 26.667 -72.695 1.00 45.15 381 ASP B C 1
ATOM 14432 O O . ASP D 1 381 ? -43.169 25.643 -73.087 1.00 41.96 381 ASP B O 1
ATOM 14437 N N . PHE D 1 382 ? -43.296 27.795 -72.515 1.00 50.74 382 PHE B N 1
ATOM 14438 C CA . PHE D 1 382 ? -44.737 27.827 -72.775 1.00 47.43 382 PHE B CA 1
ATOM 14439 C C . PHE D 1 382 ? -45.078 28.311 -74.160 1.00 45.13 382 PHE B C 1
ATOM 14440 O O . PHE D 1 382 ? -46.230 28.697 -74.388 1.00 47.47 382 PHE B O 1
ATOM 14448 N N . GLN D 1 383 ? -44.123 28.367 -75.073 1.00 47.74 383 GLN B N 1
ATOM 14449 C CA . GLN D 1 383 ? -44.464 28.862 -76.393 1.00 57.63 383 GLN B CA 1
ATOM 14450 C C . GLN D 1 383 ? -44.972 27.694 -77.212 1.00 54.46 383 GLN B C 1
ATOM 14451 O O . GLN D 1 383 ? -44.485 26.562 -77.098 1.00 54.64 383 GLN B O 1
ATOM 14457 N N . ILE D 1 384 ? -45.968 27.976 -78.020 1.00 51.77 384 ILE B N 1
ATOM 14458 C CA . ILE D 1 384 ? -46.652 26.949 -78.774 1.00 58.37 384 ILE B CA 1
ATOM 14459 C C . ILE D 1 384 ? -46.299 27.104 -80.239 1.00 61.00 384 ILE B C 1
ATOM 14460 O O . ILE D 1 384 ? -46.151 28.223 -80.758 1.00 59.44 384 ILE B O 1
ATOM 14465 N N . LYS D 1 385 ? -46.069 25.958 -80.867 1.00 66.72 385 LYS B N 1
ATOM 14466 C CA . LYS D 1 385 ? -46.101 25.792 -82.307 1.00 64.63 385 LYS B CA 1
ATOM 14467 C C . LYS D 1 385 ? -47.508 25.316 -82.642 1.00 58.50 385 LYS B C 1
ATOM 14468 O O . LYS D 1 385 ? -47.871 24.179 -82.325 1.00 55.97 385 LYS B O 1
ATOM 14474 N N . LEU D 1 386 ? -48.312 26.207 -83.229 1.00 57.20 386 LEU B N 1
ATOM 14475 C CA . LEU D 1 386 ? -49.652 25.890 -83.710 1.00 56.92 386 LEU B CA 1
ATOM 14476 C C . LEU D 1 386 ? -49.826 26.471 -85.102 1.00 63.25 386 LEU B C 1
ATOM 14477 O O . LEU D 1 386 ? -49.351 27.579 -85.378 1.00 61.94 386 LEU B O 1
ATOM 14482 N N . ASN D 1 387 ? -50.500 25.718 -85.981 1.00 65.91 387 ASN B N 1
ATOM 14483 C CA . ASN D 1 387 ? -50.818 26.164 -87.336 1.00 65.08 387 ASN B CA 1
ATOM 14484 C C . ASN D 1 387 ? -49.555 26.336 -88.159 1.00 64.43 387 ASN B C 1
ATOM 14485 O O . ASN D 1 387 ? -49.593 26.946 -89.233 1.00 67.93 387 ASN B O 1
ATOM 14490 N N . GLY D 1 388 ? -48.429 25.828 -87.669 1.00 64.20 388 GLY B N 1
ATOM 14491 C CA . GLY D 1 388 ? -47.147 26.115 -88.273 1.00 63.06 388 GLY B CA 1
ATOM 14492 C C . GLY D 1 388 ? -46.607 27.503 -88.006 1.00 63.93 388 GLY B C 1
ATOM 14493 O O . GLY D 1 388 ? -45.905 28.053 -88.861 1.00 59.05 388 GLY B O 1
ATOM 14494 N N . TYR D 1 389 ? -46.931 28.089 -86.852 1.00 64.69 389 TYR B N 1
ATOM 14495 C CA . TYR D 1 389 ? -46.346 29.341 -86.382 1.00 66.44 389 TYR B CA 1
ATOM 14496 C C . TYR D 1 389 ? -46.189 29.267 -84.866 1.00 67.97 389 TYR B C 1
ATOM 14497 O O . TYR D 1 389 ? -46.646 28.324 -84.210 1.00 66.18 389 TYR B O 1
ATOM 14506 N N . ARG D 1 390 ? -45.562 30.283 -84.300 1.00 62.92 390 ARG B N 1
ATOM 14507 C CA . ARG D 1 390 ? -45.186 30.202 -82.905 1.00 68.57 390 ARG B CA 1
ATOM 14508 C C . ARG D 1 390 ? -45.676 31.427 -82.140 1.00 67.90 390 ARG B C 1
ATOM 14509 O O . ARG D 1 390 ? -45.764 32.526 -82.697 1.00 68.20 390 ARG B O 1
ATOM 14517 N N . MET D 1 391 ? -46.043 31.234 -80.873 1.00 60.90 391 MET B N 1
ATOM 14518 C CA . MET D 1 391 ? -46.332 32.406 -80.056 1.00 62.95 391 MET B CA 1
ATOM 14519 C C . MET D 1 391 ? -46.108 32.060 -78.595 1.00 55.00 391 MET B C 1
ATOM 14520 O O . MET D 1 391 ? -45.971 30.889 -78.236 1.00 55.20 391 MET B O 1
ATOM 14525 N N . GLU D 1 392 ? -46.042 33.108 -77.761 1.00 52.17 392 GLU B N 1
ATOM 14526 C CA . GLU D 1 392 ? -45.956 32.923 -76.322 1.00 54.73 392 GLU B CA 1
ATOM 14527 C C . GLU D 1 392 ? -47.359 32.882 -75.736 1.00 46.87 392 GLU B C 1
ATOM 14528 O O . GLU D 1 392 ? -48.234 33.660 -76.123 1.00 48.10 392 GLU B O 1
ATOM 14534 N N . LEU D 1 393 ? -47.568 31.940 -74.819 1.00 44.27 393 LEU B N 1
ATOM 14535 C CA . LEU D 1 393 ? -48.848 31.826 -74.132 1.00 43.47 393 LEU B CA 1
ATOM 14536 C C . LEU D 1 393 ? -49.163 33.107 -73.366 1.00 43.20 393 LEU B C 1
ATOM 14537 O O . LEU D 1 393 ? -50.315 33.572 -73.338 1.00 43.66 393 LEU B O 1
ATOM 14542 N N . GLU D 1 394 ? -48.122 33.720 -72.794 1.00 42.03 394 GLU B N 1
ATOM 14543 C CA . GLU D 1 394 ? -48.241 34.993 -72.088 1.00 40.81 394 GLU B CA 1
ATOM 14544 C C . GLU D 1 394 ? -48.697 36.115 -73.013 1.00 43.37 394 GLU B C 1
ATOM 14545 O O . GLU D 1 394 ? -49.375 37.057 -72.571 1.00 37.12 394 GLU B O 1
ATOM 14551 N N . GLU D 1 395 ? -48.305 36.043 -74.290 1.00 41.00 395 GLU B N 1
ATOM 14552 C CA . GLU D 1 395 ? -48.692 37.065 -75.241 1.00 41.21 395 GLU B CA 1
ATOM 14553 C C . GLU D 1 395 ? -50.188 36.999 -75.519 1.00 41.20 395 GLU B C 1
ATOM 14554 O O . GLU D 1 395 ? -50.897 38.008 -75.418 1.00 47.21 395 GLU B O 1
ATOM 14560 N N . ILE D 1 396 ? -50.689 35.801 -75.823 1.00 41.81 396 ILE B N 1
ATOM 14561 C CA . ILE D 1 396 ? -52.123 35.615 -76.026 1.00 38.21 396 ILE B CA 1
ATOM 14562 C C . ILE D 1 396 ? -52.886 36.042 -74.784 1.00 34.74 396 ILE B C 1
ATOM 14563 O O . ILE D 1 396 ? -53.934 36.698 -74.865 1.00 35.42 396 ILE B O 1
ATOM 14568 N N . GLU D 1 397 ? -52.377 35.664 -73.615 1.00 37.31 397 GLU B N 1
ATOM 14569 C CA . GLU D 1 397 ? -53.056 35.979 -72.363 1.00 40.94 397 GLU B CA 1
ATOM 14570 C C . GLU D 1 397 ? -53.094 37.478 -72.096 1.00 38.07 397 GLU B C 1
ATOM 14571 O O . GLU D 1 397 ? -54.066 37.975 -71.517 1.00 38.83 397 GLU B O 1
ATOM 14577 N N . THR D 1 398 ? -52.026 38.202 -72.446 1.00 35.06 398 THR B N 1
ATOM 14578 C CA . THR D 1 398 ? -52.039 39.654 -72.270 1.00 40.82 398 THR B CA 1
ATOM 14579 C C . THR D 1 398 ? -53.046 40.306 -73.203 1.00 40.15 398 THR B C 1
ATOM 14580 O O . THR D 1 398 ? -53.793 41.214 -72.790 1.00 41.05 398 THR B O 1
ATOM 14584 N N . GLN D 1 399 ? -53.089 39.851 -74.466 1.00 32.73 399 GLN B N 1
ATOM 14585 C CA . GLN D 1 399 ? -54.070 40.424 -75.379 1.00 38.76 399 GLN B CA 1
ATOM 14586 C C . GLN D 1 399 ? -55.477 40.163 -74.873 1.00 40.17 399 GLN B C 1
ATOM 14587 O O . GLN D 1 399 ? -56.329 41.059 -74.900 1.00 34.67 399 GLN B O 1
ATOM 14593 N N . LEU D 1 400 ? -55.713 38.945 -74.356 1.00 37.15 400 LEU B N 1
ATOM 14594 C CA . LEU D 1 400 ? -57.007 38.616 -73.777 1.00 40.73 400 LEU B CA 1
ATOM 14595 C C . LEU D 1 400 ? -57.326 39.501 -72.588 1.00 37.54 400 LEU B C 1
ATOM 14596 O O . LEU D 1 400 ? -58.450 40.000 -72.471 1.00 32.42 400 LEU B O 1
ATOM 14601 N N . ARG D 1 401 ? -56.340 39.752 -71.721 1.00 38.21 401 ARG B N 1
ATOM 14602 C CA . ARG D 1 401 ? -56.645 40.580 -70.560 1.00 41.80 401 ARG B CA 1
ATOM 14603 C C . ARG D 1 401 ? -56.988 42.002 -70.973 1.00 40.69 401 ARG B C 1
ATOM 14604 O O . ARG D 1 401 ? -57.692 42.699 -70.233 1.00 42.81 401 ARG B O 1
ATOM 14612 N N . GLN D 1 402 ? -56.496 42.467 -72.123 1.00 42.99 402 GLN B N 1
ATOM 14613 C CA . GLN D 1 402 ? -56.901 43.805 -72.549 1.00 42.21 402 GLN B CA 1
ATOM 14614 C C . GLN D 1 402 ? -58.263 43.852 -73.231 1.00 41.90 402 GLN B C 1
ATOM 14615 O O . GLN D 1 402 ? -58.602 44.879 -73.821 1.00 46.70 402 GLN B O 1
ATOM 14621 N N . SER D 1 403 ? -59.078 42.820 -73.124 1.00 38.57 403 SER B N 1
ATOM 14622 C CA . SER D 1 403 ? -60.417 42.901 -73.672 1.00 39.09 403 SER B CA 1
ATOM 14623 C C . SER D 1 403 ? -61.279 43.449 -72.554 1.00 48.99 403 SER B C 1
ATOM 14624 O O . SER D 1 403 ? -60.985 43.237 -71.374 1.00 49.70 403 SER B O 1
ATOM 14627 N N . GLU D 1 404 ? -62.285 44.245 -72.921 1.00 52.65 404 GLU B N 1
ATOM 14628 C CA . GLU D 1 404 ? -62.910 45.102 -71.919 1.00 53.22 404 GLU B CA 1
ATOM 14629 C C . GLU D 1 404 ? -63.580 44.304 -70.824 1.00 52.59 404 GLU B C 1
ATOM 14630 O O . GLU D 1 404 ? -63.749 44.811 -69.706 1.00 46.29 404 GLU B O 1
ATOM 14636 N N . PHE D 1 405 ? -63.939 43.059 -71.115 1.00 48.32 405 PHE B N 1
ATOM 14637 C CA . PHE D 1 405 ? -64.690 42.241 -70.183 1.00 48.70 405 PHE B CA 1
ATOM 14638 C C . PHE D 1 405 ? -63.954 40.941 -69.844 1.00 50.02 405 PHE B C 1
ATOM 14639 O O . PHE D 1 405 ? -64.580 39.924 -69.527 1.00 51.56 405 PHE B O 1
ATOM 14647 N N . VAL D 1 406 ? -62.630 40.943 -69.976 1.00 43.86 406 VAL B N 1
ATOM 14648 C CA . VAL D 1 406 ? -61.766 39.872 -69.495 1.00 43.53 406 VAL B CA 1
ATOM 14649 C C . VAL D 1 406 ? -61.026 40.414 -68.284 1.00 40.50 406 VAL B C 1
ATOM 14650 O O . VAL D 1 406 ? -60.300 41.403 -68.396 1.00 43.18 406 VAL B O 1
ATOM 14654 N N . LYS D 1 407 ? -61.187 39.772 -67.129 1.00 41.30 407 LYS B N 1
ATOM 14655 C CA . LYS D 1 407 ? -60.401 40.196 -65.981 1.00 41.06 407 LYS B CA 1
ATOM 14656 C C . LYS D 1 407 ? -59.112 39.396 -65.827 1.00 37.24 407 LYS B C 1
ATOM 14657 O O . LYS D 1 407 ? -58.082 39.960 -65.454 1.00 36.46 407 LYS B O 1
ATOM 14663 N N . GLU D 1 408 ? -59.125 38.106 -66.159 1.00 39.01 408 GLU B N 1
ATOM 14664 C CA . GLU D 1 408 ? -57.908 37.302 -66.092 1.00 38.10 408 GLU B CA 1
ATOM 14665 C C . GLU D 1 408 ? -58.020 36.192 -67.121 1.00 36.34 408 GLU B C 1
ATOM 14666 O O . GLU D 1 408 ? -59.121 35.722 -67.419 1.00 39.21 408 GLU B O 1
ATOM 14672 N N . ALA D 1 409 ? -56.874 35.724 -67.616 1.00 39.77 409 ALA B N 1
ATOM 14673 C CA . ALA D 1 409 ? -56.900 34.708 -68.661 1.00 32.87 409 ALA B CA 1
ATOM 14674 C C . ALA D 1 409 ? -55.685 33.791 -68.591 1.00 37.20 409 ALA B C 1
ATOM 14675 O O . ALA D 1 409 ? -54.529 34.236 -68.528 1.00 32.19 409 ALA B O 1
ATOM 14677 N N . ILE D 1 410 ? -55.961 32.499 -68.693 1.00 34.22 410 ILE B N 1
ATOM 14678 C CA . ILE D 1 410 ? -54.923 31.503 -68.877 1.00 35.09 410 ILE B CA 1
ATOM 14679 C C . ILE D 1 410 ? -55.299 30.720 -70.103 1.00 34.86 410 ILE B C 1
ATOM 14680 O O . ILE D 1 410 ? -56.432 30.238 -70.194 1.00 38.83 410 ILE B O 1
ATOM 14685 N N . VAL D 1 411 ? -54.348 30.536 -71.019 1.00 35.75 411 VAL B N 1
ATOM 14686 C CA . VAL D 1 411 ? -54.654 29.869 -72.279 1.00 41.29 411 VAL B CA 1
ATOM 14687 C C . VAL D 1 411 ? -54.130 28.442 -72.158 1.00 38.87 411 VAL B C 1
ATOM 14688 O O . VAL D 1 411 ? -52.934 28.226 -71.932 1.00 41.59 411 VAL B O 1
ATOM 14692 N N . VAL D 1 412 ? -55.038 27.481 -72.317 1.00 35.33 412 VAL B N 1
ATOM 14693 C CA . VAL D 1 412 ? -54.764 26.058 -72.131 1.00 38.17 412 VAL B CA 1
ATOM 14694 C C . VAL D 1 412 ? -54.648 25.418 -73.510 1.00 35.15 412 VAL B C 1
ATOM 14695 O O . VAL D 1 412 ? -55.671 25.250 -74.196 1.00 30.93 412 VAL B O 1
ATOM 14699 N N . PRO D 1 413 ? -53.458 25.030 -73.939 1.00 35.84 413 PRO B N 1
ATOM 14700 C CA . PRO D 1 413 ? -53.332 24.324 -75.217 1.00 39.64 413 PRO B CA 1
ATOM 14701 C C . PRO D 1 413 ? -53.811 22.883 -75.097 1.00 44.28 413 PRO B C 1
ATOM 14702 O O . PRO D 1 413 ? -53.590 22.220 -74.079 1.00 43.61 413 PRO B O 1
ATOM 14706 N N . VAL D 1 414 ? -54.431 22.386 -76.171 1.00 38.51 414 VAL B N 1
ATOM 14707 C CA . VAL D 1 414 ? -54.981 21.038 -76.229 1.00 41.43 414 VAL B CA 1
ATOM 14708 C C . VAL D 1 414 ? -54.261 20.266 -77.321 1.00 45.87 414 VAL B C 1
ATOM 14709 O O . VAL D 1 414 ? -54.038 20.799 -78.412 1.00 47.61 414 VAL B O 1
ATOM 14713 N N . TYR D 1 415 ? -53.916 19.008 -77.028 1.00 43.47 415 TYR B N 1
ATOM 14714 C CA . TYR D 1 415 ? -52.993 18.214 -77.827 1.00 46.18 415 TYR B CA 1
ATOM 14715 C C . TYR D 1 415 ? -53.661 16.994 -78.453 1.00 49.95 415 TYR B C 1
ATOM 14716 O O . TYR D 1 415 ? -54.709 16.509 -77.998 1.00 46.90 415 TYR B O 1
ATOM 14725 N N . LYS D 1 416 ? -53.013 16.503 -79.512 1.00 50.65 416 LYS B N 1
ATOM 14726 C CA . LYS D 1 416 ? -53.264 15.185 -80.085 1.00 44.64 416 LYS B CA 1
ATOM 14727 C C . LYS D 1 416 ? -51.943 14.687 -80.644 1.00 51.47 416 LYS B C 1
ATOM 14728 O O . LYS D 1 416 ? -51.279 15.406 -81.404 1.00 46.77 416 LYS B O 1
ATOM 14734 N N . ASN D 1 417 ? -51.571 13.460 -80.246 1.00 54.28 417 ASN B N 1
ATOM 14735 C CA . ASN D 1 417 ? -50.242 12.888 -80.483 1.00 45.74 417 ASN B CA 1
ATOM 14736 C C . ASN D 1 417 ? -49.143 13.877 -80.076 1.00 50.20 417 ASN B C 1
ATOM 14737 O O . ASN D 1 417 ? -48.068 13.939 -80.674 1.00 49.61 417 ASN B O 1
ATOM 14742 N N . ASP D 1 418 ? -49.428 14.648 -79.019 1.00 51.15 418 ASP B N 1
ATOM 14743 C CA . ASP D 1 418 ? -48.474 15.574 -78.405 1.00 55.77 418 ASP B CA 1
ATOM 14744 C C . ASP D 1 418 ? -48.086 16.695 -79.372 1.00 55.43 418 ASP B C 1
ATOM 14745 O O . ASP D 1 418 ? -46.927 17.107 -79.444 1.00 49.43 418 ASP B O 1
ATOM 14750 N N . LYS D 1 419 ? -49.076 17.185 -80.122 1.00 58.46 419 LYS B N 1
ATOM 14751 C CA . LYS D 1 419 ? -48.964 18.397 -80.930 1.00 54.58 419 LYS B CA 1
ATOM 14752 C C . LYS D 1 419 ? -50.242 19.218 -80.768 1.00 49.35 419 LYS B C 1
ATOM 14753 O O . LYS D 1 419 ? -51.351 18.674 -80.826 1.00 48.82 419 LYS B O 1
ATOM 14759 N N . VAL D 1 420 ? -50.083 20.527 -80.558 1.00 48.44 420 VAL B N 1
ATOM 14760 C CA . VAL D 1 420 ? -51.227 21.382 -80.256 1.00 44.52 420 VAL B CA 1
ATOM 14761 C C . VAL D 1 420 ? -52.191 21.422 -81.440 1.00 47.00 420 VAL B C 1
ATOM 14762 O O . VAL D 1 420 ? -51.791 21.667 -82.588 1.00 45.41 420 VAL B O 1
ATOM 14766 N N . ILE D 1 421 ? -53.480 21.217 -81.158 1.00 45.15 421 ILE B N 1
ATOM 14767 C CA . ILE D 1 421 ? -54.504 21.301 -82.181 1.00 42.82 421 ILE B CA 1
ATOM 14768 C C . ILE D 1 421 ? -55.381 22.535 -81.999 1.00 48.06 421 ILE B C 1
ATOM 14769 O O . ILE D 1 421 ? -55.905 23.054 -82.993 1.00 53.49 421 ILE B O 1
ATOM 14774 N N . HIS D 1 422 ? -55.565 23.019 -80.770 1.00 47.03 422 HIS B N 1
ATOM 14775 C CA . HIS D 1 422 ? -56.245 24.295 -80.563 1.00 48.59 422 HIS B CA 1
ATOM 14776 C C . HIS D 1 422 ? -55.992 24.780 -79.145 1.00 43.75 422 HIS B C 1
ATOM 14777 O O . HIS D 1 422 ? -55.294 24.135 -78.356 1.00 44.08 422 HIS B O 1
ATOM 14784 N N . LEU D 1 423 ? -56.604 25.921 -78.823 1.00 42.43 423 LEU B N 1
ATOM 14785 C CA . LEU D 1 423 ? -56.444 26.581 -77.540 1.00 37.40 423 LEU B CA 1
ATOM 14786 C C . LEU D 1 423 ? -57.812 26.763 -76.908 1.00 37.22 423 LEU B C 1
ATOM 14787 O O . LEU D 1 423 ? -58.794 27.003 -77.609 1.00 40.50 423 LEU B O 1
ATOM 14792 N N . ILE D 1 424 ? -57.880 26.619 -75.592 1.00 35.36 424 ILE B N 1
ATOM 14793 C CA . ILE D 1 424 ? -59.046 27.006 -74.816 1.00 34.79 424 ILE B CA 1
ATOM 14794 C C . ILE D 1 424 ? -58.641 28.121 -73.865 1.00 44.13 424 ILE B C 1
ATOM 14795 O O . ILE D 1 424 ? -57.650 28.001 -73.136 1.00 43.42 424 ILE B O 1
ATOM 14800 N N . GLY D 1 425 ? -59.421 29.188 -73.848 1.00 34.75 425 GLY B N 1
ATOM 14801 C CA . GLY D 1 425 ? -59.101 30.231 -72.931 1.00 35.82 425 GLY B CA 1
ATOM 14802 C C . GLY D 1 425 ? -59.901 30.040 -71.667 1.00 37.71 425 GLY B C 1
ATOM 14803 O O . GLY D 1 425 ? -61.120 29.883 -71.725 1.00 39.04 425 GLY B O 1
ATOM 14804 N N . ALA D 1 426 ? -59.217 29.867 -70.546 1.00 35.62 426 ALA B N 1
ATOM 14805 C CA . ALA D 1 426 ? -59.876 29.985 -69.254 1.00 37.99 426 ALA B CA 1
ATOM 14806 C C . ALA D 1 426 ? -59.967 31.467 -68.932 1.00 34.49 426 ALA B C 1
ATOM 14807 O O . ALA D 1 426 ? -58.934 32.136 -68.795 1.00 36.62 426 ALA B O 1
ATOM 14809 N N . ILE D 1 427 ? -61.190 31.966 -68.781 1.00 32.87 427 ILE B N 1
ATOM 14810 C CA . ILE D 1 427 ? -61.448 33.389 -68.635 1.00 35.04 427 ILE B CA 1
ATOM 14811 C C . ILE D 1 427 ? -62.178 33.622 -67.329 1.00 38.84 427 ILE B C 1
ATOM 14812 O O . ILE D 1 427 ? -63.228 33.006 -67.085 1.00 38.18 427 ILE B O 1
ATOM 14817 N N . VAL D 1 428 ? -61.610 34.494 -66.493 1.00 36.19 428 VAL B N 1
ATOM 14818 C CA . VAL D 1 428 ? -62.350 35.159 -65.423 1.00 34.01 428 VAL B CA 1
ATOM 14819 C C . VAL D 1 428 ? -62.891 36.467 -65.994 1.00 38.18 428 VAL B C 1
ATOM 14820 O O . VAL D 1 428 ? -62.093 37.395 -66.257 1.00 34.50 428 VAL B O 1
ATOM 14824 N N . PRO D 1 429 ? -64.202 36.590 -66.180 1.00 37.43 429 PRO B N 1
ATOM 14825 C CA . PRO D 1 429 ? -64.785 37.791 -66.761 1.00 36.50 429 PRO B CA 1
ATOM 14826 C C . PRO D 1 429 ? -64.916 38.870 -65.697 1.00 41.72 429 PRO B C 1
ATOM 14827 O O . PRO D 1 429 ? -64.854 38.613 -64.492 1.00 39.65 429 PRO B O 1
ATOM 14831 N N . THR D 1 430 ? -65.018 40.110 -66.162 1.00 45.64 430 THR B N 1
ATOM 14832 C CA . THR D 1 430 ? -65.247 41.199 -65.220 1.00 48.02 430 THR B CA 1
ATOM 14833 C C . THR D 1 430 ? -66.670 41.201 -64.665 1.00 42.88 430 THR B C 1
ATOM 14834 O O . THR D 1 430 ? -66.886 41.693 -63.556 1.00 49.17 430 THR B O 1
ATOM 14838 N N . THR D 1 431 ? -67.642 40.639 -65.387 1.00 40.30 431 THR B N 1
ATOM 14839 C CA . THR D 1 431 ? -69.012 40.497 -64.886 1.00 44.77 431 THR B CA 1
ATOM 14840 C C . THR D 1 431 ? -69.499 39.101 -65.248 1.00 45.81 431 THR B C 1
ATOM 14841 O O . THR D 1 431 ? -68.866 38.394 -66.032 1.00 48.76 431 THR B O 1
ATOM 14845 N N . GLU D 1 432 ? -70.624 38.690 -64.667 1.00 47.51 432 GLU B N 1
ATOM 14846 C CA . GLU D 1 432 ? -71.122 37.344 -64.923 1.00 46.69 432 GLU B CA 1
ATOM 14847 C C . GLU D 1 432 ? -71.505 37.212 -66.385 1.00 41.01 432 GLU B C 1
ATOM 14848 O O . GLU D 1 432 ? -72.244 38.042 -66.906 1.00 48.48 432 GLU B O 1
ATOM 14854 N N . VAL D 1 433 ? -70.957 36.203 -67.061 1.00 38.19 433 VAL B N 1
ATOM 14855 C CA . VAL D 1 433 ? -71.382 35.880 -68.425 1.00 39.72 433 VAL B CA 1
ATOM 14856 C C . VAL D 1 433 ? -72.864 35.545 -68.415 1.00 40.36 433 VAL B C 1
ATOM 14857 O O . VAL D 1 433 ? -73.301 34.595 -67.751 1.00 49.14 433 VAL B O 1
ATOM 14861 N N . THR D 1 434 ? -73.640 36.298 -69.176 1.00 41.97 434 THR B N 1
ATOM 14862 C CA . THR D 1 434 ? -75.057 36.024 -69.350 1.00 43.01 434 THR B CA 1
ATOM 14863 C C . THR D 1 434 ? -75.401 35.560 -70.761 1.00 45.19 434 THR B C 1
ATOM 14864 O O . THR D 1 434 ? -76.561 35.235 -71.033 1.00 46.82 434 THR B O 1
ATOM 14868 N N . ASP D 1 435 ? -74.442 35.521 -71.672 1.00 39.94 435 ASP B N 1
ATOM 14869 C CA . ASP D 1 435 ? -74.755 35.036 -73.014 1.00 45.32 435 ASP B CA 1
ATOM 14870 C C . ASP D 1 435 ? -73.441 34.504 -73.567 1.00 39.57 435 ASP B C 1
ATOM 14871 O O . ASP D 1 435 ? -72.646 35.262 -74.127 1.00 41.69 435 ASP B O 1
ATOM 14876 N N . ASN D 1 436 ? -73.242 33.197 -73.412 1.00 40.32 436 ASN B N 1
ATOM 14877 C CA . ASN D 1 436 ? -71.972 32.601 -73.786 1.00 38.24 436 ASN B CA 1
ATOM 14878 C C . ASN D 1 436 ? -71.615 32.945 -75.224 1.00 36.74 436 ASN B C 1
ATOM 14879 O O . ASN D 1 436 ? -70.510 33.424 -75.505 1.00 37.28 436 ASN B O 1
ATOM 14884 N N . ALA D 1 437 ? -72.551 32.744 -76.145 1.00 35.84 437 ALA B N 1
ATOM 14885 C CA . ALA D 1 437 ? -72.217 32.947 -77.550 1.00 39.00 437 ALA B CA 1
ATOM 14886 C C . ALA D 1 437 ? -71.763 34.386 -77.797 1.00 43.82 437 ALA B C 1
ATOM 14887 O O . ALA D 1 437 ? -70.695 34.613 -78.389 1.00 40.88 437 ALA B O 1
ATOM 14889 N N . GLU D 1 438 ? -72.533 35.373 -77.308 1.00 39.55 438 GLU B N 1
ATOM 14890 C CA . GLU D 1 438 ? -72.157 36.777 -77.496 1.00 40.77 438 GLU B CA 1
ATOM 14891 C C . GLU D 1 438 ? -70.775 37.070 -76.921 1.00 36.05 438 GLU B C 1
ATOM 14892 O O . GLU D 1 438 ? -69.883 37.510 -77.642 1.00 37.32 438 GLU B O 1
ATOM 14898 N N . MET D 1 439 ? -70.581 36.825 -75.621 1.00 34.44 439 MET B N 1
ATOM 14899 C CA . MET D 1 439 ? -69.279 37.032 -74.989 1.00 36.45 439 MET B CA 1
ATOM 14900 C C . MET D 1 439 ? -68.116 36.391 -75.771 1.00 38.15 439 MET B C 1
ATOM 14901 O O . MET D 1 439 ? -67.083 37.032 -76.002 1.00 37.82 439 MET B O 1
ATOM 14906 N N . THR D 1 440 ? -68.260 35.128 -76.196 1.00 37.04 440 THR B N 1
ATOM 14907 C CA . THR D 1 440 ? -67.248 34.544 -77.085 1.00 40.25 440 THR B CA 1
ATOM 14908 C C . THR D 1 440 ? -67.023 35.408 -78.336 1.00 41.97 440 THR B C 1
ATOM 14909 O O . THR D 1 440 ? -65.878 35.670 -78.730 1.00 40.57 440 THR B O 1
ATOM 14913 N N . LYS D 1 441 ? -68.104 35.862 -78.972 1.00 47.51 441 LYS B N 1
ATOM 14914 C CA . LYS D 1 441 ? -67.974 36.681 -80.178 1.00 43.18 441 LYS B CA 1
ATOM 14915 C C . LYS D 1 441 ? -67.223 37.976 -79.892 1.00 45.72 441 LYS B C 1
ATOM 14916 O O . LYS D 1 441 ? -66.274 38.339 -80.595 1.00 45.34 441 LYS B O 1
ATOM 14922 N N . ASN D 1 442 ? -67.629 38.687 -78.854 1.00 43.40 442 ASN B N 1
ATOM 14923 C CA . ASN D 1 442 ? -67.034 39.982 -78.611 1.00 43.77 442 ASN B CA 1
ATOM 14924 C C . ASN D 1 442 ? -65.559 39.846 -78.269 1.00 48.74 442 ASN B C 1
ATOM 14925 O O . ASN D 1 442 ? -64.753 40.723 -78.621 1.00 55.15 442 ASN B O 1
ATOM 14930 N N . ILE D 1 443 ? -65.185 38.761 -77.576 1.00 44.64 443 ILE B N 1
ATOM 14931 C CA . ILE D 1 443 ? -63.779 38.573 -77.233 1.00 41.08 443 ILE B CA 1
ATOM 14932 C C . ILE D 1 443 ? -62.961 38.216 -78.476 1.00 42.98 443 ILE B C 1
ATOM 14933 O O . ILE D 1 443 ? -61.861 38.752 -78.696 1.00 44.42 443 ILE B O 1
ATOM 14938 N N . LYS D 1 444 ? -63.486 37.334 -79.328 1.00 41.07 444 LYS B N 1
ATOM 14939 C CA . LYS D 1 444 ? -62.755 37.020 -80.551 1.00 40.28 444 LYS B CA 1
ATOM 14940 C C . LYS D 1 444 ? -62.597 38.252 -81.447 1.00 44.68 444 LYS B C 1
ATOM 14941 O O . LYS D 1 444 ? -61.508 38.509 -81.982 1.00 46.41 444 LYS B O 1
ATOM 14947 N N . ASN D 1 445 ? -63.663 39.045 -81.596 1.00 47.16 445 ASN B N 1
ATOM 14948 C CA . ASN D 1 445 ? -63.598 40.251 -82.424 1.00 44.34 445 ASN B CA 1
ATOM 14949 C C . ASN D 1 445 ? -62.627 41.275 -81.855 1.00 43.52 445 ASN B C 1
ATOM 14950 O O . ASN D 1 445 ? -61.862 41.890 -82.613 1.00 51.95 445 ASN B O 1
ATOM 14955 N N . ASP D 1 446 ? -62.608 41.454 -80.529 1.00 42.63 446 ASP B N 1
ATOM 14956 C CA . ASP D 1 446 ? -61.585 42.313 -79.939 1.00 41.48 446 ASP B CA 1
ATOM 14957 C C . ASP D 1 446 ? -60.195 41.806 -80.255 1.00 44.78 446 ASP B C 1
ATOM 14958 O O . ASP D 1 446 ? -59.274 42.596 -80.472 1.00 49.74 446 ASP B O 1
ATOM 14963 N N . LEU D 1 447 ? -60.018 40.493 -80.293 1.00 45.40 447 LEU B N 1
ATOM 14964 C CA . LEU D 1 447 ? -58.673 40.010 -80.497 1.00 44.77 447 LEU B CA 1
ATOM 14965 C C . LEU D 1 447 ? -58.237 40.061 -81.954 1.00 45.31 447 LEU B C 1
ATOM 14966 O O . LEU D 1 447 ? -57.029 40.091 -82.211 1.00 41.72 447 LEU B O 1
ATOM 14971 N N . LYS D 1 448 ? -59.183 40.090 -82.909 1.00 46.05 448 LYS B N 1
ATOM 14972 C CA . LYS D 1 448 ? -58.789 40.085 -84.324 1.00 49.08 448 LYS B CA 1
ATOM 14973 C C . LYS D 1 448 ? -57.858 41.245 -84.656 1.00 47.43 448 LYS B C 1
ATOM 14974 O O . LYS D 1 448 ? -57.019 41.124 -85.556 1.00 46.34 448 LYS B O 1
ATOM 14980 N N . SER D 1 449 ? -57.968 42.351 -83.918 1.00 42.68 449 SER B N 1
ATOM 14981 C CA . SER D 1 449 ? -57.120 43.523 -84.093 1.00 47.98 449 SER B CA 1
ATOM 14982 C C . SER D 1 449 ? -55.817 43.458 -83.302 1.00 46.06 449 SER B C 1
ATOM 14983 O O . SER D 1 449 ? -55.042 44.421 -83.336 1.00 42.45 449 SER B O 1
ATOM 14986 N N . ARG D 1 450 ? -55.549 42.350 -82.609 1.00 48.04 450 ARG B N 1
ATOM 14987 C CA . ARG D 1 450 ? -54.432 42.280 -81.678 1.00 40.91 450 ARG B CA 1
ATOM 14988 C C . ARG D 1 450 ? -53.588 41.037 -81.886 1.00 43.88 450 ARG B C 1
ATOM 14989 O O . ARG D 1 450 ? -52.391 41.034 -81.594 1.00 51.09 450 ARG B O 1
ATOM 14997 N N . LEU D 1 451 ? -54.199 39.969 -82.369 1.00 48.94 451 LEU B N 1
ATOM 14998 C CA . LEU D 1 451 ? -53.503 38.711 -82.551 1.00 48.84 451 LEU B CA 1
ATOM 14999 C C . LEU D 1 451 ? -53.746 38.208 -83.964 1.00 49.01 451 LEU B C 1
ATOM 15000 O O . LEU D 1 451 ? -54.807 38.466 -84.545 1.00 50.30 451 LEU B O 1
ATOM 15005 N N . PRO D 1 452 ? -52.780 37.500 -84.546 1.00 45.15 452 PRO B N 1
ATOM 15006 C CA . PRO D 1 452 ? -53.054 36.796 -85.799 1.00 46.48 452 PRO B CA 1
ATOM 15007 C C . PRO D 1 452 ? -54.141 35.754 -85.582 1.00 47.31 452 PRO B C 1
ATOM 15008 O O . PRO D 1 452 ? -54.248 35.150 -84.513 1.00 49.14 452 PRO B O 1
ATOM 15012 N N . GLU D 1 453 ? -54.959 35.566 -86.617 1.00 48.90 453 GLU B N 1
ATOM 15013 C CA . GLU D 1 453 ? -56.173 34.755 -86.508 1.00 52.37 453 GLU B CA 1
ATOM 15014 C C . GLU D 1 453 ? -55.900 33.380 -85.896 1.00 51.54 453 GLU B C 1
ATOM 15015 O O . GLU D 1 453 ? -56.613 32.928 -84.992 1.00 47.75 453 GLU B O 1
ATOM 15021 N N . TYR D 1 454 ? -54.869 32.702 -86.381 1.00 51.15 454 TYR B N 1
ATOM 15022 C CA . TYR D 1 454 ? -54.559 31.361 -85.916 1.00 49.52 454 TYR B CA 1
ATOM 15023 C C . TYR D 1 454 ? -54.143 31.308 -84.443 1.00 51.09 454 TYR B C 1
ATOM 15024 O O . TYR D 1 454 ? -53.940 30.212 -83.914 1.00 47.31 454 TYR B O 1
ATOM 15033 N N . MET D 1 455 ? -54.020 32.431 -83.739 1.00 52.16 455 MET B N 1
ATOM 15034 C CA . MET D 1 455 ? -53.678 32.354 -82.327 1.00 46.15 455 MET B CA 1
ATOM 15035 C C . MET D 1 455 ? -54.776 32.883 -81.417 1.00 43.69 455 MET B C 1
ATOM 15036 O O . MET D 1 455 ? -54.543 33.043 -80.214 1.00 39.22 455 MET B O 1
ATOM 15041 N N . ILE D 1 456 ? -55.965 33.141 -81.949 1.00 46.11 456 ILE B N 1
ATOM 15042 C CA . ILE D 1 456 ? -57.143 33.371 -81.112 1.00 41.01 456 ILE B CA 1
ATOM 15043 C C . ILE D 1 456 ? -57.674 32.024 -80.633 1.00 41.91 456 ILE B C 1
ATOM 15044 O O . ILE D 1 456 ? -57.913 31.133 -81.464 1.00 44.85 456 ILE B O 1
ATOM 15049 N N . PRO D 1 457 ? -57.887 31.835 -79.330 1.00 40.61 457 PRO B N 1
ATOM 15050 C CA . PRO D 1 457 ? -58.367 30.531 -78.856 1.00 37.80 457 PRO B CA 1
ATOM 15051 C C . PRO D 1 457 ? -59.732 30.209 -79.438 1.00 40.20 457 PRO B C 1
ATOM 15052 O O . PRO D 1 457 ? -60.568 31.087 -79.653 1.00 42.79 457 PRO B O 1
ATOM 15056 N N . ARG D 1 458 ? -59.955 28.930 -79.705 1.00 44.08 458 ARG B N 1
ATOM 15057 C CA . ARG D 1 458 ? -61.187 28.562 -80.388 1.00 45.26 458 ARG B CA 1
ATOM 15058 C C . ARG D 1 458 ? -62.407 28.732 -79.488 1.00 44.74 458 ARG B C 1
ATOM 15059 O O . ARG D 1 458 ? -63.475 29.132 -79.961 1.00 46.25 458 ARG B O 1
ATOM 15067 N N . LYS D 1 459 ? -62.278 28.453 -78.190 1.00 42.66 459 LYS B N 1
ATOM 15068 C CA . LYS D 1 459 ? -63.411 28.568 -77.272 1.00 41.70 459 LYS B CA 1
ATOM 15069 C C . LYS D 1 459 ? -62.907 28.956 -75.894 1.00 40.05 459 LYS B C 1
ATOM 15070 O O . LYS D 1 459 ? -61.713 28.908 -75.614 1.00 43.34 459 LYS B O 1
ATOM 15076 N N . PHE D 1 460 ? -63.839 29.354 -75.040 1.00 40.38 460 PHE B N 1
ATOM 15077 C CA . PHE D 1 460 ? -63.542 29.744 -73.675 1.00 40.79 460 PHE B CA 1
ATOM 15078 C C . PHE D 1 460 ? -64.325 28.922 -72.653 1.00 40.92 460 PHE B C 1
ATOM 15079 O O . PHE D 1 460 ? -65.426 28.432 -72.914 1.00 38.08 460 PHE B O 1
ATOM 15087 N N . GLU D 1 461 ? -63.718 28.780 -71.484 1.00 41.27 461 GLU B N 1
ATOM 15088 C CA . GLU D 1 461 ? -64.338 28.239 -70.290 1.00 36.71 461 GLU B CA 1
ATOM 15089 C C . GLU D 1 461 ? -64.334 29.353 -69.255 1.00 36.81 461 GLU B C 1
ATOM 15090 O O . GLU D 1 461 ? -63.293 29.975 -69.028 1.00 36.42 461 GLU B O 1
ATOM 15096 N N . TRP D 1 462 ? -65.490 29.638 -68.660 1.00 41.00 462 TRP B N 1
ATOM 15097 C CA . TRP D 1 462 ? -65.581 30.680 -67.638 1.00 39.40 462 TRP B CA 1
ATOM 15098 C C . TRP D 1 462 ? -65.256 30.108 -66.265 1.00 40.22 462 TRP B C 1
ATOM 15099 O O . TRP D 1 462 ? -65.571 28.956 -65.960 1.00 37.77 462 TRP B O 1
ATOM 15110 N N . MET D 1 463 ? -64.632 30.937 -65.431 1.00 42.90 463 MET B N 1
ATOM 15111 C CA . MET D 1 463 ? -64.229 30.550 -64.085 1.00 44.22 463 MET B CA 1
ATOM 15112 C C . MET D 1 463 ? -64.503 31.705 -63.133 1.00 40.67 463 MET B C 1
ATOM 15113 O O . MET D 1 463 ? -64.190 32.849 -63.451 1.00 40.44 463 MET B O 1
ATOM 15118 N N . GLU D 1 464 ? -65.120 31.422 -61.981 1.00 45.77 464 GLU B N 1
ATOM 15119 C CA . GLU D 1 464 ? -65.363 32.487 -61.016 1.00 46.56 464 GLU B CA 1
ATOM 15120 C C . GLU D 1 464 ? -64.068 32.988 -60.368 1.00 44.79 464 GLU B C 1
ATOM 15121 O O . GLU D 1 464 ? -64.050 34.112 -59.850 1.00 49.09 464 GLU B O 1
ATOM 15127 N N . GLN D 1 465 ? -62.989 32.203 -60.414 1.00 40.67 465 GLN B N 1
ATOM 15128 C CA . GLN D 1 465 ? -61.647 32.591 -59.977 1.00 38.44 465 GLN B CA 1
ATOM 15129 C C . GLN D 1 465 ? -60.643 31.529 -60.392 1.00 41.91 465 GLN B C 1
ATOM 15130 O O . GLN D 1 465 ? -61.002 30.360 -60.574 1.00 49.53 465 GLN B O 1
ATOM 15136 N N . LEU D 1 466 ? -59.402 31.954 -60.589 1.00 33.53 466 LEU B N 1
ATOM 15137 C CA . LEU D 1 466 ? -58.369 30.981 -60.937 1.00 38.10 466 LEU B CA 1
ATOM 15138 C C . LEU D 1 466 ? -57.736 30.376 -59.680 1.00 36.25 466 LEU B C 1
ATOM 15139 O O . LEU D 1 466 ? -57.509 31.084 -58.698 1.00 34.76 466 LEU B O 1
ATOM 15144 N N . PRO D 1 467 ? -57.412 29.083 -59.701 1.00 38.77 467 PRO B N 1
ATOM 15145 C CA . PRO D 1 467 ? -56.773 28.467 -58.532 1.00 34.43 467 PRO B CA 1
ATOM 15146 C C . PRO D 1 467 ? -55.361 28.988 -58.371 1.00 33.09 467 PRO B C 1
ATOM 15147 O O . PRO D 1 467 ? -54.691 29.330 -59.350 1.00 32.91 467 PRO B O 1
ATOM 15151 N N . LEU D 1 468 ? -54.897 29.017 -57.126 1.00 32.16 468 LEU B N 1
ATOM 15152 C CA . LEU D 1 468 ? -53.529 29.419 -56.841 1.00 35.07 468 LEU B CA 1
ATOM 15153 C C . LEU D 1 468 ? -52.680 28.242 -56.350 1.00 37.60 468 LEU B C 1
ATOM 15154 O O . LEU D 1 468 ? -53.166 27.321 -55.670 1.00 34.07 468 LEU B O 1
ATOM 15159 N N . THR D 1 469 ? -51.423 28.263 -56.789 1.00 36.43 469 THR B N 1
ATOM 15160 C CA . THR D 1 469 ? -50.307 27.463 -56.303 1.00 34.75 469 THR B CA 1
ATOM 15161 C C . THR D 1 469 ? -50.082 27.718 -54.808 1.00 35.78 469 THR B C 1
ATOM 15162 O O . THR D 1 469 ? -50.619 28.648 -54.226 1.00 37.56 469 THR B O 1
ATOM 15166 N N . SER D 1 470 ? -49.301 26.850 -54.167 1.00 39.15 470 SER B N 1
ATOM 15167 C CA . SER D 1 470 ? -48.929 27.112 -52.780 1.00 37.13 470 SER B CA 1
ATOM 15168 C C . SER D 1 470 ? -48.088 28.376 -52.661 1.00 39.25 470 SER B C 1
ATOM 15169 O O . SER D 1 470 ? -48.138 29.075 -51.637 1.00 37.88 470 SER B O 1
ATOM 15172 N N . ASN D 1 471 ? -47.326 28.699 -53.695 1.00 34.92 471 ASN B N 1
ATOM 15173 C CA . ASN D 1 471 ? -46.563 29.925 -53.649 1.00 37.26 471 ASN B CA 1
ATOM 15174 C C . ASN D 1 471 ? -47.404 31.146 -53.963 1.00 36.62 471 ASN B C 1
ATOM 15175 O O . ASN D 1 471 ? -46.888 32.266 -53.874 1.00 32.78 471 ASN B O 1
ATOM 15180 N N . GLY D 1 472 ? -48.675 30.961 -54.307 1.00 32.36 472 GLY B N 1
ATOM 15181 C CA . GLY D 1 472 ? -49.521 32.095 -54.575 1.00 31.48 472 GLY B CA 1
ATOM 15182 C C . GLY D 1 472 ? -49.496 32.566 -56.000 1.00 33.14 472 GLY B C 1
ATOM 15183 O O . GLY D 1 472 ? -49.907 33.697 -56.262 1.00 37.26 472 GLY B O 1
ATOM 15184 N N . LYS D 1 473 ? -48.978 31.757 -56.915 1.00 37.63 473 LYS B N 1
ATOM 15185 C CA . LYS D 1 473 ? -49.050 31.973 -58.350 1.00 32.98 473 LYS B CA 1
ATOM 15186 C C . LYS D 1 473 ? -50.248 31.213 -58.910 1.00 37.24 473 LYS B C 1
ATOM 15187 O O . LYS D 1 473 ? -50.811 30.322 -58.265 1.00 39.94 473 LYS B O 1
ATOM 15193 N N . ILE D 1 474 ? -50.655 31.599 -60.114 1.00 34.56 474 ILE B N 1
ATOM 15194 C CA . ILE D 1 474 ? -51.727 30.892 -60.800 1.00 34.45 474 ILE B CA 1
ATOM 15195 C C . ILE D 1 474 ? -51.314 29.446 -61.076 1.00 41.02 474 ILE B C 1
ATOM 15196 O O . ILE D 1 474 ? -50.184 29.159 -61.502 1.00 37.82 474 ILE B O 1
ATOM 15201 N N . ASP D 1 475 ? -52.219 28.521 -60.782 1.00 36.89 475 ASP B N 1
ATOM 15202 C CA . ASP D 1 475 ? -51.966 27.102 -60.974 1.00 35.76 475 ASP B CA 1
ATOM 15203 C C . ASP D 1 475 ? -52.401 26.695 -62.382 1.00 35.08 475 ASP B C 1
ATOM 15204 O O . ASP D 1 475 ? -53.513 26.219 -62.606 1.00 33.75 475 ASP B O 1
ATOM 15209 N N . ARG D 1 476 ? -51.484 26.828 -63.337 1.00 37.20 476 ARG B N 1
ATOM 15210 C CA . ARG D 1 476 ? -51.790 26.430 -64.706 1.00 41.18 476 ARG B CA 1
ATOM 15211 C C . ARG D 1 476 ? -52.200 24.965 -64.800 1.00 40.74 476 ARG B C 1
ATOM 15212 O O . ARG D 1 476 ? -53.054 24.609 -65.625 1.00 42.21 476 ARG B O 1
ATOM 15220 N N . LYS D 1 477 ? -51.611 24.101 -63.976 1.00 41.65 477 LYS B N 1
ATOM 15221 C CA . LYS D 1 477 ? -51.856 22.669 -64.134 1.00 44.40 477 LYS B CA 1
ATOM 15222 C C . LYS D 1 477 ? -53.262 22.301 -63.688 1.00 39.13 477 LYS B C 1
ATOM 15223 O O . LYS D 1 477 ? -53.938 21.506 -64.346 1.00 39.67 477 LYS B O 1
ATOM 15229 N N . LYS D 1 478 ? -53.736 22.909 -62.600 1.00 35.75 478 LYS B N 1
ATOM 15230 C CA . LYS D 1 478 ? -55.096 22.656 -62.166 1.00 38.16 478 LYS B CA 1
ATOM 15231 C C . LYS D 1 478 ? -56.104 23.213 -63.167 1.00 41.35 478 LYS B C 1
ATOM 15232 O O . LYS D 1 478 ? -57.196 22.658 -63.329 1.00 42.95 478 LYS B O 1
ATOM 15238 N N . ILE D 1 479 ? -55.758 24.302 -63.857 1.00 42.54 479 ILE B N 1
ATOM 15239 C CA . ILE D 1 479 ? -56.633 24.827 -64.904 1.00 36.99 479 ILE B CA 1
ATOM 15240 C C . ILE D 1 479 ? -56.686 23.869 -66.088 1.00 37.26 479 ILE B C 1
ATOM 15241 O O . ILE D 1 479 ? -57.767 23.543 -66.583 1.00 40.35 479 ILE B O 1
ATOM 15246 N N . ALA D 1 480 ? -55.533 23.366 -66.530 1.00 31.30 480 ALA B N 1
ATOM 15247 C CA . ALA D 1 480 ? -55.544 22.369 -67.594 1.00 38.72 480 ALA B CA 1
ATOM 15248 C C . ALA D 1 480 ? -56.379 21.152 -67.193 1.00 47.60 480 ALA B C 1
ATOM 15249 O O . ALA D 1 480 ? -57.064 20.550 -68.037 1.00 46.61 480 ALA B O 1
ATOM 15251 N N . GLU D 1 481 ? -56.309 20.750 -65.917 1.00 41.54 481 GLU B N 1
ATOM 15252 C CA . GLU D 1 481 ? -57.104 19.603 -65.490 1.00 44.42 481 GLU B CA 1
ATOM 15253 C C . GLU D 1 481 ? -58.593 19.932 -65.502 1.00 46.67 481 GLU B C 1
ATOM 15254 O O . GLU D 1 481 ? -59.407 19.096 -65.917 1.00 51.28 481 GLU B O 1
ATOM 15260 N N . VAL D 1 482 ? -58.973 21.154 -65.098 1.00 41.61 482 VAL B N 1
ATOM 15261 C CA . VAL D 1 482 ? -60.394 21.500 -65.115 1.00 42.86 482 VAL B CA 1
ATOM 15262 C C . VAL D 1 482 ? -60.917 21.699 -66.546 1.00 48.83 482 VAL B C 1
ATOM 15263 O O . VAL D 1 482 ? -62.071 21.365 -66.839 1.00 57.28 482 VAL B O 1
ATOM 15267 N N . ILE D 1 483 ? -60.091 22.216 -67.461 1.00 43.87 483 ILE B N 1
ATOM 15268 C CA . ILE D 1 483 ? -60.524 22.429 -68.841 1.00 48.47 483 ILE B CA 1
ATOM 15269 C C . ILE D 1 483 ? -60.568 21.117 -69.605 1.00 52.34 483 ILE B C 1
ATOM 15270 O O . ILE D 1 483 ? -61.565 20.800 -70.264 1.00 53.59 483 ILE B O 1
ATOM 15275 N N . ASN D 1 484 ? -59.509 20.316 -69.519 1.00 55.38 484 ASN B N 1
ATOM 15276 C CA . ASN D 1 484 ? -59.532 19.077 -70.281 1.00 56.10 484 ASN B CA 1
ATOM 15277 C C . ASN D 1 484 ? -60.314 17.990 -69.563 1.00 61.60 484 ASN B C 1
ATOM 15278 O O . ASN D 1 484 ? -60.584 16.938 -70.154 1.00 72.95 484 ASN B O 1
ATOM 15283 N N . GLY D 1 485 ? -60.785 18.276 -68.360 1.00 61.33 485 GLY B N 1
ATOM 15284 C CA . GLY D 1 485 ? -61.642 17.372 -67.629 1.00 65.72 485 GLY B CA 1
ATOM 15285 C C . GLY D 1 485 ? -62.950 18.113 -67.418 1.00 66.48 485 GLY B C 1
ATOM 15286 O O . GLY D 1 485 ? -63.297 19.004 -68.210 1.00 62.86 485 GLY B O 1
#